Protein 9KPW (pdb70)

Solvent-accessible surface area: 74796 Å² total; per-residue (Å²): 172,118,135,60,1,97,0,9,0,0,2,15,2,1,7,20,21,9,22,0,0,3,1,0,0,2,17,0,0,78,66,30,16,101,1,20,0,2,8,0,50,82,12,12,134,15,23,31,171,42,98,46,8,88,36,13,6,40,134,5,11,16,168,116,11,44,28,91,150,52,22,20,18,22,8,42,6,64,41,20,48,6,19,87,49,1,109,88,0,7,58,79,10,95,109,70,5,38,74,20,0,58,41,30,60,3,32,0,0,0,2,2,11,26,7,42,23,0,9,100,4,3,95,143,35,78,13,17,14,2,0,0,1,6,14,0,1,0,0,1,0,0,21,11,0,18,72,81,74,79,54,88,72,82,40,99,32,82,17,83,2,26,114,23,57,68,128,0,68,0,43,11,22,32,22,39,39,20,79,21,103,23,31,65,16,3,61,45,2,43,129,10,82,0,1,0,0,4,0,0,26,67,0,0,4,106,72,0,31,112,25,2,49,161,91,39,59,23,80,10,8,4,1,0,0,0,4,42,23,9,134,62,114,118,37,74,6,62,19,23,63,124,24,78,48,69,33,104,100,0,34,74,32,0,94,155,48,173,98,59,11,0,0,1,0,7,8,15,35,52,4,2,2,32,30,157,3,1,57,18,0,0,7,0,1,73,55,5,65,45,32,9,0,1,11,0,14,13,10,63,79,99,114,154,26,64,114,110,52,19,69,117,0,6,16,162,30,7,78,134,108,121,74,20,24,35,1,20,8,34,9,2,37,29,23,0,2,54,26,81,0,5,0,0,0,0,0,17,0,10,7,26,11,0,2,15,0,2,29,34,6,6,1,0,0,0,6,1,4,32,13,12,14,0,4,0,1,21,0,0,22,92,24,54,12,2,6,4,46,5,41,11,77,31,17,12,69,18,5,28,61,8,23,172,103,103,25,30,98,109,42,0,35,128,2,0,88,100,0,14,74,40,35,118,75,0,88,86,6,40,102,83,2,62,129,15,12,129,80,0,139,98,4,28,103,148,53,12,28,2,63,96,41,6,52,72,4,10,66,78,7,26,120,84,37,77,70,92,115,150,170,175,133,129,52,0,85,0,9,0,0,1,14,2,2,7,25,23,10,21,0,0,2,3,0,0,2,15,0,2,89,67,28,8,90,0,13,0,2,8,0,48,68,11,14,131,16,24,27,177,43,117,30,14,70,51,14,8,41,133,4,14,20,154,103,10,46,23,92,152,51,21,19,16,18,9,44,6,70,38,22,49,9,18,104,47,0,107,83,0,8,61,85,10,90,108,74,6,36,73,22,0,58,42,28,63,3,26,0,0,0,3,2,11,24,7,44,26,0,11,117,4,3,94,148,36,82,12,16,13,2,1,0,1,6,16,0,0,0,0,1,0,0,24,12,1,15,71,83,75,72,35,99,102,79,43,92,32,83,17,82,2,26,114,21,62,64,126,0,67,0,48,10,23,32,26,37,37,19,66,22,99,26,32,69,16,3,62,44,2,43,128,9,85,0,1,0,0,3,0,0,27,70,0,0,4,116,68,0,34,120,32,0,61,152,98,39,60,24,77,9,12,5,2,0,0,0,3,37,22,6,128,65,95,128,36,72,8,88,18,23,62,136,26,80,50,70,34,101,100,0,23,76,28,0,93,153,52,192,88,59,27,0,0,0,0,5,7,16,35,60,4,3,2,19,38,94,2,1,55,18,0,0,14,1,2,77,56,4,66,49,28,10,0,1,11,0,16,12,9,67,86,99,114,137,30,63,107,112,53,35,70,117,0,4,20,154,21,8,58,127,94,120,73,9,26,35,0,26,9,38,8,3,38,28,16,0,3,53,27,79,0,5,0,0,0,0,0,16,0,10,7,23,10,0,2,14,0,4,21,35,6,7,1,0,0,0,6,1,5,21,11,11,13,0,4,0,1,22,0,0,22,98,22,51,11,3,6,4,50,4,45,12,76,34,18,11,60,10,4,27,68,10,18,171,97,92,24,29,98,111,42,0,32,121,1,0,89,99,0,17,73,40,35,132,77,0,101,90,6,34,74,78,4,99,106,27,4,108,65,0,117,116,4,26,102,152,57,9,25,2,65,92,42,6,52,69,3,8,80,82,6,37,122,79,19,74,64,84,103,148,166,187,141,134,44,1,81,0,4,0,0,2,14,2,2,7,27,24,8,21,0,0,2,2,0,0,4,17,0,5,90,68,28,17,81,0,11,0,2,9,0,59,66,11,12,137,16,22,27,182,49,131,42,12,67,65,62,52,44,158,5,14,24,174,124,14,49,22,90,153,48,23,19,17,20,9,38,6,65,49,18,49,8,18,108,50,0,110,86,0,7,60,76,11,92,108,82,7,35,70,28,0,85,129,99,67,4,33,0,0,0,2,1,11,45,8,40,23,0,8,107,11,2,90,178,47,76,29,17,14,2,1,0,2,6,15,0,0,0,0,0,0,0,23,10,1,18,70,81,77,74,38,89,101,101,38,95,35,78,20,81,2,28,114,24,58,68,128,1,66,0,44,9,24,29,27,41,40,16,76,10,114,37,31,65,24,3,64,44,2,41,132,9,64,0,0,0,1,1,0,0,26,73,0,0,4,118,74,0,29,110,24,2,47,165,90,41,55,21,76,14,7,6,1,0,0,0,0,40,20,7,128,74,105,124,36,69,8,68,19,23,63,138,24,83,52,72,38,103,102,0,25,75,35,0,94,154,49,198,101,61,26,1,0,0,0,6,6,17,34,62,3,4,2,20,18,104,2,1,56,15,0,0,16,0,1,42,57,6,47,47,27,5,0,1,10,0,14,13,9,67,77,99,103,151,29,63,123,113,47,16,78,121,0,3,26,176,34,4,81,131,92,128,58,23,25,35,0,17,7,34,9,3,36,27,13,0,2,54,26,84,0,5,0,0,0,0,0,16,0,10,8,22,11,0,0,12,0,4,22,35,4,7,0,0,0,0,7,3,5,19,14,10,13,1,3,0,1,23,0,0,24,96,23,58,13,3,5,0,47,11,45,12,83,45,16,16,66,12,4,16,53,12,26,166,115,100,23,32,104,109,64,0,34,139,3,0,88,88,0,16,77,43,36,124,73,1,105,87,6,38,108,88,4,95,144,21,12,141,78,0,133,86,3,29,91,134,60,11,27,2,63,95,41,6,52,72,4,10,66,42,5,32,64,20,42,66,2,105,110,54,104,168,123,133,39,1,84,0,2,0,0,2,14,1,2,8,32,24,8,20,0,1,1,1,0,0,3,17,0,0,80,80,26,13,85,0,15,0,2,8,0,55,69,13,10,148,22,13,28,173,52,106,40,13,74,64,63,51,46,157,6,14,19,175,125,15,47,24,89,151,49,22,18,15,20,8,41,5,69,53,18,52,7,19,114,48,1,109,87,0,8,61,78,10,92,102,85,6,27,70,30,0,60,133,90,68,4,33,0,0,0,3,2,10,25,6,38,31,0,15,94,1,2,90,108,34,83,12,17,14,2,1,0,2,6,16,0,0,0,0,0,0,0,21,12,1,21,87,82,79,76,36,81,110,112,34,96,30,85,21,81,2,26,120,18,64,68,124,2,67,0,42,6,34,26,22,45,45,21,73,20,101,23,42,64,16,3,59,54,3,42,129,10,60,0,0,0,0,1,0,0,29,72,0,0,5,76,70,0,25,135,23,1,71,183,90,40,56,23,74,9,9,5,2,0,0,0,3,38,21,6,133,58,95,126,36,74,9,93,20,20,63,149,17,72,57,74,37,94,102,0,22,76,23,1,91,153,46,183,98,63,9,1,0,1,0,7,7,15,34,64,3,3,2,27,11,115,3,1,52,18,0,0,14,0,2,62,55,9,54,51,29,10,0,1,10,0,15,15,13,70,75,108,99,149,25,65,114,108,52,41,71,103,0,4,21,164,44,7,71,165,112,112,74,16,30,32,0,26,8,36,9,3,34,27,15,0,3,55,27,81,0,5,1,0,0,0,0,17,0,10,9,22,12,0,2,13,0,4,21,38,4,6,1,0,0,0,7,1,4,20,13,11,12,0,3,0,1,33,0,0,23,91,25,55,11,2,5,5,48,13,45,10,85,46,18,12,58,14,3,28,69,11,22,166,120,100,25,31,101,109,67,0,33,152,2,0,105,87,1,15,83,47,28,116,72,0,94,95,6,39,104,96,4,81,138,18,11,143,75,0,130,106,4,31,100,140,53,11,28,3,49,92,42,5,39,69,3,8,74,41,4,34,68,17,36,62,7,93,108,76,123

Radius of gyration: 43.26 Å; Cα contacts (8 Å, |Δi|>4): 3559; chains: 4; bounding box: 89×93×116 Å

InterPro domains:
  IPR002213 UDP-glucuronosyl/UDP-glucosyltransferase [PF00201] (248-393)
  IPR002213 UDP-glucuronosyl/UDP-glucosyltransferase [cd03784] (9-437)
  IPR035595 UDP-glycosyltransferase family, conserved site [PS00375] (330-373)

Organism: Trifolium subterraneum (NCBI:txid3900)

Structure (mmCIF, N/CA/C/O backbone):
data_9KPW
#
_entry.id   9KPW
#
_cell.length_a   50.746
_cell.length_b   89.258
_cell.length_c   113.182
_cell.angle_alpha   93.744
_cell.angle_beta   97.612
_cell.angle_gamma   104.312
#
_symmetry.space_group_name_H-M   'P 1'
#
loop_
_entity.id
_entity.type
_entity.pdbx_description
1 polymer Glycosyltransferase
2 non-polymer "URIDINE-5'-DIPHOSPHATE"
3 water water
#
loop_
_atom_site.group_PDB
_atom_site.id
_atom_site.type_symbol
_atom_site.label_atom_id
_atom_site.label_alt_id
_atom_site.label_comp_id
_atom_site.label_asym_id
_atom_site.label_entity_id
_atom_site.label_seq_id
_atom_site.pdbx_PDB_ins_code
_atom_site.Cartn_x
_atom_site.Cartn_y
_atom_site.Cartn_z
_atom_site.occupancy
_atom_site.B_iso_or_equiv
_atom_site.auth_seq_id
_atom_site.auth_comp_id
_atom_site.auth_asym_id
_atom_site.auth_atom_id
_atom_site.pdbx_PDB_model_num
ATOM 1 N N . MET A 1 1 ? 2.59072 -59.72203 -13.53996 1.000 108.31629 1 MET A N 1
ATOM 2 C CA . MET A 1 1 ? 3.75481 -60.42443 -13.01337 1.000 111.84600 1 MET A CA 1
ATOM 3 C C . MET A 1 1 ? 4.79079 -60.64439 -14.10947 1.000 115.47570 1 MET A C 1
ATOM 4 O O . MET A 1 1 ? 5.92291 -61.04408 -13.83433 1.000 118.15853 1 MET A O 1
ATOM 9 N N . ASP A 1 2 ? 4.38850 -60.38145 -15.35562 1.000 116.75420 2 ASP A N 1
ATOM 10 C CA . ASP A 1 2 ? 5.29014 -60.57512 -16.48733 1.000 119.60613 2 ASP A CA 1
ATOM 11 C C . ASP A 1 2 ? 6.51493 -59.67611 -16.37321 1.000 111.57515 2 ASP A C 1
ATOM 12 O O . ASP A 1 2 ? 7.65089 -60.12518 -16.56582 1.000 112.57983 2 ASP A O 1
ATOM 17 N N . LYS A 1 3 ? 6.30208 -58.39853 -16.06145 1.000 94.83418 3 LYS A N 1
ATOM 18 C CA . LYS A 1 3 ? 7.38896 -57.44936 -15.92029 1.000 72.39397 3 LYS A CA 1
ATOM 19 C C . LYS A 1 3 ? 7.36332 -56.81379 -14.53582 1.000 60.08882 3 LYS A C 1
ATOM 20 O O . LYS A 1 3 ? 6.28400 -56.58360 -13.97851 1.000 58.38597 3 LYS A O 1
ATOM 26 N N . PRO A 1 4 ? 8.52662 -56.52886 -13.95589 1.000 50.57443 4 PRO A N 1
ATOM 27 C CA . PRO A 1 4 ? 8.56072 -55.94073 -12.61374 1.000 44.44752 4 PRO A CA 1
ATOM 28 C C . PRO A 1 4 ? 7.99152 -54.53059 -12.59599 1.000 44.22657 4 PRO A C 1
ATOM 29 O O . PRO A 1 4 ? 7.82930 -53.87385 -13.62693 1.000 47.84828 4 PRO A O 1
ATOM 33 N N . LEU A 1 5 ? 7.68761 -54.07174 -11.38656 1.000 39.92324 5 LEU A N 1
ATOM 34 C CA . LEU A 1 5 ? 7.19690 -52.72240 -11.16114 1.000 34.81275 5 LEU A CA 1
ATOM 35 C C . LEU A 1 5 ? 8.36098 -51.76249 -10.94776 1.000 37.49520 5 LEU A C 1
ATOM 36 O O . LEU A 1 5 ? 9.43607 -52.14793 -10.47990 1.000 25.47390 5 LEU A O 1
ATOM 41 N N . LYS A 1 6 ? 8.13285 -50.50144 -11.29823 1.000 39.97988 6 LYS A N 1
ATOM 42 C CA . LYS A 1 6 ? 9.10351 -49.42768 -11.10501 1.000 37.97383 6 LYS A CA 1
ATOM 43 C C . LYS A 1 6 ? 8.54451 -48.51620 -10.01655 1.000 32.36057 6 LYS A C 1
ATOM 44 O O . LYS A 1 6 ? 7.61814 -47.73897 -10.26295 1.000 28.93021 6 LYS A O 1
ATOM 50 N N . LEU A 1 7 ? 9.09791 -48.62190 -8.81124 1.000 29.18677 7 LEU A N 1
ATOM 51 C CA . LEU A 1 7 ? 8.60435 -47.89229 -7.65045 1.000 25.90385 7 LEU A CA 1
ATOM 52 C C . LEU A 1 7 ? 9.63977 -46.87126 -7.20238 1.000 27.20148 7 LEU A C 1
ATOM 53 O O . LEU A 1 7 ? 10.82770 -47.19230 -7.09107 1.000 33.50020 7 LEU A O 1
ATOM 58 N N . TYR A 1 8 ? 9.18867 -45.64618 -6.95012 1.000 24.56952 8 TYR A N 1
ATOM 59 C CA . TYR A 1 8 ? 10.03420 -44.59576 -6.40333 1.000 27.54866 8 TYR A CA 1
ATOM 60 C C . TYR A 1 8 ? 9.66195 -44.35612 -4.94757 1.000 24.94572 8 TYR A C 1
ATOM 61 O O . TYR A 1 8 ? 8.48429 -44.41228 -4.58010 1.000 28.50895 8 TYR A O 1
ATOM 70 N N . PHE A 1 9 ? 10.67241 -44.09024 -4.12405 1.000 19.28287 9 PHE A N 1
ATOM 71 C CA . PHE A 1 9 ? 10.48551 -43.81232 -2.70611 1.000 16.49480 9 PHE A CA 1
ATOM 72 C C . PHE A 1 9 ? 11.15038 -42.48414 -2.38558 1.000 18.38424 9 PHE A C 1
ATOM 73 O O . PHE A 1 9 ? 12.34544 -42.30804 -2.64602 1.000 17.28061 9 PHE A O 1
ATOM 81 N N . ILE A 1 10 ? 10.37723 -41.55313 -1.83430 1.000 20.25740 10 ILE A N 1
ATOM 82 C CA . ILE A 1 10 ? 10.88782 -40.23267 -1.47600 1.000 15.96816 10 ILE A CA 1
ATOM 83 C C . ILE A 1 10 ? 10.80457 -40.07442 0.03650 1.000 20.40131 10 ILE A C 1
ATOM 84 O O . ILE A 1 10 ? 9.76438 -39.65099 0.56270 1.000 18.25020 10 ILE A O 1
ATOM 89 N N . PRO A 1 11 ? 11.86135 -40.40041 0.76848 1.000 18.05162 11 PRO A N 1
ATOM 90 C CA . PRO A 1 11 ? 11.83467 -40.25990 2.22496 1.000 19.30450 11 PRO A CA 1
ATOM 91 C C . PRO A 1 11 ? 12.03612 -38.80999 2.64278 1.000 19.87359 11 PRO A C 1
ATOM 92 O O . PRO A 1 11 ? 12.44629 -37.95324 1.85921 1.000 15.87694 11 PRO A O 1
ATOM 96 N N . TYR A 1 12 ? 11.73644 -38.54730 3.90994 1.000 21.55169 12 TYR A N 1
ATOM 97 C CA . TYR A 1 12 ? 12.06201 -37.26463 4.51009 1.000 22.81334 12 TYR A CA 1
ATOM 98 C C . TYR A 1 12 ? 13.42069 -37.36333 5.19026 1.000 23.02364 12 TYR A C 1
ATOM 99 O O . TYR A 1 12 ? 13.76267 -38.39770 5.77071 1.000 21.40788 12 TYR A O 1
ATOM 108 N N . LEU A 1 13 ? 14.19777 -36.28219 5.10910 1.000 25.15568 13 LEU A N 1
ATOM 109 C CA . LEU A 1 13 ? 15.55314 -36.27810 5.65035 1.000 22.17644 13 LEU A CA 1
ATOM 110 C C . LEU A 1 13 ? 15.53878 -36.31368 7.17402 1.000 22.40749 13 LEU A C 1
ATOM 111 O O . LEU A 1 13 ? 16.02143 -35.38616 7.83114 1.000 25.90374 13 LEU A O 1
ATOM 116 N N . ALA A 1 14 ? 14.98672 -37.38485 7.73837 1.000 20.06653 14 ALA A N 1
ATOM 117 C CA . ALA A 1 14 ? 14.94144 -37.58860 9.17734 1.000 16.94108 14 ALA A CA 1
ATOM 118 C C . ALA A 1 14 ? 15.05510 -39.08148 9.43894 1.000 17.48037 14 ALA A C 1
ATOM 119 O O . ALA A 1 14 ? 14.43533 -39.88441 8.73734 1.000 16.24527 14 ALA A O 1
ATOM 121 N N . ALA A 1 15 ? 15.85204 -39.44357 10.44893 1.000 23.07027 15 ALA A N 1
ATOM 122 C CA . ALA A 1 15 ? 16.18332 -40.84938 10.66966 1.000 22.10397 15 ALA A CA 1
ATOM 123 C C . ALA A 1 15 ? 14.93868 -41.68383 10.94333 1.000 22.04002 15 ALA A C 1
ATOM 124 O O . ALA A 1 15 ? 14.84910 -42.83825 10.50857 1.000 18.31534 15 ALA A O 1
ATOM 126 N N . GLY A 1 16 ? 13.96553 -41.11699 11.65926 1.000 19.93426 16 GLY A N 1
ATOM 127 C CA . GLY A 1 16 ? 12.74434 -41.84263 11.95868 1.000 17.83731 16 GLY A CA 1
ATOM 128 C C . GLY A 1 16 ? 11.86597 -42.10546 10.75426 1.000 17.77446 16 GLY A C 1
ATOM 129 O O . GLY A 1 16 ? 11.01584 -42.99969 10.80529 1.000 22.70938 16 GLY A O 1
ATOM 130 N N . HIS A 1 17 ? 12.04434 -41.34570 9.67769 1.000 17.94689 17 HIS A N 1
ATOM 131 C CA . HIS A 1 17 ? 11.29607 -41.53852 8.44096 1.000 22.10183 17 HIS A CA 1
ATOM 132 C C . HIS A 1 17 ? 12.13972 -42.12653 7.32420 1.000 25.36465 17 HIS A C 1
ATOM 133 O O . HIS A 1 17 ? 11.63839 -42.92526 6.52966 1.000 28.59534 17 HIS A O 1
ATOM 140 N N . MET A 1 18 ? 13.41680 -41.74712 7.25788 1.000 25.76992 18 MET A N 1
ATOM 141 C CA . MET A 1 18 ? 14.30657 -42.24086 6.21285 1.000 21.89476 18 MET A CA 1
ATOM 142 C C . MET A 1 18 ? 14.60425 -43.72547 6.39192 1.000 27.63780 18 MET A C 1
ATOM 143 O O . MET A 1 18 ? 14.53546 -44.50277 5.43245 1.000 30.80451 18 MET A O 1
ATOM 148 N N . ILE A 1 19 ? 14.93797 -44.13672 7.61804 1.000 23.29888 19 ILE A N 1
ATOM 149 C CA . ILE A 1 19 ? 15.37251 -45.51670 7.84516 1.000 21.55510 19 ILE A CA 1
ATOM 150 C C . ILE A 1 19 ? 14.27293 -46.53470 7.56041 1.000 27.36401 19 ILE A C 1
ATOM 151 O O . ILE A 1 19 ? 14.53874 -47.50783 6.83531 1.000 32.30125 19 ILE A O 1
ATOM 156 N N . PRO A 1 20 ? 13.04673 -46.39586 8.08390 1.000 24.88203 20 PRO A N 1
ATOM 157 C CA . PRO A 1 20 ? 12.04957 -47.44828 7.82047 1.000 25.02449 20 PRO A CA 1
ATOM 158 C C . PRO A 1 20 ? 11.61944 -47.52286 6.36791 1.000 27.23668 20 PRO A C 1
ATOM 159 O O . PRO A 1 20 ? 11.37689 -48.62428 5.85840 1.000 36.01727 20 PRO A O 1
ATOM 163 N N . LEU A 1 21 ? 11.52078 -46.38265 5.68114 1.000 23.16469 21 LEU A N 1
ATOM 164 C CA . LEU A 1 21 ? 11.03573 -46.39601 4.30493 1.000 22.93111 21 LEU A CA 1
ATOM 165 C C . LEU A 1 21 ? 12.00459 -47.12264 3.37880 1.000 30.09092 21 LEU A C 1
ATOM 166 O O . LEU A 1 21 ? 11.57686 -47.86017 2.48280 1.000 44.12361 21 LEU A O 1
ATOM 171 N N . CYS A 1 22 ? 13.31166 -46.93529 3.58152 1.000 23.64876 22 CYS A N 1
ATOM 172 C CA . CYS A 1 22 ? 14.29228 -47.61114 2.73642 1.000 23.87136 22 CYS A CA 1
ATOM 173 C C . CYS A 1 22 ? 14.25354 -49.11967 2.94081 1.000 25.69865 22 CYS A C 1
ATOM 174 O O . CYS A 1 22 ? 14.45926 -49.88573 1.99238 1.000 28.85125 22 CYS A O 1
ATOM 177 N N . ASP A 1 23 ? 13.99983 -49.56703 4.17210 1.000 25.88078 23 ASP A N 1
ATOM 178 C CA . ASP A 1 23 ? 13.86381 -50.99876 4.41230 1.000 26.32326 23 ASP A CA 1
ATOM 179 C C . ASP A 1 23 ? 12.56206 -51.53799 3.83548 1.000 26.68557 23 ASP A C 1
ATOM 180 O O . ASP A 1 23 ? 12.49018 -52.71499 3.46505 1.000 32.23023 23 ASP A O 1
ATOM 185 N N . ILE A 1 24 ? 11.52735 -50.70024 3.75406 1.000 23.47449 24 ILE A N 1
ATOM 186 C CA . ILE A 1 24 ? 10.30434 -51.10270 3.06815 1.000 28.57167 24 ILE A CA 1
ATOM 187 C C . ILE A 1 24 ? 10.55415 -51.21960 1.57069 1.000 30.80923 24 ILE A C 1
ATOM 188 O O . ILE A 1 24 ? 10.06945 -52.15118 0.91667 1.000 32.61099 24 ILE A O 1
ATOM 193 N N . ALA A 1 25 ? 11.32578 -50.28632 1.00654 1.000 30.35658 25 ALA A N 1
ATOM 194 C CA . ALA A 1 25 ? 11.72476 -50.40033 -0.39194 1.000 25.10537 25 ALA A CA 1
ATOM 195 C C . ALA A 1 25 ? 12.55455 -51.65361 -0.63450 1.000 24.88665 25 ALA A C 1
ATOM 196 O O . ALA A 1 25 ? 12.46334 -52.26170 -1.70733 1.000 25.41440 25 ALA A O 1
ATOM 198 N N . ALA A 1 26 ? 13.36524 -52.05602 0.34765 1.000 25.29251 26 ALA A N 1
ATOM 199 C CA . ALA A 1 26 ? 14.14170 -53.28335 0.21029 1.000 28.58998 26 ALA A CA 1
ATOM 200 C C . ALA A 1 26 ? 13.24668 -54.51608 0.19125 1.000 28.22603 26 ALA A C 1
ATOM 201 O O . ALA A 1 26 ? 13.59782 -55.52410 -0.43249 1.000 27.94096 26 ALA A O 1
ATOM 203 N N . LEU A 1 27 ? 12.09439 -54.45848 0.86443 1.000 25.90621 27 LEU A N 1
ATOM 204 C CA . LEU A 1 27 ? 11.14566 -55.56561 0.79833 1.000 26.81609 27 LEU A CA 1
ATOM 205 C C . LEU A 1 27 ? 10.57361 -55.71668 -0.60643 1.000 23.81422 27 LEU A C 1
ATOM 206 O O . LEU A 1 27 ? 10.44034 -56.83827 -1.11054 1.000 25.28074 27 LEU A O 1
ATOM 211 N N . PHE A 1 28 ? 10.22627 -54.59965 -1.25207 1.000 26.88640 28 PHE A N 1
ATOM 212 C CA . PHE A 1 28 ? 9.78292 -54.65677 -2.64208 1.000 30.91159 28 PHE A CA 1
ATOM 213 C C . PHE A 1 28 ? 10.88459 -55.19269 -3.54803 1.000 29.85212 28 PHE A C 1
ATOM 214 O O . PHE A 1 28 ? 10.61280 -55.93612 -4.49837 1.000 28.44123 28 PHE A O 1
ATOM 222 N N . ALA A 1 29 ? 12.13714 -54.82374 -3.26741 1.000 31.00962 29 ALA A N 1
ATOM 223 C CA . ALA A 1 29 ? 13.24286 -55.22314 -4.13165 1.000 32.56860 29 ALA A CA 1
ATOM 224 C C . ALA A 1 29 ? 13.47460 -56.72889 -4.08404 1.000 35.18294 29 ALA A C 1
ATOM 225 O O . ALA A 1 29 ? 13.68578 -57.35992 -5.12618 1.000 37.34690 29 ALA A O 1
ATOM 227 N N . SER A 1 30 ? 13.43189 -57.32605 -2.88805 1.000 37.80363 30 SER A N 1
ATOM 228 C CA . SER A 1 30 ? 13.61458 -58.76998 -2.77509 1.000 39.39607 30 SER A CA 1
ATOM 229 C C . SER A 1 30 ? 12.49590 -59.54812 -3.45780 1.000 41.99152 30 SER A C 1
ATOM 230 O O . SER A 1 30 ? 12.66348 -60.74318 -3.72091 1.000 41.09271 30 SER A O 1
ATOM 233 N N . ARG A 1 31 ? 11.36073 -58.90363 -3.74391 1.000 41.38520 31 ARG A N 1
ATOM 234 C CA . ARG A 1 31 ? 10.32703 -59.54014 -4.55204 1.000 30.33770 31 ARG A CA 1
ATOM 235 C C . ARG A 1 31 ? 10.68945 -59.54080 -6.03130 1.000 37.63104 31 ARG A C 1
ATOM 236 O O . ARG A 1 31 ? 10.24527 -60.42362 -6.77363 1.000 39.59895 31 ARG A O 1
ATOM 244 N N . GLY A 1 32 ? 11.47701 -58.56440 -6.47674 1.000 36.33244 32 GLY A N 1
ATOM 245 C CA . GLY A 1 32 ? 11.95329 -58.54391 -7.84511 1.000 35.52382 32 GLY A CA 1
ATOM 246 C C . GLY A 1 32 ? 11.62485 -57.27590 -8.60562 1.000 36.87141 32 GLY A C 1
ATOM 247 O O . GLY A 1 32 ? 11.72022 -57.24778 -9.83582 1.000 42.57994 32 GLY A O 1
ATOM 248 N N . HIS A 1 33 ? 11.25118 -56.21773 -7.89278 1.000 33.74530 33 HIS A N 1
ATOM 249 C CA . HIS A 1 33 ? 10.81298 -54.97450 -8.50738 1.000 36.44604 33 HIS A CA 1
ATOM 250 C C . HIS A 1 33 ? 11.88150 -53.89840 -8.35696 1.000 38.38442 33 HIS A C 1
ATOM 251 O O . HIS A 1 33 ? 12.59603 -53.84372 -7.35226 1.000 41.16950 33 HIS A O 1
ATOM 258 N N . PHE A 1 34 ? 11.98324 -53.04196 -9.37231 1.000 39.18821 34 PHE A N 1
ATOM 259 C CA . PHE A 1 34 ? 13.02008 -52.01228 -9.42867 1.000 39.05175 34 PHE A CA 1
ATOM 260 C C . PHE A 1 34 ? 12.59658 -50.83013 -8.56684 1.000 37.44550 34 PHE A C 1
ATOM 261 O O . PHE A 1 34 ? 11.77052 -50.01046 -8.97521 1.000 40.13338 34 PHE A O 1
ATOM 269 N N . VAL A 1 35 ? 13.16964 -50.73299 -7.37141 1.000 32.00316 35 VAL A N 1
ATOM 270 C CA . VAL A 1 35 ? 12.89489 -49.62843 -6.46151 1.000 29.67707 35 VAL A CA 1
ATOM 271 C C . VAL A 1 35 ? 13.99006 -48.58440 -6.61662 1.000 30.42689 35 VAL A C 1
ATOM 272 O O . VAL A 1 35 ? 15.12199 -48.88929 -7.01275 1.000 34.84348 35 VAL A O 1
ATOM 276 N N . THR A 1 36 ? 13.65101 -47.33537 -6.30485 1.000 25.82955 36 THR A N 1
ATOM 277 C CA . THR A 1 36 ? 14.58111 -46.22485 -6.48133 1.000 24.01092 36 THR A CA 1
ATOM 278 C C . THR A 1 36 ? 14.35186 -45.20162 -5.38111 1.000 21.19758 36 THR A C 1
ATOM 279 O O . THR A 1 36 ? 13.27666 -44.59842 -5.31145 1.000 22.15656 36 THR A O 1
ATOM 283 N N . ILE A 1 37 ? 15.35952 -45.00313 -4.53485 1.000 20.58154 37 ILE A N 1
ATOM 284 C CA . ILE A 1 37 ? 15.29888 -44.01682 -3.46173 1.000 22.50376 37 ILE A CA 1
ATOM 285 C C . ILE A 1 37 ? 15.74254 -42.66893 -4.01255 1.000 25.34654 37 ILE A C 1
ATOM 286 O O . ILE A 1 37 ? 16.76031 -42.57685 -4.70955 1.000 33.07533 37 ILE A O 1
ATOM 291 N N . ILE A 1 38 ? 14.98768 -41.62204 -3.69803 1.000 25.03527 38 ILE A N 1
ATOM 292 C CA . ILE A 1 38 ? 15.30906 -40.26301 -4.11839 1.000 24.48839 38 ILE A CA 1
ATOM 293 C C . ILE A 1 38 ? 15.62597 -39.47161 -2.85584 1.000 25.08332 38 ILE A C 1
ATOM 294 O O . ILE A 1 38 ? 14.72004 -39.02955 -2.14010 1.000 23.68737 38 ILE A O 1
ATOM 299 N N . THR A 1 39 ? 16.91126 -39.28924 -2.57858 1.000 24.65183 39 THR A N 1
ATOM 300 C CA . THR A 1 39 ? 17.35196 -38.60106 -1.37091 1.000 24.72435 39 THR A CA 1
ATOM 301 C C . THR A 1 39 ? 18.66801 -37.89223 -1.67968 1.000 25.32077 39 THR A C 1
ATOM 302 O O . THR A 1 39 ? 19.00547 -37.66451 -2.84572 1.000 21.51719 39 THR A O 1
ATOM 306 N N . THR A 1 40 ? 19.41143 -37.53951 -0.63425 1.000 24.14690 40 THR A N 1
ATOM 307 C CA . THR A 1 40 ? 20.69279 -36.86233 -0.74399 1.000 25.69680 40 THR A CA 1
ATOM 308 C C . THR A 1 40 ? 21.83361 -37.87037 -0.68053 1.000 26.79729 40 THR A C 1
ATOM 309 O O . THR A 1 40 ? 21.64464 -39.00778 -0.23874 1.000 26.20494 40 THR A O 1
ATOM 313 N N . PRO A 1 41 ? 23.03633 -37.49481 -1.13827 1.000 25.74761 41 PRO A N 1
ATOM 314 C CA . PRO A 1 41 ? 24.13711 -38.47686 -1.16948 1.000 27.43619 41 PRO A CA 1
ATOM 315 C C . PRO A 1 41 ? 24.46728 -39.09109 0.18198 1.000 25.08227 41 PRO A C 1
ATOM 316 O O . PRO A 1 41 ? 24.73718 -40.29653 0.25073 1.000 22.00376 41 PRO A O 1
ATOM 320 N N . LEU A 1 42 ? 24.45242 -38.30670 1.26275 1.000 24.53898 42 LEU A N 1
ATOM 321 C CA . LEU A 1 42 ? 24.84035 -38.85507 2.56014 1.000 27.29646 42 LEU A CA 1
ATOM 322 C C . LEU A 1 42 ? 23.80776 -39.85046 3.07549 1.000 25.72868 42 LEU A C 1
ATOM 323 O O . LEU A 1 42 ? 24.16698 -40.86275 3.68817 1.000 25.11837 42 LEU A O 1
ATOM 328 N N . ASN A 1 43 ? 22.52042 -39.58142 2.84273 1.000 22.24509 43 ASN A N 1
ATOM 329 C CA . ASN A 1 43 ? 21.48941 -40.53805 3.22463 1.000 20.17663 43 ASN A CA 1
ATOM 330 C C . ASN A 1 43 ? 21.50140 -41.77931 2.34282 1.000 25.02442 43 ASN A C 1
ATOM 331 O O . ASN A 1 43 ? 20.91491 -42.79839 2.72179 1.000 33.30258 43 ASN A O 1
ATOM 336 N N . ALA A 1 44 ? 22.15468 -41.72092 1.18267 1.000 24.83303 44 ALA A N 1
ATOM 337 C CA . ALA A 1 44 ? 22.20998 -42.86387 0.28233 1.000 29.13681 44 ALA A CA 1
ATOM 338 C C . ALA A 1 44 ? 23.44802 -43.72689 0.48151 1.000 27.67081 44 ALA A C 1
ATOM 339 O O . ALA A 1 44 ? 23.42678 -44.90654 0.11276 1.000 26.45693 44 ALA A O 1
ATOM 341 N N . LYS A 1 45 ? 24.51816 -43.17447 1.05820 1.000 28.43574 45 LYS A N 1
ATOM 342 C CA . LYS A 1 45 ? 25.77199 -43.91692 1.15580 1.000 32.59967 45 LYS A CA 1
ATOM 343 C C . LYS A 1 45 ? 25.64484 -45.10903 2.09740 1.000 34.76957 45 LYS A C 1
ATOM 344 O O . LYS A 1 45 ? 26.20828 -46.17790 1.83320 1.000 31.82151 45 LYS A O 1
ATOM 350 N N . ILE A 1 46 ? 24.90920 -44.94618 3.20040 1.000 37.08423 46 ILE A N 1
ATOM 351 C CA . ILE A 1 46 ? 24.73681 -46.03526 4.15390 1.000 32.21371 46 ILE A CA 1
ATOM 352 C C . ILE A 1 46 ? 23.81049 -47.11723 3.61410 1.000 30.22411 46 ILE A C 1
ATOM 353 O O . ILE A 1 46 ? 23.78521 -48.23120 4.15039 1.000 32.63271 46 ILE A O 1
ATOM 358 N N . LEU A 1 47 ? 23.05711 -46.82524 2.56295 1.000 31.89405 47 LEU A N 1
ATOM 359 C CA . LEU A 1 47 ? 22.04374 -47.75379 2.07500 1.000 37.74608 47 LEU A CA 1
ATOM 360 C C . LEU A 1 47 ? 22.68601 -48.98710 1.45474 1.000 46.03537 47 LEU A C 1
ATOM 361 O O . LEU A 1 47 ? 23.48119 -48.85496 0.51441 1.000 49.89235 47 LEU A O 1
ATOM 366 N N . PRO A 1 48 ? 22.38301 -50.19091 1.94125 1.000 49.17143 48 PRO A N 1
ATOM 367 C CA . PRO A 1 48 ? 22.93498 -51.39992 1.31536 1.000 52.35175 48 PRO A CA 1
ATOM 368 C C . PRO A 1 48 ? 22.32394 -51.61770 -0.06099 1.000 57.71570 48 PRO A C 1
ATOM 369 O O . PRO A 1 48 ? 21.10394 -51.55786 -0.23090 1.000 61.12283 48 PRO A O 1
ATOM 373 N N . LYS A 1 49 ? 23.18155 -51.86581 -1.04668 1.000 59.14593 49 LYS A N 1
ATOM 374 C CA . LYS A 1 49 ? 22.72130 -52.14581 -2.40216 1.000 63.98558 49 LYS A CA 1
ATOM 375 C C . LYS A 1 49 ? 22.22491 -53.58418 -2.46810 1.000 71.17710 49 LYS A C 1
ATOM 376 O O . LYS A 1 49 ? 23.01441 -54.52727 -2.34981 1.000 71.61692 49 LYS A O 1
ATOM 382 N N . TYR A 1 50 ? 20.92046 -53.75530 -2.65524 1.000 74.45496 50 TYR A N 1
ATOM 383 C CA . TYR A 1 50 ? 20.33058 -55.06449 -2.86740 1.000 75.71807 50 TYR A CA 1
ATOM 384 C C . TYR A 1 50 ? 20.13492 -55.29770 -4.36021 1.000 83.04008 50 TYR A C 1
ATOM 385 O O . TYR A 1 50 ? 20.47028 -54.45920 -5.20106 1.000 78.50882 50 TYR A O 1
ATOM 394 N N . ASN A 1 51 ? 19.58418 -56.46159 -4.68895 1.000 93.80609 51 ASN A N 1
ATOM 395 C CA . ASN A 1 51 ? 19.08029 -56.68354 -6.03387 1.000 98.17249 51 ASN A CA 1
ATOM 396 C C . ASN A 1 51 ? 17.95619 -55.69745 -6.32269 1.000 92.60830 51 ASN A C 1
ATOM 397 O O . ASN A 1 51 ? 17.08932 -55.45765 -5.47757 1.000 92.67247 51 ASN A O 1
ATOM 402 N N . ASN A 1 52 ? 17.98949 -55.10820 -7.51939 1.000 82.84015 52 ASN A N 1
ATOM 403 C CA . ASN A 1 52 ? 16.99149 -54.14633 -7.99058 1.000 62.61422 52 ASN A CA 1
ATOM 404 C C . ASN A 1 52 ? 16.93816 -52.88197 -7.13599 1.000 52.42103 52 ASN A C 1
ATOM 405 O O . ASN A 1 52 ? 15.96535 -52.12483 -7.21132 1.000 50.91173 52 ASN A O 1
ATOM 410 N N . PHE A 1 53 ? 17.95822 -52.62851 -6.31971 1.000 46.76788 53 PHE A N 1
ATOM 411 C CA . PHE A 1 53 ? 17.96123 -51.50622 -5.38792 1.000 38.08361 53 PHE A CA 1
ATOM 412 C C . PHE A 1 53 ? 18.92333 -50.44057 -5.89396 1.000 35.36962 53 PHE A C 1
ATOM 413 O O . PHE A 1 53 ? 20.13061 -50.68502 -5.99163 1.000 38.32049 53 PHE A O 1
ATOM 421 N N . ASN A 1 54 ? 18.38914 -49.26233 -6.20668 1.000 34.19781 54 ASN A N 1
ATOM 422 C CA . ASN A 1 54 ? 19.18715 -48.16123 -6.72205 1.000 38.26020 54 ASN A CA 1
ATOM 423 C C . ASN A 1 54 ? 18.70591 -46.86232 -6.08989 1.000 34.79850 54 ASN A C 1
ATOM 424 O O . ASN A 1 54 ? 17.63528 -46.80177 -5.47890 1.000 34.24051 54 ASN A O 1
ATOM 429 N N . VAL A 1 55 ? 19.51621 -45.81401 -6.23343 1.000 34.52179 55 VAL A N 1
ATOM 430 C CA . VAL A 1 55 ? 19.20068 -44.50178 -5.68457 1.000 31.95968 55 VAL A CA 1
ATOM 431 C C . VAL A 1 55 ? 19.40565 -43.44558 -6.76056 1.000 35.75209 55 VAL A C 1
ATOM 432 O O . VAL A 1 55 ? 20.19389 -43.62308 -7.69532 1.000 28.24066 55 VAL A O 1
ATOM 436 N N . HIS A 1 56 ? 18.67994 -42.33740 -6.62304 1.000 21.45240 56 HIS A N 1
ATOM 437 C CA . HIS A 1 56 ? 18.86359 -41.15831 -7.46333 1.000 22.10549 56 HIS A CA 1
ATOM 438 C C . HIS A 1 56 ? 18.99475 -39.95691 -6.53960 1.000 24.44817 56 HIS A C 1
ATOM 439 O O . HIS A 1 56 ? 18.03305 -39.58699 -5.85834 1.000 30.58485 56 HIS A O 1
ATOM 446 N N . THR A 1 57 ? 20.17443 -39.34737 -6.51638 1.000 23.19724 57 THR A N 1
ATOM 447 C CA . THR A 1 57 ? 20.49438 -38.32768 -5.53197 1.000 26.22130 57 THR A CA 1
ATOM 448 C C . THR A 1 57 ? 20.70723 -36.96691 -6.18388 1.000 31.08251 57 THR A C 1
ATOM 449 O O . THR A 1 57 ? 21.20362 -36.86149 -7.30920 1.000 24.18769 57 THR A O 1
ATOM 453 N N . PHE A 1 58 ? 20.30727 -35.92620 -5.45805 1.000 34.04300 58 PHE A N 1
ATOM 454 C CA . PHE A 1 58 ? 20.64187 -34.54573 -5.77117 1.000 32.15127 58 PHE A CA 1
ATOM 455 C C . PHE A 1 58 ? 21.44570 -33.97914 -4.61099 1.000 34.54773 58 PHE A C 1
ATOM 456 O O . PHE A 1 58 ? 21.18623 -34.30896 -3.44937 1.000 33.61184 58 PHE A O 1
ATOM 464 N N . GLN A 1 59 ? 22.42174 -33.13177 -4.92620 1.000 37.56455 59 GLN A N 1
ATOM 465 C CA . GLN A 1 59 ? 23.31360 -32.61342 -3.89737 1.000 39.10742 59 GLN A CA 1
ATOM 466 C C . GLN A 1 59 ? 22.54297 -31.78735 -2.87384 1.000 39.71387 59 GLN A C 1
ATOM 467 O O . GLN A 1 59 ? 21.67549 -30.98189 -3.22318 1.000 42.82713 59 GLN A O 1
ATOM 473 N N . PHE A 1 60 ? 22.86229 -32.00331 -1.60226 1.000 35.64644 60 PHE A N 1
ATOM 474 C CA . PHE A 1 60 ? 22.20294 -31.27963 -0.52418 1.000 30.33275 60 PHE A CA 1
ATOM 475 C C . PHE A 1 60 ? 22.55047 -29.79479 -0.60981 1.000 30.38928 60 PHE A C 1
ATOM 476 O O . PHE A 1 60 ? 23.73628 -29.44543 -0.69965 1.000 37.52973 60 PHE A O 1
ATOM 484 N N . PRO A 1 61 ? 21.56253 -28.89711 -0.59022 1.000 25.52396 61 PRO A N 1
ATOM 485 C CA . PRO A 1 61 ? 21.83978 -27.44561 -0.67399 1.000 27.75069 61 PRO A CA 1
ATOM 486 C C . PRO A 1 61 ? 22.35953 -26.88244 0.64740 1.000 33.82249 61 PRO A C 1
ATOM 487 O O . PRO A 1 61 ? 21.64154 -26.29071 1.45420 1.000 31.30564 61 PRO A O 1
ATOM 491 N N . SER A 1 62 ? 23.66349 -27.06306 0.87011 1.000 36.15610 62 SER A N 1
ATOM 492 C CA . SER A 1 62 ? 24.25544 -26.73958 2.16544 1.000 32.19924 62 SER A CA 1
ATOM 493 C C . SER A 1 62 ? 24.26490 -25.23621 2.41847 1.000 33.62876 62 SER A C 1
ATOM 494 O O . SER A 1 62 ? 23.71514 -24.76025 3.41820 1.000 35.33810 62 SER A O 1
ATOM 497 N N . GLN A 1 63 ? 24.89510 -24.46752 1.53002 1.000 36.69160 63 GLN A N 1
ATOM 498 C CA . GLN A 1 63 ? 24.99327 -23.03209 1.75781 1.000 39.13384 63 GLN A CA 1
ATOM 499 C C . GLN A 1 63 ? 23.74001 -22.27705 1.33656 1.000 42.36353 63 GLN A C 1
ATOM 500 O O . GLN A 1 63 ? 23.62828 -21.08272 1.63483 1.000 48.98211 63 GLN A O 1
ATOM 506 N N . GLU A 1 64 ? 22.79920 -22.93300 0.65503 1.000 41.43465 64 GLU A N 1
ATOM 507 C CA . GLU A 1 64 ? 21.51867 -22.28915 0.38481 1.000 45.64918 64 GLU A CA 1
ATOM 508 C C . GLU A 1 64 ? 20.69349 -22.16158 1.65947 1.000 47.51170 64 GLU A C 1
ATOM 509 O O . GLU A 1 64 ? 19.98110 -21.16874 1.84871 1.000 50.49421 64 GLU A O 1
ATOM 515 N N . VAL A 1 65 ? 20.78054 -23.15131 2.54801 1.000 43.00819 65 VAL A N 1
ATOM 516 C CA . VAL A 1 65 ? 20.09116 -23.08117 3.83065 1.000 42.48387 65 VAL A CA 1
ATOM 517 C C . VAL A 1 65 ? 21.02362 -22.69779 4.97692 1.000 31.32200 65 VAL A C 1
ATOM 518 O O . VAL A 1 65 ? 20.53713 -22.28032 6.03899 1.000 31.75580 65 VAL A O 1
ATOM 522 N N . GLY A 1 66 ? 22.33683 -22.82286 4.79853 1.000 31.79486 66 GLY A N 1
ATOM 523 C CA . GLY A 1 66 ? 23.28260 -22.39376 5.81070 1.000 34.54325 66 GLY A CA 1
ATOM 524 C C . GLY A 1 66 ? 23.58924 -23.43208 6.87099 1.000 33.12193 66 GLY A C 1
ATOM 525 O O . GLY A 1 66 ? 23.44046 -23.16741 8.06777 1.000 34.25162 66 GLY A O 1
ATOM 526 N N . LEU A 1 67 ? 24.02201 -24.61044 6.44689 1.000 32.15424 67 LEU A N 1
ATOM 527 C CA . LEU A 1 67 ? 24.42161 -25.69493 7.32795 1.000 34.64624 67 LEU A CA 1
ATOM 528 C C . LEU A 1 67 ? 25.78475 -26.21556 6.90408 1.000 39.87303 67 LEU A C 1
ATOM 529 O O . LEU A 1 67 ? 26.18324 -26.06135 5.74440 1.000 30.06153 67 LEU A O 1
ATOM 534 N N . PRO A 1 68 ? 26.53347 -26.82532 7.82496 1.000 39.70473 68 PRO A N 1
ATOM 535 C CA . PRO A 1 68 ? 27.78512 -27.48547 7.43652 1.000 39.13152 68 PRO A CA 1
ATOM 536 C C . PRO A 1 68 ? 27.53708 -28.55931 6.38634 1.000 42.29484 68 PRO A C 1
ATOM 537 O O . PRO A 1 68 ? 26.43834 -29.10448 6.26096 1.000 43.78798 68 PRO A O 1
ATOM 541 N N . GLU A 1 69 ? 28.58834 -28.86143 5.61937 1.000 50.02877 69 GLU A N 1
ATOM 542 C CA . GLU A 1 69 ? 28.42314 -29.72232 4.45054 1.000 53.22838 69 GLU A CA 1
ATOM 543 C C . GLU A 1 69 ? 28.10034 -31.16016 4.83325 1.000 50.71179 69 GLU A C 1
ATOM 544 O O . GLU A 1 69 ? 27.48277 -31.88420 4.04120 1.000 53.68707 69 GLU A O 1
ATOM 550 N N . GLY A 1 70 ? 28.49900 -31.59052 6.02618 1.000 44.35918 70 GLY A N 1
ATOM 551 C CA . GLY A 1 70 ? 28.24669 -32.94114 6.47977 1.000 42.36667 70 GLY A CA 1
ATOM 552 C C . GLY A 1 70 ? 26.88056 -33.18288 7.08119 1.000 38.37576 70 GLY A C 1
ATOM 553 O O . GLY A 1 70 ? 26.60154 -34.30410 7.51953 1.000 23.52737 70 GLY A O 1
ATOM 554 N N . VAL A 1 71 ? 26.01341 -32.17495 7.10418 1.000 35.68470 71 VAL A N 1
ATOM 555 C CA . VAL A 1 71 ? 24.71537 -32.24985 7.76837 1.000 29.19374 71 VAL A CA 1
ATOM 556 C C . VAL A 1 71 ? 23.64219 -32.37073 6.69505 1.000 27.99891 71 VAL A C 1
ATOM 557 O O . VAL A 1 71 ? 23.34027 -31.39728 5.99387 1.000 32.61718 71 VAL A O 1
ATOM 561 N N . GLU A 1 72 ? 23.05437 -33.56569 6.56672 1.000 25.76881 72 GLU A N 1
ATOM 562 C CA . GLU A 1 72 ? 22.02930 -33.81218 5.55785 1.000 25.02619 72 GLU A CA 1
ATOM 563 C C . GLU A 1 72 ? 20.85206 -34.59030 6.13437 1.000 29.18583 72 GLU A C 1
ATOM 564 O O . GLU A 1 72 ? 20.14356 -35.28680 5.39919 1.000 31.28259 72 GLU A O 1
ATOM 570 N N . ASN A 1 73 ? 20.62506 -34.47781 7.44060 1.000 31.87619 73 ASN A N 1
ATOM 571 C CA . ASN A 1 73 ? 19.55851 -35.21196 8.10649 1.000 28.11675 73 ASN A CA 1
ATOM 572 C C . ASN A 1 73 ? 19.21221 -34.48503 9.39629 1.000 28.64544 73 ASN A C 1
ATOM 573 O O . ASN A 1 73 ? 20.02737 -33.73538 9.94299 1.000 31.73708 73 ASN A O 1
ATOM 578 N N . LEU A 1 74 ? 17.98763 -34.71828 9.87865 1.000 23.51675 74 LEU A N 1
ATOM 579 C CA . LEU A 1 74 ? 17.56773 -34.13534 11.14848 1.000 24.30042 74 LEU A CA 1
ATOM 580 C C . LEU A 1 74 ? 18.37370 -34.67368 12.32718 1.000 27.42804 74 LEU A C 1
ATOM 581 O O . LEU A 1 74 ? 18.50820 -33.98007 13.34088 1.000 30.30934 74 LEU A O 1
ATOM 586 N N . SER A 1 75 ? 18.92882 -35.88238 12.21027 1.000 27.11574 75 SER A N 1
ATOM 587 C CA . SER A 1 75 ? 19.70168 -36.45272 13.30870 1.000 25.06582 75 SER A CA 1
ATOM 588 C C . SER A 1 75 ? 21.00557 -35.69957 13.54051 1.000 27.37222 75 SER A C 1
ATOM 589 O O . SER A 1 75 ? 21.51357 -35.68171 14.66683 1.000 24.80085 75 SER A O 1
ATOM 592 N N . ALA A 1 76 ? 21.56854 -35.08857 12.49791 1.000 30.80055 76 ALA A N 1
ATOM 593 C CA . ALA A 1 76 ? 22.78460 -34.30019 12.65097 1.000 21.91446 76 ALA A CA 1
ATOM 594 C C . ALA A 1 76 ? 22.51753 -32.90555 13.19919 1.000 27.85000 76 ALA A C 1
ATOM 595 O O . ALA A 1 76 ? 23.47115 -32.19046 13.52534 1.000 25.95308 76 ALA A O 1
ATOM 597 N N . VAL A 1 77 ? 21.25769 -32.51178 13.30604 1.000 29.96738 77 VAL A N 1
ATOM 598 C CA . VAL A 1 77 ? 20.86095 -31.19921 13.79962 1.000 30.94637 77 VAL A CA 1
ATOM 599 C C . VAL A 1 77 ? 20.65564 -31.27381 15.30859 1.000 31.22238 77 VAL A C 1
ATOM 600 O O . VAL A 1 77 ? 20.18432 -32.28755 15.83797 1.000 23.77708 77 VAL A O 1
ATOM 604 N N . THR A 1 78 ? 21.03711 -30.20322 16.01284 1.000 33.52939 78 THR A N 1
ATOM 605 C CA . THR A 1 78 ? 20.86811 -30.11009 17.45997 1.000 36.19397 78 THR A CA 1
ATOM 606 C C . THR A 1 78 ? 20.03565 -28.89661 17.86114 1.000 37.66234 78 THR A C 1
ATOM 607 O O . THR A 1 78 ? 20.05674 -28.49356 19.02850 1.000 39.73762 78 THR A O 1
ATOM 611 N N . ASP A 1 79 ? 19.29767 -28.30963 16.92242 1.000 40.64190 79 ASP A N 1
ATOM 612 C CA . ASP A 1 79 ? 18.66543 -27.01930 17.14934 1.000 44.49420 79 ASP A CA 1
ATOM 613 C C . ASP A 1 79 ? 17.38887 -26.92319 16.32678 1.000 42.33963 79 ASP A C 1
ATOM 614 O O . ASP A 1 79 ? 17.34664 -27.37864 15.18194 1.000 40.54070 79 ASP A O 1
ATOM 619 N N . LEU A 1 80 ? 16.35137 -26.32078 16.91420 1.000 37.99623 80 LEU A N 1
ATOM 620 C CA . LEU A 1 80 ? 15.12318 -26.08995 16.16090 1.000 33.99785 80 LEU A CA 1
ATOM 621 C C . LEU A 1 80 ? 15.38373 -25.23405 14.92859 1.000 35.11316 80 LEU A C 1
ATOM 622 O O . LEU A 1 80 ? 14.73697 -25.42248 13.89174 1.000 36.31665 80 LEU A O 1
ATOM 627 N N . ASP A 1 81 ? 16.32829 -24.29570 15.01968 1.000 33.67423 81 ASP A N 1
ATOM 628 C CA . ASP A 1 81 ? 16.72329 -23.53031 13.84351 1.000 35.73562 81 ASP A CA 1
ATOM 629 C C . ASP A 1 81 ? 17.33080 -24.43754 12.78172 1.000 34.11205 81 ASP A C 1
ATOM 630 O O . ASP A 1 81 ? 17.09980 -24.24593 11.58224 1.000 30.35669 81 ASP A O 1
ATOM 635 N N . GLY A 1 82 ? 18.10978 -25.43511 13.20449 1.000 36.50986 82 GLY A N 1
ATOM 636 C CA . GLY A 1 82 ? 18.64334 -26.39528 12.25666 1.000 33.48394 82 GLY A CA 1
ATOM 637 C C . GLY A 1 82 ? 17.58084 -27.30206 11.67207 1.000 33.87041 82 GLY A C 1
ATOM 638 O O . GLY A 1 82 ? 17.70895 -27.75736 10.53186 1.000 37.55522 82 GLY A O 1
ATOM 639 N N . ALA A 1 83 ? 16.52035 -27.57691 12.43532 1.000 31.09209 83 ALA A N 1
ATOM 640 C CA . ALA A 1 83 ? 15.44995 -28.42816 11.92749 1.000 30.85914 83 ALA A CA 1
ATOM 641 C C . ALA A 1 83 ? 14.74055 -27.77552 10.74776 1.000 36.05445 83 ALA A C 1
ATOM 642 O O . ALA A 1 83 ? 14.39960 -28.44897 9.76815 1.000 33.09798 83 ALA A O 1
ATOM 644 N N . TYR A 1 84 ? 14.51595 -26.46138 10.81836 1.000 40.34521 84 TYR A N 1
ATOM 645 C CA . TYR A 1 84 ? 13.86786 -25.77015 9.71026 1.000 41.45195 84 TYR A CA 1
ATOM 646 C C . TYR A 1 84 ? 14.78200 -25.67063 8.49629 1.000 40.61686 84 TYR A C 1
ATOM 647 O O . TYR A 1 84 ? 14.29689 -25.66074 7.35878 1.000 41.54130 84 TYR A O 1
ATOM 656 N N . LYS A 1 85 ? 16.09875 -25.59742 8.71039 1.000 39.08084 85 LYS A N 1
ATOM 657 C CA . LYS A 1 85 ? 17.02253 -25.59292 7.58058 1.000 36.60634 85 LYS A CA 1
ATOM 658 C C . LYS A 1 85 ? 16.95685 -26.90181 6.80440 1.000 35.66107 85 LYS A C 1
ATOM 659 O O . LYS A 1 85 ? 17.12167 -26.90538 5.57924 1.000 37.29152 85 LYS A O 1
ATOM 665 N N . ILE A 1 86 ? 16.71725 -28.01921 7.49459 1.000 33.21407 86 ILE A N 1
ATOM 666 C CA . ILE A 1 86 ? 16.46968 -29.27960 6.80122 1.000 30.78644 86 ILE A CA 1
ATOM 667 C C . ILE A 1 86 ? 15.17774 -29.19392 5.99868 1.000 32.42663 86 ILE A C 1
ATOM 668 O O . ILE A 1 86 ? 15.08654 -29.71670 4.88083 1.000 29.94021 86 ILE A O 1
ATOM 673 N N . TYR A 1 87 ? 14.16153 -28.52645 6.55188 1.000 37.10753 87 TYR A N 1
ATOM 674 C CA . TYR A 1 87 ? 12.88461 -28.40526 5.85524 1.000 36.06847 87 TYR A CA 1
ATOM 675 C C . TYR A 1 87 ? 13.02329 -27.56520 4.59306 1.000 35.98089 87 TYR A C 1
ATOM 676 O O . TYR A 1 87 ? 12.48880 -27.92603 3.53767 1.000 39.81280 87 TYR A O 1
ATOM 685 N N . GLN A 1 88 ? 13.73572 -26.44047 4.68239 1.000 29.55726 88 GLN A N 1
ATOM 686 C CA . GLN A 1 88 ? 13.97259 -25.62132 3.49981 1.000 29.70537 88 GLN A CA 1
ATOM 687 C C . GLN A 1 88 ? 14.82345 -26.35590 2.47281 1.000 30.91838 88 GLN A C 1
ATOM 688 O O . GLN A 1 88 ? 14.66155 -26.13788 1.26659 1.000 37.00494 88 GLN A O 1
ATOM 694 N N . ALA A 1 89 ? 15.73147 -27.22375 2.92514 1.000 30.30623 89 ALA A N 1
ATOM 695 C CA . ALA A 1 89 ? 16.47140 -28.06181 1.98814 1.000 32.34117 89 ALA A CA 1
ATOM 696 C C . ALA A 1 89 ? 15.53324 -29.00186 1.24389 1.000 30.22021 89 ALA A C 1
ATOM 697 O O . ALA A 1 89 ? 15.69125 -29.22312 0.03807 1.000 32.55254 89 ALA A O 1
ATOM 699 N N . MET A 1 90 ? 14.54496 -29.56076 1.94639 1.000 29.30735 90 MET A N 1
ATOM 700 C CA . MET A 1 90 ? 13.52895 -30.36445 1.27567 1.000 33.52840 90 MET A CA 1
ATOM 701 C C . MET A 1 90 ? 12.73589 -29.52734 0.28065 1.000 34.29175 90 MET A C 1
ATOM 702 O O . MET A 1 90 ? 12.38545 -30.00615 -0.80473 1.000 32.83696 90 MET A O 1
ATOM 707 N N . ALA A 1 91 ? 12.44587 -28.27144 0.63109 1.000 32.30980 91 ALA A N 1
ATOM 708 C CA . ALA A 1 91 ? 11.71835 -27.40108 -0.28605 1.000 31.46767 91 ALA A CA 1
ATOM 709 C C . ALA A 1 91 ? 12.52365 -27.11618 -1.54640 1.000 27.80323 91 ALA A C 1
ATOM 710 O O . ALA A 1 91 ? 11.95000 -26.98853 -2.63374 1.000 27.84987 91 ALA A O 1
ATOM 712 N N . LEU A 1 92 ? 13.84861 -27.01661 -1.42469 1.000 28.28063 92 LEU A N 1
ATOM 713 C CA . LEU A 1 92 ? 14.68109 -26.74077 -2.59015 1.000 30.29323 92 LEU A CA 1
ATOM 714 C C . LEU A 1 92 ? 14.84759 -27.97558 -3.46649 1.000 30.64212 92 LEU A C 1
ATOM 715 O O . LEU A 1 92 ? 14.91295 -27.86157 -4.69515 1.000 35.12996 92 LEU A O 1
ATOM 720 N N . LEU A 1 93 ? 14.91980 -29.16083 -2.85833 1.000 22.97297 93 LEU A N 1
ATOM 721 C CA . LEU A 1 93 ? 15.03591 -30.38373 -3.64193 1.000 28.46613 93 LEU A CA 1
ATOM 722 C C . LEU A 1 93 ? 13.73860 -30.73021 -4.35790 1.000 33.17616 93 LEU A C 1
ATOM 723 O O . LEU A 1 93 ? 13.77053 -31.47604 -5.34264 1.000 35.59637 93 LEU A O 1
ATOM 728 N N . ARG A 1 94 ? 12.60687 -30.19691 -3.88690 1.000 35.29049 94 ARG A N 1
ATOM 729 C CA . ARG A 1 94 ? 11.31184 -30.49324 -4.49319 1.000 33.64927 94 ARG A CA 1
ATOM 730 C C . ARG A 1 94 ? 11.30363 -30.18164 -5.98474 1.000 36.34632 94 ARG A C 1
ATOM 731 O O . ARG A 1 94 ? 10.68279 -30.90248 -6.77487 1.000 35.72142 94 ARG A O 1
ATOM 739 N N . GLU A 1 95 ? 11.99745 -29.11578 -6.38901 1.000 40.33288 95 GLU A N 1
ATOM 740 C CA . GLU A 1 95 ? 12.03584 -28.74109 -7.79920 1.000 41.24022 95 GLU A CA 1
ATOM 741 C C . GLU A 1 95 ? 12.63758 -29.85338 -8.65073 1.000 39.00960 95 GLU A C 1
ATOM 742 O O . GLU A 1 95 ? 12.11547 -30.18478 -9.72180 1.000 37.28840 95 GLU A O 1
ATOM 748 N N . HIS A 1 96 ? 13.73857 -30.44657 -8.18610 1.000 34.37230 96 HIS A N 1
ATOM 749 C CA . HIS A 1 96 ? 14.41198 -31.47554 -8.96901 1.000 29.02030 96 HIS A CA 1
ATOM 750 C C . HIS A 1 96 ? 13.76288 -32.84071 -8.79586 1.000 26.39662 96 HIS A C 1
ATOM 751 O O . HIS A 1 96 ? 13.80260 -33.66138 -9.71944 1.000 26.15395 96 HIS A O 1
ATOM 758 N N . ILE A 1 97 ? 13.16711 -33.10259 -7.63117 1.000 22.25431 97 ILE A N 1
ATOM 759 C CA . ILE A 1 97 ? 12.43780 -34.35213 -7.44113 1.000 20.88431 97 ILE A CA 1
ATOM 760 C C . ILE A 1 97 ? 11.23919 -34.41081 -8.37858 1.000 21.25186 97 ILE A C 1
ATOM 761 O O . ILE A 1 97 ? 10.93274 -35.46061 -8.95584 1.000 23.11847 97 ILE A O 1
ATOM 766 N N . GLU A 1 98 ? 10.55161 -33.28159 -8.55858 1.000 21.95405 98 GLU A N 1
ATOM 767 C CA . GLU A 1 98 ? 9.40212 -33.25732 -9.45638 1.000 27.12491 98 GLU A CA 1
ATOM 768 C C . GLU A 1 98 ? 9.83251 -33.37800 -10.91388 1.000 33.87339 98 GLU A C 1
ATOM 769 O O . GLU A 1 98 ? 9.17896 -34.07062 -11.70189 1.000 40.05091 98 GLU A O 1
ATOM 775 N N . ASN A 1 99 ? 10.92752 -32.71509 -11.29436 1.000 34.29621 99 ASN A N 1
ATOM 776 C CA . ASN A 1 99 ? 11.39782 -32.81631 -12.67291 1.000 35.64506 99 ASN A CA 1
ATOM 777 C C . ASN A 1 99 ? 11.84558 -34.23501 -13.00096 1.000 39.45153 99 ASN A C 1
ATOM 778 O O . ASN A 1 99 ? 11.55671 -34.74927 -14.08730 1.000 43.15291 99 ASN A O 1
ATOM 783 N N . PHE A 1 100 ? 12.54681 -34.88711 -12.07211 1.000 38.30390 100 PHE A N 1
ATOM 784 C CA . PHE A 1 100 ? 13.01797 -36.24388 -12.32753 1.000 31.20812 100 PHE A CA 1
ATOM 785 C C . PHE A 1 100 ? 11.85526 -37.22213 -12.44194 1.000 28.93564 100 PHE A C 1
ATOM 786 O O . PHE A 1 100 ? 11.86618 -38.10822 -13.30406 1.000 24.77671 100 PHE A O 1
ATOM 794 N N . VAL A 1 101 ? 10.84176 -37.07494 -11.58580 1.000 28.32066 101 VAL A N 1
ATOM 795 C CA . VAL A 1 101 ? 9.69041 -37.97078 -11.63704 1.000 27.95472 101 VAL A CA 1
ATOM 796 C C . VAL A 1 101 ? 8.87973 -37.73185 -12.90628 1.000 30.07664 101 VAL A C 1
ATOM 797 O O . VAL A 1 101 ? 8.34118 -38.67286 -13.50077 1.000 33.03468 101 VAL A O 1
ATOM 801 N N . GLU A 1 102 ? 8.78812 -36.47721 -13.35127 1.000 32.17522 102 GLU A N 1
ATOM 802 C CA . GLU A 1 102 ? 8.05117 -36.18929 -14.57812 1.000 36.11820 102 GLU A CA 1
ATOM 803 C C . GLU A 1 102 ? 8.75495 -36.77112 -15.79956 1.000 39.73144 102 GLU A C 1
ATOM 804 O O . GLU A 1 102 ? 8.10294 -37.33271 -16.68773 1.000 39.70032 102 GLU A O 1
ATOM 810 N N . GLN A 1 103 ? 10.08490 -36.65677 -15.85914 1.000 41.68263 103 GLN A N 1
ATOM 811 C CA . GLN A 1 103 ? 10.81724 -37.16614 -17.01539 1.000 42.92963 103 GLN A CA 1
ATOM 812 C C . GLN A 1 103 ? 10.78601 -38.68845 -17.07084 1.000 27.90043 103 GLN A C 1
ATOM 813 O O . GLN A 1 103 ? 10.71396 -39.27383 -18.15737 1.000 29.15198 103 GLN A O 1
ATOM 819 N N . HIS A 1 104 ? 10.84303 -39.34666 -15.91603 1.000 26.44408 104 HIS A N 1
ATOM 820 C CA . HIS A 1 104 ? 10.88019 -40.80598 -15.83294 1.000 26.61742 104 HIS A CA 1
ATOM 821 C C . HIS A 1 104 ? 9.80603 -41.25836 -14.85407 1.000 26.44487 104 HIS A C 1
ATOM 822 O O . HIS A 1 104 ? 10.10540 -41.62235 -13.70897 1.000 26.52411 104 HIS A O 1
ATOM 829 N N . PRO A 1 105 ? 8.54343 -41.25367 -15.27331 1.000 25.05649 105 PRO A N 1
ATOM 830 C CA . PRO A 1 105 ? 7.44759 -41.57049 -14.35063 1.000 23.95841 105 PRO A CA 1
ATOM 831 C C . PRO A 1 105 ? 7.46867 -43.03372 -13.95112 1.000 26.53463 105 PRO A C 1
ATOM 832 O O . PRO A 1 105 ? 7.64942 -43.91857 -14.80111 1.000 24.72041 105 PRO A O 1
ATOM 836 N N . PRO A 1 106 ? 7.29029 -43.32842 -12.66822 1.000 28.63790 106 PRO A N 1
ATOM 837 C CA . PRO A 1 106 ? 7.28661 -44.71553 -12.20618 1.000 29.21106 106 PRO A CA 1
ATOM 838 C C . PRO A 1 106 ? 5.87732 -45.29802 -12.18698 1.000 29.52023 106 PRO A C 1
ATOM 839 O O . PRO A 1 106 ? 4.87987 -44.59907 -12.37095 1.000 22.52839 106 PRO A O 1
ATOM 843 N N . ASP A 1 107 ? 5.81866 -46.60926 -11.94661 1.000 32.87409 107 ASP A N 1
ATOM 844 C CA . ASP A 1 107 ? 4.53672 -47.28023 -11.77735 1.000 33.63314 107 ASP A CA 1
ATOM 845 C C . ASP A 1 107 ? 3.83368 -46.86183 -10.49287 1.000 33.88858 107 ASP A C 1
ATOM 846 O O . ASP A 1 107 ? 2.60504 -46.96916 -10.41031 1.000 37.21092 107 ASP A O 1
ATOM 851 N N . CYS A 1 108 ? 4.57946 -46.39106 -9.49508 1.000 29.57061 108 CYS A N 1
ATOM 852 C CA . CYS A 1 108 ? 3.99478 -46.01565 -8.21672 1.000 28.96175 108 CYS A CA 1
ATOM 853 C C . CYS A 1 108 ? 4.99029 -45.16697 -7.43908 1.000 33.02282 108 CYS A C 1
ATOM 854 O O . CYS A 1 108 ? 6.18586 -45.47200 -7.40786 1.000 34.71325 108 CYS A O 1
ATOM 857 N N . ILE A 1 109 ? 4.48599 -44.10412 -6.81713 1.000 33.12527 109 ILE A N 1
ATOM 858 C CA . ILE A 1 109 ? 5.27472 -43.22675 -5.96002 1.000 29.49285 109 ILE A CA 1
ATOM 859 C C . ILE A 1 109 ? 4.89791 -43.50799 -4.51370 1.000 27.78577 109 ILE A C 1
ATOM 860 O O . ILE A 1 109 ? 3.70964 -43.55349 -4.17274 1.000 28.45561 109 ILE A O 1
ATOM 865 N N . VAL A 1 110 ? 5.90448 -43.68680 -3.66524 1.000 26.01771 110 VAL A N 1
ATOM 866 C CA . VAL A 1 110 ? 5.71617 -43.83273 -2.22723 1.000 21.32093 110 VAL A CA 1
ATOM 867 C C . VAL A 1 110 ? 6.50306 -42.71113 -1.56609 1.000 17.15953 110 VAL A C 1
ATOM 868 O O . VAL A 1 110 ? 7.73748 -42.68494 -1.64270 1.000 20.68734 110 VAL A O 1
ATOM 872 N N . ALA A 1 111 ? 5.79956 -41.78056 -0.92599 1.000 16.27225 111 ALA A N 1
ATOM 873 C CA . ALA A 1 111 ? 6.42923 -40.60022 -0.35603 1.000 16.10289 111 ALA A CA 1
ATOM 874 C C . ALA A 1 111 ? 5.97265 -40.39361 1.07959 1.000 24.42229 111 ALA A C 1
ATOM 875 O O . ALA A 1 111 ? 4.90303 -40.84984 1.49204 1.000 28.22943 111 ALA A O 1
ATOM 877 N N . ASP A 1 112 ? 6.80512 -39.68482 1.83476 1.000 24.25971 112 ASP A N 1
ATOM 878 C CA . ASP A 1 112 ? 6.48479 -39.37236 3.21636 1.000 21.44299 112 ASP A CA 1
ATOM 879 C C . ASP A 1 112 ? 5.39121 -38.31229 3.27788 1.000 22.81275 112 ASP A C 1
ATOM 880 O O . ASP A 1 112 ? 5.27960 -37.45140 2.40110 1.000 28.78291 112 ASP A O 1
ATOM 885 N N . PHE A 1 113 ? 4.57215 -38.38074 4.32968 1.000 17.35990 113 PHE A N 1
ATOM 886 C CA . PHE A 1 113 ? 3.46528 -37.43922 4.44414 1.000 18.27419 113 PHE A CA 1
ATOM 887 C C . PHE A 1 113 ? 3.93153 -36.02441 4.76117 1.000 22.89878 113 PHE A C 1
ATOM 888 O O . PHE A 1 113 ? 3.13277 -35.08772 4.65056 1.000 21.45500 113 PHE A O 1
ATOM 896 N N . LEU A 1 114 ? 5.19740 -35.84689 5.14568 1.000 23.86609 114 LEU A N 1
ATOM 897 C CA . LEU A 1 114 ? 5.75804 -34.51221 5.30289 1.000 26.38863 114 LEU A CA 1
ATOM 898 C C . LEU A 1 114 ? 5.97689 -33.82017 3.96593 1.000 35.31345 114 LEU A C 1
ATOM 899 O O . LEU A 1 114 ? 6.19231 -32.60331 3.94038 1.000 39.35074 114 LEU A O 1
ATOM 904 N N . LEU A 1 115 ? 5.92836 -34.56373 2.86601 1.000 35.80907 115 LEU A N 1
ATOM 905 C CA . LEU A 1 115 ? 5.98629 -34.00414 1.52458 1.000 32.33550 115 LEU A CA 1
ATOM 906 C C . LEU A 1 115 ? 4.61053 -34.12678 0.88349 1.000 28.72636 115 LEU A C 1
ATOM 907 O O . LEU A 1 115 ? 4.35503 -35.08471 0.14280 1.000 28.27209 115 LEU A O 1
ATOM 912 N N . PRO A 1 116 ? 3.69544 -33.18855 1.14523 1.000 27.97766 116 PRO A N 1
ATOM 913 C CA . PRO A 1 116 ? 2.34015 -33.30881 0.59404 1.000 28.07052 116 PRO A CA 1
ATOM 914 C C . PRO A 1 116 ? 2.21953 -32.86836 -0.85406 1.000 29.12632 116 PRO A C 1
ATOM 915 O O . PRO A 1 116 ? 1.18812 -33.14843 -1.48132 1.000 31.61394 116 PRO A O 1
ATOM 919 N N . TRP A 1 117 ? 3.23151 -32.19678 -1.40613 1.000 25.32458 117 TRP A N 1
ATOM 920 C CA . TRP A 1 117 ? 3.18834 -31.80496 -2.80855 1.000 28.40513 117 TRP A CA 1
ATOM 921 C C . TRP A 1 117 ? 3.26249 -32.99559 -3.75242 1.000 32.19983 117 TRP A C 1
ATOM 922 O O . TRP A 1 117 ? 2.96570 -32.84125 -4.94141 1.000 38.82421 117 TRP A O 1
ATOM 933 N N . VAL A 1 118 ? 3.64000 -34.17469 -3.25411 1.000 27.00807 118 VAL A N 1
ATOM 934 C CA . VAL A 1 118 ? 3.66669 -35.36937 -4.08567 1.000 29.65033 118 VAL A CA 1
ATOM 935 C C . VAL A 1 118 ? 2.26952 -35.73295 -4.57238 1.000 35.68226 118 VAL A C 1
ATOM 936 O O . VAL A 1 118 ? 2.12467 -36.46602 -5.55730 1.000 37.84587 118 VAL A O 1
ATOM 940 N N . ASP A 1 119 ? 1.23023 -35.21826 -3.91035 1.000 33.84801 119 ASP A N 1
ATOM 941 C CA . ASP A 1 119 ? -0.13932 -35.47508 -4.34275 1.000 34.60067 119 ASP A CA 1
ATOM 942 C C . ASP A 1 119 ? -0.37745 -34.95302 -5.75614 1.000 39.32478 119 ASP A C 1
ATOM 943 O O . ASP A 1 119 ? -0.83145 -35.69543 -6.63467 1.000 42.94097 119 ASP A O 1
ATOM 948 N N . GLU A 1 120 ? -0.06840 -33.67443 -5.99748 1.000 43.39950 120 GLU A N 1
ATOM 949 C CA . GLU A 1 120 ? -0.24825 -33.11355 -7.33486 1.000 47.27779 120 GLU A CA 1
ATOM 950 C C . GLU A 1 120 ? 0.65952 -33.79787 -8.34753 1.000 45.90856 120 GLU A C 1
ATOM 951 O O . GLU A 1 120 ? 0.24960 -34.05648 -9.48555 1.000 48.07311 120 GLU A O 1
ATOM 957 N N . LEU A 1 121 ? 1.89992 -34.09057 -7.95222 1.000 41.76833 121 LEU A N 1
ATOM 958 C CA . LEU A 1 121 ? 2.84045 -34.74192 -8.85750 1.000 35.52084 121 LEU A CA 1
ATOM 959 C C . LEU A 1 121 ? 2.30919 -36.09384 -9.31971 1.000 38.98671 121 LEU A C 1
ATOM 960 O O . LEU A 1 121 ? 2.32760 -36.40597 -10.51617 1.000 43.14855 121 LEU A O 1
ATOM 965 N N . ALA A 1 122 ? 1.81589 -36.90742 -8.38288 1.000 37.55816 122 ALA A N 1
ATOM 966 C CA . ALA A 1 122 ? 1.23737 -38.19188 -8.76101 1.000 32.31575 122 ALA A CA 1
ATOM 967 C C . ALA A 1 122 ? -0.07591 -38.01644 -9.51141 1.000 35.42356 122 ALA A C 1
ATOM 968 O O . ALA A 1 122 ? -0.42525 -38.85524 -10.35018 1.000 37.96682 122 ALA A O 1
ATOM 970 N N . ASN A 1 123 ? -0.81107 -36.93779 -9.23151 1.000 33.08619 123 ASN A N 1
ATOM 971 C CA . ASN A 1 123 ? -2.08997 -36.72098 -9.90021 1.000 34.94486 123 ASN A CA 1
ATOM 972 C C . ASN A 1 123 ? -1.89207 -36.31841 -11.35606 1.000 34.21355 123 ASN A C 1
ATOM 973 O O . ASN A 1 123 ? -2.52554 -36.88289 -12.25578 1.000 32.64713 123 ASN A O 1
ATOM 978 N N . LYS A 1 124 ? -1.02023 -35.33775 -11.60993 1.000 33.48133 124 LYS A N 1
ATOM 979 C CA . LYS A 1 124 ? -0.80015 -34.89053 -12.98057 1.000 36.22824 124 LYS A CA 1
ATOM 980 C C . LYS A 1 124 ? -0.16094 -35.97027 -13.84265 1.000 36.33918 124 LYS A C 1
ATOM 981 O O . LYS A 1 124 ? -0.32010 -35.94225 -15.06683 1.000 42.96194 124 LYS A O 1
ATOM 987 N N . LEU A 1 125 ? 0.55220 -36.91657 -13.23808 1.000 35.12353 125 LEU A N 1
ATOM 988 C CA . LEU A 1 125 ? 1.08424 -38.05881 -13.96556 1.000 40.97080 125 LEU A CA 1
ATOM 989 C C . LEU A 1 125 ? 0.15760 -39.26649 -13.92160 1.000 44.54542 125 LEU A C 1
ATOM 990 O O . LEU A 1 125 ? 0.43540 -40.26442 -14.59594 1.000 47.92384 125 LEU A O 1
ATOM 995 N N . SER A 1 126 ? -0.92427 -39.19196 -13.14676 1.000 46.11725 126 SER A N 1
ATOM 996 C CA . SER A 1 126 ? -1.95268 -40.23060 -13.06098 1.000 45.01280 126 SER A CA 1
ATOM 997 C C . SER A 1 126 ? -1.34472 -41.59548 -12.73594 1.000 43.48847 126 SER A C 1
ATOM 998 O O . SER A 1 126 ? -1.53599 -42.58383 -13.44680 1.000 46.59361 126 SER A O 1
ATOM 1001 N N . ILE A 1 127 ? -0.60716 -41.63322 -11.63155 1.000 38.02551 127 ILE A N 1
ATOM 1002 C CA . ILE A 1 127 ? -0.00533 -42.87103 -11.14461 1.000 38.75995 127 ILE A CA 1
ATOM 1003 C C . ILE A 1 127 ? -0.38982 -43.05881 -9.68174 1.000 38.48783 127 ILE A C 1
ATOM 1004 O O . ILE A 1 127 ? -0.60164 -42.06805 -8.96633 1.000 38.95493 127 ILE A O 1
ATOM 1009 N N . PRO A 1 128 ? -0.49971 -44.29646 -9.19850 1.000 34.56793 128 PRO A N 1
ATOM 1010 C CA . PRO A 1 128 ? -0.90670 -44.50686 -7.80455 1.000 33.05583 128 PRO A CA 1
ATOM 1011 C C . PRO A 1 128 ? 0.15248 -44.01667 -6.83086 1.000 30.57052 128 PRO A C 1
ATOM 1012 O O . PRO A 1 128 ? 1.34952 -44.25212 -7.01118 1.000 30.42223 128 PRO A O 1
ATOM 1016 N N . ARG A 1 129 ? -0.30341 -43.32721 -5.79044 1.000 29.72976 129 ARG A N 1
ATOM 1017 C CA . ARG A 1 129 ? 0.57015 -42.78704 -4.75960 1.000 29.06498 129 ARG A CA 1
ATOM 1018 C C . ARG A 1 129 ? 0.28136 -43.47250 -3.43219 1.000 30.17239 129 ARG A C 1
ATOM 1019 O O . ARG A 1 129 ? -0.88293 -43.64207 -3.05371 1.000 32.98056 129 ARG A O 1
ATOM 1027 N N . LEU A 1 130 ? 1.34000 -43.86926 -2.73580 1.000 27.33503 130 LEU A N 1
ATOM 1028 C CA . LEU A 1 130 ? 1.24220 -44.42432 -1.39673 1.000 26.01340 130 LEU A CA 1
ATOM 1029 C C . LEU A 1 130 ? 1.78832 -43.42034 -0.39144 1.000 29.20346 130 LEU A C 1
ATOM 1030 O O . LEU A 1 130 ? 2.67228 -42.61935 -0.70750 1.000 34.98547 130 LEU A O 1
ATOM 1035 N N . ALA A 1 131 ? 1.24892 -43.46348 0.82160 1.000 27.11709 131 ALA A N 1
ATOM 1036 C CA . ALA A 1 131 ? 1.64651 -42.55511 1.88437 1.000 23.61888 131 ALA A CA 1
ATOM 1037 C C . ALA A 1 131 ? 2.39981 -43.31368 2.96801 1.000 22.18478 131 ALA A C 1
ATOM 1038 O O . ALA A 1 131 ? 2.15565 -44.50049 3.20324 1.000 25.83477 131 ALA A O 1
ATOM 1040 N N . PHE A 1 132 ? 3.32792 -42.61610 3.61971 1.000 22.64442 132 PHE A N 1
ATOM 1041 C CA . PHE A 1 132 ? 4.10863 -43.19580 4.70476 1.000 22.97965 132 PHE A CA 1
ATOM 1042 C C . PHE A 1 132 ? 4.41360 -42.11137 5.72454 1.000 23.93664 132 PHE A C 1
ATOM 1043 O O . PHE A 1 132 ? 4.83827 -41.01277 5.35730 1.000 25.00188 132 PHE A O 1
ATOM 1051 N N . ASN A 1 133 ? 4.19397 -42.42109 6.99941 1.000 22.19865 133 ASN A N 1
ATOM 1052 C CA . ASN A 1 133 ? 4.49707 -41.48906 8.07290 1.000 25.03205 133 ASN A CA 1
ATOM 1053 C C . ASN A 1 133 ? 5.31898 -42.10339 9.19323 1.000 21.69456 133 ASN A C 1
ATOM 1054 O O . ASN A 1 133 ? 5.74282 -41.36942 10.09267 1.000 20.26869 133 ASN A O 1
ATOM 1059 N N . GLY A 1 134 ? 5.56242 -43.41169 9.16689 1.000 25.55407 134 GLY A N 1
ATOM 1060 C CA . GLY A 1 134 ? 6.29742 -44.08202 10.21395 1.000 26.95122 134 GLY A CA 1
ATOM 1061 C C . GLY A 1 134 ? 5.50707 -44.37899 11.46793 1.000 30.17308 134 GLY A C 1
ATOM 1062 O O . GLY A 1 134 ? 6.08725 -44.88486 12.43570 1.000 34.14063 134 GLY A O 1
ATOM 1063 N N . PHE A 1 135 ? 4.21063 -44.08656 11.48954 1.000 26.45996 135 PHE A N 1
ATOM 1064 C CA . PHE A 1 135 ? 3.39932 -44.31557 12.67397 1.000 26.45000 135 PHE A CA 1
ATOM 1065 C C . PHE A 1 135 ? 2.84655 -45.73813 12.68511 1.000 28.17192 135 PHE A C 1
ATOM 1066 O O . PHE A 1 135 ? 2.94295 -46.48581 11.70903 1.000 21.29518 135 PHE A O 1
ATOM 1074 N N . SER A 1 136 ? 2.26572 -46.10654 13.82241 1.000 24.46614 136 SER A N 1
ATOM 1075 C CA . SER A 1 136 ? 1.44837 -47.30440 13.91663 1.000 24.21109 136 SER A CA 1
ATOM 1076 C C . SER A 1 136 ? 0.06108 -47.02852 13.35386 1.000 24.78452 136 SER A C 1
ATOM 1077 O O . SER A 1 136 ? -0.41975 -45.89249 13.36854 1.000 24.89939 136 SER A O 1
ATOM 1080 N N . LEU A 1 137 ? -0.58758 -48.08013 12.84930 1.000 19.76342 137 LEU A N 1
ATOM 1081 C CA . LEU A 1 137 ? -1.97845 -47.91590 12.44425 1.000 20.03122 137 LEU A CA 1
ATOM 1082 C C . LEU A 1 137 ? -2.86253 -47.61294 13.64679 1.000 30.98785 137 LEU A C 1
ATOM 1083 O O . LEU A 1 137 ? -3.83643 -46.86077 13.52409 1.000 27.77958 137 LEU A O 1
ATOM 1088 N N . PHE A 1 138 ? -2.52937 -48.17323 14.81361 1.000 19.79147 138 PHE A N 1
ATOM 1089 C CA . PHE A 1 138 ? -3.21022 -47.79336 16.04747 1.000 19.70873 138 PHE A CA 1
ATOM 1090 C C . PHE A 1 138 ? -3.11169 -46.29156 16.28215 1.000 23.07261 138 PHE A C 1
ATOM 1091 O O . PHE A 1 138 ? -4.11350 -45.62876 16.57624 1.000 19.54797 138 PHE A O 1
ATOM 1099 N N . THR A 1 139 ? -1.90432 -45.73624 16.15228 1.000 19.23482 139 THR A N 1
ATOM 1100 C CA . THR A 1 139 ? -1.72042 -44.30668 16.37985 1.000 33.13379 139 THR A CA 1
ATOM 1101 C C . THR A 1 139 ? -2.42864 -43.47878 15.31466 1.000 30.11082 139 THR A C 1
ATOM 1102 O O . THR A 1 139 ? -3.01873 -42.43721 15.62354 1.000 19.29744 139 THR A O 1
ATOM 1106 N N . ILE A 1 140 ? -2.38221 -43.92440 14.05646 1.000 28.44928 140 ILE A N 1
ATOM 1107 C CA . ILE A 1 140 ? -3.09157 -43.21710 12.99301 1.000 24.42558 140 ILE A CA 1
ATOM 1108 C C . ILE A 1 140 ? -4.59202 -43.22582 13.25850 1.000 21.33415 140 ILE A C 1
ATOM 1109 O O . ILE A 1 140 ? -5.27683 -42.21306 13.06918 1.000 20.98080 140 ILE A O 1
ATOM 1114 N N . CYS A 1 141 ? -5.12447 -44.36221 13.71609 1.000 22.61753 141 CYS A N 1
ATOM 1115 C CA . CYS A 1 141 ? -6.54701 -44.43280 14.03727 1.000 24.65193 141 CYS A CA 1
ATOM 1116 C C . CYS A 1 141 ? -6.89571 -43.52725 15.21320 1.000 23.65923 141 CYS A C 1
ATOM 1117 O O . CYS A 1 141 ? -7.98516 -42.94337 15.25202 1.000 25.18043 141 CYS A O 1
ATOM 1120 N N . ALA A 1 142 ? -5.98515 -43.39530 16.18061 1.000 22.11990 142 ALA A N 1
ATOM 1121 C CA . ALA A 1 142 ? -6.25835 -42.54616 17.33625 1.000 23.55450 142 ALA A CA 1
ATOM 1122 C C . ALA A 1 142 ? -6.20538 -41.07147 16.96344 1.000 24.58259 142 ALA A C 1
ATOM 1123 O O . ALA A 1 142 ? -7.06089 -40.28607 17.38874 1.000 22.81079 142 ALA A O 1
ATOM 1125 N N . MET A 1 143 ? -5.20536 -40.67705 16.17268 1.000 21.88636 143 MET A N 1
ATOM 1126 C CA . MET A 1 143 ? -5.08394 -39.28071 15.77188 1.000 21.93112 143 MET A CA 1
ATOM 1127 C C . MET A 1 143 ? -6.22003 -38.86029 14.84936 1.000 24.66912 143 MET A C 1
ATOM 1128 O O . MET A 1 143 ? -6.65359 -37.70323 14.89099 1.000 28.18695 143 MET A O 1
ATOM 1133 N N . GLU A 1 144 ? -6.71544 -39.77724 14.01558 1.000 23.67871 144 GLU A N 1
ATOM 1134 C CA . GLU A 1 144 ? -7.88421 -39.47395 13.19985 1.000 30.14624 144 GLU A CA 1
ATOM 1135 C C . GLU A 1 144 ? -9.16531 -39.44245 14.02167 1.000 26.13760 144 GLU A C 1
ATOM 1136 O O . GLU A 1 144 ? -10.15650 -38.85307 13.57826 1.000 24.40523 144 GLU A O 1
ATOM 1142 N N . SER A 1 145 ? -9.16780 -40.06038 15.20465 1.000 28.63867 145 SER A N 1
ATOM 1143 C CA . SER A 1 145 ? -10.31788 -39.95203 16.09407 1.000 30.27995 145 SER A CA 1
ATOM 1144 C C . SER A 1 145 ? -10.36569 -38.58677 16.76914 1.000 29.09589 145 SER A C 1
ATOM 1145 O O . SER A 1 145 ? -11.43958 -37.98580 16.88090 1.000 31.41349 145 SER A O 1
ATOM 1148 N N . LEU A 1 146 ? -9.21505 -38.07917 17.22061 1.000 26.06085 146 LEU A N 1
ATOM 1149 C CA . LEU A 1 146 ? -9.17705 -36.72883 17.77254 1.000 24.05090 146 LEU A CA 1
ATOM 1150 C C . LEU A 1 146 ? -9.47655 -35.67885 16.71291 1.000 33.10582 146 LEU A C 1
ATOM 1151 O O . LEU A 1 146 ? -10.05845 -34.63484 17.02524 1.000 42.66519 146 LEU A O 1
ATOM 1156 N N . ARG A 1 147 ? -9.08338 -35.92614 15.46290 1.000 31.47153 147 ARG A N 1
ATOM 1157 C CA . ARG A 1 147 ? -9.36495 -34.96246 14.40800 1.000 31.42417 147 ARG A CA 1
ATOM 1158 C C . ARG A 1 147 ? -10.85249 -34.88328 14.09414 1.000 31.03593 147 ARG A C 1
ATOM 1159 O O . ARG A 1 147 ? -11.31354 -33.85357 13.59129 1.000 32.96186 147 ARG A O 1
ATOM 1167 N N . SER A 1 148 ? -11.60980 -35.94280 14.38464 1.000 29.66787 148 SER A N 1
ATOM 1168 C CA . SER A 1 148 ? -13.05658 -35.92379 14.21426 1.000 31.91399 148 SER A CA 1
ATOM 1169 C C . SER A 1 148 ? -13.78866 -35.53392 15.48873 1.000 35.27537 148 SER A C 1
ATOM 1170 O O . SER A 1 148 ? -14.87882 -34.95586 15.41344 1.000 39.44890 148 SER A O 1
ATOM 1173 N N . HIS A 1 149 ? -13.21490 -35.82912 16.65765 1.000 31.50550 149 HIS A N 1
ATOM 1174 C CA . HIS A 1 149 ? -13.77187 -35.43263 17.94961 1.000 30.85626 149 HIS A CA 1
ATOM 1175 C C . HIS A 1 149 ? -12.69919 -34.63863 18.68779 1.000 38.17765 149 HIS A C 1
ATOM 1176 O O . HIS A 1 149 ? -12.02233 -35.16990 19.58237 1.000 42.69306 149 HIS A O 1
ATOM 1183 N N . PRO A 1 150 ? -12.51319 -33.36733 18.33847 1.000 35.62917 150 PRO A N 1
ATOM 1184 C CA . PRO A 1 150 ? -11.42315 -32.58664 18.93269 1.000 32.50873 150 PRO A CA 1
ATOM 1185 C C . PRO A 1 150 ? -11.63625 -32.33341 20.41688 1.000 36.13337 150 PRO A C 1
ATOM 1186 O O . PRO A 1 150 ? -12.74817 -32.40625 20.94538 1.000 34.04483 150 PRO A O 1
ATOM 1190 N N . LEU A 1 151 ? -10.52890 -32.03571 21.09035 1.000 36.20968 151 LEU A N 1
ATOM 1191 C CA . LEU A 1 151 ? -10.56813 -31.61981 22.47956 1.000 31.77345 151 LEU A CA 1
ATOM 1192 C C . LEU A 1 151 ? -11.00737 -30.15956 22.57398 1.000 32.56902 151 LEU A C 1
ATOM 1193 O O . LEU A 1 151 ? -10.76493 -29.37193 21.65566 1.000 28.72805 151 LEU A O 1
ATOM 1198 N N . PRO A 1 152 ? -11.66625 -29.77399 23.66531 1.000 35.78863 152 PRO A N 1
ATOM 1199 C CA . PRO A 1 152 ? -11.94620 -28.34871 23.87882 1.000 42.13896 152 PRO A CA 1
ATOM 1200 C C . PRO A 1 152 ? -10.65891 -27.59022 24.15456 1.000 57.12712 152 PRO A C 1
ATOM 1201 O O . PRO A 1 152 ? -9.76246 -28.08728 24.83988 1.000 51.36387 152 PRO A O 1
ATOM 1205 N N . GLU A 1 153 ? -10.57263 -26.36974 23.62356 1.000 74.10864 153 GLU A N 1
ATOM 1206 C CA . GLU A 1 153 ? -9.34066 -25.58348 23.73087 1.000 81.38738 153 GLU A CA 1
ATOM 1207 C C . GLU A 1 153 ? -9.09610 -25.04756 25.13764 1.000 80.03363 153 GLU A C 1
ATOM 1208 O O . GLU A 1 153 ? -8.65062 -23.91247 25.30908 1.000 82.35805 153 GLU A O 1
ATOM 1214 N N . ASP A 1 154 ? -9.39995 -25.84789 26.16920 1.000 72.71109 154 ASP A N 1
ATOM 1215 C CA . ASP A 1 154 ? -8.95574 -25.57582 27.53200 1.000 63.14273 154 ASP A CA 1
ATOM 1216 C C . ASP A 1 154 ? -8.47525 -26.85478 28.20280 1.000 58.08540 154 ASP A C 1
ATOM 1217 O O . ASP A 1 154 ? -8.23413 -26.85128 29.41666 1.000 56.50521 154 ASP A O 1
ATOM 1222 N N . ALA A 1 155 ? -8.33456 -27.93782 27.44537 1.000 51.71193 155 ALA A N 1
ATOM 1223 C CA . ALA A 1 155 ? -8.05790 -29.24814 28.00660 1.000 44.25586 155 ALA A CA 1
ATOM 1224 C C . ALA A 1 155 ? -6.64124 -29.32027 28.55979 1.000 39.16720 155 ALA A C 1
ATOM 1225 O O . ALA A 1 155 ? -5.72141 -28.65453 28.07561 1.000 40.05894 155 ALA A O 1
ATOM 1227 N N . SER A 1 156 ? -6.47725 -30.14999 29.58593 1.000 37.37944 156 SER A N 1
ATOM 1228 C CA . SER A 1 156 ? -5.19157 -30.34837 30.23398 1.000 39.96322 156 SER A CA 1
ATOM 1229 C C . SER A 1 156 ? -5.20841 -31.69466 30.94028 1.000 42.99280 156 SER A C 1
ATOM 1230 O O . SER A 1 156 ? -6.24939 -32.14003 31.43084 1.000 43.45654 156 SER A O 1
ATOM 1233 N N . GLY A 1 157 ? -4.04402 -32.33487 30.98439 1.000 45.54319 157 GLY A N 1
ATOM 1234 C CA . GLY A 1 157 ? -3.90302 -33.61065 31.64212 1.000 46.17838 157 GLY A CA 1
ATOM 1235 C C . GLY A 1 157 ? -4.29678 -34.77226 30.75320 1.000 44.63914 157 GLY A C 1
ATOM 1236 O O . GLY A 1 157 ? -4.19375 -34.71007 29.52453 1.000 43.75076 157 GLY A O 1
ATOM 1237 N N . PRO A 1 158 ? -4.74827 -35.86358 31.36439 1.000 39.74074 158 PRO A N 1
ATOM 1238 C CA . PRO A 1 158 ? -5.14341 -37.03869 30.58246 1.000 36.26740 158 PRO A CA 1
ATOM 1239 C C . PRO A 1 158 ? -6.42283 -36.80326 29.79277 1.000 33.55852 158 PRO A C 1
ATOM 1240 O O . PRO A 1 158 ? -7.24377 -35.94106 30.11406 1.000 33.92304 158 PRO A O 1
ATOM 1244 N N . PHE A 1 159 ? -6.57920 -37.60096 28.73690 1.000 30.16672 159 PHE A N 1
ATOM 1245 C CA . PHE A 1 159 ? -7.79604 -37.60441 27.93833 1.000 26.72241 159 PHE A CA 1
ATOM 1246 C C . PHE A 1 159 ? -8.01426 -39.00540 27.38546 1.000 23.79887 159 PHE A C 1
ATOM 1247 O O . PHE A 1 159 ? -7.08975 -39.81937 27.31755 1.000 21.92895 159 PHE A O 1
ATOM 1255 N N . VAL A 1 160 ? -9.25558 -39.27635 26.99175 1.000 28.50564 160 VAL A N 1
ATOM 1256 C CA . VAL A 1 160 ? -9.65224 -40.56156 26.42675 1.000 20.41028 160 VAL A CA 1
ATOM 1257 C C . VAL A 1 160 ? -9.73058 -40.42957 24.91428 1.000 20.28305 160 VAL A C 1
ATOM 1258 O O . VAL A 1 160 ? -10.26907 -39.44406 24.39339 1.000 26.49298 160 VAL A O 1
ATOM 1262 N N . ILE A 1 161 ? -9.18467 -41.41357 24.20522 1.000 20.13678 161 ILE A N 1
ATOM 1263 C CA . ILE A 1 161 ? -9.33811 -41.48335 22.75468 1.000 28.09714 161 ILE A CA 1
ATOM 1264 C C . ILE A 1 161 ? -10.82436 -41.66009 22.46093 1.000 29.46500 161 ILE A C 1
ATOM 1265 O O . ILE A 1 161 ? -11.42063 -42.67277 22.85547 1.000 30.11003 161 ILE A O 1
ATOM 1270 N N . PRO A 1 162 ? -11.46115 -40.70699 21.78469 1.000 30.20351 162 PRO A N 1
ATOM 1271 C CA . PRO A 1 162 ? -12.92535 -40.72768 21.67229 1.000 30.65856 162 PRO A CA 1
ATOM 1272 C C . PRO A 1 162 ? -13.42810 -41.77193 20.68625 1.000 31.46946 162 PRO A C 1
ATOM 1273 O O . PRO A 1 162 ? -12.88155 -41.93921 19.59243 1.000 28.48610 162 PRO A O 1
ATOM 1277 N N . ASN A 1 163 ? -14.49379 -42.46621 21.09314 1.000 36.37822 163 ASN A N 1
ATOM 1278 C CA . ASN A 1 163 ? -15.20717 -43.44007 20.26407 1.000 35.42673 163 ASN A CA 1
ATOM 1279 C C . ASN A 1 163 ? -14.23868 -44.41263 19.59277 1.000 35.85333 163 ASN A C 1
ATOM 1280 O O . ASN A 1 163 ? -14.13864 -44.50233 18.36742 1.000 31.49984 163 ASN A O 1
ATOM 1285 N N . PHE A 1 164 ? -13.52331 -45.15175 20.43397 1.000 39.29890 164 PHE A N 1
ATOM 1286 C CA . PHE A 1 164 ? -12.43612 -46.00494 19.99718 1.000 36.06780 164 PHE A CA 1
ATOM 1287 C C . PHE A 1 164 ? -12.76396 -47.46769 20.27116 1.000 33.82474 164 PHE A C 1
ATOM 1288 O O . PHE A 1 164 ? -13.55017 -47.76982 21.17380 1.000 30.06564 164 PHE A O 1
ATOM 1296 N N . PRO A 1 165 ? -12.18840 -48.39759 19.50163 1.000 35.44628 165 PRO A N 1
ATOM 1297 C CA . PRO A 1 165 ? -12.44800 -49.82302 19.76629 1.000 33.90085 165 PRO A CA 1
ATOM 1298 C C . PRO A 1 165 ? -12.09327 -50.25673 21.17791 1.000 30.30996 165 PRO A C 1
ATOM 1299 O O . PRO A 1 165 ? -12.67075 -51.22915 21.67884 1.000 37.25203 165 PRO A O 1
ATOM 1303 N N . GLN A 1 166 ? -11.16271 -49.56913 21.83588 1.000 26.15717 166 GLN A N 1
ATOM 1304 C CA . GLN A 1 166 ? -10.80405 -49.85623 23.21601 1.000 27.46388 166 GLN A CA 1
ATOM 1305 C C . GLN A 1 166 ? -10.75354 -48.55845 24.00952 1.000 36.36386 166 GLN A C 1
ATOM 1306 O O . GLN A 1 166 ? -10.50015 -47.48337 23.45882 1.000 39.91735 166 GLN A O 1
ATOM 1312 N N . ASP A 1 167 ? -10.99982 -48.67024 25.31269 1.000 40.16006 167 ASP A N 1
ATOM 1313 C CA . ASP A 1 167 ? -10.99378 -47.52118 26.21289 1.000 38.40411 167 ASP A CA 1
ATOM 1314 C C . ASP A 1 167 ? -9.56913 -47.29417 26.70445 1.000 35.10415 167 ASP A C 1
ATOM 1315 O O . ASP A 1 167 ? -9.06900 -48.04231 27.55060 1.000 35.29781 167 ASP A O 1
ATOM 1320 N N . ILE A 1 168 ? -8.91884 -46.26092 26.17535 1.000 25.20299 168 ILE A N 1
ATOM 1321 C CA . ILE A 1 168 ? -7.51675 -45.97766 26.44956 1.000 24.72576 168 ILE A CA 1
ATOM 1322 C C . ILE A 1 168 ? -7.38297 -44.51059 26.83120 1.000 24.44400 168 ILE A C 1
ATOM 1323 O O . ILE A 1 168 ? -8.01174 -43.64153 26.21770 1.000 24.23904 168 ILE A O 1
ATOM 1328 N N . VAL A 1 169 ? -6.56748 -44.23537 27.84680 1.000 29.37832 169 VAL A N 1
ATOM 1329 C CA . VAL A 1 169 ? -6.36288 -42.88371 28.35735 1.000 32.00624 169 VAL A CA 1
ATOM 1330 C C . VAL A 1 169 ? -4.91780 -42.47917 28.09481 1.000 32.89422 169 VAL A C 1
ATOM 1331 O O . VAL A 1 169 ? -3.98736 -43.09137 28.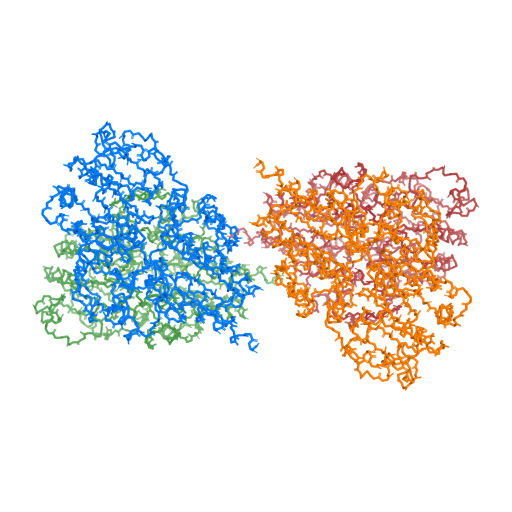63287 1.000 32.10691 169 VAL A O 1
ATOM 1335 N N . ILE A 1 170 ? -4.72958 -41.45121 27.26606 1.000 36.41576 170 ILE A N 1
ATOM 1336 C CA . ILE A 1 170 ? -3.41968 -40.83210 27.09656 1.000 36.67512 170 ILE A CA 1
ATOM 1337 C C . ILE A 1 170 ? -3.15369 -39.93469 28.29750 1.000 38.49818 170 ILE A C 1
ATOM 1338 O O . ILE A 1 170 ? -4.08066 -39.37518 28.89035 1.000 38.00027 170 ILE A O 1
ATOM 1343 N N . ASN A 1 171 ? -1.88285 -39.79738 28.67367 1.000 40.34321 171 ASN A N 1
ATOM 1344 C CA . ASN A 1 171 ? -1.52715 -39.11909 29.91434 1.000 42.49801 171 ASN A CA 1
ATOM 1345 C C . ASN A 1 171 ? -1.29308 -37.62106 29.74749 1.000 42.09853 171 ASN A C 1
ATOM 1346 O O . ASN A 1 171 ? -0.92591 -36.95871 30.72409 1.000 42.25178 171 ASN A O 1
ATOM 1351 N N . SER A 1 172 ? -1.49658 -37.07023 28.55206 1.000 38.56629 172 SER A N 1
ATOM 1352 C CA . SER A 1 172 ? -1.34479 -35.63586 28.34310 1.000 38.21048 172 SER A CA 1
ATOM 1353 C C . SER A 1 172 ? -2.00834 -35.24835 27.02981 1.000 37.72282 172 SER A C 1
ATOM 1354 O O . SER A 1 172 ? -2.01091 -36.02417 26.07030 1.000 37.48983 172 SER A O 1
ATOM 1357 N N . THR A 1 173 ? -2.57040 -34.02991 26.99785 1.000 37.23005 173 THR A N 1
ATOM 1358 C CA . THR A 1 173 ? -3.18869 -33.53484 25.77735 1.000 37.29017 173 THR A CA 1
ATOM 1359 C C . THR A 1 173 ? -2.12039 -33.02288 24.81285 1.000 39.59063 173 THR A C 1
ATOM 1360 O O . THR A 1 173 ? -1.07547 -32.52429 25.23984 1.000 47.13653 173 THR A O 1
ATOM 1364 N N . PRO A 1 174 ? -2.35675 -33.13941 23.50463 1.000 33.76436 174 PRO A N 1
ATOM 1365 C CA . PRO A 1 174 ? -1.37703 -32.63889 22.54530 1.000 34.81735 174 PRO A CA 1
ATOM 1366 C C . PRO A 1 174 ? -1.32731 -31.12388 22.57085 1.000 39.45292 174 PRO A C 1
ATOM 1367 O O . PRO A 1 174 ? -2.32130 -30.46103 22.91603 1.000 42.21490 174 PRO A O 1
ATOM 1371 N N . PRO A 1 175 ? -0.18858 -30.52676 22.22779 1.000 37.30769 175 PRO A N 1
ATOM 1372 C CA . PRO A 1 175 ? -0.13737 -29.06979 22.08550 1.000 32.92190 175 PRO A CA 1
ATOM 1373 C C . PRO A 1 175 ? -0.93619 -28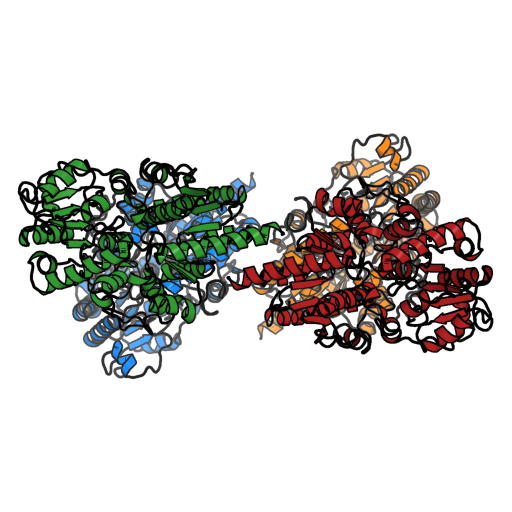.62600 20.87158 1.000 32.30249 175 PRO A C 1
ATOM 1374 O O . PRO A 1 175 ? -1.18831 -29.39745 19.94414 1.000 32.85244 175 PRO A O 1
ATOM 1378 N N . ALA A 1 176 ? -1.34790 -27.35743 20.89135 1.000 32.30251 176 ALA A N 1
ATOM 1379 C CA . ALA A 1 176 ? -2.11212 -26.82553 19.76844 1.000 31.89127 176 ALA A CA 1
ATOM 1380 C C . ALA A 1 176 ? -1.30560 -26.88803 18.47861 1.000 36.17643 176 ALA A C 1
ATOM 1381 O O . ALA A 1 176 ? -1.86081 -27.12619 17.39921 1.000 41.68824 176 ALA A O 1
ATOM 1383 N N . GLU A 1 177 ? 0.01094 -26.68514 18.57505 1.000 35.63598 177 GLU A N 1
ATOM 1384 C CA . GLU A 1 177 ? 0.85525 -26.68344 17.38649 1.000 36.27988 177 GLU A CA 1
ATOM 1385 C C . GLU A 1 177 ? 0.89054 -28.05078 16.72046 1.000 39.40585 177 GLU A C 1
ATOM 1386 O O . GLU A 1 177 ? 1.01348 -28.14093 15.49344 1.000 41.47872 177 GLU A O 1
ATOM 1392 N N . SER A 1 178 ? 0.78603 -29.12276 17.50696 1.000 43.34713 178 SER A N 1
ATOM 1393 C CA . SER A 1 178 ? 0.80511 -30.46135 16.92982 1.000 44.88125 178 SER A CA 1
ATOM 1394 C C . SER A 1 178 ? -0.44170 -30.71676 16.09240 1.000 44.23029 178 SER A C 1
ATOM 1395 O O . SER A 1 178 ? -0.35977 -31.31716 15.01498 1.000 44.69270 178 SER A O 1
ATOM 1398 N N . LYS A 1 179 ? -1.60365 -30.26007 16.56430 1.000 41.36125 179 LYS A N 1
ATOM 1399 C CA . LYS A 1 179 ? -2.83125 -30.45176 15.79951 1.000 42.12034 179 LYS A CA 1
ATOM 1400 C C . LYS A 1 179 ? -2.80296 -29.65826 14.49821 1.000 45.58618 179 LYS A C 1
ATOM 1401 O O . LYS A 1 179 ? -3.20920 -30.16602 13.44770 1.000 48.26758 179 LYS A O 1
ATOM 1407 N N . THR A 1 180 ? -2.31825 -28.41523 14.54263 1.000 44.11808 180 THR A N 1
ATOM 1408 C CA . THR A 1 180 ? -2.29338 -27.58807 13.34220 1.000 44.89921 180 THR A CA 1
ATOM 1409 C C . THR A 1 180 ? -1.22147 -28.02758 12.35188 1.000 40.87281 180 THR A C 1
ATOM 1410 O O . THR A 1 180 ? -1.27435 -27.62691 11.18391 1.000 38.06645 180 THR A O 1
ATOM 1414 N N . PHE A 1 181 ? -0.25510 -28.83667 12.78533 1.000 38.18016 181 PHE A N 1
ATOM 1415 C CA . PHE A 1 181 ? 0.75788 -29.36369 11.87882 1.000 41.44936 181 PHE A CA 1
ATOM 1416 C C . PHE A 1 181 ? 0.37296 -30.72810 11.31846 1.000 36.47076 181 PHE A C 1
ATOM 1417 O O . PHE A 1 181 ? 0.60706 -30.99909 10.13649 1.000 36.65298 181 PHE A O 1
ATOM 1425 N N . MET A 1 182 ? -0.22822 -31.58891 12.14209 1.000 34.43620 182 MET A N 1
ATOM 1426 C CA . MET A 1 182 ? -0.57562 -32.93378 11.69611 1.000 37.66476 182 MET A CA 1
ATOM 1427 C C . MET A 1 182 ? -1.82765 -32.94402 10.82689 1.000 40.58377 182 MET A C 1
ATOM 1428 O O . MET A 1 182 ? -1.92040 -33.73983 9.88588 1.000 39.88912 182 MET A O 1
ATOM 1433 N N . ASP A 1 183 ? -2.79932 -32.07889 11.12789 1.000 44.15519 183 ASP A N 1
ATOM 1434 C CA . ASP A 1 183 ? -4.08293 -32.13160 10.42757 1.000 43.13443 183 ASP A CA 1
ATOM 1435 C C . ASP A 1 183 ? -3.96078 -31.92194 8.92306 1.000 36.71337 183 ASP A C 1
ATOM 1436 O O . ASP A 1 183 ? -4.57957 -32.69227 8.16830 1.000 37.10520 183 ASP A O 1
ATOM 1441 N N . PRO A 1 184 ? -3.22000 -30.92798 8.41372 1.000 31.98299 184 PRO A N 1
ATOM 1442 C CA . PRO A 1 184 ? -3.11268 -30.80913 6.94875 1.000 30.49434 184 PRO A CA 1
ATOM 1443 C C . PRO A 1 184 ? -2.44878 -32.00969 6.29858 1.000 30.52080 184 PRO A C 1
ATOM 1444 O O . PRO A 1 184 ? -2.89862 -32.46592 5.23957 1.000 32.95989 184 PRO A O 1
ATOM 1448 N N . LEU A 1 185 ? -1.39339 -32.54457 6.91594 1.000 22.30576 185 LEU A N 1
ATOM 1449 C CA . LEU A 1 185 ? -0.67094 -33.66306 6.31926 1.000 27.95914 185 LEU A CA 1
ATOM 1450 C C . LEU A 1 185 ? -1.53247 -34.91866 6.26580 1.000 26.64050 185 LEU A C 1
ATOM 1451 O O . LEU A 1 185 ? -1.55188 -35.62012 5.24743 1.000 26.90551 185 LEU A O 1
ATOM 1456 N N . PHE A 1 186 ? -2.24836 -35.22106 7.35318 1.000 29.14132 186 PHE A N 1
ATOM 1457 C CA . PHE A 1 186 ? -3.11142 -36.39786 7.36480 1.000 26.00440 186 PHE A CA 1
ATOM 1458 C C . PHE A 1 186 ? -4.21017 -36.29618 6.31587 1.000 28.83237 186 PHE A C 1
ATOM 1459 O O . PHE A 1 186 ? -4.59924 -37.30968 5.72348 1.000 32.28937 186 PHE A O 1
ATOM 1467 N N . THR A 1 187 ? -4.71419 -35.08614 6.06530 1.000 22.84074 187 THR A N 1
ATOM 1468 C CA . THR A 1 187 ? -5.76690 -34.91840 5.06923 1.000 22.86116 187 THR A CA 1
ATOM 1469 C C . THR A 1 187 ? -5.25431 -35.22372 3.66701 1.000 33.63627 187 THR A C 1
ATOM 1470 O O . THR A 1 187 ? -5.94021 -35.88709 2.87970 1.000 31.34349 187 THR A O 1
ATOM 1474 N N . ILE A 1 188 ? -4.05238 -34.74317 3.33501 1.000 34.07596 188 ILE A N 1
ATOM 1475 C CA . ILE A 1 188 ? -3.46337 -35.05084 2.03545 1.000 31.57001 188 ILE A CA 1
ATOM 1476 C C . ILE A 1 188 ? -3.05803 -36.51835 1.96800 1.000 30.72630 188 ILE A C 1
ATOM 1477 O O . ILE A 1 188 ? -3.16214 -37.15166 0.90904 1.000 32.64107 188 ILE A O 1
ATOM 1482 N N . ALA A 1 189 ? -2.60161 -37.08872 3.08596 1.000 26.17262 189 ALA A N 1
ATOM 1483 C CA . ALA A 1 189 ? -2.24767 -38.50434 3.09599 1.000 26.75296 189 ALA A CA 1
ATOM 1484 C C . ALA A 1 189 ? -3.46306 -39.38615 2.84548 1.000 30.01530 189 ALA A C 1
ATOM 1485 O O . ALA A 1 189 ? -3.33663 -40.45652 2.24059 1.000 27.09434 189 ALA A O 1
ATOM 1487 N N . LEU A 1 190 ? -4.64515 -38.95596 3.29547 1.000 31.10109 190 LEU A N 1
ATOM 1488 C CA . LEU A 1 190 ? -5.86833 -39.71205 3.05458 1.000 25.95513 190 LEU A CA 1
ATOM 1489 C C . LEU A 1 190 ? -6.35207 -39.60980 1.61421 1.000 23.70138 190 LEU A C 1
ATOM 1490 O O . LEU A 1 190 ? -7.21866 -40.39512 1.21446 1.000 23.96593 190 LEU A O 1
ATOM 1495 N N . LYS A 1 191 ? -5.82370 -38.66704 0.83271 1.000 24.03741 191 LYS A N 1
ATOM 1496 C CA . LYS A 1 191 ? -6.12472 -38.59748 -0.59102 1.000 24.73729 191 LYS A CA 1
ATOM 1497 C C . LYS A 1 191 ? -5.32481 -39.60181 -1.40985 1.000 30.37857 191 LYS A C 1
ATOM 1498 O O . LYS A 1 191 ? -5.58636 -39.74661 -2.60853 1.000 39.48796 191 LYS A O 1
ATOM 1504 N N . SER A 1 192 ? -4.37036 -40.29704 -0.79693 1.000 29.02234 192 SER A N 1
ATOM 1505 C CA . SER A 1 192 ? -3.54610 -41.26701 -1.49837 1.000 31.69619 192 SER A CA 1
ATOM 1506 C C . SER A 1 192 ? -4.32728 -42.55367 -1.76197 1.000 30.22928 192 SER A C 1
ATOM 1507 O O . SER A 1 192 ? -5.45336 -42.74195 -1.29407 1.000 32.64694 192 SER A O 1
ATOM 1510 N N . ASN A 1 193 ? -3.70478 -43.45525 -2.52277 1.000 28.59154 193 ASN A N 1
ATOM 1511 C CA . ASN A 1 193 ? -4.30690 -44.75082 -2.80960 1.000 30.48360 193 ASN A CA 1
ATOM 1512 C C . ASN A 1 193 ? -4.20599 -45.72364 -1.64342 1.000 26.88578 193 ASN A C 1
ATOM 1513 O O . ASN A 1 193 ? -4.84952 -46.77740 -1.67960 1.000 29.05699 193 ASN A O 1
ATOM 1518 N N . GLY A 1 194 ? -3.42079 -45.40462 -0.62097 1.000 27.61411 194 GLY A N 1
ATOM 1519 C CA . GLY A 1 194 ? -3.25807 -46.30179 0.50277 1.000 30.59787 194 GLY A CA 1
ATOM 1520 C C . GLY A 1 194 ? -2.10570 -45.90569 1.39703 1.000 32.74169 194 GLY A C 1
ATOM 1521 O O . GLY A 1 194 ? -1.18674 -45.19935 0.97152 1.000 37.43716 194 GLY A O 1
ATOM 1522 N N . PHE A 1 195 ? -2.14573 -46.36158 2.64293 1.000 31.83454 195 PHE A N 1
ATOM 1523 C CA . PHE A 1 195 ? -1.13804 -46.03776 3.64148 1.000 26.77666 195 PHE A CA 1
ATOM 1524 C C . PHE A 1 195 ? -0.26083 -47.25840 3.87865 1.000 26.19183 195 PHE A C 1
ATOM 1525 O O . PHE A 1 195 ? -0.77359 -48.35795 4.10901 1.000 31.57354 195 PHE A O 1
ATOM 1533 N N . ILE A 1 196 ? 1.05212 -47.07041 3.81504 1.000 24.23399 196 ILE A N 1
ATOM 1534 C CA . ILE A 1 196 ? 1.99674 -48.11964 4.18048 1.000 25.76466 196 ILE A CA 1
ATOM 1535 C C . ILE A 1 196 ? 2.29557 -47.99528 5.66653 1.000 22.88173 196 ILE A C 1
ATOM 1536 O O . ILE A 1 196 ? 2.61006 -46.90342 6.15503 1.000 20.87941 196 ILE A O 1
ATOM 1541 N N . ILE A 1 197 ? 2.18893 -49.10846 6.38878 1.000 21.09546 197 ILE A N 1
ATOM 1542 C CA . ILE A 1 197 ? 2.40792 -49.14235 7.83063 1.000 20.64489 197 ILE A CA 1
ATOM 1543 C C . ILE A 1 197 ? 3.60443 -50.03915 8.11328 1.000 20.55725 197 ILE A C 1
ATOM 1544 O O . ILE A 1 197 ? 3.59982 -51.22220 7.74982 1.000 22.98332 197 ILE A O 1
ATOM 1549 N N . ASN A 1 198 ? 4.62550 -49.47861 8.76562 1.000 20.18547 198 ASN A N 1
ATOM 1550 C CA . ASN A 1 198 ? 5.79107 -50.24918 9.20311 1.000 21.58715 198 ASN A CA 1
ATOM 1551 C C . ASN A 1 198 ? 5.43932 -50.97976 10.50064 1.000 23.38874 198 ASN A C 1
ATOM 1552 O O . ASN A 1 198 ? 5.95254 -50.69581 11.58539 1.000 23.50807 198 ASN A O 1
ATOM 1557 N N . SER A 1 199 ? 4.53135 -51.94163 10.36781 1.000 23.63831 199 SER A N 1
ATOM 1558 C CA . SER A 1 199 ? 4.04882 -52.72166 11.49930 1.000 27.44811 199 SER A CA 1
ATOM 1559 C C . SER A 1 199 ? 3.34391 -53.95740 10.95390 1.000 27.47763 199 SER A C 1
ATOM 1560 O O . SER A 1 199 ? 3.22376 -54.14223 9.73958 1.000 31.45917 199 SER A O 1
ATOM 1563 N N . PHE A 1 200 ? 2.88060 -54.80944 11.86560 1.000 20.85259 200 PHE A N 1
ATOM 1564 C CA . PHE A 1 200 ? 2.14027 -56.00917 11.50853 1.000 21.40187 200 PHE A CA 1
ATOM 1565 C C . PHE A 1 200 ? 0.84882 -56.06014 12.31292 1.000 35.55194 200 PHE A C 1
ATOM 1566 O O . PHE A 1 200 ? 0.76595 -55.51786 13.41916 1.000 40.39212 200 PHE A O 1
ATOM 1574 N N . VAL A 1 201 ? -0.16492 -56.71349 11.73513 1.000 30.29482 201 VAL A N 1
ATOM 1575 C CA . VAL A 1 201 ? -1.51894 -56.64755 12.28331 1.000 28.68571 201 VAL A CA 1
ATOM 1576 C C . VAL A 1 201 ? -1.59238 -57.28051 13.66796 1.000 27.43716 201 VAL A C 1
ATOM 1577 O O . VAL A 1 201 ? -2.41365 -56.87386 14.49952 1.000 24.04093 201 VAL A O 1
ATOM 1581 N N . GLU A 1 202 ? -0.73671 -58.26637 13.95109 1.000 30.55617 202 GLU A N 1
ATOM 1582 C CA . GLU A 1 202 ? -0.74587 -58.88538 15.27211 1.000 29.78043 202 GLU A CA 1
ATOM 1583 C C . GLU A 1 202 ? -0.31954 -57.91715 16.36827 1.000 31.86548 202 GLU A C 1
ATOM 1584 O O . GLU A 1 202 ? -0.68773 -58.11804 17.53082 1.000 34.39971 202 GLU A O 1
ATOM 1590 N N . PHE A 1 203 ? 0.43778 -56.87327 16.02897 1.000 28.30021 203 PHE A N 1
ATOM 1591 C CA . PHE A 1 203 ? 0.86322 -55.89935 17.02646 1.000 27.70536 203 PHE A CA 1
ATOM 1592 C C . PHE A 1 203 ? -0.08691 -54.70724 17.10556 1.000 28.89704 203 PHE A C 1
ATOM 1593 O O . PHE A 1 203 ? -0.47905 -54.29877 18.20255 1.000 34.90419 203 PHE A O 1
ATOM 1601 N N . ASP A 1 204 ? -0.46410 -54.13679 15.95888 1.000 24.96931 204 ASP A N 1
ATOM 1602 C CA . ASP A 1 204 ? -1.42001 -53.03288 15.96546 1.000 25.77123 204 ASP A CA 1
ATOM 1603 C C . ASP A 1 204 ? -2.79407 -53.50085 16.42944 1.000 27.18265 204 ASP A C 1
ATOM 1604 O O . ASP A 1 204 ? -3.36788 -52.94173 17.37146 1.000 31.98500 204 ASP A O 1
ATOM 1609 N N . GLY A 1 205 ? -3.33651 -54.52624 15.78150 1.000 21.33232 205 GLY A N 1
ATOM 1610 C CA . GLY A 1 205 ? -4.64031 -55.05030 16.18882 1.000 29.46006 205 GLY A CA 1
ATOM 1611 C C . GLY A 1 205 ? -5.61742 -55.04510 15.02985 1.000 30.71314 205 GLY A C 1
ATOM 1612 O O . GLY A 1 205 ? -5.78326 -54.05218 14.32066 1.000 28.46299 205 GLY A O 1
ATOM 1613 N N . GLU A 1 206 ? -6.28264 -56.18785 14.83820 1.000 33.37532 206 GLU A N 1
ATOM 1614 C CA . GLU A 1 206 ? -7.25600 -56.30202 13.75658 1.000 35.59168 206 GLU A CA 1
ATOM 1615 C C . GLU A 1 206 ? -8.39491 -55.30825 13.93501 1.000 40.04791 206 GLU A C 1
ATOM 1616 O O . GLU A 1 206 ? -8.89714 -54.74644 12.95476 1.000 41.80725 206 GLU A O 1
ATOM 1622 N N . GLU A 1 207 ? -8.80477 -55.06323 15.18217 1.000 41.13081 207 GLU A N 1
ATOM 1623 C CA . GLU A 1 207 ? -9.87051 -54.10402 15.44356 1.000 39.76302 207 GLU A CA 1
ATOM 1624 C C . GLU A 1 207 ? -9.51672 -52.69533 14.98749 1.000 38.24066 207 GLU A C 1
ATOM 1625 O O . GLU A 1 207 ? -10.41127 -51.84620 14.90962 1.000 41.91785 207 GLU A O 1
ATOM 1631 N N . TYR A 1 208 ? -8.24730 -52.42578 14.68073 1.000 33.61890 208 TYR A N 1
ATOM 1632 C CA . TYR A 1 208 ? -7.84786 -51.12418 14.16653 1.000 30.10379 208 TYR A CA 1
ATOM 1633 C C . TYR A 1 208 ? -7.58748 -51.12993 12.66780 1.000 33.06680 208 TYR A C 1
ATOM 1634 O O . TYR A 1 208 ? -7.61155 -50.06081 12.04784 1.000 34.12900 208 TYR A O 1
ATOM 1643 N N . VAL A 1 209 ? -7.34048 -52.30007 12.07530 1.000 34.47025 209 VAL A N 1
ATOM 1644 C CA . VAL A 1 209 ? -7.44594 -52.42476 10.62616 1.000 33.69042 209 VAL A CA 1
ATOM 1645 C C . VAL A 1 209 ? -8.88821 -52.20768 10.19074 1.000 30.75900 209 VAL A C 1
ATOM 1646 O O . VAL A 1 209 ? -9.15910 -51.51880 9.20171 1.000 27.18879 209 VAL A O 1
ATOM 1650 N N . LYS A 1 210 ? -9.83751 -52.78515 10.92912 1.000 28.97593 210 LYS A N 1
ATOM 1651 C CA . LYS A 1 210 ? -11.24437 -52.61952 10.58845 1.000 31.50950 210 LYS A CA 1
ATOM 1652 C C . LYS A 1 210 ? -11.76342 -51.24291 10.98513 1.000 33.21134 210 LYS A C 1
ATOM 1653 O O . LYS A 1 210 ? -12.73672 -50.76272 10.39283 1.000 36.97650 210 LYS A O 1
ATOM 1659 N N . TYR A 1 211 ? -11.14062 -50.59468 11.97551 1.000 29.97799 211 TYR A N 1
ATOM 1660 C CA . TYR A 1 211 ? -11.49507 -49.21202 12.27874 1.000 27.32016 211 TYR A CA 1
ATOM 1661 C C . TYR A 1 211 ? -11.04314 -48.28405 11.15948 1.000 27.07170 211 TYR A C 1
ATOM 1662 O O . TYR A 1 211 ? -11.82701 -47.47216 10.65513 1.000 26.70035 211 TYR A O 1
ATOM 1671 N N . TYR A 1 212 ? -9.77631 -48.39422 10.75685 1.000 30.24611 212 TYR A N 1
ATOM 1672 C CA . TYR A 1 212 ? -9.25182 -47.52301 9.71190 1.000 31.41253 212 TYR A CA 1
ATOM 1673 C C . TYR A 1 212 ? -9.99194 -47.72827 8.39693 1.000 32.55674 212 TYR A C 1
ATOM 1674 O O . TYR A 1 212 ? -10.24037 -46.76821 7.65762 1.000 30.90059 212 TYR A O 1
ATOM 1683 N N . GLU A 1 213 ? -10.37123 -48.97061 8.09801 1.000 33.66348 213 GLU A N 1
ATOM 1684 C CA . GLU A 1 213 ? -11.00100 -49.26851 6.81701 1.000 34.37195 213 GLU A CA 1
ATOM 1685 C C . GLU A 1 213 ? -12.46355 -48.83683 6.79012 1.000 37.38111 213 GLU A C 1
ATOM 1686 O O . GLU A 1 213 ? -12.91491 -48.23135 5.81197 1.000 42.25323 213 GLU A O 1
ATOM 1692 N N . LYS A 1 214 ? -13.21411 -49.11837 7.85396 1.000 33.76954 214 LYS A N 1
ATOM 1693 C CA . LYS A 1 214 ? -14.65391 -48.89052 7.83416 1.000 32.43557 214 LYS A CA 1
ATOM 1694 C C . LYS A 1 214 ? -15.06619 -47.53967 8.40282 1.000 33.03340 214 LYS A C 1
ATOM 1695 O O . LYS A 1 214 ? -16.04491 -46.95538 7.92375 1.000 37.14548 214 LYS A O 1
ATOM 1701 N N . THR A 1 215 ? -14.35951 -47.02832 9.41146 1.000 31.05862 215 THR A N 1
ATOM 1702 C CA . THR A 1 215 ? -14.70890 -45.73377 9.98923 1.000 33.07614 215 THR A CA 1
ATOM 1703 C C . THR A 1 215 ? -14.07108 -44.57847 9.22370 1.000 29.05929 215 THR A C 1
ATOM 1704 O O . THR A 1 215 ? -14.73916 -43.58574 8.91888 1.000 31.18796 215 THR A O 1
ATOM 1708 N N . ILE A 1 216 ? -12.78342 -44.69422 8.90382 1.000 26.83052 216 ILE A N 1
ATOM 1709 C CA . ILE A 1 216 ? -12.08114 -43.61823 8.21537 1.000 27.88005 216 ILE A CA 1
ATOM 1710 C C . ILE A 1 216 ? -12.17719 -43.73711 6.69731 1.000 30.74101 216 ILE A C 1
ATOM 1711 O O . ILE A 1 216 ? -12.04382 -42.72413 5.99476 1.000 35.49694 216 ILE A O 1
ATOM 1716 N N . GLY A 1 217 ? -12.43328 -44.93285 6.17278 1.000 27.69442 217 GLY A N 1
ATOM 1717 C CA . GLY A 1 217 ? -12.62482 -45.10737 4.74638 1.000 26.34608 217 GLY A CA 1
ATOM 1718 C C . GLY A 1 217 ? -11.34879 -44.97074 3.94409 1.000 28.87064 217 GLY A C 1
ATOM 1719 O O . GLY A 1 217 ? -11.28240 -44.18149 2.99706 1.000 34.51528 217 GLY A O 1
ATOM 1720 N N . HIS A 1 218 ? -10.32881 -45.74098 4.31552 1.000 29.57241 218 HIS A N 1
ATOM 1721 C CA . HIS A 1 218 ? -9.04053 -45.70360 3.64135 1.000 28.28057 218 HIS A CA 1
ATOM 1722 C C . HIS A 1 218 ? -8.35883 -47.04996 3.83683 1.000 29.81898 218 HIS A C 1
ATOM 1723 O O . HIS A 1 218 ? -8.74531 -47.84104 4.70092 1.000 36.46816 218 HIS A O 1
ATOM 1730 N N . LYS A 1 219 ? -7.34043 -47.30729 3.02155 1.000 23.85173 219 LYS A N 1
ATOM 1731 C CA . LYS A 1 219 ? -6.63166 -48.57932 3.03044 1.000 23.78782 219 LYS A CA 1
ATOM 1732 C C . LYS A 1 219 ? -5.25562 -48.39553 3.65411 1.000 27.88043 219 LYS A C 1
ATOM 1733 O O . LYS A 1 219 ? -4.53466 -47.45245 3.31210 1.000 26.79688 219 LYS A O 1
ATOM 1739 N N . ALA A 1 220 ? -4.90158 -49.29135 4.57220 1.000 33.49122 220 ALA A N 1
ATOM 1740 C CA . ALA A 1 220 ? -3.58358 -49.32071 5.18803 1.000 32.93776 220 ALA A CA 1
ATOM 1741 C C . ALA A 1 220 ? -2.93148 -50.66489 4.89758 1.000 36.83089 220 ALA A C 1
ATOM 1742 O O . ALA A 1 220 ? -3.60316 -51.70062 4.88945 1.000 43.14073 220 ALA A O 1
ATOM 1744 N N . TRP A 1 221 ? -1.62296 -50.64957 4.65812 1.000 32.36638 221 TRP A N 1
ATOM 1745 C CA . TRP A 1 221 ? -0.87942 -51.84762 4.27836 1.000 31.67906 221 TRP A CA 1
ATOM 1746 C C . TRP A 1 221 ? 0.16925 -52.14530 5.34441 1.000 35.59722 221 TRP A C 1
ATOM 1747 O O . TRP A 1 221 ? 1.15462 -51.41258 5.47195 1.000 41.72536 221 TRP A O 1
ATOM 1758 N N . HIS A 1 222 ? -0.03606 -53.22577 6.10034 1.000 29.41988 222 HIS A N 1
ATOM 1759 C CA . HIS A 1 222 ? 0.89900 -53.64978 7.14333 1.000 30.16830 222 HIS A CA 1
ATOM 1760 C C . HIS A 1 222 ? 2.02532 -54.45699 6.50547 1.000 35.62988 222 HIS A C 1
ATOM 1761 O O . HIS A 1 222 ? 1.90193 -55.65865 6.27098 1.000 37.18220 222 HIS A O 1
ATOM 1768 N N . LEU A 1 223 ? 3.14071 -53.78848 6.22392 1.000 30.83219 223 LEU A N 1
ATOM 1769 C CA . LEU A 1 223 ? 4.30880 -54.42125 5.62533 1.000 29.51690 223 LEU A CA 1
ATOM 1770 C C . LEU A 1 223 ? 5.44408 -54.65470 6.61963 1.000 26.98051 223 LEU A C 1
ATOM 1771 O O . LEU A 1 223 ? 6.49686 -55.15928 6.22722 1.000 24.72103 223 LEU A O 1
ATOM 1776 N N . GLY A 1 224 ? 5.27042 -54.27389 7.88286 1.000 30.13676 224 GLY A N 1
ATOM 1777 C CA . GLY A 1 224 ? 6.33267 -54.34753 8.86011 1.000 32.40865 224 GLY A CA 1
ATOM 1778 C C . GLY A 1 224 ? 6.41396 -55.65465 9.62396 1.000 31.66714 224 GLY A C 1
ATOM 1779 O O . GLY A 1 224 ? 5.57043 -56.54107 9.47750 1.000 29.37239 224 GLY A O 1
ATOM 1780 N N . PRO A 1 225 ? 7.44500 -55.79762 10.47110 1.000 33.30649 225 PRO A N 1
ATOM 1781 C CA . PRO A 1 225 ? 8.52026 -54.81854 10.64718 1.000 30.41973 225 PRO A CA 1
ATOM 1782 C C . PRO A 1 225 ? 9.54910 -54.83956 9.51399 1.000 30.41546 225 PRO A C 1
ATOM 1783 O O . PRO A 1 225 ? 10.01635 -55.91579 9.14730 1.000 29.09012 225 PRO A O 1
ATOM 1787 N N . ALA A 1 226 ? 9.90192 -53.66697 8.98468 1.000 30.13055 226 ALA A N 1
ATOM 1788 C CA . ALA A 1 226 ? 10.82349 -53.58181 7.85568 1.000 30.53913 226 ALA A CA 1
ATOM 1789 C C . ALA A 1 226 ? 12.26251 -53.89132 8.25722 1.000 29.22602 226 ALA A C 1
ATOM 1790 O O . ALA A 1 226 ? 13.04909 -54.36723 7.42811 1.000 27.40391 226 ALA A O 1
ATOM 1792 N N . SER A 1 227 ? 12.63127 -53.62836 9.51079 1.000 31.81058 227 SER A N 1
ATOM 1793 C CA . SER A 1 227 ? 13.99612 -53.90370 9.93766 1.000 33.50456 227 SER A CA 1
ATOM 1794 C C . SER A 1 227 ? 14.36169 -55.36382 9.74506 1.000 31.49496 227 SER A C 1
ATOM 1795 O O . SER A 1 227 ? 15.53240 -55.68833 9.54118 1.000 31.54506 227 SER A O 1
ATOM 1798 N N . LEU A 1 228 ? 13.37715 -56.25691 9.80064 1.000 27.56104 228 LEU A N 1
ATOM 1799 C CA . LEU A 1 228 ? 13.64225 -57.66783 9.56520 1.000 30.76579 228 LEU A CA 1
ATOM 1800 C C . LEU A 1 228 ? 14.28946 -57.93175 8.21218 1.000 29.06867 228 LEU A C 1
ATOM 1801 O O . LEU A 1 228 ? 14.81070 -59.03243 7.99211 1.000 23.48408 228 LEU A O 1
ATOM 1806 N N . VAL A 1 229 ? 14.27571 -56.95378 7.30115 1.000 33.74868 229 VAL A N 1
ATOM 1807 C CA . VAL A 1 229 ? 14.94604 -57.10936 6.01596 1.000 34.27160 229 VAL A CA 1
ATOM 1808 C C . VAL A 1 229 ? 16.45322 -57.22372 6.19451 1.000 36.33106 229 VAL A C 1
ATOM 1809 O O . VAL A 1 229 ? 17.14770 -57.72770 5.30585 1.000 42.49821 229 VAL A O 1
ATOM 1813 N N . ARG A 1 230 ? 16.97598 -56.76943 7.33089 1.000 35.08134 230 ARG A N 1
ATOM 1814 C CA . ARG A 1 230 ? 18.40100 -56.80643 7.62499 1.000 39.73287 230 ARG A CA 1
ATOM 1815 C C . ARG A 1 230 ? 18.69815 -58.03459 8.47426 1.000 44.01945 230 ARG A C 1
ATOM 1816 O O . ARG A 1 230 ? 18.21908 -58.14373 9.60879 1.000 44.77661 230 ARG A O 1
ATOM 1824 N N . GLU A 1 231 ? 19.47574 -58.95728 7.91504 1.000 46.27346 231 GLU A N 1
ATOM 1825 C CA . GLU A 1 231 ? 19.73539 -60.25757 8.51788 1.000 45.06375 231 GLU A CA 1
ATOM 1826 C C . GLU A 1 231 ? 21.16089 -60.42154 9.01740 1.000 40.41980 231 GLU A C 1
ATOM 1827 O O . GLU A 1 231 ? 21.36836 -60.99504 10.08860 1.000 40.17449 231 GLU A O 1
ATOM 1833 N N . THR A 1 232 ? 22.15055 -59.93257 8.27376 1.000 36.80796 232 THR A N 1
ATOM 1834 C CA . THR A 1 232 ? 23.53545 -60.06797 8.69493 1.000 35.63777 232 THR A CA 1
ATOM 1835 C C . THR A 1 232 ? 23.84865 -59.09786 9.83320 1.000 36.82431 232 THR A C 1
ATOM 1836 O O . THR A 1 232 ? 23.05452 -58.22039 10.18505 1.000 43.53939 232 THR A O 1
ATOM 1840 N N . ILE A 1 233 ? 25.03275 -59.27233 10.42028 1.000 33.29381 233 ILE A N 1
ATOM 1841 C CA . ILE A 1 233 ? 25.51978 -58.29667 11.39012 1.000 32.16155 233 ILE A CA 1
ATOM 1842 C C . ILE A 1 233 ? 25.70322 -56.94364 10.71813 1.000 26.35067 233 ILE A C 1
ATOM 1843 O O . ILE A 1 233 ? 25.23813 -55.91179 11.21636 1.000 21.94227 233 ILE A O 1
ATOM 1848 N N . GLN A 1 234 ? 26.37519 -56.93531 9.56368 1.000 26.23962 234 GLN A N 1
ATOM 1849 C CA . GLN A 1 234 ? 26.66384 -55.68522 8.86916 1.000 29.47481 234 GLN A CA 1
ATOM 1850 C C . GLN A 1 234 ? 25.39033 -54.98560 8.40904 1.000 26.80073 234 GLN A C 1
ATOM 1851 O O . GLN A 1 234 ? 25.34533 -53.75156 8.36069 1.000 25.91486 234 GLN A O 1
ATOM 1857 N N . GLU A 1 235 ? 24.34794 -55.74656 8.06994 1.000 23.83698 235 GLU A N 1
ATOM 1858 C CA . GLU A 1 235 ? 23.08703 -55.12248 7.68238 1.000 30.38617 235 GLU A CA 1
ATOM 1859 C C . GLU A 1 235 ? 22.38109 -54.51033 8.88710 1.000 30.34943 235 GLU A C 1
ATOM 1860 O O . GLU A 1 235 ? 21.79380 -53.42675 8.78550 1.000 27.56981 235 GLU A O 1
ATOM 1866 N N . LYS A 1 236 ? 22.43799 -55.18205 10.03910 1.000 30.30482 236 LYS A N 1
ATOM 1867 C CA . LYS A 1 236 ? 21.82591 -54.64595 11.24966 1.000 29.41074 236 LYS A CA 1
ATOM 1868 C C . LYS A 1 236 ? 22.65985 -53.53421 11.87683 1.000 34.48818 236 LYS A C 1
ATOM 1869 O O . LYS A 1 236 ? 22.10191 -52.65077 12.53926 1.000 40.27344 236 LYS A O 1
ATOM 1875 N N . ALA A 1 237 ? 23.98284 -53.55674 11.68620 1.000 34.22284 237 ALA A N 1
ATOM 1876 C CA . ALA A 1 237 ? 24.86570 -52.55381 12.27329 1.000 31.39595 237 ALA A CA 1
ATOM 1877 C C . ALA A 1 237 ? 24.96984 -51.28140 11.44429 1.000 28.41707 237 ALA A C 1
ATOM 1878 O O . ALA A 1 237 ? 25.23580 -50.21064 12.00079 1.000 26.51239 237 ALA A O 1
ATOM 1880 N N . GLU A 1 238 ? 24.78220 -51.36443 10.12944 1.000 31.19637 238 GLU A N 1
ATOM 1881 C CA . GLU A 1 238 ? 24.90449 -50.19839 9.25551 1.000 34.21780 238 GLU A CA 1
ATOM 1882 C C . GLU A 1 238 ? 23.49914 -49.74973 8.87259 1.000 32.68430 238 GLU A C 1
ATOM 1883 O O . GLU A 1 238 ? 22.93542 -50.18299 7.86670 1.000 33.15309 238 GLU A O 1
ATOM 1889 N N . ARG A 1 239 ? 22.93841 -48.86249 9.68978 1.000 29.54142 239 ARG A N 1
ATOM 1890 C CA . ARG A 1 239 ? 21.59245 -48.34575 9.49511 1.000 25.40422 239 ARG A CA 1
ATOM 1891 C C . ARG A 1 239 ? 21.59936 -46.85651 9.79914 1.000 23.97833 239 ARG A C 1
ATOM 1892 O O . ARG A 1 239 ? 22.03031 -46.44586 10.88042 1.000 27.98564 239 ARG A O 1
ATOM 1900 N N . GLY A 1 240 ? 21.13294 -46.05242 8.84734 1.000 22.40384 240 GLY A N 1
ATOM 1901 C CA . GLY A 1 240 ? 21.15519 -44.61232 9.01088 1.000 25.41827 240 GLY A CA 1
ATOM 1902 C C . GLY A 1 240 ? 22.54279 -44.03175 8.83573 1.000 35.99105 240 GLY A C 1
ATOM 1903 O O . GLY A 1 240 ? 22.79237 -43.27655 7.89165 1.000 41.55157 240 GLY A O 1
ATOM 1904 N N . GLU A 1 241 ? 23.45329 -44.36540 9.75017 1.000 40.22858 241 GLU A N 1
ATOM 1905 C CA . GLU A 1 241 ? 24.84907 -43.96301 9.65056 1.000 40.56011 241 GLU A CA 1
ATOM 1906 C C . GLU A 1 241 ? 25.73032 -45.09820 10.14933 1.000 41.32133 241 GLU A C 1
ATOM 1907 O O . GLU A 1 241 ? 25.24902 -46.11105 10.66471 1.000 41.40246 241 GLU A O 1
ATOM 1913 N N . LYS A 1 242 ? 27.03839 -44.91653 9.99011 1.000 38.63045 242 LYS A N 1
ATOM 1914 C CA . LYS A 1 242 ? 27.99511 -45.78627 10.65650 1.000 37.97054 242 LYS A CA 1
ATOM 1915 C C . LYS A 1 242 ? 27.90987 -45.57504 12.16273 1.000 38.71794 242 LYS A C 1
ATOM 1916 O O . LYS A 1 242 ? 27.73248 -44.44984 12.63812 1.000 37.31464 242 LYS A O 1
ATOM 1922 N N . SER A 1 243 ? 28.02495 -46.66342 12.91633 1.000 39.75314 243 SER A N 1
ATOM 1923 C CA . SER A 1 243 ? 28.01769 -46.55552 14.36739 1.000 38.56017 243 SER A CA 1
ATOM 1924 C C . SER A 1 243 ? 29.28142 -45.85379 14.85034 1.000 39.04550 243 SER A C 1
ATOM 1925 O O . SER A 1 243 ? 30.36750 -46.03841 14.29318 1.000 35.62943 243 SER A O 1
ATOM 1928 N N . THR A 1 244 ? 29.12997 -45.03342 15.89294 1.000 40.72649 244 THR A N 1
ATOM 1929 C CA . THR A 1 244 ? 30.25509 -44.24275 16.38194 1.000 40.00789 244 THR A CA 1
ATOM 1930 C C . THR A 1 244 ? 31.32906 -45.12872 16.99998 1.000 43.86372 244 THR A C 1
ATOM 1931 O O . THR A 1 244 ? 32.52580 -44.85047 16.86104 1.000 47.01106 244 THR A O 1
ATOM 1935 N N . LEU A 1 245 ? 30.92439 -46.19581 17.68140 1.000 41.13921 245 LEU A N 1
ATOM 1936 C CA . LEU A 1 245 ? 31.84533 -47.13138 18.30554 1.000 30.82737 245 LEU A CA 1
ATOM 1937 C C . LEU A 1 245 ? 31.88343 -48.43098 17.51578 1.000 27.35943 245 LEU A C 1
ATOM 1938 O O . LEU A 1 245 ? 30.92293 -48.78658 16.82801 1.000 27.88852 245 LEU A O 1
ATOM 1943 N N . SER A 1 246 ? 33.00837 -49.13376 17.62200 1.000 27.94273 246 SER A N 1
ATOM 1944 C CA . SER A 1 246 ? 33.15530 -50.42563 16.96695 1.000 32.98886 246 SER A CA 1
ATOM 1945 C C . SER A 1 246 ? 32.03982 -51.36592 17.39942 1.000 35.71495 246 SER A C 1
ATOM 1946 O O . SER A 1 246 ? 31.79461 -51.54896 18.59604 1.000 39.88605 246 SER A O 1
ATOM 1949 N N . VAL A 1 247 ? 31.34874 -51.94848 16.41503 1.000 33.33212 247 VAL A N 1
ATOM 1950 C CA . VAL A 1 247 ? 30.29136 -52.90963 16.71874 1.000 34.42398 247 VAL A CA 1
ATOM 1951 C C . VAL A 1 247 ? 30.83968 -54.05624 17.55418 1.000 35.40277 247 VAL A C 1
ATOM 1952 O O . VAL A 1 247 ? 30.15208 -54.57525 18.44316 1.000 36.84273 247 VAL A O 1
ATOM 1956 N N . GLN A 1 248 ? 32.08720 -54.45723 17.30186 1.000 34.57542 248 GLN A N 1
ATOM 1957 C CA . GLN A 1 248 ? 32.69208 -55.52313 18.09084 1.000 35.09081 248 GLN A CA 1
ATOM 1958 C C . GLN A 1 248 ? 32.97030 -55.07511 19.52013 1.000 33.64160 248 GLN A C 1
ATOM 1959 O O . GLN A 1 248 ? 32.99434 -55.90738 20.43423 1.000 37.33426 248 GLN A O 1
ATOM 1965 N N . LYS A 1 249 ? 33.18255 -53.77406 19.73453 1.000 22.72417 249 LYS A N 1
ATOM 1966 C CA . LYS A 1 249 ? 33.37993 -53.27531 21.09127 1.000 24.47139 249 LYS A CA 1
ATOM 1967 C C . LYS A 1 249 ? 32.11201 -53.41151 21.92497 1.000 26.34693 249 LYS A C 1
ATOM 1968 O O . LYS A 1 249 ? 32.19050 -53.65370 23.13498 1.000 29.83933 249 LYS A O 1
ATOM 1974 N N . PHE A 1 250 ? 30.94045 -53.27289 21.29913 1.000 19.11987 250 PHE A N 1
ATOM 1975 C CA . PHE A 1 250 ? 29.68748 -53.48831 22.01586 1.000 21.24158 250 PHE A CA 1
ATOM 1976 C C . PHE A 1 250 ? 29.46542 -54.96748 22.30313 1.000 21.93424 250 PHE A C 1
ATOM 1977 O O . PHE A 1 250 ? 29.08971 -55.34431 23.41928 1.000 23.75667 250 PHE A O 1
ATOM 1985 N N . VAL A 1 251 ? 29.68454 -55.82060 21.30005 1.000 23.97184 251 VAL A N 1
ATOM 1986 C CA . VAL A 1 251 ? 29.36747 -57.23853 21.44254 1.000 26.30469 251 VAL A CA 1
ATOM 1987 C C . VAL A 1 251 ? 30.27471 -57.89448 22.47599 1.000 29.99575 251 VAL A C 1
ATOM 1988 O O . VAL A 1 251 ? 29.81252 -58.67461 23.31711 1.000 30.82874 251 VAL A O 1
ATOM 1992 N N . ASP A 1 252 ? 31.57571 -57.59071 22.43323 1.000 27.58977 252 ASP A N 1
ATOM 1993 C CA . ASP A 1 252 ? 32.50435 -58.16800 23.40155 1.000 28.94398 252 ASP A CA 1
ATOM 1994 C C . ASP A 1 252 ? 32.13093 -57.77881 24.82659 1.000 33.95961 252 ASP A C 1
ATOM 1995 O O . ASP A 1 252 ? 32.18096 -58.61128 25.74036 1.000 31.67442 252 ASP A O 1
ATOM 2000 N N . TRP A 1 253 ? 31.75563 -56.51470 25.03343 1.000 35.79644 253 TRP A N 1
ATOM 2001 C CA . TRP A 1 253 ? 31.37348 -56.05137 26.36340 1.000 31.74050 253 TRP A CA 1
ATOM 2002 C C . TRP A 1 253 ? 30.08731 -56.72231 26.82702 1.000 33.34097 253 TRP A C 1
ATOM 2003 O O . TRP A 1 253 ? 29.99041 -57.18340 27.97042 1.000 35.31726 253 TRP A O 1
ATOM 2014 N N . LEU A 1 254 ? 29.08892 -56.79232 25.94440 1.000 32.56986 254 LEU A N 1
ATOM 2015 C CA . LEU A 1 254 ? 27.82147 -57.41741 26.30154 1.000 32.14722 254 LEU A CA 1
ATOM 2016 C C . LEU A 1 254 ? 27.96058 -58.92557 26.47772 1.000 37.02791 254 LEU A C 1
ATOM 2017 O O . LEU A 1 254 ? 27.22893 -59.52175 27.27602 1.000 38.95784 254 LEU A O 1
ATOM 2022 N N . ASN A 1 255 ? 28.89026 -59.55856 25.75479 1.000 38.51708 255 ASN A N 1
ATOM 2023 C CA . ASN A 1 255 ? 29.04528 -61.00717 25.84669 1.000 33.58608 255 ASN A CA 1
ATOM 2024 C C . ASN A 1 255 ? 29.52552 -61.46278 27.21792 1.000 34.25652 255 ASN A C 1
ATOM 2025 O O . ASN A 1 255 ? 29.35793 -62.63913 27.55639 1.000 32.37609 255 ASN A O 1
ATOM 2030 N N . LYS A 1 256 ? 30.12139 -60.57042 28.00706 1.000 38.71377 256 LYS A N 1
ATOM 2031 C CA . LYS A 1 256 ? 30.58677 -60.91039 29.34493 1.000 40.12393 256 LYS A CA 1
ATOM 2032 C C . LYS A 1 256 ? 29.50208 -60.77930 30.40585 1.000 40.23211 256 LYS A C 1
ATOM 2033 O O . LYS A 1 256 ? 29.68051 -61.28653 31.51862 1.000 38.41188 256 LYS A O 1
ATOM 2039 N N . LYS A 1 257 ? 28.39524 -60.11668 30.09299 1.000 41.25139 257 LYS A N 1
ATOM 2040 C CA . LYS A 1 257 ? 27.34637 -59.84175 31.06086 1.000 36.11441 257 LYS A CA 1
ATOM 2041 C C . LYS A 1 257 ? 26.30559 -60.95868 31.07030 1.000 28.83630 257 LYS A C 1
ATOM 2042 O O . LYS A 1 257 ? 26.20590 -61.76090 30.13862 1.000 28.42969 257 LYS A O 1
ATOM 2048 N N . ARG A 1 258 ? 25.52466 -60.99940 32.14806 1.000 25.83829 258 ARG A N 1
ATOM 2049 C CA . ARG A 1 258 ? 24.43934 -61.96093 32.25887 1.000 27.86733 258 ARG A CA 1
ATOM 2050 C C . ARG A 1 258 ? 23.32685 -61.63439 31.26728 1.000 26.71027 258 ARG A C 1
ATOM 2051 O O . ARG A 1 258 ? 23.26396 -60.54599 30.68845 1.000 24.20058 258 ARG A O 1
ATOM 2059 N N . ASP A 1 259 ? 22.42989 -62.59785 31.08411 1.000 32.08424 259 ASP A N 1
ATOM 2060 C CA . ASP A 1 259 ? 21.23168 -62.34810 30.29884 1.000 36.49078 259 ASP A CA 1
ATOM 2061 C C . ASP A 1 259 ? 20.27514 -61.45695 31.07907 1.000 37.52395 259 ASP A C 1
ATOM 2062 O O . ASP A 1 259 ? 20.07637 -61.63654 32.28445 1.000 40.04134 259 ASP A O 1
ATOM 2067 N N . ASN A 1 260 ? 19.69244 -60.48257 30.38093 1.000 35.50980 260 ASN A N 1
ATOM 2068 C CA . ASN A 1 260 ? 18.72256 -59.55810 30.96818 1.000 32.78861 260 ASN A CA 1
ATOM 2069 C C . ASN A 1 260 ? 19.32345 -58.78920 32.14316 1.000 34.70407 260 ASN A C 1
ATOM 2070 O O . ASN A 1 260 ? 18.66457 -58.55205 33.15697 1.000 45.17021 260 ASN A O 1
ATOM 2075 N N . SER A 1 261 ? 20.58646 -58.39005 32.00709 1.000 28.72846 261 SER A N 1
ATOM 2076 C CA . SER A 1 261 ? 21.26466 -57.62990 33.04475 1.000 25.62729 261 SER A CA 1
ATOM 2077 C C . SER A 1 261 ? 21.68032 -56.23534 32.60508 1.000 22.18231 261 SER A C 1
ATOM 2078 O O . SER A 1 261 ? 22.15636 -55.46087 33.44274 1.000 20.43434 261 SER A O 1
ATOM 2081 N N . VAL A 1 262 ? 21.51339 -55.89049 31.33111 1.000 21.17897 262 VAL A N 1
ATOM 2082 C CA . VAL A 1 262 ? 21.91208 -54.59401 30.80082 1.000 19.62713 262 VAL A CA 1
ATOM 2083 C C . VAL A 1 262 ? 20.66698 -53.84749 30.34613 1.000 35.35160 262 VAL A C 1
ATOM 2084 O O . VAL A 1 262 ? 19.76957 -54.43375 29.73070 1.000 19.37753 262 VAL A O 1
ATOM 2088 N N . ILE A 1 263 ? 20.61392 -52.55386 30.65612 1.000 29.43935 263 ILE A N 1
ATOM 2089 C CA . ILE A 1 263 ? 19.52468 -51.67838 30.24258 1.000 27.23599 263 ILE A CA 1
ATOM 2090 C C . ILE A 1 263 ? 20.03409 -50.75509 29.14437 1.000 27.78112 263 ILE A C 1
ATOM 2091 O O . ILE A 1 263 ? 21.13303 -50.19668 29.24470 1.000 23.34390 263 ILE A O 1
ATOM 2096 N N . TYR A 1 264 ? 19.23680 -50.60429 28.09088 1.000 29.43436 264 TYR A N 1
ATOM 2097 C CA . TYR A 1 264 ? 19.57083 -49.76389 26.94785 1.000 24.53348 264 TYR A CA 1
ATOM 2098 C C . TYR A 1 264 ? 18.69387 -48.51947 26.99248 1.000 20.91504 264 TYR A C 1
ATOM 2099 O O . TYR A 1 264 ? 17.46291 -48.62545 27.00723 1.000 19.32212 264 TYR A O 1
ATOM 2108 N N . ILE A 1 265 ? 19.32476 -47.34770 27.02738 1.000 20.62386 265 ILE A N 1
ATOM 2109 C CA . ILE A 1 265 ? 18.62317 -46.07265 27.13510 1.000 17.96399 265 ILE A CA 1
ATOM 2110 C C . ILE A 1 265 ? 18.89437 -45.26864 25.87106 1.000 30.09533 265 ILE A C 1
ATOM 2111 O O . ILE A 1 265 ? 20.05501 -44.99517 25.53951 1.000 30.89473 265 ILE A O 1
ATOM 2116 N N . SER A 1 266 ? 17.82545 -44.88465 25.17443 1.000 29.17568 266 SER A N 1
ATOM 2117 C CA . SER A 1 266 ? 17.93037 -44.09103 23.95857 1.000 24.92558 266 SER A CA 1
ATOM 2118 C C . SER A 1 266 ? 16.59782 -43.39754 23.71504 1.000 26.44359 266 SER A C 1
ATOM 2119 O O . SER A 1 266 ? 15.53903 -44.01392 23.85959 1.000 27.35994 266 SER A O 1
ATOM 2122 N N . PHE A 1 267 ? 16.65810 -42.11874 23.33888 1.000 21.79614 267 PHE A N 1
ATOM 2123 C CA . PHE A 1 267 ? 15.46575 -41.30217 23.14567 1.000 19.52250 267 PHE A CA 1
ATOM 2124 C C . PHE A 1 267 ? 15.31924 -40.83449 21.69977 1.000 23.78923 267 PHE A C 1
ATOM 2125 O O . PHE A 1 267 ? 14.78154 -39.75623 21.44125 1.000 30.20926 267 PHE A O 1
ATOM 2133 N N . GLY A 1 268 ? 15.78835 -41.63402 20.74724 1.000 19.61890 268 GLY A N 1
ATOM 2134 C CA . GLY A 1 268 ? 15.58029 -41.32826 19.34766 1.000 19.39766 268 GLY A CA 1
ATOM 2135 C C . GLY A 1 268 ? 16.57066 -40.32148 18.79199 1.000 23.26743 268 GLY A C 1
ATOM 2136 O O . GLY A 1 268 ? 17.55686 -39.93842 19.42741 1.000 28.96399 268 GLY A O 1
ATOM 2137 N N . THR A 1 269 ? 16.28358 -39.88259 17.56634 1.000 21.45960 269 THR A N 1
ATOM 2138 C CA . THR A 1 269 ? 17.17360 -39.00352 16.81871 1.000 22.95114 269 THR A CA 1
ATOM 2139 C C . THR A 1 269 ? 16.65215 -37.57556 16.72480 1.000 27.02108 269 THR A C 1
ATOM 2140 O O . THR A 1 269 ? 17.23747 -36.75886 16.00508 1.000 19.07689 269 THR A O 1
ATOM 2144 N N . MET A 1 270 ? 15.56844 -37.25497 17.43121 1.000 29.51663 270 MET A N 1
ATOM 2145 C CA . MET A 1 270 ? 14.98936 -35.92058 17.41109 1.000 36.90377 270 MET A CA 1
ATOM 2146 C C . MET A 1 270 ? 14.86217 -35.30812 18.79752 1.000 33.98863 270 MET A C 1
ATOM 2147 O O . MET A 1 270 ? 14.36844 -34.18068 18.91535 1.000 36.91033 270 MET A O 1
ATOM 2152 N N . CYS A 1 271 ? 15.29845 -36.00637 19.84339 1.000 28.43703 271 CYS A N 1
ATOM 2153 C CA . CYS A 1 271 ? 15.10446 -35.58134 21.22286 1.000 23.85626 271 CYS A CA 1
ATOM 2154 C C . CYS A 1 271 ? 16.44948 -35.29216 21.87349 1.000 22.71708 271 CYS A C 1
ATOM 2155 O O . CYS A 1 271 ? 17.35972 -36.12624 21.82703 1.000 18.75527 271 CYS A O 1
ATOM 2158 N N . HIS A 1 272 ? 16.56394 -34.11428 22.48565 1.000 19.99371 272 HIS A N 1
ATOM 2159 C CA . HIS A 1 272 ? 17.75935 -33.70366 23.21303 1.000 20.48699 272 HIS A CA 1
ATOM 2160 C C . HIS A 1 272 ? 17.32633 -33.11091 24.54492 1.000 28.09845 272 HIS A C 1
ATOM 2161 O O . HIS A 1 272 ? 16.65559 -32.07411 24.57342 1.000 26.72813 272 HIS A O 1
ATOM 2168 N N . PHE A 1 273 ? 17.71956 -33.77382 25.66521 1.000 30.24138 273 PHE A N 1
ATOM 2169 C CA . PHE A 1 273 ? 17.34081 -33.25927 26.97334 1.000 26.68437 273 PHE A CA 1
ATOM 2170 C C . PHE A 1 273 ? 18.34806 -32.22436 27.46896 1.000 22.37152 273 PHE A C 1
ATOM 2171 O O . PHE A 1 273 ? 19.53642 -32.29298 27.13628 1.000 22.57232 273 PHE A O 1
ATOM 2179 N N . PRO A 1 274 ? 17.89579 -31.25393 28.26053 1.000 22.23931 274 PRO A N 1
ATOM 2180 C CA . PRO A 1 274 ? 18.83419 -30.32248 28.89483 1.000 27.05196 274 PRO A CA 1
ATOM 2181 C C . PRO A 1 274 ? 19.71503 -31.03104 29.91436 1.000 29.95510 274 PRO A C 1
ATOM 2182 O O . PRO A 1 274 ? 19.44064 -32.15350 30.34624 1.000 20.62035 274 PRO A O 1
ATOM 2186 N N . ASP A 1 275 ? 20.79463 -30.34202 30.30019 1.000 29.44303 275 ASP A N 1
ATOM 2187 C CA . ASP A 1 275 ? 21.79962 -30.94972 31.17067 1.000 26.18345 275 ASP A CA 1
ATOM 2188 C C . ASP A 1 275 ? 21.20171 -31.38766 32.50345 1.000 26.93309 275 ASP A C 1
ATOM 2189 O O . ASP A 1 275 ? 21.61153 -32.40892 33.06798 1.000 29.97649 275 ASP A O 1
ATOM 2194 N N . LYS A 1 276 ? 20.23379 -30.62905 33.02603 1.000 25.38319 276 LYS A N 1
ATOM 2195 C CA . LYS A 1 276 ? 19.61814 -31.00305 34.29575 1.000 24.07873 276 LYS A CA 1
ATOM 2196 C C . LYS A 1 276 ? 18.81885 -32.29505 34.18237 1.000 23.51200 276 LYS A C 1
ATOM 2197 O O . LYS A 1 276 ? 18.73149 -33.05293 35.15437 1.000 22.54581 276 LYS A O 1
ATOM 2203 N N . GLN A 1 277 ? 18.22000 -32.56083 33.02023 1.000 20.41654 277 GLN A N 1
ATOM 2204 C CA . GLN A 1 277 ? 17.46857 -33.80071 32.86399 1.000 20.81314 277 GLN A CA 1
ATOM 2205 C C . GLN A 1 277 ? 18.40474 -34.99137 32.70326 1.000 20.05015 277 GLN A C 1
ATOM 2206 O O . GLN A 1 277 ? 18.14541 -36.06846 33.25324 1.000 19.76822 277 GLN A O 1
ATOM 2212 N N . LEU A 1 278 ? 19.49889 -34.81708 31.95532 1.000 20.08810 278 LEU A N 1
ATOM 2213 C CA . LEU A 1 278 ? 20.48838 -35.88302 31.83434 1.000 18.27573 278 LEU A CA 1
ATOM 2214 C C . LEU A 1 278 ? 21.06672 -36.24902 33.19574 1.000 29.65921 278 LEU A C 1
ATOM 2215 O O . LEU A 1 278 ? 21.33525 -37.42562 33.46947 1.000 26.67064 278 LEU A O 1
ATOM 2220 N N . PHE A 1 279 ? 21.25932 -35.25108 34.06453 1.000 19.42292 279 PHE A N 1
ATOM 2221 C CA . PHE A 1 279 ? 21.79594 -35.51352 35.39635 1.000 20.04399 279 PHE A CA 1
ATOM 2222 C C . PHE A 1 279 ? 20.86460 -36.41422 36.19554 1.000 21.86272 279 PHE A C 1
ATOM 2223 O O . PHE A 1 279 ? 21.32151 -37.30631 36.92018 1.000 27.08307 279 PHE A O 1
ATOM 2231 N N . GLU A 1 280 ? 19.55362 -36.19400 36.07761 1.000 20.00808 280 GLU A N 1
ATOM 2232 C CA . GLU A 1 280 ? 18.59291 -37.06951 36.73921 1.000 20.11778 280 GLU A CA 1
ATOM 2233 C C . GLU A 1 280 ? 18.64084 -38.47766 36.15972 1.000 19.41700 280 GLU A C 1
ATOM 2234 O O . GLU A 1 280 ? 18.59210 -39.46427 36.90406 1.000 19.62502 280 GLU A O 1
ATOM 2240 N N . ILE A 1 281 ? 18.73695 -38.58928 34.83337 1.000 20.63736 281 ILE A N 1
ATOM 2241 C CA . ILE A 1 281 ? 18.80010 -39.90261 34.19613 1.000 23.54273 281 ILE A CA 1
ATOM 2242 C C . ILE A 1 281 ? 20.03101 -40.66191 34.67176 1.000 27.06755 281 ILE A C 1
ATOM 2243 O O . ILE A 1 281 ? 19.95072 -41.83566 35.05354 1.000 23.09138 281 ILE A O 1
ATOM 2248 N N . ALA A 1 282 ? 21.18883 -39.99634 34.66510 1.000 29.36907 282 ALA A N 1
ATOM 2249 C CA . ALA A 1 282 ? 22.41597 -40.64106 35.11939 1.000 23.76976 282 ALA A CA 1
ATOM 2250 C C . ALA A 1 282 ? 22.33601 -41.00415 36.59668 1.000 20.42772 282 ALA A C 1
ATOM 2251 O O . ALA A 1 282 ? 22.76789 -42.09081 36.99873 1.000 22.02880 282 ALA A O 1
ATOM 2253 N N . SER A 1 283 ? 21.78409 -40.10839 37.42116 1.000 20.19674 283 SER A N 1
ATOM 2254 C CA . SER A 1 283 ? 21.62948 -40.41019 38.84172 1.000 24.21648 283 SER A CA 1
ATOM 2255 C C . SER A 1 283 ? 20.72309 -41.61568 39.05357 1.000 24.35978 283 SER A C 1
ATOM 2256 O O . SER A 1 283 ? 20.97011 -42.43988 39.94231 1.000 21.85058 283 SER A O 1
ATOM 2259 N N . ALA A 1 284 ? 19.66688 -41.73605 38.24618 1.000 22.68701 284 ALA A N 1
ATOM 2260 C CA . ALA A 1 284 ? 18.78162 -42.88888 38.36057 1.000 23.32018 284 ALA A CA 1
ATOM 2261 C C . ALA A 1 284 ? 19.44236 -44.15642 37.83917 1.000 21.16902 284 ALA A C 1
ATOM 2262 O O . ALA A 1 284 ? 19.13010 -45.25595 38.30990 1.000 22.02042 284 ALA A O 1
ATOM 2264 N N . ILE A 1 285 ? 20.35053 -44.02477 36.87191 1.000 21.03425 285 ILE A N 1
ATOM 2265 C CA . ILE A 1 285 ? 21.02329 -45.19467 36.31759 1.000 22.94243 285 ILE A CA 1
ATOM 2266 C C . ILE A 1 285 ? 21.95930 -45.81245 37.35064 1.000 26.16495 285 ILE A C 1
ATOM 2267 O O . ILE A 1 285 ? 21.94934 -47.02946 37.57121 1.000 31.26813 285 ILE A O 1
ATOM 2272 N N . GLU A 1 286 ? 22.77746 -44.98595 38.00671 1.000 24.56080 286 GLU A N 1
ATOM 2273 C CA . GLU A 1 286 ? 23.71948 -45.52617 38.98162 1.000 30.96042 286 GLU A CA 1
ATOM 2274 C C . GLU A 1 286 ? 23.01389 -46.00019 40.24675 1.000 32.05773 286 GLU A C 1
ATOM 2275 O O . GLU A 1 286 ? 23.46552 -46.95920 40.88270 1.000 26.94160 286 GLU A O 1
ATOM 2281 N N . ALA A 1 287 ? 21.91018 -45.35234 40.62702 1.000 37.43445 287 ALA A N 1
ATOM 2282 C CA . ALA A 1 287 ? 21.17484 -45.79975 41.80367 1.000 22.92449 287 ALA A CA 1
ATOM 2283 C C . ALA A 1 287 ? 20.48949 -47.13581 41.55655 1.000 22.60032 287 ALA A C 1
ATOM 2284 O O . ALA A 1 287 ? 20.27653 -47.90436 42.50089 1.000 33.97897 287 ALA A O 1
ATOM 2286 N N . SER A 1 288 ? 20.13930 -47.43146 40.30198 1.000 21.50740 288 SER A N 1
ATOM 2287 C CA . SER A 1 288 ? 19.56677 -48.73585 39.98820 1.000 21.21158 288 SER A CA 1
ATOM 2288 C C . SER A 1 288 ? 20.61458 -49.83855 40.07500 1.000 32.34277 288 SER A C 1
ATOM 2289 O O . SER A 1 288 ? 20.27923 -50.98910 40.37979 1.000 21.93465 288 SER A O 1
ATOM 2292 N N . GLY A 1 289 ? 21.87845 -49.50957 39.81382 1.000 26.75173 289 GLY A N 1
ATOM 2293 C CA . GLY A 1 289 ? 22.96156 -50.46483 39.92041 1.000 24.09229 289 GLY A CA 1
ATOM 2294 C C . GLY A 1 289 ? 23.09519 -51.43113 38.76663 1.000 27.14675 289 GLY A C 1
ATOM 2295 O O . GLY A 1 289 ? 23.83275 -52.41597 38.89008 1.000 34.08087 289 GLY A O 1
ATOM 2296 N N . TYR A 1 290 ? 22.41804 -51.18516 37.64944 1.000 27.47274 290 TYR A N 1
ATOM 2297 C CA . TYR A 1 290 ? 22.43580 -52.09208 36.51120 1.000 29.45288 290 TYR A CA 1
ATOM 2298 C C . TYR A 1 290 ? 23.37479 -51.58011 35.42902 1.000 30.31149 290 TYR A C 1
ATOM 2299 O O . TYR A 1 290 ? 23.48628 -50.37047 35.20759 1.000 29.50563 290 TYR A O 1
ATOM 2308 N N . ASP A 1 291 ? 24.05201 -52.51200 34.76154 1.000 29.37977 291 ASP A N 1
ATOM 2309 C CA . ASP A 1 291 ? 24.87901 -52.15613 33.61874 1.000 30.36362 291 ASP A CA 1
ATOM 2310 C C . ASP A 1 291 ? 24.01336 -51.58170 32.50537 1.000 28.52811 291 ASP A C 1
ATOM 2311 O O . ASP A 1 291 ? 22.84681 -51.95193 32.34353 1.000 35.58074 291 ASP A O 1
ATOM 2316 N N . PHE A 1 292 ? 24.58954 -50.66301 31.73129 1.000 22.81694 292 PHE A N 1
ATOM 2317 C CA . PHE A 1 292 ? 23.78232 -49.84061 30.84458 1.000 28.38356 292 PHE A CA 1
ATOM 2318 C C . PHE A 1 292 ? 24.52142 -49.53290 29.55102 1.000 31.14649 292 PHE A C 1
ATOM 2319 O O . PHE A 1 292 ? 25.75145 -49.57269 29.48088 1.000 18.17239 292 PHE A O 1
ATOM 2327 N N . ILE A 1 293 ? 23.73320 -49.23084 28.52149 1.000 27.48838 293 ILE A N 1
ATOM 2328 C CA . ILE A 1 293 ? 24.19738 -48.59721 27.29244 1.000 20.07733 293 ILE A CA 1
ATOM 2329 C C . ILE A 1 293 ? 23.33153 -47.35936 27.10979 1.000 21.56770 293 ILE A C 1
ATOM 2330 O O . ILE A 1 293 ? 22.12532 -47.47303 26.85315 1.000 19.74900 293 ILE A O 1
ATOM 2335 N N . TRP A 1 294 ? 23.93100 -46.18201 27.25641 1.000 22.79065 294 TRP A N 1
ATOM 2336 C CA . TRP A 1 294 ? 23.19846 -44.92185 27.26108 1.000 25.34937 294 TRP A CA 1
ATOM 2337 C C . TRP A 1 294 ? 23.60133 -44.11062 26.03752 1.000 25.12135 294 TRP A C 1
ATOM 2338 O O . TRP A 1 294 ? 24.77413 -43.75052 25.88728 1.000 22.71033 294 TRP A O 1
ATOM 2349 N N . VAL A 1 295 ? 22.63346 -43.83188 25.16894 1.000 23.87957 295 VAL A N 1
ATOM 2350 C CA . VAL A 1 295 ? 22.86657 -43.04448 23.96385 1.000 27.31239 295 VAL A CA 1
ATOM 2351 C C . VAL A 1 295 ? 22.59954 -41.58099 24.28907 1.000 30.25549 295 VAL A C 1
ATOM 2352 O O . VAL A 1 295 ? 21.46998 -41.20462 24.62094 1.000 28.57994 295 VAL A O 1
ATOM 2356 N N . VAL A 1 296 ? 23.63722 -40.75596 24.19471 1.000 31.55814 296 VAL A N 1
ATOM 2357 C CA . VAL A 1 296 ? 23.53343 -39.34256 24.54643 1.000 29.43593 296 VAL A CA 1
ATOM 2358 C C . VAL A 1 296 ? 23.87924 -38.49640 23.32675 1.000 26.86450 296 VAL A C 1
ATOM 2359 O O . VAL A 1 296 ? 25.01928 -38.02698 23.20096 1.000 29.32002 296 VAL A O 1
ATOM 2363 N N . PRO A 1 297 ? 22.93952 -38.28072 22.40240 1.000 27.14689 297 PRO A N 1
ATOM 2364 C CA . PRO A 1 297 ? 23.22690 -37.39512 21.26271 1.000 27.46662 297 PRO A CA 1
ATOM 2365 C C . PRO A 1 297 ? 23.45780 -35.94968 21.66564 1.000 27.13539 297 PRO A C 1
ATOM 2366 O O . PRO A 1 297 ? 23.97553 -35.17338 20.85325 1.000 34.76358 297 PRO A O 1
ATOM 2370 N N . GLU A 1 298 ? 23.08846 -35.56484 22.88951 1.000 20.61902 298 GLU A N 1
ATOM 2371 C CA . GLU A 1 298 ? 23.28092 -34.19332 23.34282 1.000 18.16501 298 GLU A CA 1
ATOM 2372 C C . GLU A 1 298 ? 24.75156 -33.82769 23.46999 1.000 23.50879 298 GLU A C 1
ATOM 2373 O O . GLU A 1 298 ? 25.08885 -32.63879 23.44440 1.000 21.70995 298 GLU A O 1
ATOM 2379 N N . LYS A 1 299 ? 25.63321 -34.81839 23.60673 1.000 27.26684 299 LYS A N 1
ATOM 2380 C CA . LYS A 1 299 ? 27.04276 -34.57100 23.88053 1.000 28.15162 299 LYS A CA 1
ATOM 2381 C C . LYS A 1 299 ? 27.95422 -35.10204 22.77967 1.000 29.78579 299 LYS A C 1
ATOM 2382 O O . LYS A 1 299 ? 29.15064 -35.29770 23.01712 1.000 26.82432 299 LYS A O 1
ATOM 2388 N N . LYS A 1 300 ? 27.42279 -35.34406 21.58321 1.000 31.19394 300 LYS A N 1
ATOM 2389 C CA . LYS A 1 300 ? 28.26821 -35.79391 20.48690 1.000 31.86604 300 LYS A CA 1
ATOM 2390 C C . LYS A 1 300 ? 29.24664 -34.69096 20.10683 1.000 32.87020 300 LYS A C 1
ATOM 2391 O O . LYS A 1 300 ? 28.88943 -33.51102 20.05471 1.000 31.01770 300 LYS A O 1
ATOM 2397 N N . GLY A 1 301 ? 30.49677 -35.07680 19.86357 1.000 33.93123 301 GLY A N 1
ATOM 2398 C CA . GLY A 1 301 ? 31.52167 -34.08218 19.62757 1.000 35.99464 301 GLY A CA 1
ATOM 2399 C C . GLY A 1 301 ? 32.00847 -33.38737 20.87443 1.000 42.30497 301 GLY A C 1
ATOM 2400 O O . GLY A 1 301 ? 32.72236 -32.38532 20.77431 1.000 42.65955 301 GLY A O 1
ATOM 2401 N N . LYS A 1 302 ? 31.63705 -33.88919 22.05089 1.000 46.26093 302 LYS A N 1
ATOM 2402 C CA . LYS A 1 302 ? 32.05476 -33.29463 23.31221 1.000 40.62643 302 LYS A CA 1
ATOM 2403 C C . LYS A 1 302 ? 32.79360 -34.31503 24.16659 1.000 41.96196 302 LYS A C 1
ATOM 2404 O O . LYS A 1 302 ? 32.43572 -34.54223 25.32607 1.000 44.92590 302 LYS A O 1
ATOM 2410 N N . GLU A 1 303 ? 33.82478 -34.93412 23.60770 1.000 44.45709 303 GLU A N 1
ATOM 2411 C CA . GLU A 1 303 ? 34.63381 -35.89386 24.34134 1.000 47.36998 303 GLU A CA 1
ATOM 2412 C C . GLU A 1 303 ? 35.85953 -35.20939 24.92997 1.000 47.65971 303 GLU A C 1
ATOM 2413 O O . GLU A 1 303 ? 36.30966 -34.16686 24.44725 1.000 48.49153 303 GLU A O 1
ATOM 2419 N N . ASN A 1 304 ? 36.40166 -35.82380 25.98290 1.000 47.55608 304 ASN A N 1
ATOM 2420 C CA . ASN A 1 304 ? 37.45119 -35.21025 26.79702 1.000 42.92039 304 ASN A CA 1
ATOM 2421 C C . ASN A 1 304 ? 37.01822 -33.82763 27.27845 1.000 35.15436 304 ASN A C 1
ATOM 2422 O O . ASN A 1 304 ? 37.80533 -32.87926 27.31475 1.000 29.84389 304 ASN A O 1
ATOM 2427 N N . GLU A 1 305 ? 35.73980 -33.71685 27.63438 1.000 36.57310 305 GLU A N 1
ATOM 2428 C CA . GLU A 1 305 ? 35.20983 -32.49194 28.21449 1.000 36.19975 305 GLU A CA 1
ATOM 2429 C C . GLU A 1 305 ? 35.94476 -32.15122 29.50511 1.000 35.00181 305 GLU A C 1
ATOM 2430 O O . GLU A 1 305 ? 36.47313 -33.02660 30.19612 1.000 34.79759 305 GLU A O 1
ATOM 2436 N N . SER A 1 306 ? 35.96687 -30.86301 29.83551 1.000 33.18901 306 SER A N 1
ATOM 2437 C CA . SER A 1 306 ? 36.47799 -30.45393 31.13300 1.000 31.16594 306 SER A CA 1
ATOM 2438 C C . SER A 1 306 ? 35.57992 -31.00190 32.23739 1.000 32.84674 306 SER A C 1
ATOM 2439 O O . SER A 1 306 ? 34.40091 -31.30244 32.02559 1.000 34.67070 306 SER A O 1
ATOM 2442 N N . GLU A 1 307 ? 36.15534 -31.13796 33.43404 1.000 31.11609 307 GLU A N 1
ATOM 2443 C CA . GLU A 1 307 ? 35.37718 -31.64628 34.55782 1.000 37.14818 307 GLU A CA 1
ATOM 2444 C C . GLU A 1 307 ? 34.20769 -30.72720 34.88472 1.000 36.60617 307 GLU A C 1
ATOM 2445 O O . GLU A 1 307 ? 33.15156 -31.19820 35.32034 1.000 37.79006 307 GLU A O 1
ATOM 2451 N N . ASP A 1 308 ? 34.36720 -29.42062 34.66376 1.000 34.81015 308 ASP A N 1
ATOM 2452 C CA . ASP A 1 308 ? 33.25962 -28.49564 34.87857 1.000 32.21494 308 ASP A CA 1
ATOM 2453 C C . ASP A 1 308 ? 32.13946 -28.73004 33.87163 1.000 38.60027 308 ASP A C 1
ATOM 2454 O O . ASP A 1 308 ? 30.95670 -28.59254 34.20635 1.000 38.07089 308 ASP A O 1
ATOM 2459 N N . ASP A 1 309 ? 32.48946 -29.08448 32.63291 1.000 38.85934 309 ASP A N 1
ATOM 2460 C CA . ASP A 1 309 ? 31.46407 -29.34025 31.62655 1.000 32.50733 309 ASP A CA 1
ATOM 2461 C C . ASP A 1 309 ? 30.77479 -30.67759 31.86284 1.000 30.09307 309 ASP A C 1
ATOM 2462 O O . ASP A 1 309 ? 29.56157 -30.79918 31.65840 1.000 32.20288 309 ASP A O 1
ATOM 2467 N N . LYS A 1 310 ? 31.52824 -31.69357 32.29286 1.000 30.55564 310 LYS A N 1
ATOM 2468 C CA . LYS A 1 310 ? 30.92961 -33.00723 32.50372 1.000 31.89238 310 LYS A CA 1
ATOM 2469 C C . LYS A 1 310 ? 30.06043 -33.04053 33.75164 1.000 32.51161 310 LYS A C 1
ATOM 2470 O O . LYS A 1 310 ? 29.10925 -33.82674 33.81892 1.000 35.99714 310 LYS A O 1
ATOM 2476 N N . GLU A 1 311 ? 30.35955 -32.20386 34.74150 1.000 32.80538 311 GLU A N 1
ATOM 2477 C CA . GLU A 1 311 ? 29.54260 -32.14581 35.94570 1.000 33.06245 311 GLU A CA 1
ATOM 2478 C C . GLU A 1 311 ? 28.24395 -31.37495 35.74489 1.000 31.80997 311 GLU A C 1
ATOM 2479 O O . GLU A 1 311 ? 27.45692 -31.26366 36.69100 1.000 33.13799 311 GLU A O 1
ATOM 2485 N N . LYS A 1 312 ? 27.99988 -30.84358 34.54400 1.000 25.59899 312 LYS A N 1
ATOM 2486 C CA . LYS A 1 312 ? 26.70411 -30.24019 34.25552 1.000 27.04205 312 LYS A CA 1
ATOM 2487 C C . LYS A 1 312 ? 25.61816 -31.29726 34.11376 1.000 28.73519 312 LYS A C 1
ATOM 2488 O O . LYS A 1 312 ? 24.45093 -31.03342 34.42415 1.000 21.52083 312 LYS A O 1
ATOM 2494 N N . TRP A 1 313 ? 25.98183 -32.49319 33.64860 1.000 27.95560 313 TRP A N 1
ATOM 2495 C CA . TRP A 1 313 ? 25.01674 -33.54391 33.36785 1.000 24.94228 313 TRP A CA 1
ATOM 2496 C C . TRP A 1 313 ? 25.39401 -34.90395 33.93589 1.000 28.82211 313 TRP A C 1
ATOM 2497 O O . TRP A 1 313 ? 24.58145 -35.83016 33.84399 1.000 31.68768 313 TRP A O 1
ATOM 2508 N N . LEU A 1 314 ? 26.58582 -35.06153 34.51052 1.000 30.03315 314 LEU A N 1
ATOM 2509 C CA . LEU A 1 314 ? 26.96807 -36.32895 35.10669 1.000 30.99035 314 LEU A CA 1
ATOM 2510 C C . LEU A 1 314 ? 27.32811 -36.14726 36.57492 1.000 31.43947 314 LEU A C 1
ATOM 2511 O O . LEU A 1 314 ? 28.01852 -35.18479 36.92914 1.000 30.69541 314 L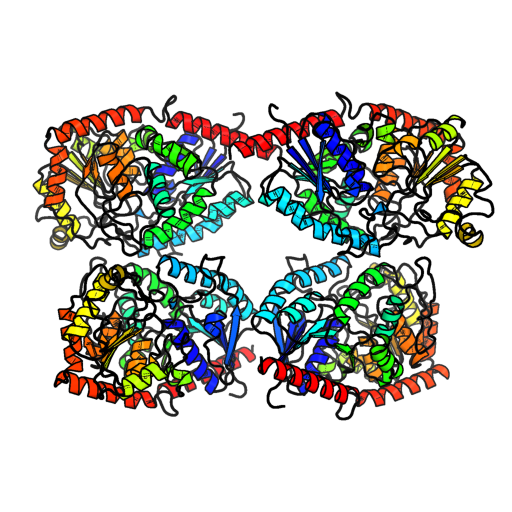EU A O 1
ATOM 2516 N N . PRO A 1 315 ? 26.87201 -37.04329 37.44890 1.000 31.25567 315 PRO A N 1
ATOM 2517 C CA . PRO A 1 315 ? 27.36640 -37.03679 38.82830 1.000 35.20810 315 PRO A CA 1
ATOM 2518 C C . PRO A 1 315 ? 28.87545 -37.22206 38.84700 1.000 38.24294 315 PRO A C 1
ATOM 2519 O O . PRO A 1 315 ? 29.44625 -37.90849 37.99713 1.000 40.08985 315 PRO A O 1
ATOM 2523 N N . LYS A 1 316 ? 29.52505 -36.58217 39.81722 1.000 44.16829 316 LYS A N 1
ATOM 2524 C CA . LYS A 1 316 ? 30.97725 -36.65751 39.90439 1.000 48.39168 316 LYS A CA 1
ATOM 2525 C C . LYS A 1 316 ? 31.42465 -38.10241 40.08440 1.000 48.43604 316 LYS A C 1
ATOM 2526 O O . LYS A 1 316 ? 30.94910 -38.80906 40.97802 1.000 49.15466 316 LYS A O 1
ATOM 2532 N N . GLY A 1 317 ? 32.33112 -38.54315 39.21566 1.000 44.98191 317 GLY A N 1
ATOM 2533 C CA . GLY A 1 317 ? 32.79981 -39.91156 39.23709 1.000 48.36291 317 GLY A CA 1
ATOM 2534 C C . GLY A 1 317 ? 31.93550 -40.89855 38.48802 1.000 46.52028 317 GLY A C 1
ATOM 2535 O O . GLY A 1 317 ? 32.15209 -42.10884 38.61902 1.000 47.35867 317 GLY A O 1
ATOM 2536 N N . PHE A 1 318 ? 30.96274 -40.42347 37.70631 1.000 43.52940 318 PHE A N 1
ATOM 2537 C CA . PHE A 1 318 ? 30.07800 -41.33501 36.98873 1.000 37.83535 318 PHE A CA 1
ATOM 2538 C C . PHE A 1 318 ? 30.84488 -42.15041 35.95570 1.000 42.49409 318 PHE A C 1
ATOM 2539 O O . PHE A 1 318 ? 30.61249 -43.35481 35.80860 1.000 41.79594 318 PHE A O 1
ATOM 2547 N N . GLU A 1 319 ? 31.76624 -41.51307 35.23107 1.000 46.69555 319 GLU A N 1
ATOM 2548 C CA . GLU A 1 319 ? 32.51087 -42.22861 34.20138 1.000 44.60364 319 GLU A CA 1
ATOM 2549 C C . GLU A 1 319 ? 33.56905 -43.14435 34.80114 1.000 46.94746 319 GLU A C 1
ATOM 2550 O O . GLU A 1 319 ? 33.87973 -44.18985 34.21828 1.000 45.00614 319 GLU A O 1
ATOM 2556 N N . GLU A 1 320 ? 34.13700 -42.76892 35.95052 1.000 54.00297 320 GLU A N 1
ATOM 2557 C CA . GLU A 1 320 ? 35.13992 -43.61257 36.59362 1.000 64.33843 320 GLU A CA 1
ATOM 2558 C C . GLU A 1 320 ? 34.54630 -44.95515 37.00452 1.000 67.67890 320 GLU A C 1
ATOM 2559 O O . GLU A 1 320 ? 35.20345 -45.99661 36.88600 1.000 63.25758 320 GLU A O 1
ATOM 2565 N N . ARG A 1 321 ? 33.30796 -44.95143 37.49194 1.000 74.42789 321 ARG A N 1
ATOM 2566 C CA . ARG A 1 321 ? 32.54264 -46.18449 37.65801 1.000 77.92153 321 ARG A CA 1
ATOM 2567 C C . ARG A 1 321 ? 32.16014 -46.68600 36.27320 1.000 80.79967 321 ARG A C 1
ATOM 2568 O O . ARG A 1 321 ? 31.23770 -46.16224 35.64494 1.000 86.38136 321 ARG A O 1
ATOM 2576 N N . ASP A 1 322 ? 32.87131 -47.69690 35.77423 1.000 78.94110 322 ASP A N 1
ATOM 2577 C CA . ASP A 1 322 ? 32.61899 -48.20320 34.42618 1.000 77.80510 322 ASP A CA 1
ATOM 2578 C C . ASP A 1 322 ? 31.65344 -49.38150 34.52483 1.000 72.93807 322 ASP A C 1
ATOM 2579 O O . ASP A 1 322 ? 32.02555 -50.55227 34.44178 1.000 73.98315 322 ASP A O 1
ATOM 2584 N N . ASN A 1 323 ? 30.37999 -49.04799 34.71538 1.000 64.72679 323 ASN A N 1
ATOM 2585 C CA . ASN A 1 323 ? 29.30399 -50.02529 34.66524 1.000 57.12431 323 ASN A CA 1
ATOM 2586 C C . ASN A 1 323 ? 28.47782 -49.89863 33.39326 1.000 47.23376 323 ASN A C 1
ATOM 2587 O O . ASN A 1 323 ? 27.40334 -50.49609 33.30233 1.000 47.99018 323 ASN A O 1
ATOM 2592 N N . GLY A 1 324 ? 28.94670 -49.13797 32.41381 1.000 36.65053 324 GLY A N 1
ATOM 2593 C CA . GLY A 1 324 ? 28.19533 -49.00154 31.18525 1.000 33.72679 324 GLY A CA 1
ATOM 2594 C C . GLY A 1 324 ? 28.98847 -48.27742 30.12207 1.000 33.96735 324 GLY A C 1
ATOM 2595 O O . GLY A 1 324 ? 30.17772 -47.99832 30.28543 1.000 38.99279 324 GLY A O 1
ATOM 2596 N N . MET A 1 325 ? 28.30310 -47.97306 29.02100 1.000 26.60699 325 MET A N 1
ATOM 2597 C CA . MET A 1 325 ? 28.90736 -47.30196 27.87612 1.000 19.57627 325 MET A CA 1
ATOM 2598 C C . MET A 1 325 ? 28.09063 -46.06679 27.53164 1.000 18.84552 325 MET A C 1
ATOM 2599 O O . MET A 1 325 ? 26.88880 -46.16943 27.26414 1.000 18.05585 325 MET A O 1
ATOM 2604 N N . ILE A 1 326 ? 28.74078 -44.90716 27.53231 1.000 19.21345 326 ILE A N 1
ATOM 2605 C CA . ILE A 1 326 ? 28.11395 -43.66210 27.10392 1.000 26.29002 326 ILE A CA 1
ATOM 2606 C C . ILE A 1 326 ? 28.40988 -43.48204 25.61993 1.000 25.11554 326 ILE A C 1
ATOM 2607 O O . ILE A 1 326 ? 29.55123 -43.22395 25.23030 1.000 27.39372 326 ILE A O 1
ATOM 2612 N N . VAL A 1 327 ? 27.38153 -43.62076 24.79203 1.000 26.51579 327 VAL A N 1
ATOM 2613 C CA . VAL A 1 327 ? 27.51885 -43.50876 23.34258 1.000 25.42861 327 VAL A CA 1
ATOM 2614 C C . VAL A 1 327 ? 27.08869 -42.09202 22.97727 1.000 29.75845 327 VAL A C 1
ATOM 2615 O O . VAL A 1 327 ? 25.90444 -41.79953 22.79847 1.000 17.46504 327 VAL A O 1
ATOM 2619 N N . LYS A 1 328 ? 28.06976 -41.19735 22.87127 1.000 28.07885 328 LYS A N 1
ATOM 2620 C CA . LYS A 1 328 ? 27.82531 -39.81451 22.46144 1.000 29.33212 328 LYS A CA 1
ATOM 2621 C C . LYS A 1 328 ? 27.87773 -39.70013 20.93651 1.000 29.09253 328 LYS A C 1
ATOM 2622 O O . LYS A 1 328 ? 28.73624 -39.04030 20.35302 1.000 30.91302 328 LYS A O 1
ATOM 2628 N N . GLY A 1 329 ? 26.92820 -40.37518 20.29304 1.000 35.83689 329 GLY A N 1
ATOM 2629 C CA . GLY A 1 329 ? 26.85150 -40.38704 18.84593 1.000 36.68827 329 GLY A CA 1
ATOM 2630 C C . GLY A 1 329 ? 25.75416 -41.28537 18.31307 1.000 37.28711 329 GLY A C 1
ATOM 2631 O O . GLY A 1 329 ? 24.57741 -41.10011 18.63819 1.000 44.70383 329 GLY A O 1
ATOM 2632 N N . TRP A 1 330 ? 26.12932 -42.26496 17.49384 1.000 33.09937 330 TRP A N 1
ATOM 2633 C CA . TRP A 1 330 ? 25.18781 -43.17762 16.85629 1.000 27.55614 330 TRP A CA 1
ATOM 2634 C C . TRP A 1 330 ? 25.51716 -44.59764 17.28998 1.000 27.24213 330 TRP A C 1
ATOM 2635 O O . TRP A 1 330 ? 26.64308 -45.06647 17.08760 1.000 25.53437 330 TRP A O 1
ATOM 2646 N N . SER A 1 331 ? 24.54124 -45.27780 17.88184 1.000 24.20375 331 SER A N 1
ATOM 2647 C CA . SER A 1 331 ? 24.78456 -46.63298 18.33798 1.000 23.72289 331 SER A CA 1
ATOM 2648 C C . SER A 1 331 ? 24.08663 -47.63725 17.42709 1.000 22.99078 331 SER A C 1
ATOM 2649 O O . SER A 1 331 ? 23.02061 -47.34913 16.87323 1.000 22.22362 331 SER A O 1
ATOM 2652 N N . PRO A 1 332 ? 24.66737 -48.82144 17.24367 1.000 20.74144 332 PRO A N 1
ATOM 2653 C CA . PRO A 1 332 ? 23.97553 -49.86994 16.48335 1.000 25.72171 332 PRO A CA 1
ATOM 2654 C C . PRO A 1 332 ? 22.78163 -50.41274 17.25172 1.000 32.82480 332 PRO A C 1
ATOM 2655 O O . PRO A 1 332 ? 22.90331 -51.39556 17.98997 1.000 41.64596 332 PRO A O 1
ATOM 2659 N N . GLN A 1 333 ? 21.61953 -49.77816 17.07988 1.000 29.10247 333 GLN A N 1
ATOM 2660 C CA . GLN A 1 333 ? 20.47072 -50.09719 17.92246 1.000 23.11989 333 GLN A CA 1
ATOM 2661 C C . GLN A 1 333 ? 19.96365 -51.51431 17.67780 1.000 17.18177 333 GLN A C 1
ATOM 2662 O O . GLN A 1 333 ? 19.59841 -52.21703 18.62657 1.000 21.93437 333 GLN A O 1
ATOM 2668 N N . MET A 1 334 ? 19.93419 -51.95740 16.41990 1.000 19.65474 334 MET A N 1
ATOM 2669 C CA . MET A 1 334 ? 19.49235 -53.32167 16.14625 1.000 21.46412 334 MET A CA 1
ATOM 2670 C C . MET A 1 334 ? 20.46067 -54.34401 16.72810 1.000 23.07978 334 MET A C 1
ATOM 2671 O O . MET A 1 334 ? 20.03972 -55.40632 17.20130 1.000 25.56860 334 MET A O 1
ATOM 2676 N N . VAL A 1 335 ? 21.75991 -54.03783 16.70981 1.000 21.68072 335 VAL A N 1
ATOM 2677 C CA . VAL A 1 335 ? 22.74936 -54.96069 17.25644 1.000 20.57452 335 VAL A CA 1
ATOM 2678 C C . VAL A 1 335 ? 22.61092 -55.05764 18.77007 1.000 29.27820 335 VAL A C 1
ATOM 2679 O O . VAL A 1 335 ? 22.65840 -56.15227 19.34498 1.000 34.29535 335 VAL A O 1
ATOM 2683 N N . ILE A 1 336 ? 22.42607 -53.91871 19.43835 1.000 28.61907 336 ILE A N 1
ATOM 2684 C CA . ILE A 1 336 ? 22.37014 -53.91287 20.89541 1.000 16.22196 336 ILE A CA 1
ATOM 2685 C C . ILE A 1 336 ? 21.05422 -54.50256 21.38910 1.000 20.52099 336 ILE A C 1
ATOM 2686 O O . ILE A 1 336 ? 21.03600 -55.30712 22.32810 1.000 19.00833 336 ILE A O 1
ATOM 2691 N N . LEU A 1 337 ? 19.93490 -54.12187 20.76364 1.000 21.55789 337 LEU A N 1
ATOM 2692 C CA . LEU A 1 337 ? 18.63468 -54.64016 21.18462 1.000 21.09323 337 LEU A CA 1
ATOM 2693 C C . LEU A 1 337 ? 18.53789 -56.14980 21.00744 1.000 21.61484 337 LEU A C 1
ATOM 2694 O O . LEU A 1 337 ? 17.82166 -56.81766 21.76171 1.000 22.40283 337 LEU A O 1
ATOM 2699 N N . GLY A 1 338 ? 19.23968 -56.70382 20.02491 1.000 20.14397 338 GLY A N 1
ATOM 2700 C CA . GLY A 1 338 ? 19.20115 -58.13116 19.79671 1.000 23.21970 338 GLY A CA 1
ATOM 2701 C C . GLY A 1 338 ? 20.12918 -58.95952 20.65195 1.000 26.53095 338 GLY A C 1
ATOM 2702 O O . GLY A 1 338 ? 20.14211 -60.18601 20.51936 1.000 32.57843 338 GLY A O 1
ATOM 2703 N N . HIS A 1 339 ? 20.91146 -58.33252 21.52952 1.000 28.00412 339 HIS A N 1
ATOM 2704 C CA . HIS A 1 339 ? 21.83628 -59.09022 22.36223 1.000 27.79107 339 HIS A CA 1
ATOM 2705 C C . HIS A 1 339 ? 21.11174 -59.63021 23.59553 1.000 34.63209 339 HIS A C 1
ATOM 2706 O O . HIS A 1 339 ? 20.27991 -58.93116 24.18191 1.000 40.78236 339 HIS A O 1
ATOM 2713 N N . PRO A 1 340 ? 21.40153 -60.86992 24.00315 1.000 34.90969 340 PRO A N 1
ATOM 2714 C CA . PRO A 1 340 ? 20.71108 -61.43959 25.17452 1.000 30.82316 340 PRO A CA 1
ATOM 2715 C C . PRO A 1 340 ? 20.98413 -60.69794 26.47161 1.000 28.95159 340 PRO A C 1
ATOM 2716 O O . PRO A 1 340 ? 20.18459 -60.80954 27.40939 1.000 29.79640 340 PRO A O 1
ATOM 2720 N N . ALA A 1 341 ? 22.08525 -59.94897 26.56062 1.000 26.03458 341 ALA A N 1
ATOM 2721 C CA . ALA A 1 341 ? 22.40403 -59.25120 27.80083 1.000 27.14396 341 ALA A CA 1
ATOM 2722 C C . ALA A 1 341 ? 21.43112 -58.11292 28.07714 1.000 27.52184 341 ALA A C 1
ATOM 2723 O O . ALA A 1 341 ? 21.22012 -57.74912 29.23983 1.000 32.32182 341 ALA A O 1
ATOM 2725 N N . VAL A 1 342 ? 20.83362 -57.54271 27.03637 1.000 26.47805 342 VAL A N 1
ATOM 2726 C CA . VAL A 1 342 ? 19.90734 -56.42861 27.20311 1.000 28.11315 342 VAL A CA 1
ATOM 2727 C C . VAL A 1 342 ? 18.58266 -56.96618 27.72866 1.000 28.24071 342 VAL A C 1
ATOM 2728 O O . VAL A 1 342 ? 17.97400 -57.85256 27.11986 1.000 36.41774 342 VAL A O 1
ATOM 2732 N N . GLY A 1 343 ? 18.13852 -56.43438 28.86523 1.000 18.47821 343 GLY A N 1
ATOM 2733 C CA . GLY A 1 343 ? 16.91700 -56.89917 29.49167 1.000 18.69516 343 GLY A CA 1
ATOM 2734 C C . GLY A 1 343 ? 15.79081 -55.88805 29.48000 1.000 17.77050 343 GLY A C 1
ATOM 2735 O O . GLY A 1 343 ? 14.62623 -56.25077 29.66671 1.000 17.92392 343 GLY A O 1
ATOM 2736 N N . ALA A 1 344 ? 16.12118 -54.61657 29.26734 1.000 16.94864 344 ALA A N 1
ATOM 2737 C CA . ALA A 1 344 ? 15.11326 -53.56936 29.21581 1.000 21.28116 344 ALA A CA 1
ATOM 2738 C C . ALA A 1 344 ? 15.57888 -52.47907 28.26396 1.000 25.47358 344 ALA A C 1
ATOM 2739 O O . ALA A 1 344 ? 16.76833 -52.35634 27.96043 1.000 27.20926 344 ALA A O 1
ATOM 2741 N N . PHE A 1 345 ? 14.61921 -51.68356 27.79693 1.000 22.80502 345 PHE A N 1
ATOM 2742 C CA . PHE A 1 345 ? 14.86915 -50.61612 26.83032 1.000 20.32004 345 PHE A CA 1
ATOM 2743 C C . PHE A 1 345 ? 14.12414 -49.37471 27.31110 1.000 18.60888 345 PHE A C 1
ATOM 2744 O O . PHE A 1 345 ? 12.90722 -49.26573 27.13394 1.000 21.25354 345 PHE A O 1
ATOM 2752 N N . LEU A 1 346 ? 14.85430 -48.44743 27.92653 1.000 24.06452 346 LEU A N 1
ATOM 2753 C CA . LEU A 1 346 ? 14.30469 -47.14382 28.28458 1.000 23.79083 346 LEU A CA 1
ATOM 2754 C C . LEU A 1 346 ? 14.21600 -46.30927 27.01268 1.000 22.80612 346 LEU A C 1
ATOM 2755 O O . LEU A 1 346 ? 15.23877 -45.86800 26.47760 1.000 17.71556 346 LEU A O 1
ATOM 2760 N N . THR A 1 347 ? 12.99713 -46.10192 26.51957 1.000 21.15993 347 THR A N 1
ATOM 2761 C CA . THR A 1 347 ? 12.78199 -45.54882 25.19176 1.000 19.76360 347 THR A CA 1
ATOM 2762 C C . THR A 1 347 ? 11.84937 -44.34851 25.25217 1.000 15.23687 347 THR A C 1
ATOM 2763 O O . THR A 1 347 ? 11.08164 -44.17286 26.20191 1.000 14.85233 347 THR A O 1
ATOM 2767 N N . HIS A 1 348 ? 11.92602 -43.52318 24.21017 1.000 12.37508 348 HIS A N 1
ATOM 2768 C CA . HIS A 1 348 ? 11.02400 -42.39397 24.03739 1.000 14.11632 348 HIS A CA 1
ATOM 2769 C C . HIS A 1 348 ? 9.75763 -42.77346 23.28501 1.000 13.34982 348 HIS A C 1
ATOM 2770 O O . HIS A 1 348 ? 8.94192 -41.89331 22.99134 1.000 13.84563 348 HIS A O 1
ATOM 2777 N N . CYS A 1 349 ? 9.59062 -44.05795 22.96538 1.000 16.40940 349 CYS A N 1
ATOM 2778 C CA . CYS A 1 349 ? 8.42387 -44.61353 22.28539 1.000 20.20023 349 CYS A CA 1
ATOM 2779 C C . CYS A 1 349 ? 8.31385 -44.18169 20.82654 1.000 24.12008 349 CYS A C 1
ATOM 2780 O O . CYS A 1 349 ? 7.21674 -44.20063 20.26205 1.000 27.80018 349 CYS A O 1
ATOM 2783 N N . GLY A 1 350 ? 9.42337 -43.79615 20.20011 1.000 21.52951 350 GLY A N 1
ATOM 2784 C CA . GLY A 1 350 ? 9.42530 -43.66312 18.75375 1.000 18.08451 350 GLY A CA 1
ATOM 2785 C C . GLY A 1 350 ? 9.10906 -44.99606 18.09774 1.000 21.03138 350 GLY A C 1
ATOM 2786 O O . GLY A 1 350 ? 9.48973 -46.06131 18.59210 1.000 25.72781 350 GLY A O 1
ATOM 2787 N N . TRP A 1 351 ? 8.40197 -44.93688 16.96793 1.000 22.96919 351 TRP A N 1
ATOM 2788 C CA . TRP A 1 351 ? 7.81370 -46.16421 16.43877 1.000 25.29073 351 TRP A CA 1
ATOM 2789 C C . TRP A 1 351 ? 8.86511 -47.13504 15.91520 1.000 24.49487 351 TRP A C 1
ATOM 2790 O O . TRP A 1 351 ? 8.68252 -48.35226 16.02677 1.000 25.71768 351 TRP A O 1
ATOM 2801 N N . ASN A 1 352 ? 9.96010 -46.63056 15.34277 1.000 22.32725 352 ASN A N 1
ATOM 2802 C CA . ASN A 1 352 ? 11.01891 -47.52243 14.87890 1.000 20.73362 352 ASN A CA 1
ATOM 2803 C C . ASN A 1 352 ? 11.61855 -48.30412 16.03882 1.000 18.64282 352 ASN A C 1
ATOM 2804 O O . ASN A 1 352 ? 11.74566 -49.53215 15.97625 1.000 14.61471 352 ASN A O 1
ATOM 2809 N N . SER A 1 353 ? 11.97986 -47.60248 17.11657 1.000 21.70562 353 SER A N 1
ATOM 2810 C CA . SER A 1 353 ? 12.51008 -48.26607 18.30273 1.000 25.44074 353 SER A CA 1
ATOM 2811 C C . SER A 1 353 ? 11.50100 -49.23418 18.90707 1.000 26.31430 353 SER A C 1
ATOM 2812 O O . SER A 1 353 ? 11.89079 -50.21910 19.54537 1.000 22.34790 353 SER A O 1
ATOM 2815 N N . THR A 1 354 ? 10.20560 -48.97160 18.72432 1.000 25.79216 354 THR A N 1
ATOM 2816 C CA . THR A 1 354 ? 9.18734 -49.84389 19.29952 1.000 23.89929 354 THR A CA 1
ATOM 2817 C C . THR A 1 354 ? 9.14174 -51.18585 18.57759 1.000 20.85727 354 THR A C 1
ATOM 2818 O O . THR A 1 354 ? 9.25467 -52.24402 19.20799 1.000 14.81288 354 THR A O 1
ATOM 2822 N N . VAL A 1 355 ? 8.98250 -51.16344 17.25095 1.000 19.34584 355 VAL A N 1
ATOM 2823 C CA . VAL A 1 355 ? 8.91764 -52.41487 16.50290 1.000 18.78000 355 VAL A CA 1
ATOM 2824 C C . VAL A 1 355 ? 10.26655 -53.12154 16.51444 1.000 25.86998 355 VAL A C 1
ATOM 2825 O O . VAL A 1 355 ? 10.32721 -54.35525 16.43913 1.000 30.07474 355 VAL A O 1
ATOM 2829 N N . GLU A 1 356 ? 11.36565 -52.36733 16.61026 1.000 25.57596 356 GLU A N 1
ATOM 2830 C CA . GLU A 1 356 ? 12.67147 -52.99790 16.77731 1.000 22.78947 356 GLU A CA 1
ATOM 2831 C C . GLU A 1 356 ? 12.74676 -53.74999 18.10088 1.000 16.48693 356 GLU A C 1
ATOM 2832 O O . GLU A 1 356 ? 13.26371 -54.87214 18.15715 1.000 17.23711 356 GLU A O 1
ATOM 2838 N N . ALA A 1 357 ? 12.21516 -53.15748 19.17357 1.000 14.17268 357 ALA A N 1
ATOM 2839 C CA . ALA A 1 357 ? 12.16679 -53.85536 20.45435 1.000 37.49788 357 ALA A CA 1
ATOM 2840 C C . ALA A 1 357 ? 11.21850 -55.04894 20.41222 1.000 15.04537 357 ALA A C 1
ATOM 2841 O O . ALA A 1 357 ? 11.48239 -56.06981 21.05751 1.000 15.71340 357 ALA A O 1
ATOM 2843 N N . VAL A 1 358 ? 10.11888 -54.94299 19.66021 1.000 14.89032 358 VAL A N 1
ATOM 2844 C CA . VAL A 1 358 ? 9.18800 -56.06355 19.53248 1.000 20.03622 358 VAL A CA 1
ATOM 2845 C C . VAL A 1 358 ? 9.86320 -57.24325 18.84454 1.000 22.45189 358 VAL A C 1
ATOM 2846 O O . VAL A 1 358 ? 9.71684 -58.39646 19.26885 1.000 19.19182 358 VAL A O 1
ATOM 2850 N N . SER A 1 359 ? 10.60940 -56.97468 17.76917 1.000 28.20627 359 SER A N 1
ATOM 2851 C CA . SER A 1 359 ? 11.32608 -58.04193 17.07776 1.000 24.77128 359 SER A CA 1
ATOM 2852 C C . SER A 1 359 ? 12.39169 -58.65780 17.97372 1.000 22.05473 359 SER A C 1
ATOM 2853 O O . SER A 1 359 ? 12.64624 -59.86687 17.91058 1.000 20.96549 359 SER A O 1
ATOM 2856 N N . ALA A 1 360 ? 13.02708 -57.84069 18.81318 1.000 19.52228 360 ALA A N 1
ATOM 2857 C CA . ALA A 1 360 ? 14.06731 -58.32743 19.70643 1.000 21.96137 360 ALA A CA 1
ATOM 2858 C C . ALA A 1 360 ? 13.51542 -58.94059 20.98579 1.000 27.56246 360 ALA A C 1
ATOM 2859 O O . ALA A 1 360 ? 14.27247 -59.58429 21.71835 1.000 30.99237 360 ALA A O 1
ATOM 2861 N N . GLY A 1 361 ? 12.22773 -58.76340 21.27028 1.000 27.92737 361 GLY A N 1
ATOM 2862 C CA . GLY A 1 361 ? 11.65688 -59.28296 22.49751 1.000 18.19390 361 GLY A CA 1
ATOM 2863 C C . GLY A 1 361 ? 12.19237 -58.63522 23.75416 1.000 20.84891 361 GLY A C 1
ATOM 2864 O O . GLY A 1 361 ? 12.34012 -59.31350 24.77911 1.000 21.83592 361 GLY A O 1
ATOM 2865 N N . VAL A 1 362 ? 12.48580 -57.34212 23.70488 1.000 16.97069 362 VAL A N 1
ATOM 2866 C CA . VAL A 1 362 ? 13.01531 -56.57899 24.83195 1.000 16.69199 362 VAL A CA 1
ATOM 2867 C C . VAL A 1 362 ? 11.89104 -55.71398 25.39188 1.000 16.16030 362 VAL A C 1
ATOM 2868 O O . VAL A 1 362 ? 11.38122 -54.83921 24.67906 1.000 15.46125 362 VAL A O 1
ATOM 2872 N N . PRO A 1 363 ? 11.47378 -55.91569 26.64275 1.000 17.29223 363 PRO A N 1
ATOM 2873 C CA . PRO A 1 363 ? 10.45357 -55.04083 27.23095 1.000 16.22631 363 PRO A CA 1
ATOM 2874 C C . PRO A 1 363 ? 10.95996 -53.61047 27.34621 1.000 31.25883 363 PRO A C 1
ATOM 2875 O O . PRO A 1 363 ? 12.16247 -53.35065 27.43023 1.000 34.57485 363 PRO A O 1
ATOM 2879 N N . MET A 1 364 ? 10.01843 -52.67212 27.35032 1.000 30.67895 364 MET A N 1
ATOM 2880 C CA . MET A 1 364 ? 10.32900 -51.25851 27.20558 1.000 27.25105 364 MET A CA 1
ATOM 2881 C C . MET A 1 364 ? 9.91515 -50.46700 28.43695 1.000 26.21900 364 MET A C 1
ATOM 2882 O O . MET A 1 364 ? 8.85882 -50.71265 29.02317 1.000 29.20589 364 MET A O 1
ATOM 2887 N N . ILE A 1 365 ? 10.75081 -49.51006 28.81975 1.000 23.32738 365 ILE A N 1
ATOM 2888 C CA . ILE A 1 365 ? 10.41584 -48.53628 29.85069 1.000 24.87078 365 ILE A CA 1
ATOM 2889 C C . ILE A 1 365 ? 10.08092 -47.23863 29.12546 1.000 29.96784 365 ILE A C 1
ATOM 2890 O O . ILE A 1 365 ? 10.96429 -46.57898 28.56814 1.000 32.78069 365 ILE A O 1
ATOM 2895 N N . THR A 1 366 ? 8.80037 -46.87648 29.12046 1.000 28.45074 366 THR A N 1
ATOM 2896 C CA . THR A 1 366 ? 8.29341 -45.85504 28.21221 1.000 19.57927 366 THR A CA 1
ATOM 2897 C C . THR A 1 366 ? 8.50716 -44.45424 28.77280 1.000 19.55624 366 THR A C 1
ATOM 2898 O O . THR A 1 366 ? 8.23361 -44.19306 29.94909 1.000 21.79631 366 THR A O 1
ATOM 2902 N N . TRP A 1 367 ? 8.98433 -43.55219 27.91466 1.000 19.74710 367 TRP A N 1
ATOM 2903 C CA . TRP A 1 367 ? 9.17673 -42.14053 28.25493 1.000 22.76761 367 TRP A CA 1
ATOM 2904 C C . TRP A 1 367 ? 8.83109 -41.30646 27.02821 1.000 23.85927 367 TRP A C 1
ATOM 2905 O O . TRP A 1 367 ? 9.71560 -40.79126 26.33692 1.000 29.12660 367 TRP A O 1
ATOM 2916 N N . PRO A 1 368 ? 7.54273 -41.15374 26.72657 1.000 13.30827 368 PRO A N 1
ATOM 2917 C CA . PRO A 1 368 ? 7.14976 -40.38060 25.54314 1.000 18.11028 368 PRO A CA 1
ATOM 2918 C C . PRO A 1 368 ? 7.46006 -38.89981 25.70656 1.000 19.82364 368 PRO A C 1
ATOM 2919 O O . PRO A 1 368 ? 7.62554 -38.38386 26.81420 1.000 19.48488 368 PRO A O 1
ATOM 2923 N N . VAL A 1 369 ? 7.53909 -38.21008 24.56763 1.000 21.11227 369 VAL A N 1
ATOM 2924 C CA . VAL A 1 369 ? 7.90660 -36.79750 24.55882 1.000 18.87335 369 VAL A CA 1
ATOM 2925 C C . VAL A 1 369 ? 6.94529 -35.99718 23.68738 1.000 14.54099 369 VAL A C 1
ATOM 2926 O O . VAL A 1 369 ? 6.29349 -35.06379 24.16781 1.000 16.62378 369 VAL A O 1
ATOM 2930 N N . LEU A 1 370 ? 6.85124 -36.34513 22.40464 1.000 20.97425 370 LEU A N 1
ATOM 2931 C CA . LEU A 1 370 ? 6.00407 -35.60813 21.47457 1.000 25.08873 370 LEU A CA 1
ATOM 2932 C C . LEU A 1 370 ? 5.51473 -36.54599 20.37714 1.000 29.37310 370 LEU A C 1
ATOM 2933 O O . LEU A 1 370 ? 5.77002 -37.75260 20.40115 1.000 37.02943 370 LEU A O 1
ATOM 2938 N N . GLY A 1 371 ? 4.80479 -35.97075 19.40745 1.000 27.48084 371 GLY A N 1
ATOM 2939 C CA . GLY A 1 371 ? 4.39807 -36.71007 18.22335 1.000 27.78041 371 GLY A CA 1
ATOM 2940 C C . GLY A 1 371 ? 3.51959 -37.89996 18.54871 1.000 31.05240 371 GLY A C 1
ATOM 2941 O O . GLY A 1 371 ? 2.61213 -37.83158 19.38453 1.000 38.53763 371 GLY A O 1
ATOM 2942 N N . ASP A 1 372 ? 3.79589 -39.01668 17.87911 1.000 22.23388 372 ASP A N 1
ATOM 2943 C CA . ASP A 1 372 ? 3.01654 -40.23492 18.04991 1.000 19.59533 372 ASP A CA 1
ATOM 2944 C C . ASP A 1 372 ? 3.40542 -41.02419 19.29150 1.000 24.02692 372 ASP A C 1
ATOM 2945 O O . ASP A 1 372 ? 2.84587 -42.10084 19.51711 1.000 23.19812 372 ASP A O 1
ATOM 2950 N N . GLN A 1 373 ? 4.33370 -40.51348 20.10255 1.000 24.89732 373 GLN A N 1
ATOM 2951 C CA . GLN A 1 373 ? 4.93086 -41.32847 21.15502 1.000 12.98469 373 GLN A CA 1
ATOM 2952 C C . GLN A 1 373 ? 3.97596 -41.52973 22.32629 1.000 16.13238 373 GLN A C 1
ATOM 2953 O O . GLN A 1 373 ? 3.94041 -42.61311 22.92132 1.000 14.78399 373 GLN A O 1
ATOM 2959 N N . PHE A 1 374 ? 3.19630 -40.50351 22.67713 1.000 19.66629 374 PHE A N 1
ATOM 2960 C CA . PHE A 1 374 ? 2.24677 -40.65397 23.77533 1.000 18.67457 374 PHE A CA 1
ATOM 2961 C C . PHE A 1 374 ? 1.15380 -41.66131 23.43959 1.000 23.89116 374 PHE A C 1
ATOM 2962 O O . PHE A 1 374 ? 0.64281 -42.34090 24.33773 1.000 25.88932 374 PHE A O 1
ATOM 2970 N N . TYR A 1 375 ? 0.78613 -41.77857 22.16179 1.000 21.38787 375 TYR A N 1
ATOM 2971 C CA . TYR A 1 375 ? -0.10003 -42.86425 21.75786 1.000 21.09740 375 TYR A CA 1
ATOM 2972 C C . TYR A 1 375 ? 0.63149 -44.20022 21.78300 1.000 21.85209 375 TYR A C 1
ATOM 2973 O O . TYR A 1 375 ? 0.07063 -45.21247 22.21888 1.000 14.43356 375 TYR A O 1
ATOM 2982 N N . ASN A 1 376 ? 1.88780 -44.21952 21.32266 1.000 13.55863 376 ASN A N 1
ATOM 2983 C CA . ASN A 1 376 ? 2.66089 -45.45753 21.31338 1.000 13.29704 376 ASN A CA 1
ATOM 2984 C C . ASN A 1 376 ? 2.88944 -45.99109 22.72236 1.000 24.24568 376 ASN A C 1
ATOM 2985 O O . ASN A 1 376 ? 3.01446 -47.20656 22.91021 1.000 22.90789 376 ASN A O 1
ATOM 2990 N N . GLU A 1 377 ? 2.95149 -45.10322 23.71935 1.000 26.10610 377 GLU A N 1
ATOM 2991 C CA . GLU A 1 377 ? 3.20147 -45.53333 25.09289 1.000 23.80849 377 GLU A CA 1
ATOM 2992 C C . GLU A 1 377 ? 2.12502 -46.49816 25.57612 1.000 23.88971 377 GLU A C 1
ATOM 2993 O O . GLU A 1 377 ? 2.42903 -47.54717 26.15618 1.000 21.51681 377 GLU A O 1
ATOM 2999 N N . LYS A 1 378 ? 0.85564 -46.15757 25.34706 1.000 24.72611 378 LYS A N 1
ATOM 3000 C CA . LYS A 1 378 ? -0.24172 -47.00124 25.80309 1.000 27.27659 378 LYS A CA 1
ATOM 3001 C C . LYS A 1 378 ? -0.41823 -48.25491 24.95506 1.000 26.20460 378 LYS A C 1
ATOM 3002 O O . LYS A 1 378 ? -0.98612 -49.23905 25.44161 1.000 25.51315 378 LYS A O 1
ATOM 3008 N N . LEU A 1 379 ? 0.04646 -48.24554 23.70353 1.000 23.35475 379 LEU A N 1
ATOM 3009 C CA . LEU A 1 379 ? 0.05699 -49.47724 22.92151 1.000 21.93849 379 LEU A CA 1
ATOM 3010 C C . LEU A 1 379 ? 1.07001 -50.47006 23.47577 1.000 20.41324 379 LEU A C 1
ATOM 3011 O O . LEU A 1 379 ? 0.84585 -51.68529 23.42028 1.000 21.13273 379 LEU A O 1
ATOM 3016 N N . ILE A 1 380 ? 2.17707 -49.96853 24.02387 1.000 18.93436 380 ILE A N 1
ATOM 3017 C CA . ILE A 1 380 ? 3.19323 -50.82750 24.61867 1.000 16.41786 380 ILE A CA 1
ATOM 3018 C C . ILE A 1 380 ? 2.73246 -51.35457 25.97167 1.000 22.24572 380 ILE A C 1
ATOM 3019 O O . ILE A 1 380 ? 2.89144 -52.54018 26.27837 1.000 31.93950 380 ILE A O 1
ATOM 3024 N N . THR A 1 381 ? 2.14217 -50.49466 26.79637 1.000 19.22287 381 THR A N 1
ATOM 3025 C CA . THR A 1 381 ? 1.92894 -50.83494 28.19661 1.000 18.20947 381 THR A CA 1
ATOM 3026 C C . THR A 1 381 ? 0.53196 -51.37218 28.48343 1.000 22.06023 381 THR A C 1
ATOM 3027 O O . THR A 1 381 ? 0.39239 -52.34334 29.23431 1.000 33.62020 381 THR A O 1
ATOM 3031 N N . GLN A 1 382 ? -0.51117 -50.76366 27.92052 1.000 19.88497 382 GLN A N 1
ATOM 3032 C CA . GLN A 1 382 ? -1.87179 -51.20057 28.22265 1.000 23.46546 382 GLN A CA 1
ATOM 3033 C C . GLN A 1 382 ? -2.37019 -52.24656 27.22890 1.000 26.08406 382 GLN A C 1
ATOM 3034 O O . GLN A 1 382 ? -2.77537 -53.34485 27.62307 1.000 24.77479 382 GLN A O 1
ATOM 3040 N N . VAL A 1 383 ? -2.34688 -51.91440 25.93809 1.000 27.30427 383 VAL A N 1
ATOM 3041 C CA . VAL A 1 383 ? -2.95476 -52.78202 24.93487 1.000 27.74311 383 VAL A CA 1
ATOM 3042 C C . VAL A 1 383 ? -2.20354 -54.10596 24.84052 1.000 25.60296 383 VAL A C 1
ATOM 3043 O O . VAL A 1 383 ? -2.80848 -55.18317 24.87643 1.000 28.57204 383 VAL A O 1
ATOM 3047 N N . ARG A 1 384 ? -0.87567 -54.04903 24.72798 1.000 23.05775 384 ARG A N 1
ATOM 3048 C CA . ARG A 1 384 ? -0.07477 -55.25298 24.54973 1.000 22.61337 384 ARG A CA 1
ATOM 3049 C C . ARG A 1 384 ? 0.66485 -55.68658 25.80694 1.000 22.78473 384 ARG A C 1
ATOM 3050 O O . ARG A 1 384 ? 1.08823 -56.84570 25.88248 1.000 21.52489 384 ARG A O 1
ATOM 3058 N N . GLY A 1 385 ? 0.83277 -54.79552 26.78030 1.000 23.45083 385 GLY A N 1
ATOM 3059 C CA . GLY A 1 385 ? 1.43120 -55.14943 28.05180 1.000 18.87907 385 GLY A CA 1
ATOM 3060 C C . GLY A 1 385 ? 2.85968 -55.63700 27.94388 1.000 20.76063 385 GLY A C 1
ATOM 3061 O O . GLY A 1 385 ? 3.21882 -56.65861 28.53675 1.000 19.33853 385 GLY A O 1
ATOM 3062 N N . ILE A 1 386 ? 3.68657 -54.91804 27.18778 1.000 23.19472 386 ILE A N 1
ATOM 3063 C CA . ILE A 1 386 ? 5.08322 -55.29912 27.01482 1.000 25.93169 386 ILE A CA 1
ATOM 3064 C C . ILE A 1 386 ? 5.98967 -54.18193 27.51269 1.000 25.40227 386 ILE A C 1
ATOM 3065 O O . ILE A 1 386 ? 7.03979 -53.91025 26.91931 1.000 16.94613 386 ILE A O 1
ATOM 3070 N N . GLY A 1 387 ? 5.60054 -53.53157 28.60220 1.000 31.00260 387 GLY A N 1
ATOM 3071 C CA . GLY A 1 387 ? 6.45319 -52.50956 29.17854 1.000 28.39263 387 GLY A CA 1
ATOM 3072 C C . GLY A 1 387 ? 5.80238 -51.84638 30.37114 1.000 30.22155 387 GLY A C 1
ATOM 3073 O O . GLY A 1 387 ? 4.64060 -52.10310 30.70417 1.000 34.65930 387 GLY A O 1
ATOM 3074 N N . VAL A 1 388 ? 6.58637 -50.98813 31.01621 1.000 22.17740 388 VAL A N 1
ATOM 3075 C CA . VAL A 1 388 ? 6.12458 -50.17619 32.13010 1.000 24.73263 388 VAL A CA 1
ATOM 3076 C C . VAL A 1 388 ? 6.18837 -48.70973 31.71080 1.000 30.05715 388 VAL A C 1
ATOM 3077 O O . VAL A 1 388 ? 6.68604 -48.36728 30.63832 1.000 38.77942 388 VAL A O 1
ATOM 3081 N N . GLU A 1 389 ? 5.68333 -47.83522 32.57699 1.000 23.46319 389 GLU A N 1
ATOM 3082 C CA . GLU A 1 389 ? 5.65268 -46.40279 32.31170 1.000 17.88497 389 GLU A CA 1
ATOM 3083 C C . GLU A 1 389 ? 6.45497 -45.66314 33.36948 1.000 20.50940 389 GLU A C 1
ATOM 3084 O O . GLU A 1 389 ? 6.32229 -45.94374 34.56585 1.000 25.32596 389 GLU A O 1
ATOM 3090 N N . VAL A 1 390 ? 7.28704 -44.71954 32.92585 1.000 18.09434 390 VAL A N 1
ATOM 3091 C CA . VAL A 1 390 ? 7.95086 -43.82863 33.87096 1.000 18.74039 390 VAL A CA 1
ATOM 3092 C C . VAL A 1 390 ? 6.92139 -42.95788 34.57675 1.000 21.23801 390 VAL A C 1
ATOM 3093 O O . VAL A 1 390 ? 6.98259 -42.75889 35.79562 1.000 22.64443 390 VAL A O 1
ATOM 3097 N N . GLY A 1 391 ? 5.94907 -42.45366 33.83235 1.000 23.73712 391 GLY A N 1
ATOM 3098 C CA . GLY A 1 391 ? 4.93887 -41.56960 34.35864 1.000 16.91296 391 GLY A CA 1
ATOM 3099 C C . GLY A 1 391 ? 4.99436 -40.13889 33.85171 1.000 16.81169 391 GLY A C 1
ATOM 3100 O O . GLY A 1 391 ? 4.35425 -39.26793 34.45502 1.000 17.55125 391 GLY A O 1
ATOM 3101 N N . VAL A 1 392 ? 5.73122 -39.87202 32.76805 1.000 18.89806 392 VAL A N 1
ATOM 3102 C CA . VAL A 1 392 ? 5.85843 -38.50797 32.26382 1.000 19.06918 392 VAL A CA 1
ATOM 3103 C C . VAL A 1 392 ? 4.52662 -38.03171 31.69145 1.000 23.50513 392 VAL A C 1
ATOM 3104 O O . VAL A 1 392 ? 3.67170 -38.82058 31.26917 1.000 24.61524 392 VAL A O 1
ATOM 3108 N N . ASP A 1 393 ? 4.35329 -36.70133 31.67289 1.000 25.64346 393 ASP A N 1
ATOM 3109 C CA . ASP A 1 393 ? 3.10902 -36.11755 31.18305 1.000 24.19903 393 ASP A CA 1
ATOM 3110 C C . ASP A 1 393 ? 3.31993 -34.74230 30.55608 1.000 27.69481 393 ASP A C 1
ATOM 3111 O O . ASP A 1 393 ? 2.39228 -33.92539 30.53969 1.000 34.45848 393 ASP A O 1
ATOM 3116 N N . GLU A 1 394 ? 4.51791 -34.46421 30.04420 1.000 24.79203 394 GLU A N 1
ATOM 3117 C CA . GLU A 1 394 ? 4.78986 -33.22595 29.32121 1.000 22.03613 394 GLU A CA 1
ATOM 3118 C C . GLU A 1 394 ? 4.87665 -33.54617 27.83414 1.000 25.29934 394 GLU A C 1
ATOM 3119 O O . GLU A 1 394 ? 5.86722 -34.12234 27.37301 1.000 28.03544 394 GLU A O 1
ATOM 3125 N N . TRP A 1 395 ? 3.84075 -33.17237 27.09045 1.000 23.96077 395 TRP A N 1
ATOM 3126 C CA . TRP A 1 395 ? 3.81622 -33.32030 25.63733 1.000 25.04423 395 TRP A CA 1
ATOM 3127 C C . TRP A 1 395 ? 4.36528 -32.02974 25.04541 1.000 29.68638 395 TRP A C 1
ATOM 3128 O O . TRP A 1 395 ? 3.65722 -31.02505 24.94934 1.000 33.21134 395 TRP A O 1
ATOM 3139 N N . VAL A 1 396 ? 5.63785 -32.04924 24.66040 1.000 28.67362 396 VAL A N 1
ATOM 3140 C CA . VAL A 1 396 ? 6.30722 -30.82186 24.23459 1.000 33.17603 396 VAL A CA 1
ATOM 3141 C C . VAL A 1 396 ? 6.03334 -30.57373 22.75697 1.000 40.61260 396 VAL A C 1
ATOM 3142 O O . VAL A 1 396 ? 5.56606 -31.45307 22.03256 1.000 43.68263 396 VAL A O 1
ATOM 3146 N N . VAL A 1 397 ? 6.32132 -29.34720 22.31674 1.000 45.69145 397 VAL A N 1
ATOM 3147 C CA . VAL A 1 397 ? 6.23818 -29.01051 20.90081 1.000 50.33106 397 VAL A CA 1
ATOM 3148 C C . VAL A 1 397 ? 7.56266 -29.27178 20.19607 1.000 50.75643 397 VAL A C 1
ATOM 3149 O O . VAL A 1 397 ? 7.58841 -29.78394 19.07349 1.000 55.81146 397 VAL A O 1
ATOM 3153 N N . THR A 1 398 ? 8.67265 -28.92733 20.84239 1.000 46.04683 398 THR A N 1
ATOM 3154 C CA . THR A 1 398 ? 10.00724 -29.18093 20.32118 1.000 44.64345 398 THR A CA 1
ATOM 3155 C C . THR A 1 398 ? 10.76415 -30.06705 21.29880 1.000 44.41192 398 THR A C 1
ATOM 3156 O O . THR A 1 398 ? 10.77278 -29.80312 22.50605 1.000 51.48321 398 THR A O 1
ATOM 3160 N N . SER A 1 399 ? 11.38772 -31.12001 20.77899 1.000 34.22298 399 SER A N 1
ATOM 3161 C CA . SER A 1 399 ? 12.22430 -31.99585 21.58459 1.000 30.02762 399 SER A CA 1
ATOM 3162 C C . SER A 1 399 ? 13.68294 -31.55436 21.60291 1.000 29.21702 399 SER A C 1
ATOM 3163 O O . SER A 1 399 ? 14.53547 -32.29277 22.10704 1.000 27.14099 399 SER A O 1
ATOM 3166 N N . PHE A 1 400 ? 13.98748 -30.37179 21.06309 1.000 24.93797 400 PHE A N 1
ATOM 3167 C CA . PHE A 1 400 ? 15.33691 -29.80901 21.12333 1.000 23.30496 400 PHE A CA 1
ATOM 3168 C C . PHE A 1 400 ? 15.44718 -28.96742 22.39053 1.000 27.72428 400 PHE A C 1
ATOM 3169 O O . PHE A 1 400 ? 15.40257 -27.73567 22.36707 1.000 35.93012 400 PHE A O 1
ATOM 3177 N N . ARG A 1 401 ? 15.59191 -29.66249 23.52071 1.000 29.38125 401 ARG A N 1
ATOM 3178 C CA . ARG A 1 401 ? 15.69107 -29.02960 24.83851 1.000 34.40454 401 ARG A CA 1
ATOM 3179 C C . ARG A 1 401 ? 14.47981 -28.14575 25.13004 1.000 39.10545 401 ARG A C 1
ATOM 3180 O O . ARG A 1 401 ? 14.59426 -27.09169 25.75590 1.000 44.48270 401 ARG A O 1
ATOM 3188 N N . GLY A 1 402 ? 13.30553 -28.57812 24.67459 1.000 35.56380 402 GLY A N 1
ATOM 3189 C CA . GLY A 1 402 ? 12.08331 -27.85425 24.95618 1.000 36.16916 402 GLY A CA 1
ATOM 3190 C C . GLY A 1 402 ? 11.36973 -28.26599 26.22088 1.000 40.10936 402 GLY A C 1
ATOM 3191 O O . GLY A 1 402 ? 10.35909 -27.65266 26.57648 1.000 42.55094 402 GLY A O 1
ATOM 3192 N N . MET A 1 403 ? 11.87256 -29.28995 26.90874 1.000 36.88006 403 MET A N 1
ATOM 3193 C CA . MET A 1 403 ? 11.23528 -29.77070 28.12663 1.000 33.35165 403 MET A CA 1
ATOM 3194 C C . MET A 1 403 ? 11.31527 -28.71295 29.21890 1.000 37.16660 403 MET A C 1
ATOM 3195 O O . MET A 1 403 ? 12.40106 -28.23088 29.55615 1.000 43.04809 403 MET A O 1
ATOM 3200 N N . LYS A 1 404 ? 10.15605 -28.35107 29.76828 1.000 34.79678 404 LYS A N 1
ATOM 3201 C CA . LYS A 1 404 ? 10.06561 -27.38316 30.85128 1.000 29.14013 404 LYS A CA 1
ATOM 3202 C C . LYS A 1 404 ? 9.88345 -28.03561 32.21499 1.000 25.53332 404 LYS A C 1
ATOM 3203 O O . LYS A 1 404 ? 9.98115 -27.34320 33.23366 1.000 24.35449 404 LYS A O 1
ATOM 3209 N N . GLN A 1 405 ? 9.61884 -29.33916 32.25832 1.000 25.05455 405 GLN A N 1
ATOM 3210 C CA . GLN A 1 405 ? 9.37199 -30.06036 33.49748 1.000 24.01584 405 GLN A CA 1
ATOM 3211 C C . GLN A 1 405 ? 10.45044 -31.11485 33.69305 1.000 22.55026 405 GLN A C 1
ATOM 3212 O O . GLN A 1 405 ? 10.82315 -31.81787 32.74859 1.000 22.55925 405 GLN A O 1
ATOM 3218 N N . LEU A 1 406 ? 10.94304 -31.22595 34.92355 1.000 23.23732 406 LEU A N 1
ATOM 3219 C CA . LEU A 1 406 ? 12.04436 -32.12541 35.24172 1.000 20.54929 406 LEU A CA 1
ATOM 3220 C C . LEU A 1 406 ? 11.49347 -33.46157 35.72641 1.000 22.89285 406 LEU A C 1
ATOM 3221 O O . LEU A 1 406 ? 10.73541 -33.51011 36.70184 1.000 27.76141 406 LEU A O 1
ATOM 3226 N N . VAL A 1 407 ? 11.87313 -34.53899 35.04611 1.000 21.63543 407 VAL A N 1
ATOM 3227 C CA . VAL A 1 407 ? 11.52349 -35.88755 35.48094 1.000 25.64114 407 VAL A CA 1
ATOM 3228 C C . VAL A 1 407 ? 12.53998 -36.33380 36.52505 1.000 17.32593 407 VAL A C 1
ATOM 3229 O O . VAL A 1 407 ? 13.72874 -36.48156 36.22473 1.000 17.44905 407 VAL A O 1
ATOM 3233 N N . GLY A 1 408 ? 12.07193 -36.55208 37.75258 1.000 28.22829 408 GLY A N 1
ATOM 3234 C CA . GLY A 1 408 ? 12.97370 -36.82853 38.85073 1.000 18.31881 408 GLY A CA 1
ATOM 3235 C C . GLY A 1 408 ? 13.67203 -38.16955 38.72957 1.000 21.32194 408 GLY A C 1
ATOM 3236 O O . GLY A 1 408 ? 13.22647 -39.08689 38.03865 1.000 21.30301 408 GLY A O 1
ATOM 3237 N N . ARG A 1 409 ? 14.79713 -38.27786 39.44252 1.000 20.18986 409 ARG A N 1
ATOM 3238 C CA . ARG A 1 409 ? 15.60516 -39.49224 39.38315 1.000 22.36179 409 ARG A CA 1
ATOM 3239 C C . ARG A 1 409 ? 14.89484 -40.67013 40.04177 1.000 28.28848 409 ARG A C 1
ATOM 3240 O O . ARG A 1 409 ? 14.97184 -41.80010 39.54552 1.000 30.26898 409 ARG A O 1
ATOM 3248 N N . ASP A 1 410 ? 14.19920 -40.42982 41.15889 1.000 33.63294 410 ASP A N 1
ATOM 3249 C CA . ASP A 1 410 ? 13.47104 -41.50856 41.82162 1.000 36.59086 410 ASP A CA 1
ATOM 3250 C C . ASP A 1 410 ? 12.38507 -42.06870 40.91422 1.000 36.15535 410 ASP A C 1
ATOM 3251 O O . ASP A 1 410 ? 12.11434 -43.27574 40.92255 1.000 35.86830 410 ASP A O 1
ATOM 3256 N N . CYS A 1 411 ? 11.75738 -41.20165 40.11958 1.000 32.35691 411 CYS A N 1
ATOM 3257 C CA . CYS A 1 411 ? 10.73530 -41.65079 39.18386 1.000 30.71471 411 CYS A CA 1
ATOM 3258 C C . CYS A 1 411 ? 11.32341 -42.58048 38.12879 1.000 30.43007 411 CYS A C 1
ATOM 3259 O O . CYS A 1 411 ? 10.69122 -43.56989 37.73880 1.000 29.13883 411 CYS A O 1
ATOM 3262 N N . ILE A 1 412 ? 12.53817 -42.28394 37.66160 1.000 25.37736 412 ILE A N 1
ATOM 3263 C CA . ILE A 1 412 ? 13.15761 -43.10448 36.62605 1.000 16.18635 412 ILE A CA 1
ATOM 3264 C C . ILE A 1 412 ? 13.64666 -44.42367 37.21058 1.000 19.27090 412 ILE A C 1
ATOM 3265 O O . ILE A 1 412 ? 13.41627 -45.49514 36.63835 1.000 16.37976 412 ILE A O 1
ATOM 3270 N N . GLU A 1 413 ? 14.33900 -44.36523 38.35360 1.000 21.50866 413 GLU A N 1
ATOM 3271 C CA . GLU A 1 413 ? 14.84882 -45.58651 38.97126 1.000 17.66512 413 GLU A CA 1
ATOM 3272 C C . GLU A 1 413 ? 13.71475 -46.53209 39.33734 1.000 25.12838 413 GLU A C 1
ATOM 3273 O O . GLU A 1 413 ? 13.83725 -47.75126 39.17433 1.000 29.13828 413 GLU A O 1
ATOM 3279 N N . LYS A 1 414 ? 12.60246 -45.98711 39.83591 1.000 31.82708 414 LYS A N 1
ATOM 3280 C CA . LYS A 1 414 ? 11.44660 -46.82025 40.15133 1.000 32.80710 414 LYS A CA 1
ATOM 3281 C C . LYS A 1 414 ? 10.96394 -47.57380 38.91780 1.000 33.15019 414 LYS A C 1
ATOM 3282 O O . LYS A 1 414 ? 10.59220 -48.75042 39.00407 1.000 31.89528 414 LYS A O 1
ATOM 3288 N N . ALA A 1 415 ? 10.98993 -46.91830 37.75419 1.000 28.41847 415 ALA A N 1
ATOM 3289 C CA . ALA A 1 415 ? 10.56900 -47.57285 36.51972 1.000 24.89634 415 ALA A CA 1
ATOM 3290 C C . ALA A 1 415 ? 11.62433 -48.55517 36.02330 1.000 29.37324 415 ALA A C 1
ATOM 3291 O O . ALA A 1 415 ? 11.28681 -49.61551 35.48150 1.000 29.99476 415 ALA A O 1
ATOM 3293 N N . ILE A 1 416 ? 12.90688 -48.21693 36.19265 1.000 28.99753 416 ILE A N 1
ATOM 3294 C CA . ILE A 1 416 ? 13.97873 -49.11716 35.77597 1.000 16.80684 416 ILE A CA 1
ATOM 3295 C C . ILE A 1 416 ? 13.91050 -50.42274 36.55645 1.000 26.68138 416 ILE A C 1
ATOM 3296 O O . ILE A 1 416 ? 14.01728 -51.51448 35.98264 1.000 17.89966 416 ILE A O 1
ATOM 3301 N N . ARG A 1 417 ? 13.71552 -50.33444 37.87358 1.000 22.77906 417 ARG A N 1
ATOM 3302 C CA . ARG A 1 417 ? 13.71870 -51.53246 38.70320 1.000 24.74031 417 ARG A CA 1
ATOM 3303 C C . ARG A 1 417 ? 12.47012 -52.38228 38.50776 1.000 26.01219 417 ARG A C 1
ATOM 3304 O O . ARG A 1 417 ? 12.50602 -53.58365 38.79420 1.000 20.81726 417 ARG A O 1
ATOM 3312 N N . ARG A 1 418 ? 11.37369 -51.79532 38.01976 1.000 29.26426 418 ARG A N 1
ATOM 3313 C CA . ARG A 1 418 ? 10.15376 -52.57152 37.81975 1.000 28.19116 418 ARG A CA 1
ATOM 3314 C C . ARG A 1 418 ? 10.32781 -53.64504 36.75292 1.000 26.77020 418 ARG A C 1
ATOM 3315 O O . ARG A 1 418 ? 9.61473 -54.65367 36.77513 1.000 30.26517 418 ARG A O 1
ATOM 3323 N N . LEU A 1 419 ? 11.25831 -53.45488 35.81867 1.000 23.47714 419 LEU A N 1
ATOM 3324 C CA . LEU A 1 419 ? 11.57433 -54.47679 34.82718 1.000 22.88234 419 LEU A CA 1
ATOM 3325 C C . LEU A 1 419 ? 12.86399 -55.22792 35.13055 1.000 27.12925 419 LEU A C 1
ATOM 3326 O O . LEU A 1 419 ? 12.93777 -56.43694 34.89175 1.000 36.01427 419 LEU A O 1
ATOM 3331 N N . MET A 1 420 ? 13.88243 -54.54508 35.65949 1.000 24.39628 420 MET A N 1
ATOM 3332 C CA . MET A 1 420 ? 15.19907 -55.16079 35.79758 1.000 29.56586 420 MET A CA 1
ATOM 3333 C C . MET A 1 420 ? 15.32116 -56.02500 37.04745 1.000 34.33937 420 MET A C 1
ATOM 3334 O O . MET A 1 420 ? 16.10464 -56.98103 37.05324 1.000 38.10031 420 MET A O 1
ATOM 3339 N N . ASP A 1 421 ? 14.57388 -55.71398 38.10946 1.000 33.38745 421 ASP A N 1
ATOM 3340 C CA . ASP A 1 421 ? 14.68319 -56.49012 39.34056 1.000 30.09292 421 ASP A CA 1
ATOM 3341 C C . ASP A 1 421 ? 14.02570 -57.86043 39.24041 1.000 30.12004 421 ASP A C 1
ATOM 3342 O O . ASP A 1 421 ? 14.13508 -58.64922 40.18584 1.000 31.09458 421 ASP A O 1
ATOM 3347 N N . GLY A 1 422 ? 13.35328 -58.16065 38.13452 1.000 33.53949 422 GLY A N 1
ATOM 3348 C CA . GLY A 1 422 ? 12.79604 -59.48619 37.92863 1.000 34.22982 422 GLY A CA 1
ATOM 3349 C C . GLY A 1 422 ? 11.60557 -59.81930 38.80037 1.000 37.09611 422 GLY A C 1
ATOM 3350 O O . GLY A 1 422 ? 11.48873 -60.95731 39.27237 1.000 45.30770 422 GLY A O 1
ATOM 3351 N N . GLY A 1 423 ? 10.71877 -58.85719 39.02864 1.000 36.94962 423 GLY A N 1
ATOM 3352 C CA . GLY A 1 423 ? 9.52381 -59.11842 39.80126 1.000 37.49300 423 GLY A CA 1
ATOM 3353 C C . GLY A 1 423 ? 8.52968 -59.96904 39.03539 1.000 36.62608 423 GLY A C 1
ATOM 3354 O O . GLY A 1 423 ? 8.70224 -60.28213 37.85716 1.000 41.79506 423 GLY A O 1
ATOM 3355 N N . ASP A 1 424 ? 7.45972 -60.35636 39.73414 1.000 40.58965 424 ASP A N 1
ATOM 3356 C CA . ASP A 1 424 ? 6.41519 -61.15198 39.09542 1.000 43.23920 424 ASP A CA 1
ATOM 3357 C C . ASP A 1 424 ? 5.80000 -60.40534 37.92073 1.000 39.30568 424 ASP A C 1
ATOM 3358 O O . ASP A 1 424 ? 5.57286 -60.98748 36.85403 1.000 41.42645 424 ASP A O 1
ATOM 3363 N N . GLU A 1 425 ? 5.52467 -59.11266 38.10058 1.000 32.38647 425 GLU A N 1
ATOM 3364 C CA . GLU A 1 425 ? 5.01573 -58.29995 37.00269 1.000 29.65706 425 GLU A CA 1
ATOM 3365 C C . GLU A 1 425 ? 6.01184 -58.25250 35.85052 1.000 34.34275 425 GLU A C 1
ATOM 3366 O O . GLU A 1 425 ? 5.62802 -58.37528 34.68149 1.000 39.27745 425 GLU A O 1
ATOM 3372 N N . ALA A 1 426 ? 7.30062 -58.09520 36.16294 1.000 30.28224 426 ALA A N 1
ATOM 3373 C CA . ALA A 1 426 ? 8.31774 -58.04349 35.11838 1.000 22.36127 426 ALA A CA 1
ATOM 3374 C C . ALA A 1 426 ? 8.47213 -59.38321 34.41078 1.000 39.05488 426 ALA A C 1
ATOM 3375 O O . ALA A 1 426 ? 8.74348 -59.41809 33.20476 1.000 41.38870 426 ALA A O 1
ATOM 3377 N N . ILE A 1 427 ? 8.30337 -60.48863 35.13780 1.000 34.19618 427 ILE A N 1
ATOM 3378 C CA . ILE A 1 427 ? 8.48457 -61.80988 34.54431 1.000 38.80324 427 ILE A CA 1
ATOM 3379 C C . ILE A 1 427 ? 7.42894 -62.06711 33.47495 1.000 46.71342 427 ILE A C 1
ATOM 3380 O O . ILE A 1 427 ? 7.74137 -62.53310 32.37273 1.000 56.24401 427 ILE A O 1
ATOM 3385 N N . GLN A 1 428 ? 6.16450 -61.76474 33.77681 1.000 40.00681 428 GLN A N 1
ATOM 3386 C CA . GLN A 1 428 ? 5.10745 -61.98283 32.79700 1.000 35.83276 428 GLN A CA 1
ATOM 3387 C C . GLN A 1 428 ? 5.07228 -60.90364 31.72218 1.000 34.11566 428 GLN A C 1
ATOM 3388 O O . GLN A 1 428 ? 4.53398 -61.14851 30.63717 1.000 33.95918 428 GLN A O 1
ATOM 3394 N N . ILE A 1 429 ? 5.63059 -59.72214 31.99158 1.000 33.56356 429 ILE A N 1
ATOM 3395 C CA . ILE A 1 429 ? 5.80036 -58.73061 30.93412 1.000 21.21333 429 ILE A CA 1
ATOM 3396 C C . ILE A 1 429 ? 6.79112 -59.23902 29.89404 1.000 26.94025 429 ILE A C 1
ATOM 3397 O O . ILE A 1 429 ? 6.54669 -59.15766 28.68431 1.000 28.27711 429 ILE A O 1
ATOM 3402 N N . ARG A 1 430 ? 7.91879 -59.78823 30.35151 1.000 28.40356 430 ARG A N 1
ATOM 3403 C CA . ARG A 1 430 ? 8.89143 -60.35567 29.42508 1.000 30.16937 430 ARG A CA 1
ATOM 3404 C C . ARG A 1 430 ? 8.33285 -61.57653 28.70709 1.000 36.27573 430 ARG A C 1
ATOM 3405 O O . ARG A 1 430 ? 8.71847 -61.85270 27.56516 1.000 41.00896 430 ARG A O 1
ATOM 3413 N N . GLU A 1 431 ? 7.42994 -62.31712 29.35482 1.000 38.77037 431 GLU A N 1
ATOM 3414 C CA . GLU A 1 431 ? 6.79302 -63.44812 28.68871 1.000 39.57141 431 GLU A CA 1
ATOM 3415 C C . GLU A 1 431 ? 5.87041 -62.98027 27.57029 1.000 40.02577 431 GLU A C 1
ATOM 3416 O O . GLU A 1 431 ? 5.79550 -63.61833 26.51391 1.000 42.25952 431 GLU A O 1
ATOM 3422 N N . ARG A 1 432 ? 5.16019 -61.86883 27.77974 1.000 37.45783 432 ARG A N 1
ATOM 3423 C CA . ARG A 1 432 ? 4.36272 -61.29371 26.70326 1.000 36.57279 432 ARG A CA 1
ATOM 3424 C C . ARG A 1 432 ? 5.23240 -60.65752 25.62911 1.000 33.87800 432 ARG A C 1
ATOM 3425 O O . ARG A 1 432 ? 4.79633 -60.54792 24.47731 1.000 31.62525 432 ARG A O 1
ATOM 3433 N N . SER A 1 433 ? 6.45238 -60.24436 25.97931 1.000 34.83654 433 SER A N 1
ATOM 3434 C CA . SER A 1 433 ? 7.36763 -59.68777 24.99059 1.000 33.97996 433 SER A CA 1
ATOM 3435 C C . SER A 1 433 ? 7.94980 -60.77622 24.09432 1.000 35.81898 433 SER A C 1
ATOM 3436 O O . SER A 1 433 ? 8.09025 -60.57470 22.88313 1.000 40.43256 433 SER A O 1
ATOM 3439 N N . GLN A 1 434 ? 8.29201 -61.93422 24.66783 1.000 34.31508 434 GLN A N 1
ATOM 3440 C CA . GLN A 1 434 ? 8.78628 -63.04236 23.85578 1.000 34.93946 434 GLN A CA 1
ATOM 3441 C C . GLN A 1 434 ? 7.68906 -63.62605 22.97624 1.000 38.90952 434 GLN A C 1
ATOM 3442 O O . GLN A 1 434 ? 7.97481 -64.11351 21.87712 1.000 45.31102 434 GLN A O 1
ATOM 3448 N N . LYS A 1 435 ? 6.43666 -63.59325 23.44164 1.000 33.86255 435 LYS A N 1
ATOM 3449 C CA . LYS A 1 435 ? 5.32768 -64.06858 22.61988 1.000 33.41229 435 LYS A CA 1
ATOM 3450 C C . LYS A 1 435 ? 5.22822 -63.27889 21.32189 1.000 34.85380 435 LYS A C 1
ATOM 3451 O O . LYS A 1 435 ? 5.01457 -63.85538 20.24860 1.000 34.04916 435 LYS A O 1
ATOM 3457 N N . LEU A 1 436 ? 5.38205 -61.95574 21.39939 1.000 34.06738 436 LEU A N 1
ATOM 3458 C CA . LEU A 1 436 ? 5.35577 -61.14097 20.19097 1.000 32.25983 436 LEU A CA 1
ATOM 3459 C C . LEU A 1 436 ? 6.61873 -61.32510 19.36280 1.000 33.71772 436 LEU A C 1
ATOM 3460 O O . LEU A 1 436 ? 6.56199 -61.27138 18.12873 1.000 35.43291 436 LEU A O 1
ATOM 3465 N N . ALA A 1 437 ? 7.76126 -61.53960 20.01852 1.000 27.77861 437 ALA A N 1
ATOM 3466 C CA . ALA A 1 437 ? 9.00848 -61.72731 19.28681 1.000 24.99361 437 ALA A CA 1
ATOM 3467 C C . ALA A 1 437 ? 8.95756 -62.98085 18.42350 1.000 25.74964 437 ALA A C 1
ATOM 3468 O O . ALA A 1 437 ? 9.46437 -62.98697 17.29577 1.000 27.85741 437 ALA A O 1
ATOM 3470 N N . LYS A 1 438 ? 8.34774 -64.05348 18.93366 1.000 25.14334 438 LYS A N 1
ATOM 3471 C CA . LYS A 1 438 ? 8.21843 -65.26919 18.13734 1.000 26.63213 438 LYS A CA 1
ATOM 3472 C C . LYS A 1 438 ? 7.26365 -65.06142 16.96769 1.000 29.46582 438 LYS A C 1
ATOM 3473 O O . LYS A 1 438 ? 7.49676 -65.58009 15.86967 1.000 29.95731 438 LYS A O 1
ATOM 3479 N N . ILE A 1 439 ? 6.18468 -64.30496 17.18363 1.000 32.85793 439 ILE A N 1
ATOM 3480 C CA . ILE A 1 439 ? 5.26544 -63.98386 16.09536 1.000 30.87523 439 ILE A CA 1
ATOM 3481 C C . ILE A 1 439 ? 5.94959 -63.09320 15.06603 1.000 33.39754 439 ILE A C 1
ATOM 3482 O O . ILE A 1 439 ? 5.77936 -63.27285 13.85358 1.000 33.94277 439 ILE A O 1
ATOM 3487 N N . THR A 1 440 ? 6.74669 -62.13085 15.53267 1.000 35.11849 440 THR A N 1
ATOM 3488 C CA . THR A 1 440 ? 7.38938 -61.18009 14.63235 1.000 40.52258 440 THR A CA 1
ATOM 3489 C C . THR A 1 440 ? 8.39812 -61.85552 13.70822 1.000 46.35994 440 THR A C 1
ATOM 3490 O O . THR A 1 440 ? 8.65715 -61.35703 12.60721 1.000 48.09985 440 THR A O 1
ATOM 3494 N N . LYS A 1 441 ? 8.95986 -62.99456 14.11945 1.000 51.29542 441 LYS A N 1
ATOM 3495 C CA . LYS A 1 441 ? 10.03528 -63.61226 13.34897 1.000 51.17323 441 LYS A CA 1
ATOM 3496 C C . LYS A 1 441 ? 9.58676 -64.08500 11.97168 1.000 55.45087 441 LYS A C 1
ATOM 3497 O O . LYS A 1 441 ? 10.43681 -64.31961 11.10600 1.000 59.54763 441 LYS A O 1
ATOM 3503 N N . HIS A 1 442 ? 8.28015 -64.22641 11.73941 1.000 58.12794 442 HIS A N 1
ATOM 3504 C CA . HIS A 1 442 ? 7.79601 -64.80555 10.49329 1.000 60.46775 442 HIS A CA 1
ATOM 3505 C C . HIS A 1 442 ? 6.73324 -63.95736 9.80218 1.000 59.01565 442 HIS A C 1
ATOM 3506 O O . HIS A 1 442 ? 6.15354 -64.41197 8.80940 1.000 60.90786 442 HIS A O 1
ATOM 3513 N N . VAL A 1 443 ? 6.46219 -62.74215 10.28598 1.000 52.50603 443 VAL A N 1
ATOM 3514 C CA . VAL A 1 443 ? 5.39281 -61.94186 9.69333 1.000 49.25279 443 VAL A CA 1
ATOM 3515 C C . VAL A 1 443 ? 5.76542 -61.49998 8.28323 1.000 46.13073 443 VAL A C 1
ATOM 3516 O O . VAL A 1 443 ? 4.90561 -61.42323 7.39721 1.000 45.70341 443 VAL A O 1
ATOM 3520 N N . VAL A 1 444 ? 7.04607 -61.19121 8.04925 1.000 38.00289 444 VAL A N 1
ATOM 3521 C CA . VAL A 1 444 ? 7.50726 -60.88028 6.70092 1.000 34.39623 444 VAL A CA 1
ATOM 3522 C C . VAL A 1 444 ? 8.06340 -62.10425 5.99223 1.000 33.06573 444 VAL A C 1
ATOM 3523 O O . VAL A 1 444 ? 8.43577 -62.01188 4.81484 1.000 34.07248 444 VAL A O 1
ATOM 3527 N N . GLN A 1 445 ? 8.14022 -63.24486 6.67310 1.000 36.74290 445 GLN A N 1
ATOM 3528 C CA . GLN A 1 445 ? 8.50290 -64.49877 6.03557 1.000 40.38529 445 GLN A CA 1
ATOM 3529 C C . GLN A 1 445 ? 7.31252 -65.04212 5.25102 1.000 40.51665 445 GLN A C 1
ATOM 3530 O O . GLN A 1 445 ? 6.16252 -64.65715 5.47733 1.000 39.66709 445 GLN A O 1
ATOM 3536 N N . GLU A 1 446 ? 7.60152 -65.95021 4.32049 1.000 42.49934 446 GLU A N 1
ATOM 3537 C CA . GLU A 1 446 ? 6.55988 -66.51240 3.46830 1.000 44.76300 446 GLU A CA 1
ATOM 3538 C C . GLU A 1 446 ? 5.45876 -67.14292 4.31201 1.000 43.59359 446 GLU A C 1
ATOM 3539 O O . GLU A 1 446 ? 5.71988 -68.02703 5.13320 1.000 51.81227 446 GLU A O 1
ATOM 3545 N N . GLY A 1 447 ? 4.22725 -66.68173 4.11134 1.000 36.09629 447 GLY A N 1
ATOM 3546 C CA . GLY A 1 447 ? 3.09756 -67.12965 4.89267 1.000 34.85782 447 GLY A CA 1
ATOM 3547 C C . GLY A 1 447 ? 2.68378 -66.18767 6.00101 1.000 31.42220 447 GLY A C 1
ATOM 3548 O O . GLY A 1 447 ? 1.59246 -66.35890 6.56042 1.000 30.42936 447 GLY A O 1
ATOM 3549 N N . GLY A 1 448 ? 3.51731 -65.19777 6.33099 1.000 29.55735 448 GLY A N 1
ATOM 3550 C CA . GLY A 1 448 ? 3.18178 -64.24880 7.36961 1.000 30.31558 448 GLY A CA 1
ATOM 3551 C C . GLY A 1 448 ? 2.17980 -63.20058 6.91684 1.000 28.52983 448 GLY A C 1
ATOM 3552 O O . GLY A 1 448 ? 1.92676 -63.00643 5.72853 1.000 31.66390 448 GLY A O 1
ATOM 3553 N N . SER A 1 449 ? 1.60297 -62.51153 7.90422 1.000 21.97384 449 SER A N 1
ATOM 3554 C CA . SER A 1 449 ? 0.58141 -61.51019 7.61339 1.000 21.38763 449 SER A CA 1
ATOM 3555 C C . SER A 1 449 ? 1.15237 -60.36698 6.78297 1.000 28.06910 449 SER A C 1
ATOM 3556 O O . SER A 1 449 ? 0.56295 -59.96114 5.77465 1.000 20.66220 449 SER A O 1
ATOM 3559 N N . SER A 1 450 ? 2.30691 -59.83522 7.19339 1.000 25.02414 450 SER A N 1
ATOM 3560 C CA . SER A 1 450 ? 2.91918 -58.73582 6.45543 1.000 25.87449 450 SER A CA 1
ATOM 3561 C C . SER A 1 450 ? 3.42592 -59.18515 5.09167 1.000 27.93185 450 SER A C 1
ATOM 3562 O O . SER A 1 450 ? 3.45235 -58.38584 4.14907 1.000 30.36187 450 SER A O 1
ATOM 3565 N N . TYR A 1 451 ? 3.83262 -60.45001 4.96809 1.000 25.68166 451 TYR A N 1
ATOM 3566 C CA . TYR A 1 451 ? 4.25898 -60.97478 3.67490 1.000 24.79768 451 TYR A CA 1
ATOM 3567 C C . TYR A 1 451 ? 3.09622 -61.00909 2.69211 1.000 26.49644 451 TYR A C 1
ATOM 3568 O O . TYR A 1 451 ? 3.20442 -60.51182 1.56499 1.000 24.97209 451 TYR A O 1
ATOM 3577 N N . GLU A 1 452 ? 1.97152 -61.59595 3.10476 1.000 27.61424 452 GLU A N 1
ATOM 3578 C CA . GLU A 1 452 ? 0.82909 -61.70883 2.20756 1.000 30.63010 452 GLU A CA 1
ATOM 3579 C C . GLU A 1 452 ? 0.21978 -60.34733 1.89915 1.000 29.24867 452 GLU A C 1
ATOM 3580 O O . GLU A 1 452 ? -0.34618 -60.15708 0.81662 1.000 31.32401 452 GLU A O 1
ATOM 3586 N N . ASN A 1 453 ? 0.32953 -59.39015 2.82508 1.000 21.32975 453 ASN A N 1
ATOM 3587 C CA . ASN A 1 453 ? -0.12127 -58.03286 2.53312 1.000 20.66540 453 ASN A CA 1
ATOM 3588 C C . ASN A 1 453 ? 0.71246 -57.40687 1.42422 1.000 29.32109 453 ASN A C 1
ATOM 3589 O O . ASN A 1 453 ? 0.17679 -56.72434 0.54250 1.000 30.84345 453 ASN A O 1
ATOM 3594 N N . LEU A 1 454 ? 2.02934 -57.62460 1.45465 1.000 31.53119 454 LEU A N 1
ATOM 3595 C CA . LEU A 1 454 ? 2.88107 -57.14099 0.37494 1.000 27.74796 454 LEU A CA 1
ATOM 3596 C C . LEU A 1 454 ? 2.54427 -57.81953 -0.94596 1.000 22.97702 454 LEU A C 1
ATOM 3597 O O . LEU A 1 454 ? 2.61857 -57.18352 -2.00236 1.000 27.61295 454 LEU A O 1
ATOM 3602 N N . THR A 1 455 ? 2.16067 -59.09815 -0.90759 1.000 22.73160 455 THR A N 1
ATOM 3603 C CA . THR A 1 455 ? 1.77672 -59.79161 -2.13375 1.000 26.82363 455 THR A CA 1
ATOM 3604 C C . THR A 1 455 ? 0.49628 -59.20666 -2.72109 1.000 29.68721 455 THR A C 1
ATOM 3605 O O . THR A 1 455 ? 0.39874 -59.01160 -3.93870 1.000 30.86877 455 THR A O 1
ATOM 3609 N N . VAL A 1 456 ? -0.49216 -58.91077 -1.87228 1.000 27.74778 456 VAL A N 1
ATOM 3610 C CA . VAL A 1 456 ? -1.74502 -58.33850 -2.35944 1.000 24.94129 456 VAL A CA 1
ATOM 3611 C C . VAL A 1 456 ? -1.52241 -56.92298 -2.87916 1.000 27.59411 456 VAL A C 1
ATOM 3612 O O . VAL A 1 456 ? -2.11283 -56.51739 -3.88817 1.000 33.25567 456 VAL A O 1
ATOM 3616 N N . LEU A 1 457 ? -0.66384 -56.15234 -2.20791 1.000 22.72659 457 LEU A N 1
ATOM 3617 C CA . LEU A 1 457 ? -0.38068 -54.79219 -2.65561 1.000 26.00479 457 LEU A CA 1
ATOM 3618 C C . LEU A 1 457 ? 0.30360 -54.78971 -4.01868 1.000 31.99051 457 LEU A C 1
ATOM 3619 O O . LEU A 1 457 ? -0.06421 -54.01142 -4.90663 1.000 37.56443 457 LEU A O 1
ATOM 3624 N N . ILE A 1 458 ? 1.30233 -55.65781 -4.20371 1.000 31.15066 458 ILE A N 1
ATOM 3625 C CA . ILE A 1 458 ? 2.02774 -55.70109 -5.47197 1.000 33.35658 458 ILE A CA 1
ATOM 3626 C C . ILE A 1 458 ? 1.09378 -56.09057 -6.61233 1.000 35.07797 458 ILE A C 1
ATOM 3627 O O . ILE A 1 458 ? 1.20116 -55.56536 -7.72784 1.000 30.82754 458 ILE A O 1
ATOM 3632 N N . ASN A 1 459 ? 0.15709 -57.00670 -6.35153 1.000 33.67401 459 ASN A N 1
ATOM 3633 C CA . ASN A 1 459 ? -0.79437 -57.40537 -7.38565 1.000 34.10488 459 ASN A CA 1
ATOM 3634 C C . ASN A 1 459 ? -1.65076 -56.22577 -7.82654 1.000 32.71436 459 ASN A C 1
ATOM 3635 O O . ASN A 1 459 ? -1.78465 -55.95296 -9.02536 1.000 32.17710 459 ASN A O 1
ATOM 3640 N N . GLU A 1 460 ? -2.24063 -55.51211 -6.86479 1.000 33.05794 460 GLU A N 1
ATOM 3641 C CA . GLU A 1 460 ? -3.07631 -54.36726 -7.20625 1.000 35.92832 460 GLU A CA 1
ATOM 3642 C C . GLU A 1 460 ? -2.27315 -53.27473 -7.89893 1.000 35.98844 460 GLU A C 1
ATOM 3643 O O . GLU A 1 460 ? -2.79273 -52.59703 -8.79306 1.000 39.74470 460 GLU A O 1
ATOM 3649 N N . LEU A 1 461 ? -1.00652 -53.09734 -7.51715 1.000 28.38951 461 LEU A N 1
ATOM 3650 C CA . LEU A 1 461 ? -0.15402 -52.15470 -8.23431 1.000 25.03744 461 LEU A CA 1
ATOM 3651 C C . LEU A 1 461 ? 0.14304 -52.64550 -9.64632 1.000 36.59538 461 LEU A C 1
ATOM 3652 O O . LEU A 1 461 ? 0.13868 -51.85454 -10.59723 1.000 38.89764 461 LEU A O 1
ATOM 3657 N N . LYS A 1 462 ? 0.40463 -53.94616 -9.80490 1.000 34.83650 462 LYS A N 1
ATOM 3658 C CA . LYS A 1 462 ? 0.58034 -54.49975 -11.14363 1.000 34.29343 462 LYS A CA 1
ATOM 3659 C C . LYS A 1 462 ? -0.69361 -54.35591 -11.96482 1.000 38.40376 462 LYS A C 1
ATOM 3660 O O . LYS A 1 462 ? -0.63693 -54.13700 -13.18032 1.000 39.83884 462 LYS A O 1
ATOM 3666 N N . GLN A 1 463 ? -1.85383 -54.47553 -11.31547 1.000 40.48546 463 GLN A N 1
ATOM 3667 C CA . GLN A 1 463 ? -3.12296 -54.31551 -12.01805 1.000 38.73150 463 GLN A CA 1
ATOM 3668 C C . GLN A 1 463 ? -3.26851 -52.90692 -12.57757 1.000 33.45235 463 GLN A C 1
ATOM 3669 O O . GLN A 1 463 ? -3.63160 -52.72280 -13.74515 1.000 33.91647 463 GLN A O 1
ATOM 3675 N N . LEU A 1 464 ? -2.99512 -51.89621 -11.75061 1.000 28.34431 464 LEU A N 1
ATOM 3676 C CA . LEU A 1 464 ? -3.16046 -50.51536 -12.18888 1.000 32.02478 464 LEU A CA 1
ATOM 3677 C C . LEU A 1 464 ? -2.16863 -50.14761 -13.28399 1.000 37.01687 464 LEU A C 1
ATOM 3678 O O . LEU A 1 464 ? -2.48180 -49.32098 -14.14838 1.000 43.15858 464 LEU A O 1
ATOM 3683 N N . ARG A 1 465 ? -0.97504 -50.74327 -13.26855 1.000 35.01152 465 ARG A N 1
ATOM 3684 C CA . ARG A 1 465 ? -0.03571 -50.51705 -14.36091 1.000 38.49375 465 ARG A CA 1
ATOM 3685 C C . ARG A 1 465 ? -0.54029 -51.14693 -15.65316 1.000 41.55375 465 ARG A C 1
ATOM 3686 O O . ARG A 1 465 ? -0.35576 -50.58387 -16.73827 1.000 44.87030 465 ARG A O 1
ATOM 3694 N N . ASP A 1 466 ? -1.18587 -52.31312 -15.55554 1.000 41.91350 466 ASP A N 1
ATOM 3695 C CA . ASP A 1 466 ? -1.75692 -52.94584 -16.73997 1.000 43.01303 466 ASP A CA 1
ATOM 3696 C C . ASP A 1 466 ? -2.87006 -52.10208 -17.34428 1.000 44.46542 466 ASP A C 1
ATOM 3697 O O . ASP A 1 466 ? -3.03603 -52.07923 -18.56996 1.000 51.93588 466 ASP A O 1
ATOM 3702 N N . CYS A 1 467 ? -3.64135 -51.40442 -16.50677 1.000 44.59806 467 CYS A N 1
ATOM 3703 C CA . CYS A 1 467 ? -4.69069 -50.53329 -17.02464 1.000 49.15339 467 CYS A CA 1
ATOM 3704 C C . CYS A 1 467 ? -4.11477 -49.29295 -17.69379 1.000 47.53057 467 CYS A C 1
ATOM 3705 O O . CYS A 1 467 ? -4.68241 -48.80025 -18.67471 1.000 48.59593 467 CYS A O 1
ATOM 3708 N N . LYS A 1 468 ? -2.99534 -48.77526 -17.18571 1.000 47.34898 468 LYS A N 1
ATOM 3709 C CA . LYS A 1 468 ? -2.39481 -47.60062 -17.80552 1.000 52.05547 468 LYS A CA 1
ATOM 3710 C C . LYS A 1 468 ? -1.79761 -47.93449 -19.16553 1.000 57.71389 468 LYS A C 1
ATOM 3711 O O . LYS A 1 468 ? -1.73521 -47.06575 -20.04226 1.000 62.75001 468 LYS A O 1
ATOM 3717 N N . VAL A 1 469 ? -1.35829 -49.18140 -19.35978 1.000 59.90812 469 VAL A N 1
ATOM 3718 C CA . VAL A 1 469 ? -0.83604 -49.59557 -20.65888 1.000 65.21548 469 VAL A CA 1
ATOM 3719 C C . VAL A 1 469 ? -1.94640 -49.61880 -21.70221 1.000 70.35062 469 VAL A C 1
ATOM 3720 O O . VAL A 1 469 ? -1.70728 -49.32015 -22.87991 1.000 72.82598 469 VAL A O 1
ATOM 3724 N N . LEU A 1 470 ? -3.17150 -49.96510 -21.29702 1.000 74.72503 470 LEU A N 1
ATOM 3725 C CA . LEU A 1 470 ? -4.30967 -49.89960 -22.21082 1.000 78.67352 470 LEU A CA 1
ATOM 3726 C C . LEU A 1 470 ? -4.44654 -48.50922 -22.81473 1.000 84.79035 470 LEU A C 1
ATOM 3727 O O . LEU A 1 470 ? -4.60785 -48.35517 -24.03064 1.000 88.45421 470 LEU A O 1
ATOM 3732 N N . ASN A 1 471 ? -4.38241 -47.48457 -21.97168 1.000 87.29286 471 ASN A N 1
ATOM 3733 C CA . ASN A 1 471 ? -4.56792 -46.10521 -22.40013 1.000 91.31308 471 ASN A CA 1
ATOM 3734 C C . ASN A 1 471 ? -3.27694 -45.52049 -22.96494 1.000 93.47197 471 ASN A C 1
ATOM 3735 O O . ASN A 1 471 ? -2.33436 -46.24562 -23.28531 1.000 94.58987 471 ASN A O 1
ATOM 3741 N N . MET B 1 1 ? 34.01940 -59.77000 -16.61205 1.000 98.64097 1 MET B N 1
ATOM 3742 C CA . MET B 1 1 ? 33.13272 -60.85801 -17.01522 1.000 105.16868 1 MET B CA 1
ATOM 3743 C C . MET B 1 1 ? 31.89217 -60.91075 -16.12537 1.000 111.54800 1 MET B C 1
ATOM 3744 O O . MET B 1 1 ? 30.76482 -61.04182 -16.60886 1.000 111.86984 1 MET B O 1
ATOM 3749 N N . ASP B 1 2 ? 32.11377 -60.79608 -14.81582 1.000 116.69311 2 ASP B N 1
ATOM 3750 C CA . ASP B 1 2 ? 31.05275 -61.05332 -13.84926 1.000 120.77676 2 ASP B CA 1
ATOM 3751 C C . ASP B 1 2 ? 30.04709 -59.91223 -13.75275 1.000 113.50147 2 ASP B C 1
ATOM 3752 O O . ASP B 1 2 ? 28.85911 -60.16538 -13.52449 1.000 115.17325 2 ASP B O 1
ATOM 3757 N N . LYS B 1 3 ? 30.48422 -58.66493 -13.90645 1.000 96.23985 3 LYS B N 1
ATOM 3758 C CA . LYS B 1 3 ? 29.57667 -57.53840 -13.78410 1.000 71.78370 3 LYS B CA 1
ATOM 3759 C C . LYS B 1 3 ? 29.46618 -56.79389 -15.10776 1.000 55.34419 3 LYS B C 1
ATOM 3760 O O . LYS B 1 3 ? 30.49249 -56.51105 -15.74374 1.000 49.81451 3 LYS B O 1
ATOM 3766 N N . PRO B 1 4 ? 28.25531 -56.46804 -15.55790 1.000 45.76992 4 PRO B N 1
ATOM 3767 C CA . PRO B 1 4 ? 28.11385 -55.67308 -16.78056 1.000 41.91244 4 PRO B CA 1
ATOM 3768 C C . PRO B 1 4 ? 28.62215 -54.25587 -16.57895 1.000 42.59650 4 PRO B C 1
ATOM 3769 O O . PRO B 1 4 ? 28.62678 -53.72051 -15.46745 1.000 46.73159 4 PRO B O 1
ATOM 3773 N N . LEU B 1 5 ? 29.06178 -53.65196 -17.67691 1.000 35.57877 5 LEU B N 1
ATOM 3774 C CA . LEU B 1 5 ? 29.49830 -52.26655 -17.65263 1.000 31.95379 5 LEU B CA 1
ATOM 3775 C C . LEU B 1 5 ? 28.29668 -51.32890 -17.64642 1.000 29.46566 5 LEU B C 1
ATOM 3776 O O . LEU B 1 5 ? 27.21923 -51.65812 -18.15107 1.000 26.47458 5 LEU B O 1
ATOM 3781 N N . LYS B 1 6 ? 28.49197 -50.15003 -17.06379 1.000 32.84115 6 LYS B N 1
ATOM 3782 C CA . LYS B 1 6 ? 27.47409 -49.10211 -17.02340 1.000 38.86644 6 LYS B CA 1
ATOM 3783 C C . LYS B 1 6 ? 28.02283 -47.90523 -17.79273 1.000 40.25086 6 LYS B C 1
ATOM 3784 O O . LYS B 1 6 ? 28.84969 -47.14972 -17.27244 1.000 41.14151 6 LYS B O 1
ATOM 3790 N N . LEU B 1 7 ? 27.56641 -47.73619 -19.03085 1.000 37.39667 7 LEU B N 1
ATOM 3791 C CA . LEU B 1 7 ? 28.08433 -46.71529 -19.92967 1.000 30.41016 7 LEU B CA 1
ATOM 3792 C C . LEU B 1 7 ? 27.03799 -45.63589 -20.16815 1.000 24.97103 7 LEU B C 1
ATOM 3793 O O . LEU B 1 7 ? 25.84209 -45.92678 -20.27457 1.000 22.51435 7 LEU B O 1
ATOM 3798 N N . TYR B 1 8 ? 27.49651 -44.39066 -20.25219 1.000 19.86239 8 TYR B N 1
ATOM 3799 C CA . TYR B 1 8 ? 26.64639 -43.25515 -20.57457 1.000 19.25802 8 TYR B CA 1
ATOM 3800 C C . TYR B 1 8 ? 27.02424 -42.70918 -21.94441 1.000 19.81633 8 TYR B C 1
ATOM 3801 O O . TYR B 1 8 ? 28.20661 -42.65181 -22.29699 1.000 26.01113 8 TYR B O 1
ATOM 3810 N N . PHE B 1 9 ? 26.01508 -42.30902 -22.71162 1.000 18.13447 9 PHE B N 1
ATOM 3811 C CA . PHE B 1 9 ? 26.20419 -41.73272 -24.03476 1.000 17.17409 9 PHE B CA 1
ATOM 3812 C C . PHE B 1 9 ? 25.53381 -40.36827 -24.07722 1.000 23.20115 9 PHE B C 1
ATOM 3813 O O . PHE B 1 9 ? 24.34362 -40.25043 -23.76775 1.000 28.75271 9 PHE B O 1
ATOM 3821 N N . ILE B 1 10 ? 26.29863 -39.34266 -24.44231 1.000 23.14125 10 ILE B N 1
ATOM 3822 C CA . ILE B 1 10 ? 25.77110 -37.98310 -24.54171 1.000 16.49502 10 ILE B CA 1
ATOM 3823 C C . ILE B 1 10 ? 25.84806 -37.52496 -25.99269 1.000 33.77429 10 ILE B C 1
ATOM 3824 O O . ILE B 1 10 ? 26.84759 -36.91537 -26.40318 1.000 15.96541 10 ILE B O 1
ATOM 3829 N N . PRO B 1 11 ? 24.82554 -37.79097 -26.79604 1.000 22.57691 11 PRO B N 1
ATOM 3830 C CA . PRO B 1 11 ? 24.84253 -37.35670 -28.19327 1.000 19.85296 11 PRO B CA 1
ATOM 3831 C C . PRO B 1 11 ? 24.58103 -35.86395 -28.31853 1.000 21.77911 11 PRO B C 1
ATOM 3832 O O . PRO B 1 11 ? 24.10004 -35.20371 -27.39597 1.000 16.12229 11 PRO B O 1
ATOM 3836 N N . TYR B 1 12 ? 24.91673 -35.33663 -29.49019 1.000 20.21901 12 TYR B N 1
ATOM 3837 C CA . TYR B 1 12 ? 24.56048 -33.96981 -29.82721 1.000 22.64520 12 TYR B CA 1
ATOM 3838 C C . TYR B 1 12 ? 23.15968 -33.93986 -30.42744 1.000 27.75847 12 TYR B C 1
ATOM 3839 O O . TYR B 1 12 ? 22.67707 -34.93057 -30.98422 1.000 26.55631 12 TYR B O 1
ATOM 3848 N N . LEU B 1 13 ? 22.50304 -32.78835 -30.30145 1.000 28.01938 13 LEU B N 1
ATOM 3849 C CA . LEU B 1 13 ? 21.12566 -32.65375 -30.75751 1.000 22.67680 13 LEU B CA 1
ATOM 3850 C C . LEU B 1 13 ? 21.07272 -32.41160 -32.26070 1.000 30.31521 13 LEU B C 1
ATOM 3851 O O . LEU B 1 13 ? 20.39846 -31.48893 -32.72913 1.000 36.89910 13 LEU B O 1
ATOM 3856 N N . ALA B 1 14 ? 21.78705 -33.23840 -33.01966 1.000 30.22471 14 ALA B N 1
ATOM 3857 C CA . ALA B 1 14 ? 21.76916 -33.21079 -34.47340 1.000 23.94388 14 ALA B CA 1
ATOM 3858 C C . ALA B 1 14 ? 21.56990 -34.62993 -34.97927 1.000 17.09371 14 ALA B C 1
ATOM 3859 O O . ALA B 1 14 ? 22.13896 -35.57538 -34.42752 1.000 16.50473 14 ALA B O 1
ATOM 3861 N N . ALA B 1 15 ? 20.75700 -34.77283 -36.02956 1.000 20.69784 15 ALA B N 1
ATOM 3862 C CA . ALA B 1 15 ? 20.38937 -36.10272 -36.50833 1.000 22.74794 15 ALA B CA 1
ATOM 3863 C C . ALA B 1 15 ? 21.60864 -36.88714 -36.97525 1.000 21.59456 15 ALA B C 1
ATOM 3864 O O . ALA B 1 15 ? 21.68126 -38.10717 -36.78511 1.000 18.23580 15 ALA B O 1
ATOM 3866 N N . GLY B 1 16 ? 22.57700 -36.20654 -37.59086 1.000 21.99083 16 GLY B N 1
ATOM 3867 C CA . GLY B 1 16 ? 23.77908 -36.88250 -38.04031 1.000 17.36520 16 GLY B CA 1
ATOM 3868 C C . GLY B 1 16 ? 24.64458 -37.40851 -36.91714 1.000 22.26456 16 GLY B C 1
ATOM 3869 O O . GLY B 1 16 ? 25.41369 -38.35099 -37.13004 1.000 29.00982 16 GLY B O 1
ATOM 3870 N N . HIS B 1 17 ? 24.53985 -36.82170 -35.72798 1.000 23.66980 17 HIS B N 1
ATOM 3871 C CA . HIS B 1 17 ? 25.29936 -37.26425 -34.56588 1.000 26.43194 17 HIS B CA 1
ATOM 3872 C C . HIS B 1 17 ? 24.46796 -38.09724 -33.60322 1.000 23.09750 17 HIS B C 1
ATOM 3873 O O . HIS B 1 17 ? 24.98497 -39.04205 -32.99953 1.000 23.36057 17 HIS B O 1
ATOM 3880 N N . MET B 1 18 ? 23.18533 -37.76406 -33.45603 1.000 22.61990 18 MET B N 1
ATOM 3881 C CA . MET B 1 18 ? 22.32039 -38.47601 -32.52199 1.000 23.28955 18 MET B CA 1
ATOM 3882 C C . MET B 1 18 ? 22.02091 -39.88895 -33.00941 1.000 24.12859 18 MET B C 1
ATOM 3883 O O . MET B 1 18 ? 22.10172 -40.85312 -32.23918 1.000 28.62724 18 MET B O 1
ATOM 3888 N N . ILE B 1 19 ? 21.67039 -40.02764 -34.28942 1.000 18.55005 19 ILE B N 1
ATOM 3889 C CA . ILE B 1 19 ? 21.23379 -41.32736 -34.80494 1.000 19.33076 19 ILE B CA 1
ATOM 3890 C C . ILE B 1 19 ? 22.31615 -42.39606 -34.69656 1.000 27.18708 19 ILE B C 1
ATOM 3891 O O . ILE B 1 19 ? 22.02148 -43.49061 -34.18616 1.000 36.35710 19 ILE B O 1
ATOM 3896 N N . PRO B 1 20 ? 23.56055 -42.17113 -35.13920 1.000 26.51510 20 PRO B N 1
ATOM 3897 C CA . PRO B 1 20 ? 24.54180 -43.26652 -35.08210 1.000 25.77486 20 PRO B CA 1
ATOM 3898 C C . PRO B 1 20 ? 24.98471 -43.62068 -33.67271 1.000 25.79266 20 PRO B C 1
ATOM 3899 O O . PRO B 1 20 ? 25.23827 -44.80074 -33.40025 1.000 31.97016 20 PRO B O 1
ATOM 3903 N N . LEU B 1 21 ? 25.08645 -42.64354 -32.76766 1.000 21.76288 21 LEU B N 1
ATOM 3904 C CA . LEU B 1 21 ? 25.59891 -42.93427 -31.43159 1.000 22.74548 21 LEU B CA 1
ATOM 3905 C C . LEU B 1 21 ? 24.61998 -43.78657 -30.63216 1.000 29.42354 21 LEU B C 1
ATOM 3906 O O . LEU B 1 21 ? 25.03713 -44.64887 -29.84945 1.000 35.63346 21 LEU B O 1
ATOM 3911 N N . CYS B 1 22 ? 23.31549 -43.56114 -30.81062 1.000 25.99268 22 CYS B N 1
ATOM 3912 C CA . CYS B 1 22 ? 22.32906 -44.38154 -30.11472 1.000 22.92172 22 CYS B CA 1
ATOM 3913 C C . CYS B 1 22 ? 22.38482 -45.82747 -30.58855 1.000 26.01639 22 CYS B C 1
ATOM 3914 O O . CYS B 1 22 ? 22.25694 -46.75749 -29.78259 1.000 33.03051 22 CYS B O 1
ATOM 3917 N N . ASP B 1 23 ? 22.57104 -46.03729 -31.89385 1.000 25.37611 23 ASP B N 1
ATOM 3918 C CA . ASP B 1 23 ? 22.72658 -47.39485 -32.40284 1.000 24.15509 23 ASP B CA 1
ATOM 3919 C C . ASP B 1 23 ? 24.02964 -48.01991 -31.92646 1.000 20.61147 23 ASP B C 1
ATOM 3920 O O . ASP B 1 23 ? 24.08919 -49.23259 -31.69647 1.000 21.93189 23 ASP B O 1
ATOM 3925 N N . ILE B 1 24 ? 25.08029 -47.21241 -31.77882 1.000 21.65222 24 ILE B N 1
ATOM 3926 C CA . ILE B 1 24 ? 26.32573 -47.71230 -31.20465 1.000 20.78065 24 ILE B CA 1
ATOM 3927 C C . ILE B 1 24 ? 26.11104 -48.12083 -29.75406 1.000 23.70430 24 ILE B C 1
ATOM 3928 O O . ILE B 1 24 ? 26.61761 -49.15564 -29.30224 1.000 26.78247 24 ILE B O 1
ATOM 3933 N N . ALA B 1 25 ? 25.34994 -47.32095 -29.00336 1.000 20.60945 25 ALA B N 1
ATOM 3934 C CA . ALA B 1 25 ? 25.01018 -47.69683 -27.63484 1.000 21.58290 25 ALA B CA 1
ATOM 3935 C C . ALA B 1 25 ? 24.21304 -48.99485 -27.60243 1.000 24.96676 25 ALA B C 1
ATOM 3936 O O . ALA B 1 25 ? 24.40041 -49.82760 -26.70666 1.000 21.50611 25 ALA B O 1
ATOM 3938 N N . ALA B 1 26 ? 23.31890 -49.18544 -28.57550 1.000 20.95854 26 ALA B N 1
ATOM 3939 C CA . ALA B 1 26 ? 22.54649 -50.42064 -28.63921 1.000 29.54665 26 ALA B CA 1
ATOM 3940 C C . ALA B 1 26 ? 23.43391 -51.62379 -28.93100 1.000 28.00179 26 ALA B C 1
ATOM 3941 O O . ALA B 1 26 ? 23.08748 -52.75117 -28.56042 1.000 30.62053 26 ALA B O 1
ATOM 3943 N N . LEU B 1 27 ? 24.57389 -51.40788 -29.59243 1.000 24.88509 27 LEU B N 1
ATOM 3944 C CA . LEU B 1 27 ? 25.51676 -52.49895 -29.81606 1.000 27.76815 27 LEU B CA 1
ATOM 3945 C C . LEU B 1 27 ? 26.12371 -52.97917 -28.50247 1.000 26.49515 27 LEU B C 1
ATOM 3946 O O . LEU B 1 27 ? 26.27654 -54.18793 -28.28930 1.000 25.57532 27 LEU B O 1
ATOM 3951 N N . PHE B 1 28 ? 26.47526 -52.04809 -27.60986 1.000 24.55643 28 PHE B N 1
ATOM 3952 C CA . PHE B 1 28 ? 26.91880 -52.43515 -26.27336 1.000 23.73991 28 PHE B CA 1
ATOM 3953 C C . PHE B 1 28 ? 25.80285 -53.13339 -25.50695 1.000 31.19852 28 PHE B C 1
ATOM 3954 O O . PHE B 1 28 ? 26.05048 -54.09712 -24.77194 1.000 30.92783 28 PHE B O 1
ATOM 3962 N N . ALA B 1 29 ? 24.56498 -52.65641 -25.66524 1.000 32.28227 29 ALA B N 1
ATOM 3963 C CA . ALA B 1 29 ? 23.44833 -53.21234 -24.90806 1.000 25.71050 29 ALA B CA 1
ATOM 3964 C C . ALA B 1 29 ? 23.19126 -54.66925 -25.27658 1.000 35.35853 29 ALA B C 1
ATOM 3965 O O . ALA B 1 29 ? 22.88009 -55.48766 -24.40330 1.000 28.90972 29 ALA B O 1
ATOM 3967 N N . SER B 1 30 ? 23.31643 -55.01552 -26.56158 1.000 32.35175 30 SER B N 1
ATOM 3968 C CA . SER B 1 30 ? 23.12048 -56.40169 -26.97372 1.000 33.51931 30 SER B CA 1
ATOM 3969 C C . SER B 1 30 ? 24.18169 -57.32743 -26.39643 1.000 34.57538 30 SER B C 1
ATOM 3970 O O . SER B 1 30 ? 23.93862 -58.53332 -26.28463 1.000 36.50204 30 SER B O 1
ATOM 3973 N N . ARG B 1 31 ? 25.35032 -56.79328 -26.03452 1.000 34.41048 31 ARG B N 1
ATOM 3974 C CA . ARG B 1 31 ? 26.36957 -57.58682 -25.36235 1.000 33.73101 31 ARG B CA 1
ATOM 3975 C C . ARG B 1 31 ? 26.03398 -57.84264 -23.89864 1.000 39.94888 31 ARG B C 1
ATOM 3976 O O . ARG B 1 31 ? 26.54343 -58.80849 -23.31980 1.000 43.78218 31 ARG B O 1
ATOM 3984 N N . GLY B 1 32 ? 25.19834 -57.00269 -23.28976 1.000 43.19338 32 GLY B N 1
ATOM 3985 C CA . GLY B 1 32 ? 24.74272 -57.23650 -21.93366 1.000 31.65107 32 GLY B CA 1
ATOM 3986 C C . GLY B 1 32 ? 25.05428 -56.12010 -20.95795 1.000 37.61980 32 GLY B C 1
ATOM 3987 O O . GLY B 1 32 ? 24.89266 -56.29277 -19.74657 1.000 39.57014 32 GLY B O 1
ATOM 3988 N N . HIS B 1 33 ? 25.48531 -54.96921 -21.46505 1.000 32.37820 33 HIS B N 1
ATOM 3989 C CA . HIS B 1 33 ? 25.91717 -53.85947 -20.62840 1.000 33.92961 33 HIS B CA 1
ATOM 3990 C C . HIS B 1 33 ? 24.84427 -52.77878 -20.55929 1.000 34.16620 33 HIS B C 1
ATOM 3991 O O . HIS B 1 33 ? 24.13347 -52.51778 -21.53312 1.000 36.51207 33 HIS B O 1
ATOM 3998 N N . PHE B 1 34 ? 24.74142 -52.14541 -19.39201 1.000 34.37806 34 PHE B N 1
ATOM 3999 C CA . PHE B 1 34 ? 23.69412 -51.16029 -19.12504 1.000 36.45801 34 PHE B CA 1
ATOM 4000 C C . PHE B 1 34 ? 24.09683 -49.82193 -19.73081 1.000 33.90040 34 PHE B C 1
ATOM 4001 O O . PHE B 1 34 ? 24.89112 -49.07600 -19.15288 1.000 29.83999 34 PHE B O 1
ATOM 4009 N N . VAL B 1 35 ? 23.53800 -49.50943 -20.89720 1.000 34.82934 35 VAL B N 1
ATOM 4010 C CA . VAL B 1 35 ? 23.78921 -48.24037 -21.56889 1.000 29.90445 35 VAL B CA 1
ATOM 4011 C C . VAL B 1 35 ? 22.68580 -47.26002 -21.19931 1.000 27.70629 35 VAL B C 1
ATOM 4012 O O . VAL B 1 35 ? 21.56888 -47.64882 -20.83982 1.000 26.88314 35 VAL B O 1
ATOM 4016 N N . THR B 1 36 ? 23.00414 -45.97009 -21.27950 1.000 26.23166 36 THR B N 1
ATOM 4017 C CA . THR B 1 36 ? 22.05576 -44.92186 -20.91852 1.000 26.01769 36 THR B CA 1
ATOM 4018 C C . THR B 1 36 ? 22.31617 -43.70386 -21.78876 1.000 25.20398 36 THR B C 1
ATOM 4019 O O . THR B 1 36 ? 23.42834 -43.16889 -21.78789 1.000 24.74447 36 THR B O 1
ATOM 4023 N N . ILE B 1 37 ? 21.29804 -43.26986 -22.52327 1.000 25.86833 37 ILE B N 1
ATOM 4024 C CA . ILE B 1 37 ? 21.38629 -42.07559 -23.35444 1.000 21.66358 37 ILE B CA 1
ATOM 4025 C C . ILE B 1 37 ? 20.93808 -40.87716 -22.53269 1.000 23.53204 37 ILE B C 1
ATOM 4026 O O . ILE B 1 37 ? 19.92470 -40.93565 -21.82731 1.000 29.63514 37 ILE B O 1
ATOM 4031 N N . ILE B 1 38 ? 21.69161 -39.78689 -22.61769 1.000 23.76652 38 ILE B N 1
ATOM 4032 C CA . ILE B 1 38 ? 21.35855 -38.54066 -21.93837 1.000 25.47345 38 ILE B CA 1
ATOM 4033 C C . ILE B 1 38 ? 21.02750 -37.52423 -23.02346 1.000 24.22028 38 ILE B C 1
ATOM 4034 O O . ILE B 1 38 ? 21.92464 -36.98012 -23.67653 1.000 26.69552 38 ILE B O 1
ATOM 4039 N N . THR B 1 39 ? 19.74060 -37.26777 -23.22383 1.000 22.40013 39 THR B N 1
ATOM 4040 C CA . THR B 1 39 ? 19.28862 -36.35735 -24.27122 1.000 23.32428 39 THR B CA 1
ATOM 4041 C C . THR B 1 39 ? 17.97607 -35.71965 -23.81912 1.000 23.37585 39 THR B C 1
ATOM 4042 O O . THR B 1 39 ? 17.61735 -35.77232 -22.63787 1.000 24.17714 39 THR B O 1
ATOM 4046 N N . THR B 1 40 ? 17.26237 -35.11075 -24.75812 1.000 26.88536 40 THR B N 1
ATOM 4047 C CA . THR B 1 40 ? 15.97879 -34.47247 -24.51276 1.000 25.03338 40 THR B CA 1
ATOM 4048 C C . THR B 1 40 ? 14.83993 -35.44253 -24.81122 1.000 28.18004 40 THR B C 1
ATOM 4049 O O . THR B 1 40 ? 15.03914 -36.45564 -25.48897 1.000 31.49544 40 THR B O 1
ATOM 4053 N N . PRO B 1 41 ? 13.62975 -35.17573 -24.29708 1.000 27.71257 41 PRO B N 1
ATOM 4054 C CA . PRO B 1 41 ? 12.53512 -36.15153 -24.47307 1.000 32.21141 41 PRO B CA 1
ATOM 4055 C C . PRO B 1 41 ? 12.22400 -36.49836 -25.92033 1.000 32.72678 41 PRO B C 1
ATOM 4056 O O . PRO B 1 41 ? 11.99033 -37.67461 -26.22647 1.000 31.07075 41 PRO B O 1
ATOM 4060 N N . LEU B 1 42 ? 12.20795 -35.51309 -26.82229 1.000 34.04015 42 LEU B N 1
ATOM 4061 C CA . LEU B 1 42 ? 11.79747 -35.78990 -28.19621 1.000 34.77787 42 LEU B CA 1
ATOM 4062 C C . LEU B 1 42 ? 12.81185 -36.67447 -28.91054 1.000 33.03321 42 LEU B C 1
ATOM 4063 O O . LEU B 1 42 ? 12.43414 -37.54219 -29.70763 1.000 33.99201 42 LEU B O 1
ATOM 4068 N N . ASN B 1 43 ? 14.10271 -36.47685 -28.63437 1.000 29.11417 43 ASN B N 1
ATOM 4069 C CA . ASN B 1 43 ? 15.12905 -37.33114 -29.21632 1.000 27.88989 43 ASN B CA 1
ATOM 4070 C C . ASN B 1 43 ? 15.10931 -38.74229 -28.64848 1.000 30.75548 43 ASN B C 1
ATOM 4071 O O . ASN B 1 43 ? 15.71905 -39.63731 -29.24297 1.000 36.14658 43 ASN B O 1
ATOM 4076 N N . ALA B 1 44 ? 14.42403 -38.96405 -27.52591 1.000 31.76510 44 ALA B N 1
ATOM 4077 C CA . ALA B 1 44 ? 14.41871 -40.26348 -26.86881 1.000 30.99079 44 ALA B CA 1
ATOM 4078 C C . ALA B 1 44 ? 13.16969 -41.08795 -27.14501 1.000 31.95680 44 ALA B C 1
ATOM 4079 O O . ALA B 1 44 ? 13.22123 -42.31380 -27.00188 1.000 36.53866 44 ALA B O 1
ATOM 4081 N N . LYS B 1 45 ? 12.05256 -40.45843 -27.52191 1.000 35.58912 45 LYS B N 1
ATOM 4082 C CA . LYS B 1 45 ? 10.83324 -41.22507 -27.76583 1.000 37.84544 45 LYS B CA 1
ATOM 4083 C C . LYS B 1 45 ? 10.99876 -42.15594 -28.96059 1.000 36.82698 45 LYS B C 1
ATOM 4084 O O . LYS B 1 45 ? 10.47325 -43.27552 -28.96109 1.000 37.30581 45 LYS B O 1
ATOM 4090 N N . ILE B 1 46 ? 11.73566 -41.71516 -29.98348 1.000 35.59797 46 ILE B N 1
ATOM 4091 C CA . ILE B 1 46 ? 11.90938 -42.52564 -31.17945 1.000 33.39000 46 ILE B CA 1
ATOM 4092 C C . ILE B 1 46 ? 12.86913 -43.67928 -30.93216 1.000 34.48743 46 ILE B C 1
ATOM 4093 O O . ILE B 1 46 ? 12.92064 -44.62068 -31.73187 1.000 37.47900 46 ILE B O 1
ATOM 4098 N N . LEU B 1 47 ? 13.62391 -43.63686 -29.84014 1.000 34.47932 47 LEU B N 1
ATOM 4099 C CA . LEU B 1 47 ? 14.63226 -44.65586 -29.59246 1.000 35.28848 47 LEU B CA 1
ATOM 4100 C C . LEU B 1 47 ? 13.96725 -45.98863 -29.27337 1.000 48.10681 47 LEU B C 1
ATOM 4101 O O . LEU B 1 47 ? 13.09132 -46.04832 -28.40187 1.000 47.51492 47 LEU B O 1
ATOM 4106 N N . PRO B 1 48 ? 14.33752 -47.06620 -29.96110 1.000 58.42417 48 PRO B N 1
ATOM 4107 C CA . PRO B 1 48 ? 13.73237 -48.36866 -29.66939 1.000 61.52953 48 PRO B CA 1
ATOM 4108 C C . PRO B 1 48 ? 14.16443 -48.88210 -28.30665 1.000 64.30851 48 PRO B C 1
ATOM 4109 O O . PRO B 1 48 ? 15.32986 -48.77159 -27.91815 1.000 67.67042 48 PRO B O 1
ATOM 4113 N N . LYS B 1 49 ? 13.20352 -49.43891 -27.57852 1.000 66.15728 49 LYS B N 1
ATOM 4114 C CA . LYS B 1 49 ? 13.48967 -50.07499 -26.30074 1.000 68.18352 49 LYS B CA 1
ATOM 4115 C C . LYS B 1 49 ? 14.23498 -51.38466 -26.53265 1.000 67.60831 49 LYS B C 1
ATOM 4116 O O . LYS B 1 49 ? 13.70165 -52.31066 -27.15290 1.000 69.87317 49 LYS B O 1
ATOM 4122 N N . TYR B 1 50 ? 15.46922 -51.45777 -26.05020 1.000 62.91374 50 TYR B N 1
ATOM 4123 C CA . TYR B 1 50 ? 16.25395 -52.68251 -26.06880 1.000 62.71211 50 TYR B CA 1
ATOM 4124 C C . TYR B 1 50 ? 16.46647 -53.16920 -24.64361 1.000 65.66512 50 TYR B C 1
ATOM 4125 O O . TYR B 1 50 ? 16.16019 -52.47623 -23.66955 1.000 67.77346 50 TYR B O 1
ATOM 4134 N N . ASN B 1 51 ? 17.00070 -54.38088 -24.53066 1.000 66.96329 51 ASN B N 1
ATOM 4135 C CA . ASN B 1 51 ? 17.43181 -54.87650 -23.23287 1.000 68.51337 51 ASN B CA 1
ATOM 4136 C C . ASN B 1 51 ? 18.66899 -54.10268 -22.79333 1.000 62.38169 51 ASN B C 1
ATOM 4137 O O . ASN B 1 51 ? 19.58544 -53.87736 -23.59058 1.000 61.49661 51 ASN B O 1
ATOM 4142 N N . ASN B 1 52 ? 18.68062 -53.67663 -21.52834 1.000 52.70447 52 ASN B N 1
ATOM 4143 C CA . ASN B 1 52 ? 19.72970 -52.84192 -20.94583 1.000 43.69960 52 ASN B CA 1
ATOM 4144 C C . ASN B 1 52 ? 19.80495 -51.45671 -21.58131 1.000 43.55978 52 ASN B C 1
ATOM 4145 O O . ASN B 1 52 ? 20.83235 -50.78010 -21.46674 1.000 45.64867 52 ASN B O 1
ATOM 4150 N N . PHE B 1 53 ? 18.74368 -51.00626 -22.24913 1.000 38.64479 53 PHE B N 1
ATOM 4151 C CA . PHE B 1 53 ? 18.73692 -49.71803 -22.93703 1.000 31.86301 53 PHE B CA 1
ATOM 4152 C C . PHE B 1 53 ? 17.86931 -48.74561 -22.14645 1.000 29.36725 53 PHE B C 1
ATOM 4153 O O . PHE B 1 53 ? 16.64497 -48.90394 -22.08462 1.000 28.30620 53 PHE B O 1
ATOM 4161 N N . ASN B 1 54 ? 18.50554 -47.73956 -21.55387 1.000 28.90517 54 ASN B N 1
ATOM 4162 C CA . ASN B 1 54 ? 17.83220 -46.73574 -20.74804 1.000 30.95713 54 ASN B CA 1
ATOM 4163 C C . ASN B 1 54 ? 18.12156 -45.34940 -21.30648 1.000 27.07958 54 ASN B C 1
ATOM 4164 O O . ASN B 1 54 ? 19.05814 -45.15169 -22.08426 1.000 26.86880 54 ASN B O 1
ATOM 4169 N N . VAL B 1 55 ? 17.30010 -44.38666 -20.90154 1.000 26.63630 55 VAL B N 1
ATOM 4170 C CA . VAL B 1 55 ? 17.50504 -42.98529 -21.24530 1.000 26.55309 55 VAL B CA 1
ATOM 4171 C C . VAL B 1 55 ? 17.29288 -42.14243 -19.99720 1.000 27.41775 55 VAL B C 1
ATOM 4172 O O . VAL B 1 55 ? 16.45060 -42.46218 -19.15193 1.000 30.21273 55 VAL B O 1
ATOM 4176 N N . HIS B 1 56 ? 18.07083 -41.07210 -19.87479 1.000 21.75853 56 HIS B N 1
ATOM 4177 C CA . HIS B 1 56 ? 17.87865 -40.07253 -18.82826 1.000 28.00043 56 HIS B CA 1
ATOM 4178 C C . HIS B 1 56 ? 17.68934 -38.72834 -19.51656 1.000 21.75467 56 HIS B C 1
ATOM 4179 O O . HIS B 1 56 ? 18.61552 -38.21938 -20.15682 1.000 20.77288 56 HIS B O 1
ATOM 4186 N N . THR B 1 57 ? 16.49882 -38.15422 -19.38561 1.000 22.51438 57 THR B N 1
ATOM 4187 C CA . THR B 1 57 ? 16.13156 -36.96810 -20.14019 1.000 22.18225 57 THR B CA 1
ATOM 4188 C C . THR B 1 57 ? 15.98341 -35.75338 -19.23324 1.000 29.26960 57 THR B C 1
ATOM 4189 O O . THR B 1 57 ? 15.56625 -35.85903 -18.07625 1.000 27.51990 57 THR B O 1
ATOM 4193 N N . PHE B 1 58 ? 16.34848 -34.59654 -19.77676 1.000 33.29027 58 PHE B N 1
ATOM 4194 C CA . PHE B 1 58 ? 16.03884 -33.30336 -19.18858 1.000 32.93519 58 PHE B CA 1
ATOM 4195 C C . PHE B 1 58 ? 15.20740 -32.51431 -20.18791 1.000 31.11711 58 PHE B C 1
ATOM 4196 O O . PHE B 1 58 ? 15.41584 -32.62075 -21.40145 1.000 29.67318 58 PHE B O 1
ATOM 4204 N N . GLN B 1 59 ? 14.26050 -31.73276 -19.67632 1.000 27.78742 59 GLN B N 1
ATOM 4205 C CA . GLN B 1 59 ? 13.36934 -30.98193 -20.54976 1.000 32.26688 59 GLN B CA 1
ATOM 4206 C C . GLN B 1 59 ? 14.15801 -29.99693 -21.40415 1.000 34.23339 59 GLN B C 1
ATOM 4207 O O . GLN B 1 59 ? 15.04551 -29.29297 -20.91413 1.000 37.68118 59 GLN B O 1
ATOM 4213 N N . PHE B 1 60 ? 13.83391 -29.96462 -22.69158 1.000 30.58061 60 PHE B N 1
ATOM 4214 C CA . PHE B 1 60 ? 14.49009 -29.04612 -23.61340 1.000 29.25893 60 PHE B CA 1
ATOM 4215 C C . PHE B 1 60 ? 14.13809 -27.60703 -23.25113 1.000 32.65645 60 PHE B C 1
ATOM 4216 O O . PHE B 1 60 ? 12.95231 -27.26987 -23.15505 1.000 37.63226 60 PHE B O 1
ATOM 4224 N N . PRO B 1 61 ? 15.12578 -26.73475 -23.05120 1.000 29.25817 61 PRO B N 1
ATOM 4225 C CA . PRO B 1 61 ? 14.82741 -25.34308 -22.68721 1.000 30.01529 61 PRO B CA 1
ATOM 4226 C C . PRO B 1 61 ? 14.27672 -24.54804 -23.85971 1.000 39.07383 61 PRO B C 1
ATOM 4227 O O . PRO B 1 61 ? 15.00535 -23.78900 -24.50636 1.000 42.88244 61 PRO B O 1
ATOM 4231 N N . SER B 1 62 ? 12.98213 -24.71125 -24.13548 1.000 41.11810 62 SER B N 1
ATOM 4232 C CA . SER B 1 62 ? 12.38434 -24.08792 -25.31236 1.000 35.67863 62 SER B CA 1
ATOM 4233 C C . SER B 1 62 ? 12.33816 -22.56948 -25.17749 1.000 32.56721 62 SER B C 1
ATOM 4234 O O . SER B 1 62 ? 12.87480 -21.84284 -26.02117 1.000 32.89965 62 SER B O 1
ATOM 4237 N N . GLN B 1 63 ? 11.69867 -22.06740 -24.11909 1.000 36.32021 63 GLN B N 1
ATOM 4238 C CA . GLN B 1 63 ? 11.54519 -20.62456 -23.97605 1.000 40.15228 63 GLN B CA 1
ATOM 4239 C C . GLN B 1 63 ? 12.84390 -19.93605 -23.57670 1.000 42.41511 63 GLN B C 1
ATOM 4240 O O . GLN B 1 63 ? 12.95822 -18.71661 -23.74170 1.000 46.33513 63 GLN B O 1
ATOM 4246 N N . GLU B 1 64 ? 13.82346 -20.68350 -23.06245 1.000 44.51740 64 GLU B N 1
ATOM 4247 C CA . GLU B 1 64 ? 15.09798 -20.07432 -22.69672 1.000 46.60817 64 GLU B CA 1
ATOM 4248 C C . GLU B 1 64 ? 15.91157 -19.68459 -23.92459 1.000 44.73968 64 GLU B C 1
ATOM 4249 O O . GLU B 1 64 ? 16.67461 -18.71295 -23.87665 1.000 42.97487 64 GLU B O 1
ATOM 4255 N N . VAL B 1 65 ? 15.76887 -20.42111 -25.02549 1.000 41.71178 65 VAL B N 1
ATOM 4256 C CA . VAL B 1 65 ? 16.49998 -20.12370 -26.25351 1.000 38.30302 65 VAL B CA 1
ATOM 4257 C C . VAL B 1 65 ? 15.62576 -19.49299 -27.32478 1.000 35.53192 65 VAL B C 1
ATOM 4258 O O . VAL B 1 65 ? 16.16862 -18.94922 -28.30089 1.000 37.62540 65 VAL B O 1
ATOM 4262 N N . GLY B 1 66 ? 14.30428 -19.53982 -27.18327 1.000 32.37612 66 GLY B N 1
ATOM 4263 C CA . GLY B 1 66 ? 13.42420 -18.95446 -28.17426 1.000 33.99508 66 GLY B CA 1
ATOM 4264 C C . GLY B 1 66 ? 13.12026 -19.88383 -29.33096 1.000 32.73896 66 GLY B C 1
ATOM 4265 O O . GLY B 1 66 ? 13.22202 -19.48994 -30.49640 1.000 34.71780 66 GLY B O 1
ATOM 4266 N N . LEU B 1 67 ? 12.74862 -21.12377 -29.02006 1.000 32.79921 67 LEU B N 1
ATOM 4267 C CA . LEU B 1 67 ? 12.37563 -22.10920 -30.01856 1.000 36.04130 67 LEU B CA 1
ATOM 4268 C C . LEU B 1 67 ? 10.97228 -22.63844 -29.74583 1.000 39.87704 67 LEU B C 1
ATOM 4269 O O . LEU B 1 67 ? 10.55956 -22.74384 -28.58617 1.000 33.66151 67 LEU B O 1
ATOM 4274 N N . PRO B 1 68 ? 10.21273 -22.96520 -30.79268 1.000 41.90196 68 PRO B N 1
ATOM 4275 C CA . PRO B 1 68 ? 8.91825 -23.62482 -30.59024 1.000 43.12578 68 PRO B CA 1
ATOM 4276 C C . PRO B 1 68 ? 9.07860 -24.93319 -29.82902 1.000 48.49326 68 PRO B C 1
ATOM 4277 O O . PRO B 1 68 ? 10.15685 -25.52909 -29.77990 1.000 50.17529 68 PRO B O 1
ATOM 4281 N N . GLU B 1 69 ? 7.97103 -25.38375 -29.23481 1.000 52.40679 69 GLU B N 1
ATOM 4282 C CA . GLU B 1 69 ? 8.03684 -26.49210 -28.28673 1.000 53.41534 69 GLU B CA 1
ATOM 4283 C C . GLU B 1 69 ? 8.50284 -27.78333 -28.95151 1.000 50.82888 69 GLU B C 1
ATOM 4284 O O . GLU B 1 69 ? 9.21531 -28.58260 -28.33308 1.000 50.14773 69 GLU B O 1
ATOM 4290 N N . GLY B 1 70 ? 8.11201 -28.01004 -30.20467 1.000 45.97054 70 GLY B N 1
ATOM 4291 C CA . GLY B 1 70 ? 8.43197 -29.25147 -30.88083 1.000 42.44109 70 GLY B CA 1
ATOM 4292 C C . GLY B 1 70 ? 9.78827 -29.31885 -31.54628 1.000 35.44777 70 GLY B C 1
ATOM 4293 O O . GLY B 1 70 ? 10.03913 -30.25072 -32.31503 1.000 31.89284 70 GLY B O 1
ATOM 4294 N N . VAL B 1 71 ? 10.67635 -28.36710 -31.26993 1.000 34.12798 71 VAL B N 1
ATOM 4295 C CA . VAL B 1 71 ? 11.98129 -28.27731 -31.91556 1.000 30.69688 71 VAL B CA 1
ATOM 4296 C C . VAL B 1 71 ? 13.03902 -28.64485 -30.88352 1.000 33.04905 71 VAL B C 1
ATOM 4297 O O . VAL B 1 71 ? 13.32467 -27.86143 -29.96925 1.000 36.10952 71 VAL B O 1
ATOM 4301 N N . GLU B 1 72 ? 13.62854 -29.83704 -31.02779 1.000 33.94716 72 GLU B N 1
ATOM 4302 C CA . GLU B 1 72 ? 14.63902 -30.31563 -30.09026 1.000 30.81848 72 GLU B CA 1
ATOM 4303 C C . GLU B 1 72 ? 15.82304 -30.94407 -30.81674 1.000 29.56959 72 GLU B C 1
ATOM 4304 O O . GLU B 1 72 ? 16.51650 -31.80218 -30.25711 1.000 30.41289 72 GLU B O 1
ATOM 4310 N N . ASN B 1 73 ? 16.07317 -30.52638 -32.05477 1.000 22.07852 73 ASN B N 1
ATOM 4311 C CA . ASN B 1 73 ? 17.13999 -31.10912 -32.85477 1.000 23.43798 73 ASN B CA 1
ATOM 4312 C C . ASN B 1 73 ? 17.46259 -30.15941 -33.99799 1.000 31.68800 73 ASN B C 1
ATOM 4313 O O . ASN B 1 73 ? 16.62968 -29.34573 -34.40550 1.000 36.98723 73 ASN B O 1
ATOM 4318 N N . LEU B 1 74 ? 18.68923 -30.27688 -34.51421 1.000 31.40432 74 LEU B N 1
ATOM 4319 C CA . LEU B 1 74 ? 19.09842 -29.47571 -35.66273 1.000 31.04790 74 LEU B CA 1
ATOM 4320 C C . LEU B 1 74 ? 18.30666 -29.82353 -36.91865 1.000 33.40821 74 LEU B C 1
ATOM 4321 O O . LEU B 1 74 ? 18.20387 -28.99022 -37.82553 1.000 35.17651 74 LEU B O 1
ATOM 4326 N N . SER B 1 75 ? 17.73837 -31.03003 -36.98693 1.000 33.48235 75 SER B N 1
ATOM 4327 C CA . SER B 1 75 ? 16.92612 -31.40265 -38.13975 1.000 29.28262 75 SER B CA 1
ATOM 4328 C C . SER B 1 75 ? 15.64646 -30.58122 -38.21588 1.000 35.21480 75 SER B C 1
ATOM 4329 O O . SER B 1 75 ? 15.15437 -30.30630 -39.31580 1.000 42.24123 75 SER B O 1
ATOM 4332 N N . ALA B 1 76 ? 15.09005 -30.19114 -37.06998 1.000 34.99324 76 ALA B N 1
ATOM 4333 C CA . ALA B 1 76 ? 13.90252 -29.34751 -37.02672 1.000 29.56395 76 ALA B CA 1
ATOM 4334 C C . ALA B 1 76 ? 14.22915 -27.86822 -37.17740 1.000 29.53668 76 ALA B C 1
ATOM 4335 O O . ALA B 1 76 ? 13.34821 -27.02515 -36.97746 1.000 30.48810 76 ALA B O 1
ATOM 4337 N N . VAL B 1 77 ? 15.46953 -27.54478 -37.52407 1.000 33.61095 77 VAL B N 1
ATOM 4338 C CA . VAL B 1 77 ? 15.92801 -26.17416 -37.71135 1.000 34.01143 77 VAL B CA 1
ATOM 4339 C C . VAL B 1 77 ? 16.07179 -25.90723 -39.20351 1.000 38.72357 77 VAL B C 1
ATOM 4340 O O . VAL B 1 77 ? 16.51913 -26.77670 -39.96313 1.000 39.12889 77 VAL B O 1
ATOM 4344 N N . THR B 1 78 ? 15.67040 -24.70885 -39.63192 1.000 41.70577 78 THR B N 1
ATOM 4345 C CA . THR B 1 78 ? 15.78080 -24.29660 -41.02663 1.000 42.39463 78 THR B CA 1
ATOM 4346 C C . THR B 1 78 ? 16.63289 -23.04554 -41.19636 1.000 44.74160 78 THR B C 1
ATOM 4347 O O . THR B 1 78 ? 16.68246 -22.48663 -42.29862 1.000 48.10123 78 THR B O 1
ATOM 4351 N N . ASP B 1 79 ? 17.30679 -22.59423 -40.14189 1.000 44.50508 79 ASP B N 1
ATOM 4352 C CA . ASP B 1 79 ? 17.96344 -21.29692 -40.15496 1.000 46.81004 79 ASP B CA 1
ATOM 4353 C C . ASP B 1 79 ? 19.17442 -21.34117 -39.23541 1.000 44.10775 79 ASP B C 1
ATOM 4354 O O . ASP B 1 79 ? 19.12610 -21.96323 -38.17157 1.000 44.74375 79 ASP B O 1
ATOM 4359 N N . LEU B 1 80 ? 20.25810 -20.67669 -39.64991 1.000 37.63843 80 LEU B N 1
ATOM 4360 C CA . LEU B 1 80 ? 21.46505 -20.65329 -38.82780 1.000 35.02579 80 LEU B CA 1
ATOM 4361 C C . LEU B 1 80 ? 21.19999 -20.04429 -37.45680 1.000 38.81686 80 LEU B C 1
ATOM 4362 O O . LEU B 1 80 ? 21.81648 -20.45514 -36.46686 1.000 44.19159 80 LEU B O 1
ATOM 4367 N N . ASP B 1 81 ? 20.29261 -19.06740 -37.37609 1.000 37.56004 81 ASP B N 1
ATOM 4368 C CA . ASP B 1 81 ? 19.90153 -18.53521 -36.07514 1.000 35.79684 81 ASP B CA 1
ATOM 4369 C C . ASP B 1 81 ? 19.28282 -19.62318 -35.20768 1.000 31.25734 81 ASP B C 1
ATOM 4370 O O . ASP B 1 81 ? 19.50834 -19.66523 -33.99269 1.000 28.07580 81 ASP B O 1
ATOM 4375 N N . GLY B 1 82 ? 18.50514 -20.51951 -35.81701 1.000 31.51110 82 GLY B N 1
ATOM 4376 C CA . GLY B 1 82 ? 17.99256 -21.65894 -35.08012 1.000 28.76074 82 GLY B CA 1
ATOM 4377 C C . GLY B 1 82 ? 19.06355 -22.67687 -34.75061 1.000 26.33881 82 GLY B C 1
ATOM 4378 O O . GLY B 1 82 ? 18.93909 -23.41689 -33.77082 1.000 23.91742 82 GLY B O 1
ATOM 4379 N N . ALA B 1 83 ? 20.12695 -22.73134 -35.55686 1.000 29.01631 83 ALA B N 1
ATOM 4380 C CA . ALA B 1 83 ? 21.21817 -23.65821 -35.27643 1.000 29.66049 83 ALA B CA 1
ATOM 4381 C C . ALA B 1 83 ? 21.95931 -23.26623 -34.00523 1.000 37.39303 83 ALA B C 1
ATOM 4382 O O . ALA B 1 83 ? 22.37904 -24.13481 -33.23137 1.000 40.46704 83 ALA B O 1
ATOM 4384 N N . TYR B 1 84 ? 22.12789 -21.96248 -33.77046 1.000 42.66136 84 TYR B N 1
ATOM 4385 C CA . TYR B 1 84 ? 22.77145 -21.51669 -32.54010 1.000 43.87597 84 TYR B CA 1
ATOM 4386 C C . TYR B 1 84 ? 21.86471 -21.70459 -31.33140 1.000 42.73216 84 TYR B C 1
ATOM 4387 O O . TYR B 1 84 ? 22.35814 -21.93138 -30.22091 1.000 45.94591 84 TYR B O 1
ATOM 4396 N N . LYS B 1 85 ? 20.54548 -21.61406 -31.52112 1.000 40.15718 85 LYS B N 1
ATOM 4397 C CA . LYS B 1 85 ? 19.62747 -21.84135 -30.40910 1.000 38.23383 85 LYS B CA 1
ATOM 4398 C C . LYS B 1 85 ? 19.72129 -23.27651 -29.90564 1.000 33.34760 85 LYS B C 1
ATOM 4399 O O . LYS B 1 85 ? 19.61758 -23.52685 -28.69905 1.000 30.58306 85 LYS B O 1
ATOM 4405 N N . ILE B 1 86 ? 19.91687 -24.23350 -30.81649 1.000 34.53628 86 ILE B N 1
ATOM 4406 C CA . ILE B 1 86 ? 20.17465 -25.61028 -30.40315 1.000 34.85923 86 ILE B CA 1
ATOM 4407 C C . ILE B 1 86 ? 21.46639 -25.68254 -29.60012 1.000 38.22549 86 ILE B C 1
ATOM 4408 O O . ILE B 1 86 ? 21.56168 -26.41654 -28.60798 1.000 36.76834 86 ILE B O 1
ATOM 4413 N N . TYR B 1 87 ? 22.47889 -24.91544 -30.01359 1.000 38.70290 87 TYR B N 1
ATOM 4414 C CA . TYR B 1 87 ? 23.74483 -24.89708 -29.28853 1.000 38.47020 87 TYR B CA 1
ATOM 4415 C C . TYR B 1 87 ? 23.57714 -24.28112 -27.90552 1.000 36.44278 87 TYR B C 1
ATOM 4416 O O . TYR B 1 87 ? 24.13817 -24.78239 -26.92385 1.000 36.42375 87 TYR B O 1
ATOM 4425 N N . GLN B 1 88 ? 22.80864 -23.19391 -27.80889 1.000 34.21983 88 GLN B N 1
ATOM 4426 C CA . GLN B 1 88 ? 22.53605 -22.59398 -26.50732 1.000 35.78125 88 GLN B CA 1
ATOM 4427 C C . GLN B 1 88 ? 21.74307 -23.54399 -25.61731 1.000 33.82430 88 GLN B C 1
ATOM 4428 O O . GLN B 1 88 ? 21.93401 -23.56371 -24.39565 1.000 37.27041 88 GLN B O 1
ATOM 4434 N N . ALA B 1 89 ? 20.84586 -24.33703 -26.20779 1.000 32.02342 89 ALA B N 1
ATOM 4435 C CA . ALA B 1 89 ? 20.11752 -25.32729 -25.42108 1.000 33.22535 89 ALA B CA 1
ATOM 4436 C C . ALA B 1 89 ? 21.05583 -26.40533 -24.89714 1.000 36.73878 89 ALA B C 1
ATOM 4437 O O . ALA B 1 89 ? 20.86851 -26.91340 -23.78574 1.000 40.22472 89 ALA B O 1
ATOM 4439 N N . MET B 1 90 ? 22.07036 -26.76832 -25.68560 1.000 35.81786 90 MET B N 1
ATOM 4440 C CA . MET B 1 90 ? 23.09410 -27.68511 -25.19649 1.000 31.51005 90 MET B CA 1
ATOM 4441 C C . MET B 1 90 ? 23.88596 -27.06413 -24.05361 1.000 27.74473 90 MET B C 1
ATOM 4442 O O . MET B 1 90 ? 24.21542 -27.74365 -23.07422 1.000 24.00380 90 MET B O 1
ATOM 4447 N N . ALA B 1 91 ? 24.19712 -25.77004 -24.15933 1.000 27.06978 91 ALA B N 1
ATOM 4448 C CA . ALA B 1 91 ? 24.98315 -25.11171 -23.12261 1.000 26.19938 91 ALA B CA 1
ATOM 4449 C C . ALA B 1 91 ? 24.24232 -25.07091 -21.79251 1.000 30.42904 91 ALA B C 1
ATOM 4450 O O . ALA B 1 91 ? 24.87146 -25.15271 -20.73168 1.000 39.75116 91 ALA B O 1
ATOM 4452 N N . LEU B 1 92 ? 22.91256 -24.95272 -21.82329 1.000 28.12412 92 LEU B N 1
ATOM 4453 C CA . LEU B 1 92 ? 22.14200 -24.90733 -20.58453 1.000 31.18446 92 LEU B CA 1
ATOM 4454 C C . LEU B 1 92 ? 21.89253 -26.29608 -20.00964 1.000 30.49176 92 LEU B C 1
ATOM 4455 O O . LEU B 1 92 ? 21.80350 -26.44737 -18.78574 1.000 31.05703 92 LEU B O 1
ATOM 4460 N N . LEU B 1 93 ? 21.77552 -27.31447 -20.86468 1.000 22.97774 93 LEU B N 1
ATOM 4461 C CA . LEU B 1 93 ? 21.62703 -28.68039 -20.37748 1.000 22.34257 93 LEU B CA 1
ATOM 4462 C C . LEU B 1 93 ? 22.92176 -29.22194 -19.78630 1.000 27.93664 93 LEU B C 1
ATOM 4463 O O . LEU B 1 93 ? 22.88007 -30.18948 -19.01925 1.000 34.71972 93 LEU B O 1
ATOM 4468 N N . ARG B 1 94 ? 24.06332 -28.61251 -20.12020 1.000 24.96828 94 ARG B N 1
ATOM 4469 C CA . ARG B 1 94 ? 25.34941 -29.07504 -19.60460 1.000 25.42262 94 ARG B CA 1
ATOM 4470 C C . ARG B 1 94 ? 25.37420 -29.07505 -18.08005 1.000 30.17394 94 ARG B C 1
ATOM 4471 O O . ARG B 1 94 ? 25.97202 -29.96323 -17.45939 1.000 25.14418 94 ARG B O 1
ATOM 4479 N N . GLU B 1 95 ? 24.72179 -28.08967 -17.46136 1.000 35.63396 95 GLU B N 1
ATOM 4480 C CA . GLU B 1 95 ? 24.69118 -28.00586 -16.00513 1.000 35.92579 95 GLU B CA 1
ATOM 4481 C C . GLU B 1 95 ? 24.05272 -29.24722 -15.39238 1.000 39.47168 95 GLU B C 1
ATOM 4482 O O . GLU B 1 95 ? 24.56713 -29.80943 -14.41825 1.000 37.89366 95 GLU B O 1
ATOM 4488 N N . HIS B 1 96 ? 22.92826 -29.69416 -15.95520 1.000 40.14023 96 HIS B N 1
ATOM 4489 C CA . HIS B 1 96 ? 22.22993 -30.84551 -15.39597 1.000 36.18619 96 HIS B CA 1
ATOM 4490 C C . HIS B 1 96 ? 22.86353 -32.16150 -15.82104 1.000 30.65464 96 HIS B C 1
ATOM 4491 O O . HIS B 1 96 ? 22.78574 -33.14758 -15.07973 1.000 32.35044 96 HIS B O 1
ATOM 4498 N N . ILE B 1 97 ? 23.48544 -32.20097 -17.00025 1.000 25.15411 97 ILE B N 1
ATOM 4499 C CA . ILE B 1 97 ? 24.20152 -33.40288 -17.41127 1.000 28.76595 97 ILE B CA 1
ATOM 4500 C C . ILE B 1 97 ? 25.38644 -33.65396 -16.48981 1.000 31.07758 97 ILE B C 1
ATOM 4501 O O . ILE B 1 97 ? 25.61535 -34.78456 -16.04455 1.000 36.55645 97 ILE B O 1
ATOM 4506 N N . GLU B 1 98 ? 26.15077 -32.60474 -16.17889 1.000 29.99203 98 GLU B N 1
ATOM 4507 C CA . GLU B 1 98 ? 27.30434 -32.76727 -15.30002 1.000 29.50633 98 GLU B CA 1
ATOM 4508 C C . GLU B 1 98 ? 26.87816 -33.16196 -13.89036 1.000 32.24943 98 GLU B C 1
ATOM 4509 O O . GLU B 1 98 ? 27.54719 -33.97331 -13.24039 1.000 36.41631 98 GLU B O 1
ATOM 4515 N N . ASN B 1 99 ? 25.76647 -32.60672 -13.40083 1.000 29.37486 99 ASN B N 1
ATOM 4516 C CA . ASN B 1 99 ? 25.28732 -32.98234 -12.07369 1.000 28.77024 99 ASN B CA 1
ATOM 4517 C C . ASN B 1 99 ? 24.85258 -34.44218 -12.03351 1.000 29.53251 99 ASN B C 1
ATOM 4518 O O . ASN B 1 99 ? 25.12784 -35.14958 -11.05845 1.000 30.96337 99 ASN B O 1
ATOM 4523 N N . PHE B 1 100 ? 24.17940 -34.91381 -13.08433 1.000 31.14319 100 PHE B N 1
ATOM 4524 C CA . PHE B 1 100 ? 23.72935 -36.30141 -13.10389 1.000 28.73855 100 PHE B CA 1
ATOM 4525 C C . PHE B 1 100 ? 24.90772 -37.26744 -13.14017 1.000 28.99380 100 PHE B C 1
ATOM 4526 O O . PHE B 1 100 ? 24.91604 -38.27095 -12.41754 1.000 33.18408 100 PHE B O 1
ATOM 4534 N N . VAL B 1 101 ? 25.91274 -36.98001 -13.97112 1.000 24.38947 101 VAL B N 1
ATOM 4535 C CA . VAL B 1 101 ? 27.06477 -37.86886 -14.08319 1.000 26.08256 101 VAL B CA 1
ATOM 4536 C C . VAL B 1 101 ? 27.87788 -37.87306 -12.79298 1.000 28.46667 101 VAL B C 1
ATOM 4537 O O . VAL B 1 101 ? 28.50340 -38.88230 -12.44921 1.000 32.76128 101 VAL B O 1
ATOM 4541 N N . GLU B 1 102 ? 27.87538 -36.76634 -12.04814 1.000 30.99551 102 GLU B N 1
ATOM 4542 C CA . GLU B 1 102 ? 28.61145 -36.73536 -10.78761 1.000 36.50693 102 GLU B CA 1
ATOM 4543 C C . GLU B 1 102 ? 27.90200 -37.54441 -9.70668 1.000 35.91777 102 GLU B C 1
ATOM 4544 O O . GLU B 1 102 ? 28.54622 -38.29499 -8.96403 1.000 36.77284 102 GLU B O 1
ATOM 4550 N N . GLN B 1 103 ? 26.57686 -37.40809 -9.60129 1.000 31.34299 103 GLN B N 1
ATOM 4551 C CA . GLN B 1 103 ? 25.84186 -38.14639 -8.57901 1.000 32.61110 103 GLN B CA 1
ATOM 4552 C C . GLN B 1 103 ? 25.85690 -39.64593 -8.84504 1.000 29.47230 103 GLN B C 1
ATOM 4553 O O . GLN B 1 103 ? 25.86340 -40.44231 -7.89923 1.000 30.80745 103 GLN B O 1
ATOM 4559 N N . HIS B 1 104 ? 25.85922 -40.04932 -10.11355 1.000 27.91582 104 HIS B N 1
ATOM 4560 C CA . HIS B 1 104 ? 25.81363 -41.45811 -10.50323 1.000 33.91441 104 HIS B CA 1
ATOM 4561 C C . HIS B 1 104 ? 26.86120 -41.69165 -11.58286 1.000 26.34888 104 HIS B C 1
ATOM 4562 O O . HIS B 1 104 ? 26.53242 -41.79524 -12.77245 1.000 30.40872 104 HIS B O 1
ATOM 4569 N N . PRO B 1 105 ? 28.13314 -41.78373 -11.20347 1.000 26.70840 105 PRO B N 1
ATOM 4570 C CA . PRO B 1 105 ? 29.20357 -41.91772 -12.19896 1.000 25.79312 105 PRO B CA 1
ATOM 4571 C C . PRO B 1 105 ? 29.13044 -43.25143 -12.91876 1.000 25.26467 105 PRO B C 1
ATOM 4572 O O . PRO B 1 105 ? 28.85969 -44.29125 -12.29978 1.000 26.29058 105 PRO B O 1
ATOM 4576 N N . PRO B 1 106 ? 29.35959 -43.26106 -14.22714 1.000 26.54838 106 PRO B N 1
ATOM 4577 C CA . PRO B 1 106 ? 29.39566 -44.51414 -14.97989 1.000 25.77970 106 PRO B CA 1
ATOM 4578 C C . PRO B 1 106 ? 30.80189 -45.10384 -15.00392 1.000 26.69796 106 PRO B C 1
ATOM 4579 O O . PRO B 1 106 ? 31.78053 -44.47072 -14.60516 1.000 24.35874 106 PRO B O 1
ATOM 4583 N N . ASP B 1 107 ? 30.88209 -46.34179 -15.49431 1.000 30.93285 107 ASP B N 1
ATOM 4584 C CA . ASP B 1 107 ? 32.18025 -46.96466 -15.71997 1.000 35.47810 107 ASP B CA 1
ATOM 4585 C C . ASP B 1 107 ? 32.92267 -46.33213 -16.88926 1.000 38.28741 107 ASP B C 1
ATOM 4586 O O . ASP B 1 107 ? 34.15628 -46.39233 -16.93184 1.000 39.20879 107 ASP B O 1
ATOM 4591 N N . CYS B 1 108 ? 32.19953 -45.73531 -17.83379 1.000 38.94075 108 CYS B N 1
ATOM 4592 C CA . CYS B 1 108 ? 32.79397 -45.05704 -18.97612 1.000 34.72068 108 CYS B CA 1
ATOM 4593 C C . CYS B 1 108 ? 31.75038 -44.13285 -19.58191 1.000 32.75096 108 CYS B C 1
ATOM 4594 O O . CYS B 1 108 ? 30.55401 -44.43365 -19.56438 1.000 37.90322 108 CYS B O 1
ATOM 4597 N N . ILE B 1 109 ? 32.21405 -43.00795 -20.11861 1.000 25.59635 109 ILE B N 1
ATOM 4598 C CA . ILE B 1 109 ? 31.34428 -42.01487 -20.73505 1.000 19.92477 109 ILE B CA 1
ATOM 4599 C C . ILE B 1 109 ? 31.75889 -41.84795 -22.19074 1.000 23.15746 109 ILE B C 1
ATOM 4600 O O . ILE B 1 109 ? 32.95222 -41.74171 -22.49854 1.000 26.79695 109 ILE B O 1
ATOM 4605 N N . VAL B 1 110 ? 30.77468 -41.85883 -23.08400 1.000 22.25592 110 VAL B N 1
ATOM 4606 C CA . VAL B 1 110 ? 30.98743 -41.67017 -24.51371 1.000 20.88133 110 VAL B CA 1
ATOM 4607 C C . VAL B 1 110 ? 30.18913 -40.44545 -24.92948 1.000 17.99244 110 VAL B C 1
ATOM 4608 O O . VAL B 1 110 ? 28.95605 -40.44253 -24.83271 1.000 20.21489 110 VAL B O 1
ATOM 4612 N N . ALA B 1 111 ? 30.88457 -39.40574 -25.38087 1.000 16.69961 111 ALA B N 1
ATOM 4613 C CA . ALA B 1 111 ? 30.24829 -38.13494 -25.68542 1.000 18.30245 111 ALA B CA 1
ATOM 4614 C C . ALA B 1 111 ? 30.72127 -37.61586 -27.03353 1.000 29.58201 111 ALA B C 1
ATOM 4615 O O . ALA B 1 111 ? 31.82104 -37.93415 -27.49399 1.000 37.85763 111 ALA B O 1
ATOM 4617 N N . ASP B 1 112 ? 29.87214 -36.80515 -27.65600 1.000 30.86101 112 ASP B N 1
ATOM 4618 C CA . ASP B 1 112 ? 30.18797 -36.21905 -28.94788 1.000 28.14530 112 ASP B CA 1
ATOM 4619 C C . ASP B 1 112 ? 31.28730 -35.17160 -28.80124 1.000 23.20718 112 ASP B C 1
ATOM 4620 O O . ASP B 1 112 ? 31.39244 -34.48984 -27.77832 1.000 21.51088 112 ASP B O 1
ATOM 4625 N N . PHE B 1 113 ? 32.11747 -35.04666 -29.84121 1.000 19.02982 113 PHE B N 1
ATOM 4626 C CA . PHE B 1 113 ? 33.22686 -34.10039 -29.78171 1.000 21.40033 113 PHE B CA 1
ATOM 4627 C C . PHE B 1 113 ? 32.76339 -32.64937 -29.78552 1.000 22.90349 113 PHE B C 1
ATOM 4628 O O . PHE B 1 113 ? 33.56606 -31.76137 -29.47795 1.000 25.45566 113 PHE B O 1
ATOM 4636 N N . LEU B 1 114 ? 31.49781 -32.38966 -30.12241 1.000 19.33676 114 LEU B N 1
ATOM 4637 C CA . LEU B 1 114 ? 30.93552 -31.05274 -29.99157 1.000 23.44145 114 LEU B CA 1
ATOM 4638 C C . LEU B 1 114 ? 30.71953 -30.65657 -28.53865 1.000 34.80089 114 LEU B C 1
ATOM 4639 O O . LEU B 1 114 ? 30.45198 -29.48123 -28.26655 1.000 41.38880 114 LEU B O 1
ATOM 4644 N N . LEU B 1 115 ? 30.82751 -31.60293 -27.60906 1.000 36.41209 115 LEU B N 1
ATOM 4645 C CA . LEU B 1 115 ? 30.72887 -31.33158 -26.18215 1.000 35.04353 115 LEU B CA 1
ATOM 4646 C C . LEU B 1 115 ? 32.08423 -31.57160 -25.52742 1.000 31.63743 115 LEU B C 1
ATOM 4647 O O . LEU B 1 115 ? 32.30105 -32.62648 -24.91792 1.000 30.88227 115 LEU B O 1
ATOM 4652 N N . PRO B 1 116 ? 33.01901 -30.62061 -25.62369 1.000 29.32396 116 PRO B N 1
ATOM 4653 C CA . PRO B 1 116 ? 34.36702 -30.84974 -25.08432 1.000 27.78629 116 PRO B CA 1
ATOM 4654 C C . PRO B 1 116 ? 34.46035 -30.73985 -23.57218 1.000 26.47195 116 PRO B C 1
ATOM 4655 O O . PRO B 1 116 ? 35.47748 -31.16117 -23.00428 1.000 25.00865 116 PRO B O 1
ATOM 4659 N N . TRP B 1 117 ? 33.44484 -30.18654 -22.90486 1.000 25.46870 117 TRP B N 1
ATOM 4660 C CA . TRP B 1 117 ? 33.45225 -30.09423 -21.44998 1.000 24.45398 117 TRP B CA 1
ATOM 4661 C C . TRP B 1 117 ? 33.34192 -31.45325 -20.77379 1.000 24.36135 117 TRP B C 1
ATOM 4662 O O . TRP B 1 117 ? 33.58327 -31.54672 -19.56561 1.000 28.18547 117 TRP B O 1
ATOM 4673 N N . VAL B 1 118 ? 32.98511 -32.50226 -21.51771 1.000 22.53639 118 VAL B N 1
ATOM 4674 C CA . VAL B 1 118 ? 32.96622 -33.84700 -20.96018 1.000 23.50084 118 VAL B CA 1
ATOM 4675 C C . VAL B 1 118 ? 34.36422 -34.29310 -20.55568 1.000 22.80505 118 VAL B C 1
ATOM 4676 O O . VAL B 1 118 ? 34.51323 -35.15772 -19.68475 1.000 25.53642 118 VAL B O 1
ATOM 4680 N N . ASP B 1 119 ? 35.40051 -33.70624 -21.15930 1.000 21.43433 119 ASP B N 1
ATOM 4681 C CA . ASP B 1 119 ? 36.77083 -34.03385 -20.78031 1.000 26.86773 119 ASP B CA 1
ATOM 4682 C C . ASP B 1 119 ? 37.01477 -33.73910 -19.30449 1.000 35.67536 119 ASP B C 1
ATOM 4683 O O . ASP B 1 119 ? 37.53136 -34.58715 -18.56775 1.000 35.87737 119 ASP B O 1
ATOM 4688 N N . GLU B 1 120 ? 36.63680 -32.53888 -18.85252 1.000 43.08544 120 GLU B N 1
ATOM 4689 C CA . GLU B 1 120 ? 36.75543 -32.20709 -17.43520 1.000 45.55541 120 GLU B CA 1
ATOM 4690 C C . GLU B 1 120 ? 35.88464 -33.11627 -16.58020 1.000 42.87184 120 GLU B C 1
ATOM 4691 O O . GLU B 1 120 ? 36.30528 -33.56350 -15.50651 1.000 46.39455 120 GLU B O 1
ATOM 4697 N N . LEU B 1 121 ? 34.66240 -33.39212 -17.03806 1.000 36.30150 121 LEU B N 1
ATOM 4698 C CA . LEU B 1 121 ? 33.75009 -34.23135 -16.27004 1.000 31.76048 121 LEU B CA 1
ATOM 4699 C C . LEU B 1 121 ? 34.31103 -35.63689 -16.08912 1.000 33.96149 121 LEU B C 1
ATOM 4700 O O . LEU B 1 121 ? 34.23584 -36.20833 -14.99464 1.000 31.14796 121 LEU B O 1
ATOM 4705 N N . ALA B 1 122 ? 34.88604 -36.20893 -17.14918 1.000 37.23211 122 ALA B N 1
ATOM 4706 C CA . ALA B 1 122 ? 35.48494 -37.53292 -17.02778 1.000 36.50530 122 ALA B CA 1
ATOM 4707 C C . ALA B 1 122 ? 36.78530 -37.48913 -16.23784 1.000 40.97467 122 ALA B C 1
ATOM 4708 O O . ALA B 1 122 ? 37.13481 -38.46851 -15.56905 1.000 44.54106 122 ALA B O 1
ATOM 4710 N N . ASN B 1 12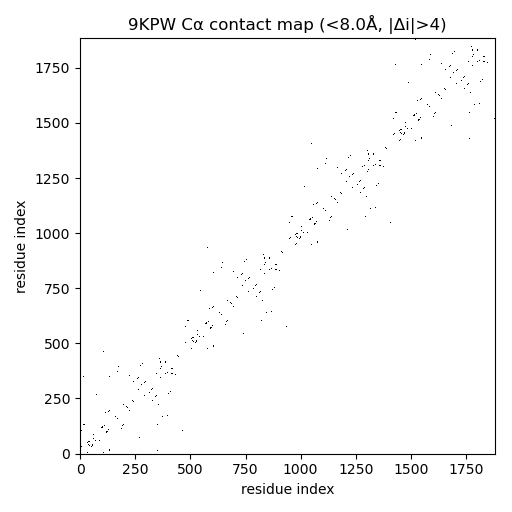3 ? 37.50739 -36.36750 -16.29438 1.000 39.55778 123 ASN B N 1
ATOM 4711 C CA . ASN B 1 123 ? 38.78487 -36.27195 -15.59510 1.000 43.02445 123 ASN B CA 1
ATOM 4712 C C . ASN B 1 123 ? 38.58621 -36.16845 -14.08844 1.000 42.27552 123 ASN B C 1
ATOM 4713 O O . ASN B 1 123 ? 39.20111 -36.91760 -13.32100 1.000 44.18690 123 ASN B O 1
ATOM 4718 N N . LYS B 1 124 ? 37.73399 -35.24098 -13.64231 1.000 38.17440 124 LYS B N 1
ATOM 4719 C CA . LYS B 1 124 ? 37.51581 -35.07788 -12.21010 1.000 36.92434 124 LYS B CA 1
ATOM 4720 C C . LYS B 1 124 ? 36.83309 -36.28822 -11.58667 1.000 35.69534 124 LYS B C 1
ATOM 4721 O O . LYS B 1 124 ? 36.92248 -36.47272 -10.36832 1.000 42.91630 124 LYS B O 1
ATOM 4727 N N . LEU B 1 125 ? 36.15851 -37.11498 -12.38518 1.000 29.17207 125 LEU B N 1
ATOM 4728 C CA . LEU B 1 125 ? 35.56350 -38.34836 -11.89066 1.000 32.14463 125 LEU B CA 1
ATOM 4729 C C . LEU B 1 125 ? 36.44953 -39.56844 -12.10851 1.000 36.63242 125 LEU B C 1
ATOM 4730 O O . LEU B 1 125 ? 36.09577 -40.65819 -11.64449 1.000 35.81355 125 LEU B O 1
ATOM 4735 N N . SER B 1 126 ? 37.57724 -39.41146 -12.80054 1.000 37.28091 126 SER B N 1
ATOM 4736 C CA . SER B 1 126 ? 38.54069 -40.48654 -13.03749 1.000 32.27797 126 SER B CA 1
ATOM 4737 C C . SER B 1 126 ? 37.87356 -41.71032 -13.66524 1.000 33.20646 126 SER B C 1
ATOM 4738 O O . SER B 1 126 ? 37.90655 -42.81986 -13.13036 1.000 40.21824 126 SER B O 1
ATOM 4741 N N . ILE B 1 127 ? 37.26638 -41.48895 -14.82595 1.000 30.39711 127 ILE B N 1
ATOM 4742 C CA . ILE B 1 127 ? 36.64354 -42.57218 -15.58106 1.000 32.25593 127 ILE B CA 1
ATOM 4743 C C . ILE B 1 127 ? 37.04420 -42.44145 -17.04490 1.000 33.85511 127 ILE B C 1
ATOM 4744 O O . ILE B 1 127 ? 37.20854 -41.31876 -17.54483 1.000 37.94572 127 ILE B O 1
ATOM 4749 N N . PRO B 1 128 ? 37.22190 -43.54943 -17.76040 1.000 31.53914 128 PRO B N 1
ATOM 4750 C CA . PRO B 1 128 ? 37.62488 -43.45960 -19.16748 1.000 35.56889 128 PRO B CA 1
ATOM 4751 C C . PRO B 1 128 ? 36.55631 -42.79205 -20.01844 1.000 34.69187 128 PRO B C 1
ATOM 4752 O O . PRO B 1 128 ? 35.35491 -42.96356 -19.79948 1.000 36.56765 128 PRO B O 1
ATOM 4756 N N . ARG B 1 129 ? 37.01353 -42.02513 -21.00778 1.000 32.94731 129 ARG B N 1
ATOM 4757 C CA . ARG B 1 129 ? 36.14108 -41.25893 -21.88712 1.000 26.12791 129 ARG B CA 1
ATOM 4758 C C . ARG B 1 129 ? 36.39479 -41.63786 -23.33951 1.000 24.77862 129 ARG B C 1
ATOM 4759 O O . ARG B 1 129 ? 37.54595 -41.78575 -23.75973 1.000 30.67601 129 ARG B O 1
ATOM 4767 N N . LEU B 1 130 ? 35.31537 -41.79463 -24.10195 1.000 25.45498 130 LEU B N 1
ATOM 4768 C CA . LEU B 1 130 ? 35.38474 -42.08501 -25.52705 1.000 28.45998 130 LEU B CA 1
ATOM 4769 C C . LEU B 1 130 ? 34.81997 -40.91556 -26.32201 1.000 33.18224 130 LEU B C 1
ATOM 4770 O O . LEU B 1 130 ? 33.84215 -40.28557 -25.90752 1.000 33.48999 130 LEU B O 1
ATOM 4775 N N . ALA B 1 131 ? 35.43556 -40.63132 -27.46554 1.000 30.21264 131 ALA B N 1
ATOM 4776 C CA . ALA B 1 131 ? 35.01924 -39.53307 -28.32449 1.000 25.74438 131 ALA B CA 1
ATOM 4777 C C . ALA B 1 131 ? 34.26444 -40.06253 -29.53634 1.000 21.88787 131 ALA B C 1
ATOM 4778 O O . ALA B 1 131 ? 34.48951 -41.18753 -29.99050 1.000 23.73972 131 ALA B O 1
ATOM 4780 N N . PHE B 1 132 ? 33.35842 -39.23569 -30.05469 1.000 19.02156 132 PHE B N 1
ATOM 4781 C CA . PHE B 1 132 ? 32.57160 -39.60302 -31.22374 1.000 21.03671 132 PHE B CA 1
ATOM 4782 C C . PHE B 1 132 ? 32.22605 -38.34718 -32.00623 1.000 22.06791 132 PHE B C 1
ATOM 4783 O O . PHE B 1 132 ? 31.74959 -37.36588 -31.43022 1.000 28.00039 132 PHE B O 1
ATOM 4791 N N . ASN B 1 133 ? 32.47740 -38.37873 -33.31383 1.000 19.74971 133 ASN B N 1
ATOM 4792 C CA . ASN B 1 133 ? 32.09164 -37.28636 -34.19205 1.000 18.85735 133 ASN B CA 1
ATOM 4793 C C . ASN B 1 133 ? 31.25538 -37.74623 -35.37544 1.000 17.11650 133 ASN B C 1
ATOM 4794 O O . ASN B 1 133 ? 30.79562 -36.90207 -36.15099 1.000 17.29789 133 ASN B O 1
ATOM 4799 N N . GLY B 1 134 ? 31.03917 -39.04984 -35.53194 1.000 17.13294 134 GLY B N 1
ATOM 4800 C CA . GLY B 1 134 ? 30.28688 -39.55436 -36.65856 1.000 17.40490 134 GLY B CA 1
ATOM 4801 C C . GLY B 1 134 ? 31.03582 -39.56282 -37.96734 1.000 27.98850 134 GLY B C 1
ATOM 4802 O O . GLY B 1 134 ? 30.43454 -39.85555 -39.00398 1.000 32.48580 134 GLY B O 1
ATOM 4803 N N . PHE B 1 135 ? 32.32854 -39.25441 -37.95502 1.000 22.67274 135 PHE B N 1
ATOM 4804 C CA . PHE B 1 135 ? 33.11488 -39.19465 -39.17474 1.000 21.72938 135 PHE B CA 1
ATOM 4805 C C . PHE B 1 135 ? 33.71009 -40.56116 -39.50075 1.000 25.61149 135 PHE B C 1
ATOM 4806 O O . PHE B 1 135 ? 33.65821 -41.50359 -38.70663 1.000 19.93824 135 PHE B O 1
ATOM 4814 N N . SER B 1 136 ? 34.27502 -40.65575 -40.70085 1.000 28.17402 136 SER B N 1
ATOM 4815 C CA . SER B 1 136 ? 35.11596 -41.78061 -41.07471 1.000 27.91824 136 SER B CA 1
ATOM 4816 C C . SER B 1 136 ? 36.51894 -41.58623 -40.51794 1.000 22.62093 136 SER B C 1
ATOM 4817 O O . SER B 1 136 ? 37.00774 -40.45963 -40.39482 1.000 24.88996 136 SER B O 1
ATOM 4820 N N . LEU B 1 137 ? 37.17207 -42.69899 -40.17687 1.000 19.19794 137 LEU B N 1
ATOM 4821 C CA . LEU B 1 137 ? 38.56122 -42.59783 -39.74642 1.000 28.72527 137 LEU B CA 1
ATOM 4822 C C . LEU B 1 137 ? 39.44985 -42.11561 -40.88352 1.000 24.01343 137 LEU B C 1
ATOM 4823 O O . LEU B 1 137 ? 40.47615 -41.47075 -40.63999 1.000 25.65317 137 LEU B O 1
ATOM 4828 N N . PHE B 1 138 ? 39.07079 -42.41358 -42.12788 1.000 21.23087 138 PHE B N 1
ATOM 4829 C CA . PHE B 1 138 ? 39.75191 -41.82088 -43.27274 1.000 24.40217 138 PHE B CA 1
ATOM 4830 C C . PHE B 1 138 ? 39.68095 -40.29903 -43.21758 1.000 24.90440 138 PHE B C 1
ATOM 4831 O O . PHE B 1 138 ? 40.69627 -39.60969 -43.37594 1.000 24.92881 138 PHE B O 1
ATOM 4839 N N . THR B 1 139 ? 38.48180 -39.75747 -42.98721 1.000 19.00634 139 THR B N 1
ATOM 4840 C CA . THR B 1 139 ? 38.32768 -38.30941 -42.90271 1.000 20.95759 139 THR B CA 1
ATOM 4841 C C . THR B 1 139 ? 39.06384 -37.74653 -41.69619 1.000 23.72109 139 THR B C 1
ATOM 4842 O O . THR B 1 139 ? 39.71025 -36.69693 -41.78992 1.000 26.71311 139 THR B O 1
ATOM 4846 N N . ILE B 1 140 ? 38.97419 -38.43058 -40.55280 1.000 23.23519 140 ILE B N 1
ATOM 4847 C CA . ILE B 1 140 ? 39.67932 -37.98118 -39.35618 1.000 25.05154 140 ILE B CA 1
ATOM 4848 C C . ILE B 1 140 ? 41.17936 -37.92868 -39.61123 1.000 26.48109 140 ILE B C 1
ATOM 4849 O O . ILE B 1 140 ? 41.85475 -36.96365 -39.23317 1.000 19.58114 140 ILE B O 1
ATOM 4854 N N . CYS B 1 141 ? 41.72169 -38.95640 -40.26868 1.000 19.49321 141 CYS B N 1
ATOM 4855 C CA . CYS B 1 141 ? 43.14581 -38.95840 -40.58145 1.000 24.70162 141 CYS B CA 1
ATOM 4856 C C . CYS B 1 141 ? 43.50504 -37.81544 -41.52258 1.000 24.51497 141 CYS B C 1
ATOM 4857 O O . CYS B 1 141 ? 44.59251 -37.23652 -41.41867 1.000 25.99843 141 CYS B O 1
ATOM 4860 N N . ALA B 1 142 ? 42.60052 -37.47036 -42.44393 1.000 20.88306 142 ALA B N 1
ATOM 4861 C CA . ALA B 1 142 ? 42.88145 -36.40899 -43.40563 1.000 22.82137 142 ALA B CA 1
ATOM 4862 C C . ALA B 1 142 ? 42.77302 -35.02648 -42.77127 1.000 25.44180 142 ALA B C 1
ATOM 4863 O O . ALA B 1 142 ? 43.58378 -34.14060 -43.06680 1.000 27.29190 142 ALA B O 1
ATOM 4865 N N . MET B 1 143 ? 41.77879 -34.82127 -41.90334 1.000 23.49495 143 MET B N 1
ATOM 4866 C CA . MET B 1 143 ? 41.62666 -33.52511 -41.25155 1.000 24.15724 143 MET B CA 1
ATOM 4867 C C . MET B 1 143 ? 42.76351 -33.25406 -40.27565 1.000 25.76874 143 MET B C 1
ATOM 4868 O O . MET B 1 143 ? 43.16814 -32.09818 -40.10630 1.000 26.40538 143 MET B O 1
ATOM 4873 N N . GLU B 1 144 ? 43.29001 -34.29772 -39.62805 1.000 26.11077 144 GLU B N 1
ATOM 4874 C CA . GLU B 1 144 ? 44.46144 -34.11477 -38.77922 1.000 28.25817 144 GLU B CA 1
ATOM 4875 C C . GLU B 1 144 ? 45.70556 -33.83690 -39.60648 1.000 32.55926 144 GLU B C 1
ATOM 4876 O O . GLU B 1 144 ? 46.61146 -33.13682 -39.14184 1.000 36.19479 144 GLU B O 1
ATOM 4882 N N . SER B 1 145 ? 45.76602 -34.36692 -40.83009 1.000 35.77922 145 SER B N 1
ATOM 4883 C CA . SER B 1 145 ? 46.89764 -34.07435 -41.70205 1.000 36.35034 145 SER B CA 1
ATOM 4884 C C . SER B 1 145 ? 46.91367 -32.60419 -42.09741 1.000 35.67080 145 SER B C 1
ATOM 4885 O O . SER B 1 145 ? 47.97751 -31.97496 -42.13718 1.000 37.94094 145 SER B O 1
ATOM 4888 N N . LEU B 1 146 ? 45.74047 -32.03674 -42.39015 1.000 33.54552 146 LEU B N 1
ATOM 4889 C CA . LEU B 1 146 ? 45.66332 -30.60034 -42.62961 1.000 31.14544 146 LEU B CA 1
ATOM 4890 C C . LEU B 1 146 ? 45.95458 -29.80497 -41.36528 1.000 32.95433 146 LEU B C 1
ATOM 4891 O O . LEU B 1 146 ? 46.39800 -28.65527 -41.44867 1.000 36.76507 146 LEU B O 1
ATOM 4896 N N . ARG B 1 147 ? 45.70958 -30.38549 -40.19104 1.000 28.49767 147 ARG B N 1
ATOM 4897 C CA . ARG B 1 147 ? 46.09364 -29.70686 -38.96078 1.000 28.91187 147 ARG B CA 1
ATOM 4898 C C . ARG B 1 147 ? 47.59831 -29.77806 -38.72977 1.000 30.29028 147 ARG B C 1
ATOM 4899 O O . ARG B 1 147 ? 48.18166 -28.83702 -38.18184 1.000 27.73465 147 ARG B O 1
ATOM 4907 N N . SER B 1 148 ? 48.24012 -30.87222 -39.14905 1.000 34.35411 148 SER B N 1
ATOM 4908 C CA . SER B 1 148 ? 49.69706 -30.95045 -39.08948 1.000 23.23487 148 SER B CA 1
ATOM 4909 C C . SER B 1 148 ? 50.33493 -30.06982 -40.15604 1.000 36.00744 148 SER B C 1
ATOM 4910 O O . SER B 1 148 ? 51.29039 -29.33557 -39.88034 1.000 40.16855 148 SER B O 1
ATOM 4913 N N . HIS B 1 149 ? 49.82293 -30.13691 -41.38780 1.000 33.10541 149 HIS B N 1
ATOM 4914 C CA . HIS B 1 149 ? 50.35428 -29.38692 -42.52410 1.000 37.25417 149 HIS B CA 1
ATOM 4915 C C . HIS B 1 149 ? 49.24369 -28.49874 -43.07454 1.000 41.60498 149 HIS B C 1
ATOM 4916 O O . HIS B 1 149 ? 48.57083 -28.86226 -44.05147 1.000 43.11070 149 HIS B O 1
ATOM 4923 N N . PRO B 1 150 ? 49.02540 -27.32905 -42.47692 1.000 40.16512 150 PRO B N 1
ATOM 4924 C CA . PRO B 1 150 ? 47.93388 -26.45753 -42.92618 1.000 38.11059 150 PRO B CA 1
ATOM 4925 C C . PRO B 1 150 ? 48.16834 -25.91436 -44.32692 1.000 33.88213 150 PRO B C 1
ATOM 4926 O O . PRO B 1 150 ? 49.28797 -25.88421 -44.84153 1.000 36.63428 150 PRO B O 1
ATOM 4930 N N . LEU B 1 151 ? 47.07280 -25.48634 -44.94753 1.000 31.88437 151 LEU B N 1
ATOM 4931 C CA . LEU B 1 151 ? 47.16351 -24.81254 -46.22996 1.000 30.43473 151 LEU B CA 1
ATOM 4932 C C . LEU B 1 151 ? 47.62917 -23.37281 -46.03298 1.000 33.99025 151 LEU B C 1
ATOM 4933 O O . LEU B 1 151 ? 47.32839 -22.75088 -45.01055 1.000 35.92929 151 LEU B O 1
ATOM 4938 N N . PRO B 1 152 ? 48.37092 -22.82143 -46.99253 1.000 36.43613 152 PRO B N 1
ATOM 4939 C CA . PRO B 1 152 ? 48.65355 -21.38171 -46.95543 1.000 43.53562 152 PRO B CA 1
ATOM 4940 C C . PRO B 1 152 ? 47.36010 -20.60896 -47.15685 1.000 62.89155 152 PRO B C 1
ATOM 4941 O O . PRO B 1 152 ? 46.57507 -20.91501 -48.05690 1.000 68.39619 152 PRO B O 1
ATOM 4945 N N . GLU B 1 153 ? 47.13488 -19.60356 -46.31267 1.000 75.04245 153 GLU B N 1
ATOM 4946 C CA . GLU B 1 153 ? 45.84155 -18.92725 -46.30950 1.000 83.86609 153 GLU B CA 1
ATOM 4947 C C . GLU B 1 153 ? 45.66227 -18.02267 -47.52651 1.000 80.65436 153 GLU B C 1
ATOM 4948 O O . GLU B 1 153 ? 44.98112 -16.99459 -47.45779 1.000 82.01023 153 GLU B O 1
ATOM 4954 N N . ASP B 1 154 ? 46.28168 -18.40377 -48.64096 1.000 76.95979 154 ASP B N 1
ATOM 4955 C CA . ASP B 1 154 ? 45.96441 -17.88598 -49.96128 1.000 69.21009 154 ASP B CA 1
ATOM 4956 C C . ASP B 1 154 ? 45.30833 -18.94929 -50.82967 1.000 55.80343 154 ASP B C 1
ATOM 4957 O O . ASP B 1 154 ? 45.00752 -18.68496 -51.99872 1.000 55.38481 154 ASP B O 1
ATOM 4962 N N . ALA B 1 155 ? 45.06237 -20.13498 -50.27573 1.000 50.56976 155 ALA B N 1
ATOM 4963 C CA . ALA B 1 155 ? 44.74808 -21.31099 -51.07278 1.000 43.06195 155 ALA B CA 1
ATOM 4964 C C . ALA B 1 155 ? 43.35309 -21.22907 -51.67932 1.000 41.71642 155 ALA B C 1
ATOM 4965 O O . ALA B 1 155 ? 42.44296 -20.59997 -51.13339 1.000 41.53282 155 ALA B O 1
ATOM 4967 N N . SER B 1 156 ? 43.19613 -21.89373 -52.82208 1.000 45.00839 156 SER B N 1
ATOM 4968 C CA . SER B 1 156 ? 41.93250 -21.94066 -53.53923 1.000 48.07995 156 SER B CA 1
ATOM 4969 C C . SER B 1 156 ? 41.89655 -23.20421 -54.38532 1.000 51.02016 156 SER B C 1
ATOM 4970 O O . SER B 1 156 ? 42.93560 -23.76554 -54.74403 1.000 51.92186 156 SER B O 1
ATOM 4973 N N . GLY B 1 157 ? 40.68174 -23.64817 -54.69695 1.000 50.69398 157 GLY B N 1
ATOM 4974 C CA . GLY B 1 157 ? 40.48151 -24.78376 -55.56441 1.000 49.80479 157 GLY B CA 1
ATOM 4975 C C . GLY B 1 157 ? 40.89578 -26.09965 -54.93804 1.000 46.88997 157 GLY B C 1
ATOM 4976 O O . GLY B 1 157 ? 40.69576 -26.34035 -53.74379 1.000 45.41058 157 GLY B O 1
ATOM 4977 N N . PRO B 1 158 ? 41.46889 -26.98693 -55.74517 1.000 41.83553 158 PRO B N 1
ATOM 4978 C CA . PRO B 1 158 ? 41.86482 -28.30356 -55.23822 1.000 36.60997 158 PRO B CA 1
ATOM 4979 C C . PRO B 1 158 ? 43.14431 -28.26640 -54.41596 1.000 38.92690 158 PRO B C 1
ATOM 4980 O O . PRO B 1 158 ? 44.00209 -27.39555 -54.58045 1.000 43.24230 158 PRO B O 1
ATOM 4984 N N . PHE B 1 159 ? 43.25855 -29.24408 -53.51734 1.000 36.23222 159 PHE B N 1
ATOM 4985 C CA . PHE B 1 159 ? 44.46424 -29.43973 -52.72460 1.000 33.73625 159 PHE B CA 1
ATOM 4986 C C . PHE B 1 159 ? 44.65731 -30.93038 -52.48749 1.000 29.37340 159 PHE B C 1
ATOM 4987 O O . PHE B 1 159 ? 43.70556 -31.71400 -52.52436 1.000 21.19966 159 PHE B O 1
ATOM 4995 N N . VAL B 1 160 ? 45.90473 -31.31252 -52.23935 1.000 22.10027 160 VAL B N 1
ATOM 4996 C CA . VAL B 1 160 ? 46.26928 -32.69573 -51.95617 1.000 21.96717 160 VAL B CA 1
ATOM 4997 C C . VAL B 1 160 ? 46.37470 -32.87702 -50.45009 1.000 30.12298 160 VAL B C 1
ATOM 4998 O O . VAL B 1 160 ? 46.93634 -32.02545 -49.74811 1.000 28.97895 160 VAL B O 1
ATOM 5002 N N . ILE B 1 161 ? 45.82480 -33.97937 -49.94829 1.000 21.28624 161 ILE B N 1
ATOM 5003 C CA . ILE B 1 161 ? 45.96743 -34.33429 -48.53897 1.000 26.42203 161 ILE B CA 1
ATOM 5004 C C . ILE B 1 161 ? 47.45377 -34.53855 -48.26667 1.000 26.89606 161 ILE B C 1
ATOM 5005 O O . ILE B 1 161 ? 48.07189 -35.44498 -48.84352 1.000 25.04584 161 ILE B O 1
ATOM 5010 N N . PRO B 1 162 ? 48.06605 -33.72563 -47.40471 1.000 30.49810 162 PRO B N 1
ATOM 5011 C CA . PRO B 1 162 ? 49.53447 -33.71166 -47.30421 1.000 35.23630 162 PRO B CA 1
ATOM 5012 C C . PRO B 1 162 ? 50.07520 -34.92145 -46.55076 1.000 22.66313 162 PRO B C 1
ATOM 5013 O O . PRO B 1 162 ? 49.58322 -35.27305 -45.47578 1.000 22.30885 162 PRO B O 1
ATOM 5017 N N . ASN B 1 163 ? 51.10149 -35.54839 -47.12724 1.000 27.61238 163 ASN B N 1
ATOM 5018 C CA . ASN B 1 163 ? 51.82626 -36.66605 -46.51780 1.000 30.57716 163 ASN B CA 1
ATOM 5019 C C . ASN B 1 163 ? 50.86686 -37.75805 -46.04108 1.000 29.17314 163 ASN B C 1
ATOM 5020 O O . ASN B 1 163 ? 50.78759 -38.09471 -44.85840 1.000 35.44228 163 ASN B O 1
ATOM 5025 N N . PHE B 1 164 ? 50.13969 -38.31767 -47.00369 1.000 28.86084 164 PHE B N 1
ATOM 5026 C CA . PHE B 1 164 ? 49.07523 -39.27372 -46.76066 1.000 32.05867 164 PHE B CA 1
ATOM 5027 C C . PHE B 1 164 ? 49.42649 -40.62389 -47.37294 1.000 30.03965 164 PHE B C 1
ATOM 5028 O O . PHE B 1 164 ? 50.13013 -40.68188 -48.38546 1.000 29.41977 164 PHE B O 1
ATOM 5036 N N . PRO B 1 165 ? 48.95712 -41.72701 -46.78251 1.000 32.85704 165 PRO B N 1
ATOM 5037 C CA . PRO B 1 165 ? 49.25716 -43.04969 -47.35939 1.000 39.38776 165 PRO B CA 1
ATOM 5038 C C . PRO B 1 165 ? 48.81263 -43.20644 -48.80770 1.000 37.55729 165 PRO B C 1
ATOM 5039 O O . PRO B 1 165 ? 49.32870 -44.08809 -49.50534 1.000 41.04491 165 PRO B O 1
ATOM 5043 N N . GLN B 1 166 ? 47.87671 -42.38692 -49.28096 1.000 35.59089 166 GLN B N 1
ATOM 5044 C CA . GLN B 1 166 ? 47.45857 -42.38752 -50.67468 1.000 31.96625 166 GLN B CA 1
ATOM 5045 C C . GLN B 1 166 ? 47.41533 -40.95624 -51.19014 1.000 38.29355 166 GLN B C 1
ATOM 5046 O O . GLN B 1 166 ? 47.13594 -40.01793 -50.44085 1.000 41.67831 166 GLN B O 1
ATOM 5052 N N . ASP B 1 167 ? 47.69211 -40.79495 -52.48103 1.000 41.83442 167 ASP B N 1
ATOM 5053 C CA . ASP B 1 167 ? 47.67093 -39.47781 -53.11013 1.000 39.33242 167 ASP B CA 1
ATOM 5054 C C . ASP B 1 167 ? 46.23697 -39.15683 -53.51172 1.000 37.62977 167 ASP B C 1
ATOM 5055 O O . ASP B 1 167 ? 45.68575 -39.77668 -54.42770 1.000 37.22097 167 ASP B O 1
ATOM 5060 N N . ILE B 1 168 ? 45.62539 -38.19916 -52.81809 1.000 32.30118 168 ILE B N 1
ATOM 5061 C CA . ILE B 1 168 ? 44.21830 -37.86804 -52.99846 1.000 28.06505 168 ILE B CA 1
ATOM 5062 C C . ILE B 1 168 ? 44.07634 -36.35692 -53.10076 1.000 26.22430 168 ILE B C 1
ATOM 5063 O O . ILE B 1 168 ? 44.68278 -35.61190 -52.32343 1.000 23.59284 168 ILE B O 1
ATOM 5068 N N . VAL B 1 169 ? 43.27564 -35.90580 -54.06279 1.000 27.55117 169 VAL B N 1
ATOM 5069 C CA . VAL B 1 169 ? 43.00901 -34.48926 -54.27784 1.000 26.34359 169 VAL B CA 1
ATOM 5070 C C . VAL B 1 169 ? 41.57168 -34.20184 -53.86592 1.000 25.51402 169 VAL B C 1
ATOM 5071 O O . VAL B 1 169 ? 40.64161 -34.87607 -54.32370 1.000 26.86651 169 VAL B O 1
ATOM 5075 N N . ILE B 1 170 ? 41.39305 -33.21360 -52.99097 1.000 26.32226 170 ILE B N 1
ATOM 5076 C CA . ILE B 1 170 ? 40.07644 -32.70098 -52.63029 1.000 26.63065 170 ILE B CA 1
ATOM 5077 C C . ILE B 1 170 ? 39.77150 -31.51594 -53.53470 1.000 34.28739 170 ILE B C 1
ATOM 5078 O O . ILE B 1 170 ? 40.66250 -30.71761 -53.84016 1.000 38.95453 170 ILE B O 1
ATOM 5083 N N . ASN B 1 171 ? 38.51238 -31.39338 -53.96339 1.000 41.67920 171 ASN B N 1
ATOM 5084 C CA . ASN B 1 171 ? 38.16136 -30.45144 -55.02322 1.000 46.81816 171 ASN B CA 1
ATOM 5085 C C . ASN B 1 171 ? 38.06290 -29.00626 -54.54826 1.000 45.62864 171 ASN B C 1
ATOM 5086 O O . ASN B 1 171 ? 38.08393 -28.09393 -55.38279 1.000 46.70209 171 ASN B O 1
ATOM 5091 N N . SER B 1 172 ? 37.94272 -28.77057 -53.24401 1.000 45.13195 172 SER B N 1
ATOM 5092 C CA . SER B 1 172 ? 37.77604 -27.41917 -52.72829 1.000 46.04059 172 SER B CA 1
ATOM 5093 C C . SER B 1 172 ? 38.52845 -27.27722 -51.41321 1.000 44.66567 172 SER B C 1
ATOM 5094 O O . SER B 1 172 ? 38.64721 -28.23496 -50.64375 1.000 45.81793 172 SER B O 1
ATOM 5097 N N . THR B 1 173 ? 39.04921 -26.05889 -51.16415 1.000 39.08511 173 THR B N 1
ATOM 5098 C CA . THR B 1 173 ? 39.70402 -25.78055 -49.89444 1.000 40.35862 173 THR B CA 1
ATOM 5099 C C . THR B 1 173 ? 38.66444 -25.44520 -48.82514 1.000 38.36224 173 THR B C 1
ATOM 5100 O O . THR B 1 173 ? 37.62170 -24.85721 -49.12474 1.000 40.74056 173 THR B O 1
ATOM 5104 N N . PRO B 1 174 ? 38.92037 -25.81516 -47.57416 1.000 34.41553 174 PRO B N 1
ATOM 5105 C CA . PRO B 1 174 ? 37.96428 -25.52211 -46.50377 1.000 36.20666 174 PRO B CA 1
ATOM 5106 C C . PRO B 1 174 ? 37.94427 -24.03826 -46.19039 1.000 43.18050 174 PRO B C 1
ATOM 5107 O O . PRO B 1 174 ? 38.98628 -23.36773 -46.25552 1.000 48.23357 174 PRO B O 1
ATOM 5111 N N . PRO B 1 175 ? 36.77903 -23.48386 -45.85810 1.000 41.04980 175 PRO B N 1
ATOM 5112 C CA . PRO B 1 175 ? 36.74192 -22.10141 -45.37340 1.000 34.25597 175 PRO B CA 1
ATOM 5113 C C . PRO B 1 175 ? 37.48683 -21.98593 -44.05485 1.000 29.48331 175 PRO B C 1
ATOM 5114 O O . PRO B 1 175 ? 37.60036 -22.95084 -43.29545 1.000 27.03626 175 PRO B O 1
ATOM 5118 N N . ALA B 1 176 ? 38.00351 -20.78390 -43.78988 1.000 29.47181 176 ALA B N 1
ATOM 5119 C CA . ALA B 1 176 ? 38.76377 -20.56615 -42.56393 1.000 33.81938 176 ALA B CA 1
ATOM 5120 C C . ALA B 1 176 ? 37.92206 -20.84215 -41.32595 1.000 37.26844 176 ALA B C 1
ATOM 5121 O O . ALA B 1 176 ? 38.45553 -21.26760 -40.29512 1.000 39.67841 176 ALA B O 1
ATOM 5123 N N . GLU B 1 177 ? 36.60786 -20.62247 -41.41293 1.000 40.76128 177 GLU B N 1
ATOM 5124 C CA . GLU B 1 177 ? 35.73557 -20.84962 -40.26596 1.000 43.00750 177 GLU B CA 1
ATOM 5125 C C . GLU B 1 177 ? 35.71357 -22.31641 -39.85323 1.000 50.81404 177 GLU B C 1
ATOM 5126 O O . GLU B 1 177 ? 35.59944 -22.62227 -38.66054 1.000 54.76061 177 GLU B O 1
ATOM 5132 N N . SER B 1 178 ? 35.82096 -23.23569 -40.81648 1.000 53.49344 178 SER B N 1
ATOM 5133 C CA . SER B 1 178 ? 35.81717 -24.65636 -40.47956 1.000 54.22891 178 SER B CA 1
ATOM 5134 C C . SER B 1 178 ? 37.05487 -25.04060 -39.67943 1.000 52.81415 178 SER B C 1
ATOM 5135 O O . SER B 1 178 ? 36.96069 -25.80086 -38.70905 1.000 52.91121 178 SER B O 1
ATOM 5138 N N . LYS B 1 179 ? 38.22392 -24.52880 -40.07017 1.000 50.49362 179 LYS B N 1
ATOM 5139 C CA . LYS B 1 179 ? 39.44567 -24.86076 -39.34553 1.000 49.29672 179 LYS B CA 1
ATOM 5140 C C . LYS B 1 179 ? 39.41719 -24.29798 -37.93002 1.000 50.99146 179 LYS B C 1
ATOM 5141 O O . LYS B 1 179 ? 39.82250 -24.97561 -36.97922 1.000 54.04413 179 LYS B O 1
ATOM 5147 N N . THR B 1 180 ? 38.93555 -23.06367 -37.76728 1.000 51.41288 180 THR B N 1
ATOM 5148 C CA . THR B 1 180 ? 38.87808 -22.46052 -36.44121 1.000 53.46437 180 THR B CA 1
ATOM 5149 C C . THR B 1 180 ? 37.88828 -23.16695 -35.52430 1.000 54.02965 180 THR B C 1
ATOM 5150 O O . THR B 1 180 ? 38.01337 -23.06032 -34.29978 1.000 59.93082 180 THR B O 1
ATOM 5154 N N . PHE B 1 181 ? 36.91628 -23.88612 -36.08410 1.000 45.65728 181 PHE B N 1
ATOM 5155 C CA . PHE B 1 181 ? 35.92580 -24.59720 -35.28588 1.000 39.95742 181 PHE B CA 1
ATOM 5156 C C . PHE B 1 181 ? 36.31450 -26.05114 -35.03807 1.000 37.32276 181 PHE B C 1
ATOM 5157 O O . PHE B 1 181 ? 36.14815 -26.55252 -33.92137 1.000 36.14400 181 PHE B O 1
ATOM 5165 N N . MET B 1 182 ? 36.84343 -26.73565 -36.05566 1.000 34.70278 182 MET B N 1
ATOM 5166 C CA . MET B 1 182 ? 37.16943 -28.15174 -35.91014 1.000 32.81191 182 MET B CA 1
ATOM 5167 C C . MET B 1 182 ? 38.41988 -28.35959 -35.06393 1.000 32.27452 182 MET B C 1
ATOM 5168 O O . MET B 1 182 ? 38.50427 -29.33308 -34.30585 1.000 27.64929 182 MET B O 1
ATOM 5173 N N . ASP B 1 183 ? 39.40497 -27.46699 -35.18945 1.000 36.92380 183 ASP B N 1
ATOM 5174 C CA . ASP B 1 183 ? 40.69054 -27.67960 -34.52418 1.000 39.67660 183 ASP B CA 1
ATOM 5175 C C . ASP B 1 183 ? 40.57746 -27.78301 -33.00781 1.000 34.69913 183 ASP B C 1
ATOM 5176 O O . ASP B 1 183 ? 41.17421 -28.71041 -32.43318 1.000 35.33608 183 ASP B O 1
ATOM 5181 N N . PRO B 1 184 ? 39.86771 -26.89452 -32.29883 1.000 28.77727 184 PRO B N 1
ATOM 5182 C CA . PRO B 1 184 ? 39.78391 -27.06332 -30.83761 1.000 26.68037 184 PRO B CA 1
ATOM 5183 C C . PRO B 1 184 ? 39.09651 -28.35208 -30.42418 1.000 27.95489 184 PRO B C 1
ATOM 5184 O O . PRO B 1 184 ? 39.49404 -28.97168 -29.42944 1.000 30.99742 184 PRO B O 1
ATOM 5188 N N . LEU B 1 185 ? 38.07910 -28.78062 -31.17478 1.000 22.27855 185 LEU B N 1
ATOM 5189 C CA . LEU B 1 185 ? 37.33815 -29.98452 -30.81244 1.000 30.58133 185 LEU B CA 1
ATOM 5190 C C . LEU B 1 185 ? 38.18439 -31.23835 -31.00000 1.000 28.99320 185 LEU B C 1
ATOM 5191 O O . LEU B 1 185 ? 38.16458 -32.13803 -30.15177 1.000 29.79701 185 LEU B O 1
ATOM 5196 N N . PHE B 1 186 ? 38.92717 -31.32019 -32.10762 1.000 26.00344 186 PHE B N 1
ATOM 5197 C CA . PHE B 1 186 ? 39.79688 -32.47111 -32.33007 1.000 24.61784 186 PHE B CA 1
ATOM 5198 C C . PHE B 1 186 ? 40.87733 -32.56365 -31.25977 1.000 29.81636 186 PHE B C 1
ATOM 5199 O O . PHE B 1 186 ? 41.26084 -33.66543 -30.84960 1.000 28.63889 186 PHE B O 1
ATOM 5207 N N . THR B 1 187 ? 41.37811 -31.41790 -30.79069 1.000 22.12516 187 THR B N 1
ATOM 5208 C CA . THR B 1 187 ? 42.43407 -31.43877 -29.78312 1.000 32.09206 187 THR B CA 1
ATOM 5209 C C . THR B 1 187 ? 41.92545 -32.00402 -28.46240 1.000 32.71160 187 THR B C 1
ATOM 5210 O O . THR B 1 187 ? 42.61934 -32.79382 -27.81101 1.000 32.65295 187 THR B O 1
ATOM 5214 N N . ILE B 1 188 ? 40.71718 -31.61070 -28.05029 1.000 32.49825 188 ILE B N 1
ATOM 5215 C CA . ILE B 1 188 ? 40.12875 -32.18017 -26.84301 1.000 30.39450 188 ILE B CA 1
ATOM 5216 C C . ILE B 1 188 ? 39.72034 -33.62882 -27.07923 1.000 27.85140 188 ILE B C 1
ATOM 5217 O O . ILE B 1 188 ? 39.80378 -34.46134 -26.16791 1.000 28.45029 188 ILE B O 1
ATOM 5222 N N . ALA B 1 189 ? 39.28215 -33.96093 -28.29678 1.000 23.27407 189 ALA B N 1
ATOM 5223 C CA . ALA B 1 189 ? 38.90857 -35.34044 -28.59013 1.000 26.17830 189 ALA B CA 1
ATOM 5224 C C . ALA B 1 189 ? 40.11363 -36.27089 -28.54339 1.000 35.58423 189 ALA B C 1
ATOM 5225 O O . ALA B 1 189 ? 39.97232 -37.44760 -28.19177 1.000 40.29731 189 ALA B O 1
ATOM 5227 N N . LEU B 1 190 ? 41.30088 -35.76736 -28.89093 1.000 38.91035 190 LEU B N 1
ATOM 5228 C CA . LEU B 1 190 ? 42.51117 -36.57448 -28.79489 1.000 32.40283 190 LEU B CA 1
ATOM 5229 C C . LEU B 1 190 ? 42.96341 -36.76580 -27.35366 1.000 28.20943 190 LEU B C 1
ATOM 5230 O O . LEU B 1 190 ? 43.74617 -37.68189 -27.08037 1.000 27.71774 190 LEU B O 1
ATOM 5235 N N . LYS B 1 191 ? 42.49200 -35.92496 -26.42941 1.000 29.11885 191 LYS B N 1
ATOM 5236 C CA . LYS B 1 191 ? 42.75564 -36.13234 -25.01073 1.000 26.71841 191 LYS B CA 1
ATOM 5237 C C . LYS B 1 191 ? 41.96641 -37.30158 -24.43714 1.000 26.32310 191 LYS B C 1
ATOM 5238 O O . LYS B 1 191 ? 42.23915 -37.71370 -23.30501 1.000 33.16070 191 LYS B O 1
ATOM 5244 N N . SER B 1 192 ? 41.00960 -37.84453 -25.18713 1.000 24.25409 192 SER B N 1
ATOM 5245 C CA . SER B 1 192 ? 40.17835 -38.94137 -24.72048 1.000 25.33157 192 SER B CA 1
ATOM 5246 C C . SER B 1 192 ? 40.95046 -40.25938 -24.74796 1.000 25.14399 192 SER B C 1
ATOM 5247 O O . SER B 1 192 ? 42.03945 -40.36799 -25.31722 1.000 24.95116 192 SER B O 1
ATOM 5250 N N . ASN B 1 193 ? 40.35954 -41.27926 -24.12029 1.000 27.81187 193 ASN B N 1
ATOM 5251 C CA . ASN B 1 193 ? 40.97810 -42.59870 -24.09061 1.000 26.44406 193 ASN B CA 1
ATOM 5252 C C . ASN B 1 193 ? 40.87730 -43.31452 -25.43044 1.000 29.88612 193 ASN B C 1
ATOM 5253 O O . ASN B 1 193 ? 41.60798 -44.28484 -25.65689 1.000 30.05588 193 ASN B O 1
ATOM 5258 N N . GLY B 1 194 ? 39.99375 -42.86501 -26.31746 1.000 35.78319 194 GLY B N 1
ATOM 5259 C CA . GLY B 1 194 ? 39.83720 -43.50540 -27.60737 1.000 36.34385 194 GLY B CA 1
ATOM 5260 C C . GLY B 1 194 ? 38.70672 -42.93493 -28.43727 1.000 36.50515 194 GLY B C 1
ATOM 5261 O O . GLY B 1 194 ? 37.82056 -42.25030 -27.91655 1.000 42.62817 194 GLY B O 1
ATOM 5262 N N . PHE B 1 195 ? 38.72743 -43.21963 -29.73446 1.000 28.03910 195 PHE B N 1
ATOM 5263 C CA . PHE B 1 195 ? 37.73322 -42.72586 -30.67532 1.000 22.32926 195 PHE B CA 1
ATOM 5264 C C . PHE B 1 195 ? 36.86091 -43.88731 -31.12946 1.000 21.24553 195 PHE B C 1
ATOM 5265 O O . PHE B 1 195 ? 37.37342 -44.96570 -31.44459 1.000 25.79896 195 PHE B O 1
ATOM 5273 N N . ILE B 1 196 ? 35.54899 -43.67624 -31.14384 1.000 20.95884 196 ILE B N 1
ATOM 5274 C CA . ILE B 1 196 ? 34.60826 -44.64058 -31.70091 1.000 21.46940 196 ILE B CA 1
ATOM 5275 C C . ILE B 1 196 ? 34.26055 -44.20082 -33.11336 1.000 24.74121 196 ILE B C 1
ATOM 5276 O O . ILE B 1 196 ? 33.83062 -43.06023 -33.32885 1.000 27.56638 196 ILE B O 1
ATOM 5281 N N . ILE B 1 197 ? 34.45155 -45.09693 -34.07626 1.000 20.54426 197 ILE B N 1
ATOM 5282 C CA . ILE B 1 197 ? 34.19114 -44.81340 -35.48242 1.000 20.16497 197 ILE B CA 1
ATOM 5283 C C . ILE B 1 197 ? 32.98547 -45.63593 -35.91517 1.000 23.02345 197 ILE B C 1
ATOM 5284 O O . ILE B 1 197 ? 32.97862 -46.86528 -35.77097 1.000 20.78782 197 ILE B O 1
ATOM 5289 N N . ASN B 1 198 ? 31.96346 -44.95912 -36.44354 1.000 26.19445 198 ASN B N 1
ATOM 5290 C CA . ASN B 1 198 ? 30.80253 -45.63610 -37.02376 1.000 29.71418 198 ASN B CA 1
ATOM 5291 C C . ASN B 1 198 ? 31.15422 -46.08466 -38.44301 1.000 26.63968 198 ASN B C 1
ATOM 5292 O O . ASN B 1 198 ? 30.64328 -45.58219 -39.44665 1.000 29.80298 198 ASN B O 1
ATOM 5297 N N . SER B 1 199 ? 32.05852 -47.05629 -38.50803 1.000 20.45710 199 SER B N 1
ATOM 5298 C CA . SER B 1 199 ? 32.54019 -47.59640 -39.77136 1.000 20.53702 199 SER B CA 1
ATOM 5299 C C . SER B 1 199 ? 33.23966 -48.91726 -39.47568 1.000 27.85503 199 SER B C 1
ATOM 5300 O O . SER B 1 199 ? 33.27829 -49.37804 -38.33025 1.000 27.82951 199 SER B O 1
ATOM 5303 N N . PHE B 1 200 ? 33.78955 -49.52941 -40.52346 1.000 24.54005 200 PHE B N 1
ATOM 5304 C CA . PHE B 1 200 ? 34.53268 -50.77317 -40.39806 1.000 23.86274 200 PHE B CA 1
ATOM 5305 C C . PHE B 1 200 ? 35.82164 -50.66834 -41.20060 1.000 27.70891 200 PHE B C 1
ATOM 5306 O O . PHE B 1 200 ? 35.92853 -49.88233 -42.14567 1.000 28.42150 200 PHE B O 1
ATOM 5314 N N . VAL B 1 201 ? 36.80630 -51.47901 -40.80499 1.000 30.42065 201 VAL B N 1
ATOM 5315 C CA . VAL B 1 201 ? 38.16373 -51.31774 -41.31900 1.000 27.36658 201 VAL B CA 1
ATOM 5316 C C . VAL B 1 201 ? 38.23966 -51.63165 -42.81098 1.000 26.80924 201 VAL B C 1
ATOM 5317 O O . VAL B 1 201 ? 39.05858 -51.04699 -43.53108 1.000 22.63713 201 VAL B O 1
ATOM 5321 N N . GLU B 1 202 ? 37.39140 -52.53643 -43.30813 1.000 26.48291 202 GLU B N 1
ATOM 5322 C CA . GLU B 1 202 ? 37.42088 -52.86643 -44.72908 1.000 25.85050 202 GLU B CA 1
ATOM 5323 C C . GLU B 1 202 ? 36.98017 -51.70103 -45.60551 1.000 27.11099 202 GLU B C 1
ATOM 5324 O O . GLU B 1 202 ? 37.36178 -51.64792 -46.77920 1.000 22.99783 202 GLU B O 1
ATOM 5330 N N . PHE B 1 203 ? 36.19184 -50.76941 -45.06879 1.000 28.58461 203 PHE B N 1
ATOM 5331 C CA . PHE B 1 203 ? 35.76639 -49.61084 -45.84350 1.000 26.71585 203 PHE B CA 1
ATOM 5332 C C . PHE B 1 203 ? 36.69285 -48.41739 -45.64765 1.000 24.91946 203 PHE B C 1
ATOM 5333 O O . PHE B 1 203 ? 37.05415 -47.75118 -46.62369 1.000 20.90069 203 PHE B O 1
ATOM 5341 N N . ASP B 1 204 ? 37.08478 -48.13129 -44.40379 1.000 25.11300 204 ASP B N 1
ATOM 5342 C CA . ASP B 1 204 ? 38.03770 -47.05313 -44.15547 1.000 23.54265 204 ASP B CA 1
ATOM 5343 C C . ASP B 1 204 ? 39.41595 -47.40969 -44.70172 1.000 26.53884 204 ASP B C 1
ATOM 5344 O O . ASP B 1 204 ? 39.99535 -46.66270 -45.49844 1.000 31.21353 204 ASP B O 1
ATOM 5349 N N . GLY B 1 205 ? 39.95559 -48.55184 -44.28676 1.000 21.56606 205 GLY B N 1
ATOM 5350 C CA . GLY B 1 205 ? 41.25552 -48.98840 -44.80079 1.000 29.88189 205 GLY B CA 1
ATOM 5351 C C . GLY B 1 205 ? 42.24895 -49.21579 -43.67850 1.000 31.92510 205 GLY B C 1
ATOM 5352 O O . GLY B 1 205 ? 42.41960 -48.39036 -42.78150 1.000 21.95654 205 GLY B O 1
ATOM 5353 N N . GLU B 1 206 ? 42.92314 -50.36856 -43.73736 1.000 32.32418 206 GLU B N 1
ATOM 5354 C CA . GLU B 1 206 ? 43.92028 -50.69726 -42.72363 1.000 33.83934 206 GLU B CA 1
ATOM 5355 C C . GLU B 1 206 ? 45.07565 -49.70796 -42.73281 1.000 37.21638 206 GLU B C 1
ATOM 5356 O O . GLU B 1 206 ? 45.65799 -49.42418 -41.67940 1.000 42.06869 206 GLU B O 1
ATOM 5362 N N . GLU B 1 207 ? 45.42398 -49.17630 -43.90703 1.000 36.18544 207 GLU B N 1
ATOM 5363 C CA . GLU B 1 207 ? 46.49252 -48.18889 -43.98495 1.000 34.17673 207 GLU B CA 1
ATOM 5364 C C . GLU B 1 207 ? 46.16291 -46.92673 -43.20021 1.000 34.50325 207 GLU B C 1
ATOM 5365 O O . GLU B 1 207 ? 47.07683 -46.17870 -42.83751 1.000 36.19377 207 GLU B O 1
ATOM 5371 N N . TYR B 1 208 ? 44.88394 -46.67663 -42.91985 1.000 33.70741 208 TYR B N 1
ATOM 5372 C CA . TYR B 1 208 ? 44.49230 -45.51780 -42.13113 1.000 31.25021 208 TYR B CA 1
ATOM 5373 C C . TYR B 1 208 ? 44.26750 -45.84418 -40.66233 1.000 30.45199 208 TYR B C 1
ATOM 5374 O O . TYR B 1 208 ? 44.23385 -44.92383 -39.83810 1.000 29.88839 208 TYR B O 1
ATOM 5383 N N . VAL B 1 209 ? 44.12058 -47.12451 -40.31672 1.000 32.86025 209 VAL B N 1
ATOM 5384 C CA . VAL B 1 209 ? 44.25074 -47.52648 -38.92080 1.000 29.32669 209 VAL B CA 1
ATOM 5385 C C . VAL B 1 209 ? 45.70900 -47.43989 -38.48847 1.000 32.58767 209 VAL B C 1
ATOM 5386 O O . VAL B 1 209 ? 46.01909 -46.97526 -37.38483 1.000 35.74142 209 VAL B O 1
ATOM 5390 N N . LYS B 1 210 ? 46.62870 -47.87014 -39.35797 1.000 34.46102 210 LYS B N 1
ATOM 5391 C CA . LYS B 1 210 ? 48.05117 -47.75744 -39.05296 1.000 35.89445 210 LYS B CA 1
ATOM 5392 C C . LYS B 1 210 ? 48.51999 -46.30769 -39.08851 1.000 37.69878 210 LYS B C 1
ATOM 5393 O O . LYS B 1 210 ? 49.49990 -45.95918 -38.41999 1.000 38.41707 210 LYS B O 1
ATOM 5399 N N . TYR B 1 211 ? 47.83916 -45.45014 -39.85155 1.000 36.21309 211 TYR B N 1
ATOM 5400 C CA . TYR B 1 211 ? 48.17707 -44.03073 -39.83694 1.000 32.07163 211 TYR B CA 1
ATOM 5401 C C . TYR B 1 211 ? 47.72196 -43.37852 -38.53765 1.000 31.35871 211 TYR B C 1
ATOM 5402 O O . TYR B 1 211 ? 48.47511 -42.62384 -37.91102 1.000 29.04318 211 TYR B O 1
ATOM 5411 N N . TYR B 1 212 ? 46.48952 -43.66608 -38.11387 1.000 30.86421 212 TYR B N 1
ATOM 5412 C CA . TYR B 1 212 ? 45.93237 -42.99301 -36.94584 1.000 29.89883 212 TYR B CA 1
ATOM 5413 C C . TYR B 1 212 ? 46.65649 -43.39913 -35.66733 1.000 29.23827 212 TYR B C 1
ATOM 5414 O O . TYR B 1 212 ? 46.84687 -42.57321 -34.76724 1.000 31.05432 212 TYR B O 1
ATOM 5423 N N . GLU B 1 213 ? 47.07467 -44.66115 -35.56861 1.000 29.14684 213 GLU B N 1
ATOM 5424 C CA . GLU B 1 213 ? 47.70145 -45.12999 -34.33765 1.000 32.67064 213 GLU B CA 1
ATOM 5425 C C . GLU B 1 213 ? 49.16885 -44.72395 -34.25128 1.000 35.67273 213 GLU B C 1
ATOM 5426 O O . GLU B 1 213 ? 49.65339 -44.37077 -33.17137 1.000 39.90732 213 GLU B O 1
ATOM 5432 N N . LYS B 1 214 ? 49.89032 -44.76162 -35.36894 1.000 34.50931 214 LYS B N 1
ATOM 5433 C CA . LYS B 1 214 ? 51.33829 -44.60644 -35.32364 1.000 34.46848 214 LYS B CA 1
ATOM 5434 C C . LYS B 1 214 ? 51.80534 -43.17738 -35.56538 1.000 34.10068 214 LYS B C 1
ATOM 5435 O O . LYS B 1 214 ? 52.80709 -42.75990 -34.97218 1.000 35.39300 214 LYS B O 1
ATOM 5441 N N . THR B 1 215 ? 51.11867 -42.41803 -36.42091 1.000 30.57601 215 THR B N 1
ATOM 5442 C CA . THR B 1 215 ? 51.53367 -41.05486 -36.72404 1.000 34.85656 215 THR B CA 1
ATOM 5443 C C . THR B 1 215 ? 50.70239 -39.99406 -36.01320 1.000 36.16159 215 THR B C 1
ATOM 5444 O O . THR B 1 215 ? 51.11217 -38.82783 -35.97975 1.000 40.08276 215 THR B O 1
ATOM 5448 N N . ILE B 1 216 ? 49.55250 -40.36113 -35.45047 1.000 35.77429 216 ILE B N 1
ATOM 5449 C CA . ILE B 1 216 ? 48.78061 -39.45208 -34.62191 1.000 37.38456 216 ILE B CA 1
ATOM 5450 C C . ILE B 1 216 ? 48.86798 -39.81344 -33.14287 1.000 35.92522 216 ILE B C 1
ATOM 5451 O O . ILE B 1 216 ? 48.71761 -38.92904 -32.29042 1.000 36.64138 216 ILE B O 1
ATOM 5456 N N . GLY B 1 217 ? 49.14759 -41.07446 -32.81603 1.000 27.27624 217 GLY B N 1
ATOM 5457 C CA . GLY B 1 217 ? 49.31708 -41.48124 -31.43777 1.000 31.89600 217 GLY B CA 1
ATOM 5458 C C . GLY B 1 217 ? 48.00803 -41.50201 -30.68489 1.000 37.83648 217 GLY B C 1
ATOM 5459 O O . GLY B 1 217 ? 47.85254 -40.81204 -29.67381 1.000 45.44656 217 GLY B O 1
ATOM 5460 N N . HIS B 1 218 ? 47.05532 -42.28936 -31.17732 1.000 37.05062 218 HIS B N 1
ATOM 5461 C CA . HIS B 1 218 ? 45.73032 -42.36192 -30.57971 1.000 30.41466 218 HIS B CA 1
ATOM 5462 C C . HIS B 1 218 ? 45.06132 -43.64175 -31.05714 1.000 33.35121 218 HIS B C 1
ATOM 5463 O O . HIS B 1 218 ? 45.48777 -44.25509 -32.04009 1.000 40.53580 218 HIS B O 1
ATOM 5470 N N . LYS B 1 219 ? 44.00865 -44.04019 -30.34794 1.000 27.54057 219 LYS B N 1
ATOM 5471 C CA . LYS B 1 219 ? 43.29464 -45.27468 -30.63909 1.000 26.93954 219 LYS B CA 1
ATOM 5472 C C . LYS B 1 219 ? 41.91404 -44.96284 -31.19989 1.000 30.35584 219 LYS B C 1
ATOM 5473 O O . LYS B 1 219 ? 41.20960 -44.08552 -30.69083 1.000 29.33556 219 LYS B O 1
ATOM 5479 N N . ALA B 1 220 ? 41.53826 -45.68261 -32.25551 1.000 33.40350 220 ALA B N 1
ATOM 5480 C CA . ALA B 1 220 ? 40.21884 -45.58193 -32.86171 1.000 28.10062 220 ALA B CA 1
ATOM 5481 C C . ALA B 1 220 ? 39.57214 -46.95969 -32.89027 1.000 30.55764 220 ALA B C 1
ATOM 5482 O O . ALA B 1 220 ? 40.24564 -47.96680 -33.12692 1.000 32.31021 220 ALA B O 1
ATOM 5484 N N . TRP B 1 221 ? 38.26358 -47.00195 -32.65302 1.000 30.23614 221 TRP B N 1
ATOM 5485 C CA . TRP B 1 221 ? 37.51913 -48.25398 -32.55524 1.000 31.69907 221 TRP B CA 1
ATOM 5486 C C . TRP B 1 221 ? 36.48812 -48.31405 -33.67640 1.000 33.35355 221 TRP B C 1
ATOM 5487 O O . TRP B 1 221 ? 35.53468 -47.52970 -33.68834 1.000 38.80870 221 TRP B O 1
ATOM 5498 N N . HIS B 1 222 ? 36.67100 -49.25009 -34.60981 1.000 27.73576 222 HIS B N 1
ATOM 5499 C CA . HIS B 1 222 ? 35.71282 -49.47804 -35.69239 1.000 30.73427 222 HIS B CA 1
ATOM 5500 C C . HIS B 1 222 ? 34.62694 -50.42000 -35.18428 1.000 30.39842 222 HIS B C 1
ATOM 5501 O O . HIS B 1 222 ? 34.78846 -51.63847 -35.17483 1.000 27.62893 222 HIS B O 1
ATOM 5508 N N . LEU B 1 223 ? 33.50797 -49.84826 -34.74474 1.000 22.25301 223 LEU B N 1
ATOM 5509 C CA . LEU B 1 223 ? 32.36044 -50.61224 -34.27558 1.000 38.96537 223 LEU B CA 1
ATOM 5510 C C . LEU B 1 223 ? 31.20872 -50.63192 -35.27812 1.000 42.24996 223 LEU B C 1
ATOM 5511 O O . LEU B 1 223 ? 30.18787 -51.27142 -35.01848 1.000 23.12465 223 LEU B O 1
ATOM 5516 N N . GLY B 1 224 ? 31.33242 -49.91949 -36.39540 1.000 46.85540 224 GLY B N 1
ATOM 5517 C CA . GLY B 1 224 ? 30.24754 -49.77408 -37.33829 1.000 51.05069 224 GLY B CA 1
ATOM 5518 C C . GLY B 1 224 ? 30.15694 -50.86073 -38.39301 1.000 54.36830 224 GLY B C 1
ATOM 5519 O O . GLY B 1 224 ? 30.99370 -51.76360 -38.46161 1.000 57.96279 224 GLY B O 1
ATOM 5520 N N . PRO B 1 225 ? 29.12445 -50.78931 -39.25215 1.000 49.61509 225 PRO B N 1
ATOM 5521 C CA . PRO B 1 225 ? 28.05965 -49.78196 -39.20161 1.000 41.58564 225 PRO B CA 1
ATOM 5522 C C . PRO B 1 225 ? 27.04682 -50.03798 -38.09573 1.000 39.21903 225 PRO B C 1
ATOM 5523 O O . PRO B 1 225 ? 26.59757 -51.17090 -37.94310 1.000 41.97421 225 PRO B O 1
ATOM 5527 N N . ALA B 1 226 ? 26.68235 -48.99733 -37.35170 1.000 36.63671 226 ALA B N 1
ATOM 5528 C CA . ALA B 1 226 ? 25.75275 -49.15353 -36.24066 1.000 37.20528 226 ALA B CA 1
ATOM 5529 C C . ALA B 1 226 ? 24.33219 -49.44185 -36.71684 1.000 34.73620 226 ALA B C 1
ATOM 5530 O O . ALA B 1 226 ? 23.56869 -50.11789 -36.01691 1.000 31.98528 226 ALA B O 1
ATOM 5532 N N . SER B 1 227 ? 23.96081 -48.95076 -37.89918 1.000 35.49006 227 SER B N 1
ATOM 5533 C CA . SER B 1 227 ? 22.60982 -49.17292 -38.39876 1.000 35.51618 227 SER B CA 1
ATOM 5534 C C . SER B 1 227 ? 22.28629 -50.64978 -38.53350 1.000 32.06311 227 SER B C 1
ATOM 5535 O O . SER B 1 227 ? 21.12299 -51.04175 -38.44884 1.000 35.87853 227 SER B O 1
ATOM 5538 N N . LEU B 1 228 ? 23.29296 -51.48270 -38.75348 1.000 25.63061 228 LEU B N 1
ATOM 5539 C CA . LEU B 1 228 ? 23.04993 -52.91218 -38.84357 1.000 31.29797 228 LEU B CA 1
ATOM 5540 C C . LEU B 1 228 ? 22.39216 -53.47671 -37.59010 1.000 32.34823 228 LEU B C 1
ATOM 5541 O O . LEU B 1 228 ? 21.86558 -54.59584 -37.62921 1.000 26.38093 228 LEU B O 1
ATOM 5546 N N . VAL B 1 229 ? 22.40412 -52.73461 -36.48047 1.000 35.12332 229 VAL B N 1
ATOM 5547 C CA . VAL B 1 229 ? 21.73498 -53.19236 -35.27077 1.000 39.15142 229 VAL B CA 1
ATOM 5548 C C . VAL B 1 229 ? 20.22576 -53.21127 -35.45855 1.000 45.82969 229 VAL B C 1
ATOM 5549 O O . VAL B 1 229 ? 19.51528 -53.89835 -34.71772 1.000 49.83247 229 VAL B O 1
ATOM 5553 N N . ARG B 1 230 ? 19.72081 -52.46235 -36.43819 1.000 46.17181 230 ARG B N 1
ATOM 5554 C CA . ARG B 1 230 ? 18.29652 -52.38651 -36.74217 1.000 46.62694 230 ARG B CA 1
ATOM 5555 C C . ARG B 1 230 ? 17.98879 -53.39222 -37.84473 1.000 49.90908 230 ARG B C 1
ATOM 5556 O O . ARG B 1 230 ? 18.39204 -53.20646 -38.99797 1.000 46.22900 230 ARG B O 1
ATOM 5564 N N . GLU B 1 231 ? 17.28739 -54.46282 -37.48336 1.000 56.44112 231 GLU B N 1
ATOM 5565 C CA . GLU B 1 231 ? 17.04624 -55.59586 -38.36573 1.000 59.09344 231 GLU B CA 1
ATOM 5566 C C . GLU B 1 231 ? 15.58949 -55.74528 -38.76942 1.000 62.86319 231 GLU B C 1
ATOM 5567 O O . GLU B 1 231 ? 15.30886 -56.09068 -39.91974 1.000 62.39180 231 GLU B O 1
ATOM 5573 N N . THR B 1 232 ? 14.65273 -55.49159 -37.85810 1.000 68.47960 232 THR B N 1
ATOM 5574 C CA . THR B 1 232 ? 13.24864 -55.47127 -38.23426 1.000 68.59356 232 THR B CA 1
ATOM 5575 C C . THR B 1 232 ? 12.97933 -54.28777 -39.15763 1.000 66.95533 232 THR B C 1
ATOM 5576 O O . THR B 1 232 ? 13.70551 -53.28986 -39.15915 1.000 69.90858 232 THR B O 1
ATOM 5580 N N . ILE B 1 233 ? 11.92164 -54.40772 -39.96153 1.000 62.29557 233 ILE B N 1
ATOM 5581 C CA . ILE B 1 233 ? 11.58348 -53.30062 -40.84794 1.000 56.41499 233 ILE B CA 1
ATOM 5582 C C . ILE B 1 233 ? 11.05920 -52.11909 -40.04212 1.000 50.01364 233 ILE B C 1
ATOM 5583 O O . ILE B 1 233 ? 11.22579 -50.96147 -40.44459 1.000 47.48161 233 ILE B O 1
ATOM 5588 N N . GLN B 1 234 ? 10.44473 -52.37981 -38.88524 1.000 47.37863 234 GLN B N 1
ATOM 5589 C CA . GLN B 1 234 ? 10.00793 -51.28494 -38.02676 1.000 47.67407 234 GLN B CA 1
ATOM 5590 C C . GLN B 1 234 ? 11.18564 -50.60574 -37.34022 1.000 40.58090 234 GLN B C 1
ATOM 5591 O O . GLN B 1 234 ? 11.09892 -49.42209 -36.99541 1.000 38.21022 234 GLN B O 1
ATOM 5597 N N . GLU B 1 235 ? 12.28678 -51.33050 -37.12905 1.000 38.07323 235 GLU B N 1
ATOM 5598 C CA . GLU B 1 235 ? 13.48246 -50.71227 -36.56663 1.000 41.06475 235 GLU B CA 1
ATOM 5599 C C . GLU B 1 235 ? 14.25697 -49.91777 -37.61006 1.000 40.05319 235 GLU B C 1
ATOM 5600 O O . GLU B 1 235 ? 14.96078 -48.96441 -37.25956 1.000 36.51100 235 GLU B O 1
ATOM 5606 N N . LYS B 1 236 ? 14.14452 -50.28964 -38.88615 1.000 41.71139 236 LYS B N 1
ATOM 5607 C CA . LYS B 1 236 ? 14.74001 -49.48498 -39.94534 1.000 36.07926 236 LYS B CA 1
ATOM 5608 C C . LYS B 1 236 ? 13.85774 -48.30021 -40.31577 1.000 31.83741 236 LYS B C 1
ATOM 5609 O O . LYS B 1 236 ? 14.36954 -47.26502 -40.75635 1.000 29.50175 236 LYS B O 1
ATOM 5615 N N . ALA B 1 237 ? 12.54103 -48.42871 -40.13230 1.000 30.95455 237 ALA B N 1
ATOM 5616 C CA . ALA B 1 237 ? 11.61364 -47.37477 -40.52670 1.000 30.07072 237 ALA B CA 1
ATOM 5617 C C . ALA B 1 237 ? 11.52943 -46.25426 -39.49864 1.000 31.92056 237 ALA B C 1
ATOM 5618 O O . ALA B 1 237 ? 11.27122 -45.10322 -39.86661 1.000 34.90742 237 ALA B O 1
ATOM 5620 N N . GLU B 1 238 ? 11.73160 -46.56027 -38.22190 1.000 30.95233 238 GLU B N 1
ATOM 5621 C CA . GLU B 1 238 ? 11.63056 -45.57687 -37.14611 1.000 30.85288 238 GLU B CA 1
ATOM 5622 C C . GLU B 1 238 ? 13.04396 -45.26750 -36.65955 1.000 27.48201 238 GLU B C 1
ATOM 5623 O O . GLU B 1 238 ? 13.57769 -45.94042 -35.77621 1.000 25.08000 238 GLU B O 1
ATOM 5629 N N . ARG B 1 239 ? 13.64441 -44.23350 -37.24359 1.000 29.82133 239 ARG B N 1
ATOM 5630 C CA . ARG B 1 239 ? 15.02112 -43.85618 -36.94750 1.000 26.17556 239 ARG B CA 1
ATOM 5631 C C . ARG B 1 239 ? 15.10081 -42.33866 -36.92528 1.000 22.90062 239 ARG B C 1
ATOM 5632 O O . ARG B 1 239 ? 14.86343 -41.68988 -37.94853 1.000 22.88502 239 ARG B O 1
ATOM 5640 N N . GLY B 1 240 ? 15.41906 -41.77543 -35.76275 1.000 22.96257 240 GLY B N 1
ATOM 5641 C CA . GLY B 1 240 ? 15.45840 -40.33435 -35.61267 1.000 24.41866 240 GLY B CA 1
ATOM 5642 C C . GLY B 1 240 ? 14.08081 -39.72471 -35.45767 1.000 31.52646 240 GLY B C 1
ATOM 5643 O O . GLY B 1 240 ? 13.78674 -39.08624 -34.44304 1.000 39.53032 240 GLY B O 1
ATOM 5644 N N . GLU B 1 241 ? 13.22706 -39.90897 -36.46300 1.000 34.52015 241 GLU B N 1
ATOM 5645 C CA . GLU B 1 241 ? 11.85683 -39.42182 -36.42479 1.000 35.63419 241 GLU B CA 1
ATOM 5646 C C . GLU B 1 241 ? 10.93706 -40.48215 -37.00777 1.000 39.21820 241 GLU B C 1
ATOM 5647 O O . GLU B 1 241 ? 11.38314 -41.46037 -37.61330 1.000 45.63868 241 GLU B O 1
ATOM 5653 N N . LYS B 1 242 ? 9.63704 -40.27520 -36.82037 1.000 37.44849 242 LYS B N 1
ATOM 5654 C CA . LYS B 1 242 ? 8.64956 -41.04633 -37.55691 1.000 39.47881 242 LYS B CA 1
ATOM 5655 C C . LYS B 1 242 ? 8.63241 -40.59335 -39.01247 1.000 45.45872 242 LYS B C 1
ATOM 5656 O O . LYS B 1 242 ? 8.84372 -39.41730 -39.32121 1.000 48.69151 242 LYS B O 1
ATOM 5662 N N . SER B 1 243 ? 8.39087 -41.54071 -39.91357 1.000 45.30783 243 SER B N 1
ATOM 5663 C CA . SER B 1 243 ? 8.33576 -41.21359 -41.33137 1.000 40.72979 243 SER B CA 1
ATOM 5664 C C . SER B 1 243 ? 7.14578 -40.30627 -41.62484 1.000 40.14087 243 SER B C 1
ATOM 5665 O O . SER B 1 243 ? 6.03969 -40.52247 -41.12137 1.000 40.69840 243 SER B O 1
ATOM 5668 N N . THR B 1 244 ? 7.38507 -39.27311 -42.43939 1.000 37.57854 244 THR B N 1
ATOM 5669 C CA . THR B 1 244 ? 6.31451 -38.34791 -42.80088 1.000 35.97101 244 THR B CA 1
ATOM 5670 C C . THR B 1 244 ? 5.22708 -39.04354 -43.60714 1.000 39.66666 244 THR B C 1
ATOM 5671 O O . THR B 1 244 ? 4.04217 -38.71650 -43.46846 1.000 41.46451 244 THR B O 1
ATOM 5675 N N . LEU B 1 245 ? 5.60774 -39.99823 -44.44869 1.000 40.57101 245 LEU B N 1
ATOM 5676 C CA . LEU B 1 245 ? 4.67661 -40.78946 -45.23460 1.000 36.49057 245 LEU B CA 1
ATOM 5677 C C . LEU B 1 245 ? 4.70035 -42.23297 -44.75353 1.000 30.95273 245 LEU B C 1
ATOM 5678 O O . LEU B 1 245 ? 5.68891 -42.69490 -44.17656 1.000 26.22493 245 LEU B O 1
ATOM 5683 N N . SER B 1 246 ? 3.59593 -42.93716 -44.98931 1.000 33.60296 246 SER B N 1
ATOM 5684 C CA . SER B 1 246 ? 3.50610 -44.33872 -44.60392 1.000 38.94542 246 SER B CA 1
ATOM 5685 C C . SER B 1 246 ? 4.63080 -45.13610 -45.24847 1.000 39.63143 246 SER B C 1
ATOM 5686 O O . SER B 1 246 ? 4.88774 -45.01051 -46.44930 1.000 42.89244 246 SER B O 1
ATOM 5689 N N . VAL B 1 247 ? 5.31406 -45.94731 -44.43830 1.000 37.50741 247 VAL B N 1
ATOM 5690 C CA . VAL B 1 247 ? 6.38585 -46.78622 -44.96610 1.000 38.19946 247 VAL B CA 1
ATOM 5691 C C . VAL B 1 247 ? 5.84524 -47.71654 -46.04145 1.000 40.24011 247 VAL B C 1
ATOM 5692 O O . VAL B 1 247 ? 6.50541 -47.96899 -47.05634 1.000 39.74665 247 VAL B O 1
ATOM 5696 N N . GLN B 1 248 ? 4.62645 -48.22488 -45.84623 1.000 41.99027 248 GLN B N 1
ATOM 5697 C CA . GLN B 1 248 ? 4.02824 -49.10913 -46.83819 1.000 38.58378 248 GLN B CA 1
ATOM 5698 C C . GLN B 1 248 ? 3.73709 -48.37584 -48.14031 1.000 39.56445 248 GLN B C 1
ATOM 5699 O O . GLN B 1 248 ? 3.69899 -49.00070 -49.20643 1.000 38.46680 248 GLN B O 1
ATOM 5705 N N . LYS B 1 249 ? 3.53174 -47.05839 -48.07694 1.000 38.83603 249 LYS B N 1
ATOM 5706 C CA . LYS B 1 249 ? 3.33238 -46.28517 -49.29741 1.000 28.72780 249 LYS B CA 1
ATOM 5707 C C . LYS B 1 249 ? 4.60064 -46.26458 -50.14222 1.000 27.91457 249 LYS B C 1
ATOM 5708 O O . LYS B 1 249 ? 4.53337 -46.34435 -51.37410 1.000 32.16035 249 LYS B O 1
ATOM 5714 N N . PHE B 1 250 ? 5.76667 -46.17184 -49.49717 1.000 27.18530 250 PHE B N 1
ATOM 5715 C CA . PHE B 1 250 ? 7.02853 -46.28588 -50.22273 1.000 26.53039 250 PHE B CA 1
ATOM 5716 C C . PHE B 1 250 ? 7.22411 -47.69677 -50.76333 1.000 34.17657 250 PHE B C 1
ATOM 5717 O O . PHE B 1 250 ? 7.58868 -47.88050 -51.93046 1.000 32.32232 250 PHE B O 1
ATOM 5725 N N . VAL B 1 251 ? 6.98746 -48.70791 -49.92313 1.000 27.87899 251 VAL B N 1
ATOM 5726 C CA . VAL B 1 251 ? 7.25375 -50.08884 -50.31934 1.000 36.42674 251 VAL B CA 1
ATOM 5727 C C . VAL B 1 251 ? 6.35139 -50.50056 -51.47617 1.000 41.64582 251 VAL B C 1
ATOM 5728 O O . VAL B 1 251 ? 6.80354 -51.13259 -52.43843 1.000 43.41017 251 VAL B O 1
ATOM 5732 N N . ASP B 1 252 ? 5.06506 -50.14432 -51.40690 1.000 42.32719 252 ASP B N 1
ATOM 5733 C CA . ASP B 1 252 ? 4.14074 -50.49327 -52.48298 1.000 38.18002 252 ASP B CA 1
ATOM 5734 C C . ASP B 1 252 ? 4.53606 -49.82616 -53.79413 1.000 38.34527 252 ASP B C 1
ATOM 5735 O O . ASP B 1 252 ? 4.50436 -50.45916 -54.85603 1.000 40.13724 252 ASP B O 1
ATOM 5740 N N . TRP B 1 253 ? 4.90961 -48.54586 -53.73934 1.000 37.09393 253 TRP B N 1
ATOM 5741 C CA . TRP B 1 253 ? 5.27918 -47.82419 -54.95297 1.000 34.63157 253 TRP B CA 1
ATOM 5742 C C . TRP B 1 253 ? 6.56378 -48.37839 -55.55592 1.000 41.70841 253 TRP B C 1
ATOM 5743 O O . TRP B 1 253 ? 6.66104 -48.54890 -56.77688 1.000 48.73397 253 TRP B O 1
ATOM 5754 N N . LEU B 1 254 ? 7.55635 -48.67375 -54.71410 1.000 39.80010 254 LEU B N 1
ATOM 5755 C CA . LEU B 1 254 ? 8.81890 -49.20989 -55.21058 1.000 32.23802 254 LEU B CA 1
ATOM 5756 C C . LEU B 1 254 ? 8.65230 -50.62873 -55.74499 1.000 35.31303 254 LEU B C 1
ATOM 5757 O O . LEU B 1 254 ? 9.26784 -50.99158 -56.75423 1.000 32.39128 254 LEU B O 1
ATOM 5762 N N . ASN B 1 255 ? 7.81885 -51.44306 -55.08889 1.000 38.18981 255 ASN B N 1
ATOM 5763 C CA . ASN B 1 255 ? 7.66362 -52.83877 -55.48978 1.000 37.90794 255 ASN B CA 1
ATOM 5764 C C . ASN B 1 255 ? 7.13923 -52.98952 -56.91045 1.000 39.17393 255 ASN B C 1
ATOM 5765 O O . ASN B 1 255 ? 7.36100 -54.03461 -57.53138 1.000 40.58097 255 ASN B O 1
ATOM 5770 N N . LYS B 1 256 ? 6.44421 -51.98243 -57.43552 1.000 44.43499 256 LYS B N 1
ATOM 5771 C CA . LYS B 1 256 ? 5.96151 -52.03313 -58.80849 1.000 48.09045 256 LYS B CA 1
ATOM 5772 C C . LYS B 1 256 ? 7.05131 -51.73632 -59.82858 1.000 46.62494 256 LYS B C 1
ATOM 5773 O O . LYS B 1 256 ? 6.84674 -51.98863 -61.02106 1.000 46.64091 256 LYS B O 1
ATOM 5779 N N . LYS B 1 257 ? 8.19362 -51.21942 -59.39154 1.000 43.14975 257 LYS B N 1
ATOM 5780 C CA . LYS B 1 257 ? 9.22968 -50.70979 -60.27517 1.000 35.92001 257 LYS B CA 1
ATOM 5781 C C . LYS B 1 257 ? 10.29570 -51.76499 -60.54506 1.000 34.36809 257 LYS B C 1
ATOM 5782 O O . LYS B 1 257 ? 10.45038 -52.73725 -59.80217 1.000 35.12823 257 LYS B O 1
ATOM 5788 N N . ARG B 1 258 ? 11.03303 -51.55353 -61.63233 1.000 36.29574 258 ARG B N 1
ATOM 5789 C CA . ARG B 1 258 ? 12.13087 -52.43253 -61.99964 1.000 39.84681 258 ARG B CA 1
ATOM 5790 C C . ARG B 1 258 ? 13.27561 -52.30851 -60.99647 1.000 41.48950 258 ARG B C 1
ATOM 5791 O O . ARG B 1 258 ? 13.35263 -51.35857 -60.21199 1.000 44.43520 258 ARG B O 1
ATOM 5799 N N . ASP B 1 259 ? 14.17240 -53.29064 -61.02414 1.000 36.44836 259 ASP B N 1
ATOM 5800 C CA . ASP B 1 259 ? 15.34785 -53.23468 -60.16741 1.000 37.85546 259 ASP B CA 1
ATOM 5801 C C . ASP B 1 259 ? 16.31797 -52.17638 -60.67621 1.000 38.11163 259 ASP B C 1
ATOM 5802 O O . ASP B 1 259 ? 16.52114 -52.02599 -61.88469 1.000 40.98981 259 ASP B O 1
ATOM 5807 N N . ASN B 1 260 ? 16.90732 -51.43199 -59.73909 1.000 34.81027 260 ASN B N 1
ATOM 5808 C CA . ASN B 1 260 ? 17.84568 -50.35355 -60.05006 1.000 33.74803 260 ASN B CA 1
ATOM 5809 C C . ASN B 1 260 ? 17.22654 -49.31375 -60.97886 1.000 32.92023 260 ASN B C 1
ATOM 5810 O O . ASN B 1 260 ? 17.91362 -48.71863 -61.81147 1.000 38.72070 260 ASN B O 1
ATOM 5815 N N . SER B 1 261 ? 15.92446 -49.08202 -60.83616 1.000 31.32905 261 SER B N 1
ATOM 5816 C CA . SER B 1 261 ? 15.19680 -48.16832 -61.70295 1.000 30.41292 261 SER B CA 1
ATOM 5817 C C . SER B 1 261 ? 14.91130 -46.81950 -61.05750 1.000 31.65679 261 SER B C 1
ATOM 5818 O O . SER B 1 261 ? 14.52001 -45.88563 -61.76515 1.000 24.96305 261 SER B O 1
ATOM 5821 N N . VAL B 1 262 ? 15.09650 -46.69007 -59.74615 1.000 32.23123 262 VAL B N 1
ATOM 5822 C CA . VAL B 1 262 ? 14.72662 -45.48695 -59.01119 1.000 23.93368 262 VAL B CA 1
ATOM 5823 C C . VAL B 1 262 ? 15.98712 -44.79910 -58.50810 1.000 23.10723 262 VAL B C 1
ATOM 5824 O O . VAL B 1 262 ? 16.92410 -45.45777 -58.04161 1.000 25.53459 262 VAL B O 1
ATOM 5828 N N . ILE B 1 263 ? 16.00889 -43.47198 -58.60954 1.000 22.55549 263 ILE B N 1
ATOM 5829 C CA . ILE B 1 263 ? 17.08573 -42.65128 -58.06818 1.000 26.40711 263 ILE B CA 1
ATOM 5830 C C . ILE B 1 263 ? 16.58798 -41.99890 -56.78540 1.000 29.86498 263 ILE B C 1
ATOM 5831 O O . ILE B 1 263 ? 15.48313 -41.44399 -56.74788 1.000 30.86479 263 ILE B O 1
ATOM 5836 N N . TYR B 1 264 ? 17.38687 -42.08427 -55.72734 1.000 28.37825 264 TYR B N 1
ATOM 5837 C CA . TYR B 1 264 ? 17.04110 -41.51868 -54.43078 1.000 20.80799 264 TYR B CA 1
ATOM 5838 C C . TYR B 1 264 ? 17.90322 -40.28923 -54.18074 1.000 20.20724 264 TYR B C 1
ATOM 5839 O O . TYR B 1 264 ? 19.13433 -40.36373 -54.25731 1.000 26.40680 264 TYR B O 1
ATOM 5848 N N . ILE B 1 265 ? 17.25688 -39.16118 -53.89484 1.000 20.07913 265 ILE B N 1
ATOM 5849 C CA . ILE B 1 265 ? 17.93616 -37.88325 -53.71089 1.000 19.65325 265 ILE B CA 1
ATOM 5850 C C . ILE B 1 265 ? 17.65104 -37.38595 -52.30024 1.000 29.57077 265 ILE B C 1
ATOM 5851 O O . ILE B 1 265 ? 16.48544 -37.23534 -51.91242 1.000 30.78149 265 ILE B O 1
ATOM 5856 N N . SER B 1 266 ? 18.71447 -37.12727 -51.54022 1.000 27.54583 266 SER B N 1
ATOM 5857 C CA . SER B 1 266 ? 18.60911 -36.58628 -50.19281 1.000 19.10562 266 SER B CA 1
ATOM 5858 C C . SER B 1 266 ? 19.95727 -36.00226 -49.80165 1.000 21.88008 266 SER B C 1
ATOM 5859 O O . SER B 1 266 ? 21.00048 -36.59926 -50.08108 1.000 30.71188 266 SER B O 1
ATOM 5862 N N . PHE B 1 267 ? 19.92900 -34.84255 -49.14725 1.000 21.85459 267 PHE B N 1
ATOM 5863 C CA . PHE B 1 267 ? 21.14518 -34.12464 -48.78618 1.000 25.38785 267 PHE B CA 1
ATOM 5864 C C . PHE B 1 267 ? 21.28853 -33.97402 -47.27417 1.000 30.90102 267 PHE B C 1
ATOM 5865 O O . PHE B 1 267 ? 21.88591 -33.00966 -46.79202 1.000 35.54365 267 PHE B O 1
ATOM 5873 N N . GLY B 1 268 ? 20.74665 -34.91832 -46.51479 1.000 27.46052 268 GLY B N 1
ATOM 5874 C CA . GLY B 1 268 ? 20.94351 -34.92301 -45.08284 1.000 26.75079 268 GLY B CA 1
ATOM 5875 C C . GLY B 1 268 ? 20.00914 -33.98671 -44.34009 1.000 22.42627 268 GLY B C 1
ATOM 5876 O O . GLY B 1 268 ? 19.07083 -33.40534 -44.89195 1.000 23.03971 268 GLY B O 1
ATOM 5877 N N . THR B 1 269 ? 20.29383 -33.84009 -43.04697 1.000 21.10940 269 THR B N 1
ATOM 5878 C CA . THR B 1 269 ? 19.44377 -33.09695 -42.12769 1.000 26.17477 269 THR B CA 1
ATOM 5879 C C . THR B 1 269 ? 20.00153 -31.72238 -41.78422 1.000 29.35420 269 THR B C 1
ATOM 5880 O O . THR B 1 269 ? 19.47732 -31.05934 -40.88322 1.000 28.32795 269 THR B O 1
ATOM 5884 N N . MET B 1 270 ? 21.05014 -31.28093 -42.47814 1.000 33.77690 270 MET B N 1
ATOM 5885 C CA . MET B 1 270 ? 21.65669 -29.98517 -42.22174 1.000 35.42865 270 MET B CA 1
ATOM 5886 C C . MET B 1 270 ? 21.80661 -29.13292 -43.47391 1.000 34.72636 270 MET B C 1
ATOM 5887 O O . MET B 1 270 ? 22.30362 -28.00618 -43.37535 1.000 37.65295 270 MET B O 1
ATOM 5892 N N . CYS B 1 271 ? 21.39045 -29.62626 -44.63716 1.000 27.60040 271 CYS B N 1
ATOM 5893 C CA . CYS B 1 271 ? 21.53692 -28.91602 -45.90116 1.000 23.24635 271 CYS B CA 1
ATOM 5894 C C . CYS B 1 271 ? 20.17639 -28.42102 -46.37404 1.000 21.10840 271 CYS B C 1
ATOM 5895 O O . CYS B 1 271 ? 19.20212 -29.18133 -46.38633 1.000 19.88018 271 CYS B O 1
ATOM 5898 N N . HIS B 1 272 ? 20.11568 -27.14706 -46.75536 1.000 19.91551 272 HIS B N 1
ATOM 5899 C CA . HIS B 1 272 ? 18.90661 -26.52806 -47.28934 1.000 20.31132 272 HIS B CA 1
ATOM 5900 C C . HIS B 1 272 ? 19.30251 -25.72023 -48.51664 1.000 24.50502 272 HIS B C 1
ATOM 5901 O O . HIS B 1 272 ? 19.99497 -24.70561 -48.39526 1.000 25.39557 272 HIS B O 1
ATOM 5908 N N . PHE B 1 273 ? 18.86761 -26.17415 -49.70609 1.000 23.78122 273 PHE B N 1
ATOM 5909 C CA . PHE B 1 273 ? 19.24332 -25.46052 -50.91662 1.000 20.41924 273 PHE B CA 1
ATOM 5910 C C . PHE B 1 273 ? 18.27123 -24.32137 -51.20243 1.000 21.02616 273 PHE B C 1
ATOM 5911 O O . PHE B 1 273 ? 17.08558 -24.40775 -50.86647 1.000 21.26311 273 PHE B O 1
ATOM 5919 N N . PRO B 1 274 ? 18.75328 -23.24419 -51.81752 1.000 21.36415 274 PRO B N 1
ATOM 5920 C CA . PRO B 1 274 ? 17.84784 -22.18112 -52.26757 1.000 35.01940 274 PRO B CA 1
ATOM 5921 C C . PRO B 1 274 ? 16.92064 -22.68110 -53.36789 1.000 39.20507 274 PRO B C 1
ATOM 5922 O O . PRO B 1 274 ? 17.11628 -23.74396 -53.96091 1.000 21.53372 274 PRO B O 1
ATOM 5926 N N . ASP B 1 275 ? 15.88575 -21.87979 -53.63571 1.000 32.17162 275 ASP B N 1
ATOM 5927 C CA . ASP B 1 275 ? 14.84859 -22.29366 -54.57750 1.000 28.74822 275 ASP B CA 1
ATOM 5928 C C . ASP B 1 275 ? 15.40903 -22.50770 -55.97842 1.000 34.48312 275 ASP B C 1
ATOM 5929 O O . ASP B 1 275 ? 15.06207 -23.48811 -56.64740 1.000 43.54945 275 ASP B O 1
ATOM 5934 N N . LYS B 1 276 ? 16.27330 -21.60275 -56.44524 1.000 30.19834 276 LYS B N 1
ATOM 5935 C CA . LYS B 1 276 ? 16.80353 -21.73861 -57.79701 1.000 30.14071 276 LYS B CA 1
ATOM 5936 C C . LYS B 1 276 ? 17.77503 -22.90539 -57.92484 1.000 28.55998 276 LYS B C 1
ATOM 5937 O O . LYS B 1 276 ? 18.02869 -23.36150 -59.04471 1.000 30.55582 276 LYS B O 1
ATOM 5943 N N . GLN B 1 277 ? 18.31865 -23.40206 -56.81192 1.000 24.14786 277 GLN B N 1
ATOM 5944 C CA . GLN B 1 277 ? 19.11216 -24.62464 -56.86887 1.000 22.66095 277 GLN B CA 1
ATOM 5945 C C . GLN B 1 277 ? 18.21764 -25.85719 -56.92721 1.000 23.20641 277 GLN B C 1
ATOM 5946 O O . GLN B 1 277 ? 18.51733 -26.81159 -57.65402 1.000 22.08711 277 GLN B O 1
ATOM 5952 N N . LEU B 1 278 ? 17.11559 -25.85162 -56.17104 1.000 23.50074 278 LEU B N 1
ATOM 5953 C CA . LEU B 1 278 ? 16.14873 -26.94015 -56.26470 1.000 22.30709 278 LEU B CA 1
ATOM 5954 C C . LEU B 1 278 ? 15.54716 -27.02986 -57.66017 1.000 21.65709 278 LEU B C 1
ATOM 5955 O O . LEU B 1 278 ? 15.20079 -28.12531 -58.11697 1.000 22.16118 278 LEU B O 1
ATOM 5960 N N . PHE B 1 279 ? 15.41758 -25.89359 -58.35124 1.000 18.25994 279 PHE B N 1
ATOM 5961 C CA . PHE B 1 279 ? 14.89230 -25.91129 -59.71253 1.000 17.15219 279 PHE B CA 1
ATOM 5962 C C . PHE B 1 279 ? 15.84224 -26.63452 -60.65820 1.000 17.34681 279 PHE B C 1
ATOM 5963 O O . PHE B 1 279 ? 15.40136 -27.40040 -61.52316 1.000 17.81401 279 PHE B O 1
ATOM 5971 N N . GLU B 1 280 ? 17.14954 -26.40205 -60.51072 1.000 18.01458 280 GLU B N 1
ATOM 5972 C CA . GLU B 1 280 ? 18.12462 -27.12085 -61.32433 1.000 18.37363 280 GLU B CA 1
ATOM 5973 C C . GLU B 1 280 ? 18.09461 -28.61413 -61.02374 1.000 24.43750 280 GLU B C 1
ATOM 5974 O O . GLU B 1 280 ? 18.21012 -29.44151 -61.93643 1.000 24.63117 280 GLU B O 1
ATOM 5980 N N . ILE B 1 281 ? 17.94312 -28.97769 -59.74624 1.000 16.27709 281 ILE B N 1
ATOM 5981 C CA . ILE B 1 281 ? 17.87108 -30.38852 -59.37684 1.000 15.97724 281 ILE B CA 1
ATOM 5982 C C . ILE B 1 281 ? 16.63693 -31.03545 -59.98939 1.000 36.36930 281 ILE B C 1
ATOM 5983 O O . ILE B 1 281 ? 16.70869 -32.13497 -60.55183 1.000 38.24505 281 ILE B O 1
ATOM 5988 N N . ALA B 1 282 ? 15.48808 -30.36170 -59.90177 1.000 31.63907 282 ALA B N 1
ATOM 5989 C CA . ALA B 1 282 ? 14.26182 -30.92369 -60.45929 1.000 25.76378 282 ALA B CA 1
ATOM 5990 C C . ALA B 1 282 ? 14.33615 -31.02208 -61.97855 1.000 27.16064 282 ALA B C 1
ATOM 5991 O O . ALA B 1 282 ? 13.91456 -32.02884 -62.56026 1.000 27.82903 282 ALA B O 1
ATOM 5993 N N . SER B 1 283 ? 14.87030 -29.98969 -62.63836 1.000 24.14108 283 SER B N 1
ATOM 5994 C CA . SER B 1 283 ? 14.99544 -30.02727 -64.09296 1.000 22.21359 283 SER B CA 1
ATOM 5995 C C . SER B 1 283 ? 15.89614 -31.17254 -64.53920 1.000 21.75373 283 SER B C 1
ATOM 5996 O O . SER B 1 283 ? 15.62408 -31.82978 -65.55114 1.000 20.22766 283 SER B O 1
ATOM 5999 N N . ALA B 1 284 ? 16.97436 -31.42797 -63.79455 1.000 24.24283 284 ALA B N 1
ATOM 6000 C CA . ALA B 1 284 ? 17.85121 -32.54645 -64.12444 1.000 23.66273 284 ALA B CA 1
ATOM 6001 C C . ALA B 1 284 ? 17.18017 -33.87962 -63.82432 1.000 23.75903 284 ALA B C 1
ATOM 6002 O O . ALA B 1 284 ? 17.37723 -34.85886 -64.55363 1.000 28.02907 284 ALA B O 1
ATOM 6004 N N . ILE B 1 285 ? 16.38974 -33.93733 -62.75065 1.000 19.82910 285 ILE B N 1
ATOM 6005 C CA . ILE B 1 285 ? 15.64843 -35.15450 -62.43618 1.000 24.70153 285 ILE B CA 1
ATOM 6006 C C . ILE B 1 285 ? 14.65717 -35.47546 -63.54733 1.000 32.56836 285 ILE B C 1
ATOM 6007 O O . ILE B 1 285 ? 14.51835 -36.63300 -63.96191 1.000 40.76492 285 ILE B O 1
ATOM 6012 N N . GLU B 1 286 ? 13.96140 -34.45704 -64.05758 1.000 31.78293 286 GLU B N 1
ATOM 6013 C CA . GLU B 1 286 ? 12.99247 -34.69589 -65.12184 1.000 33.28683 286 GLU B CA 1
ATOM 6014 C C . GLU B 1 286 ? 13.68567 -35.03495 -66.43611 1.000 30.92755 286 GLU B C 1
ATOM 6015 O O . GLU B 1 286 ? 13.25147 -35.94024 -67.15778 1.000 26.72374 286 GLU B O 1
ATOM 6021 N N . ALA B 1 287 ? 14.76507 -34.32131 -66.76411 1.000 30.16818 287 ALA B N 1
ATOM 6022 C CA . ALA B 1 287 ? 15.47922 -34.58456 -68.00687 1.000 26.52916 287 ALA B CA 1
ATOM 6023 C C . ALA B 1 287 ? 16.15239 -35.95111 -68.01307 1.000 27.92071 287 ALA B C 1
ATOM 6024 O O . ALA B 1 287 ? 16.37949 -36.50853 -69.09243 1.000 28.53428 287 ALA B O 1
ATOM 6026 N N . SER B 1 288 ? 16.47365 -36.50438 -66.83954 1.000 24.96193 288 SER B N 1
ATOM 6027 C CA . SER B 1 288 ? 17.07028 -37.83579 -66.79514 1.000 28.09588 288 SER B CA 1
ATOM 6028 C C . SER B 1 288 ? 16.06944 -38.91058 -67.19581 1.000 31.76947 288 SER B C 1
ATOM 6029 O O . SER B 1 288 ? 16.46287 -39.95656 -67.72470 1.000 22.42543 288 SER B O 1
ATOM 6032 N N . GLY B 1 289 ? 14.78210 -38.67420 -66.95016 1.000 33.44747 289 GLY B N 1
ATOM 6033 C CA . GLY B 1 289 ? 13.74312 -39.62588 -67.28374 1.000 29.11013 289 GLY B CA 1
ATOM 6034 C C . GLY B 1 289 ? 13.57957 -40.77157 -66.31208 1.000 31.75779 289 GLY B C 1
ATOM 6035 O O . GLY B 1 289 ? 12.82002 -41.70266 -66.60292 1.000 34.10413 289 GLY B O 1
ATOM 6036 N N . TYR B 1 290 ? 14.25495 -40.73447 -65.16666 1.000 32.52552 290 TYR B N 1
ATOM 6037 C CA . TYR B 1 290 ? 14.23579 -41.83378 -64.21315 1.000 32.86572 290 TYR B CA 1
ATOM 6038 C C . TYR B 1 290 ? 13.27978 -41.54082 -63.06533 1.000 32.63412 290 TYR B C 1
ATOM 6039 O O . TYR B 1 290 ? 13.14370 -40.39384 -62.62903 1.000 35.25073 290 TYR B O 1
ATOM 6048 N N . ASP B 1 291 ? 12.61024 -42.58685 -62.58970 1.000 33.25565 291 ASP B N 1
ATOM 6049 C CA . ASP B 1 291 ? 11.76568 -42.46162 -61.41304 1.000 35.10883 291 ASP B CA 1
ATOM 6050 C C . ASP B 1 291 ? 12.61746 -42.15416 -60.18937 1.000 30.79415 291 ASP B C 1
ATOM 6051 O O . ASP B 1 291 ? 13.76878 -42.58313 -60.08422 1.000 33.70292 291 ASP B O 1
ATOM 6056 N N . PHE B 1 292 ? 12.04161 -41.40316 -59.25439 1.000 23.82423 292 PHE B N 1
ATOM 6057 C CA . PHE B 1 292 ? 12.83310 -40.81849 -58.18524 1.000 24.24652 292 PHE B CA 1
ATOM 6058 C C . PHE B 1 292 ? 12.06827 -40.81893 -56.87045 1.000 28.43822 292 PHE B C 1
ATOM 6059 O O . PHE B 1 292 ? 10.84145 -40.92489 -56.83163 1.000 28.47680 292 PHE B O 1
ATOM 6067 N N . ILE B 1 293 ? 12.83156 -40.71852 -55.78577 1.000 27.69055 293 ILE B N 1
ATOM 6068 C CA . ILE B 1 293 ? 12.33364 -40.29919 -54.48295 1.000 19.81123 293 ILE B CA 1
ATOM 6069 C C . ILE B 1 293 ? 13.23510 -39.16180 -54.02860 1.000 22.59747 293 ILE B C 1
ATOM 6070 O O . ILE B 1 293 ? 14.44239 -39.35820 -53.84102 1.000 23.36403 293 ILE B O 1
ATOM 6075 N N . TRP B 1 294 ? 12.66092 -37.97225 -53.88421 1.000 21.35624 294 TRP B N 1
ATOM 6076 C CA . TRP B 1 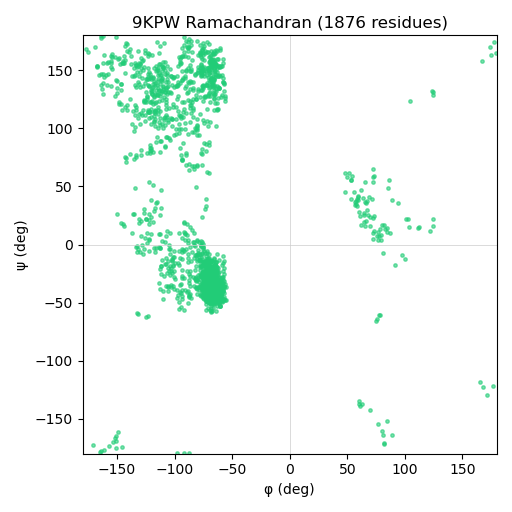294 ? 13.41871 -36.74874 -53.64810 1.000 17.97591 294 TRP B CA 1
ATOM 6077 C C . TRP B 1 294 ? 13.01511 -36.18743 -52.29109 1.000 22.92352 294 TRP B C 1
ATOM 6078 O O . TRP B 1 294 ? 11.86409 -35.77846 -52.10100 1.000 20.32193 294 TRP B O 1
ATOM 6089 N N . VAL B 1 295 ? 13.95777 -36.17485 -51.35217 1.000 24.13481 295 VAL B N 1
ATOM 6090 C CA . VAL B 1 295 ? 13.71979 -35.65873 -50.00924 1.000 22.07735 295 VAL B CA 1
ATOM 6091 C C . VAL B 1 295 ? 13.98540 -34.15980 -50.02104 1.000 27.41806 295 VAL B C 1
ATOM 6092 O O . VAL B 1 295 ? 15.11153 -33.72164 -50.27940 1.000 29.58749 295 VAL B O 1
ATOM 6096 N N . VAL B 1 296 ? 12.95053 -33.37337 -49.74445 1.000 25.38668 296 VAL B N 1
ATOM 6097 C CA . VAL B 1 296 ? 13.05064 -31.91774 -49.80015 1.000 25.42847 296 VAL B CA 1
ATOM 6098 C C . VAL B 1 296 ? 12.68681 -31.34569 -48.43512 1.000 23.15051 296 VAL B C 1
ATOM 6099 O O . VAL B 1 296 ? 11.52199 -30.99020 -48.20481 1.000 24.38865 296 VAL B O 1
ATOM 6103 N N . PRO B 1 297 ? 13.63319 -31.25105 -47.49672 1.000 23.99583 297 PRO B N 1
ATOM 6104 C CA . PRO B 1 297 ? 13.31580 -30.61543 -46.20817 1.000 26.16290 297 PRO B CA 1
ATOM 6105 C C . PRO B 1 297 ? 13.08691 -29.11821 -46.31926 1.000 26.51481 297 PRO B C 1
ATOM 6106 O O . PRO B 1 297 ? 12.54549 -28.52056 -45.38036 1.000 27.45702 297 PRO B O 1
ATOM 6110 N N . GLU B 1 298 ? 13.47467 -28.49615 -47.43632 1.000 22.36837 298 GLU B N 1
ATOM 6111 C CA . GLU B 1 298 ? 13.28353 -27.06110 -47.61111 1.000 20.27683 298 GLU B CA 1
ATOM 6112 C C . GLU B 1 298 ? 11.81372 -26.67796 -47.72321 1.000 24.11801 298 GLU B C 1
ATOM 6113 O O . GLU B 1 298 ? 11.47660 -25.50558 -47.52679 1.000 23.29554 298 GLU B O 1
ATOM 6119 N N . LYS B 1 299 ? 10.93480 -27.63555 -48.03098 1.000 24.84148 299 LYS B N 1
ATOM 6120 C CA . LYS B 1 299 ? 9.51990 -27.36279 -48.25586 1.000 23.35409 299 LYS B CA 1
ATOM 6121 C C . LYS B 1 299 ? 8.61925 -28.16042 -47.31963 1.000 26.45480 299 LYS B C 1
ATOM 6122 O O . LYS B 1 299 ? 7.43718 -28.35335 -47.62176 1.000 28.08462 299 LYS B O 1
ATOM 6128 N N . LYS B 1 300 ? 9.14989 -28.63601 -46.19562 1.000 29.37483 300 LYS B N 1
ATOM 6129 C CA . LYS B 1 300 ? 8.31809 -29.33451 -45.22674 1.000 30.81756 300 LYS B CA 1
ATOM 6130 C C . LYS B 1 300 ? 7.31265 -28.36693 -44.61670 1.000 36.28956 300 LYS B C 1
ATOM 6131 O O . LYS B 1 300 ? 7.61836 -27.19470 -44.37866 1.000 34.03767 300 LYS B O 1
ATOM 6137 N N . GLY B 1 301 ? 6.09962 -28.86076 -44.37924 1.000 40.40488 301 GLY B N 1
ATOM 6138 C CA . GLY B 1 301 ? 5.02966 -27.99581 -43.92916 1.000 38.43142 301 GLY B CA 1
ATOM 6139 C C . GLY B 1 301 ? 4.59329 -26.97097 -44.94785 1.000 44.21311 301 GLY B C 1
ATOM 6140 O O . GLY B 1 301 ? 3.99878 -25.95550 -44.57665 1.000 48.14117 301 GLY B O 1
ATOM 6141 N N . LYS B 1 302 ? 4.88457 -27.20080 -46.22676 1.000 45.09562 302 LYS B N 1
ATOM 6142 C CA . LYS B 1 302 ? 4.51569 -26.28259 -47.30068 1.000 40.71256 302 LYS B CA 1
ATOM 6143 C C . LYS B 1 302 ? 3.91758 -27.06496 -48.46584 1.000 42.17501 302 LYS B C 1
ATOM 6144 O O . LYS B 1 302 ? 4.29494 -26.89636 -49.62586 1.000 46.80932 302 LYS B O 1
ATOM 6150 N N . GLU B 1 303 ? 2.97499 -27.94672 -48.15608 1.000 43.01871 303 GLU B N 1
ATOM 6151 C CA . GLU B 1 303 ? 2.20157 -28.63960 -49.17363 1.000 45.45422 303 GLU B CA 1
ATOM 6152 C C . GLU B 1 303 ? 0.92128 -27.85860 -49.44469 1.000 41.93821 303 GLU B C 1
ATOM 6153 O O . GLU B 1 303 ? 0.50383 -27.01312 -48.64765 1.000 41.26213 303 GLU B O 1
ATOM 6159 N N . ASN B 1 304 ? 0.30328 -28.14925 -50.59131 1.000 35.97904 304 ASN B N 1
ATOM 6160 C CA . ASN B 1 304 ? -0.78566 -27.33663 -51.13113 1.000 32.66737 304 ASN B CA 1
ATOM 6161 C C . ASN B 1 304 ? -0.34377 -25.89128 -51.33412 1.000 29.35323 304 ASN B C 1
ATOM 6162 O O . ASN B 1 304 ? -1.12181 -24.95544 -51.13612 1.000 27.65625 304 ASN B O 1
ATOM 6167 N N . GLU B 1 305 ? 0.91873 -25.71041 -51.71399 1.000 29.16943 305 GLU B N 1
ATOM 6168 C CA . GLU B 1 305 ? 1.43319 -24.39075 -52.04855 1.000 27.28095 305 GLU B CA 1
ATOM 6169 C C . GLU B 1 305 ? 0.66305 -23.79184 -53.21862 1.000 30.33710 305 GLU B C 1
ATOM 6170 O O . GLU B 1 305 ? 0.13053 -24.50487 -54.07397 1.000 31.10663 305 GLU B O 1
ATOM 6176 N N . SER B 1 306 ? 0.61963 -22.46339 -53.26076 1.000 31.16724 306 SER B N 1
ATOM 6177 C CA . SER B 1 306 ? 0.15391 -21.79293 -54.46392 1.000 32.83696 306 SER B CA 1
ATOM 6178 C C . SER B 1 306 ? 1.09840 -22.10907 -55.61563 1.000 37.01853 306 SER B C 1
ATOM 6179 O O . SER B 1 306 ? 2.28626 -22.37872 -55.41607 1.000 41.30483 306 SER B O 1
ATOM 6182 N N . GLU B 1 307 ? 0.56254 -22.08090 -56.83639 1.000 35.85059 307 GLU B N 1
ATOM 6183 C CA . GLU B 1 307 ? 1.40431 -22.35575 -57.99395 1.000 35.99242 307 GLU B CA 1
ATOM 6184 C C . GLU B 1 307 ? 2.50658 -21.31801 -58.16312 1.000 31.84138 307 GLU B C 1
ATOM 6185 O O . GLU B 1 307 ? 3.53481 -21.62065 -58.77578 1.000 32.58817 307 GLU B O 1
ATOM 6191 N N . ASP B 1 308 ? 2.32872 -20.11038 -57.62181 1.000 30.15150 308 ASP B N 1
ATOM 6192 C CA . ASP B 1 308 ? 3.40643 -19.12694 -57.65970 1.000 32.17301 308 ASP B CA 1
ATOM 6193 C C . ASP B 1 308 ? 4.56397 -19.54262 -56.75919 1.000 37.26968 308 ASP B C 1
ATOM 6194 O O . ASP B 1 308 ? 5.73418 -19.38884 -57.13160 1.000 36.27146 308 ASP B O 1
ATOM 6199 N N . ASP B 1 309 ? 4.25932 -20.06956 -55.56980 1.000 37.73254 309 ASP B N 1
ATOM 6200 C CA . ASP B 1 309 ? 5.30828 -20.57629 -54.69208 1.000 34.41640 309 ASP B CA 1
ATOM 6201 C C . ASP B 1 309 ? 5.86040 -21.91201 -55.17423 1.000 33.84806 309 ASP B C 1
ATOM 6202 O O . ASP B 1 309 ? 7.04557 -22.19599 -54.97045 1.000 33.41108 309 ASP B O 1
ATOM 6207 N N . LYS B 1 310 ? 5.02503 -22.73815 -55.80943 1.000 33.44945 310 LYS B N 1
ATOM 6208 C CA . LYS B 1 310 ? 5.50358 -24.00671 -56.35182 1.000 29.71115 310 LYS B CA 1
ATOM 6209 C C . LYS B 1 310 ? 6.47514 -23.78782 -57.50376 1.000 31.50822 310 LYS B C 1
ATOM 6210 O O . LYS B 1 310 ? 7.48350 -24.49499 -57.61557 1.000 31.12292 310 LYS B O 1
ATOM 6216 N N . GLU B 1 311 ? 6.18771 -22.81974 -58.37262 1.000 32.03312 311 GLU B N 1
ATOM 6217 C CA . GLU B 1 311 ? 7.02711 -22.55829 -59.53490 1.000 33.93909 311 GLU B CA 1
ATOM 6218 C C . GLU B 1 311 ? 8.31291 -21.81957 -59.18935 1.000 31.93247 311 GLU B C 1
ATOM 6219 O O . GLU B 1 311 ? 9.08930 -21.50628 -60.09815 1.000 28.34076 311 GLU B O 1
ATOM 6225 N N . LYS B 1 312 ? 8.55524 -21.52965 -57.90876 1.000 29.31002 312 LYS B N 1
ATOM 6226 C CA . LYS B 1 312 ? 9.84701 -20.98237 -57.51228 1.000 27.01616 312 LYS B CA 1
ATOM 6227 C C . LYS B 1 312 ? 10.94799 -22.03064 -57.60816 1.000 27.65292 312 LYS B C 1
ATOM 6228 O O . LYS B 1 312 ? 12.09535 -21.69782 -57.92583 1.000 27.09536 312 LYS B O 1
ATOM 6234 N N . TRP B 1 313 ? 10.61935 -23.29554 -57.34145 1.000 27.20106 313 TRP B N 1
ATOM 6235 C CA . TRP B 1 313 ? 11.60304 -24.36692 -57.32479 1.000 25.75737 313 TRP B CA 1
ATOM 6236 C C . TRP B 1 313 ? 11.23923 -25.55698 -58.19862 1.000 32.31250 313 TRP B C 1
ATOM 6237 O O . TRP B 1 313 ? 12.07845 -26.44745 -58.36902 1.000 36.51552 313 TRP B O 1
ATOM 6248 N N . LEU B 1 314 ? 10.03001 -25.60897 -58.75112 1.000 33.68914 314 LEU B N 1
ATOM 6249 C CA . LEU B 1 314 ? 9.63314 -26.72461 -59.58568 1.000 30.55199 314 LEU B CA 1
ATOM 6250 C C . LEU B 1 314 ? 9.30004 -26.24721 -60.99221 1.000 32.03226 314 LEU B C 1
ATOM 6251 O O . LEU B 1 314 ? 8.62143 -25.22684 -61.15525 1.000 35.53591 314 LEU B O 1
ATOM 6256 N N . PRO B 1 315 ? 9.77604 -26.94502 -62.02143 1.000 28.58675 315 PRO B N 1
ATOM 6257 C CA . PRO B 1 315 ? 9.30459 -26.65839 -63.37887 1.000 34.19965 315 PRO B CA 1
ATOM 6258 C C . PRO B 1 315 ? 7.79664 -26.83149 -63.45366 1.000 40.43165 315 PRO B C 1
ATOM 6259 O O . PRO B 1 315 ? 7.22458 -27.70941 -62.80478 1.000 43.82042 315 PRO B O 1
ATOM 6263 N N . LYS B 1 316 ? 7.15062 -25.96789 -64.23331 1.000 41.53621 316 LYS B N 1
ATOM 6264 C CA . LYS B 1 316 ? 5.69973 -26.01870 -64.34427 1.000 45.92563 316 LYS B CA 1
ATOM 6265 C C . LYS B 1 316 ? 5.25887 -27.38599 -64.85209 1.000 47.29846 316 LYS B C 1
ATOM 6266 O O . LYS B 1 316 ? 5.77116 -27.88516 -65.85825 1.000 49.46299 316 LYS B O 1
ATOM 6272 N N . GLY B 1 317 ? 4.31780 -27.99896 -64.13866 1.000 43.18810 317 GLY B N 1
ATOM 6273 C CA . GLY B 1 317 ? 3.85905 -29.32816 -64.48044 1.000 47.92637 317 GLY B CA 1
ATOM 6274 C C . GLY B 1 317 ? 4.70143 -30.45769 -63.93488 1.000 49.68747 317 GLY B C 1
ATOM 6275 O O . GLY B 1 317 ? 4.53863 -31.59938 -64.38019 1.000 50.09055 317 GLY B O 1
ATOM 6276 N N . PHE B 1 318 ? 5.59235 -30.17967 -62.98020 1.000 55.63554 318 PHE B N 1
ATOM 6277 C CA . PHE B 1 318 ? 6.47182 -31.21870 -62.45244 1.000 57.47994 318 PHE B CA 1
ATOM 6278 C C . PHE B 1 318 ? 5.68882 -32.24815 -61.64602 1.000 64.33201 318 PHE B C 1
ATOM 6279 O O . PHE B 1 318 ? 5.82932 -33.45755 -61.86169 1.000 60.82508 318 PHE B O 1
ATOM 6287 N N . GLU B 1 319 ? 4.85670 -31.78568 -60.70902 1.000 73.47228 319 GLU B N 1
ATOM 6288 C CA . GLU B 1 319 ? 4.10659 -32.71017 -59.86448 1.000 76.08089 319 GLU B CA 1
ATOM 6289 C C . GLU B 1 319 ? 3.01988 -33.43916 -60.64481 1.000 76.53026 319 GLU B C 1
ATOM 6290 O O . GLU B 1 319 ? 2.66041 -34.56811 -60.29101 1.000 77.03094 319 GLU B O 1
ATOM 6296 N N . GLU B 1 320 ? 2.48094 -32.81356 -61.69518 1.000 76.73991 320 GLU B N 1
ATOM 6297 C CA . GLU B 1 320 ? 1.48774 -33.48641 -62.52749 1.000 77.76078 320 GLU B CA 1
ATOM 6298 C C . GLU B 1 320 ? 2.07095 -34.73848 -63.16938 1.000 77.46354 320 GLU B C 1
ATOM 6299 O O . GLU B 1 320 ? 1.40865 -35.78110 -63.22993 1.000 75.17868 320 GLU B O 1
ATOM 6305 N N . ARG B 1 321 ? 3.30818 -34.65651 -63.65292 1.000 79.42129 321 ARG B N 1
ATOM 6306 C CA . ARG B 1 321 ? 4.04026 -35.84741 -64.06966 1.000 79.17295 321 ARG B CA 1
ATOM 6307 C C . ARG B 1 321 ? 4.37240 -36.67129 -62.83426 1.000 78.49191 321 ARG B C 1
ATOM 6308 O O . ARG B 1 321 ? 5.25744 -36.30271 -62.05666 1.000 80.37492 321 ARG B O 1
ATOM 6316 N N . ASP B 1 322 ? 3.66626 -37.78315 -62.63358 1.000 75.19870 322 ASP B N 1
ATOM 6317 C CA . ASP B 1 322 ? 3.89799 -38.60775 -61.44854 1.000 74.39687 322 ASP B CA 1
ATOM 6318 C C . ASP B 1 322 ? 4.86398 -39.72264 -61.82648 1.000 71.07552 322 ASP B C 1
ATOM 6319 O O . ASP B 1 322 ? 4.47665 -40.84283 -62.16276 1.000 72.22129 322 ASP B O 1
ATOM 6324 N N . ASN B 1 323 ? 6.15399 -39.38665 -61.78996 1.000 63.88099 323 ASN B N 1
ATOM 6325 C CA . ASN B 1 323 ? 7.22321 -40.35893 -61.94337 1.000 58.54021 323 ASN B CA 1
ATOM 6326 C C . ASN B 1 323 ? 8.03163 -40.53321 -60.66813 1.000 52.23707 323 ASN B C 1
ATOM 6327 O O . ASN B 1 323 ? 8.93588 -41.37351 -60.63354 1.000 52.56147 323 ASN B O 1
ATOM 6332 N N . GLY B 1 324 ? 7.73182 -39.77249 -59.62259 1.000 46.35838 324 GLY B N 1
ATOM 6333 C CA . GLY B 1 324 ? 8.47967 -39.88374 -58.39373 1.000 39.60211 324 GLY B CA 1
ATOM 6334 C C . GLY B 1 324 ? 7.68956 -39.38408 -57.20644 1.000 35.98884 324 GLY B C 1
ATOM 6335 O O . GLY B 1 324 ? 6.50780 -39.05025 -57.31534 1.000 38.48378 324 GLY B O 1
ATOM 6336 N N . MET B 1 325 ? 8.36912 -39.33307 -56.06226 1.000 32.19325 325 MET B N 1
ATOM 6337 C CA . MET B 1 325 ? 7.76376 -38.92553 -54.80044 1.000 27.24820 325 MET B CA 1
ATOM 6338 C C . MET B 1 325 ? 8.58349 -37.79915 -54.19162 1.000 21.16469 325 MET B C 1
ATOM 6339 O O . MET B 1 325 ? 9.79089 -37.95132 -53.97901 1.000 20.92430 325 MET B O 1
ATOM 6344 N N . ILE B 1 326 ? 7.92955 -36.67612 -53.91383 1.000 21.21881 326 ILE B N 1
ATOM 6345 C CA . ILE B 1 326 ? 8.54872 -35.54177 -53.23877 1.000 22.87732 326 ILE B CA 1
ATOM 6346 C C . ILE B 1 326 ? 8.20586 -35.65272 -51.75944 1.000 26.64375 326 ILE B C 1
ATOM 6347 O O . ILE B 1 326 ? 7.04603 -35.49010 -51.36529 1.000 32.50182 326 ILE B O 1
ATOM 6352 N N . VAL B 1 327 ? 9.21021 -35.93684 -50.93880 1.000 25.73884 327 VAL B N 1
ATOM 6353 C CA . VAL B 1 327 ? 9.03075 -36.11762 -49.50448 1.000 23.03222 327 VAL B CA 1
ATOM 6354 C C . VAL B 1 327 ? 9.43435 -34.80736 -48.83714 1.000 25.53734 327 VAL B C 1
ATOM 6355 O O . VAL B 1 327 ? 10.62139 -34.53550 -48.63489 1.000 22.41321 327 VAL B O 1
ATOM 6359 N N . LYS B 1 328 ? 8.44034 -33.98510 -48.50070 1.000 33.28695 328 LYS B N 1
ATOM 6360 C CA . LYS B 1 328 ? 8.67354 -32.71789 -47.80540 1.000 31.42164 328 LYS B CA 1
ATOM 6361 C C . LYS B 1 328 ? 8.62062 -32.95347 -46.29514 1.000 32.11124 328 LYS B C 1
ATOM 6362 O O . LYS B 1 328 ? 7.71517 -32.51435 -45.58409 1.000 37.66309 328 LYS B O 1
ATOM 6368 N N . GLY B 1 329 ? 9.62817 -33.67322 -45.81262 1.000 30.85718 329 GLY B N 1
ATOM 6369 C CA . GLY B 1 329 ? 9.72239 -33.99590 -44.40454 1.000 30.98815 329 GLY B CA 1
ATOM 6370 C C . GLY B 1 329 ? 10.82273 -34.99400 -44.11444 1.000 35.23363 329 GLY B C 1
ATOM 6371 O O . GLY B 1 329 ? 11.96542 -34.81263 -44.54598 1.000 38.07880 329 GLY B O 1
ATOM 6372 N N . TRP B 1 330 ? 10.48645 -36.05541 -43.38849 1.000 34.58421 330 TRP B N 1
ATOM 6373 C CA . TRP B 1 330 ? 11.42870 -37.10330 -43.02153 1.000 31.10067 330 TRP B CA 1
ATOM 6374 C C . TRP B 1 330 ? 11.07231 -38.37959 -43.76952 1.000 30.13844 330 TRP B C 1
ATOM 6375 O O . TRP B 1 330 ? 9.90418 -38.78367 -43.79251 1.000 32.20904 330 TRP B O 1
ATOM 6386 N N . SER B 1 331 ? 12.07550 -39.01089 -44.37783 1.000 25.20665 331 SER B N 1
ATOM 6387 C CA . SER B 1 331 ? 11.81682 -40.21980 -45.13985 1.000 28.57348 331 SER B CA 1
ATOM 6388 C C . SER B 1 331 ? 12.50110 -41.41893 -44.49103 1.000 29.40038 331 SER B C 1
ATOM 6389 O O . SER B 1 331 ? 13.52632 -41.26833 -43.81957 1.000 32.64668 331 SER B O 1
ATOM 6392 N N . PRO B 1 332 ? 11.94975 -42.62526 -44.66199 1.000 29.37517 332 PRO B N 1
ATOM 6393 C CA . PRO B 1 332 ? 12.62846 -43.82831 -44.15896 1.000 34.42372 332 PRO B CA 1
ATOM 6394 C C . PRO B 1 332 ? 13.82766 -44.19672 -45.01932 1.000 36.55229 332 PRO B C 1
ATOM 6395 O O . PRO B 1 332 ? 13.71296 -45.00068 -45.94999 1.000 38.29752 332 PRO B O 1
ATOM 6399 N N . GLN B 1 333 ? 14.98824 -43.61457 -44.70762 1.000 34.72049 333 GLN B N 1
ATOM 6400 C CA . GLN B 1 333 ? 16.14696 -43.74755 -45.58601 1.000 34.41705 333 GLN B CA 1
ATOM 6401 C C . GLN B 1 333 ? 16.63029 -45.19118 -45.67235 1.000 17.44890 333 GLN B C 1
ATOM 6402 O O . GLN B 1 333 ? 16.99337 -45.66324 -46.75549 1.000 17.16318 333 GLN B O 1
ATOM 6408 N N . MET B 1 334 ? 16.64166 -45.91148 -44.55026 1.000 18.10277 334 MET B N 1
ATOM 6409 C CA . MET B 1 334 ? 17.11181 -47.29288 -44.58746 1.000 21.90178 334 MET B CA 1
ATOM 6410 C C . MET B 1 334 ? 16.14215 -48.18855 -45.34896 1.000 27.43946 334 MET B C 1
ATOM 6411 O O . MET B 1 334 ? 16.56843 -49.07785 -46.09585 1.000 33.06880 334 MET B O 1
ATOM 6416 N N . VAL B 1 335 ? 14.83555 -47.96913 -45.17673 1.000 25.54926 335 VAL B N 1
ATOM 6417 C CA . VAL B 1 335 ? 13.84833 -48.76518 -45.90170 1.000 26.76028 335 VAL B CA 1
ATOM 6418 C C . VAL B 1 335 ? 13.99954 -48.55973 -47.40316 1.000 31.91368 335 VAL B C 1
ATOM 6419 O O . VAL B 1 335 ? 13.98021 -49.51996 -48.18467 1.000 35.40036 335 VAL B O 1
ATOM 6423 N N . ILE B 1 336 ? 14.16850 -47.30710 -47.82769 1.000 28.84760 336 ILE B N 1
ATOM 6424 C CA . ILE B 1 336 ? 14.25231 -47.00387 -49.25326 1.000 26.26182 336 ILE B CA 1
ATOM 6425 C C . ILE B 1 336 ? 15.56127 -47.52322 -49.83798 1.000 24.58213 336 ILE B C 1
ATOM 6426 O O . ILE B 1 336 ? 15.57437 -48.15865 -50.89893 1.000 27.72788 336 ILE B O 1
ATOM 6431 N N . LEU B 1 337 ? 16.68014 -47.26705 -49.15187 1.000 21.78397 337 LEU B N 1
ATOM 6432 C CA . LEU B 1 337 ? 17.97899 -47.71249 -49.65089 1.000 19.48044 337 LEU B CA 1
ATOM 6433 C C . LEU B 1 337 ? 18.05482 -49.22967 -49.77022 1.000 24.34714 337 LEU B C 1
ATOM 6434 O O . LEU B 1 337 ? 18.70991 -49.74725 -50.68229 1.000 25.85388 337 LEU B O 1
ATOM 6439 N N . GLY B 1 338 ? 17.39716 -49.95714 -48.86749 1.000 25.16106 338 GLY B N 1
ATOM 6440 C CA . GLY B 1 338 ? 17.42566 -51.40636 -48.90864 1.000 25.17097 338 GLY B CA 1
ATOM 6441 C C . GLY B 1 338 ? 16.54974 -52.04363 -49.96371 1.000 32.52859 338 GLY B C 1
ATOM 6442 O O . GLY B 1 338 ? 16.63042 -53.25954 -50.16145 1.000 40.67003 338 GLY B O 1
ATOM 6443 N N . HIS B 1 339 ? 15.71709 -51.26040 -50.64415 1.000 32.85195 339 HIS B N 1
ATOM 6444 C CA . HIS B 1 339 ? 14.83223 -51.80987 -51.65806 1.000 30.76798 339 HIS B CA 1
ATOM 6445 C C . HIS B 1 339 ? 15.61235 -52.11455 -52.93696 1.000 33.97984 339 HIS B C 1
ATOM 6446 O O . HIS B 1 339 ? 16.57265 -51.41514 -53.26704 1.000 35.83565 339 HIS B O 1
ATOM 6453 N N . PRO B 1 340 ? 15.23436 -53.17053 -53.66454 1.000 34.44782 340 PRO B N 1
ATOM 6454 C CA . PRO B 1 340 ? 15.93175 -53.47392 -54.92642 1.000 29.60376 340 PRO B CA 1
ATOM 6455 C C . PRO B 1 340 ? 15.70143 -52.44258 -56.01992 1.000 32.67917 340 PRO B C 1
ATOM 6456 O O . PRO B 1 340 ? 16.49445 -52.38586 -56.96892 1.000 28.65714 340 PRO B O 1
ATOM 6460 N N . ALA B 1 341 ? 14.65190 -51.62443 -55.91961 1.000 34.59901 341 ALA B N 1
ATOM 6461 C CA . ALA B 1 341 ? 14.32452 -50.69886 -56.99797 1.000 29.74985 341 ALA B CA 1
ATOM 6462 C C . ALA B 1 341 ? 15.26486 -49.50159 -57.04492 1.000 24.86411 341 ALA B C 1
ATOM 6463 O O . ALA B 1 341 ? 15.48182 -48.93800 -58.12309 1.000 29.37135 341 ALA B O 1
ATOM 6465 N N . VAL B 1 342 ? 15.82480 -49.09095 -55.90701 1.000 20.80334 342 VAL B N 1
ATOM 6466 C CA . VAL B 1 342 ? 16.73668 -47.95393 -55.90898 1.000 25.42331 342 VAL B CA 1
ATOM 6467 C C . VAL B 1 342 ? 18.06212 -48.37905 -56.52582 1.000 25.24590 342 VAL B C 1
ATOM 6468 O O . VAL B 1 342 ? 18.65289 -49.39631 -56.13889 1.000 28.37316 342 VAL B O 1
ATOM 6472 N N . GLY B 1 343 ? 18.52267 -47.61373 -57.51092 1.000 19.59335 343 GLY B N 1
ATOM 6473 C CA . GLY B 1 343 ? 19.72122 -47.97127 -58.24064 1.000 20.03326 343 GLY B CA 1
ATOM 6474 C C . GLY B 1 343 ? 20.88367 -47.03628 -57.99618 1.000 20.44980 343 GLY B C 1
ATOM 6475 O O . GLY B 1 343 ? 22.03517 -47.38726 -58.26882 1.000 20.29405 343 GLY B O 1
ATOM 6476 N N . ALA B 1 344 ? 20.59646 -45.84219 -57.48553 1.000 17.21259 344 ALA B N 1
ATOM 6477 C CA . ALA B 1 344 ? 21.64185 -44.87236 -57.19624 1.000 27.18829 344 ALA B CA 1
ATOM 6478 C C . ALA B 1 344 ? 21.14564 -43.92368 -56.11684 1.000 28.98407 344 ALA B C 1
ATOM 6479 O O . ALA B 1 344 ? 19.94304 -43.81127 -55.86434 1.000 30.58821 344 ALA B O 1
ATOM 6481 N N . PHE B 1 345 ? 22.09584 -43.23660 -55.48659 1.000 29.16642 345 PHE B N 1
ATOM 6482 C CA . PHE B 1 345 ? 21.81731 -42.38143 -54.33375 1.000 27.42831 345 PHE B CA 1
ATOM 6483 C C . PHE B 1 345 ? 22.57878 -41.07602 -54.54006 1.000 23.03343 345 PHE B C 1
ATOM 6484 O O . PHE B 1 345 ? 23.77722 -40.99882 -54.25464 1.000 22.37028 345 PHE B O 1
ATOM 6492 N N . LEU B 1 346 ? 21.88255 -40.05942 -55.04351 1.000 25.65087 346 LEU B N 1
ATOM 6493 C CA . LEU B 1 346 ? 22.43247 -38.70896 -55.08081 1.000 23.44879 346 LEU B CA 1
ATOM 6494 C C . LEU B 1 346 ? 22.45918 -38.16764 -53.65865 1.000 23.35855 346 LEU B C 1
ATOM 6495 O O . LEU B 1 346 ? 21.41231 -37.83640 -53.09097 1.000 25.37249 346 LEU B O 1
ATOM 6500 N N . THR B 1 347 ? 23.65075 -38.09633 -53.07328 1.000 14.61761 347 THR B N 1
ATOM 6501 C CA . THR B 1 347 ? 23.80062 -37.78949 -51.66213 1.000 14.48081 347 THR B CA 1
ATOM 6502 C C . THR B 1 347 ? 24.79104 -36.65088 -51.47295 1.000 18.60712 347 THR B C 1
ATOM 6503 O O . THR B 1 347 ? 25.63393 -36.37681 -52.33240 1.000 22.71443 347 THR B O 1
ATOM 6507 N N . HIS B 1 348 ? 24.67639 -35.99043 -50.32342 1.000 17.86829 348 HIS B N 1
ATOM 6508 C CA . HIS B 1 348 ? 25.61055 -34.95189 -49.92403 1.000 16.56422 348 HIS B CA 1
ATOM 6509 C C . HIS B 1 348 ? 26.86030 -35.50923 -49.25063 1.000 18.15949 348 HIS B C 1
ATOM 6510 O O . HIS B 1 348 ? 27.69688 -34.72294 -48.80063 1.000 19.42816 348 HIS B O 1
ATOM 6517 N N . CYS B 1 349 ? 26.98781 -36.84011 -49.14875 1.000 22.08751 349 CYS B N 1
ATOM 6518 C CA . CYS B 1 349 ? 28.16877 -37.52539 -48.61594 1.000 21.88476 349 CYS B CA 1
ATOM 6519 C C . CYS B 1 349 ? 28.29759 -37.37793 -47.10452 1.000 25.33180 349 CYS B C 1
ATOM 6520 O O . CYS B 1 349 ? 29.39903 -37.48861 -46.55001 1.000 31.27967 349 CYS B O 1
ATOM 6523 N N . GLY B 1 350 ? 27.18086 -37.09755 -46.43467 1.000 22.38093 350 GLY B N 1
ATOM 6524 C CA . GLY B 1 350 ? 27.14115 -37.27132 -44.99264 1.000 24.58235 350 GLY B CA 1
ATOM 6525 C C . GLY B 1 350 ? 27.48696 -38.70098 -44.62895 1.000 29.02985 350 GLY B C 1
ATOM 6526 O O . GLY B 1 350 ? 27.11470 -39.63221 -45.33787 1.000 32.60973 350 GLY B O 1
ATOM 6527 N N . TRP B 1 351 ? 28.28221 -38.86372 -43.55553 1.000 28.83698 351 TRP B N 1
ATOM 6528 C CA . TRP B 1 351 ? 28.86724 -40.17297 -43.26597 1.000 26.76339 351 TRP B CA 1
ATOM 6529 C C . TRP B 1 351 ? 27.80230 -41.22290 -42.95550 1.000 22.07243 351 TRP B C 1
ATOM 6530 O O . TRP B 1 351 ? 27.95106 -42.39129 -43.33463 1.000 22.79206 351 TRP B O 1
ATOM 6541 N N . ASN B 1 352 ? 26.72546 -40.84097 -42.26777 1.000 19.09798 352 ASN B N 1
ATOM 6542 C CA . ASN B 1 352 ? 25.65131 -41.80040 -42.02087 1.000 14.66170 352 ASN B CA 1
ATOM 6543 C C . ASN B 1 352 ? 25.04337 -42.28366 -43.33019 1.000 14.57495 352 ASN B C 1
ATOM 6544 O O . ASN B 1 352 ? 24.86499 -43.48897 -43.53593 1.000 14.91579 352 ASN B O 1
ATOM 6549 N N . SER B 1 353 ? 24.73888 -41.35285 -44.24028 1.000 15.51452 353 SER B N 1
ATOM 6550 C CA . SER B 1 353 ? 24.18567 -41.73308 -45.53726 1.000 16.71449 353 SER B CA 1
ATOM 6551 C C . SER B 1 353 ? 25.16144 -42.58278 -46.34085 1.000 18.86593 353 SER B C 1
ATOM 6552 O O . SER B 1 353 ? 24.74007 -43.37314 -47.19354 1.000 23.08494 353 SER B O 1
ATOM 6555 N N . THR B 1 354 ? 26.46283 -42.43279 -46.09254 1.000 19.80029 354 THR B N 1
ATOM 6556 C CA . THR B 1 354 ? 27.45157 -43.21655 -46.82560 1.000 24.46210 354 THR B CA 1
ATOM 6557 C C . THR B 1 354 ? 27.44470 -44.67127 -46.36788 1.000 26.99222 354 THR B C 1
ATOM 6558 O O . THR B 1 354 ? 27.25876 -45.58767 -47.17736 1.000 18.91765 354 THR B O 1
ATOM 6562 N N . VAL B 1 355 ? 27.63959 -44.90223 -45.06396 1.000 29.40964 355 VAL B N 1
ATOM 6563 C CA . VAL B 1 355 ? 27.70252 -46.26877 -44.54892 1.000 24.08375 355 VAL B CA 1
ATOM 6564 C C . VAL B 1 355 ? 26.37542 -46.98724 -44.74195 1.000 23.19488 355 VAL B C 1
ATOM 6565 O O . VAL B 1 355 ? 26.34474 -48.21153 -44.91721 1.000 26.27017 355 VAL B O 1
ATOM 6569 N N . GLU B 1 356 ? 25.26141 -46.25222 -44.71383 1.000 24.44242 356 GLU B N 1
ATOM 6570 C CA . GLU B 1 356 ? 23.97140 -46.87675 -44.98842 1.000 23.88417 356 GLU B CA 1
ATOM 6571 C C . GLU B 1 356 ? 23.88379 -47.33625 -46.43924 1.000 23.33735 356 GLU B C 1
ATOM 6572 O O . GLU B 1 356 ? 23.40490 -48.44202 -46.71862 1.000 26.00784 356 GLU B O 1
ATOM 6578 N N . ALA B 1 357 ? 24.35103 -46.50664 -47.37603 1.000 17.43867 357 ALA B N 1
ATOM 6579 C CA . ALA B 1 357 ? 24.38514 -46.92053 -48.77457 1.000 19.73681 357 ALA B CA 1
ATOM 6580 C C . ALA B 1 357 ? 25.36232 -48.06879 -48.99660 1.000 17.15511 357 ALA B C 1
ATOM 6581 O O . ALA B 1 357 ? 25.12401 -48.92426 -49.85718 1.000 17.79265 357 ALA B O 1
ATOM 6583 N N . VAL B 1 358 ? 26.45803 -48.10926 -48.23274 1.000 17.19702 358 VAL B N 1
ATOM 6584 C CA . VAL B 1 358 ? 27.40956 -49.21098 -48.35309 1.000 21.64714 358 VAL B CA 1
ATOM 6585 C C . VAL B 1 358 ? 26.76402 -50.52495 -47.93172 1.000 23.18795 358 VAL B C 1
ATOM 6586 O O . VAL B 1 358 ? 26.95735 -51.56171 -48.57887 1.000 20.85053 358 VAL B O 1
ATOM 6590 N N . SER B 1 359 ? 25.98970 -50.50653 -46.84328 1.000 25.73376 359 SER B N 1
ATOM 6591 C CA . SER B 1 359 ? 25.29076 -51.71597 -46.41887 1.000 25.85965 359 SER B CA 1
ATOM 6592 C C . SER B 1 359 ? 24.24861 -52.13613 -47.44605 1.000 23.30720 359 SER B C 1
ATOM 6593 O O . SER B 1 359 ? 24.06719 -53.33149 -47.70590 1.000 22.47192 359 SER B O 1
ATOM 6596 N N . ALA B 1 360 ? 23.55601 -51.16639 -48.04378 1.000 25.25980 360 ALA B N 1
ATOM 6597 C CA . ALA B 1 360 ? 22.51756 -51.46081 -49.02208 1.000 25.83515 360 ALA B CA 1
ATOM 6598 C C . ALA B 1 360 ? 23.07000 -51.80757 -50.39912 1.000 23.51985 360 ALA B C 1
ATOM 6599 O O . ALA B 1 360 ? 22.30487 -52.26413 -51.25543 1.000 22.37790 360 ALA B O 1
ATOM 6601 N N . GLY B 1 361 ? 24.36464 -51.60865 -50.63367 1.000 19.95180 361 GLY B N 1
ATOM 6602 C CA . GLY B 1 361 ? 24.92776 -51.85826 -51.94666 1.000 20.44067 361 GLY B CA 1
ATOM 6603 C C . GLY B 1 361 ? 24.44646 -50.91122 -53.02387 1.000 31.21824 361 GLY B C 1
ATOM 6604 O O . GLY B 1 361 ? 24.38092 -51.29903 -54.19486 1.000 29.82701 361 GLY B O 1
ATOM 6605 N N . VAL B 1 362 ? 24.11044 -49.67899 -52.66270 1.000 18.75847 362 VAL B N 1
ATOM 6606 C CA . VAL B 1 362 ? 23.60409 -48.68319 -53.60355 1.000 18.19132 362 VAL B CA 1
ATOM 6607 C C . VAL B 1 362 ? 24.74755 -47.73776 -53.95626 1.000 30.17107 362 VAL B C 1
ATOM 6608 O O . VAL B 1 362 ? 25.26826 -47.05715 -53.05866 1.000 17.10630 362 VAL B O 1
ATOM 6612 N N . PRO B 1 363 ? 25.16207 -47.65734 -55.21949 1.000 17.99508 363 PRO B N 1
ATOM 6613 C CA . PRO B 1 363 ? 26.18439 -46.67703 -55.59860 1.000 31.25715 363 PRO B CA 1
ATOM 6614 C C . PRO B 1 363 ? 25.66293 -45.25814 -55.43824 1.000 26.44680 363 PRO B C 1
ATOM 6615 O O . PRO B 1 363 ? 24.45693 -45.00369 -55.42575 1.000 28.51824 363 PRO B O 1
ATOM 6619 N N . MET B 1 364 ? 26.59818 -44.32217 -55.32060 1.000 21.51775 364 MET B N 1
ATOM 6620 C CA . MET B 1 364 ? 26.27622 -42.96548 -54.91178 1.000 21.95298 364 MET B CA 1
ATOM 6621 C C . MET B 1 364 ? 26.69789 -41.95013 -55.96410 1.000 24.18576 364 MET B C 1
ATOM 6622 O O . MET B 1 364 ? 27.69269 -42.13197 -56.66852 1.000 27.49179 364 MET B O 1
ATOM 6627 N N . ILE B 1 365 ? 25.92066 -40.87768 -56.06314 1.000 21.38510 365 ILE B N 1
ATOM 6628 C CA . ILE B 1 365 ? 26.25501 -39.71870 -56.88082 1.000 23.44295 365 ILE B CA 1
ATOM 6629 C C . ILE B 1 365 ? 26.59319 -38.59223 -55.91430 1.000 25.54396 365 ILE B C 1
ATOM 6630 O O . ILE B 1 365 ? 25.70613 -38.04991 -55.24359 1.000 28.53358 365 ILE B O 1
ATOM 6635 N N . THR B 1 366 ? 27.87450 -38.24116 -55.83669 1.000 22.64817 366 THR B N 1
ATOM 6636 C CA . THR B 1 366 ? 28.37406 -37.41931 -54.74219 1.000 21.01229 366 THR B CA 1
ATOM 6637 C C . THR B 1 366 ? 28.15328 -35.93375 -55.00452 1.000 20.04163 366 THR B C 1
ATOM 6638 O O . THR B 1 366 ? 28.46374 -35.42741 -56.08689 1.000 14.88729 366 THR B O 1
ATOM 6642 N N . TRP B 1 367 ? 27.63057 -35.23854 -53.99522 1.000 18.02031 367 TRP B N 1
ATOM 6643 C CA . TRP B 1 367 ? 27.43241 -33.78827 -54.03194 1.000 21.01854 367 TRP B CA 1
ATOM 6644 C C . TRP B 1 367 ? 27.75439 -33.23807 -52.64814 1.000 24.09030 367 TRP B C 1
ATOM 6645 O O . TRP B 1 367 ? 26.85741 -32.87426 -51.87938 1.000 26.36440 367 TRP B O 1
ATOM 6656 N N . PRO B 1 368 ? 29.03724 -33.16745 -52.29476 1.000 27.60945 368 PRO B N 1
ATOM 6657 C CA . PRO B 1 368 ? 29.40849 -32.68678 -50.95927 1.000 26.35497 368 PRO B CA 1
ATOM 6658 C C . PRO B 1 368 ? 29.14360 -31.19609 -50.80634 1.000 25.23283 368 PRO B C 1
ATOM 6659 O O . PRO B 1 368 ? 29.00297 -30.45424 -51.78163 1.000 24.87600 368 PRO B O 1
ATOM 6663 N N . VAL B 1 369 ? 29.07174 -30.76138 -49.54592 1.000 23.46059 369 VAL B N 1
ATOM 6664 C CA . VAL B 1 369 ? 28.73210 -29.37700 -49.22817 1.000 20.43341 369 VAL B CA 1
ATOM 6665 C C . VAL B 1 369 ? 29.71239 -28.79474 -48.21465 1.000 20.04762 369 VAL B C 1
ATOM 6666 O O . VAL B 1 369 ? 30.38515 -27.79724 -48.49798 1.000 24.91445 369 VAL B O 1
ATOM 6670 N N . LEU B 1 370 ? 29.79827 -29.39542 -47.02663 1.000 16.09784 370 LEU B N 1
ATOM 6671 C CA . LEU B 1 370 ? 30.66277 -28.87178 -45.97439 1.000 17.57292 370 LEU B CA 1
ATOM 6672 C C . LEU B 1 370 ? 31.13244 -30.00991 -45.07580 1.000 21.20927 370 LEU B C 1
ATOM 6673 O O . LEU B 1 370 ? 30.76582 -31.17251 -45.26320 1.000 25.47335 370 LEU B O 1
ATOM 6678 N N . GLY B 1 371 ? 31.95242 -29.65588 -44.08735 1.000 23.15231 371 GLY B N 1
ATOM 6679 C CA . GLY B 1 371 ? 32.37528 -30.61220 -43.07744 1.000 23.08067 371 GLY B CA 1
ATOM 6680 C C . GLY B 1 371 ? 33.18288 -31.75370 -43.65941 1.000 25.53310 371 GLY B C 1
ATOM 6681 O O . GLY B 1 371 ? 34.05518 -31.56662 -44.51587 1.000 27.11218 371 GLY B O 1
ATOM 6682 N N . ASP B 1 372 ? 32.88317 -32.96288 -43.18944 1.000 22.02326 372 ASP B N 1
ATOM 6683 C CA . ASP B 1 372 ? 33.59133 -34.16565 -43.60537 1.000 21.43292 372 ASP B CA 1
ATOM 6684 C C . ASP B 1 372 ? 33.17106 -34.66442 -44.98115 1.000 21.68699 372 ASP B C 1
ATOM 6685 O O . ASP B 1 372 ? 33.67661 -35.70114 -45.42416 1.000 23.92514 372 ASP B O 1
ATOM 6690 N N . GLN B 1 373 ? 32.27895 -33.95210 -45.67075 1.000 15.84132 373 GLN B N 1
ATOM 6691 C CA . GLN B 1 373 ? 31.65636 -34.49746 -46.87212 1.000 15.41386 373 GLN B CA 1
ATOM 6692 C C . GLN B 1 373 ? 32.59331 -34.46538 -48.07533 1.000 16.72361 373 GLN B C 1
ATOM 6693 O O . GLN B 1 373 ? 32.60163 -35.40617 -48.87729 1.000 15.78420 373 GLN B O 1
ATOM 6699 N N . PHE B 1 374 ? 33.38820 -33.40148 -48.22285 1.000 22.91672 374 PHE B N 1
ATOM 6700 C CA . PHE B 1 374 ? 34.32056 -33.33854 -49.34530 1.000 24.13176 374 PHE B CA 1
ATOM 6701 C C . PHE B 1 374 ? 35.41761 -34.39042 -49.22753 1.000 27.26878 374 PHE B C 1
ATOM 6702 O O . PHE B 1 374 ? 35.90132 -34.89535 -50.24796 1.000 31.76315 374 PHE B O 1
ATOM 6710 N N . TYR B 1 375 ? 35.82305 -34.73565 -48.00329 1.000 24.12429 375 TYR B N 1
ATOM 6711 C CA . TYR B 1 375 ? 36.71147 -35.87995 -47.82971 1.000 28.20873 375 TYR B CA 1
ATOM 6712 C C . TYR B 1 375 ? 35.98071 -37.18441 -48.12102 1.000 17.59477 375 TYR B C 1
ATOM 6713 O O . TYR B 1 375 ? 36.52153 -38.06956 -48.79458 1.000 18.03069 375 TYR B O 1
ATOM 6722 N N . ASN B 1 376 ? 34.74893 -37.31803 -47.61771 1.000 16.78498 376 ASN B N 1
ATOM 6723 C CA . ASN B 1 376 ? 33.97679 -38.53798 -47.83123 1.000 16.38590 376 ASN B CA 1
ATOM 6724 C C . ASN B 1 376 ? 33.74731 -38.80895 -49.31081 1.000 16.41845 376 ASN B C 1
ATOM 6725 O O . ASN B 1 376 ? 33.69526 -39.97223 -49.72740 1.000 16.58346 376 ASN B O 1
ATOM 6730 N N . GLU B 1 377 ? 33.60275 -37.75234 -50.11370 1.000 22.00691 377 GLU B N 1
ATOM 6731 C CA . GLU B 1 377 ? 33.36706 -37.92312 -51.54372 1.000 22.83907 377 GLU B CA 1
ATOM 6732 C C . GLU B 1 377 ? 34.47927 -38.73709 -52.19356 1.000 22.97087 377 GLU B C 1
ATOM 6733 O O . GLU B 1 377 ? 34.21495 -39.66792 -52.96323 1.000 20.27031 377 GLU B O 1
ATOM 6739 N N . LYS B 1 378 ? 35.73651 -38.40404 -51.88708 1.000 23.53705 378 LYS B N 1
ATOM 6740 C CA . LYS B 1 378 ? 36.85543 -39.09352 -52.52105 1.000 22.39184 378 LYS B CA 1
ATOM 6741 C C . LYS B 1 378 ? 37.02254 -40.51465 -51.99541 1.000 19.24159 378 LYS B C 1
ATOM 6742 O O . LYS B 1 378 ? 37.51207 -41.38505 -52.72396 1.000 19.98474 378 LYS B O 1
ATOM 6748 N N . LEU B 1 379 ? 36.62327 -40.77535 -50.74747 1.000 18.71883 379 LEU B N 1
ATOM 6749 C CA . LEU B 1 379 ? 36.59365 -42.15318 -50.26592 1.000 18.90656 379 LEU B CA 1
ATOM 6750 C C . LEU B 1 379 ? 35.56701 -42.98304 -51.02632 1.000 27.80889 379 LEU B C 1
ATOM 6751 O O . LEU B 1 379 ? 35.77287 -44.18388 -51.24111 1.000 34.78573 379 LEU B O 1
ATOM 6756 N N . ILE B 1 380 ? 34.46784 -42.35799 -51.44924 1.000 21.53637 380 ILE B N 1
ATOM 6757 C CA . ILE B 1 380 ? 33.43912 -43.06980 -52.19891 1.000 17.92859 380 ILE B CA 1
ATOM 6758 C C . ILE B 1 380 ? 33.90498 -43.33666 -53.62485 1.000 24.16225 380 ILE B C 1
ATOM 6759 O O . ILE B 1 380 ? 33.73249 -44.43851 -54.15637 1.000 27.83546 380 ILE B O 1
ATOM 6764 N N . THR B 1 381 ? 34.51089 -42.33760 -54.26350 1.000 25.43694 381 THR B N 1
ATOM 6765 C CA . THR B 1 381 ? 34.72300 -42.39496 -55.70434 1.000 23.06375 381 THR B CA 1
ATOM 6766 C C . THR B 1 381 ? 36.11311 -42.89581 -56.08478 1.000 20.74160 381 THR B C 1
ATOM 6767 O O . THR B 1 381 ? 36.23781 -43.77844 -56.93736 1.000 26.57000 381 THR B O 1
ATOM 6771 N N . GLN B 1 382 ? 37.16598 -42.34257 -55.48513 1.000 20.88376 382 GLN B N 1
ATOM 6772 C CA . GLN B 1 382 ? 38.51399 -42.74567 -55.87199 1.000 24.76240 382 GLN B CA 1
ATOM 6773 C C . GLN B 1 382 ? 39.01059 -43.94934 -55.07722 1.000 30.07258 382 GLN B C 1
ATOM 6774 O O . GLN B 1 382 ? 39.49336 -44.92475 -55.66086 1.000 33.99306 382 GLN B O 1
ATOM 6780 N N . VAL B 1 383 ? 38.89668 -43.89440 -53.74937 1.000 31.24926 383 VAL B N 1
ATOM 6781 C CA . VAL B 1 383 ? 39.50759 -44.91652 -52.90411 1.000 30.64204 383 VAL B CA 1
ATOM 6782 C C . VAL B 1 383 ? 38.81215 -46.26040 -53.09159 1.000 28.48533 383 VAL B C 1
ATOM 6783 O O . VAL B 1 383 ? 39.46412 -47.28903 -53.30478 1.000 34.08912 383 VAL B O 1
ATOM 6787 N N . ARG B 1 384 ? 37.48040 -46.27615 -53.01372 1.000 21.86077 384 ARG B N 1
ATOM 6788 C CA . ARG B 1 384 ? 36.72713 -47.51735 -53.11854 1.000 28.96212 384 ARG B CA 1
ATOM 6789 C C . ARG B 1 384 ? 36.00100 -47.68997 -54.44430 1.000 30.27667 384 ARG B C 1
ATOM 6790 O O . ARG B 1 384 ? 35.65502 -48.82288 -54.79281 1.000 34.47243 384 ARG B O 1
ATOM 6798 N N . GLY B 1 385 ? 35.76315 -46.61100 -55.18530 1.000 21.62030 385 GLY B N 1
ATOM 6799 C CA . GLY B 1 385 ? 35.15557 -46.71521 -56.49723 1.000 21.80207 385 GLY B CA 1
ATOM 6800 C C . GLY B 1 385 ? 33.73131 -47.22840 -56.48074 1.000 30.80322 385 GLY B C 1
ATOM 6801 O O . GLY B 1 385 ? 33.40946 -48.20160 -57.16908 1.000 34.18598 385 GLY B O 1
ATOM 6802 N N . ILE B 1 386 ? 32.86756 -46.58215 -55.69818 1.000 29.16924 386 ILE B N 1
ATOM 6803 C CA . ILE B 1 386 ? 31.46684 -46.97815 -55.60518 1.000 23.99189 386 ILE B CA 1
ATOM 6804 C C . ILE B 1 386 ? 30.56678 -45.78234 -55.88705 1.000 24.29081 386 ILE B C 1
ATOM 6805 O O . ILE B 1 386 ? 29.45384 -45.69516 -55.35604 1.000 22.83887 386 ILE B O 1
ATOM 6810 N N . GLY B 1 387 ? 31.02949 -44.85791 -56.72036 1.000 22.50076 387 GLY B N 1
ATOM 6811 C CA . GLY B 1 387 ? 30.21629 -43.69850 -57.03897 1.000 20.73092 387 GLY B CA 1
ATOM 6812 C C . GLY B 1 387 ? 30.87037 -42.82357 -58.08627 1.000 28.41118 387 GLY B C 1
ATOM 6813 O O . GLY B 1 387 ? 32.05884 -42.95727 -58.39464 1.000 37.36574 387 GLY B O 1
ATOM 6814 N N . VAL B 1 388 ? 30.05974 -41.92535 -58.63818 1.000 26.21005 388 VAL B N 1
ATOM 6815 C CA . VAL B 1 388 ? 30.52195 -40.90520 -59.56593 1.000 27.96257 388 VAL B CA 1
ATOM 6816 C C . VAL B 1 388 ? 30.34917 -39.54415 -58.89859 1.000 30.73257 388 VAL B C 1
ATOM 6817 O O . VAL B 1 388 ? 29.65113 -39.40304 -57.89335 1.000 33.40545 388 VAL B O 1
ATOM 6821 N N . GLU B 1 389 ? 30.99610 -38.53245 -59.47049 1.000 25.58706 389 GLU B N 1
ATOM 6822 C CA . GLU B 1 389 ? 30.98440 -37.18847 -58.91186 1.000 21.83385 389 GLU B CA 1
ATOM 6823 C C . GLU B 1 389 ? 30.18289 -36.24530 -59.79681 1.000 23.94377 389 GLU B C 1
ATOM 6824 O O . GLU B 1 389 ? 30.31082 -36.27228 -61.02479 1.000 29.65404 389 GLU B O 1
ATOM 6830 N N . VAL B 1 390 ? 29.35551 -35.41080 -59.16287 1.000 19.46470 390 VAL B N 1
ATOM 6831 C CA . VAL B 1 390 ? 28.70927 -34.32334 -59.88769 1.000 20.54792 390 VAL B CA 1
ATOM 6832 C C . VAL B 1 390 ? 29.75307 -33.33203 -60.38235 1.000 23.54225 390 VAL B C 1
ATOM 6833 O O . VAL B 1 390 ? 29.70763 -32.88316 -61.53352 1.000 26.19226 390 VAL B O 1
ATOM 6837 N N . GLY B 1 391 ? 30.71855 -32.99242 -59.53195 1.000 23.96516 391 GLY B N 1
ATOM 6838 C CA . GLY B 1 391 ? 31.75015 -32.03462 -59.86741 1.000 19.86345 391 GLY B CA 1
ATOM 6839 C C . GLY B 1 391 ? 31.69260 -30.72606 -59.10872 1.000 18.38170 391 GLY B C 1
ATOM 6840 O O . GLY B 1 391 ? 32.36566 -29.77074 -59.51193 1.000 18.62146 391 GLY B O 1
ATOM 6841 N N . VAL B 1 392 ? 30.91548 -30.65090 -58.02407 1.000 21.19272 392 VAL B N 1
ATOM 6842 C CA . VAL B 1 392 ? 30.78708 -29.40532 -57.27475 1.000 23.67980 392 VAL B CA 1
ATOM 6843 C C . VAL B 1 392 ? 32.10826 -29.06068 -56.59264 1.000 26.16725 392 VAL B C 1
ATOM 6844 O O . VAL B 1 392 ? 32.94441 -29.92580 -56.30567 1.000 26.32791 392 VAL B O 1
ATOM 6848 N N . ASP B 1 393 ? 32.29394 -27.76127 -56.32369 1.000 26.66151 393 ASP B N 1
ATOM 6849 C CA . ASP B 1 393 ? 33.53160 -27.29022 -55.71254 1.000 20.50134 393 ASP B CA 1
ATOM 6850 C C . ASP B 1 393 ? 33.31172 -26.12928 -54.74561 1.000 19.90800 393 ASP B C 1
ATOM 6851 O O . ASP B 1 393 ? 34.27242 -25.42261 -54.41709 1.000 23.02146 393 ASP B O 1
ATOM 6856 N N . GLU B 1 394 ? 32.08212 -25.90222 -54.28642 1.000 20.82337 394 GLU B N 1
ATOM 6857 C CA . GLU B 1 394 ? 31.80477 -24.87374 -53.28997 1.000 21.49307 394 GLU B CA 1
ATOM 6858 C C . GLU B 1 394 ? 31.71830 -25.53897 -51.92124 1.000 26.50879 394 GLU B C 1
ATOM 6859 O O . GLU B 1 394 ? 30.75416 -26.25408 -51.62802 1.000 33.50417 394 GLU B O 1
ATOM 6865 N N . TRP B 1 395 ? 32.73427 -25.30888 -51.09516 1.000 25.79425 395 TRP B N 1
ATOM 6866 C CA . TRP B 1 395 ? 32.77040 -25.77480 -49.71217 1.000 26.02861 395 TRP B CA 1
ATOM 6867 C C . TRP B 1 395 ? 32.29220 -24.60982 -48.85440 1.000 31.24781 395 TRP B C 1
ATOM 6868 O O . TRP B 1 395 ? 33.05305 -23.68233 -48.56875 1.000 32.95863 395 TRP B O 1
ATOM 6879 N N . VAL B 1 396 ? 31.02143 -24.64978 -48.45954 1.000 30.31619 396 VAL B N 1
ATOM 6880 C CA . VAL B 1 396 ? 30.41375 -23.54573 -47.72596 1.000 29.81187 396 VAL B CA 1
ATOM 6881 C C . VAL B 1 396 ? 30.63268 -23.74272 -46.23460 1.000 32.99670 396 VAL B C 1
ATOM 6882 O O . VAL B 1 396 ? 31.07033 -24.81193 -45.79391 1.000 34.85191 396 VAL B O 1
ATOM 6886 N N . VAL B 1 397 ? 30.33386 -22.71044 -45.44919 1.000 36.95072 397 VAL B N 1
ATOM 6887 C CA . VAL B 1 397 ? 30.36657 -22.83205 -43.99819 1.000 43.02812 397 VAL B CA 1
ATOM 6888 C C . VAL B 1 397 ? 28.94240 -23.00247 -43.48350 1.000 43.33276 397 VAL B C 1
ATOM 6889 O O . VAL B 1 397 ? 28.71933 -23.63456 -42.44587 1.000 48.83011 397 VAL B O 1
ATOM 6893 N N . THR B 1 398 ? 27.96971 -22.46335 -44.21672 1.000 41.71369 398 THR B N 1
ATOM 6894 C CA . THR B 1 398 ? 26.56007 -22.53162 -43.85079 1.000 43.29459 398 THR B CA 1
ATOM 6895 C C . THR B 1 398 ? 25.81691 -23.31838 -44.91935 1.000 43.16576 398 THR B C 1
ATOM 6896 O O . THR B 1 398 ? 25.75413 -22.89146 -46.07761 1.000 50.80973 398 THR B O 1
ATOM 6900 N N . SER B 1 399 ? 25.26188 -24.46311 -44.53489 1.000 35.38401 399 SER B N 1
ATOM 6901 C CA . SER B 1 399 ? 24.40804 -25.23809 -45.42122 1.000 31.45710 399 SER B CA 1
ATOM 6902 C C . SER B 1 399 ? 22.93931 -24.85347 -45.29458 1.000 27.77870 399 SER B C 1
ATOM 6903 O O . SER B 1 399 ? 22.07782 -25.55523 -45.83396 1.000 22.97430 399 SER B O 1
ATOM 6906 N N . PHE B 1 400 ? 22.63760 -23.76412 -44.58648 1.000 30.97812 400 PHE B N 1
ATOM 6907 C CA . PHE B 1 400 ? 21.27865 -23.22422 -44.51748 1.000 32.12177 400 PHE B CA 1
ATOM 6908 C C . PHE B 1 400 ? 21.11305 -22.14750 -45.59060 1.000 35.11119 400 PHE B C 1
ATOM 6909 O O . PHE B 1 400 ? 21.07213 -20.94552 -45.32060 1.000 39.07554 400 PHE B O 1
ATOM 6917 N N . ARG B 1 401 ? 21.02260 -22.61673 -46.83729 1.000 35.48693 401 ARG B N 1
ATOM 6918 C CA . ARG B 1 401 ? 20.91112 -21.75307 -48.01524 1.000 35.63618 401 ARG B CA 1
ATOM 6919 C C . ARG B 1 401 ? 22.09614 -20.79912 -48.13617 1.000 41.72343 401 ARG B C 1
ATOM 6920 O O . ARG B 1 401 ? 21.95294 -19.66954 -48.61061 1.000 48.50894 401 ARG B O 1
ATOM 6928 N N . GLY B 1 402 ? 23.27484 -21.24840 -47.71466 1.000 40.09205 402 GLY B N 1
ATOM 6929 C CA . GLY B 1 402 ? 24.48701 -20.47064 -47.83383 1.000 42.72857 402 GLY B CA 1
ATOM 6930 C C . GLY B 1 402 ? 25.24063 -20.65270 -49.12852 1.000 48.83777 402 GLY B C 1
ATOM 6931 O O . GLY B 1 402 ? 26.30108 -20.04591 -49.30894 1.000 53.91152 402 GLY B O 1
ATOM 6932 N N . MET B 1 403 ? 24.72783 -21.47436 -50.04132 1.000 45.14419 403 MET B N 1
ATOM 6933 C CA . MET B 1 403 ? 25.39796 -21.69314 -51.31506 1.000 38.07502 403 MET B CA 1
ATOM 6934 C C . MET B 1 403 ? 25.28236 -20.45063 -52.18771 1.000 38.48140 403 MET B C 1
ATOM 6935 O O . MET B 1 403 ? 24.18512 -19.92279 -52.39335 1.000 39.75565 403 MET B O 1
ATOM 6940 N N . LYS B 1 404 ? 26.41871 -19.97981 -52.69619 1.000 36.50005 404 LYS B N 1
ATOM 6941 C CA . LYS B 1 404 ? 26.45161 -18.84760 -53.61015 1.000 33.80772 404 LYS B CA 1
ATOM 6942 C C . LYS B 1 404 ? 26.69019 -19.25903 -55.05613 1.000 29.68358 404 LYS B C 1
ATOM 6943 O O . LYS B 1 404 ? 26.67302 -18.39719 -55.93927 1.000 29.45036 404 LYS B O 1
ATOM 6949 N N . GLN B 1 405 ? 26.91070 -20.54393 -55.32213 1.000 30.99845 405 GLN B N 1
ATOM 6950 C CA . GLN B 1 405 ? 27.19375 -21.03012 -56.66536 1.000 31.47391 405 GLN B CA 1
ATOM 6951 C C . GLN B 1 405 ? 26.09549 -21.98855 -57.09919 1.000 35.99384 405 GLN B C 1
ATOM 6952 O O . GLN B 1 405 ? 25.75336 -22.92234 -56.36601 1.000 39.15396 405 GLN B O 1
ATOM 6958 N N . LEU B 1 406 ? 25.55157 -21.75617 -58.28965 1.000 34.69026 406 LEU B N 1
ATOM 6959 C CA . LEU B 1 406 ? 24.45722 -22.55822 -58.81947 1.000 29.63295 406 LEU B CA 1
ATOM 6960 C C . LEU B 1 406 ? 25.02119 -23.77179 -59.54937 1.000 27.46945 406 LEU B C 1
ATOM 6961 O O . LEU B 1 406 ? 25.77389 -23.62454 -60.51783 1.000 31.04701 406 LEU B O 1
ATOM 6966 N N . VAL B 1 407 ? 24.66140 -24.96522 -59.08549 1.000 25.19422 407 VAL B N 1
ATOM 6967 C CA . VAL B 1 407 ? 25.04430 -26.19927 -59.76428 1.000 25.05146 407 VAL B CA 1
ATOM 6968 C C . VAL B 1 407 ? 24.00379 -26.46506 -60.84928 1.000 27.08802 407 VAL B C 1
ATOM 6969 O O . VAL B 1 407 ? 22.83731 -26.73655 -60.55302 1.000 23.94635 407 VAL B O 1
ATOM 6973 N N . GLY B 1 408 ? 24.42897 -26.38762 -62.11031 1.000 30.28117 408 GLY B N 1
ATOM 6974 C CA . GLY B 1 408 ? 23.49397 -26.42143 -63.21560 1.000 16.59822 408 GLY B CA 1
ATOM 6975 C C . GLY B 1 408 ? 22.83809 -27.77548 -63.40554 1.000 21.67157 408 GLY B C 1
ATOM 6976 O O . GLY B 1 408 ? 23.30263 -28.80875 -62.92208 1.000 15.71598 408 GLY B O 1
ATOM 6977 N N . ARG B 1 409 ? 21.72637 -27.75468 -64.14730 1.000 19.72654 409 ARG B N 1
ATOM 6978 C CA . ARG B 1 409 ? 20.95152 -28.97136 -64.37484 1.000 22.05009 409 ARG B CA 1
ATOM 6979 C C . ARG B 1 409 ? 21.70465 -29.95713 -65.26195 1.000 28.70231 409 ARG B C 1
ATOM 6980 O O . ARG B 1 409 ? 21.62864 -31.17288 -65.04818 1.000 26.06816 409 ARG B O 1
ATOM 6988 N N . ASP B 1 410 ? 22.43437 -29.45405 -66.26419 1.000 32.22710 410 ASP B N 1
ATOM 6989 C CA . ASP B 1 410 ? 23.20043 -30.33479 -67.14070 1.000 32.71538 410 ASP B CA 1
ATOM 6990 C C . ASP B 1 410 ? 24.28210 -31.08070 -66.37299 1.000 26.91214 410 ASP B C 1
ATOM 6991 O O . ASP B 1 410 ? 24.61496 -32.22170 -66.71414 1.000 24.48978 410 ASP B O 1
ATOM 6996 N N . CYS B 1 411 ? 24.83603 -30.45634 -65.33429 1.000 29.22843 411 CYS B N 1
ATOM 6997 C CA . CYS B 1 411 ? 25.84900 -31.12222 -64.52631 1.000 30.47588 411 CYS B CA 1
ATOM 6998 C C . CYS B 1 411 ? 25.24087 -32.25030 -63.70071 1.000 25.80540 411 CYS B C 1
ATOM 6999 O O . CYS B 1 411 ? 25.87834 -33.28996 -63.49396 1.000 25.34700 411 CYS B O 1
ATOM 7002 N N . ILE B 1 412 ? 24.00499 -32.06912 -63.23178 1.000 15.48544 412 ILE B N 1
ATOM 7003 C CA . ILE B 1 412 ? 23.37384 -33.07860 -62.38914 1.000 17.78706 412 ILE B CA 1
ATOM 7004 C C . ILE B 1 412 ? 22.86960 -34.24690 -63.22656 1.000 19.07750 412 ILE B C 1
ATOM 7005 O O . ILE B 1 412 ? 23.03788 -35.41141 -62.84737 1.000 22.57021 412 ILE B O 1
ATOM 7010 N N . GLU B 1 413 ? 22.24120 -33.96041 -64.37116 1.000 21.43726 413 GLU B N 1
ATOM 7011 C CA . GLU B 1 413 ? 21.76293 -35.03276 -65.23912 1.000 19.16550 413 GLU B CA 1
ATOM 7012 C C . GLU B 1 413 ? 22.91920 -35.88086 -65.75034 1.000 23.74557 413 GLU B C 1
ATOM 7013 O O . GLU B 1 413 ? 22.81886 -37.11190 -65.80885 1.000 26.70900 413 GLU B O 1
ATOM 7019 N N . LYS B 1 414 ? 24.02756 -35.23632 -66.12347 1.000 23.71280 414 LYS B N 1
ATOM 7020 C CA . LYS B 1 414 ? 25.20929 -35.96956 -66.56274 1.000 23.56457 414 LYS B CA 1
ATOM 7021 C C . LYS B 1 414 ? 25.67982 -36.95514 -65.50123 1.000 31.08025 414 LYS B C 1
ATOM 7022 O O . LYS B 1 414 ? 26.17160 -38.04001 -65.83368 1.000 33.29101 414 LYS B O 1
ATOM 7028 N N . ALA B 1 415 ? 25.52079 -36.60477 -64.22275 1.000 32.10148 415 ALA B N 1
ATOM 7029 C CA . ALA B 1 415 ? 25.92203 -37.49650 -63.14075 1.000 27.76028 415 ALA B CA 1
ATOM 7030 C C . ALA B 1 415 ? 24.86807 -38.56462 -62.86967 1.000 28.37395 415 ALA B C 1
ATOM 7031 O O . ALA B 1 415 ? 25.21118 -39.70654 -62.54166 1.000 29.46773 415 ALA B O 1
ATOM 7033 N N . ILE B 1 416 ? 23.58474 -38.21204 -62.99125 1.000 18.69108 416 ILE B N 1
ATOM 7034 C CA . ILE B 1 416 ? 22.5227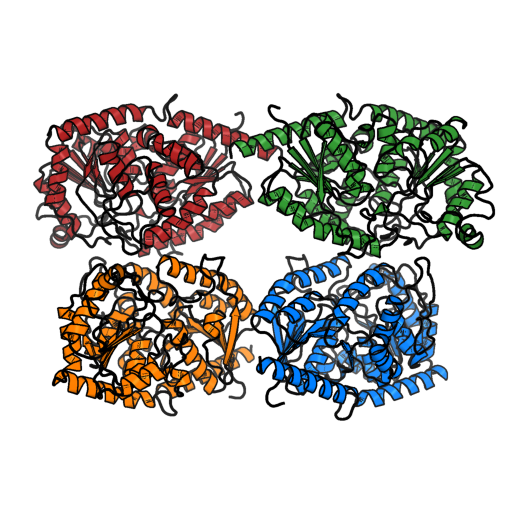9 -39.19786 -62.80789 1.000 20.22674 416 ILE B CA 1
ATOM 7035 C C . ILE B 1 416 ? 22.62729 -40.29241 -63.86084 1.000 20.37884 416 ILE B C 1
ATOM 7036 O O . ILE B 1 416 ? 22.50951 -41.48531 -63.55393 1.000 21.10702 416 ILE B O 1
ATOM 7041 N N . ARG B 1 417 ? 22.86790 -39.90682 -65.11591 1.000 17.10229 417 ARG B N 1
ATOM 7042 C CA . ARG B 1 417 ? 22.88462 -40.88632 -66.19556 1.000 24.86001 417 ARG B CA 1
ATOM 7043 C C . ARG B 1 417 ? 24.11549 -41.78115 -66.13845 1.000 22.08676 417 ARG B C 1
ATOM 7044 O O . ARG B 1 417 ? 24.06822 -42.92012 -66.61349 1.000 25.50114 417 ARG B O 1
ATOM 7052 N N . ARG B 1 418 ? 25.21944 -41.29898 -65.56339 1.000 21.96871 418 ARG B N 1
ATOM 7053 C CA . ARG B 1 418 ? 26.43261 -42.10791 -65.52810 1.000 23.91187 418 ARG B CA 1
ATOM 7054 C C . ARG B 1 418 ? 26.28467 -43.35129 -64.66022 1.000 28.52383 418 ARG B C 1
ATOM 7055 O O . ARG B 1 418 ? 27.03645 -44.31278 -64.84967 1.000 36.98227 418 ARG B O 1
ATOM 7063 N N . LEU B 1 419 ? 25.34074 -43.36076 -63.72076 1.000 26.31168 419 LEU B N 1
ATOM 7064 C CA . LEU B 1 419 ? 25.03151 -44.56143 -62.95269 1.000 27.29518 419 LEU B CA 1
ATOM 7065 C C . LEU B 1 419 ? 23.75983 -45.25589 -63.41810 1.000 27.10452 419 LEU B C 1
ATOM 7066 O O . LEU B 1 419 ? 23.68435 -46.48669 -63.37551 1.000 31.14730 419 LEU B O 1
ATOM 7071 N N . MET B 1 420 ? 22.75736 -44.49919 -63.86325 1.000 24.39691 420 MET B N 1
ATOM 7072 C CA . MET B 1 420 ? 21.44702 -45.07418 -64.14479 1.000 29.07953 420 MET B CA 1
ATOM 7073 C C . MET B 1 420 ? 21.31428 -45.61220 -65.56255 1.000 31.52426 420 MET B C 1
ATOM 7074 O O . MET B 1 420 ? 20.49195 -46.50461 -65.80039 1.000 32.70608 420 MET B O 1
ATOM 7079 N N . ASP B 1 421 ? 22.09268 -45.09741 -66.51144 1.000 30.83955 421 ASP B N 1
ATOM 7080 C CA . ASP B 1 421 ? 22.00224 -45.57429 -67.88543 1.000 30.59686 421 ASP B CA 1
ATOM 7081 C C . ASP B 1 421 ? 22.64502 -46.94058 -68.08483 1.000 28.44267 421 ASP B C 1
ATOM 7082 O O . ASP B 1 421 ? 22.59689 -47.46998 -69.19956 1.000 32.07809 421 ASP B O 1
ATOM 7087 N N . GLY B 1 422 ? 23.23690 -47.52052 -67.04329 1.000 23.66741 422 GLY B N 1
ATOM 7088 C CA . GLY B 1 422 ? 23.82370 -48.84283 -67.14596 1.000 29.45121 422 GLY B CA 1
ATOM 7089 C C . GLY B 1 422 ? 25.01702 -48.94830 -68.06939 1.000 36.57835 422 GLY B C 1
ATOM 7090 O O . GLY B 1 422 ? 25.17382 -49.96648 -68.75164 1.000 40.82786 422 GLY B O 1
ATOM 7091 N N . GLY B 1 423 ? 25.86657 -47.92647 -68.11400 1.000 38.42049 423 GLY B N 1
ATOM 7092 C CA . GLY B 1 423 ? 27.07550 -48.00277 -68.90715 1.000 34.22023 423 GLY B CA 1
ATOM 7093 C C . GLY B 1 423 ? 28.08140 -48.97589 -68.31842 1.000 32.46839 423 GLY B C 1
ATOM 7094 O O . GLY B 1 423 ? 27.92079 -49.50321 -67.21668 1.000 33.70515 423 GLY B O 1
ATOM 7095 N N . ASP B 1 424 ? 29.15286 -49.21585 -69.07934 1.000 35.41040 424 ASP B N 1
ATOM 7096 C CA . ASP B 1 424 ? 30.17377 -50.15958 -68.63013 1.000 40.73396 424 ASP B CA 1
ATOM 7097 C C . ASP B 1 424 ? 30.87023 -49.68803 -67.35970 1.000 37.31073 424 ASP B C 1
ATOM 7098 O O . ASP B 1 424 ? 31.22084 -50.50986 -66.50441 1.000 39.41385 424 ASP B O 1
ATOM 7103 N N . GLU B 1 425 ? 31.06966 -48.37985 -67.21273 1.000 35.95517 425 GLU B N 1
ATOM 7104 C CA . GLU B 1 425 ? 31.64538 -47.86056 -65.97763 1.000 33.98111 425 GLU B CA 1
ATOM 7105 C C . GLU B 1 425 ? 30.70868 -48.08938 -64.79795 1.000 35.70617 425 GLU B C 1
ATOM 7106 O O . GLU B 1 425 ? 31.15446 -48.45276 -63.70322 1.000 35.39375 425 GLU B O 1
ATOM 7112 N N . ALA B 1 426 ? 29.40484 -47.89439 -65.00686 1.000 36.62068 426 ALA B N 1
ATOM 7113 C CA . ALA B 1 426 ? 28.44365 -48.05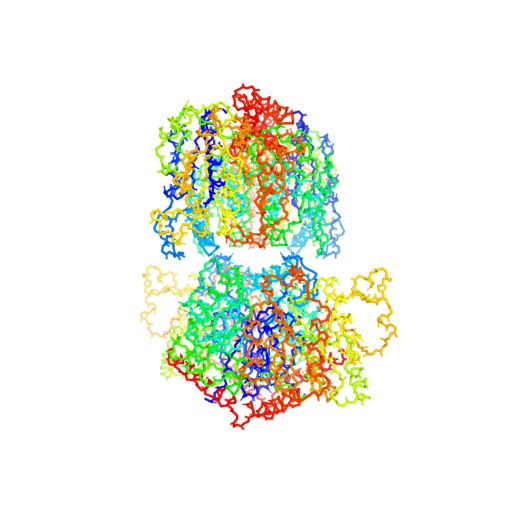151 -63.92047 1.000 22.78546 426 ALA B CA 1
ATOM 7114 C C . ALA B 1 426 ? 28.30283 -49.51019 -63.50412 1.000 37.78337 426 ALA B C 1
ATOM 7115 O O . ALA B 1 426 ? 28.11689 -49.80692 -62.31776 1.000 40.10086 426 ALA B O 1
ATOM 7117 N N . ILE B 1 427 ? 28.38724 -50.43341 -64.46415 1.000 33.42598 427 ILE B N 1
ATOM 7118 C CA . ILE B 1 427 ? 28.17293 -51.84538 -64.16124 1.000 34.32443 427 ILE B CA 1
ATOM 7119 C C . ILE B 1 427 ? 29.27910 -52.37884 -63.25774 1.000 36.26134 427 ILE B C 1
ATOM 7120 O O . ILE B 1 427 ? 29.02885 -53.20084 -62.36726 1.000 38.83327 427 ILE B O 1
ATOM 7125 N N . GLN B 1 428 ? 30.51388 -51.91728 -63.45601 1.000 33.29640 428 GLN B N 1
ATOM 7126 C CA . GLN B 1 428 ? 31.58941 -52.32535 -62.56269 1.000 36.65754 428 GLN B CA 1
ATOM 7127 C C . GLN B 1 428 ? 31.62110 -51.50445 -61.27941 1.000 36.74747 428 GLN B C 1
ATOM 7128 O O . GLN B 1 428 ? 32.17681 -51.96826 -60.27755 1.000 36.33955 428 GLN B O 1
ATOM 7134 N N . ILE B 1 429 ? 31.03643 -50.30451 -61.28291 1.000 37.19741 429 ILE B N 1
ATOM 7135 C CA . ILE B 1 429 ? 30.88121 -49.55453 -60.03992 1.000 31.54448 429 ILE B CA 1
ATOM 7136 C C . ILE B 1 429 ? 29.90109 -50.26503 -59.11561 1.000 29.25847 429 ILE B C 1
ATOM 7137 O O . ILE B 1 429 ? 30.16618 -50.44283 -57.92075 1.000 34.55715 429 ILE B O 1
ATOM 7142 N N . ARG B 1 430 ? 28.75394 -50.68626 -59.65553 1.000 24.32965 430 ARG B N 1
ATOM 7143 C CA . ARG B 1 430 ? 27.78524 -51.41288 -58.84230 1.000 31.11672 430 ARG B CA 1
ATOM 7144 C C . ARG B 1 430 ? 28.33536 -52.75860 -58.39251 1.000 34.66857 430 ARG B C 1
ATOM 7145 O O . ARG B 1 430 ? 28.00565 -53.22628 -57.29667 1.000 34.52759 430 ARG B O 1
ATOM 7153 N N . GLU B 1 431 ? 29.17171 -53.39128 -59.21922 1.000 40.36844 431 GLU B N 1
ATOM 7154 C CA . GLU B 1 431 ? 29.81234 -54.63704 -58.81188 1.000 43.53183 431 GLU B CA 1
ATOM 7155 C C . GLU B 1 431 ? 30.73254 -54.41413 -57.61814 1.000 39.27162 431 GLU B C 1
ATOM 7156 O O . GLU B 1 431 ? 30.80644 -55.25582 -56.71519 1.000 38.16231 431 GLU B O 1
ATOM 7162 N N . ARG B 1 432 ? 31.43468 -53.27876 -57.58926 1.000 33.06493 432 ARG B N 1
ATOM 7163 C CA . ARG B 1 432 ? 32.27509 -52.96727 -56.43882 1.000 32.05742 432 ARG B CA 1
ATOM 7164 C C . ARG B 1 432 ? 31.44237 -52.64294 -55.20460 1.000 30.69775 432 ARG B C 1
ATOM 7165 O O . ARG B 1 432 ? 31.88683 -52.89344 -54.07805 1.000 31.04658 432 ARG B O 1
ATOM 7173 N N . SER B 1 433 ? 30.23943 -52.09284 -55.38929 1.000 25.02372 433 SER B N 1
ATOM 7174 C CA . SER B 1 433 ? 29.39186 -51.78889 -54.24128 1.000 30.48481 433 SER B CA 1
ATOM 7175 C C . SER B 1 433 ? 28.74450 -53.04869 -53.68094 1.000 32.95371 433 SER B C 1
ATOM 7176 O O . SER B 1 433 ? 28.60328 -53.18487 -52.46056 1.000 35.72495 433 SER B O 1
ATOM 7179 N N . GLN B 1 434 ? 28.35207 -53.98094 -54.55390 1.000 35.44887 434 GLN B N 1
ATOM 7180 C CA . GLN B 1 434 ? 27.75526 -55.22640 -54.08277 1.000 39.33422 434 GLN B CA 1
ATOM 7181 C C . GLN B 1 434 ? 28.76206 -56.08370 -53.32773 1.000 38.28412 434 GLN B C 1
ATOM 7182 O O . GLN B 1 434 ? 28.37855 -56.83533 -52.42438 1.000 39.84259 434 GLN B O 1
ATOM 7188 N N . LYS B 1 435 ? 30.04589 -55.99057 -53.68024 1.000 37.93814 435 LYS B N 1
ATOM 7189 C CA . LYS B 1 435 ? 31.05796 -56.75645 -52.96161 1.000 38.72542 435 LYS B CA 1
ATOM 7190 C C . LYS B 1 435 ? 31.32786 -56.15753 -51.58700 1.000 38.11688 435 LYS B C 1
ATOM 7191 O O . LYS B 1 435 ? 31.57957 -56.89114 -50.62385 1.000 35.31008 435 LYS B O 1
ATOM 7197 N N . LEU B 1 436 ? 31.27949 -54.82767 -51.47341 1.000 36.89169 436 LEU B N 1
ATOM 7198 C CA . LEU B 1 436 ? 31.34406 -54.19917 -50.15985 1.000 31.45692 436 LEU B CA 1
ATOM 7199 C C . LEU B 1 436 ? 30.06491 -54.41522 -49.36589 1.000 30.38395 436 LEU B C 1
ATOM 7200 O O . LEU B 1 436 ? 30.09743 -54.36885 -48.13119 1.000 29.68640 436 LEU B O 1
ATOM 7205 N N . ALA B 1 437 ? 28.94282 -54.65329 -50.04769 1.000 29.55060 437 ALA B N 1
ATOM 7206 C CA . ALA B 1 437 ? 27.69230 -54.90896 -49.34415 1.000 28.52381 437 ALA B CA 1
ATOM 7207 C C . ALA B 1 437 ? 27.72822 -56.24979 -48.62168 1.000 34.94576 437 ALA B C 1
ATOM 7208 O O . ALA B 1 437 ? 27.28033 -56.35157 -47.47445 1.000 38.21504 437 ALA B O 1
ATOM 7210 N N . LYS B 1 438 ? 28.26249 -57.28987 -49.26913 1.000 36.74850 438 LYS B N 1
ATOM 7211 C CA . LYS B 1 438 ? 28.30621 -58.59937 -48.62573 1.000 40.28168 438 LYS B CA 1
ATOM 7212 C C . LYS B 1 438 ? 29.34965 -58.64518 -47.51504 1.000 40.05346 438 LYS B C 1
ATOM 7213 O O . LYS B 1 438 ? 29.18128 -59.38787 -46.54115 1.000 41.74971 438 LYS B O 1
ATOM 7219 N N . ILE B 1 439 ? 30.42642 -57.86426 -47.63696 1.000 39.20488 439 ILE B N 1
ATOM 7220 C CA . ILE B 1 439 ? 31.38071 -57.74573 -46.53873 1.000 37.37699 439 ILE B CA 1
ATOM 7221 C C . ILE B 1 439 ? 30.72521 -57.06610 -45.34440 1.000 40.31974 439 ILE B C 1
ATOM 7222 O O . ILE B 1 439 ? 30.95040 -57.44769 -44.18919 1.000 40.74138 439 ILE B O 1
ATOM 7227 N N . THR B 1 440 ? 29.88116 -56.06802 -45.60635 1.000 39.40128 440 THR B N 1
ATOM 7228 C CA . THR B 1 440 ? 29.30722 -55.27392 -44.52768 1.000 43.01392 440 THR B CA 1
ATOM 7229 C C . THR B 1 440 ? 28.31446 -56.07309 -43.68967 1.000 46.01130 440 THR B C 1
ATOM 7230 O O . THR B 1 440 ? 28.20075 -55.84032 -42.48158 1.000 48.52396 440 THR B O 1
ATOM 7234 N N . LYS B 1 441 ? 27.60234 -57.02436 -44.29675 1.000 44.91591 441 LYS B N 1
ATOM 7235 C CA . LYS B 1 441 ? 26.55096 -57.73846 -43.57879 1.000 42.76077 441 LYS B CA 1
ATOM 7236 C C . LYS B 1 441 ? 27.08014 -58.59606 -42.43622 1.000 48.35344 441 LYS B C 1
ATOM 7237 O O . LYS B 1 441 ? 26.28191 -59.06052 -41.61474 1.000 52.26708 441 LYS B O 1
ATOM 7243 N N . HIS B 1 442 ? 28.39196 -58.80883 -42.35015 1.000 52.08928 442 HIS B N 1
ATOM 7244 C CA . HIS B 1 442 ? 28.96090 -59.68162 -41.33540 1.000 54.15776 442 HIS B CA 1
ATOM 7245 C C . HIS B 1 442 ? 29.90874 -58.97270 -40.37790 1.000 52.68441 442 HIS B C 1
ATOM 7246 O O . HIS B 1 442 ? 30.39985 -59.61127 -39.44004 1.000 56.15559 442 HIS B O 1
ATOM 7253 N N . VAL B 1 443 ? 30.17996 -57.67958 -40.57383 1.000 47.03566 443 VAL B N 1
ATOM 7254 C CA . VAL B 1 443 ? 31.21518 -57.03182 -39.77394 1.000 41.98213 443 VAL B CA 1
ATOM 7255 C C . VAL B 1 443 ? 30.76362 -56.84566 -38.33027 1.000 39.52356 443 VAL B C 1
ATOM 7256 O O . VAL B 1 443 ? 31.59112 -56.85526 -37.41216 1.000 42.59827 443 VAL B O 1
ATOM 7260 N N . VAL B 1 444 ? 29.45988 -56.66604 -38.09519 1.000 34.31368 444 VAL B N 1
ATOM 7261 C CA . VAL B 1 444 ? 28.95632 -56.58573 -36.72589 1.000 33.64998 444 VAL B CA 1
ATOM 7262 C C . VAL B 1 444 ? 28.44156 -57.92402 -36.22101 1.000 40.69757 444 VAL B C 1
ATOM 7263 O O . VAL B 1 444 ? 28.17880 -58.05890 -35.01488 1.000 47.28275 444 VAL B O 1
ATOM 7267 N N . GLN B 1 445 ? 28.27960 -58.91175 -37.09991 1.000 42.11015 445 GLN B N 1
ATOM 7268 C CA . GLN B 1 445 ? 27.96825 -60.26220 -36.66566 1.000 43.61435 445 GLN B CA 1
ATOM 7269 C C . GLN B 1 445 ? 29.20653 -60.91093 -36.05517 1.000 40.13390 445 GLN B C 1
ATOM 7270 O O . GLN B 1 445 ? 30.33473 -60.44252 -36.22908 1.000 38.75650 445 GLN B O 1
ATOM 7276 N N . GLU B 1 446 ? 28.98076 -62.00757 -35.33562 1.000 40.74847 446 GLU B N 1
ATOM 7277 C CA . GLU B 1 446 ? 30.06803 -62.70813 -34.66311 1.000 44.11839 446 GLU B CA 1
ATOM 7278 C C . GLU B 1 446 ? 31.15045 -63.10998 -35.65790 1.000 44.87155 446 GLU B C 1
ATOM 7279 O O . GLU B 1 446 ? 30.87209 -63.75512 -36.67382 1.000 48.29522 446 GLU B O 1
ATOM 7285 N N . GLY B 1 447 ? 32.39034 -62.71871 -35.36278 1.000 43.61262 447 GLY B N 1
ATOM 7286 C CA . GLY B 1 447 ? 33.51254 -62.97578 -36.23717 1.000 32.04981 447 GLY B CA 1
ATOM 7287 C C . GLY B 1 447 ? 33.88612 -61.82193 -37.14300 1.000 35.84597 447 GLY B C 1
ATOM 7288 O O . GLY B 1 447 ? 34.92630 -61.89153 -37.80929 1.000 35.62345 447 GLY B O 1
ATOM 7289 N N . GLY B 1 448 ? 33.06893 -60.76730 -37.19047 1.000 32.44398 448 GLY B N 1
ATOM 7290 C CA . GLY B 1 448 ? 33.38828 -59.62380 -38.01343 1.000 28.02979 448 GLY B CA 1
ATOM 7291 C C . GLY B 1 448 ? 34.43707 -58.72841 -37.38439 1.000 30.06786 448 GLY B C 1
ATOM 7292 O O . GLY B 1 448 ? 34.71173 -58.78848 -36.18615 1.000 30.50560 448 GLY B O 1
ATOM 7293 N N . SER B 1 449 ? 35.03135 -57.87861 -38.22538 1.000 28.53146 449 SER B N 1
ATOM 7294 C CA . SER B 1 449 ? 36.09139 -56.99417 -37.75347 1.000 26.26429 449 SER B CA 1
ATOM 7295 C C . SER B 1 449 ? 35.57357 -56.02426 -36.69866 1.000 34.79010 449 SER B C 1
ATOM 7296 O O . SER B 1 449 ? 36.26818 -55.73365 -35.71770 1.000 25.29466 449 SER B O 1
ATOM 7299 N N . SER B 1 450 ? 34.35428 -55.51193 -36.88219 1.000 29.83227 450 SER B N 1
ATOM 7300 C CA . SER B 1 450 ? 33.79310 -54.57500 -35.91670 1.000 23.45377 450 SER B CA 1
ATOM 7301 C C . SER B 1 450 ? 33.23070 -55.28460 -34.69276 1.000 25.49096 450 SER B C 1
ATOM 7302 O O . SER B 1 450 ? 33.15869 -54.68600 -33.61368 1.000 24.61292 450 SER B O 1
ATOM 7305 N N . TYR B 1 451 ? 32.82511 -56.54600 -34.83843 1.000 25.02709 451 TYR B N 1
ATOM 7306 C CA . TYR B 1 451 ? 32.42614 -57.33437 -33.67818 1.000 31.77505 451 TYR B CA 1
ATOM 7307 C C . TYR B 1 451 ? 33.62449 -57.60995 -32.77894 1.000 31.92223 451 TYR B C 1
ATOM 7308 O O . TYR B 1 451 ? 33.54549 -57.45842 -31.55411 1.000 28.03806 451 TYR B O 1
ATOM 7317 N N . GLU B 1 452 ? 34.74882 -58.01246 -33.37763 1.000 39.40290 452 GLU B N 1
ATOM 7318 C CA . GLU B 1 452 ? 35.96154 -58.25790 -32.60451 1.000 40.95635 452 GLU B CA 1
ATOM 7319 C C . GLU B 1 452 ? 36.46983 -56.97843 -31.95272 1.000 39.33327 452 GLU B C 1
ATOM 7320 O O . GLU B 1 452 ? 36.97733 -57.00737 -30.82524 1.000 40.45482 452 GLU B O 1
ATOM 7326 N N . ASN B 1 453 ? 36.34256 -55.84379 -32.64595 1.000 28.32547 453 ASN B N 1
ATOM 7327 C CA . ASN B 1 453 ? 36.77200 -54.57653 -32.06326 1.000 31.26832 453 ASN B CA 1
ATOM 7328 C C . ASN B 1 453 ? 35.91447 -54.20196 -30.86198 1.000 33.03009 453 ASN B C 1
ATOM 7329 O O . ASN B 1 453 ? 36.43351 -53.71307 -29.85158 1.000 35.42144 453 ASN B O 1
ATOM 7334 N N . LEU B 1 454 ? 34.60017 -54.42216 -30.95141 1.000 30.79736 454 LEU B N 1
ATOM 7335 C CA . LEU B 1 454 ? 33.73675 -54.17609 -29.80193 1.000 28.78209 454 LEU B CA 1
ATOM 7336 C C . LEU B 1 454 ? 34.07469 -55.10692 -28.64676 1.000 25.48104 454 LEU B C 1
ATOM 7337 O O . LEU B 1 454 ? 33.97033 -54.71266 -27.48096 1.000 25.55192 454 LEU B O 1
ATOM 7342 N N . THR B 1 455 ? 34.49176 -56.33773 -28.94898 1.000 26.46074 455 THR B N 1
ATOM 7343 C CA . THR B 1 455 ? 34.86433 -57.27460 -27.89482 1.000 27.64952 455 THR B CA 1
ATOM 7344 C C . THR B 1 455 ? 36.13771 -56.82941 -27.18357 1.000 41.26469 455 THR B C 1
ATOM 7345 O O . THR B 1 455 ? 36.22135 -56.89185 -25.95091 1.000 28.30502 455 THR B O 1
ATOM 7349 N N . VAL B 1 456 ? 37.13542 -56.36858 -27.94158 1.000 27.54476 456 VAL B N 1
ATOM 7350 C CA . VAL B 1 456 ? 38.38289 -55.91598 -27.33330 1.000 27.83982 456 VAL B CA 1
ATOM 7351 C C . VAL B 1 456 ? 38.16049 -54.63281 -26.54143 1.000 33.47926 456 VAL B C 1
ATOM 7352 O O . VAL B 1 456 ? 38.74620 -54.44121 -25.46866 1.000 38.13718 456 VAL B O 1
ATOM 7356 N N . LEU B 1 457 ? 37.31338 -53.73460 -27.05190 1.000 30.85294 457 LEU B N 1
ATOM 7357 C CA . LEU B 1 457 ? 37.05003 -52.48485 -26.34384 1.000 34.00450 457 LEU B CA 1
ATOM 7358 C C . LEU B 1 457 ? 36.36002 -52.74063 -25.01044 1.000 36.63615 457 LEU B C 1
ATOM 7359 O O . LEU B 1 457 ? 36.72147 -52.14091 -23.99104 1.000 33.92326 457 LEU B O 1
ATOM 7364 N N . ILE B 1 458 ? 35.36373 -53.62941 -24.99949 1.000 40.84611 458 ILE B N 1
ATOM 7365 C CA . ILE B 1 458 ? 34.66650 -53.95612 -23.75934 1.000 26.67030 458 ILE B CA 1
ATOM 7366 C C . ILE B 1 458 ? 35.63445 -54.55350 -22.74452 1.000 32.82986 458 ILE B C 1
ATOM 7367 O O . ILE B 1 458 ? 35.57432 -54.23919 -21.54932 1.000 33.42514 458 ILE B O 1
ATOM 7372 N N . ASN B 1 459 ? 36.55219 -55.41089 -23.20326 1.000 32.93980 459 ASN B N 1
ATOM 7373 C CA . ASN B 1 459 ? 37.51986 -56.01281 -22.28927 1.000 33.58033 459 ASN B CA 1
ATOM 7374 C C . ASN B 1 459 ? 38.42975 -54.95903 -21.67162 1.000 32.10377 459 ASN B C 1
ATOM 7375 O O . ASN B 1 459 ? 38.69635 -54.99071 -20.46434 1.000 32.70303 459 ASN B O 1
ATOM 7380 N N . GLU B 1 460 ? 38.91498 -54.01500 -22.48087 1.000 32.92789 460 GLU B N 1
ATOM 7381 C CA . GLU B 1 460 ? 39.76315 -52.95957 -21.93835 1.000 38.76587 460 GLU B CA 1
ATOM 7382 C C . GLU B 1 460 ? 38.99700 -52.06580 -20.97112 1.000 41.41016 460 GLU B C 1
ATOM 7383 O O . GLU B 1 460 ? 39.56745 -51.59893 -19.97906 1.000 47.14013 460 GLU B O 1
ATOM 7389 N N . LEU B 1 461 ? 37.71039 -51.82385 -21.23168 1.000 37.26951 461 LEU B N 1
ATOM 7390 C CA . LEU B 1 461 ? 36.91720 -51.01163 -20.31422 1.000 33.30499 461 LEU B CA 1
ATOM 7391 C C . LEU B 1 461 ? 36.58566 -51.78061 -19.04140 1.000 32.96645 461 LEU B C 1
ATOM 7392 O O . LEU B 1 461 ? 36.54610 -51.19845 -17.95096 1.000 33.44368 461 LEU B O 1
ATOM 7397 N N . LYS B 1 462 ? 36.33213 -53.08656 -19.15988 1.000 35.37323 462 LYS B N 1
ATOM 7398 C CA . LYS B 1 462 ? 36.14560 -53.90880 -17.96892 1.000 36.16580 462 LYS B CA 1
ATOM 7399 C C . LYS B 1 462 ? 37.41627 -53.94952 -17.13331 1.000 35.58462 462 LYS B C 1
ATOM 7400 O O . LYS B 1 462 ? 37.36131 -53.89570 -15.89905 1.000 35.19024 462 LYS B O 1
ATOM 7406 N N . GLN B 1 463 ? 38.57280 -54.04199 -17.79273 1.000 35.98917 463 GLN B N 1
ATOM 7407 C CA . GLN B 1 463 ? 39.83957 -54.05659 -17.07109 1.000 38.27857 463 GLN B CA 1
ATOM 7408 C C . GLN B 1 463 ? 40.08287 -52.73127 -16.36174 1.000 39.71010 463 GLN B C 1
ATOM 7409 O O . GLN B 1 463 ? 40.62881 -52.70241 -15.25215 1.000 45.66493 463 GLN B O 1
ATOM 7415 N N . LEU B 1 464 ? 39.68030 -51.62136 -16.98394 1.000 30.48756 464 LEU B N 1
ATOM 7416 C CA . LEU B 1 464 ? 39.85917 -50.31993 -16.34931 1.000 30.45880 464 LEU B CA 1
ATOM 7417 C C . LEU B 1 464 ? 38.93327 -50.15610 -15.15080 1.000 42.24803 464 LEU B C 1
ATOM 7418 O O . LEU B 1 464 ? 39.31740 -49.55216 -14.14234 1.000 47.05098 464 LEU B O 1
ATOM 7423 N N . ARG B 1 465 ? 37.71121 -50.68614 -15.23816 1.000 35.18038 465 ARG B N 1
ATOM 7424 C CA . ARG B 1 465 ? 36.79982 -50.60756 -14.10187 1.000 37.28779 465 ARG B CA 1
ATOM 7425 C C . ARG B 1 465 ? 37.31322 -51.43196 -12.92880 1.000 41.60854 465 ARG B C 1
ATOM 7426 O O . ARG B 1 465 ? 37.22794 -50.99684 -11.77489 1.000 48.47179 465 ARG B O 1
ATOM 7434 N N . ASP B 1 466 ? 37.85852 -52.62095 -13.20355 1.000 39.71661 466 ASP B N 1
ATOM 7435 C CA . ASP B 1 466 ? 38.44843 -53.43101 -12.14343 1.000 36.61129 466 ASP B CA 1
ATOM 7436 C C . ASP B 1 466 ? 39.65179 -52.75090 -11.50732 1.000 34.71835 466 ASP B C 1
ATOM 7437 O O . ASP B 1 466 ? 40.00862 -53.08182 -10.37163 1.000 38.23118 466 ASP B O 1
ATOM 7442 N N . CYS B 1 467 ? 40.28534 -51.81217 -12.21338 1.000 39.19930 467 CYS B N 1
ATOM 7443 C CA . CYS B 1 467 ? 41.40747 -51.07984 -11.63657 1.000 45.56549 467 CYS B CA 1
ATOM 7444 C C . CYS B 1 467 ? 40.94456 -50.14271 -10.52896 1.000 50.00746 467 CYS B C 1
ATOM 7445 O O . CYS B 1 467 ? 41.50190 -50.14859 -9.42538 1.000 54.33368 467 CYS B O 1
ATOM 7448 N N . LYS B 1 468 ? 39.92814 -49.32408 -10.80237 1.000 48.61637 468 LYS B N 1
ATOM 7449 C CA . LYS B 1 468 ? 39.48415 -48.35262 -9.81164 1.000 49.81719 468 LYS B CA 1
ATOM 7450 C C . LYS B 1 468 ? 38.66161 -48.97704 -8.69197 1.000 48.88410 468 LYS B C 1
ATOM 7451 O O . LYS B 1 468 ? 38.42258 -48.31021 -7.67978 1.000 47.58650 468 LYS B O 1
ATOM 7457 N N . VAL B 1 469 ? 38.22070 -50.22757 -8.84434 1.000 50.73626 469 VAL B N 1
ATOM 7458 C CA . VAL B 1 469 ? 37.61978 -50.93479 -7.71779 1.000 52.69159 469 VAL B CA 1
ATOM 7459 C C . VAL B 1 469 ? 38.66860 -51.19567 -6.64389 1.000 55.78521 469 VAL B C 1
ATOM 7460 O O . VAL B 1 469 ? 38.37272 -51.15969 -5.44309 1.000 56.58594 469 VAL B O 1
ATOM 7464 N N . LEU B 1 470 ? 39.91355 -51.44918 -7.05883 1.000 62.15611 470 LEU B N 1
ATOM 7465 C CA . LEU B 1 470 ? 41.00064 -51.61722 -6.09897 1.000 67.30061 470 LEU B CA 1
ATOM 7466 C C . LEU B 1 470 ? 41.22980 -50.34031 -5.30020 1.000 73.19227 470 LEU B C 1
ATOM 7467 O O . LEU B 1 470 ? 41.55316 -50.39251 -4.10753 1.000 77.53253 470 LEU B O 1
ATOM 7472 N N . ASN B 1 471 ? 41.06856 -49.18665 -5.94157 1.000 73.88864 471 ASN B N 1
ATOM 7473 C CA . ASN B 1 471 ? 41.30522 -47.89900 -5.30068 1.000 73.37166 471 ASN B CA 1
ATOM 7474 C C . ASN B 1 471 ? 40.06902 -47.42016 -4.54743 1.000 72.00999 471 ASN B C 1
ATOM 7475 O O . ASN B 1 471 ? 39.15993 -48.19617 -4.25142 1.000 72.49906 471 ASN B O 1
ATOM 7481 N N . MET C 1 1 ? 8.59855 18.24443 -5.37639 1.000 98.95153 1 MET C N 1
ATOM 7482 C CA . MET C 1 1 ? 7.48483 19.03319 -4.86317 1.000 103.05037 1 MET C CA 1
ATOM 7483 C C . MET C 1 1 ? 6.45285 19.28604 -5.95805 1.000 107.20473 1 MET C C 1
ATOM 7484 O O . MET C 1 1 ? 5.29110 19.58372 -5.67603 1.000 105.80787 1 MET C O 1
ATOM 7489 N N . ASP C 1 2 ? 6.89022 19.15470 -7.21296 1.000 112.04481 2 ASP C N 1
ATOM 7490 C CA . ASP C 1 2 ? 6.01689 19.46428 -8.34090 1.000 114.44126 2 ASP C CA 1
ATOM 7491 C C . ASP C 1 2 ? 4.84485 18.49381 -8.42647 1.000 108.32152 2 ASP C C 1
ATOM 7492 O O . ASP C 1 2 ? 3.70562 18.91046 -8.66636 1.000 110.97348 2 ASP C O 1
ATOM 7497 N N . LYS C 1 3 ? 5.09744 17.20075 -8.23421 1.000 95.15760 3 LYS C N 1
ATOM 7498 C CA . LYS C 1 3 ? 4.03186 16.21734 -8.31755 1.000 80.75228 3 LYS C CA 1
ATOM 7499 C C . LYS C 1 3 ? 3.98060 15.37758 -7.04950 1.000 68.22735 3 LYS C C 1
ATOM 7500 O O . LYS C 1 3 ? 5.02623 14.99147 -6.51185 1.000 64.70499 3 LYS C O 1
ATOM 7506 N N . PRO C 1 4 ? 2.78163 15.08652 -6.54876 1.000 59.41319 4 PRO C N 1
ATOM 7507 C CA . PRO C 1 4 ? 2.66509 14.26677 -5.33966 1.000 50.63992 4 PRO C CA 1
ATOM 7508 C C . PRO C 1 4 ? 3.16844 12.85255 -5.57105 1.000 44.98926 4 PRO C C 1
ATOM 7509 O O . PRO C 1 4 ? 3.14584 12.33075 -6.68838 1.000 42.92175 4 PRO C O 1
ATOM 7513 N N . LEU C 1 5 ? 3.63153 12.23506 -4.48964 1.000 43.12615 5 LEU C N 1
ATOM 7514 C CA . LEU C 1 5 ? 4.08508 10.85674 -4.53989 1.000 33.87075 5 LEU C CA 1
ATOM 7515 C C . LEU C 1 5 ? 2.89585 9.90253 -4.59685 1.000 49.97286 5 LEU C C 1
ATOM 7516 O O . LEU C 1 5 ? 1.76542 10.24640 -4.23951 1.000 33.14667 5 LEU C O 1
ATOM 7521 N N . LYS C 1 6 ? 3.16871 8.68568 -5.05805 1.000 44.55503 6 LYS C N 1
ATOM 7522 C CA . LYS C 1 6 ? 2.18958 7.60485 -5.08700 1.000 40.41812 6 LYS C CA 1
ATOM 7523 C C . LYS C 1 6 ? 2.76363 6.45238 -4.27445 1.000 40.12099 6 LYS C C 1
ATOM 7524 O O . LYS C 1 6 ? 3.72807 5.80766 -4.70046 1.000 42.29486 6 LYS C O 1
ATOM 7530 N N . LEU C 1 7 ? 2.18289 6.20187 -3.10343 1.000 37.85953 7 LEU C N 1
ATOM 7531 C CA . LEU C 1 7 ? 2.71705 5.23862 -2.14972 1.000 37.44899 7 LEU C CA 1
ATOM 7532 C C . LEU C 1 7 ? 1.69405 4.14129 -1.90106 1.000 29.73404 7 LEU C C 1
ATOM 7533 O O . LEU C 1 7 ? 0.51763 4.42757 -1.65460 1.000 28.89811 7 LEU C O 1
ATOM 7538 N N . TYR C 1 8 ? 2.14256 2.89131 -1.96204 1.000 26.40648 8 TYR C N 1
ATOM 7539 C CA . TYR C 1 8 ? 1.30000 1.74402 -1.66073 1.000 28.54507 8 TYR C CA 1
ATOM 7540 C C . TYR C 1 8 ? 1.67264 1.17901 -0.29780 1.000 25.76655 8 TYR C C 1
ATOM 7541 O O . TYR C 1 8 ? 2.85625 1.04302 0.02891 1.000 25.76490 8 TYR C O 1
ATOM 7550 N N . PHE C 1 9 ? 0.65559 0.84933 0.49190 1.000 24.73334 9 PHE C N 1
ATOM 7551 C CA . PHE C 1 9 ? 0.83627 0.28524 1.82211 1.000 26.60502 9 PHE C CA 1
ATOM 7552 C C . PHE C 1 9 ? 0.19818 -1.09423 1.85119 1.000 27.86355 9 PHE C C 1
ATOM 7553 O O . PHE C 1 9 ? -1.00099 -1.23082 1.58712 1.000 33.34368 9 PHE C O 1
ATOM 7561 N N . ILE C 1 10 ? 0.99946 -2.10999 2.15846 1.000 28.90206 10 ILE C N 1
ATOM 7562 C CA . ILE C 1 10 ? 0.51609 -3.48683 2.22660 1.000 24.64093 10 ILE C CA 1
ATOM 7563 C C . ILE C 1 10 ? 0.55448 -3.95415 3.67625 1.000 22.94349 10 ILE C C 1
ATOM 7564 O O . ILE C 1 10 ? 1.56642 -4.51683 4.11929 1.000 25.81293 10 ILE C O 1
ATOM 7569 N N . PRO C 1 11 ? -0.50804 -3.74560 4.44457 1.000 21.82326 11 PRO C N 1
ATOM 7570 C CA . PRO C 1 11 ? -0.51531 -4.18800 5.83988 1.000 26.22097 11 PRO C CA 1
ATOM 7571 C C . PRO C 1 11 ? -0.80629 -5.67621 5.95896 1.000 24.81007 11 PRO C C 1
ATOM 7572 O O . PRO C 1 11 ? -1.29614 -6.32300 5.03163 1.000 23.93095 11 PRO C O 1
ATOM 7576 N N . TYR C 1 12 ? -0.49353 -6.21381 7.13508 1.000 26.53719 12 TYR C N 1
ATOM 7577 C CA . TYR C 1 12 ? -0.82258 -7.59466 7.45378 1.000 24.30211 12 TYR C CA 1
ATOM 7578 C C . TYR C 1 12 ? -2.18842 -7.65476 8.12264 1.000 24.44306 12 TYR C C 1
ATOM 7579 O O . TYR C 1 12 ? -2.56370 -6.75332 8.87789 1.000 25.15091 12 TYR C O 1
ATOM 7588 N N . LEU C 1 13 ? -2.92989 -8.72665 7.84265 1.000 25.91209 13 LEU C N 1
ATOM 7589 C CA . LEU C 1 13 ? -4.27810 -8.87839 8.37713 1.000 22.45931 13 LEU C CA 1
ATOM 7590 C C . LEU C 1 13 ? -4.24222 -9.17039 9.87163 1.000 27.09600 13 LEU C C 1
ATOM 7591 O O . LEU C 1 13 ? -4.68785 -10.23158 10.32043 1.000 29.31498 13 LEU C O 1
ATOM 7596 N N . ALA C 1 14 ? -3.70822 -8.22871 10.64450 1.000 28.91840 14 ALA C N 1
ATOM 7597 C CA . ALA C 1 14 ? -3.66015 -8.32675 12.09405 1.000 24.90299 14 ALA C CA 1
ATOM 7598 C C . ALA C 1 14 ? -3.79980 -6.92193 12.65589 1.000 25.79920 14 ALA C C 1
ATOM 7599 O O . ALA C 1 14 ? -3.20033 -5.97989 12.13199 1.000 28.66774 14 ALA C O 1
ATOM 7601 N N . ALA C 1 15 ? -4.59577 -6.78965 13.71951 1.000 29.61625 15 ALA C N 1
ATOM 7602 C CA . ALA C 1 15 ? -4.93365 -5.46480 14.23217 1.000 29.05251 15 ALA C CA 1
ATOM 7603 C C . ALA C 1 15 ? -3.69072 -4.69075 14.65452 1.000 26.27777 15 ALA C C 1
ATOM 7604 O O . ALA C 1 15 ? -3.60757 -3.47495 14.44345 1.000 26.34666 15 ALA C O 1
ATOM 7606 N N . GLY C 1 16 ? -2.70971 -5.37752 15.24401 1.000 21.08873 16 GLY C N 1
ATOM 7607 C CA . GLY C 1 16 ? -1.49977 -4.71040 15.69212 1.000 22.09422 16 GLY C CA 1
ATOM 7608 C C . GLY C 1 16 ? -0.63398 -4.16929 14.57368 1.000 26.35464 16 GLY C C 1
ATOM 7609 O O . GLY C 1 16 ? 0.16883 -3.26129 14.81168 1.000 33.59374 16 GLY C O 1
ATOM 7610 N N . HIS C 1 17 ? -0.77163 -4.70839 13.36373 1.000 24.68708 17 HIS C N 1
ATOM 7611 C CA . HIS C 1 17 ? -0.01747 -4.25218 12.20192 1.000 23.32925 17 HIS C CA 1
ATOM 7612 C C . HIS C 1 17 ? -0.86358 -3.43619 11.23763 1.000 24.19385 17 HIS C C 1
ATOM 7613 O O . HIS C 1 17 ? -0.36381 -2.48614 10.62773 1.000 25.94733 17 HIS C O 1
ATOM 7620 N N . MET C 1 18 ? -2.13840 -3.79703 11.09015 1.000 28.31769 18 MET C N 1
ATOM 7621 C CA . MET C 1 18 ? -3.03338 -3.07250 10.19541 1.000 28.71736 18 MET C CA 1
ATOM 7622 C C . MET C 1 18 ? -3.28386 -1.65415 10.69345 1.000 28.63014 18 MET C C 1
ATOM 7623 O O . MET C 1 18 ? -3.17966 -0.68855 9.92769 1.000 23.83135 18 MET C O 1
ATOM 7628 N N . ILE C 1 19 ? -3.60778 -1.51300 11.98191 1.000 28.06132 19 ILE C N 1
ATOM 7629 C CA . ILE C 1 19 ? -4.04411 -0.21598 12.50268 1.000 30.26353 19 ILE C CA 1
ATOM 7630 C C . ILE C 1 19 ? -2.95734 0.85143 12.40777 1.000 32.50809 19 ILE C C 1
ATOM 7631 O O . ILE C 1 19 ? -3.22619 1.92314 11.84118 1.000 34.26049 19 ILE C O 1
ATOM 7636 N N . PRO C 1 20 ? -1.73659 0.64227 12.91764 1.000 32.83549 20 PRO C N 1
ATOM 7637 C CA . PRO C 1 20 ? -0.75642 1.73908 12.87238 1.000 31.74617 20 PRO C CA 1
ATOM 7638 C C . PRO C 1 20 ? -0.27617 2.06907 11.46977 1.000 29.57925 20 PRO C C 1
ATOM 7639 O O . PRO C 1 20 ? 0.08316 3.22506 11.21205 1.000 29.75975 20 PRO C O 1
ATOM 7643 N N . LEU C 1 21 ? -0.26587 1.09765 10.55264 1.000 27.25786 21 LEU C N 1
ATOM 7644 C CA . LEU C 1 21 ? 0.22446 1.36908 9.20540 1.000 24.85351 21 LEU C CA 1
ATOM 7645 C C . LEU C 1 21 ? -0.75448 2.22447 8.40897 1.000 23.27089 21 LEU C C 1
ATOM 7646 O O . LEU C 1 21 ? -0.32995 3.05731 7.59997 1.000 24.57567 21 LEU C O 1
ATOM 7651 N N . CYS C 1 22 ? -2.05906 2.04611 8.62621 1.000 23.07183 22 CYS C N 1
ATOM 7652 C CA . CYS C 1 22 ? -3.03780 2.85975 7.91107 1.000 25.47363 22 CYS C CA 1
ATOM 7653 C C . CYS C 1 22 ? -3.01274 4.30291 8.39460 1.000 29.51336 22 CYS C C 1
ATOM 7654 O O . CYS C 1 22 ? -3.20469 5.23091 7.60147 1.000 23.97286 22 CYS C O 1
ATOM 7657 N N . ASP C 1 23 ? -2.78226 4.51317 9.69316 1.000 28.88221 23 ASP C N 1
ATOM 7658 C CA . ASP C 1 23 ? -2.65814 5.87453 10.20160 1.000 30.11279 23 ASP C CA 1
ATOM 7659 C C . ASP C 1 23 ? -1.34666 6.51567 9.76733 1.000 29.09857 23 ASP C C 1
ATOM 7660 O O . ASP C 1 23 ? -1.27899 7.74035 9.61015 1.000 30.75521 23 ASP C O 1
ATOM 7665 N N . ILE C 1 24 ? -0.29831 5.71297 9.57395 1.000 28.76084 24 ILE C N 1
ATOM 7666 C CA . ILE C 1 24 ? 0.93828 6.24094 9.00703 1.000 33.49680 24 ILE C CA 1
ATOM 7667 C C . ILE C 1 24 ? 0.73127 6.60498 7.54240 1.000 37.60697 24 ILE C C 1
ATOM 7668 O O . ILE C 1 24 ? 1.23217 7.63094 7.06425 1.000 40.70028 24 ILE C O 1
ATOM 7673 N N . ALA C 1 25 ? -0.02641 5.78327 6.81181 1.000 36.82011 25 ALA C N 1
ATOM 7674 C CA . ALA C 1 25 ? -0.42040 6.15208 5.45696 1.000 34.16016 25 ALA C CA 1
ATOM 7675 C C . ALA C 1 25 ? -1.26910 7.41723 5.44996 1.000 31.99157 25 ALA C C 1
ATOM 7676 O O . ALA C 1 25 ? -1.17710 8.22267 4.51686 1.000 35.45065 25 ALA C O 1
ATOM 7678 N N . ALA C 1 26 ? -2.09462 7.61319 6.48049 1.000 26.35900 26 ALA C N 1
ATOM 7679 C CA . ALA C 1 26 ? -2.86610 8.84403 6.59108 1.000 28.22842 26 ALA C CA 1
ATOM 7680 C C . ALA C 1 26 ? -1.98326 10.04790 6.88092 1.000 45.86611 26 ALA C C 1
ATOM 7681 O O . ALA C 1 26 ? -2.39582 11.18094 6.61368 1.000 46.38785 26 ALA C O 1
ATOM 7683 N N . LEU C 1 27 ? -0.78357 9.82934 7.42375 1.000 42.75238 27 LEU C N 1
ATOM 7684 C CA . LEU C 1 27 ? 0.13841 10.93775 7.64309 1.000 37.90101 27 LEU C CA 1
ATOM 7685 C C . LEU C 1 27 ? 0.73926 11.42067 6.32930 1.000 36.27470 27 LEU C C 1
ATOM 7686 O O . LEU C 1 27 ? 0.90125 12.62947 6.12216 1.000 35.86584 27 LEU C O 1
ATOM 7691 N N . PHE C 1 28 ? 1.08095 10.49106 5.43171 1.000 35.65895 28 PHE C N 1
ATOM 7692 C CA . PHE C 1 28 ? 1.55321 10.88298 4.10712 1.000 36.03416 28 PHE C CA 1
ATOM 7693 C C . PHE C 1 28 ? 0.46460 11.61624 3.33443 1.000 36.93399 28 PHE C C 1
ATOM 7694 O O . PHE C 1 28 ? 0.74333 12.58870 2.62221 1.000 33.95168 28 PHE C O 1
ATOM 7702 N N . ALA C 1 29 ? -0.78503 11.16184 3.46370 1.000 36.23244 29 ALA C N 1
ATOM 7703 C CA . ALA C 1 29 ? -1.89077 11.81596 2.77419 1.000 34.12281 29 ALA C CA 1
ATOM 7704 C C . ALA C 1 29 ? -2.11695 13.23030 3.29113 1.000 37.82783 29 ALA C C 1
ATOM 7705 O O . ALA C 1 29 ? -2.51621 14.11323 2.52327 1.000 40.51362 29 ALA C O 1
ATOM 7707 N N . SER C 1 30 ? -1.86508 13.46399 4.58200 1.000 39.76630 30 SER C N 1
ATOM 7708 C CA . SER C 1 30 ? -2.01720 14.80443 5.13817 1.000 40.83003 30 SER C CA 1
ATOM 7709 C C . SER C 1 30 ? -1.07709 15.79962 4.47291 1.000 40.94480 30 SER C C 1
ATOM 7710 O O . SER C 1 30 ? -1.40473 16.98681 4.37050 1.000 41.95484 30 SER C O 1
ATOM 7713 N N . ARG C 1 31 ? 0.09239 15.34157 4.02125 1.000 41.10044 31 ARG C N 1
ATOM 7714 C CA . ARG C 1 31 ? 1.01451 16.21178 3.30406 1.000 43.92407 31 ARG C CA 1
ATOM 7715 C C . ARG C 1 31 ? 0.59870 16.43379 1.85464 1.000 48.95316 31 ARG C C 1
ATOM 7716 O O . ARG C 1 31 ? 0.97683 17.45295 1.26679 1.000 53.86414 31 ARG C O 1
ATOM 7724 N N . GLY C 1 32 ? -0.15729 15.50678 1.26502 1.000 50.57692 32 GLY C N 1
ATOM 7725 C CA . GLY C 1 32 ? -0.71068 15.71355 -0.06090 1.000 52.40648 32 GLY C CA 1
ATOM 7726 C C . GLY C 1 32 ? -0.37234 14.65417 -1.09229 1.000 51.43570 32 GLY C C 1
ATOM 7727 O O . GLY C 1 32 ? -0.45068 14.91590 -2.29639 1.000 53.15034 32 GLY C O 1
ATOM 7728 N N . HIS C 1 33 ? -0.01583 13.45350 -0.64630 1.000 45.64043 33 HIS C N 1
ATOM 7729 C CA . HIS C 1 33 ? 0.43406 12.39300 -1.53512 1.000 44.97015 33 HIS C CA 1
ATOM 7730 C C . HIS C 1 33 ? -0.62350 11.30150 -1.64794 1.000 44.20557 33 HIS C C 1
ATOM 7731 O O . HIS C 1 33 ? -1.34815 11.01415 -0.69177 1.000 43.49739 33 HIS C O 1
ATOM 7738 N N . PHE C 1 34 ? -0.70029 10.69051 -2.83031 1.000 46.30233 34 PHE C N 1
ATOM 7739 C CA . PHE C 1 34 ? -1.72912 9.69478 -3.13444 1.000 45.59057 34 PHE C CA 1
ATOM 7740 C C . PHE C 1 34 ? -1.31867 8.35155 -2.54212 1.000 42.10249 34 PHE C C 1
ATOM 7741 O O . PHE C 1 34 ? -0.59746 7.56557 -3.15886 1.000 42.93262 34 PHE C O 1
ATOM 7749 N N . VAL C 1 35 ? -1.79414 8.07946 -1.33268 1.000 38.28984 35 VAL C N 1
ATOM 7750 C CA . VAL C 1 35 ? -1.53866 6.80908 -0.66514 1.000 35.54189 35 VAL C CA 1
ATOM 7751 C C . VAL C 1 35 ? -2.65128 5.83438 -1.02337 1.000 32.85471 35 VAL C C 1
ATOM 7752 O O . VAL C 1 35 ? -3.79241 6.22819 -1.28764 1.000 32.37020 35 VAL C O 1
ATOM 7756 N N . THR C 1 36 ? -2.31620 4.54498 -1.04288 1.000 31.86542 36 THR C N 1
ATOM 7757 C CA . THR C 1 36 ? -3.26219 3.50190 -1.42589 1.000 33.66332 36 THR C CA 1
ATOM 7758 C C . THR C 1 36 ? -3.02146 2.27232 -0.56603 1.000 33.47860 36 THR C C 1
ATOM 7759 O O . THR C 1 36 ? -1.93834 1.68222 -0.61654 1.000 36.52705 36 THR C O 1
ATOM 7763 N N . ILE C 1 37 ? -4.02849 1.88445 0.21044 1.000 35.16392 37 ILE C N 1
ATOM 7764 C CA . ILE C 1 37 ? -3.95461 0.69659 1.05282 1.000 35.23828 37 ILE C CA 1
ATOM 7765 C C . ILE C 1 37 ? -4.38434 -0.51063 0.23532 1.000 32.76836 37 ILE C C 1
ATOM 7766 O O . ILE C 1 37 ? -5.32613 -0.43565 -0.56271 1.000 36.98153 37 ILE C O 1
ATOM 7771 N N . ILE C 1 38 ? -3.69587 -1.63018 0.43127 1.000 27.06643 38 ILE C N 1
ATOM 7772 C CA . ILE C 1 38 ? -4.03755 -2.89048 -0.21677 1.000 28.96001 38 ILE C CA 1
ATOM 7773 C C . ILE C 1 38 ? -4.38347 -3.88321 0.88405 1.000 29.25233 38 ILE C C 1
ATOM 7774 O O . ILE C 1 38 ? -3.49278 -4.37832 1.58748 1.000 29.91948 38 ILE C O 1
ATOM 7779 N N . THR C 1 39 ? -5.67241 -4.16823 1.04167 1.000 20.00625 39 THR C N 1
ATOM 7780 C CA . THR C 1 39 ? -6.14420 -5.06568 2.08832 1.000 32.91588 39 THR C CA 1
ATOM 7781 C C . THR C 1 39 ? -7.43116 -5.72832 1.60721 1.000 31.18109 39 THR C C 1
ATOM 7782 O O . THR C 1 39 ? -7.76875 -5.67875 0.42182 1.000 36.45865 39 THR C O 1
ATOM 7786 N N . THR C 1 40 ? -8.14546 -6.36110 2.52822 1.000 27.29770 40 THR C N 1
ATOM 7787 C CA . THR C 1 40 ? -9.41908 -6.99487 2.22892 1.000 26.42892 40 THR C CA 1
ATOM 7788 C C . THR C 1 40 ? -10.56614 -6.03092 2.51263 1.000 27.86563 40 THR C C 1
ATOM 7789 O O . THR C 1 40 ? -10.38627 -5.03220 3.21685 1.000 26.22899 40 THR C O 1
ATOM 7793 N N . PRO C 1 41 ? -11.76176 -6.28841 1.95992 1.000 29.36223 41 PRO C N 1
ATOM 7794 C CA . PRO C 1 41 ? -12.85943 -5.31575 2.12172 1.000 33.82523 41 PRO C CA 1
ATOM 7795 C C . PRO C 1 41 ? -13.20921 -4.99996 3.56590 1.000 31.17467 41 PRO C C 1
ATOM 7796 O O . PRO C 1 41 ? -13.54567 -3.84993 3.87405 1.000 34.70137 41 PRO C O 1
ATOM 7800 N N . LEU C 1 42 ? -13.14637 -5.98392 4.46434 1.000 27.38034 42 LEU C N 1
ATOM 7801 C CA . LEU C 1 42 ? -13.55544 -5.73097 5.84195 1.000 33.16816 42 LEU C CA 1
ATOM 7802 C C . LEU C 1 42 ? -12.55182 -4.83826 6.56029 1.000 31.33483 42 LEU C C 1
ATOM 7803 O O . LEU C 1 42 ? -12.94036 -3.94649 7.32391 1.000 32.16539 42 LEU C O 1
ATOM 7808 N N . ASN C 1 43 ? -11.25724 -5.05639 6.32467 1.000 25.14761 43 ASN C N 1
ATOM 7809 C CA . ASN C 1 43 ? -10.23729 -4.20937 6.92663 1.000 22.73386 43 ASN C CA 1
ATOM 7810 C C . ASN C 1 43 ? -10.19741 -2.81459 6.31909 1.000 30.46592 43 ASN C C 1
ATOM 7811 O O . ASN C 1 43 ? -9.47553 -1.95491 6.83531 1.000 41.53335 43 ASN C O 1
ATOM 7816 N N . ALA C 1 44 ? -10.95164 -2.56705 5.24811 1.000 30.85415 44 ALA C N 1
ATOM 7817 C CA . ALA C 1 44 ? -10.94766 -1.26959 4.58923 1.000 32.10456 44 ALA C CA 1
ATOM 7818 C C . ALA C 1 44 ? -12.19064 -0.43695 4.87185 1.000 39.17007 44 ALA C C 1
ATOM 7819 O O . ALA C 1 44 ? -12.13078 0.79034 4.74171 1.000 43.92472 44 ALA C O 1
ATOM 7821 N N . LYS C 1 45 ? -13.30874 -1.06276 5.25261 1.000 39.48682 45 LYS C N 1
ATOM 7822 C CA . LYS C 1 45 ? -14.53641 -0.29982 5.46415 1.000 44.25866 45 LYS C CA 1
ATOM 7823 C C . LYS C 1 45 ? -14.41114 0.63467 6.66229 1.000 41.67559 45 LYS C C 1
ATOM 7824 O O . LYS C 1 45 ? -14.94890 1.74847 6.64514 1.000 42.94240 45 LYS C O 1
ATOM 7830 N N . ILE C 1 46 ? -13.70247 0.20294 7.70947 1.000 37.16728 46 ILE C N 1
ATOM 7831 C CA . ILE C 1 46 ? -13.54526 1.03275 8.89675 1.000 38.10637 46 ILE C CA 1
ATOM 7832 C C . ILE C 1 46 ? -12.54616 2.15415 8.65452 1.000 41.21828 46 ILE C C 1
ATOM 7833 O O . ILE C 1 46 ? -12.51310 3.12833 9.41684 1.000 45.68419 46 ILE C O 1
ATOM 7838 N N . LEU C 1 47 ? -11.73743 2.04416 7.60751 1.000 40.01602 47 LEU C N 1
ATOM 7839 C CA . LEU C 1 47 ? -10.71749 3.03571 7.32320 1.000 35.82721 47 LEU C CA 1
ATOM 7840 C C . LEU C 1 47 ? -11.37079 4.36791 6.97939 1.000 40.70528 47 LEU C C 1
ATOM 7841 O O . LEU C 1 47 ? -12.17954 4.42848 6.04070 1.000 43.49634 47 LEU C O 1
ATOM 7846 N N . PRO C 1 48 ? -11.07527 5.43916 7.71196 1.000 46.73770 48 PRO C N 1
ATOM 7847 C CA . PRO C 1 48 ? -11.73789 6.71973 7.44523 1.000 54.79838 48 PRO C CA 1
ATOM 7848 C C . PRO C 1 48 ? -11.29562 7.30582 6.11588 1.000 60.70030 48 PRO C C 1
ATOM 7849 O O . PRO C 1 48 ? -10.12497 7.22406 5.73596 1.000 59.81899 48 PRO C O 1
ATOM 7853 N N . LYS C 1 49 ? -12.25196 7.89634 5.40674 1.000 70.23246 49 LYS C N 1
ATOM 7854 C CA . LYS C 1 49 ? -11.93967 8.59451 4.16950 1.000 76.49143 49 LYS C CA 1
ATOM 7855 C C . LYS C 1 49 ? -11.17743 9.87748 4.47430 1.000 79.71178 49 LYS C C 1
ATOM 7856 O O . LYS C 1 49 ? -11.60621 10.68770 5.30196 1.000 84.16457 49 LYS C O 1
ATOM 7862 N N . TYR C 1 50 ? -10.03308 10.04815 3.82068 1.000 78.42944 50 TYR C N 1
ATOM 7863 C CA . TYR C 1 50 ? -9.29041 11.29650 3.85095 1.000 77.69537 50 TYR C CA 1
ATOM 7864 C C . TYR C 1 50 ? -9.05022 11.75321 2.42118 1.000 76.41098 50 TYR C C 1
ATOM 7865 O O . TYR C 1 50 ? -9.21147 10.98735 1.46700 1.000 73.56177 50 TYR C O 1
ATOM 7874 N N . ASN C 1 51 ? -8.66829 13.01767 2.27902 1.000 79.85919 51 ASN C N 1
ATOM 7875 C CA . ASN C 1 51 ? -8.18542 13.49198 0.99216 1.000 81.76753 51 ASN C CA 1
ATOM 7876 C C . ASN C 1 51 ? -6.86553 12.80032 0.67554 1.000 78.72453 51 ASN C C 1
ATOM 7877 O O . ASN C 1 51 ? -5.96903 12.74060 1.52366 1.000 76.50230 51 ASN C O 1
ATOM 7882 N N . ASN C 1 52 ? -6.76418 12.25516 -0.53778 1.000 75.94825 52 ASN C N 1
ATOM 7883 C CA . ASN C 1 52 ? -5.65512 11.46198 -1.07977 1.000 70.53470 52 ASN C CA 1
ATOM 7884 C C . ASN C 1 52 ? -5.65080 10.03068 -0.54582 1.000 61.00269 52 ASN C C 1
ATOM 7885 O O . ASN C 1 52 ? -4.72269 9.27618 -0.86758 1.000 59.14999 52 ASN C O 1
ATOM 7890 N N . PHE C 1 53 ? -6.63948 9.62701 0.24843 1.000 56.74984 53 PHE C N 1
ATOM 7891 C CA . PHE C 1 53 ? -6.66212 8.31059 0.87593 1.000 42.92237 53 PHE C CA 1
ATOM 7892 C C . PHE C 1 53 ? -7.55511 7.37643 0.06618 1.000 35.78999 53 PHE C C 1
ATOM 7893 O O . PHE C 1 53 ? -8.76005 7.62062 -0.06108 1.000 34.66153 53 PHE C O 1
ATOM 7901 N N . ASN C 1 54 ? -6.96812 6.30728 -0.47032 1.000 30.39999 54 ASN C N 1
ATOM 7902 C CA . ASN C 1 54 ? -7.69436 5.32955 -1.26921 1.000 33.96493 54 ASN C CA 1
ATOM 7903 C C . ASN C 1 54 ? -7.35363 3.92473 -0.79065 1.000 34.42369 54 ASN C C 1
ATOM 7904 O O . ASN C 1 54 ? -6.40311 3.71373 -0.03360 1.000 35.14585 54 ASN C O 1
ATOM 7909 N N . VAL C 1 55 ? -8.14628 2.95550 -1.24308 1.000 36.39816 55 VAL C N 1
ATOM 7910 C CA . VAL C 1 55 ? -7.92191 1.54679 -0.93861 1.000 29.11197 55 VAL C CA 1
ATOM 7911 C C . VAL C 1 55 ? -8.13300 0.73480 -2.20764 1.000 30.67491 55 VAL C C 1
ATOM 7912 O O . VAL C 1 55 ? -8.97698 1.07513 -3.04347 1.000 39.11419 55 VAL C O 1
ATOM 7916 N N . HIS C 1 56 ? -7.35220 -0.33166 -2.35781 1.000 26.01313 56 HIS C N 1
ATOM 7917 C CA . HIS C 1 56 ? -7.57704 -1.34016 -3.38574 1.000 28.33203 56 HIS C CA 1
ATOM 7918 C C . HIS C 1 56 ? -7.72767 -2.67927 -2.68318 1.000 32.68163 56 HIS C C 1
ATOM 7919 O O . HIS C 1 56 ? -6.78178 -3.16119 -2.05013 1.000 35.50177 56 HIS C O 1
ATOM 7926 N N . THR C 1 57 ? -8.91248 -3.27110 -2.78315 1.000 32.77212 57 THR C N 1
ATOM 7927 C CA . THR C 1 57 ? -9.26262 -4.43837 -1.99079 1.000 26.19579 57 THR C CA 1
ATOM 7928 C C . THR C 1 57 ? -9.53154 -5.63824 -2.88504 1.000 26.57328 57 THR C C 1
ATOM 7929 O O . THR C 1 57 ? -10.16268 -5.51438 -3.93904 1.000 30.70938 57 THR C O 1
ATOM 7933 N N . PHE C 1 58 ? -9.03867 -6.79561 -2.45628 1.000 28.68749 58 PHE C N 1
ATOM 7934 C CA . PHE C 1 58 ? -9.39096 -8.08005 -3.04081 1.000 34.33593 58 PHE C CA 1
ATOM 7935 C C . PHE C 1 58 ? -10.22755 -8.85853 -2.03641 1.000 33.20715 58 PHE C C 1
ATOM 7936 O O . PHE C 1 58 ? -9.98630 -8.78231 -0.82733 1.000 32.66138 58 PHE C O 1
ATOM 7944 N N . GLN C 1 59 ? -11.20976 -9.60295 -2.53827 1.000 29.18233 59 GLN C N 1
ATOM 7945 C CA . GLN C 1 59 ? -12.09020 -10.35721 -1.65680 1.000 29.96669 59 GLN C CA 1
ATOM 7946 C C . GLN C 1 59 ? -11.29576 -11.38267 -0.85766 1.000 30.85720 59 GLN C C 1
ATOM 7947 O O . GLN C 1 59 ? -10.43454 -12.08344 -1.39548 1.000 34.07050 59 GLN C O 1
ATOM 7953 N N . PHE C 1 60 ? -11.58356 -11.45399 0.43685 1.000 31.57425 60 PHE C N 1
ATOM 7954 C CA . PHE C 1 60 ? -10.90874 -12.40838 1.30844 1.000 33.71407 60 PHE C CA 1
ATOM 7955 C C . PHE C 1 60 ? -11.27068 -13.83156 0.89546 1.000 39.68937 60 PHE C C 1
ATOM 7956 O O . PHE C 1 60 ? -12.45785 -14.14390 0.74297 1.000 45.70587 60 PHE C O 1
ATOM 7964 N N . PRO C 1 61 ? -10.28977 -14.71850 0.70404 1.000 34.63938 61 PRO C N 1
ATOM 7965 C CA . PRO C 1 61 ? -10.58519 -16.11255 0.30715 1.000 33.46433 61 PRO C CA 1
ATOM 7966 C C . PRO C 1 61 ? -11.10081 -16.94555 1.47898 1.000 35.34604 61 PRO C C 1
ATOM 7967 O O . PRO C 1 61 ? -10.40166 -17.75700 2.08504 1.000 37.78734 61 PRO C O 1
ATOM 7971 N N . SER C 1 62 ? -12.37839 -16.73942 1.80712 1.000 36.88738 62 SER C N 1
ATOM 7972 C CA . SER C 1 62 ? -12.96323 -17.39154 2.97530 1.000 38.22850 62 SER C CA 1
ATOM 7973 C C . SER C 1 62 ? -13.07402 -18.89853 2.77566 1.000 39.27115 62 SER C C 1
ATOM 7974 O O . SER C 1 62 ? -12.66357 -19.68193 3.64047 1.000 37.77217 62 SER C O 1
ATOM 7977 N N . GLN C 1 63 ? -13.62510 -19.32565 1.64047 1.000 39.05405 63 GLN C N 1
ATOM 7978 C CA . GLN C 1 63 ? -13.83864 -20.74788 1.41148 1.000 40.39742 63 GLN C CA 1
ATOM 7979 C C . GLN C 1 63 ? -12.55369 -21.48982 1.06820 1.000 42.41691 63 GLN C C 1
ATOM 7980 O O . GLN C 1 63 ? -12.51254 -22.71803 1.19772 1.000 48.77734 63 GLN C O 1
ATOM 7986 N N . GLU C 1 64 ? -11.50499 -20.77934 0.64468 1.000 41.35221 64 GLU C N 1
ATOM 7987 C CA . GLU C 1 64 ? -10.25574 -21.45208 0.30164 1.000 42.64292 64 GLU C CA 1
ATOM 7988 C C . GLU C 1 64 ? -9.51919 -21.93015 1.54708 1.000 44.69015 64 GLU C C 1
ATOM 7989 O O . GLU C 1 64 ? -8.89275 -22.99643 1.53148 1.000 48.32851 64 GLU C O 1
ATOM 7995 N N . VAL C 1 65 ? -9.57906 -21.15907 2.63607 1.000 39.22830 65 VAL C N 1
ATOM 7996 C CA . VAL C 1 65 ? -8.86871 -21.51756 3.86114 1.000 38.00210 65 VAL C CA 1
ATOM 7997 C C . VAL C 1 65 ? -9.77924 -22.11144 4.92763 1.000 38.57186 65 VAL C C 1
ATOM 7998 O O . VAL C 1 65 ? -9.27187 -22.68522 5.90518 1.000 42.98269 65 VAL C O 1
ATOM 8002 N N . GLY C 1 66 ? -11.09588 -21.99714 4.77988 1.000 38.06730 66 GLY C N 1
ATOM 8003 C CA . GLY C 1 66 ? -12.00603 -22.60221 5.73338 1.000 39.21175 66 GLY C CA 1
ATOM 8004 C C . GLY C 1 66 ? -12.36228 -21.71359 6.90756 1.000 34.69954 66 GLY C C 1
ATOM 8005 O O . GLY C 1 66 ? -12.48968 -22.18972 8.03913 1.000 33.55872 66 GLY C O 1
ATOM 8006 N N . LEU C 1 67 ? -12.52865 -20.41999 6.65124 1.000 35.91413 67 LEU C N 1
ATOM 8007 C CA . LEU C 1 67 ? -12.93149 -19.46508 7.66893 1.000 36.44681 67 LEU C CA 1
ATOM 8008 C C . LEU C 1 67 ? -14.35681 -18.98185 7.42004 1.000 38.46763 67 LEU C C 1
ATOM 8009 O O . LEU C 1 67 ? -14.82916 -18.98471 6.27898 1.000 34.32373 67 LEU C O 1
ATOM 8014 N N . PRO C 1 68 ? -15.07145 -18.57006 8.46608 1.000 42.98907 68 PRO C N 1
ATOM 8015 C CA . PRO C 1 68 ? -16.37901 -17.93465 8.26401 1.000 47.19224 68 PRO C CA 1
ATOM 8016 C C . PRO C 1 68 ? -16.24870 -16.66541 7.43485 1.000 48.97907 68 PRO C C 1
ATOM 8017 O O . PRO C 1 68 ? -15.15566 -16.15244 7.18652 1.000 45.75467 68 PRO C O 1
ATOM 8021 N N . GLU C 1 69 ? -17.40046 -16.14655 7.00584 1.000 58.56143 69 GLU C N 1
ATOM 8022 C CA . GLU C 1 69 ? -17.39304 -15.05358 6.03824 1.000 63.64225 69 GLU C CA 1
ATOM 8023 C C . GLU C 1 69 ? -16.80541 -13.77743 6.63185 1.000 60.91937 69 GLU C C 1
ATOM 8024 O O . GLU C 1 69 ? -15.99855 -13.10021 5.98320 1.000 61.73554 69 GLU C O 1
ATOM 8030 N N . GLY C 1 70 ? -17.18668 -13.43719 7.86026 1.000 55.56682 70 GLY C N 1
ATOM 8031 C CA . GLY C 1 70 ? -16.81787 -12.15649 8.43178 1.000 50.35900 70 GLY C CA 1
ATOM 8032 C C . GLY C 1 70 ? -15.50681 -12.13534 9.19034 1.000 43.64374 70 GLY C C 1
ATOM 8033 O O . GLY C 1 70 ? -15.26070 -11.21418 9.97446 1.000 44.82717 70 GLY C O 1
ATOM 8034 N N . VAL C 1 71 ? -14.65477 -13.13020 8.96745 1.000 42.04826 71 VAL C N 1
ATOM 8035 C CA . VAL C 1 71 ? -13.36595 -13.23510 9.64335 1.000 40.66520 71 VAL C CA 1
ATOM 8036 C C . VAL C 1 71 ? -12.28965 -12.91568 8.61338 1.000 42.19039 71 VAL C C 1
ATOM 8037 O O . VAL C 1 71 ? -11.95144 -13.75353 7.76938 1.000 45.57528 71 VAL C O 1
ATOM 8041 N N . GLU C 1 72 ? -11.74469 -11.69647 8.67812 1.000 37.59357 72 GLU C N 1
ATOM 8042 C CA . GLU C 1 72 ? -10.70888 -11.25565 7.75013 1.000 32.09918 72 GLU C CA 1
ATOM 8043 C C . GLU C 1 72 ? -9.52889 -10.62289 8.47953 1.000 31.24810 72 GLU C C 1
ATOM 8044 O O . GLU C 1 72 ? -8.73799 -9.90011 7.86402 1.000 29.92224 72 GLU C O 1
ATOM 8050 N N . ASN C 1 73 ? -9.39653 -10.87992 9.77770 1.000 31.24147 73 ASN C N 1
ATOM 8051 C CA . ASN C 1 73 ? -8.30006 -10.34464 10.56765 1.000 27.82934 73 ASN C CA 1
ATOM 8052 C C . ASN C 1 73 ? -7.95943 -11.35778 11.64836 1.000 29.63312 73 ASN C C 1
ATOM 8053 O O . ASN C 1 73 ? -8.79290 -12.18063 12.03719 1.000 29.90390 73 ASN C O 1
ATOM 8058 N N . LEU C 1 74 ? -6.71527 -11.29689 12.12744 1.000 27.74449 74 LEU C N 1
ATOM 8059 C CA . LEU C 1 74 ? -6.31813 -12.15250 13.23860 1.000 26.66895 74 LEU C CA 1
ATOM 8060 C C . LEU C 1 74 ? -7.09429 -11.82666 14.50859 1.000 26.66978 74 LEU C C 1
ATOM 8061 O O . LEU C 1 74 ? -7.24265 -12.69722 15.37299 1.000 32.26078 74 LEU C O 1
ATOM 8066 N N . SER C 1 75 ? -7.61009 -10.60015 14.62901 1.000 21.24826 75 SER C N 1
ATOM 8067 C CA . SER C 1 75 ? -8.40313 -10.23635 15.79952 1.000 26.04624 75 SER C CA 1
ATOM 8068 C C . SER C 1 75 ? -9.64802 -11.10622 15.92097 1.000 32.11294 75 SER C C 1
ATOM 8069 O O . SER C 1 75 ? -10.02737 -11.50839 17.02685 1.000 41.44843 75 SER C O 1
ATOM 8072 N N . ALA C 1 76 ? -10.30034 -11.40307 14.79771 1.000 32.23343 76 ALA C N 1
ATOM 8073 C CA . ALA C 1 76 ? -11.51283 -12.21229 14.80183 1.000 32.14318 76 ALA C CA 1
ATOM 8074 C C . ALA C 1 76 ? -11.23737 -13.69867 14.98310 1.000 36.55745 76 ALA C C 1
ATOM 8075 O O . ALA C 1 76 ? -12.18861 -14.48674 15.03119 1.000 37.34035 76 ALA C O 1
ATOM 8077 N N . VAL C 1 77 ? -9.97329 -14.09503 15.08442 1.000 39.12732 77 VAL C N 1
ATOM 8078 C CA . VAL C 1 77 ? -9.57782 -15.49001 15.23492 1.000 37.71970 77 VAL C CA 1
ATOM 8079 C C . VAL C 1 77 ? -9.37812 -15.79630 16.71407 1.000 34.96193 77 VAL C C 1
ATOM 8080 O O . VAL C 1 77 ? -8.83122 -14.97720 17.46406 1.000 34.90076 77 VAL C O 1
ATOM 8084 N N . THR C 1 78 ? -9.83246 -16.97803 17.14029 1.000 36.86162 78 THR C N 1
ATOM 8085 C CA . THR C 1 78 ? -9.75611 -17.39862 18.53588 1.000 41.96898 78 THR C CA 1
ATOM 8086 C C . THR C 1 78 ? -8.94261 -18.67698 18.70778 1.000 41.04226 78 THR C C 1
ATOM 8087 O O . THR C 1 78 ? -9.12062 -19.38988 19.70028 1.000 38.84506 78 THR C O 1
ATOM 8091 N N . ASP C 1 79 ? -8.04979 -18.98144 17.76926 1.000 41.69609 79 ASP C N 1
ATOM 8092 C CA . ASP C 1 79 ? -7.41090 -20.28915 17.74195 1.000 44.90758 79 ASP C CA 1
ATOM 8093 C C . ASP C 1 79 ? -6.12067 -20.20152 16.94027 1.000 43.34030 79 ASP C C 1
ATOM 8094 O O . ASP C 1 79 ? -6.03255 -19.45313 15.96441 1.000 41.96144 79 ASP C O 1
ATOM 8099 N N . LEU C 1 80 ? -5.12091 -20.98285 17.36077 1.000 45.87181 80 LEU C N 1
ATOM 8100 C CA . LEU C 1 80 ? -3.89231 -21.08147 16.57820 1.000 42.50476 80 LEU C CA 1
ATOM 8101 C C . LEU C 1 80 ? -4.16780 -21.63770 15.18743 1.000 40.87447 80 LEU C C 1
ATOM 8102 O O . LEU C 1 80 ? -3.52539 -21.22940 14.21231 1.000 41.69462 80 LEU C O 1
ATOM 8107 N N . ASP C 1 81 ? -5.12886 -22.55556 15.07475 1.000 42.50062 81 ASP C N 1
ATOM 8108 C CA . ASP C 1 81 ? -5.50789 -23.07441 13.76534 1.000 42.76881 81 ASP C CA 1
ATOM 8109 C C . ASP C 1 81 ? -6.10264 -21.97700 12.89417 1.000 37.94785 81 ASP C C 1
ATOM 8110 O O . ASP C 1 81 ? -5.86146 -21.93649 11.68252 1.000 35.37436 81 ASP C O 1
ATOM 8115 N N . GLY C 1 82 ? -6.87879 -21.07272 13.49555 1.000 39.80648 82 GLY C N 1
ATOM 8116 C CA . GLY C 1 82 ? -7.41253 -19.95225 12.74332 1.000 33.99535 82 GLY C CA 1
ATOM 8117 C C . GLY C 1 82 ? -6.35896 -18.92689 12.38076 1.000 28.67251 82 GLY C C 1
ATOM 8118 O O . GLY C 1 82 ? -6.49927 -18.21553 11.38165 1.000 24.98001 82 GLY C O 1
ATOM 8119 N N . ALA C 1 83 ? -5.29389 -18.83239 13.18069 1.000 31.19459 83 ALA C N 1
ATOM 8120 C CA . ALA C 1 83 ? -4.22416 -17.88936 12.87341 1.000 31.04944 83 ALA C CA 1
ATOM 8121 C C . ALA C 1 83 ? -3.49315 -18.28418 11.59702 1.000 40.25853 83 ALA C C 1
ATOM 8122 O O . ALA C 1 83 ? -3.13236 -17.42034 10.78941 1.000 43.59514 83 ALA C O 1
ATOM 8124 N N . TYR C 1 84 ? -3.27307 -19.58456 11.39113 1.000 48.37345 84 TYR C N 1
ATOM 8125 C CA . TYR C 1 84 ? -2.62399 -20.03356 10.16625 1.000 54.11456 84 TYR C CA 1
ATOM 8126 C C . TYR C 1 84 ? -3.54006 -19.93114 8.95567 1.000 52.50572 84 TYR C C 1
ATOM 8127 O O . TYR C 1 84 ? -3.04417 -19.84019 7.82780 1.000 52.97751 84 TYR C O 1
ATOM 8136 N N . LYS C 1 85 ? -4.85947 -19.94610 9.15827 1.000 48.30150 85 LYS C N 1
ATOM 8137 C CA . LYS C 1 85 ? -5.76917 -19.69264 8.04642 1.000 41.29699 85 LYS C CA 1
ATOM 8138 C C . LYS C 1 85 ? -5.63312 -18.25906 7.54883 1.000 38.35757 85 LYS C C 1
ATOM 8139 O O . LYS C 1 85 ? -5.72734 -18.00321 6.34270 1.000 39.23143 85 LYS C O 1
ATOM 8145 N N . ILE C 1 86 ? -5.41088 -17.31189 8.46454 1.000 38.08452 86 ILE C N 1
ATOM 8146 C CA . ILE C 1 86 ? -5.13710 -15.93358 8.06414 1.000 38.83395 86 ILE C CA 1
ATOM 8147 C C . ILE C 1 86 ? -3.83684 -15.86324 7.27446 1.000 37.20489 86 ILE C C 1
ATOM 8148 O O . ILE C 1 86 ? -3.73143 -15.13177 6.28194 1.000 33.18266 86 ILE C O 1
ATOM 8153 N N . TYR C 1 87 ? -2.82862 -16.62799 7.69982 1.000 40.13524 87 TYR C N 1
ATOM 8154 C CA . TYR C 1 87 ? -1.55498 -16.64324 6.98881 1.000 45.15843 87 TYR C CA 1
ATOM 8155 C C . TYR C 1 87 ? -1.71600 -17.21201 5.58464 1.000 45.55755 87 TYR C C 1
ATOM 8156 O O . TYR C 1 87 ? -1.15915 -16.67397 4.62019 1.000 46.67161 87 TYR C O 1
ATOM 8165 N N . GLN C 1 88 ? -2.47869 -18.29906 5.44955 1.000 47.34001 88 GLN C N 1
ATOM 8166 C CA . GLN C 1 88 ? -2.69309 -18.89229 4.13404 1.000 48.72985 88 GLN C CA 1
ATOM 8167 C C . GLN C 1 88 ? -3.49495 -17.96172 3.23349 1.000 46.92746 88 GLN C C 1
ATOM 8168 O O . GLN C 1 88 ? -3.26620 -17.91520 2.01867 1.000 49.28064 88 GLN C O 1
ATOM 8174 N N . ALA C 1 89 ? -4.43995 -17.21437 3.80967 1.000 41.66016 89 ALA C N 1
ATOM 8175 C CA . ALA C 1 89 ? -5.17558 -16.22791 3.02650 1.000 36.53623 89 ALA C CA 1
ATOM 8176 C C . ALA C 1 89 ? -4.24821 -15.13050 2.52190 1.000 34.66791 89 ALA C C 1
ATOM 8177 O O . ALA C 1 89 ? -4.39041 -14.66060 1.38702 1.000 36.62742 89 ALA C O 1
ATOM 8179 N N . MET C 1 90 ? -3.28799 -14.71158 3.35112 1.000 30.33037 90 MET C N 1
ATOM 8180 C CA . MET C 1 90 ? -2.28105 -13.75920 2.89440 1.000 25.93086 90 MET C CA 1
ATOM 8181 C C . MET C 1 90 ? -1.44627 -14.34417 1.76351 1.000 26.15772 90 MET C C 1
ATOM 8182 O O . MET C 1 90 ? -1.07316 -13.63207 0.82375 1.000 26.08203 90 MET C O 1
ATOM 8187 N N . ALA C 1 91 ? -1.14536 -15.64278 1.83509 1.000 28.53214 91 ALA C N 1
ATOM 8188 C CA . ALA C 1 91 ? -0.39004 -16.28426 0.76467 1.000 30.14529 91 ALA C CA 1
ATOM 8189 C C . ALA C 1 91 ? -1.17721 -16.29053 -0.54054 1.000 34.72845 91 ALA C C 1
ATOM 8190 O O . ALA C 1 91 ? -0.59733 -16.14520 -1.62307 1.000 37.95072 91 ALA C O 1
ATOM 8192 N N . LEU C 1 92 ? -2.49905 -16.45256 -0.46048 1.000 33.33000 92 LEU C N 1
ATOM 8193 C CA . LEU C 1 92 ? -3.31778 -16.44929 -1.66887 1.000 31.14826 92 LEU C CA 1
ATOM 8194 C C . LEU C 1 92 ? -3.40318 -15.05165 -2.26994 1.000 31.42041 92 LEU C C 1
ATOM 8195 O O . LEU C 1 92 ? -3.23460 -14.87439 -3.48278 1.000 35.96588 92 LEU C O 1
ATOM 8200 N N . LEU C 1 93 ? -3.65650 -14.04302 -1.43237 1.000 26.58612 93 LEU C N 1
ATOM 8201 C CA . LEU C 1 93 ? -3.74176 -12.66458 -1.90007 1.000 26.43753 93 LEU C CA 1
ATOM 8202 C C . LEU C 1 93 ? -2.42259 -12.14679 -2.46118 1.000 29.35404 93 LEU C C 1
ATOM 8203 O O . LEU C 1 93 ? -2.42416 -11.11731 -3.14529 1.000 34.94736 93 LEU C O 1
ATOM 8208 N N . ARG C 1 94 ? -1.30686 -12.83058 -2.19159 1.000 25.74333 94 ARG C N 1
ATOM 8209 C CA . ARG C 1 94 ? -0.01701 -12.40046 -2.72418 1.000 28.95743 94 ARG C CA 1
ATOM 8210 C C . ARG C 1 94 ? -0.02190 -12.38010 -4.24846 1.000 31.08829 94 ARG C C 1
ATOM 8211 O O . ARG C 1 94 ? 0.60250 -11.50932 -4.86614 1.000 27.47527 94 ARG C O 1
ATOM 8219 N N . GLU C 1 95 ? -0.72339 -13.33054 -4.87307 1.000 32.41579 95 GLU C N 1
ATOM 8220 C CA . GLU C 1 95 ? -0.75191 -13.39226 -6.33145 1.000 32.83024 95 GLU C CA 1
ATOM 8221 C C . GLU C 1 95 ? -1.39192 -12.14531 -6.93004 1.000 29.51284 95 GLU C C 1
ATOM 8222 O O . GLU C 1 95 ? -0.93113 -11.63236 -7.95687 1.000 27.73363 95 GLU C O 1
ATOM 8228 N N . HIS C 1 96 ? -2.45251 -11.64083 -6.30256 1.000 31.03619 96 HIS C N 1
ATOM 8229 C CA . HIS C 1 96 ? -3.16525 -10.48791 -6.83712 1.000 33.07552 96 HIS C CA 1
ATOM 8230 C C . HIS C 1 96 ? -2.56324 -9.16532 -6.39098 1.000 37.60901 96 HIS C C 1
ATOM 8231 O O . HIS C 1 96 ? -2.70243 -8.16160 -7.09960 1.000 37.34684 96 HIS C O 1
ATOM 8238 N N . ILE C 1 97 ? -1.90065 -9.13808 -5.23367 1.000 38.78858 97 ILE C N 1
ATOM 8239 C CA . ILE C 1 97 ? -1.16530 -7.94373 -4.83368 1.000 22.71316 97 ILE C CA 1
ATOM 8240 C C . ILE C 1 97 ? 0.00439 -7.70624 -5.77964 1.000 27.34013 97 ILE C C 1
ATOM 8241 O O . ILE C 1 97 ? 0.19321 -6.59793 -6.29407 1.000 23.76078 97 ILE C O 1
ATOM 8246 N N . GLU C 1 98 ? 0.79751 -8.74980 -6.03377 1.000 30.60377 98 GLU C N 1
ATOM 8247 C CA . GLU C 1 98 ? 1.94311 -8.61682 -6.92837 1.000 35.42600 98 GLU C CA 1
ATOM 8248 C C . GLU C 1 98 ? 1.50480 -8.18642 -8.32252 1.000 42.69129 98 GLU C C 1
ATOM 8249 O O . GLU C 1 98 ? 2.08056 -7.26269 -8.90862 1.000 44.95067 98 GLU C O 1
ATOM 8255 N N . ASN C 1 99 ? 0.47871 -8.84485 -8.86842 1.000 41.89823 99 ASN C N 1
ATOM 8256 C CA . ASN C 1 99 ? -0.00308 -8.48714 -10.19868 1.000 38.63161 99 ASN C CA 1
ATOM 8257 C C . ASN C 1 99 ? -0.48997 -7.04476 -10.24206 1.000 39.32825 99 ASN C C 1
ATOM 8258 O O . ASN C 1 99 ? -0.19285 -6.31162 -11.19168 1.000 39.50988 99 ASN C O 1
ATOM 8263 N N . PHE C 1 100 ? -1.23150 -6.61533 -9.21824 1.000 38.93681 100 PHE C N 1
ATOM 8264 C CA . PHE C 1 100 ? -1.73887 -5.24692 -9.20209 1.000 38.67241 100 PHE C CA 1
ATOM 8265 C C . PHE C 1 100 ? -0.60236 -4.23587 -9.11844 1.000 38.04651 100 PHE C C 1
ATOM 8266 O O . PHE C 1 100 ? -0.62239 -3.21011 -9.80974 1.000 36.24356 100 PHE C O 1
ATOM 8274 N N . VAL C 1 101 ? 0.40067 -4.50974 -8.28073 1.000 36.50456 101 VAL C N 1
ATOM 8275 C CA . VAL C 1 101 ? 1.53063 -3.59478 -8.15289 1.000 33.37947 101 VAL C CA 1
ATOM 8276 C C . VAL C 1 101 ? 2.30904 -3.51926 -9.46012 1.000 38.62753 101 VAL C C 1
ATOM 8277 O O . VAL C 1 101 ? 2.74407 -2.43999 -9.87598 1.000 45.13610 101 VAL C O 1
ATOM 8281 N N . GLU C 1 102 ? 2.48329 -4.65543 -10.13838 1.000 42.84019 102 GLU C N 1
ATOM 8282 C CA . GLU C 1 102 ? 3.23273 -4.65358 -11.39146 1.000 46.21751 102 GLU C CA 1
ATOM 8283 C C . GLU C 1 102 ? 2.50836 -3.86358 -12.47584 1.000 47.00494 102 GLU C C 1
ATOM 8284 O O . GLU C 1 102 ? 3.14877 -3.17379 -13.27769 1.000 50.08000 102 GLU C O 1
ATOM 8290 N N . GLN C 1 103 ? 1.17545 -3.94826 -12.51797 1.000 45.98870 103 GLN C N 1
ATOM 8291 C CA . GLN C 1 103 ? 0.42592 -3.23229 -13.54704 1.000 44.31371 103 GLN C CA 1
ATOM 8292 C C . GLN C 1 103 ? 0.49145 -1.72571 -13.33643 1.000 44.05950 103 GLN C C 1
ATOM 8293 O O . GLN C 1 103 ? 0.55273 -0.95986 -14.30550 1.000 46.01037 103 GLN C O 1
ATOM 8299 N N . HIS C 1 104 ? 0.47436 -1.28200 -12.08141 1.000 39.66756 104 HIS C N 1
ATOM 8300 C CA . HIS C 1 104 ? 0.49628 0.13873 -11.73400 1.000 36.58000 104 HIS C CA 1
ATOM 8301 C C . HIS C 1 104 ? 1.52459 0.35096 -10.63029 1.000 36.31125 104 HIS C C 1
ATOM 8302 O O . HIS C 1 104 ? 1.16797 0.54319 -9.45879 1.000 36.59989 104 HIS C O 1
ATOM 8309 N N . PRO C 1 105 ? 2.81109 0.32784 -10.96862 1.000 35.21017 105 PRO C N 1
ATOM 8310 C CA . PRO C 1 105 ? 3.85637 0.44753 -9.94488 1.000 31.18024 105 PRO C CA 1
ATOM 8311 C C . PRO C 1 105 ? 3.85131 1.82596 -9.31260 1.000 28.48267 105 PRO C C 1
ATOM 8312 O O . PRO C 1 105 ? 3.69262 2.83976 -10.00823 1.000 28.72966 105 PRO C O 1
ATOM 8316 N N . PRO C 1 106 ? 4.01882 1.90264 -7.99003 1.000 27.95681 106 PRO C N 1
ATOM 8317 C CA . PRO C 1 106 ? 3.99914 3.20252 -7.31153 1.000 30.96236 106 PRO C CA 1
ATOM 8318 C C . PRO C 1 106 ? 5.38134 3.82135 -7.18476 1.000 36.41473 106 PRO C C 1
ATOM 8319 O O . PRO C 1 106 ? 6.38245 3.22674 -7.59719 1.000 36.57038 106 PRO C O 1
ATOM 8323 N N . ASP C 1 107 ? 5.44360 5.01949 -6.59973 1.000 37.26943 107 ASP C N 1
ATOM 8324 C CA . ASP C 1 107 ? 6.72865 5.64152 -6.30922 1.000 36.21404 107 ASP C CA 1
ATOM 8325 C C . ASP C 1 107 ? 7.42340 4.99521 -5.11809 1.000 38.57096 107 ASP C C 1
ATOM 8326 O O . ASP C 1 107 ? 8.62882 5.19770 -4.93623 1.000 37.27213 107 ASP C O 1
ATOM 8331 N N . CYS C 1 108 ? 6.69497 4.23018 -4.30780 1.000 38.45427 108 CYS C N 1
ATOM 8332 C CA . CYS C 1 108 ? 7.26118 3.55702 -3.14691 1.000 36.21675 108 CYS C CA 1
ATOM 8333 C C . CYS C 1 108 ? 6.25919 2.53297 -2.63804 1.000 36.51760 108 CYS C C 1
ATOM 8334 O O . CYS C 1 108 ? 5.04952 2.67481 -2.84244 1.000 37.22845 108 CYS C O 1
ATOM 8337 N N . ILE C 1 109 ? 6.78046 1.50214 -1.97810 1.000 36.54109 109 ILE C N 1
ATOM 8338 C CA . ILE C 1 109 ? 5.97857 0.46019 -1.34935 1.000 34.46207 109 ILE C CA 1
ATOM 8339 C C . ILE C 1 109 ? 6.36370 0.38995 0.11992 1.000 36.78635 109 ILE C C 1
ATOM 8340 O O . ILE C 1 109 ? 7.54855 0.26269 0.44955 1.000 43.36202 109 ILE C O 1
ATOM 8345 N N . VAL C 1 110 ? 5.36899 0.47107 0.99688 1.000 34.50728 110 VAL C N 1
ATOM 8346 C CA . VAL C 1 110 ? 5.56063 0.29751 2.43190 1.000 33.89370 110 VAL C CA 1
ATOM 8347 C C . VAL C 1 110 ? 4.76580 -0.93406 2.83852 1.000 28.83854 110 VAL C C 1
ATOM 8348 O O . VAL C 1 110 ? 3.52968 -0.89987 2.86666 1.000 31.19268 110 VAL C O 1
ATOM 8352 N N . ALA C 1 111 ? 5.46527 -2.02222 3.14850 1.000 22.74360 111 ALA C N 1
ATOM 8353 C CA . ALA C 1 111 ? 4.82281 -3.29211 3.44746 1.000 23.24964 111 ALA C CA 1
ATOM 8354 C C . ALA C 1 111 ? 5.29667 -3.82131 4.79217 1.000 25.60238 111 ALA C C 1
ATOM 8355 O O . ALA C 1 111 ? 6.40777 -3.52681 5.24130 1.000 26.02061 111 ALA C O 1
ATOM 8357 N N . ASP C 1 112 ? 4.43673 -4.61325 5.42589 1.000 27.07002 112 ASP C N 1
ATOM 8358 C CA . ASP C 1 112 ? 4.77217 -5.22708 6.70039 1.000 24.84632 112 ASP C CA 1
ATOM 8359 C C . ASP C 1 112 ? 5.84575 -6.29396 6.51220 1.000 24.91257 112 ASP C C 1
ATOM 8360 O O . ASP C 1 112 ? 5.92279 -6.95322 5.47189 1.000 27.94367 112 ASP C O 1
ATOM 8365 N N . PHE C 1 113 ? 6.68446 -6.46227 7.53832 1.000 25.90230 113 PHE C N 1
ATOM 8366 C CA . PHE C 1 113 ? 7.80309 -7.39239 7.42871 1.000 28.17716 113 PHE C CA 1
ATOM 8367 C C . PHE C 1 113 ? 7.36399 -8.85146 7.44771 1.000 28.61824 113 PHE C C 1
ATOM 8368 O O . PHE C 1 113 ? 8.17072 -9.72564 7.11462 1.000 31.90971 113 PHE C O 1
ATOM 8376 N N . LEU C 1 114 ? 6.11520 -9.13460 7.82490 1.000 30.36567 114 LEU C N 1
ATOM 8377 C CA . LEU C 1 114 ? 5.57996 -10.48499 7.71503 1.000 32.74500 114 LEU C CA 1
ATOM 8378 C C . LEU C 1 114 ? 5.35489 -10.90126 6.26837 1.000 37.29961 114 LEU C C 1
ATOM 8379 O O . LEU C 1 114 ? 5.11228 -12.08564 6.01020 1.000 37.59131 114 LEU C O 1
ATOM 8384 N N . LEU C 1 115 ? 5.42545 -9.95701 5.32794 1.000 37.97742 115 LEU C N 1
ATOM 8385 C CA . LEU C 1 115 ? 5.34640 -10.22203 3.89484 1.000 37.44442 115 LEU C CA 1
ATOM 8386 C C . LEU C 1 115 ? 6.72859 -10.01086 3.29208 1.000 38.19754 115 LEU C C 1
ATOM 8387 O O . LEU C 1 115 ? 7.03118 -8.92013 2.78628 1.000 41.38566 115 LEU C O 1
ATOM 8392 N N . PRO C 1 116 ? 7.60677 -11.01908 3.31766 1.000 35.46842 116 PRO C N 1
ATOM 8393 C CA . PRO C 1 116 ? 8.96714 -10.81866 2.79794 1.000 31.48005 116 PRO C CA 1
ATOM 8394 C C . PRO C 1 116 ? 9.04925 -10.82323 1.28430 1.000 30.86502 116 PRO C C 1
ATOM 8395 O O . PRO C 1 116 ? 10.04019 -10.32254 0.73465 1.000 31.91182 116 PRO C O 1
ATOM 8399 N N . TRP C 1 117 ? 8.04488 -11.36705 0.59610 1.000 27.98941 117 TRP C N 1
ATOM 8400 C CA . TRP C 1 117 ? 8.06723 -11.43916 -0.85821 1.000 27.46465 117 TRP C CA 1
ATOM 8401 C C . TRP C 1 117 ? 7.98375 -10.07303 -1.52137 1.000 27.23377 117 TRP C C 1
ATOM 8402 O O . TRP C 1 117 ? 8.25463 -9.97169 -2.72262 1.000 35.17073 117 TRP C O 1
ATOM 8413 N N . VAL C 1 118 ? 7.61646 -9.02749 -0.77687 1.000 25.23295 118 VAL C N 1
ATOM 8414 C CA . VAL C 1 118 ? 7.58572 -7.68303 -1.33641 1.000 31.01220 118 VAL C CA 1
ATOM 8415 C C . VAL C 1 118 ? 8.98256 -7.22233 -1.73192 1.000 33.87223 118 VAL C C 1
ATOM 8416 O O . VAL C 1 118 ? 9.12614 -6.29990 -2.54214 1.000 24.44395 118 VAL C O 1
ATOM 8420 N N . ASP C 1 119 ? 10.02350 -7.85492 -1.18196 1.000 32.20629 119 ASP C N 1
ATOM 8421 C CA . ASP C 1 119 ? 11.39220 -7.51360 -1.55675 1.000 31.86205 119 ASP C CA 1
ATOM 8422 C C . ASP C 1 119 ? 11.63468 -7.77466 -3.03851 1.000 37.14161 119 ASP C C 1
ATOM 8423 O O . ASP C 1 119 ? 12.13163 -6.90265 -3.76007 1.000 39.80576 119 ASP C O 1
ATOM 8428 N N . GLU C 1 120 ? 11.28322 -8.97396 -3.51276 1.000 40.21285 120 GLU C N 1
ATOM 8429 C CA . GLU C 1 120 ? 11.41469 -9.27073 -4.93637 1.000 41.01980 120 GLU C CA 1
ATOM 8430 C C . GLU C 1 120 ? 10.52120 -8.36500 -5.77237 1.000 37.29026 120 GLU C C 1
ATOM 8431 O O . GLU C 1 120 ? 10.91365 -7.92460 -6.85943 1.000 38.38828 120 GLU C O 1
ATOM 8437 N N . LEU C 1 121 ? 9.31488 -8.07728 -5.28015 1.000 30.74755 121 LEU C N 1
ATOM 8438 C CA . LEU C 1 121 ? 8.37890 -7.24909 -6.03335 1.000 32.46949 121 LEU C CA 1
ATOM 8439 C C . LEU C 1 121 ? 8.93668 -5.84739 -6.24934 1.000 32.72239 121 LEU C C 1
ATOM 8440 O O . LEU C 1 121 ? 8.91391 -5.32195 -7.36843 1.000 32.26209 121 LEU C O 1
ATOM 8445 N N . ALA C 1 122 ? 9.45567 -5.22898 -5.18648 1.000 34.21359 122 ALA C N 1
ATOM 8446 C CA . ALA C 1 122 ? 10.02109 -3.89142 -5.31958 1.000 32.88785 122 ALA C CA 1
ATOM 8447 C C . ALA C 1 122 ? 11.35700 -3.91366 -6.05025 1.000 35.09537 122 ALA C C 1
ATOM 8448 O O . ALA C 1 122 ? 11.72323 -2.92429 -6.69478 1.000 33.18735 122 ALA C O 1
ATOM 8450 N N . ASN C 1 123 ? 12.09332 -5.02445 -5.96680 1.000 39.20063 123 ASN C N 1
ATOM 8451 C CA . ASN C 1 123 ? 13.39823 -5.10518 -6.61717 1.000 41.38165 123 ASN C CA 1
ATOM 8452 C C . ASN C 1 123 ? 13.26072 -5.09542 -8.13408 1.000 42.50316 123 ASN C C 1
ATOM 8453 O O . ASN C 1 123 ? 13.83581 -4.23982 -8.81665 1.000 43.44877 123 ASN C O 1
ATOM 8458 N N . LYS C 1 124 ? 12.50017 -6.04454 -8.68408 1.000 43.03124 124 LYS C N 1
ATOM 8459 C CA . LYS C 1 124 ? 12.37612 -6.12475 -10.13367 1.000 44.50600 124 LYS C CA 1
ATOM 8460 C C . LYS C 1 124 ? 11.61595 -4.93983 -10.71441 1.000 44.56103 124 LYS C C 1
ATOM 8461 O O . LYS C 1 124 ? 11.74932 -4.66088 -11.91062 1.000 50.27995 124 LYS C O 1
ATOM 8467 N N . LEU C 1 125 ? 10.83010 -4.23748 -9.90116 1.000 37.24020 125 LEU C N 1
ATOM 8468 C CA . LEU C 1 125 ? 10.19277 -3.00062 -10.32862 1.000 36.15352 125 LEU C CA 1
ATOM 8469 C C . LEU C 1 125 ? 11.06404 -1.77427 -10.08954 1.000 39.90672 125 LEU C C 1
ATOM 8470 O O . LEU C 1 125 ? 10.70011 -0.68083 -10.53765 1.000 38.58543 125 LEU C O 1
ATOM 8475 N N . SER C 1 126 ? 12.19269 -1.93501 -9.39835 1.000 39.33544 126 SER C N 1
ATOM 8476 C CA . SER C 1 126 ? 13.17285 -0.87199 -9.17096 1.000 39.53157 126 SER C CA 1
ATOM 8477 C C . SER C 1 126 ? 12.52336 0.37335 -8.56707 1.000 37.24699 126 SER C C 1
ATOM 8478 O O . SER C 1 126 ? 12.62717 1.48454 -9.08937 1.000 38.46034 126 SER C O 1
ATOM 8481 N N . ILE C 1 127 ? 11.84734 0.16563 -7.44211 1.000 36.68052 127 ILE C N 1
ATOM 8482 C CA . ILE C 1 127 ? 11.23429 1.25945 -6.69355 1.000 35.55846 127 ILE C CA 1
ATOM 8483 C C . ILE C 1 127 ? 11.64510 1.12791 -5.23219 1.000 35.28431 127 ILE C C 1
ATOM 8484 O O . ILE C 1 127 ? 11.86421 0.00664 -4.74975 1.000 39.23186 127 ILE C O 1
ATOM 8489 N N . PRO C 1 128 ? 11.77256 2.23105 -4.49718 1.000 33.93273 128 PRO C N 1
ATOM 8490 C CA . PRO C 1 128 ? 12.20819 2.13293 -3.09912 1.000 35.69944 128 PRO C CA 1
ATOM 8491 C C . PRO C 1 128 ? 11.17740 1.41727 -2.24001 1.000 37.90444 128 PRO C C 1
ATOM 8492 O O . PRO C 1 128 ? 9.96792 1.58324 -2.41574 1.000 42.24166 128 PRO C O 1
ATOM 8496 N N . ARG C 1 129 ? 11.67152 0.61629 -1.30027 1.000 35.03155 129 ARG C N 1
ATOM 8497 C CA . ARG C 1 129 ? 10.82814 -0.18624 -0.42707 1.000 31.38468 129 ARG C CA 1
ATOM 8498 C C . ARG C 1 129 ? 11.10610 0.16372 1.02749 1.000 29.94377 129 ARG C C 1
ATOM 8499 O O . ARG C 1 129 ? 12.26412 0.30337 1.43375 1.000 32.22940 129 ARG C O 1
ATOM 8507 N N . LEU C 1 130 ? 10.03948 0.30781 1.80621 1.000 25.33708 130 LEU C N 1
ATOM 8508 C CA . LEU C 1 130 ? 10.13703 0.55517 3.23526 1.000 24.88439 130 LEU C CA 1
ATOM 8509 C C . LEU C 1 130 ? 9.56931 -0.63123 4.00214 1.000 25.94420 130 LEU C C 1
ATOM 8510 O O . LEU C 1 130 ? 8.67410 -1.33136 3.52119 1.000 28.19399 130 LEU C O 1
ATOM 8515 N N . ALA C 1 131 ? 10.10523 -0.85702 5.19726 1.000 24.54587 131 ALA C N 1
ATOM 8516 C CA . ALA C 1 131 ? 9.69014 -1.96231 6.04551 1.000 28.15816 131 ALA C CA 1
ATOM 8517 C C . ALA C 1 131 ? 8.93787 -1.43785 7.26051 1.000 34.85829 131 ALA C C 1
ATOM 8518 O O . ALA C 1 131 ? 9.16212 -0.31210 7.71403 1.000 41.18911 131 ALA C O 1
ATOM 8520 N N . PHE C 1 132 ? 8.03960 -2.26890 7.78339 1.000 36.09643 132 PHE C N 1
ATOM 8521 C CA . PHE C 1 132 ? 7.24614 -1.90875 8.95014 1.000 32.64807 132 PHE C CA 1
ATOM 8522 C C . PHE C 1 132 ? 6.91896 -3.17206 9.72974 1.000 34.13251 132 PHE C C 1
ATOM 8523 O O . PHE C 1 132 ? 6.54145 -4.18673 9.13751 1.000 36.37493 132 PHE C O 1
ATOM 8531 N N . ASN C 1 133 ? 7.07572 -3.11187 11.05201 1.000 32.04752 133 ASN C N 1
ATOM 8532 C CA . ASN C 1 133 ? 6.68862 -4.21676 11.91508 1.000 29.96950 133 ASN C CA 1
ATOM 8533 C C . ASN C 1 133 ? 5.87348 -3.77492 13.12047 1.000 28.00623 133 ASN C C 1
ATOM 8534 O O . ASN C 1 133 ? 5.45727 -4.62973 13.90984 1.000 30.94099 133 ASN C O 1
ATOM 8539 N N . GLY C 1 134 ? 5.62835 -2.47599 13.28099 1.000 26.42141 134 GLY C N 1
ATOM 8540 C CA . GLY C 1 134 ? 4.92321 -1.97166 14.43902 1.000 27.37061 134 GLY C CA 1
ATOM 8541 C C . GLY C 1 134 ? 5.69060 -2.04877 15.73678 1.000 28.89009 134 GLY C C 1
ATOM 8542 O O . GLY C 1 134 ? 5.08389 -1.92221 16.80355 1.000 33.89765 134 GLY C O 1
ATOM 8543 N N . PHE C 1 135 ? 7.00315 -2.25545 15.68585 1.000 27.67338 135 PHE C N 1
ATOM 8544 C CA . PHE C 1 135 ? 7.81121 -2.36621 16.88989 1.000 24.19899 135 PHE C CA 1
ATOM 8545 C C . PHE C 1 135 ? 8.40909 -1.01507 17.27335 1.000 27.87088 135 PHE C C 1
ATOM 8546 O O . PHE C 1 135 ? 8.36339 -0.03997 16.51856 1.000 27.85272 135 PHE C O 1
ATOM 8554 N N . SER C 1 136 ? 8.97229 -0.97243 18.47766 1.000 30.18408 136 SER C N 1
ATOM 8555 C CA . SER C 1 136 ? 9.81456 0.13475 18.89938 1.000 26.80343 136 SER C CA 1
ATOM 8556 C C . SER C 1 136 ? 11.19396 -0.00077 18.27132 1.000 23.72546 136 SER C C 1
ATOM 8557 O O . SER C 1 136 ? 11.70352 -1.10844 18.08574 1.000 25.82594 136 SER C O 1
ATOM 8560 N N . LEU C 1 137 ? 11.79866 1.14095 17.93117 1.000 21.74649 137 LEU C N 1
ATOM 8561 C CA . LEU C 1 137 ? 13.19183 1.10639 17.50223 1.000 23.80940 137 LEU C CA 1
ATOM 8562 C C . LEU C 1 137 ? 14.08753 0.59009 18.61926 1.000 22.79333 137 LEU C C 1
ATOM 8563 O O . LEU C 1 137 ? 15.08556 -0.08948 18.35408 1.000 26.53707 137 LEU C O 1
ATOM 8568 N N . PHE C 1 138 ? 13.73583 0.89096 19.87202 1.000 24.33643 138 PHE C N 1
ATOM 8569 C CA . PHE C 1 138 ? 14.41570 0.28012 21.00867 1.000 27.36393 138 PHE C CA 1
ATOM 8570 C C . PHE C 1 138 ? 14.32500 -1.24024 20.95253 1.000 28.03622 138 PHE C C 1
ATOM 8571 O O . PHE C 1 138 ? 15.32019 -1.93856 21.17908 1.000 30.90176 138 PHE C O 1
ATOM 8579 N N . THR C 1 139 ? 13.13760 -1.77203 20.65257 1.000 23.87858 139 THR C N 1
ATOM 8580 C CA . THR C 1 139 ? 12.96953 -3.22101 20.61344 1.000 23.56762 139 THR C CA 1
ATOM 8581 C C . THR C 1 139 ? 13.67895 -3.83064 19.40997 1.000 28.24056 139 THR C C 1
ATOM 8582 O O . THR C 1 139 ? 14.29160 -4.89894 19.52180 1.000 29.60059 139 THR C O 1
ATOM 8586 N N . ILE C 1 140 ? 13.60749 -3.16956 18.25146 1.000 29.39666 140 ILE C N 1
ATOM 8587 C CA . ILE C 1 140 ? 14.32102 -3.65781 17.07370 1.000 26.93161 140 ILE C CA 1
ATOM 8588 C C . ILE C 1 140 ? 15.81882 -3.71576 17.34612 1.000 24.56099 140 ILE C C 1
ATOM 8589 O O . ILE C 1 140 ? 16.49883 -4.67694 16.96403 1.000 21.59498 140 ILE C O 1
ATOM 8594 N N . CYS C 1 141 ? 16.35372 -2.69586 18.02295 1.000 24.74122 141 CYS C N 1
ATOM 8595 C CA . CYS C 1 141 ? 17.77345 -2.69452 18.36184 1.000 27.63569 141 CYS C CA 1
ATOM 8596 C C . CYS C 1 141 ? 18.12805 -3.86500 19.26960 1.000 29.82751 141 CYS C C 1
ATOM 8597 O O . CYS C 1 141 ? 19.18784 -4.48301 19.11342 1.000 34.98008 141 CYS C O 1
ATOM 8600 N N . ALA C 1 142 ? 17.25389 -4.18451 20.22561 1.000 26.77088 142 ALA C N 1
ATOM 8601 C CA . ALA C 1 142 ? 17.54389 -5.27269 21.15238 1.000 31.13564 142 ALA C CA 1
ATOM 8602 C C . ALA C 1 142 ? 17.43729 -6.62917 20.46757 1.000 33.87132 142 ALA C C 1
ATOM 8603 O O . ALA C 1 142 ? 18.27313 -7.51151 20.69598 1.000 38.31217 142 ALA C O 1
ATOM 8605 N N . MET C 1 143 ? 16.41763 -6.81661 19.62544 1.000 31.72108 143 MET C N 1
ATOM 8606 C CA . MET C 1 143 ? 16.26202 -8.09351 18.93587 1.000 34.24856 143 MET C CA 1
ATOM 8607 C C . MET C 1 143 ? 17.40846 -8.33728 17.96181 1.000 40.17065 143 MET C C 1
ATOM 8608 O O . MET C 1 143 ? 17.85447 -9.47826 17.79178 1.000 39.65161 143 MET C O 1
ATOM 8613 N N . GLU C 1 144 ? 17.90181 -7.27746 17.31665 1.000 43.06834 144 GLU C N 1
ATOM 8614 C CA . GLU C 1 144 ? 19.05432 -7.42406 16.43472 1.000 43.23556 144 GLU C CA 1
ATOM 8615 C C . GLU C 1 144 ? 20.33494 -7.66440 17.22250 1.000 40.73369 144 GLU C C 1
ATOM 8616 O O . GLU C 1 144 ? 21.27948 -8.26616 16.69831 1.000 40.70671 144 GLU C O 1
ATOM 8622 N N . SER C 1 145 ? 20.38974 -7.20424 18.47463 1.000 38.35833 145 SER C N 1
ATOM 8623 C CA . SER C 1 145 ? 21.56321 -7.47260 19.29841 1.000 37.57699 145 SER C CA 1
ATOM 8624 C C . SER C 1 145 ? 21.62970 -8.94247 19.69351 1.000 34.87868 145 SER C C 1
ATOM 8625 O O . SER C 1 145 ? 22.71798 -9.52965 19.73975 1.000 32.59308 145 SER C O 1
ATOM 8628 N N . LEU C 1 146 ? 20.47703 -9.55551 19.98037 1.000 30.77534 146 LEU C N 1
ATOM 8629 C CA . LEU C 1 146 ? 20.45741 -10.99278 20.23048 1.000 31.64516 146 LEU C CA 1
ATOM 8630 C C . LEU C 1 146 ? 20.74572 -11.78173 18.96181 1.000 36.13327 146 LEU C C 1
ATOM 8631 O O . LEU C 1 146 ? 21.35975 -12.85124 19.02445 1.000 40.31808 146 LEU C O 1
ATOM 8636 N N . ARG C 1 147 ? 20.31364 -11.27827 17.80520 1.000 37.24267 147 ARG C N 1
ATOM 8637 C CA . ARG C 1 147 ? 20.65807 -11.94487 16.55646 1.000 38.78477 147 ARG C CA 1
ATOM 8638 C C . ARG C 1 147 ? 22.15948 -11.89779 16.31031 1.000 35.79073 147 ARG C C 1
ATOM 8639 O O . ARG C 1 147 ? 22.71366 -12.80620 15.68232 1.000 36.71615 147 ARG C O 1
ATOM 8647 N N . SER C 1 148 ? 22.83393 -10.85777 16.81007 1.000 32.97345 148 SER C N 1
ATOM 8648 C CA . SER C 1 148 ? 24.28910 -10.79154 16.72311 1.000 35.00692 148 SER C CA 1
ATOM 8649 C C . SER C 1 148 ? 24.95708 -11.62050 17.81444 1.000 37.31860 148 SER C C 1
ATOM 8650 O O . SER C 1 148 ? 25.94503 -12.31483 17.55086 1.000 44.06870 148 SER C O 1
ATOM 8653 N N . HIS C 1 149 ? 24.44001 -11.55796 19.04459 1.000 34.02953 149 HIS C N 1
ATOM 8654 C CA . HIS C 1 149 ? 24.98346 -12.29611 20.18381 1.000 36.20081 149 HIS C CA 1
ATOM 8655 C C . HIS C 1 149 ? 23.89397 -13.21937 20.71869 1.000 39.63464 149 HIS C C 1
ATOM 8656 O O . HIS C 1 149 ? 23.19535 -12.87833 21.68568 1.000 42.90394 149 HIS C O 1
ATOM 8663 N N . PRO C 1 150 ? 23.72163 -14.39516 20.11927 1.000 35.65346 150 PRO C N 1
ATOM 8664 C CA . PRO C 1 150 ? 22.62918 -15.28309 20.53175 1.000 36.11768 150 PRO C CA 1
ATOM 8665 C C . PRO C 1 150 ? 22.85405 -15.86499 21.91866 1.000 38.20459 150 PRO C C 1
ATOM 8666 O O . PRO C 1 150 ? 23.97573 -15.94323 22.42428 1.000 37.67374 150 PRO C O 1
ATOM 8670 N N . LEU C 1 151 ? 21.74638 -16.27976 22.53381 1.000 40.85038 151 LEU C N 1
ATOM 8671 C CA . LEU C 1 151 ? 21.78481 -16.93962 23.82692 1.000 38.97910 151 LEU C CA 1
ATOM 8672 C C . LEU C 1 151 ? 22.22083 -18.39331 23.66441 1.000 42.34936 151 LEU C C 1
ATOM 8673 O O . LEU C 1 151 ? 21.90259 -19.03321 22.65892 1.000 38.93152 151 LEU C O 1
ATOM 8678 N N . PRO C 1 152 ? 22.95572 -18.93440 24.63448 1.000 51.46072 152 PRO C N 1
ATOM 8679 C CA . PRO C 1 152 ? 23.25125 -20.37242 24.61262 1.000 60.22098 152 PRO C CA 1
ATOM 8680 C C . PRO C 1 152 ? 21.96653 -21.17219 24.76120 1.000 80.52126 152 PRO C C 1
ATOM 8681 O O . PRO C 1 152 ? 21.14609 -20.90050 25.64081 1.000 82.68226 152 PRO C O 1
ATOM 8685 N N . GLU C 1 153 ? 21.79615 -22.17071 23.89195 1.000 95.92435 153 GLU C N 1
ATOM 8686 C CA . GLU C 1 153 ? 20.51320 -22.85636 23.76030 1.000 101.56078 153 GLU C CA 1
ATOM 8687 C C . GLU C 1 153 ? 20.19451 -23.76873 24.94120 1.000 99.00669 153 GLU C C 1
ATOM 8688 O O . GLU C 1 153 ? 19.55212 -24.80978 24.77239 1.000 100.46073 153 GLU C O 1
ATOM 8694 N N . ASP C 1 154 ? 20.63948 -23.39072 26.13736 1.000 90.09925 154 ASP C N 1
ATOM 8695 C CA . ASP C 1 154 ? 20.13613 -23.96318 27.37840 1.000 78.83634 154 ASP C CA 1
ATOM 8696 C C . ASP C 1 154 ? 19.60236 -22.88081 28.30549 1.000 67.00422 154 ASP C C 1
ATOM 8697 O O . ASP C 1 154 ? 19.29422 -23.16493 29.46953 1.000 69.71901 154 ASP C O 1
ATOM 8702 N N . ALA C 1 155 ? 19.47365 -21.65341 27.80904 1.000 59.69453 155 ALA C N 1
ATOM 8703 C CA . ALA C 1 155 ? 19.21000 -20.50376 28.65833 1.000 52.78990 155 ALA C CA 1
ATOM 8704 C C . ALA C 1 155 ? 17.81088 -20.55830 29.25860 1.000 52.71129 155 ALA C C 1
ATOM 8705 O O . ALA C 1 155 ? 16.87571 -21.11900 28.68023 1.000 55.62661 155 ALA C O 1
ATOM 8707 N N . SER C 1 156 ? 17.68289 -19.96277 30.44044 1.000 49.89698 156 SER C N 1
ATOM 8708 C CA . SER C 1 156 ? 16.40880 -19.84947 31.13179 1.000 52.54686 156 SER C CA 1
ATOM 8709 C C . SER C 1 156 ? 16.48801 -18.65753 32.07231 1.000 51.37268 156 SER C C 1
ATOM 8710 O O . SER C 1 156 ? 17.57533 -18.21879 32.45721 1.000 53.90093 156 SER C O 1
ATOM 8713 N N . GLY C 1 157 ? 15.32042 -18.13700 32.43456 1.000 52.46083 157 GLY C N 1
ATOM 8714 C CA . GLY C 1 157 ? 15.24229 -17.00678 33.32668 1.000 51.53954 157 GLY C CA 1
ATOM 8715 C C . GLY C 1 157 ? 15.57620 -15.70081 32.63584 1.000 50.69799 157 GLY C C 1
ATOM 8716 O O . GLY C 1 157 ? 15.41400 -15.55344 31.42129 1.000 52.13308 157 GLY C O 1
ATOM 8717 N N . PRO C 1 158 ? 16.03784 -14.71902 33.40402 1.000 47.60352 158 PRO C N 1
ATOM 8718 C CA . PRO C 1 158 ? 16.37680 -13.41666 32.81985 1.000 44.38154 158 PRO C CA 1
ATOM 8719 C C . PRO C 1 158 ? 17.63045 -13.48651 31.95793 1.000 45.66816 158 PRO C C 1
ATOM 8720 O O . PRO C 1 158 ? 18.40207 -14.44742 31.99024 1.000 48.94520 158 PRO C O 1
ATOM 8724 N N . PHE C 1 159 ? 17.82107 -12.42989 31.16780 1.000 40.46842 159 PHE C N 1
ATOM 8725 C CA . PHE C 1 159 ? 19.02879 -12.26344 30.37166 1.000 37.17844 159 PHE C CA 1
ATOM 8726 C C . PHE C 1 159 ? 19.24889 -10.77930 30.11336 1.000 35.40170 159 PHE C C 1
ATOM 8727 O O . PHE C 1 159 ? 18.33132 -9.96349 30.23323 1.000 37.91990 159 PHE C O 1
ATOM 8735 N N . VAL C 1 160 ? 20.48319 -10.44051 29.75298 1.000 31.76910 160 VAL C N 1
ATOM 8736 C CA . VAL C 1 160 ? 20.89196 -9.06418 29.49143 1.000 30.78903 160 VAL C CA 1
ATOM 8737 C C . VAL C 1 160 ? 20.96885 -8.84840 27.98796 1.000 27.87835 160 VAL C C 1
ATOM 8738 O O . VAL C 1 160 ? 21.46451 -9.70997 27.24969 1.000 32.22925 160 VAL C O 1
ATOM 8742 N N . ILE C 1 161 ? 20.46714 -7.70600 27.52800 1.000 22.40620 161 ILE C N 1
ATOM 8743 C CA . ILE C 1 161 ? 20.61473 -7.32477 26.12646 1.000 24.84370 161 ILE C CA 1
ATOM 8744 C C . ILE C 1 161 ? 22.10198 -7.09767 25.88675 1.000 30.59993 161 ILE C C 1
ATOM 8745 O O . ILE C 1 161 ? 22.69237 -6.18562 26.48427 1.000 37.68021 161 ILE C O 1
ATOM 8750 N N . PRO C 1 162 ? 22.74662 -7.89805 25.04225 1.000 30.58185 162 PRO C N 1
ATOM 8751 C CA . PRO C 1 162 ? 24.21154 -7.86800 24.97860 1.000 30.50087 162 PRO C CA 1
ATOM 8752 C C . PRO C 1 162 ? 24.73649 -6.64734 24.23802 1.000 32.91119 162 PRO C C 1
ATOM 8753 O O . PRO C 1 162 ? 24.22333 -6.26721 23.18261 1.000 32.05458 162 PRO C O 1
ATOM 8757 N N . ASN C 1 163 ? 25.77268 -6.03814 24.81407 1.000 36.63692 163 ASN C N 1
ATOM 8758 C CA . ASN C 1 163 ? 26.49979 -4.91974 24.21194 1.000 39.32114 163 ASN C CA 1
ATOM 8759 C C . ASN C 1 163 ? 25.54186 -3.83100 23.72727 1.000 37.87964 163 ASN C C 1
ATOM 8760 O O . ASN C 1 163 ? 25.51273 -3.45396 22.55433 1.000 40.07055 163 ASN C O 1
ATOM 8765 N N . PHE C 1 164 ? 24.75608 -3.32742 24.66800 1.000 35.72342 164 PHE C N 1
ATOM 8766 C CA . PHE C 1 164 ? 23.69533 -2.36913 24.43003 1.000 35.10295 164 PHE C CA 1
ATOM 8767 C C . PHE C 1 164 ? 24.06485 -1.00632 25.00862 1.000 33.35562 164 PHE C C 1
ATOM 8768 O O . PHE C 1 164 ? 24.84974 -0.92342 25.95856 1.000 30.82372 164 PHE C O 1
ATOM 8776 N N . PRO C 1 165 ? 23.52922 0.08337 24.45074 1.000 33.57140 165 PRO C N 1
ATOM 8777 C CA . PRO C 1 165 ? 23.80550 1.41107 25.02554 1.000 34.22096 165 PRO C CA 1
ATOM 8778 C C . PRO C 1 165 ? 23.37968 1.55291 26.47741 1.000 38.46587 165 PRO C C 1
ATOM 8779 O O . PRO C 1 165 ? 23.83589 2.48535 27.14967 1.000 44.82063 165 PRO C O 1
ATOM 8783 N N . GLN C 1 166 ? 22.51948 0.66990 26.98115 1.000 36.10541 166 GLN C N 1
ATOM 8784 C CA . GLN C 1 166 ? 22.13033 0.67259 28.38313 1.000 32.77291 166 GLN C CA 1
ATOM 8785 C C . GLN C 1 166 ? 22.09739 -0.76213 28.88962 1.000 30.76033 166 GLN C C 1
ATOM 8786 O O . GLN C 1 166 ? 21.93492 -1.71086 28.11893 1.000 30.16930 166 GLN C O 1
ATOM 8792 N N . ASP C 1 167 ? 22.25728 -0.91237 30.20197 1.000 37.61365 167 ASP C N 1
ATOM 8793 C CA . ASP C 1 167 ? 22.25455 -2.22430 30.84167 1.000 38.98960 167 ASP C CA 1
ATOM 8794 C C . ASP C 1 167 ? 20.82870 -2.55569 31.27055 1.000 41.26741 167 ASP C C 1
ATOM 8795 O O . ASP C 1 167 ? 20.32487 -2.01120 32.25873 1.000 43.77310 167 ASP C O 1
ATOM 8800 N N . ILE C 1 168 ? 20.18028 -3.44905 30.52622 1.000 37.18680 168 ILE C N 1
ATOM 8801 C CA . ILE C 1 168 ? 18.77795 -3.78762 30.72949 1.000 37.40177 168 ILE C CA 1
ATOM 8802 C C . ILE C 1 168 ? 18.64283 -5.30123 30.79352 1.000 39.05314 168 ILE C C 1
ATOM 8803 O O . ILE C 1 168 ? 19.22832 -6.02179 29.97741 1.000 38.77154 168 ILE C O 1
ATOM 8808 N N . VAL C 1 169 ? 17.86638 -5.78097 31.76064 1.000 39.83108 169 VAL C N 1
ATOM 8809 C CA . VAL C 1 169 ? 17.68617 -7.20687 32.00310 1.000 35.56999 169 VAL C CA 1
ATOM 8810 C C . VAL C 1 169 ? 16.24785 -7.56887 31.65693 1.000 41.38711 169 VAL C C 1
ATOM 8811 O O . VAL C 1 169 ? 15.31410 -7.18972 32.37437 1.000 44.82385 169 VAL C O 1
ATOM 8815 N N . ILE C 1 170 ? 16.06409 -8.30030 30.55465 1.000 41.55986 170 ILE C N 1
ATOM 8816 C CA . ILE C 1 170 ? 14.76867 -8.90319 30.26591 1.000 42.05346 170 ILE C CA 1
ATOM 8817 C C . ILE C 1 170 ? 14.52580 -10.03230 31.26121 1.000 47.55785 170 ILE C C 1
ATOM 8818 O O . ILE C 1 170 ? 15.46599 -10.68182 31.73289 1.000 46.06536 170 ILE C O 1
ATOM 8823 N N . ASN C 1 171 ? 13.25701 -10.26791 31.59760 1.000 54.93639 171 ASN C N 1
ATOM 8824 C CA . ASN C 1 171 ? 12.90775 -11.17957 32.68058 1.000 59.06543 171 ASN C CA 1
ATOM 8825 C C . ASN C 1 171 ? 12.56649 -12.58829 32.20149 1.000 58.54684 171 ASN C C 1
ATOM 8826 O O . ASN C 1 171 ? 12.08228 -13.39862 32.99857 1.000 60.62700 171 ASN C O 1
ATOM 8831 N N . SER C 1 172 ? 12.80910 -12.90171 30.93095 1.000 54.22291 172 SER C N 1
ATOM 8832 C CA . SER C 1 172 ? 12.54579 -14.23835 30.41123 1.000 48.46328 172 SER C CA 1
ATOM 8833 C C . SER C 1 172 ? 13.24043 -14.39028 29.06698 1.000 44.31893 172 SER C C 1
ATOM 8834 O O . SER C 1 172 ? 13.34713 -13.42834 28.30113 1.000 43.17106 172 SER C O 1
ATOM 8837 N N . THR C 1 173 ? 13.70996 -15.61224 28.78841 1.000 41.73543 173 THR C N 1
ATOM 8838 C CA . THR C 1 173 ? 14.33942 -15.87374 27.50412 1.000 43.07838 173 THR C CA 1
ATOM 8839 C C . THR C 1 173 ? 13.27946 -16.14279 26.43725 1.000 43.68695 173 THR C C 1
ATOM 8840 O O . THR C 1 173 ? 12.22900 -16.72284 26.72670 1.000 42.92524 173 THR C O 1
ATOM 8844 N N . PRO C 1 174 ? 13.53057 -15.72396 25.19457 1.000 41.54325 174 PRO C N 1
ATOM 8845 C CA . PRO C 1 174 ? 12.57291 -16.00310 24.12859 1.000 39.27860 174 PRO C CA 1
ATOM 8846 C C . PRO C 1 174 ? 12.57671 -17.47847 23.77890 1.000 42.19729 174 PRO C C 1
ATOM 8847 O O . PRO C 1 174 ? 13.59774 -18.16901 23.94588 1.000 41.12164 174 PRO C O 1
ATOM 8851 N N . PRO C 1 175 ? 11.45669 -18.01252 23.29702 1.000 41.27439 175 PRO C N 1
ATOM 8852 C CA . PRO C 1 175 ? 11.45789 -19.39268 22.80638 1.000 35.42026 175 PRO C CA 1
ATOM 8853 C C . PRO C 1 175 ? 12.28771 -19.51453 21.54032 1.000 34.79729 175 PRO C C 1
ATOM 8854 O O . PRO C 1 175 ? 12.48854 -18.54580 20.80354 1.000 29.73821 175 PRO C O 1
ATOM 8858 N N . ALA C 1 176 ? 12.78359 -20.72991 21.29794 1.000 43.47846 176 ALA C N 1
ATOM 8859 C CA . ALA C 1 176 ? 13.52607 -20.98601 20.06897 1.000 45.62000 176 ALA C CA 1
ATOM 8860 C C . ALA C 1 176 ? 12.64769 -20.78917 18.84147 1.000 52.36866 176 ALA C C 1
ATOM 8861 O O . ALA C 1 176 ? 13.15070 -20.45244 17.76274 1.000 49.20089 176 ALA C O 1
ATOM 8863 N N . GLU C 1 177 ? 11.33580 -20.99272 18.98916 1.000 54.81640 177 GLU C N 1
ATOM 8864 C CA . GLU C 1 177 ? 10.41327 -20.77438 17.88081 1.000 47.05640 177 GLU C CA 1
ATOM 8865 C C . GLU C 1 177 ? 10.39422 -19.31093 17.46265 1.000 49.72607 177 GLU C C 1
ATOM 8866 O O . GLU C 1 177 ? 10.31068 -18.99829 16.26887 1.000 53.57441 177 GLU C O 1
ATOM 8872 N N . SER C 1 178 ? 10.46597 -18.39884 18.43458 1.000 48.93958 178 SER C N 1
ATOM 8873 C CA . SER C 1 178 ? 10.45163 -16.97597 18.11606 1.000 47.02985 178 SER C CA 1
ATOM 8874 C C . SER C 1 178 ? 11.69856 -16.57285 17.34042 1.000 54.95471 178 SER C C 1
ATOM 8875 O O . SER C 1 178 ? 11.61094 -15.82198 16.36251 1.000 62.06516 178 SER C O 1
ATOM 8878 N N . LYS C 1 179 ? 12.86701 -17.06700 17.75620 1.000 54.70939 179 LYS C N 1
ATOM 8879 C CA . LYS C 1 179 ? 14.10172 -16.72420 17.05886 1.000 52.63313 179 LYS C CA 1
ATOM 8880 C C . LYS C 1 179 ? 14.10121 -17.26703 15.63610 1.000 51.08395 179 LYS C C 1
ATOM 8881 O O . LYS C 1 179 ? 14.62409 -16.62486 14.71915 1.000 50.45850 179 LYS C O 1
ATOM 8887 N N . THR C 1 180 ? 13.51143 -18.44592 15.42972 1.000 52.17861 180 THR C N 1
ATOM 8888 C CA . THR C 1 180 ? 13.56235 -19.08127 14.11941 1.000 55.23532 180 THR C CA 1
ATOM 8889 C C . THR C 1 180 ? 12.66385 -18.39254 13.09772 1.000 54.02435 180 THR C C 1
ATOM 8890 O O . THR C 1 180 ? 12.92175 -18.49990 11.89343 1.000 53.32800 180 THR C O 1
ATOM 8894 N N . PHE C 1 181 ? 11.62864 -17.68060 13.54221 1.000 51.50263 181 PHE C N 1
ATOM 8895 C CA . PHE C 1 181 ? 10.73128 -16.98839 12.62556 1.000 51.02639 181 PHE C CA 1
ATOM 8896 C C . PHE C 1 181 ? 10.95844 -15.48444 12.57040 1.000 48.96982 181 PHE C C 1
ATOM 8897 O O . PHE C 1 181 ? 10.65299 -14.86678 11.54657 1.000 50.13000 181 PHE C O 1
ATOM 8905 N N . MET C 1 182 ? 11.49164 -14.87737 13.63290 1.000 49.30026 182 MET C N 1
ATOM 8906 C CA . MET C 1 182 ? 11.80945 -13.45353 13.58105 1.000 47.40871 182 MET C CA 1
ATOM 8907 C C . MET C 1 182 ? 13.07579 -13.19066 12.77387 1.000 45.98034 182 MET C C 1
ATOM 8908 O O . MET C 1 182 ? 13.15506 -12.19286 12.04869 1.000 45.56098 182 MET C O 1
ATOM 8913 N N . ASP C 1 183 ? 14.07039 -14.07354 12.88776 1.000 47.52310 183 ASP C N 1
ATOM 8914 C CA . ASP C 1 183 ? 15.35082 -13.85114 12.21607 1.000 47.41138 183 ASP C CA 1
ATOM 8915 C C . ASP C 1 183 ? 15.22908 -13.71565 10.70305 1.000 44.96972 183 ASP C C 1
ATOM 8916 O O . ASP C 1 183 ? 15.83053 -12.78140 10.14484 1.000 43.81455 183 ASP C O 1
ATOM 8921 N N . PRO C 1 184 ? 14.50760 -14.58443 9.97902 1.000 45.00532 184 PRO C N 1
ATOM 8922 C CA . PRO C 1 184 ? 14.43051 -14.39516 8.51909 1.000 38.29883 184 PRO C CA 1
ATOM 8923 C C . PRO C 1 184 ? 13.75073 -13.09858 8.11981 1.000 35.31160 184 PRO C C 1
ATOM 8924 O O . PRO C 1 184 ? 14.19490 -12.43410 7.17511 1.000 31.87861 184 PRO C O 1
ATOM 8928 N N . LEU C 1 185 ? 12.68399 -12.71530 8.82428 1.000 34.82961 185 LEU C N 1
ATOM 8929 C CA . LEU C 1 185 ? 11.95364 -11.50483 8.46474 1.000 36.91801 185 LEU C CA 1
ATOM 8930 C C . LEU C 1 185 ? 12.79322 -10.25724 8.70660 1.000 33.28104 185 LEU C C 1
ATOM 8931 O O . LEU C 1 185 ? 12.72444 -9.29721 7.93033 1.000 32.66236 185 LEU C O 1
ATOM 8936 N N . PHE C 1 186 ? 13.58942 -10.24989 9.77854 1.000 29.65102 186 PHE C N 1
ATOM 8937 C CA . PHE C 1 186 ? 14.43582 -9.09395 10.05542 1.000 29.08776 186 PHE C CA 1
ATOM 8938 C C . PHE C 1 186 ? 15.53447 -8.94879 9.01012 1.000 29.24464 186 PHE C C 1
ATOM 8939 O O . PHE C 1 186 ? 15.88207 -7.82787 8.62103 1.000 35.09079 186 PHE C O 1
ATOM 8947 N N . THR C 1 187 ? 16.08922 -10.06793 8.53849 1.000 22.69198 187 THR C N 1
ATOM 8948 C CA . THR C 1 187 ? 17.15222 -9.99462 7.54059 1.000 28.50296 187 THR C CA 1
ATOM 8949 C C . THR C 1 187 ? 16.62334 -9.48039 6.20664 1.000 31.15008 187 THR C C 1
ATOM 8950 O O . THR C 1 187 ? 17.31780 -8.73773 5.50251 1.000 25.87490 187 THR C O 1
ATOM 8954 N N . ILE C 1 188 ? 15.39787 -9.86847 5.84231 1.000 36.42949 188 ILE C N 1
ATOM 8955 C CA . ILE C 1 188 ? 14.77023 -9.33548 4.63638 1.000 31.72113 188 ILE C CA 1
ATOM 8956 C C . ILE C 1 188 ? 14.39754 -7.87128 4.83328 1.000 29.37833 188 ILE C C 1
ATOM 8957 O O . ILE C 1 188 ? 14.54602 -7.04928 3.92050 1.000 27.48350 188 ILE C O 1
ATOM 8962 N N . ALA C 1 189 ? 13.91134 -7.52014 6.02751 1.000 29.76265 189 ALA C N 1
ATOM 8963 C CA . ALA C 1 189 ? 13.52586 -6.13851 6.29410 1.000 28.54957 189 ALA C CA 1
ATOM 8964 C C . ALA C 1 189 ? 14.72791 -5.20394 6.27903 1.000 36.97468 189 ALA C C 1
ATOM 8965 O O . ALA C 1 189 ? 14.57803 -4.01080 5.99105 1.000 43.40615 189 ALA C O 1
ATOM 8967 N N . LEU C 1 190 ? 15.92070 -5.71945 6.58268 1.000 37.01599 190 LEU C N 1
ATOM 8968 C CA . LEU C 1 190 ? 17.12944 -4.90711 6.54070 1.000 35.64786 190 LEU C CA 1
ATOM 8969 C C . LEU C 1 190 ? 17.64378 -4.68326 5.12534 1.000 36.33341 190 LEU C C 1
ATOM 8970 O O . LEU C 1 190 ? 18.48730 -3.80291 4.92418 1.000 38.48478 190 LEU C O 1
ATOM 8975 N N . LYS C 1 191 ? 17.16245 -5.45120 4.14676 1.000 36.15351 191 LYS C N 1
ATOM 8976 C CA . LYS C 1 191 ? 17.46766 -5.18409 2.74749 1.000 35.94054 191 LYS C CA 1
ATOM 8977 C C . LYS C 1 191 ? 16.66904 -4.01363 2.18718 1.000 34.77137 191 LYS C C 1
ATOM 8978 O O . LYS C 1 191 ? 16.93725 -3.58483 1.05988 1.000 36.96629 191 LYS C O 1
ATOM 8984 N N . SER C 1 192 ? 15.71139 -3.48448 2.94508 1.000 30.24191 192 SER C N 1
ATOM 8985 C CA . SER C 1 192 ? 14.87551 -2.38687 2.48763 1.000 34.94324 192 SER C CA 1
ATOM 8986 C C . SER C 1 192 ? 15.62474 -1.05687 2.57687 1.000 30.45871 192 SER C C 1
ATOM 8987 O O . SER C 1 192 ? 16.72260 -0.96012 3.13160 1.000 29.06387 192 SER C O 1
ATOM 8990 N N . ASN C 1 193 ? 15.00464 -0.01414 2.02032 1.000 28.58189 193 ASN C N 1
ATOM 8991 C CA . ASN C 1 193 ? 15.59644 1.31723 2.04038 1.000 30.25757 193 ASN C CA 1
ATOM 8992 C C . ASN C 1 193 ? 15.45470 2.00592 3.38945 1.000 34.68888 193 ASN C C 1
ATOM 8993 O O . ASN C 1 193 ? 16.18028 2.96937 3.65688 1.000 37.19988 193 ASN C O 1
ATOM 8998 N N . GLY C 1 194 ? 14.54237 1.54871 4.23494 1.000 38.51969 194 GLY C N 1
ATOM 8999 C CA . GLY C 1 194 ? 14.35890 2.17432 5.53043 1.000 40.76183 194 GLY C CA 1
ATOM 9000 C C . GLY C 1 194 ? 13.31588 1.42805 6.32929 1.000 41.03075 194 GLY C C 1
ATOM 9001 O O . GLY C 1 194 ? 12.59026 0.57300 5.81064 1.000 44.61000 194 GLY C O 1
ATOM 9002 N N . PHE C 1 195 ? 13.24879 1.77320 7.61106 1.000 37.42966 195 PHE C N 1
ATOM 9003 C CA . PHE C 1 195 ? 12.33737 1.13980 8.55369 1.000 37.50772 195 PHE C CA 1
ATOM 9004 C C . PHE C 1 195 ? 11.45716 2.21499 9.17220 1.000 38.78552 195 PHE C C 1
ATOM 9005 O O . PHE C 1 195 ? 11.95345 3.08827 9.89095 1.000 45.81559 195 PHE C O 1
ATOM 9013 N N . ILE C 1 196 ? 10.16121 2.15859 8.88816 1.000 32.34166 196 ILE C N 1
ATOM 9014 C CA . ILE C 1 196 ? 9.21725 3.09357 9.48798 1.000 32.19714 196 ILE C CA 1
ATOM 9015 C C . ILE C 1 196 ? 8.86242 2.60334 10.88352 1.000 31.00274 196 ILE C C 1
ATOM 9016 O O . ILE C 1 196 ? 8.48264 1.44083 11.06831 1.000 37.60496 196 ILE C O 1
ATOM 9021 N N . ILE C 1 197 ? 8.99103 3.48593 11.87069 1.000 24.82599 197 ILE C N 1
ATOM 9022 C CA . ILE C 1 197 ? 8.70446 3.16702 13.26396 1.000 28.37921 197 ILE C CA 1
ATOM 9023 C C . ILE C 1 197 ? 7.51009 3.99679 13.71336 1.000 30.49547 197 ILE C C 1
ATOM 9024 O O . ILE C 1 197 ? 7.49269 5.22095 13.53226 1.000 30.19046 197 ILE C O 1
ATOM 9029 N N . ASN C 1 198 ? 6.51102 3.33079 14.29738 1.000 28.65723 198 ASN C N 1
ATOM 9030 C CA . ASN C 1 198 ? 5.36647 4.01711 14.89871 1.000 24.97271 198 ASN C CA 1
ATOM 9031 C C . ASN C 1 198 ? 5.75017 4.46409 16.31005 1.000 25.90782 198 ASN C C 1
ATOM 9032 O O . ASN C 1 198 ? 5.24821 3.97435 17.32433 1.000 26.86719 198 ASN C O 1
ATOM 9037 N N . SER C 1 199 ? 6.67646 5.41537 16.35774 1.000 26.37615 199 SER C N 1
ATOM 9038 C CA . SER C 1 199 ? 7.17194 5.95388 17.61664 1.000 26.68381 199 SER C CA 1
ATOM 9039 C C . SER C 1 199 ? 7.88881 7.26465 17.32002 1.000 23.39654 199 SER C C 1
ATOM 9040 O O . SER C 1 199 ? 7.97784 7.70009 16.16906 1.000 21.75428 199 SER C O 1
ATOM 9043 N N . PHE C 1 200 ? 8.39875 7.89569 18.37397 1.000 25.36714 200 PHE C N 1
ATOM 9044 C CA . PHE C 1 200 ? 9.15170 9.13355 18.25071 1.000 26.78294 200 PHE C CA 1
ATOM 9045 C C . PHE C 1 200 ? 10.45387 9.01086 19.02857 1.000 23.57078 200 PHE C C 1
ATOM 9046 O O . PHE C 1 200 ? 10.56823 8.22183 19.96986 1.000 23.63387 200 PHE C O 1
ATOM 9054 N N . VAL C 1 201 ? 11.44000 9.81147 18.61547 1.000 27.55032 201 VAL C N 1
ATOM 9055 C CA . VAL C 1 201 ? 12.80018 9.65367 19.12295 1.000 35.90716 201 VAL C CA 1
ATOM 9056 C C . VAL C 1 201 ? 12.88481 9.98664 20.61053 1.000 39.29635 201 VAL C C 1
ATOM 9057 O O . VAL C 1 201 ? 13.74605 9.45487 21.32262 1.000 40.53150 201 VAL C O 1
ATOM 9061 N N . GLU C 1 202 ? 11.99670 10.84882 21.11269 1.000 41.83687 202 GLU C N 1
ATOM 9062 C CA . GLU C 1 202 ? 12.03979 11.19570 22.53000 1.000 37.97708 202 GLU C CA 1
ATOM 9063 C C . GLU C 1 202 ? 11.67119 10.01230 23.41727 1.000 36.23180 202 GLU C C 1
ATOM 9064 O O . GLU C 1 202 ? 12.18470 9.89873 24.53601 1.000 39.14897 202 GLU C O 1
ATOM 9070 N N . PHE C 1 203 ? 10.79290 9.12593 22.94618 1.000 32.36007 203 PHE C N 1
ATOM 9071 C CA . PHE C 1 203 ? 10.40641 7.95427 23.72474 1.000 33.65025 203 PHE C CA 1
ATOM 9072 C C . PHE C 1 203 ? 11.34658 6.77633 23.49402 1.000 36.26730 203 PHE C C 1
ATOM 9073 O O . PHE C 1 203 ? 11.76081 6.11846 24.45680 1.000 30.29844 203 PHE C O 1
ATOM 9081 N N . ASP C 1 204 ? 11.69118 6.49313 22.23508 1.000 38.41883 204 ASP C N 1
ATOM 9082 C CA . ASP C 1 204 ? 12.64515 5.42683 21.94915 1.000 37.72592 204 ASP C CA 1
ATOM 9083 C C . ASP C 1 204 ? 14.01892 5.74588 22.52832 1.000 36.79597 204 ASP C C 1
ATOM 9084 O O . ASP C 1 204 ? 14.57037 4.96387 23.31174 1.000 38.72589 204 ASP C O 1
ATOM 9089 N N . GLY C 1 205 ? 14.59540 6.88445 22.13727 1.000 38.07119 205 GLY C N 1
ATOM 9090 C CA . GLY C 1 205 ? 15.91632 7.26769 22.59230 1.000 38.75654 205 GLY C CA 1
ATOM 9091 C C . GLY C 1 205 ? 16.89196 7.54120 21.46440 1.000 43.07035 205 GLY C C 1
ATOM 9092 O O . GLY C 1 205 ? 17.04753 6.71874 20.55635 1.000 46.83908 205 GLY C O 1
ATOM 9093 N N . GLU C 1 206 ? 17.56509 8.69809 21.50675 1.000 46.17423 206 GLU C N 1
ATOM 9094 C CA . GLU C 1 206 ? 18.52953 9.01881 20.45838 1.000 45.65009 206 GLU C CA 1
ATOM 9095 C C . GLU C 1 206 ? 19.70412 8.05390 20.46873 1.000 43.72289 206 GLU C C 1
ATOM 9096 O O . GLU C 1 206 ? 20.32677 7.83183 19.42649 1.000 43.97236 206 GLU C O 1
ATOM 9102 N N . GLU C 1 207 ? 20.02673 7.48003 21.63249 1.000 39.46671 207 GLU C N 1
ATOM 9103 C CA . GLU C 1 207 ? 21.08626 6.47933 21.68985 1.000 38.02382 207 GLU C CA 1
ATOM 9104 C C . GLU C 1 207 ? 20.76003 5.27164 20.82123 1.000 33.09914 207 GLU C C 1
ATOM 9105 O O . GLU C 1 207 ? 21.66606 4.65542 20.24816 1.000 35.44950 207 GLU C O 1
ATOM 9111 N N . TYR C 1 208 ? 19.47909 4.92673 20.69986 1.000 26.88618 208 TYR C N 1
ATOM 9112 C CA . TYR C 1 208 ? 19.06924 3.80447 19.86839 1.000 26.41062 208 TYR C CA 1
ATOM 9113 C C . TYR C 1 208 ? 18.82007 4.20273 18.42225 1.000 27.94534 208 TYR C C 1
ATOM 9114 O O . TYR C 1 208 ? 18.74564 3.32361 17.55613 1.000 26.51638 208 TYR C O 1
ATOM 9123 N N . VAL C 1 209 ? 18.69455 5.50144 18.14228 1.000 30.83369 209 VAL C N 1
ATOM 9124 C CA . VAL C 1 209 ? 18.76490 5.96714 16.76209 1.000 27.33919 209 VAL C CA 1
ATOM 9125 C C . VAL C 1 209 ? 20.18391 5.81527 16.23167 1.000 27.59310 209 VAL C C 1
ATOM 9126 O O . VAL C 1 209 ? 20.39591 5.34139 15.10910 1.000 30.88535 209 VAL C O 1
ATOM 9130 N N . LYS C 1 210 ? 21.17946 6.19153 17.03838 1.000 28.19208 210 LYS C N 1
ATOM 9131 C CA . LYS C 1 210 ? 22.56652 6.05790 16.60833 1.000 29.95556 210 LYS C CA 1
ATOM 9132 C C . LYS C 1 210 ? 23.03278 4.60813 16.64539 1.000 33.46382 210 LYS C C 1
ATOM 9133 O O . LYS C 1 210 ? 23.90189 4.22027 15.85645 1.000 35.91127 210 LYS C O 1
ATOM 9139 N N . TYR C 1 211 ? 22.47465 3.79404 17.54326 1.000 34.36400 211 TYR C N 1
ATOM 9140 C CA . TYR C 1 211 ? 22.79926 2.37143 17.54062 1.000 33.07887 211 TYR C CA 1
ATOM 9141 C C . TYR C 1 211 ? 22.30755 1.70921 16.25999 1.000 34.65258 211 TYR C C 1
ATOM 9142 O O . TYR C 1 211 ? 23.04399 0.95785 15.61043 1.000 35.43371 211 TYR C O 1
ATOM 9151 N N . TYR C 1 212 ? 21.06160 1.98974 15.87304 1.000 28.42203 212 TYR C N 1
ATOM 9152 C CA . TYR C 1 212 ? 20.50761 1.36785 14.67659 1.000 30.62055 212 TYR C CA 1
ATOM 9153 C C . TYR C 1 212 ? 21.17309 1.88834 13.40971 1.000 39.92293 212 TYR C C 1
ATOM 9154 O O . TYR C 1 212 ? 21.20279 1.18511 12.39312 1.000 43.42418 212 TYR C O 1
ATOM 9163 N N . GLU C 1 213 ? 21.71912 3.10224 13.45084 1.000 40.62873 213 GLU C N 1
ATOM 9164 C CA . GLU C 1 213 ? 22.33009 3.70036 12.27074 1.000 39.30761 213 GLU C CA 1
ATOM 9165 C C . GLU C 1 213 ? 23.79867 3.32900 12.10594 1.000 38.87154 213 GLU C C 1
ATOM 9166 O O . GLU C 1 213 ? 24.26868 3.19903 10.96874 1.000 35.97825 213 GLU C O 1
ATOM 9172 N N . LYS C 1 214 ? 24.53041 3.14235 13.20439 1.000 42.52035 214 LYS C N 1
ATOM 9173 C CA . LYS C 1 214 ? 25.96156 2.85334 13.15480 1.000 43.62778 214 LYS C CA 1
ATOM 9174 C C . LYS C 1 214 ? 26.30969 1.40441 13.45599 1.000 39.21699 214 LYS C C 1
ATOM 9175 O O . LYS C 1 214 ? 27.19198 0.84309 12.80501 1.000 39.37705 214 LYS C O 1
ATOM 9181 N N . THR C 1 215 ? 25.64609 0.77688 14.43032 1.000 34.46380 215 THR C N 1
ATOM 9182 C CA . THR C 1 215 ? 25.96451 -0.60892 14.76131 1.000 40.54156 215 THR C CA 1
ATOM 9183 C C . THR C 1 215 ? 25.31673 -1.58384 13.78344 1.000 45.64536 215 THR C C 1
ATOM 9184 O O . THR C 1 215 ? 25.91587 -2.60850 13.43497 1.000 50.32394 215 THR C O 1
ATOM 9188 N N . ILE C 1 216 ? 24.10568 -1.27903 13.32147 1.000 45.95062 216 ILE C N 1
ATOM 9189 C CA . ILE C 1 216 ? 23.36698 -2.17472 12.43800 1.000 46.91483 216 ILE C CA 1
ATOM 9190 C C . ILE C 1 216 ? 23.50253 -1.70673 10.99373 1.000 50.95151 216 ILE C C 1
ATOM 9191 O O . ILE C 1 216 ? 23.48607 -2.51882 10.06125 1.000 53.72432 216 ILE C O 1
ATOM 9196 N N . GLY C 1 217 ? 23.65645 -0.40021 10.79776 1.000 47.27567 217 GLY C N 1
ATOM 9197 C CA . GLY C 1 217 ? 23.84884 0.13703 9.46492 1.000 45.49504 217 GLY C CA 1
ATOM 9198 C C . GLY C 1 217 ? 22.58800 0.12864 8.62700 1.000 43.61838 217 GLY C C 1
ATOM 9199 O O . GLY C 1 217 ? 22.54998 -0.47520 7.55100 1.000 50.36994 217 GLY C O 1
ATOM 9200 N N . HIS C 1 218 ? 21.54931 0.80152 9.11399 1.000 36.89556 218 HIS C N 1
ATOM 9201 C CA . HIS C 1 218 ? 20.27102 0.87037 8.42171 1.000 31.83469 218 HIS C CA 1
ATOM 9202 C C . HIS C 1 218 ? 19.53090 2.09700 8.93202 1.000 34.50750 218 HIS C C 1
ATOM 9203 O O . HIS C 1 218 ? 19.78476 2.57700 10.03939 1.000 44.03889 218 HIS C O 1
ATOM 9210 N N . LYS C 1 219 ? 18.61873 2.60431 8.10973 1.000 27.18924 219 LYS C N 1
ATOM 9211 C CA . LYS C 1 219 ? 17.90641 3.83696 8.40946 1.000 27.59581 219 LYS C CA 1
ATOM 9212 C C . LYS C 1 219 ? 16.53450 3.52948 8.99411 1.000 29.48978 219 LYS C C 1
ATOM 9213 O O . LYS C 1 219 ? 15.82271 2.64564 8.50924 1.000 29.59322 219 LYS C O 1
ATOM 9219 N N . ALA C 1 220 ? 16.17539 4.26032 10.04600 1.000 33.05191 220 ALA C N 1
ATOM 9220 C CA . ALA C 1 220 ? 14.86219 4.17558 10.66262 1.000 32.80157 220 ALA C CA 1
ATOM 9221 C C . ALA C 1 220 ? 14.21190 5.55156 10.64236 1.000 33.89864 220 ALA C C 1
ATOM 9222 O O . ALA C 1 220 ? 14.89295 6.57882 10.70761 1.000 39.63596 220 ALA C O 1
ATOM 9224 N N . TRP C 1 221 ? 12.88464 5.56995 10.54515 1.000 24.52615 221 TRP C N 1
ATOM 9225 C CA . TRP C 1 221 ? 12.13026 6.81487 10.42139 1.000 27.82602 221 TRP C CA 1
ATOM 9226 C C . TRP C 1 221 ? 11.07406 6.87342 11.51855 1.000 34.10814 221 TRP C C 1
ATOM 9227 O O . TRP C 1 221 ? 10.05541 6.17967 11.44067 1.000 40.19734 221 TRP C O 1
ATOM 9238 N N . HIS C 1 222 ? 11.30881 7.70841 12.53049 1.000 33.90905 222 HIS C N 1
ATOM 9239 C CA . HIS C 1 222 ? 10.36560 7.89701 13.63117 1.000 35.53462 222 HIS C CA 1
ATOM 9240 C C . HIS C 1 222 ? 9.23959 8.82161 13.17328 1.000 35.32236 222 HIS C C 1
ATOM 9241 O O . HIS C 1 222 ? 9.34123 10.04478 13.25003 1.000 35.25738 222 HIS C O 1
ATOM 9248 N N . LEU C 1 223 ? 8.14562 8.23355 12.69555 1.000 32.13844 223 LEU C N 1
ATOM 9249 C CA . LEU C 1 223 ? 6.97557 8.98183 12.25445 1.000 31.74162 223 LEU C CA 1
ATOM 9250 C C . LEU C 1 223 ? 5.84352 9.00433 13.28275 1.000 33.83246 223 LEU C C 1
ATOM 9251 O O . LEU C 1 223 ? 4.82512 9.65967 13.04816 1.000 38.42041 223 LEU C O 1
ATOM 9256 N N . GLY C 1 224 ? 5.97603 8.27584 14.38987 1.000 31.50599 224 GLY C N 1
ATOM 9257 C CA . GLY C 1 224 ? 4.90599 8.12266 15.34908 1.000 30.19321 224 GLY C CA 1
ATOM 9258 C C . GLY C 1 224 ? 4.81228 9.21108 16.40061 1.000 30.04651 224 GLY C C 1
ATOM 9259 O O . GLY C 1 224 ? 5.66337 10.09644 16.49377 1.000 32.57256 224 GLY C O 1
ATOM 9260 N N . PRO C 1 225 ? 3.76539 9.15282 17.23611 1.000 28.41707 225 PRO C N 1
ATOM 9261 C CA . PRO C 1 225 ? 2.71374 8.13480 17.17021 1.000 27.71977 225 PRO C CA 1
ATOM 9262 C C . PRO C 1 225 ? 1.67460 8.42059 16.08941 1.000 31.98232 225 PRO C C 1
ATOM 9263 O O . PRO C 1 225 ? 1.17542 9.53890 16.01769 1.000 40.07089 225 PRO C O 1
ATOM 9267 N N . ALA C 1 226 ? 1.33939 7.41950 15.27757 1.000 32.48004 226 ALA C N 1
ATOM 9268 C CA . ALA C 1 226 ? 0.39239 7.62027 14.18492 1.000 37.16897 226 ALA C CA 1
ATOM 9269 C C . ALA C 1 226 ? -1.02271 7.86709 14.69208 1.000 30.37851 226 ALA C C 1
ATOM 9270 O O . ALA C 1 226 ? -1.84423 8.46877 13.99351 1.000 28.21146 226 ALA C O 1
ATOM 9272 N N . SER C 1 227 ? -1.32591 7.40790 15.89653 1.000 32.22435 227 SER C N 1
ATOM 9273 C CA . SER C 1 227 ? -2.66357 7.58562 16.43498 1.000 34.53917 227 SER C CA 1
ATOM 9274 C C . SER C 1 227 ? -3.05030 9.05709 16.50272 1.000 33.50139 227 SER C C 1
ATOM 9275 O O . SER C 1 227 ? -4.23242 9.39994 16.41276 1.000 35.20951 227 SER C O 1
ATOM 9278 N N . LEU C 1 228 ? -2.07478 9.93614 16.69408 1.000 27.93165 228 LEU C N 1
ATOM 9279 C CA . LEU C 1 228 ? -2.35967 11.35523 16.77280 1.000 32.44798 228 LEU C CA 1
ATOM 9280 C C . LEU C 1 228 ? -2.93661 11.91578 15.48113 1.000 38.28357 228 LEU C C 1
ATOM 9281 O O . LEU C 1 228 ? -3.35887 13.07606 15.46812 1.000 40.58054 228 LEU C O 1
ATOM 9286 N N . VAL C 1 229 ? -2.96614 11.13680 14.39639 1.000 39.07482 229 VAL C N 1
ATOM 9287 C CA . VAL C 1 229 ? -3.61222 11.59269 13.17059 1.000 39.86961 229 VAL C CA 1
ATOM 9288 C C . VAL C 1 229 ? -5.12511 11.61616 13.33105 1.000 36.88220 229 VAL C C 1
ATOM 9289 O O . VAL C 1 229 ? -5.81602 12.30825 12.57607 1.000 37.59266 229 VAL C O 1
ATOM 9293 N N . ARG C 1 230 ? -5.65570 10.87170 14.29924 1.000 35.71002 230 ARG C N 1
ATOM 9294 C CA . ARG C 1 230 ? -7.08727 10.82579 14.57005 1.000 42.33459 230 ARG C CA 1
ATOM 9295 C C . ARG C 1 230 ? -7.40263 11.83866 15.66279 1.000 46.76021 230 ARG C C 1
ATOM 9296 O O . ARG C 1 230 ? -7.01225 11.65925 16.82140 1.000 47.19856 230 ARG C O 1
ATOM 9304 N N . GLU C 1 231 ? -8.10448 12.90576 15.28759 1.000 50.60618 231 GLU C N 1
ATOM 9305 C CA . GLU C 1 231 ? -8.34716 14.04675 16.15848 1.000 56.93643 231 GLU C CA 1
ATOM 9306 C C . GLU C 1 231 ? -9.79636 14.14904 16.60775 1.000 55.29265 231 GLU C C 1
ATOM 9307 O O . GLU C 1 231 ? -10.05962 14.35220 17.79747 1.000 52.12665 231 GLU C O 1
ATOM 9313 N N . THR C 1 232 ? -10.74814 14.01457 15.68670 1.000 55.69517 232 THR C N 1
ATOM 9314 C CA . THR C 1 232 ? -12.15087 13.97215 16.07309 1.000 57.10983 232 THR C CA 1
ATOM 9315 C C . THR C 1 232 ? -12.42884 12.71327 16.88625 1.000 60.16370 232 THR C C 1
ATOM 9316 O O . THR C 1 232 ? -11.76737 11.68424 16.72397 1.000 62.43803 232 THR C O 1
ATOM 9320 N N . ILE C 1 233 ? -13.42422 12.79964 17.77242 1.000 58.69616 233 ILE C N 1
ATOM 9321 C CA . ILE C 1 233 ? -13.72926 11.65879 18.62659 1.000 53.67070 233 ILE C CA 1
ATOM 9322 C C . ILE C 1 233 ? -14.36732 10.52492 17.83468 1.000 45.24315 233 ILE C C 1
ATOM 9323 O O . ILE C 1 233 ? -14.32322 9.36923 18.27101 1.000 45.29865 233 ILE C O 1
ATOM 9328 N N . GLN C 1 234 ? -14.95338 10.81570 16.67092 1.000 41.94473 234 GLN C N 1
ATOM 9329 C CA . GLN C 1 234 ? -15.37401 9.73016 15.79336 1.000 46.98014 234 GLN C CA 1
ATOM 9330 C C . GLN C 1 234 ? -14.17444 9.06646 15.12971 1.000 43.47963 234 GLN C C 1
ATOM 9331 O O . GLN C 1 234 ? -14.20682 7.86169 14.85491 1.000 42.42110 234 GLN C O 1
ATOM 9337 N N . GLU C 1 235 ? -13.11005 9.83049 14.86824 1.000 42.58288 235 GLU C N 1
ATOM 9338 C CA . GLU C 1 235 ? -11.88408 9.23095 14.35316 1.000 45.99905 235 GLU C CA 1
ATOM 9339 C C . GLU C 1 235 ? -11.18300 8.39448 15.41590 1.000 44.17569 235 GLU C C 1
ATOM 9340 O O . GLU C 1 235 ? -10.52300 7.40391 15.08557 1.000 44.91022 235 GLU C O 1
ATOM 9346 N N . LYS C 1 236 ? -11.31796 8.76782 16.68984 1.000 43.10988 236 LYS C N 1
ATOM 9347 C CA . LYS C 1 236 ? -10.74293 7.97930 17.77208 1.000 43.30258 236 LYS C CA 1
ATOM 9348 C C . LYS C 1 236 ? -11.60869 6.78558 18.15396 1.000 39.23523 236 LYS C C 1
ATOM 9349 O O . LYS C 1 236 ? -11.10675 5.85173 18.78913 1.000 41.70970 236 LYS C O 1
ATOM 9355 N N . ALA C 1 237 ? -12.88933 6.79245 17.78286 1.000 36.63026 237 ALA C N 1
ATOM 9356 C CA . ALA C 1 237 ? -13.80506 5.72648 18.16946 1.000 38.54128 237 ALA C CA 1
ATOM 9357 C C . ALA C 1 237 ? -13.90877 4.61998 17.13057 1.000 43.18474 237 ALA C C 1
ATOM 9358 O O . ALA C 1 237 ? -14.21208 3.47546 17.48826 1.000 47.84676 237 ALA C O 1
ATOM 9360 N N . GLU C 1 238 ? -13.67346 4.92834 15.85913 1.000 41.87920 238 GLU C N 1
ATOM 9361 C CA . GLU C 1 238 ? -13.73915 3.94742 14.77772 1.000 41.12783 238 GLU C CA 1
ATOM 9362 C C . GLU C 1 238 ? -12.31053 3.65229 14.32775 1.000 37.44510 238 GLU C C 1
ATOM 9363 O O . GLU C 1 238 ? -11.75474 4.34039 13.46955 1.000 35.60474 238 GLU C O 1
ATOM 9369 N N . ARG C 1 239 ? -11.72133 2.61568 14.91885 1.000 37.57573 239 ARG C N 1
ATOM 9370 C CA . ARG C 1 239 ? -10.34845 2.22093 14.62936 1.000 36.19642 239 ARG C CA 1
ATOM 9371 C C . ARG C 1 239 ? -10.28726 0.70231 14.61948 1.000 33.41140 239 ARG C C 1
ATOM 9372 O O . ARG C 1 239 ? -10.60874 0.06277 15.62558 1.000 34.47895 239 ARG C O 1
ATOM 9380 N N . GLY C 1 240 ? -9.88804 0.12813 13.48677 1.000 32.65650 240 GLY C N 1
ATOM 9381 C CA . GLY C 1 240 ? -9.85278 -1.31429 13.34342 1.000 21.78193 240 GLY C CA 1
ATOM 9382 C C . GLY C 1 240 ? -11.22340 -1.91488 13.10852 1.000 33.29849 240 GLY C C 1
ATOM 9383 O O . GLY C 1 240 ? -11.46361 -2.55501 12.08051 1.000 33.91879 240 GLY C O 1
ATOM 9384 N N . GLU C 1 241 ? -12.12828 -1.72727 14.06784 1.000 35.56199 241 GLU C N 1
ATOM 9385 C CA . GLU C 1 241 ? -13.50819 -2.17583 13.95269 1.000 38.93307 241 GLU C CA 1
ATOM 9386 C C . GLU C 1 241 ? -14.41544 -1.14976 14.61351 1.000 37.66056 241 GLU C C 1
ATOM 9387 O O . GLU C 1 241 ? -13.95702 -0.22556 15.29175 1.000 37.02735 241 GLU C O 1
ATOM 9393 N N . LYS C 1 242 ? -15.71885 -1.32818 14.41823 1.000 36.17277 242 LYS C N 1
ATOM 9394 C CA . LYS C 1 242 ? -16.69037 -0.59670 15.21435 1.000 38.41806 242 LYS C CA 1
ATOM 9395 C C . LYS C 1 242 ? -16.64356 -1.08952 16.65465 1.000 37.81786 242 LYS C C 1
ATOM 9396 O O . LYS C 1 242 ? -16.39716 -2.26882 16.92093 1.000 36.85825 242 LYS C O 1
ATOM 9402 N N . SER C 1 243 ? -16.87031 -0.17281 17.58997 1.000 36.53826 243 SER C N 1
ATOM 9403 C CA . SER C 1 243 ? -16.95931 -0.55874 18.99001 1.000 33.85862 243 SER C CA 1
ATOM 9404 C C . SER C 1 243 ? -18.17738 -1.44749 19.21250 1.000 35.92967 243 SER C C 1
ATOM 9405 O O . SER C 1 243 ? -19.23619 -1.23999 18.61302 1.000 37.46254 243 SER C O 1
ATOM 9408 N N . THR C 1 244 ? -18.01757 -2.45729 20.07185 1.000 39.64412 244 THR C N 1
ATOM 9409 C CA . THR C 1 244 ? -19.13365 -3.34985 20.36746 1.000 42.51154 244 THR C CA 1
ATOM 9410 C C . THR C 1 244 ? -20.21463 -2.64011 21.17164 1.000 42.70198 244 THR C C 1
ATOM 9411 O O . THR C 1 244 ? -21.40454 -2.92884 21.00119 1.000 43.89217 244 THR C O 1
ATOM 9415 N N . LEU C 1 245 ? -19.82468 -1.71236 22.03854 1.000 41.49833 245 LEU C N 1
ATOM 9416 C CA . LEU C 1 245 ? -20.75137 -0.90132 22.81005 1.000 43.23437 245 LEU C CA 1
ATOM 9417 C C . LEU C 1 245 ? -20.71385 0.53839 22.31717 1.000 42.73136 245 LEU C C 1
ATOM 9418 O O . LEU C 1 245 ? -19.73415 0.98693 21.71594 1.000 45.61946 245 LEU C O 1
ATOM 9423 N N . SER C 1 246 ? -21.80261 1.25905 22.57565 1.000 44.12607 246 SER C N 1
ATOM 9424 C CA . SER C 1 246 ? -21.88722 2.65326 22.16420 1.000 47.57835 246 SER C CA 1
ATOM 9425 C C . SER C 1 246 ? -20.79976 3.47074 22.84668 1.000 51.44577 246 SER C C 1
ATOM 9426 O O . SER C 1 246 ? -20.56705 3.33396 24.05121 1.000 52.69991 246 SER C O 1
ATOM 9429 N N . VAL C 1 247 ? -20.12740 4.32022 22.06531 1.000 52.80401 247 VAL C N 1
ATOM 9430 C CA . VAL C 1 247 ? -19.06035 5.15226 22.61316 1.000 49.11702 247 VAL C CA 1
ATOM 9431 C C . VAL C 1 247 ? -19.60317 6.09084 23.67949 1.000 53.21746 247 VAL C C 1
ATOM 9432 O O . VAL C 1 247 ? -18.89874 6.42923 24.63856 1.000 57.24112 247 VAL C O 1
ATOM 9436 N N . GLN C 1 248 ? -20.86148 6.51551 23.54373 1.000 52.65663 248 GLN C N 1
ATOM 9437 C CA . GLN C 1 248 ? -21.45101 7.39097 24.54852 1.000 50.55340 248 GLN C CA 1
ATOM 9438 C C . GLN C 1 248 ? -21.74547 6.64285 25.84286 1.000 50.53283 248 GLN C C 1
ATOM 9439 O O . GLN C 1 248 ? -21.79459 7.25913 26.91367 1.000 52.28271 248 GLN C O 1
ATOM 9445 N N . LYS C 1 249 ? -21.94302 5.32338 25.77060 1.000 45.24554 249 LYS C N 1
ATOM 9446 C CA . LYS C 1 249 ? -22.13418 4.54644 26.99085 1.000 42.21699 249 LYS C CA 1
ATOM 9447 C C . LYS C 1 249 ? -20.87787 4.55290 27.85118 1.000 40.16742 249 LYS C C 1
ATOM 9448 O O . LYS C 1 249 ? -20.96899 4.56037 29.08431 1.000 40.26375 249 LYS C O 1
ATOM 9454 N N . PHE C 1 250 ? -19.69979 4.56620 27.22335 1.000 35.84131 250 PHE C N 1
ATOM 9455 C CA . PHE C 1 250 ? -18.45860 4.66102 27.98441 1.000 34.70291 250 PHE C CA 1
ATOM 9456 C C . PHE C 1 250 ? -18.27153 6.06166 28.55432 1.000 36.03952 250 PHE C C 1
ATOM 9457 O O . PHE C 1 250 ? -17.97000 6.22376 29.74248 1.000 34.63347 250 PHE C O 1
ATOM 9465 N N . VAL C 1 251 ? -18.44789 7.08800 27.71864 1.000 26.89488 251 VAL C N 1
ATOM 9466 C CA . VAL C 1 251 ? -18.17008 8.45596 28.14907 1.000 32.81236 251 VAL C CA 1
ATOM 9467 C C . VAL C 1 251 ? -19.10060 8.86271 29.28514 1.000 34.96582 251 VAL C C 1
ATOM 9468 O O . VAL C 1 251 ? -18.66692 9.46964 30.27120 1.000 38.18720 251 VAL C O 1
ATOM 9472 N N . ASP C 1 252 ? -20.38939 8.52852 29.17306 1.000 35.01825 252 ASP C N 1
ATOM 9473 C CA . ASP C 1 252 ? -21.32827 8.83668 30.24858 1.000 34.67117 252 ASP C CA 1
ATOM 9474 C C . ASP C 1 252 ? -20.92807 8.14779 31.54679 1.000 37.93634 252 ASP C C 1
ATOM 9475 O O . ASP C 1 252 ? -20.97860 8.75493 32.62321 1.000 41.48141 252 ASP C O 1
ATOM 9480 N N . TRP C 1 253 ? -20.52668 6.87806 31.46342 1.000 37.64026 253 TRP C N 1
ATOM 9481 C CA . TRP C 1 253 ? -20.11582 6.14410 32.65567 1.000 38.93740 253 TRP C CA 1
ATOM 9482 C C . TRP C 1 253 ? -18.82961 6.71619 33.23854 1.000 38.89448 253 TRP C C 1
ATOM 9483 O O . TRP C 1 253 ? -18.70501 6.86565 34.45995 1.000 38.23271 253 TRP C O 1
ATOM 9494 N N . LEU C 1 254 ? -17.86775 7.05393 32.37726 1.000 39.53551 254 LEU C N 1
ATOM 9495 C CA . LEU C 1 254 ? -16.59637 7.58935 32.84929 1.000 36.27942 254 LEU C CA 1
ATOM 9496 C C . LEU C 1 254 ? -16.72269 9.03579 33.31697 1.000 41.22702 254 LEU C C 1
ATOM 9497 O O . LEU C 1 254 ? -15.95512 9.46997 34.18339 1.000 45.48929 254 LEU C O 1
ATOM 9502 N N . ASN C 1 255 ? -17.67530 9.79570 32.76587 1.000 38.43008 255 ASN C N 1
ATOM 9503 C CA . ASN C 1 255 ? -17.81854 11.19395 33.16489 1.000 38.12929 255 ASN C CA 1
ATOM 9504 C C . ASN C 1 255 ? -18.26652 11.33200 34.61435 1.000 44.42027 255 ASN C C 1
ATOM 9505 O O . ASN C 1 255 ? -17.96614 12.34413 35.25755 1.000 47.91424 255 ASN C O 1
ATOM 9510 N N . LYS C 1 256 ? -18.98468 10.34005 35.14382 1.000 46.43889 256 LYS C N 1
ATOM 9511 C CA . LYS C 1 256 ? -19.42117 10.39077 36.53391 1.000 44.99853 256 LYS C CA 1
ATOM 9512 C C . LYS C 1 256 ? -18.29374 10.09870 37.51364 1.000 41.21239 256 LYS C C 1
ATOM 9513 O O . LYS C 1 256 ? -18.39816 10.47036 38.68749 1.000 38.62179 256 LYS C O 1
ATOM 9519 N N . LYS C 1 257 ? -17.22760 9.45127 37.05879 1.000 39.76462 257 LYS C N 1
ATOM 9520 C CA . LYS C 1 257 ? -16.16500 8.96572 37.92344 1.000 36.88091 257 LYS C CA 1
ATOM 9521 C C . LYS C 1 257 ? -15.13551 10.05648 38.20230 1.000 35.68396 257 LYS C C 1
ATOM 9522 O O . LYS C 1 257 ? -15.00383 11.03199 37.45965 1.000 37.44992 257 LYS C O 1
ATOM 9528 N N . ARG C 1 258 ? -14.39947 9.87305 39.29524 1.000 36.86323 258 ARG C N 1
ATOM 9529 C CA . ARG C 1 258 ? -13.32630 10.78658 39.64755 1.000 39.45092 258 ARG C CA 1
ATOM 9530 C C . ARG C 1 258 ? -12.14944 10.61240 38.68951 1.000 39.70662 258 ARG C C 1
ATOM 9531 O O . ARG C 1 258 ? -12.05557 9.63268 37.94520 1.000 45.65073 258 ARG C O 1
ATOM 9539 N N . ASP C 1 259 ? -11.24068 11.58283 38.71210 1.000 34.85454 259 ASP C N 1
ATOM 9540 C CA . ASP C 1 259 ? -10.05093 11.49807 37.87737 1.000 36.98229 259 ASP C CA 1
ATOM 9541 C C . ASP C 1 259 ? -9.09865 10.43789 38.41583 1.000 32.09700 259 ASP C C 1
ATOM 9542 O O . ASP C 1 259 ? -8.88074 10.33306 39.62634 1.000 31.93028 259 ASP C O 1
ATOM 9547 N N . ASN C 1 260 ? -8.53770 9.64360 37.50164 1.000 31.09011 260 ASN C N 1
ATOM 9548 C CA . ASN C 1 260 ? -7.60344 8.57059 37.84796 1.000 34.79636 260 ASN C CA 1
ATOM 9549 C C . ASN C 1 260 ? -8.24897 7.55868 38.79216 1.000 35.16676 260 ASN C C 1
ATOM 9550 O O . ASN C 1 260 ? -7.61197 7.04288 39.71261 1.000 38.53569 260 ASN C O 1
ATOM 9555 N N . SER C 1 261 ? -9.52768 7.26948 38.55674 1.000 33.51861 261 SER C N 1
ATOM 9556 C CA . SER C 1 261 ? -10.29604 6.37075 39.40377 1.000 33.50714 261 SER C CA 1
ATOM 9557 C C . SER C 1 261 ? -10.58572 5.02264 38.76075 1.000 34.18712 261 SER C C 1
ATOM 9558 O O . SER C 1 261 ? -11.03680 4.10909 39.46048 1.000 34.24691 261 SER C O 1
ATOM 9561 N N . VAL C 1 262 ? -10.34041 4.87056 37.46124 1.000 38.67801 262 VAL C N 1
ATOM 9562 C CA . VAL C 1 262 ? -10.69318 3.66584 36.72073 1.000 37.02569 262 VAL C CA 1
ATOM 9563 C C . VAL C 1 262 ? -9.42572 3.04363 36.15368 1.000 33.61160 262 VAL C C 1
ATOM 9564 O O . VAL C 1 262 ? -8.54420 3.75390 35.65790 1.000 31.71853 262 VAL C O 1
ATOM 9568 N N . ILE C 1 263 ? -9.33541 1.71631 36.22860 1.000 31.54257 263 ILE C N 1
ATOM 9569 C CA . ILE C 1 263 ? -8.22814 0.96884 35.64386 1.000 29.86186 263 ILE C CA 1
ATOM 9570 C C . ILE C 1 263 ? -8.70193 0.32292 34.35000 1.000 32.47343 263 ILE C C 1
ATOM 9571 O O . ILE C 1 263 ? -9.75373 -0.32800 34.31535 1.000 30.15219 263 ILE C O 1
ATOM 9576 N N . TYR C 1 264 ? -7.93143 0.50887 33.28459 1.000 33.04761 264 TYR C N 1
ATOM 9577 C CA . TYR C 1 264 ? -8.21892 -0.09087 31.99043 1.000 28.89239 264 TYR C CA 1
ATOM 9578 C C . TYR C 1 264 ? -7.39453 -1.36333 31.84306 1.000 28.66858 264 TYR C C 1
ATOM 9579 O O . TYR C 1 264 ? -6.17737 -1.34633 32.05515 1.000 29.01070 264 TYR C O 1
ATOM 9588 N N . ILE C 1 265 ? -8.05947 -2.46586 31.50563 1.000 26.25796 265 ILE C N 1
ATOM 9589 C CA . ILE C 1 265 ? -7.41051 -3.76301 31.34043 1.000 27.79837 265 ILE C CA 1
ATOM 9590 C C . ILE C 1 265 ? -7.67374 -4.24421 29.92134 1.000 28.53810 265 ILE C C 1
ATOM 9591 O O . ILE C 1 265 ? -8.83370 -4.38572 29.51538 1.000 33.36183 265 ILE C O 1
ATOM 9596 N N . SER C 1 266 ? -6.60119 -4.50000 29.17255 1.000 29.93339 266 SER C N 1
ATOM 9597 C CA . SER C 1 266 ? -6.71836 -4.96353 27.79523 1.000 29.74560 266 SER C CA 1
ATOM 9598 C C . SER C 1 266 ? -5.39246 -5.57703 27.36888 1.000 29.81177 266 SER C C 1
ATOM 9599 O O . SER C 1 266 ? -4.33821 -4.95650 27.53804 1.000 25.11023 266 SER C O 1
ATOM 9602 N N . PHE C 1 267 ? -5.44808 -6.78871 26.81337 1.000 31.96587 267 PHE C N 1
ATOM 9603 C CA . PHE C 1 267 ? -4.25348 -7.54093 26.44702 1.000 32.55190 267 PHE C CA 1
ATOM 9604 C C . PHE C 1 267 ? -4.10439 -7.69361 24.93452 1.000 34.82158 267 PHE C C 1
ATOM 9605 O O . PHE C 1 267 ? -3.57430 -8.69864 24.45460 1.000 41.49520 267 PHE C O 1
ATOM 9613 N N . GLY C 1 268 ? -4.57047 -6.70883 24.17307 1.000 27.17653 268 GLY C N 1
ATOM 9614 C CA . GLY C 1 268 ? -4.37299 -6.71213 22.73997 1.000 24.71227 268 GLY C CA 1
ATOM 9615 C C . GLY C 1 268 ? -5.36466 -7.58398 21.99074 1.000 25.45065 268 GLY C C 1
ATOM 9616 O O . GLY C 1 268 ? -6.40827 -8.00022 22.50473 1.000 27.43980 268 GLY C O 1
ATOM 9617 N N . THR C 1 269 ? -5.01123 -7.86524 20.73603 1.000 27.90104 269 THR C N 1
ATOM 9618 C CA . THR C 1 269 ? -5.87451 -8.59061 19.81326 1.000 29.45175 269 THR C CA 1
ATOM 9619 C C . THR C 1 269 ? -5.31899 -9.95629 19.42841 1.000 27.92069 269 THR C C 1
ATOM 9620 O O . THR C 1 269 ? -5.86363 -10.60319 18.52781 1.000 25.60870 269 THR C O 1
ATOM 9624 N N . MET C 1 270 ? -4.25088 -10.41243 20.08537 1.000 33.88135 270 MET C N 1
ATOM 9625 C CA . MET C 1 270 ? -3.65151 -11.70696 19.78244 1.000 37.32163 270 MET C CA 1
ATOM 9626 C C . MET C 1 270 ? -3.46779 -12.55357 21.03562 1.000 38.40631 270 MET C C 1
ATOM 9627 O O . MET C 1 270 ? -2.66740 -13.49307 21.02768 1.000 39.63290 270 MET C O 1
ATOM 9632 N N . CYS C 1 271 ? -4.19704 -12.24949 22.10647 1.000 36.80280 271 CYS C N 1
ATOM 9633 C CA . CYS C 1 271 ? -3.97350 -12.86752 23.40704 1.000 30.78951 271 CYS C CA 1
ATOM 9634 C C . CYS C 1 271 ? -5.30359 -13.31234 23.99512 1.000 29.99320 271 CYS C C 1
ATOM 9635 O O . CYS C 1 271 ? -6.18712 -12.48350 24.23737 1.000 32.44583 271 CYS C O 1
ATOM 9638 N N . HIS C 1 272 ? -5.44081 -14.61624 24.22341 1.000 30.08346 272 HIS C N 1
ATOM 9639 C CA . HIS C 1 272 ? -6.59899 -15.19576 24.89228 1.000 32.25081 272 HIS C CA 1
ATOM 9640 C C . HIS C 1 272 ? -6.11148 -15.96454 26.11013 1.000 33.39281 272 HIS C C 1
ATOM 9641 O O . HIS C 1 272 ? -5.40022 -16.96430 25.96922 1.000 32.99294 272 HIS C O 1
ATOM 9648 N N . PHE C 1 273 ? -6.48670 -15.49678 27.30075 1.000 35.24133 273 PHE C N 1
ATOM 9649 C CA . PHE C 1 273 ? -6.07679 -16.24541 28.47819 1.000 33.92613 273 PHE C CA 1
ATOM 9650 C C . PHE C 1 273 ? -7.07048 -17.36391 28.77649 1.000 36.72237 273 PHE C C 1
ATOM 9651 O O . PHE C 1 273 ? -8.25652 -17.25420 28.44785 1.000 45.25433 273 PHE C O 1
ATOM 9659 N N . PRO C 1 274 ? -6.61382 -18.45466 29.38707 1.000 36.51152 274 PRO C N 1
ATOM 9660 C CA . PRO C 1 274 ? -7.54678 -19.49049 29.84452 1.000 43.88426 274 PRO C CA 1
ATOM 9661 C C . PRO C 1 274 ? -8.45449 -18.95908 30.94629 1.000 46.87180 274 PRO C C 1
ATOM 9662 O O . PRO C 1 274 ? -8.21236 -17.91051 31.54815 1.000 42.77592 274 PRO C O 1
ATOM 9666 N N . ASP C 1 275 ? -9.52794 -19.71299 31.20317 1.000 39.68177 275 ASP C N 1
ATOM 9667 C CA . ASP C 1 275 ? -10.52238 -19.27813 32.18039 1.000 37.83052 275 ASP C CA 1
ATOM 9668 C C . ASP C 1 275 ? -9.93238 -19.15344 33.57989 1.000 37.17121 275 ASP C C 1
ATOM 9669 O O . ASP C 1 275 ? -10.35993 -18.29221 34.35700 1.000 38.40480 275 ASP C O 1
ATOM 9674 N N . LYS C 1 276 ? -8.95556 -19.99636 33.92183 1.000 40.76167 276 LYS C N 1
ATOM 9675 C CA . LYS C 1 276 ? -8.34414 -19.90875 35.24382 1.000 40.41778 276 LYS C CA 1
ATOM 9676 C C . LYS C 1 276 ? -7.54609 -18.62247 35.40296 1.000 37.53218 276 LYS C C 1
ATOM 9677 O O . LYS C 1 276 ? -7.51394 -18.04504 36.49557 1.000 41.71412 276 LYS C O 1
ATOM 9683 N N . GLN C 1 277 ? -6.90062 -18.15824 34.33182 1.000 30.02137 277 GLN C N 1
ATOM 9684 C CA . GLN C 1 277 ? -6.18103 -16.89263 34.40503 1.000 27.10575 277 GLN C CA 1
ATOM 9685 C C . GLN C 1 277 ? -7.14750 -15.71838 34.48642 1.000 26.36418 277 GLN C C 1
ATOM 9686 O O . GLN C 1 277 ? -6.91265 -14.76615 35.23935 1.000 28.52855 277 GLN C O 1
ATOM 9692 N N . LEU C 1 278 ? -8.24156 -15.76904 33.72040 1.000 24.52570 278 LEU C N 1
ATOM 9693 C CA . LEU C 1 278 ? -9.25457 -14.72246 33.80954 1.000 25.61714 278 LEU C CA 1
ATOM 9694 C C . LEU C 1 278 ? -9.85345 -14.64811 35.20733 1.000 27.59218 278 LEU C C 1
ATOM 9695 O O . LEU C 1 278 ? -10.17772 -13.55552 35.68765 1.000 24.52976 278 LEU C O 1
ATOM 9700 N N . PHE C 1 279 ? -9.99802 -15.79552 35.87589 1.000 32.48446 279 PHE C N 1
ATOM 9701 C CA . PHE C 1 279 ? -10.47956 -15.79721 37.25311 1.000 26.21701 279 PHE C CA 1
ATOM 9702 C C . PHE C 1 279 ? -9.50741 -15.07136 38.17252 1.000 24.93719 279 PHE C C 1
ATOM 9703 O O . PHE C 1 279 ? -9.92568 -14.32302 39.06325 1.000 27.87456 279 PHE C O 1
ATOM 9711 N N . GLU C 1 280 ? -8.20387 -15.28430 37.97506 1.000 25.18075 280 GLU C N 1
ATOM 9712 C CA . GLU C 1 280 ? -7.21075 -14.56944 38.77012 1.000 30.49710 280 GLU C CA 1
ATOM 9713 C C . GLU C 1 280 ? -7.26513 -13.07080 38.50012 1.000 32.19461 280 GLU C C 1
ATOM 9714 O O . GLU C 1 280 ? -7.18926 -12.26097 39.43202 1.000 30.28992 280 GLU C O 1
ATOM 9720 N N . ILE C 1 281 ? -7.39426 -12.68313 37.22858 1.000 29.67048 281 ILE C N 1
ATOM 9721 C CA . ILE C 1 281 ? -7.48341 -11.26638 36.88637 1.000 28.29874 281 ILE C CA 1
ATOM 9722 C C . ILE C 1 281 ? -8.74246 -10.65577 37.48398 1.000 30.79148 281 ILE C C 1
ATOM 9723 O O . ILE C 1 281 ? -8.71112 -9.55532 38.04788 1.000 23.98111 281 ILE C O 1
ATOM 9728 N N . ALA C 1 282 ? -9.86761 -11.36553 37.37849 1.000 33.34859 282 ALA C N 1
ATOM 9729 C CA . ALA C 1 282 ? -11.12872 -10.85697 37.90763 1.000 35.53922 282 ALA C CA 1
ATOM 9730 C C . ALA C 1 282 ? -11.07723 -10.71848 39.42393 1.000 36.54779 282 ALA C C 1
ATOM 9731 O O . ALA C 1 282 ? -11.49466 -9.69496 39.97894 1.000 37.07865 282 ALA C O 1
ATOM 9733 N N . SER C 1 283 ? -10.57462 -11.74537 40.11277 1.000 29.89783 283 SER C N 1
ATOM 9734 C CA . SER C 1 283 ? -10.48689 -11.68257 41.56744 1.000 33.50112 283 SER C CA 1
ATOM 9735 C C . SER C 1 283 ? -9.54553 -10.57134 42.01254 1.000 37.46217 283 SER C C 1
ATOM 9736 O O . SER C 1 283 ? -9.80530 -9.88937 43.01097 1.000 40.49999 283 SER C O 1
ATOM 9739 N N . ALA C 1 284 ? -8.44853 -10.36954 41.27909 1.000 34.55616 284 ALA C N 1
ATOM 9740 C CA . ALA C 1 284 ? -7.53013 -9.28435 41.60711 1.000 34.63197 284 ALA C CA 1
ATOM 9741 C C . ALA C 1 284 ? -8.18104 -7.92553 41.38459 1.000 40.63908 284 ALA C C 1
ATOM 9742 O O . ALA C 1 284 ? -7.96066 -6.98888 42.16269 1.000 40.65543 284 ALA C O 1
ATOM 9744 N N . ILE C 1 285 ? -8.98249 -7.80104 40.32440 1.000 42.50782 285 ILE C N 1
ATOM 9745 C CA . ILE C 1 285 ? -9.69741 -6.55409 40.06502 1.000 41.66367 285 ILE C CA 1
ATOM 9746 C C . ILE C 1 285 ? -10.62868 -6.22621 41.22493 1.000 42.22147 285 ILE C C 1
ATOM 9747 O O . ILE C 1 285 ? -10.64744 -5.09782 41.73068 1.000 43.07731 285 ILE C O 1
ATOM 9752 N N . GLU C 1 286 ? -11.41333 -7.21229 41.66704 1.000 45.95365 286 GLU C N 1
ATOM 9753 C CA . GLU C 1 286 ? -12.36070 -6.97030 42.75045 1.000 48.66638 286 GLU C CA 1
ATOM 9754 C C . GLU C 1 286 ? -11.63922 -6.72005 44.06859 1.000 48.20915 286 GLU C C 1
ATOM 9755 O O . GLU C 1 286 ? -12.08248 -5.89736 44.87856 1.000 49.75841 286 GLU C O 1
ATOM 9761 N N . ALA C 1 287 ? -10.52171 -7.41514 44.29731 1.000 51.89182 287 ALA C N 1
ATOM 9762 C CA . ALA C 1 287 ? -9.77094 -7.22477 45.53369 1.000 54.52356 287 ALA C CA 1
ATOM 9763 C C . ALA C 1 287 ? -9.19641 -5.81821 45.63275 1.000 55.82587 287 ALA C C 1
ATOM 9764 O O . ALA C 1 287 ? -9.10810 -5.25994 46.73257 1.000 55.60040 287 ALA C O 1
ATOM 9766 N N . SER C 1 288 ? -8.80108 -5.22946 44.50116 1.000 55.33127 288 SER C N 1
ATOM 9767 C CA . SER C 1 288 ? -8.28375 -3.86581 44.52670 1.000 51.88813 288 SER C CA 1
ATOM 9768 C C . SER C 1 288 ? -9.37277 -2.86169 44.87936 1.000 51.41444 288 SER C C 1
ATOM 9769 O O . SER C 1 288 ? -9.08122 -1.81609 45.47076 1.000 48.23863 288 SER C O 1
ATOM 9772 N N . GLY C 1 289 ? -10.62360 -3.16047 44.53289 1.000 51.03868 289 GLY C N 1
ATOM 9773 C CA . GLY C 1 289 ? -11.72593 -2.26079 44.79820 1.000 48.61708 289 GLY C CA 1
ATOM 9774 C C . GLY C 1 289 ? -11.84354 -1.09031 43.85033 1.000 40.60949 289 GLY C C 1
ATOM 9775 O O . GLY C 1 289 ? -12.67846 -0.20855 44.08217 1.000 38.44716 289 GLY C O 1
ATOM 9776 N N . TYR C 1 290 ? -11.04219 -1.05159 42.79048 1.000 38.93499 290 TYR C N 1
ATOM 9777 C CA . TYR C 1 290 ? -11.05263 0.06443 41.85857 1.000 44.14483 290 TYR C CA 1
ATOM 9778 C C . TYR C 1 290 ? -11.98139 -0.22123 40.68913 1.000 45.20912 290 TYR C C 1
ATOM 9779 O O . TYR C 1 290 ? -12.06463 -1.35379 40.20547 1.000 44.68677 290 TYR C O 1
ATOM 9788 N N . ASP C 1 291 ? -12.68735 0.81538 40.24634 1.000 47.59044 291 ASP C N 1
ATOM 9789 C CA . ASP C 1 291 ? -13.53766 0.68431 39.07450 1.000 48.01403 291 ASP C CA 1
ATOM 9790 C C . ASP C 1 291 ? -12.69054 0.40168 37.84129 1.000 43.47722 291 ASP C C 1
ATOM 9791 O O . ASP C 1 291 ? -11.53879 0.83389 37.73865 1.000 43.59233 291 ASP C O 1
ATOM 9796 N N . PHE C 1 292 ? -13.27112 -0.33500 36.89595 1.000 36.26901 292 PHE C N 1
ATOM 9797 C CA . PHE C 1 292 ? -12.48743 -0.93203 35.82709 1.000 36.26611 292 PHE C CA 1
ATOM 9798 C C . PHE C 1 292 ? -13.27341 -0.94916 34.52576 1.000 39.07625 292 PHE C C 1
ATOM 9799 O O . PHE C 1 292 ? -14.50332 -0.87424 34.51098 1.000 42.21701 292 PHE C O 1
ATOM 9807 N N . ILE C 1 293 ? -12.52960 -1.04037 33.42637 1.000 37.80971 293 ILE C N 1
ATOM 9808 C CA . ILE C 1 293 ? -13.05604 -1.41297 32.11910 1.000 32.71229 293 ILE C CA 1
ATOM 9809 C C . ILE C 1 293 ? -12.16325 -2.53965 31.61851 1.000 35.66303 293 ILE C C 1
ATOM 9810 O O . ILE C 1 293 ? -10.97931 -2.32000 31.33188 1.000 38.94964 293 ILE C O 1
ATOM 9815 N N . TRP C 1 294 ? -12.71878 -3.74399 31.53244 1.000 34.82339 294 TRP C N 1
ATOM 9816 C CA . TRP C 1 294 ? -11.95049 -4.96226 31.30200 1.000 28.69805 294 TRP C CA 1
ATOM 9817 C C . TRP C 1 294 ? -12.33910 -5.53795 29.94581 1.000 30.43607 294 TRP C C 1
ATOM 9818 O O . TRP C 1 294 ? -13.47204 -5.99680 29.76243 1.000 23.93837 294 TRP C O 1
ATOM 9829 N N . VAL C 1 295 ? -11.40101 -5.51174 29.00236 1.000 28.99954 295 VAL C N 1
ATOM 9830 C CA . VAL C 1 295 ? -11.62478 -6.06596 27.67176 1.000 24.96472 295 VAL C CA 1
ATOM 9831 C C . VAL C 1 295 ? -11.35957 -7.56468 27.71043 1.000 27.67248 295 VAL C C 1
ATOM 9832 O O . VAL C 1 295 ? -10.27938 -8.00590 28.12051 1.000 27.66625 295 VAL C O 1
ATOM 9836 N N . VAL C 1 296 ? -12.34239 -8.35080 27.28046 1.000 29.98132 296 VAL C N 1
ATOM 9837 C CA . VAL C 1 296 ? -12.26157 -9.80747 27.36454 1.000 30.34746 296 VAL C CA 1
ATOM 9838 C C . VAL C 1 296 ? -12.59639 -10.43262 26.01304 1.000 34.22856 296 VAL C C 1
ATOM 9839 O O . VAL C 1 296 ? -13.73035 -10.88697 25.79894 1.000 26.69762 296 VAL C O 1
ATOM 9843 N N . PRO C 1 297 ? -11.64644 -10.48917 25.07589 1.000 39.77924 297 PRO C N 1
ATOM 9844 C CA . PRO C 1 297 ? -11.93055 -11.14257 23.78668 1.000 33.68417 297 PRO C CA 1
ATOM 9845 C C . PRO C 1 297 ? -12.19688 -12.63118 23.91504 1.000 29.76362 297 PRO C C 1
ATOM 9846 O O . PRO C 1 297 ? -12.76661 -13.22647 22.99216 1.000 26.74372 297 PRO C O 1
ATOM 9850 N N . GLU C 1 298 ? -11.80938 -13.24861 25.03376 1.000 28.42214 298 GLU C N 1
ATOM 9851 C CA . GLU C 1 298 ? -12.03912 -14.67365 25.23564 1.000 27.07441 298 GLU C CA 1
ATOM 9852 C C . GLU C 1 298 ? -13.51952 -15.02602 25.30344 1.000 29.17395 298 GLU C C 1
ATOM 9853 O O . GLU C 1 298 ? -13.87212 -16.19654 25.12694 1.000 32.39996 298 GLU C O 1
ATOM 9859 N N . LYS C 1 299 ? -14.39301 -14.04802 25.55956 1.000 26.91693 299 LYS C N 1
ATOM 9860 C CA . LYS C 1 299 ? -15.80667 -14.32331 25.78816 1.000 27.46041 299 LYS C CA 1
ATOM 9861 C C . LYS C 1 299 ? -16.71469 -13.53005 24.85317 1.000 37.75067 299 LYS C C 1
ATOM 9862 O O . LYS C 1 299 ? -17.89283 -13.33383 25.16842 1.000 41.85844 299 LYS C O 1
ATOM 9868 N N . LYS C 1 300 ? -16.19946 -13.06538 23.71659 1.000 39.13071 300 LYS C N 1
ATOM 9869 C CA . LYS C 1 300 ? -17.04363 -12.36836 22.75655 1.000 40.62042 300 LYS C CA 1
ATOM 9870 C C . LYS C 1 300 ? -18.03378 -13.34614 22.13637 1.000 38.61037 300 LYS C C 1
ATOM 9871 O O . LYS C 1 300 ? -17.71267 -14.51330 21.89797 1.000 39.89182 300 LYS C O 1
ATOM 9877 N N . GLY C 1 301 ? -19.25411 -12.87175 21.89834 1.000 37.80535 301 GLY C N 1
ATOM 9878 C CA . GLY C 1 301 ? -20.30814 -13.76453 21.46449 1.000 39.07860 301 GLY C CA 1
ATOM 9879 C C . GLY C 1 301 ? -20.82701 -14.69949 22.53287 1.000 45.09940 301 GLY C C 1
ATOM 9880 O O . GLY C 1 301 ? -21.65981 -15.55940 22.23059 1.000 49.48473 301 GLY C O 1
ATOM 9881 N N . LYS C 1 302 ? -20.35730 -14.56407 23.77463 1.000 43.18116 302 LYS C N 1
ATOM 9882 C CA . LYS C 1 302 ? -20.82987 -15.39576 24.87530 1.000 36.74304 302 LYS C CA 1
ATOM 9883 C C . LYS C 1 302 ? -21.61694 -14.56595 25.87996 1.000 39.28535 302 LYS C C 1
ATOM 9884 O O . LYS C 1 302 ? -21.39649 -14.66621 27.09150 1.000 44.01116 302 LYS C O 1
ATOM 9890 N N . GLU C 1 303 ? -22.52929 -13.73935 25.38212 1.000 42.50971 303 GLU C N 1
ATOM 9891 C CA . GLU C 1 303 ? -23.43172 -12.99875 26.24554 1.000 42.51495 303 GLU C CA 1
ATOM 9892 C C . GLU C 1 303 ? -24.50242 -13.93355 26.79114 1.000 42.86632 303 GLU C C 1
ATOM 9893 O O . GLU C 1 303 ? -24.89153 -14.90920 26.14171 1.000 42.32692 303 GLU C O 1
ATOM 9899 N N . ASN C 1 304 ? -24.97064 -13.62844 28.00227 1.000 46.53327 304 ASN C N 1
ATOM 9900 C CA . ASN C 1 304 ? -26.00832 -14.41599 28.67088 1.000 50.21964 304 ASN C CA 1
ATOM 9901 C C . ASN C 1 304 ? -25.57569 -15.86906 28.86092 1.000 52.01561 304 ASN C C 1
ATOM 9902 O O . ASN C 1 304 ? -26.36014 -16.79865 28.66047 1.000 56.23886 304 ASN C O 1
ATOM 9907 N N . GLU C 1 305 ? -24.31501 -16.06781 29.24373 1.000 51.71538 305 GLU C N 1
ATOM 9908 C CA . GLU C 1 305 ? -23.84446 -17.40254 29.58987 1.000 54.11390 305 GLU C CA 1
ATOM 9909 C C . GLU C 1 305 ? -24.62053 -17.94470 30.78388 1.000 53.15129 305 GLU C C 1
ATOM 9910 O O . GLU C 1 305 ? -25.12212 -17.19056 31.62245 1.000 55.45635 305 GLU C O 1
ATOM 9916 N N . SER C 1 306 ? -24.71179 -19.26996 30.86055 1.000 45.48584 306 SER C N 1
ATOM 9917 C CA . SER C 1 306 ? -25.26196 -19.89861 32.05184 1.000 38.14121 306 SER C CA 1
ATOM 9918 C C . SER C 1 306 ? -24.36360 -19.60923 33.24786 1.000 38.31894 306 SER C C 1
ATOM 9919 O O . SER C 1 306 ? -23.16834 -19.33891 33.10243 1.000 45.03937 306 SER C O 1
ATOM 9922 N N . GLU C 1 307 ? -24.95330 -19.65981 34.44464 1.000 36.84297 307 GLU C N 1
ATOM 9923 C CA . GLU C 1 307 ? -24.18169 -19.38161 35.65119 1.000 37.94522 307 GLU C CA 1
ATOM 9924 C C . GLU C 1 307 ? -23.02946 -20.36310 35.81593 1.000 41.31878 307 GLU C C 1
ATOM 9925 O O . GLU C 1 307 ? -21.97954 -20.00117 36.35882 1.000 43.58891 307 GLU C O 1
ATOM 9931 N N . ASP C 1 308 ? -23.19853 -21.60088 35.34386 1.000 42.99923 308 ASP C N 1
ATOM 9932 C CA . ASP C 1 308 ? -22.09773 -22.55743 35.37070 1.000 38.02365 308 ASP C CA 1
ATOM 9933 C C . ASP C 1 308 ? -20.96765 -22.13965 34.43817 1.000 38.97887 308 ASP C C 1
ATOM 9934 O O . ASP C 1 308 ? -19.79626 -22.41262 34.72534 1.000 40.06808 308 ASP C O 1
ATOM 9939 N N . ASP C 1 309 ? -21.29235 -21.47913 33.32456 1.000 37.69086 309 ASP C N 1
ATOM 9940 C CA . ASP C 1 309 ? -20.25429 -21.02097 32.40763 1.000 35.75909 309 ASP C CA 1
ATOM 9941 C C . ASP C 1 309 ? -19.62117 -19.71768 32.88034 1.000 35.27853 309 ASP C C 1
ATOM 9942 O O . ASP C 1 309 ? -18.40928 -19.52499 32.72877 1.000 33.54676 309 ASP C O 1
ATOM 9947 N N . LYS C 1 310 ? -20.42303 -18.81243 33.44876 1.000 36.84284 310 LYS C N 1
ATOM 9948 C CA . LYS C 1 310 ? -19.88357 -17.54564 33.93479 1.000 39.43204 310 LYS C CA 1
ATOM 9949 C C . LYS C 1 310 ? -18.90413 -17.77076 35.07899 1.000 41.50904 310 LYS C C 1
ATOM 9950 O O . LYS C 1 310 ? -17.89592 -17.06278 35.19455 1.000 40.76683 310 LYS C O 1
ATOM 9956 N N . GLU C 1 311 ? -19.17946 -18.75928 35.92877 1.000 41.05469 311 GLU C N 1
ATOM 9957 C CA . GLU C 1 311 ? -18.33221 -19.05672 37.07487 1.000 42.68609 311 GLU C CA 1
ATOM 9958 C C . GLU C 1 311 ? -17.03873 -19.76961 36.69770 1.000 40.63886 311 GLU C C 1
ATOM 9959 O O . GLU C 1 311 ? -16.20358 -20.00357 37.57775 1.000 41.10519 311 GLU C O 1
ATOM 9965 N N . LYS C 1 312 ? -16.84999 -20.11821 35.42145 1.000 37.74194 312 LYS C N 1
ATOM 9966 C CA . LYS C 1 312 ? -15.57948 -20.69839 34.99886 1.000 38.51871 312 LYS C CA 1
ATOM 9967 C C . LYS C 1 312 ? -14.45363 -19.67267 35.03241 1.000 38.89285 312 LYS C C 1
ATOM 9968 O O . LYS C 1 312 ? -13.29073 -20.03653 35.24307 1.000 37.64023 312 LYS C O 1
ATOM 9974 N N . TRP C 1 313 ? -14.77445 -18.39422 34.82806 1.000 36.77612 313 TRP C N 1
ATOM 9975 C CA . TRP C 1 313 ? -13.76591 -17.35026 34.74413 1.000 33.08709 313 TRP C CA 1
ATOM 9976 C C . TRP C 1 313 ? -14.07591 -16.12787 35.59689 1.000 33.35958 313 TRP C C 1
ATOM 9977 O O . TRP C 1 313 ? -13.25198 -15.20898 35.64870 1.000 31.35858 313 TRP C O 1
ATOM 9988 N N . LEU C 1 314 ? -15.22721 -16.08498 36.26312 1.000 33.49637 314 LEU C N 1
ATOM 9989 C CA . LEU C 1 314 ? -15.58772 -14.94454 37.08614 1.000 36.55463 314 LEU C CA 1
ATOM 9990 C C . LEU C 1 314 ? -15.99339 -15.40535 38.47801 1.000 39.72696 314 LEU C C 1
ATOM 9991 O O . LEU C 1 314 ? -16.61247 -16.46602 38.62689 1.000 43.35601 314 LEU C O 1
ATOM 9996 N N . PRO C 1 315 ? -15.65376 -14.63788 39.51346 1.000 39.86018 315 PRO C N 1
ATOM 9997 C CA . PRO C 1 315 ? -16.19019 -14.92828 40.84643 1.000 35.27321 315 PRO C CA 1
ATOM 9998 C C . PRO C 1 315 ? -17.70870 -14.87311 40.82982 1.000 36.34710 315 PRO C C 1
ATOM 9999 O O . PRO C 1 315 ? -18.31724 -14.19438 40.00001 1.000 42.21013 315 PRO C O 1
ATOM 10003 N N . LYS C 1 316 ? -18.32152 -15.61013 41.75186 1.000 33.92477 316 LYS C N 1
ATOM 10004 C CA . LYS C 1 316 ? -19.77543 -15.65274 41.81265 1.000 32.03831 316 LYS C CA 1
ATOM 10005 C C . LYS C 1 316 ? -20.33166 -14.26658 42.11019 1.000 38.84356 316 LYS C C 1
ATOM 10006 O O . LYS C 1 316 ? -19.94010 -13.62106 43.08721 1.000 42.23694 316 LYS C O 1
ATOM 10012 N N . GLY C 1 317 ? -21.24137 -13.80684 41.25420 1.000 36.73002 317 GLY C N 1
ATOM 10013 C CA . GLY C 1 317 ? -21.80359 -12.48113 41.41097 1.000 41.78821 317 GLY C CA 1
ATOM 10014 C C . GLY C 1 317 ? -20.86827 -11.35367 41.04523 1.000 46.47457 317 GLY C C 1
ATOM 10015 O O . GLY C 1 317 ? -21.03115 -10.23895 41.54787 1.000 48.06695 317 GLY C O 1
ATOM 10016 N N . PHE C 1 318 ? -19.88478 -11.61352 40.17936 1.000 47.43004 318 PHE C N 1
ATOM 10017 C CA . PHE C 1 318 ? -18.93883 -10.57317 39.78854 1.000 46.86511 318 PHE C CA 1
ATOM 10018 C C . PHE C 1 318 ? -19.58856 -9.52923 38.89102 1.000 52.43955 318 PHE C C 1
ATOM 10019 O O . PHE C 1 318 ? -19.13831 -8.37856 38.85367 1.000 51.95929 318 PHE C O 1
ATOM 10027 N N . GLU C 1 319 ? -20.64010 -9.90516 38.16620 1.000 59.64037 319 GLU C N 1
ATOM 10028 C CA . GLU C 1 319 ? -21.29074 -8.98467 37.24389 1.000 66.66541 319 GLU C CA 1
ATOM 10029 C C . GLU C 1 319 ? -22.35220 -8.13058 37.92413 1.000 71.03279 319 GLU C C 1
ATOM 10030 O O . GLU C 1 319 ? -22.51615 -6.95742 37.57209 1.000 69.85389 319 GLU C O 1
ATOM 10036 N N . GLU C 1 320 ? -23.08007 -8.68979 38.89453 1.000 80.22018 320 GLU C N 1
ATOM 10037 C CA . GLU C 1 320 ? -24.06765 -7.89285 39.61248 1.000 87.85363 320 GLU C CA 1
ATOM 10038 C C . GLU C 1 320 ? -23.41060 -6.83337 40.48916 1.000 93.37738 320 GLU C C 1
ATOM 10039 O O . GLU C 1 320 ? -24.06363 -5.84063 40.83319 1.000 99.39301 320 GLU C O 1
ATOM 10045 N N . ARG C 1 321 ? -22.14457 -7.02109 40.85736 1.000 92.55258 321 ARG C N 1
ATOM 10046 C CA . ARG C 1 321 ? -21.36834 -5.95698 41.48553 1.000 93.69493 321 ARG C CA 1
ATOM 10047 C C . ARG C 1 321 ? -20.99474 -4.94795 40.40993 1.000 96.16138 321 ARG C C 1
ATOM 10048 O O . ARG C 1 321 ? -20.10590 -5.19582 39.59168 1.000 100.74511 321 ARG C O 1
ATOM 10056 N N . ASP C 1 322 ? -21.67970 -3.80228 40.40249 1.000 93.52667 322 ASP C N 1
ATOM 10057 C CA . ASP C 1 322 ? -21.51848 -2.81859 39.33407 1.000 91.16348 322 ASP C CA 1
ATOM 10058 C C . ASP C 1 322 ? -20.41461 -1.83811 39.71333 1.000 86.09889 322 ASP C C 1
ATOM 10059 O O . ASP C 1 322 ? -20.65224 -0.71153 40.15479 1.000 87.54391 322 ASP C O 1
ATOM 10064 N N . ASN C 1 323 ? -19.17704 -2.29202 39.53590 1.000 75.56903 323 ASN C N 1
ATOM 10065 C CA . ASN C 1 323 ? -18.01114 -1.43501 39.66230 1.000 65.34030 323 ASN C CA 1
ATOM 10066 C C . ASN C 1 323 ? -17.24291 -1.29230 38.35854 1.000 58.17948 323 ASN C C 1
ATOM 10067 O O . ASN C 1 323 ? -16.26547 -0.54016 38.31636 1.000 58.20129 323 ASN C O 1
ATOM 10072 N N . GLY C 1 324 ? -17.65209 -1.97749 37.29551 1.000 49.94176 324 GLY C N 1
ATOM 10073 C CA . GLY C 1 324 ? -16.90713 -1.88907 36.05689 1.000 43.19718 324 GLY C CA 1
ATOM 10074 C C . GLY C 1 324 ? -17.71944 -2.36632 34.87463 1.000 35.43138 324 GLY C C 1
ATOM 10075 O O . GLY C 1 324 ? -18.87425 -2.77849 35.00522 1.000 31.96779 324 GLY C O 1
ATOM 10076 N N . MET C 1 325 ? -17.08637 -2.30320 33.70549 1.000 29.72122 325 MET C N 1
ATOM 10077 C CA . MET C 1 325 ? -17.69567 -2.69842 32.44398 1.000 28.15756 325 MET C CA 1
ATOM 10078 C C . MET C 1 325 ? -16.88530 -3.82472 31.82273 1.000 30.23279 325 MET C C 1
ATOM 10079 O O . MET C 1 325 ? -15.66062 -3.71978 31.69959 1.000 34.40447 325 MET C O 1
ATOM 10084 N N . ILE C 1 326 ? -17.56847 -4.89306 31.43098 1.000 28.89455 326 ILE C N 1
ATOM 10085 C CA . ILE C 1 326 ? -16.94431 -6.03680 30.77865 1.000 27.92056 326 ILE C CA 1
ATOM 10086 C C . ILE C 1 326 ? -17.24295 -5.93204 29.28770 1.000 30.82580 326 ILE C C 1
ATOM 10087 O O . ILE C 1 326 ? -18.38395 -6.12667 28.85362 1.000 36.68427 326 ILE C O 1
ATOM 10092 N N . VAL C 1 327 ? -16.22343 -5.60749 28.50022 1.000 28.45004 327 VAL C N 1
ATOM 10093 C CA . VAL C 1 327 ? -16.36904 -5.40290 27.06395 1.000 28.43724 327 VAL C CA 1
ATOM 10094 C C . VAL C 1 327 ? -15.99130 -6.71616 26.38863 1.000 34.55353 327 VAL C C 1
ATOM 10095 O O . VAL C 1 327 ? -14.81205 -6.99410 26.15225 1.000 34.19347 327 VAL C O 1
ATOM 10099 N N . LYS C 1 328 ? -16.99514 -7.53706 26.07748 1.000 38.03024 328 LYS C N 1
ATOM 10100 C CA . LYS C 1 328 ? -16.75768 -8.83365 25.44177 1.000 44.13654 328 LYS C CA 1
ATOM 10101 C C . LYS C 1 328 ? -16.66151 -8.64314 23.92697 1.000 49.58939 328 LYS C C 1
ATOM 10102 O O . LYS C 1 328 ? -17.50423 -9.09135 23.14640 1.000 49.86032 328 LYS C O 1
ATOM 10108 N N . GLY C 1 329 ? -15.59834 -7.95740 23.51467 1.000 55.99648 329 GLY C N 1
ATOM 10109 C CA . GLY C 1 329 ? -15.37724 -7.70688 22.10466 1.000 56.06365 329 GLY C CA 1
ATOM 10110 C C . GLY C 1 329 ? -14.34683 -6.63435 21.81872 1.000 54.49286 329 GLY C C 1
ATOM 10111 O O . GLY C 1 329 ? -13.17586 -6.76962 22.18662 1.000 55.01742 329 GLY C O 1
ATOM 10112 N N . TRP C 1 330 ? -14.77431 -5.56294 21.15803 1.000 42.20653 330 TRP C N 1
ATOM 10113 C CA . TRP C 1 330 ? -13.89503 -4.47922 20.74258 1.000 31.87515 330 TRP C CA 1
ATOM 10114 C C . TRP C 1 330 ? -14.22671 -3.22678 21.54151 1.000 37.82092 330 TRP C C 1
ATOM 10115 O O . TRP C 1 330 ? -15.39967 -2.85725 21.66222 1.000 37.31337 330 TRP C O 1
ATOM 10126 N N . SER C 1 331 ? -13.19719 -2.57529 22.08323 1.000 23.01437 331 SER C N 1
ATOM 10127 C CA . SER C 1 331 ? -13.41660 -1.37961 22.87655 1.000 23.48876 331 SER C CA 1
ATOM 10128 C C . SER C 1 331 ? -12.73107 -0.17892 22.23552 1.000 34.22181 331 SER C C 1
ATOM 10129 O O . SER C 1 331 ? -11.64847 -0.32168 21.65662 1.000 29.96505 331 SER C O 1
ATOM 10132 N N . PRO C 1 332 ? -13.33502 1.01410 22.31451 1.000 24.46273 332 PRO C N 1
ATOM 10133 C CA . PRO C 1 332 ? -12.66758 2.21502 21.79179 1.000 28.28028 332 PRO C CA 1
ATOM 10134 C C . PRO C 1 332 ? -11.47665 2.61416 22.64938 1.000 32.84139 332 PRO C C 1
ATOM 10135 O O . PRO C 1 332 ? -11.60430 3.45327 23.54636 1.000 39.22630 332 PRO C O 1
ATOM 10139 N N . GLN C 1 333 ? -10.31031 2.02476 22.37385 1.000 30.88375 333 GLN C N 1
ATOM 10140 C CA . GLN C 1 333 ? -9.17350 2.16740 23.28012 1.000 30.42256 333 GLN C CA 1
ATOM 10141 C C . GLN C 1 333 ? -8.69369 3.61283 23.36661 1.000 31.74332 333 GLN C C 1
ATOM 10142 O O . GLN C 1 333 ? -8.38447 4.10459 24.45839 1.000 30.63559 333 GLN C O 1
ATOM 10148 N N . MET C 1 334 ? -8.62221 4.31141 22.23162 1.000 23.30065 334 MET C N 1
ATOM 10149 C CA . MET C 1 334 ? -8.17895 5.70206 22.26237 1.000 23.73837 334 MET C CA 1
ATOM 10150 C C . MET C 1 334 ? -9.16122 6.57874 23.02914 1.000 31.11937 334 MET C C 1
ATOM 10151 O O . MET C 1 334 ? -8.74968 7.44187 23.81360 1.000 28.52203 334 MET C O 1
ATOM 10156 N N . VAL C 1 335 ? -10.46305 6.37101 22.81532 1.000 29.33596 335 VAL C N 1
ATOM 10157 C CA . VAL C 1 335 ? -11.47222 7.14818 23.53012 1.000 27.39095 335 VAL C CA 1
ATOM 10158 C C . VAL C 1 335 ? -11.36175 6.91269 25.02985 1.000 32.10250 335 VAL C C 1
ATOM 10159 O O . VAL C 1 335 ? -11.42887 7.85484 25.82955 1.000 39.50511 335 VAL C O 1
ATOM 10163 N N . ILE C 1 336 ? -11.18008 5.65475 25.43455 1.000 30.05023 336 ILE C N 1
ATOM 10164 C CA . ILE C 1 336 ? -11.11635 5.33082 26.85659 1.000 32.37384 336 ILE C CA 1
ATOM 10165 C C . ILE C 1 336 ? -9.82570 5.86052 27.47208 1.000 37.89508 336 ILE C C 1
ATOM 10166 O O . ILE C 1 336 ? -9.84863 6.53690 28.50676 1.000 40.91264 336 ILE C O 1
ATOM 10171 N N . LEU C 1 337 ? -8.68139 5.56253 26.84614 1.000 34.18137 337 LEU C N 1
ATOM 10172 C CA . LEU C 1 337 ? -7.39909 6.00004 27.39506 1.000 30.81508 337 LEU C CA 1
ATOM 10173 C C . LEU C 1 337 ? -7.33922 7.51583 27.53405 1.000 34.25378 337 LEU C C 1
ATOM 10174 O O . LEU C 1 337 ? -6.74614 8.03673 28.48604 1.000 36.13796 337 LEU C O 1
ATOM 10179 N N . GLY C 1 338 ? -7.94949 8.24014 26.60053 1.000 33.28633 338 GLY C N 1
ATOM 10180 C CA . GLY C 1 338 ? -7.94023 9.68707 26.66513 1.000 36.42333 338 GLY C CA 1
ATOM 10181 C C . GLY C 1 338 ? -8.85939 10.29443 27.70010 1.000 27.22217 338 GLY C C 1
ATOM 10182 O O . GLY C 1 338 ? -8.91337 11.52319 27.80580 1.000 29.66306 338 GLY C O 1
ATOM 10183 N N . HIS C 1 339 ? -9.58064 9.47713 28.46738 1.000 27.35445 339 HIS C N 1
ATOM 10184 C CA . HIS C 1 339 ? -10.51089 10.02299 29.44858 1.000 32.09474 339 HIS C CA 1
ATOM 10185 C C . HIS C 1 339 ? -9.79573 10.28564 30.77342 1.000 36.19887 339 HIS C C 1
ATOM 10186 O O . HIS C 1 339 ? -8.96984 9.47442 31.20382 1.000 38.92641 339 HIS C O 1
ATOM 10193 N N . PRO C 1 340 ? -10.09191 11.41072 31.43448 1.000 35.65019 340 PRO C N 1
ATOM 10194 C CA . PRO C 1 340 ? -9.38959 11.73048 32.68861 1.000 30.67629 340 PRO C CA 1
ATOM 10195 C C . PRO C 1 340 ? -9.67891 10.76075 33.81939 1.000 30.82975 340 PRO C C 1
ATOM 10196 O O . PRO C 1 340 ? -8.87040 10.67028 34.75217 1.000 36.26461 340 PRO C O 1
ATOM 10200 N N . ALA C 1 341 ? -10.79922 10.03755 33.77454 1.000 31.08438 341 ALA C N 1
ATOM 10201 C CA . ALA C 1 341 ? -11.12358 9.09100 34.83447 1.000 39.31597 341 ALA C CA 1
ATOM 10202 C C . ALA C 1 341 ? -10.26591 7.83380 34.78928 1.000 36.10627 341 ALA C C 1
ATOM 10203 O O . ALA C 1 341 ? -10.35116 7.01659 35.71172 1.000 35.17571 341 ALA C O 1
ATOM 10205 N N . VAL C 1 342 ? -9.44950 7.66106 33.75481 1.000 34.35858 342 VAL C N 1
ATOM 10206 C CA . VAL C 1 342 ? -8.59239 6.48884 33.61942 1.000 32.78063 342 VAL C CA 1
ATOM 10207 C C . VAL C 1 342 ? -7.23843 6.80518 34.24258 1.000 37.04188 342 VAL C C 1
ATOM 10208 O O . VAL C 1 342 ? -6.56880 7.76380 33.84226 1.000 34.70996 342 VAL C O 1
ATOM 10212 N N . GLY C 1 343 ? -6.83428 5.99949 35.22209 1.000 38.27887 343 GLY C N 1
ATOM 10213 C CA . GLY C 1 343 ? -5.61010 6.26069 35.95287 1.000 39.98716 343 GLY C CA 1
ATOM 10214 C C . GLY C 1 343 ? -4.49765 5.26258 35.70686 1.000 43.07608 343 GLY C C 1
ATOM 10215 O O . GLY C 1 343 ? -3.31900 5.59178 35.87152 1.000 46.29787 343 GLY C O 1
ATOM 10216 N N . ALA C 1 344 ? -4.84930 4.04035 35.31571 1.000 43.02727 344 ALA C N 1
ATOM 10217 C CA . ALA C 1 344 ? -3.85632 3.00489 35.07744 1.000 46.75455 344 ALA C CA 1
ATOM 10218 C C . ALA C 1 344 ? -4.29204 2.14129 33.90335 1.000 47.45948 344 ALA C C 1
ATOM 10219 O O . ALA C 1 344 ? -5.47788 2.04877 33.57705 1.000 47.60264 344 ALA C O 1
ATOM 10221 N N . PHE C 1 345 ? -3.30776 1.50465 33.27124 1.000 45.17572 345 PHE C N 1
ATOM 10222 C CA . PHE C 1 345 ? -3.52522 0.64235 32.11114 1.000 42.70922 345 PHE C CA 1
ATOM 10223 C C . PHE C 1 345 ? -2.79958 -0.67282 32.37940 1.000 39.42662 345 PHE C C 1
ATOM 10224 O O . PHE C 1 345 ? -1.57121 -0.74155 32.28521 1.000 40.11628 345 PHE C O 1
ATOM 10232 N N . LEU C 1 346 ? -3.55763 -1.71142 32.72094 1.000 35.23928 346 LEU C N 1
ATOM 10233 C CA . LEU C 1 346 ? -3.01414 -3.06434 32.81519 1.000 32.26772 346 LEU C CA 1
ATOM 10234 C C . LEU C 1 346 ? -2.95110 -3.62730 31.40159 1.000 33.59983 346 LEU C C 1
ATOM 10235 O O . LEU C 1 346 ? -3.95526 -4.09625 30.85994 1.000 35.85232 346 LEU C O 1
ATOM 10240 N N . THR C 1 347 ? -1.76906 -3.57172 30.79366 1.000 26.96985 347 THR C N 1
ATOM 10241 C CA . THR C 1 347 ? -1.59689 -3.89676 29.38728 1.000 28.42417 347 THR C CA 1
ATOM 10242 C C . THR C 1 347 ? -0.63163 -5.06055 29.21284 1.000 33.24843 347 THR C C 1
ATOM 10243 O O . THR C 1 347 ? 0.13201 -5.41133 30.11763 1.000 40.78329 347 THR C O 1
ATOM 10247 N N . HIS C 1 348 ? -0.68030 -5.65892 28.02664 1.000 30.80845 348 HIS C N 1
ATOM 10248 C CA . HIS C 1 348 ? 0.26537 -6.69130 27.63547 1.000 29.10983 348 HIS C CA 1
ATOM 10249 C C . HIS C 1 348 ? 1.50693 -6.11284 26.97068 1.000 22.54640 348 HIS C C 1
ATOM 10250 O O . HIS C 1 348 ? 2.31367 -6.87715 26.42876 1.000 21.34439 348 HIS C O 1
ATOM 10257 N N . CYS C 1 349 ? 1.65273 -4.78394 26.98679 1.000 25.68923 349 CYS C N 1
ATOM 10258 C CA . CYS C 1 349 ? 2.77816 -4.04826 26.42089 1.000 30.13001 349 CYS C CA 1
ATOM 10259 C C . CYS C 1 349 ? 2.88071 -4.19220 24.90827 1.000 28.52788 349 CYS C C 1
ATOM 10260 O O . CYS C 1 349 ? 3.97774 -4.08702 24.34667 1.000 24.55068 349 CYS C O 1
ATOM 10263 N N . GLY C 1 350 ? 1.76774 -4.44013 24.22714 1.000 30.90765 350 GLY C N 1
ATOM 10264 C CA . GLY C 1 350 ? 1.79814 -4.37931 22.78194 1.000 33.50832 350 GLY C CA 1
ATOM 10265 C C . GLY C 1 350 ? 2.14322 -2.96628 22.37772 1.000 37.78870 350 GLY C C 1
ATOM 10266 O O . GLY C 1 350 ? 1.74264 -2.02572 23.06675 1.000 40.82345 350 GLY C O 1
ATOM 10267 N N . TRP C 1 351 ? 2.89511 -2.78504 21.29056 1.000 35.82755 351 TRP C N 1
ATOM 10268 C CA . TRP C 1 351 ? 3.52158 -1.48403 21.06922 1.000 33.75247 351 TRP C CA 1
ATOM 10269 C C . TRP C 1 351 ? 2.49339 -0.40013 20.78204 1.000 31.56445 351 TRP C C 1
ATOM 10270 O O . TRP C 1 351 ? 2.65314 0.74669 21.21657 1.000 34.13257 351 TRP C O 1
ATOM 10281 N N . ASN C 1 352 ? 1.44524 -0.73603 20.03025 1.000 27.85081 352 ASN C N 1
ATOM 10282 C CA . ASN C 1 352 ? 0.40662 0.24509 19.74773 1.000 32.34477 352 ASN C CA 1
ATOM 10283 C C . ASN C 1 352 ? -0.25770 0.71993 21.03282 1.000 31.63663 352 ASN C C 1
ATOM 10284 O O . ASN C 1 352 ? -0.47687 1.92191 21.21939 1.000 30.78099 352 ASN C O 1
ATOM 10289 N N . SER C 1 353 ? -0.56163 -0.20814 21.94288 1.000 32.53571 353 SER C N 1
ATOM 10290 C CA . SER C 1 353 ? -1.15502 0.17374 23.21931 1.000 34.66640 353 SER C CA 1
ATOM 10291 C C . SER C 1 353 ? -0.18531 0.98254 24.07219 1.000 31.62880 353 SER C C 1
ATOM 10292 O O . SER C 1 353 ? -0.61871 1.80360 24.88865 1.000 25.57816 353 SER C O 1
ATOM 10295 N N . THR C 1 354 ? 1.12116 0.77199 23.89661 1.000 30.85424 354 THR C N 1
ATOM 10296 C CA . THR C 1 354 ? 2.10745 1.51215 24.67810 1.000 29.89080 354 THR C CA 1
ATOM 10297 C C . THR C 1 354 ? 2.12766 2.98470 24.28266 1.000 31.40089 354 THR C C 1
ATOM 10298 O O . THR C 1 354 ? 1.93686 3.86913 25.12524 1.000 32.88005 354 THR C O 1
ATOM 10302 N N . VAL C 1 355 ? 2.35158 3.26957 22.99658 1.000 32.51715 355 VAL C N 1
ATOM 10303 C CA . VAL C 1 355 ? 2.42494 4.65741 22.55405 1.000 31.99551 355 VAL C CA 1
ATOM 10304 C C . VAL C 1 355 ? 1.07485 5.35770 22.63545 1.000 30.65078 355 VAL C C 1
ATOM 10305 O O . VAL C 1 355 ? 1.02879 6.58897 22.73589 1.000 35.72572 355 VAL C O 1
ATOM 10309 N N . GLU C 1 356 ? -0.03196 4.61362 22.59174 1.000 22.87836 356 GLU C N 1
ATOM 10310 C CA . GLU C 1 356 ? -1.33166 5.23891 22.81366 1.000 23.33763 356 GLU C CA 1
ATOM 10311 C C . GLU C 1 356 ? -1.48965 5.66427 24.26785 1.000 24.10578 356 GLU C C 1
ATOM 10312 O O . GLU C 1 356 ? -2.03687 6.73649 24.55221 1.000 25.00071 356 GLU C O 1
ATOM 10318 N N . ALA C 1 357 ? -1.00832 4.84011 25.20190 1.000 23.92541 357 ALA C N 1
ATOM 10319 C CA . ALA C 1 357 ? -1.03829 5.22043 26.60931 1.000 28.91477 357 ALA C CA 1
ATOM 10320 C C . ALA C 1 357 ? -0.05283 6.34168 26.90807 1.000 25.52692 357 ALA C C 1
ATOM 10321 O O . ALA C 1 357 ? -0.26566 7.11777 27.84644 1.000 29.77349 357 ALA C O 1
ATOM 10323 N N . VAL C 1 358 ? 1.02499 6.44284 26.12887 1.000 28.14636 358 VAL C N 1
ATOM 10324 C CA . VAL C 1 358 ? 1.98747 7.52272 26.32677 1.000 31.67088 358 VAL C CA 1
ATOM 10325 C C . VAL C 1 358 ? 1.35857 8.86546 25.97434 1.000 33.53788 358 VAL C C 1
ATOM 10326 O O . VAL C 1 358 ? 1.43728 9.82873 26.74645 1.000 33.81361 358 VAL C O 1
ATOM 10330 N N . SER C 1 359 ? 0.72278 8.94829 24.80193 1.000 34.09032 359 SER C N 1
ATOM 10331 C CA . SER C 1 359 ? 0.08256 10.19402 24.39306 1.000 36.54337 359 SER C CA 1
ATOM 10332 C C . SER C 1 359 ? -1.11606 10.52573 25.27216 1.000 37.06783 359 SER C C 1
ATOM 10333 O O . SER C 1 359 ? -1.41863 11.70558 25.48462 1.000 33.68305 359 SER C O 1
ATOM 10336 N N . ALA C 1 360 ? -1.80506 9.50902 25.79088 1.000 37.88419 360 ALA C N 1
ATOM 10337 C CA . ALA C 1 360 ? -2.89408 9.73317 26.73102 1.000 37.32139 360 ALA C CA 1
ATOM 10338 C C . ALA C 1 360 ? -2.40476 10.05213 28.13752 1.000 37.50965 360 ALA C C 1
ATOM 10339 O O . ALA C 1 360 ? -3.22278 10.40249 28.99423 1.000 37.62273 360 ALA C O 1
ATOM 10341 N N . GLY C 1 361 ? -1.10295 9.93853 28.39509 1.000 36.53584 361 GLY C N 1
ATOM 10342 C CA . GLY C 1 361 ? -0.56769 10.21908 29.71178 1.000 37.54856 361 GLY C CA 1
ATOM 10343 C C . GLY C 1 361 ? -0.97503 9.24016 30.78755 1.000 35.88193 361 GLY C C 1
ATOM 10344 O O . GLY C 1 361 ? -0.99033 9.60216 31.96677 1.000 36.69837 361 GLY C O 1
ATOM 10345 N N . VAL C 1 362 ? -1.29968 8.00733 30.42070 1.000 29.17406 362 VAL C N 1
ATOM 10346 C CA . VAL C 1 362 ? -1.77405 6.99726 31.36263 1.000 29.18018 362 VAL C CA 1
ATOM 10347 C C . VAL C 1 362 ? -0.61565 6.05536 31.67221 1.000 28.57866 362 VAL C C 1
ATOM 10348 O O . VAL C 1 362 ? -0.07768 5.43313 30.74401 1.000 27.39837 362 VAL C O 1
ATOM 10352 N N . PRO C 1 363 ? -0.20200 5.92076 32.93007 1.000 32.33732 363 PRO C N 1
ATOM 10353 C CA . PRO C 1 363 ? 0.81307 4.91736 33.26589 1.000 29.05684 363 PRO C CA 1
ATOM 10354 C C . PRO C 1 363 ? 0.28243 3.50883 33.04307 1.000 37.08953 363 PRO C C 1
ATOM 10355 O O . PRO C 1 363 ? -0.92296 3.27613 32.92467 1.000 34.97892 363 PRO C O 1
ATOM 10359 N N . MET C 1 364 ? 1.21067 2.55728 32.98767 1.000 41.33503 364 MET C N 1
ATOM 10360 C CA . MET C 1 364 ? 0.90907 1.20176 32.55187 1.000 37.54497 364 MET C CA 1
ATOM 10361 C C . MET C 1 364 ? 1.31935 0.17948 33.60108 1.000 38.77899 364 MET C C 1
ATOM 10362 O O . MET C 1 364 ? 2.35030 0.32956 34.26074 1.000 39.99289 364 MET C O 1
ATOM 10367 N N . ILE C 1 365 ? 0.50597 -0.86255 33.74180 1.000 36.59953 365 ILE C N 1
ATOM 10368 C CA . ILE C 1 365 ? 0.81941 -2.02054 34.57071 1.000 35.84282 365 ILE C CA 1
ATOM 10369 C C . ILE C 1 365 ? 1.16320 -3.15573 33.61470 1.000 31.64274 365 ILE C C 1
ATOM 10370 O O . ILE C 1 365 ? 0.28758 -3.68491 32.91868 1.000 31.02444 365 ILE C O 1
ATOM 10375 N N . THR C 1 366 ? 2.43892 -3.52881 33.57846 1.000 27.45851 366 THR C N 1
ATOM 10376 C CA . THR C 1 366 ? 2.99818 -4.29860 32.47404 1.000 28.42444 366 THR C CA 1
ATOM 10377 C C . THR C 1 366 ? 2.83132 -5.79750 32.70594 1.000 29.39434 366 THR C C 1
ATOM 10378 O O . THR C 1 366 ? 3.28565 -6.33161 33.72393 1.000 30.10121 366 THR C O 1
ATOM 10382 N N . TRP C 1 367 ? 2.19722 -6.47076 31.74610 1.000 26.79765 367 TRP C N 1
ATOM 10383 C CA . TRP C 1 367 ? 2.00888 -7.92221 31.75577 1.000 27.34537 367 TRP C CA 1
ATOM 10384 C C . TRP C 1 367 ? 2.32527 -8.45125 30.36016 1.000 26.79252 367 TRP C C 1
ATOM 10385 O O . TRP C 1 367 ? 1.42215 -8.83003 29.60466 1.000 28.33067 367 TRP C O 1
ATOM 10396 N N . PRO C 1 368 ? 3.60262 -8.49022 29.98498 1.000 24.66636 368 PRO C N 1
ATOM 10397 C CA . PRO C 1 368 ? 3.96146 -8.95292 28.63996 1.000 27.56691 368 PRO C CA 1
ATOM 10398 C C . PRO C 1 368 ? 3.67695 -10.43606 28.45578 1.000 29.77254 368 PRO C C 1
ATOM 10399 O O . PRO C 1 368 ? 3.61841 -11.21545 29.40971 1.000 31.36436 368 PRO C O 1
ATOM 10403 N N . VAL C 1 369 ? 3.49955 -10.82129 27.19138 1.000 28.49690 369 VAL C N 1
ATOM 10404 C CA . VAL C 1 369 ? 3.13473 -12.19335 26.85427 1.000 30.08333 369 VAL C CA 1
ATOM 10405 C C . VAL C 1 369 ? 4.14987 -12.79946 25.89141 1.000 29.12665 369 VAL C C 1
ATOM 10406 O O . VAL C 1 369 ? 4.79830 -13.80104 26.21397 1.000 30.13101 369 VAL C O 1
ATOM 10410 N N . LEU C 1 370 ? 4.29137 -12.21167 24.70493 1.000 30.16309 370 LEU C N 1
ATOM 10411 C CA . LEU C 1 370 ? 5.18727 -12.75382 23.68594 1.000 33.31555 370 LEU C CA 1
ATOM 10412 C C . LEU C 1 370 ? 5.70436 -11.61436 22.81386 1.000 37.27880 370 LEU C C 1
ATOM 10413 O O . LEU C 1 370 ? 5.52167 -10.43447 23.12700 1.000 40.34235 370 LEU C O 1
ATOM 10418 N N . GLY C 1 371 ? 6.35568 -11.98193 21.71145 1.000 36.16338 371 GLY C N 1
ATOM 10419 C CA . GLY C 1 371 ? 6.75741 -11.01767 20.70077 1.000 32.02099 371 GLY C CA 1
ATOM 10420 C C . GLY C 1 371 ? 7.68662 -9.95359 21.24388 1.000 32.21878 371 GLY C C 1
ATOM 10421 O O . GLY C 1 371 ? 8.64397 -10.23273 21.97440 1.000 35.64422 371 GLY C O 1
ATOM 10422 N N . ASP C 1 372 ? 7.40054 -8.70742 20.87642 1.000 27.48387 372 ASP C N 1
ATOM 10423 C CA . ASP C 1 372 ? 8.18247 -7.56125 21.31717 1.000 28.23075 372 ASP C CA 1
ATOM 10424 C C . ASP C 1 372 ? 7.78221 -7.06731 22.70035 1.000 27.17017 372 ASP C C 1
ATOM 10425 O O . ASP C 1 372 ? 8.39257 -6.11641 23.19951 1.000 21.99940 372 ASP C O 1
ATOM 10430 N N . GLN C 1 373 ? 6.78802 -7.69609 23.33151 1.000 22.36788 373 GLN C N 1
ATOM 10431 C CA . GLN C 1 373 ? 6.19360 -7.13192 24.53910 1.000 22.31807 373 GLN C CA 1
ATOM 10432 C C . GLN C 1 373 ? 7.13931 -7.21669 25.73004 1.000 28.21207 373 GLN C C 1
ATOM 10433 O O . GLN C 1 373 ? 7.16628 -6.30887 26.56939 1.000 32.69697 373 GLN C O 1
ATOM 10439 N N . PHE C 1 374 ? 7.91567 -8.29808 25.83143 1.000 29.04628 374 PHE C N 1
ATOM 10440 C CA . PHE C 1 374 ? 8.85534 -8.41000 26.94237 1.000 32.73135 374 PHE C CA 1
ATOM 10441 C C . PHE C 1 374 ? 9.94475 -7.34843 26.85146 1.000 35.79234 374 PHE C C 1
ATOM 10442 O O . PHE C 1 374 ? 10.38466 -6.81499 27.87671 1.000 41.88752 374 PHE C O 1
ATOM 10450 N N . TYR C 1 375 ? 10.38912 -7.02224 25.63566 1.000 32.14260 375 TYR C N 1
ATOM 10451 C CA . TYR C 1 375 ? 11.29488 -5.88987 25.47274 1.000 29.99019 375 TYR C CA 1
ATOM 10452 C C . TYR C 1 375 ? 10.57800 -4.57386 25.74619 1.000 33.72431 375 TYR C C 1
ATOM 10453 O O . TYR C 1 375 ? 11.15654 -3.65567 26.33907 1.000 36.66514 375 TYR C O 1
ATOM 10462 N N . ASN C 1 376 ? 9.31624 -4.46509 25.32012 1.000 32.41865 376 ASN C N 1
ATOM 10463 C CA . ASN C 1 376 ? 8.55410 -3.24370 25.55560 1.000 31.42422 376 ASN C CA 1
ATOM 10464 C C . ASN C 1 376 ? 8.34083 -2.98910 27.03989 1.000 30.67012 376 ASN C C 1
ATOM 10465 O O . ASN C 1 376 ? 8.22724 -1.83163 27.45845 1.000 35.35639 376 ASN C O 1
ATOM 10470 N N . GLU C 1 377 ? 8.28508 -4.05128 27.84736 1.000 31.75238 377 GLU C N 1
ATOM 10471 C CA . GLU C 1 377 ? 8.02612 -3.88773 29.27424 1.000 33.34439 377 GLU C CA 1
ATOM 10472 C C . GLU C 1 377 ? 9.11459 -3.06286 29.94871 1.000 34.13590 377 GLU C C 1
ATOM 10473 O O . GLU C 1 377 ? 8.81783 -2.16126 30.74184 1.000 35.62940 377 GLU C O 1
ATOM 10479 N N . LYS C 1 378 ? 10.38250 -3.35443 29.64795 1.000 28.13817 378 LYS C N 1
ATOM 10480 C CA . LYS C 1 378 ? 11.47080 -2.67010 30.33888 1.000 33.79235 378 LYS C CA 1
ATOM 10481 C C . LYS C 1 378 ? 11.62707 -1.22886 29.86803 1.000 34.51644 378 LYS C C 1
ATOM 10482 O O . LYS C 1 378 ? 12.10062 -0.37955 30.63214 1.000 30.86313 378 LYS C O 1
ATOM 10488 N N . LEU C 1 379 ? 11.23876 -0.93174 28.62476 1.000 35.04961 379 LEU C N 1
ATOM 10489 C CA . LEU C 1 379 ? 11.23965 0.45365 28.16531 1.000 34.45821 379 LEU C CA 1
ATOM 10490 C C . LEU C 1 379 ? 10.21894 1.29176 28.92613 1.000 31.82414 379 LEU C C 1
ATOM 10491 O O . LEU C 1 379 ? 10.43879 2.48813 29.14977 1.000 27.08356 379 LEU C O 1
ATOM 10496 N N . ILE C 1 380 ? 9.11028 0.67834 29.34218 1.000 32.02220 380 ILE C N 1
ATOM 10497 C CA . ILE C 1 380 ? 8.07335 1.39687 30.07389 1.000 28.57820 380 ILE C CA 1
ATOM 10498 C C . ILE C 1 380 ? 8.50000 1.65397 31.51302 1.000 33.57436 380 ILE C C 1
ATOM 10499 O O . ILE C 1 380 ? 8.33491 2.76330 32.03234 1.000 40.37976 380 ILE C O 1
ATOM 10504 N N . THR C 1 381 ? 9.06152 0.64613 32.17730 1.000 36.24627 381 THR C N 1
ATOM 10505 C CA . THR C 1 381 ? 9.26028 0.68395 33.62172 1.000 34.65676 381 THR C CA 1
ATOM 10506 C C . THR C 1 381 ? 10.66492 1.09763 34.04099 1.000 38.31520 381 THR C C 1
ATOM 10507 O O . THR C 1 381 ? 10.81655 1.82649 35.02575 1.000 48.71945 381 THR C O 1
ATOM 10511 N N . GLN C 1 382 ? 11.70079 0.64597 33.33637 1.000 33.57703 382 GLN C N 1
ATOM 10512 C CA . GLN C 1 382 ? 13.07222 0.97064 33.71141 1.000 34.39262 382 GLN C CA 1
ATOM 10513 C C . GLN C 1 382 ? 13.64378 2.13926 32.91849 1.000 34.15467 382 GLN C C 1
ATOM 10514 O O . GLN C 1 382 ? 14.25426 3.04053 33.49969 1.000 36.62522 382 GLN C O 1
ATOM 10520 N N . VAL C 1 383 ? 13.46365 2.14047 31.59744 1.000 35.27676 383 VAL C N 1
ATOM 10521 C CA . VAL C 1 383 ? 14.07858 3.17055 30.76446 1.000 37.02730 383 VAL C CA 1
ATOM 10522 C C . VAL C 1 383 ? 13.37840 4.51103 30.96037 1.000 37.07579 383 VAL C C 1
ATOM 10523 O O . VAL C 1 383 ? 14.02760 5.54922 31.13469 1.000 39.97317 383 VAL C O 1
ATOM 10527 N N . ARG C 1 384 ? 12.04405 4.51126 30.93648 1.000 34.38888 384 ARG C N 1
ATOM 10528 C CA . ARG C 1 384 ? 11.27481 5.74117 31.05867 1.000 36.96238 384 ARG C CA 1
ATOM 10529 C C . ARG C 1 384 ? 10.55764 5.89046 32.39279 1.000 37.16339 384 ARG C C 1
ATOM 10530 O O . ARG C 1 384 ? 10.14653 7.00538 32.72894 1.000 32.09166 384 ARG C O 1
ATOM 10538 N N . GLY C 1 385 ? 10.39620 4.81038 33.15109 1.000 36.52832 385 GLY C N 1
ATOM 10539 C CA . GLY C 1 385 ? 9.79365 4.90157 34.47373 1.000 39.11617 385 GLY C CA 1
ATOM 10540 C C . GLY C 1 385 ? 8.35000 5.35514 34.48012 1.000 41.23908 385 GLY C C 1
ATOM 10541 O O . GLY C 1 385 ? 7.94800 6.12757 35.35959 1.000 39.44644 385 GLY C O 1
ATOM 10542 N N . ILE C 1 386 ? 7.55388 4.88557 33.52189 1.000 41.51825 386 ILE C N 1
ATOM 10543 C CA . ILE C 1 386 ? 6.15596 5.28817 33.42729 1.000 36.58877 386 ILE C CA 1
ATOM 10544 C C . ILE C 1 386 ? 5.25125 4.08231 33.63932 1.000 36.50976 386 ILE C C 1
ATOM 10545 O O . ILE C 1 386 ? 4.18978 3.97494 33.01458 1.000 34.01557 386 ILE C O 1
ATOM 10550 N N . GLY C 1 387 ? 5.65186 3.17152 34.51649 1.000 38.74579 387 GLY C N 1
ATOM 10551 C CA . GLY C 1 387 ? 4.82084 2.01644 34.78931 1.000 40.42043 387 GLY C CA 1
ATOM 10552 C C . GLY C 1 387 ? 5.45456 1.09224 35.80659 1.000 44.36935 387 GLY C C 1
ATOM 10553 O O . GLY C 1 387 ? 6.65228 1.17692 36.10215 1.000 45.75271 387 GLY C O 1
ATOM 10554 N N . VAL C 1 388 ? 4.61836 0.20374 36.33629 1.000 44.05725 388 VAL C N 1
ATOM 10555 C CA . VAL C 1 388 ? 5.04509 -0.82669 37.26957 1.000 44.49853 388 VAL C CA 1
ATOM 10556 C C . VAL C 1 388 ? 4.97267 -2.17797 36.56309 1.000 44.64489 388 VAL C C 1
ATOM 10557 O O . VAL C 1 388 ? 4.48239 -2.29296 35.43954 1.000 47.25224 388 VAL C O 1
ATOM 10561 N N . GLU C 1 389 ? 5.46237 -3.21379 37.24035 1.000 40.34374 389 GLU C N 1
ATOM 10562 C CA . GLU C 1 389 ? 5.53113 -4.55250 36.67075 1.000 34.69229 389 GLU C CA 1
ATOM 10563 C C . GLU C 1 389 ? 4.75172 -5.54112 37.52457 1.000 29.27863 389 GLU C C 1
ATOM 10564 O O . GLU C 1 389 ? 4.74746 -5.44943 38.75599 1.000 30.53174 389 GLU C O 1
ATOM 10570 N N . VAL C 1 390 ? 4.09468 -6.48985 36.85672 1.000 29.55776 390 VAL C N 1
ATOM 10571 C CA . VAL C 1 390 ? 3.37968 -7.53997 37.57140 1.000 29.94265 390 VAL C CA 1
ATOM 10572 C C . VAL C 1 390 ? 4.34583 -8.61088 38.06278 1.000 29.33271 390 VAL C C 1
ATOM 10573 O O . VAL C 1 390 ? 4.13457 -9.20338 39.12722 1.000 32.68354 390 VAL C O 1
ATOM 10577 N N . GLY C 1 391 ? 5.41864 -8.86077 37.32422 1.000 29.05545 391 GLY C N 1
ATOM 10578 C CA . GLY C 1 391 ? 6.35481 -9.90587 37.66455 1.000 29.81270 391 GLY C CA 1
ATOM 10579 C C . GLY C 1 391 ? 6.20017 -11.17915 36.86834 1.000 31.51928 391 GLY C C 1
ATOM 10580 O O . GLY C 1 391 ? 6.64374 -12.23410 37.33430 1.000 31.25743 391 GLY C O 1
ATOM 10581 N N . VAL C 1 392 ? 5.58406 -11.11828 35.69387 1.000 36.89950 392 VAL C N 1
ATOM 10582 C CA . VAL C 1 392 ? 5.36784 -12.30830 34.88281 1.000 36.67440 392 VAL C CA 1
ATOM 10583 C C . VAL C 1 392 ? 6.67012 -12.69843 34.20174 1.000 36.96643 392 VAL C C 1
ATOM 10584 O O . VAL C 1 392 ? 7.52987 -11.85582 33.91775 1.000 32.27311 392 VAL C O 1
ATOM 10588 N N . ASP C 1 393 ? 6.81808 -13.99786 33.93372 1.000 41.21149 393 ASP C N 1
ATOM 10589 C CA . ASP C 1 393 ? 8.06637 -14.48210 33.35640 1.000 41.12799 393 ASP C CA 1
ATOM 10590 C C . ASP C 1 393 ? 7.88509 -15.61549 32.35066 1.000 42.70758 393 ASP C C 1
ATOM 10591 O O . ASP C 1 393 ? 8.87628 -16.28791 32.03256 1.000 43.82986 393 ASP C O 1
ATOM 10596 N N . GLU C 1 394 ? 6.68215 -15.86511 31.83901 1.000 42.40445 394 GLU C N 1
ATOM 10597 C CA . GLU C 1 394 ? 6.46643 -16.92558 30.85524 1.000 35.21687 394 GLU C CA 1
ATOM 10598 C C . GLU C 1 394 ? 6.35040 -16.28702 29.47643 1.000 33.62121 394 GLU C C 1
ATOM 10599 O O . GLU C 1 394 ? 5.30541 -15.74078 29.11645 1.000 37.79633 394 GLU C O 1
ATOM 10605 N N . TRP C 1 395 ? 7.42919 -16.36721 28.70317 1.000 29.32746 395 TRP C N 1
ATOM 10606 C CA . TRP C 1 395 ? 7.45267 -15.88468 27.32416 1.000 28.42236 395 TRP C CA 1
ATOM 10607 C C . TRP C 1 395 ? 6.98214 -17.03302 26.43831 1.000 29.79587 395 TRP C C 1
ATOM 10608 O O . TRP C 1 395 ? 7.76030 -17.90721 26.05203 1.000 32.01092 395 TRP C O 1
ATOM 10619 N N . VAL C 1 396 ? 5.68391 -17.03568 26.12695 1.000 35.40179 396 VAL C N 1
ATOM 10620 C CA . VAL C 1 396 ? 5.07181 -18.08937 25.32218 1.000 43.28544 396 VAL C CA 1
ATOM 10621 C C . VAL C 1 396 ? 5.24784 -17.76150 23.84483 1.000 48.77458 396 VAL C C 1
ATOM 10622 O O . VAL C 1 396 ? 5.72132 -16.67707 23.48771 1.000 50.64665 396 VAL C O 1
ATOM 10626 N N . VAL C 1 397 ? 4.89006 -18.70306 22.97945 1.000 56.41913 397 VAL C N 1
ATOM 10627 C CA . VAL C 1 397 ? 4.95923 -18.47010 21.54704 1.000 59.81247 397 VAL C CA 1
ATOM 10628 C C . VAL C 1 397 ? 3.54107 -18.36786 20.99895 1.000 61.01615 397 VAL C C 1
ATOM 10629 O O . VAL C 1 397 ? 3.30283 -17.70149 19.98673 1.000 63.43241 397 VAL C O 1
ATOM 10633 N N . THR C 1 398 ? 2.59353 -19.02038 21.66744 1.000 57.49201 398 THR C N 1
ATOM 10634 C CA . THR C 1 398 ? 1.18567 -18.95815 21.31275 1.000 53.23597 398 THR C CA 1
ATOM 10635 C C . THR C 1 398 ? 0.42219 -18.32133 22.46056 1.000 50.45779 398 THR C C 1
ATOM 10636 O O . THR C 1 398 ? 0.36394 -18.87973 23.56337 1.000 49.71474 398 THR C O 1
ATOM 10640 N N . SER C 1 399 ? -0.14280 -17.14653 22.20596 1.000 43.33659 399 SER C N 1
ATOM 10641 C CA . SER C 1 399 ? -1.02739 -16.49521 23.15569 1.000 37.98207 399 SER C CA 1
ATOM 10642 C C . SER C 1 399 ? -2.49080 -16.86664 22.93038 1.000 31.53016 399 SER C C 1
ATOM 10643 O O . SER C 1 399 ? -3.38348 -16.15733 23.40816 1.000 25.48172 399 SER C O 1
ATOM 10646 N N . PHE C 1 400 ? -2.75395 -17.95783 22.20910 1.000 31.90525 400 PHE C N 1
ATOM 10647 C CA . PHE C 1 400 ? -4.10728 -18.50403 22.08970 1.000 33.02034 400 PHE C CA 1
ATOM 10648 C C . PHE C 1 400 ? -4.30187 -19.58337 23.15548 1.000 36.27665 400 PHE C C 1
ATOM 10649 O O . PHE C 1 400 ? -4.33799 -20.78525 22.88314 1.000 40.04391 400 PHE C O 1
ATOM 10657 N N . ARG C 1 401 ? -4.41842 -19.11539 24.40070 1.000 35.44763 401 ARG C N 1
ATOM 10658 C CA . ARG C 1 401 ? -4.52246 -19.98646 25.57356 1.000 35.27080 401 ARG C CA 1
ATOM 10659 C C . ARG C 1 401 ? -3.32289 -20.92625 25.67338 1.000 42.35443 401 ARG C C 1
ATOM 10660 O O . ARG C 1 401 ? -3.44871 -22.08762 26.06553 1.000 50.97024 401 ARG C O 1
ATOM 10668 N N . GLY C 1 402 ? -2.14732 -20.41783 25.31626 1.000 39.43706 402 GLY C N 1
ATOM 10669 C CA . GLY C 1 402 ? -0.91678 -21.16578 25.43312 1.000 41.18089 402 GLY C CA 1
ATOM 10670 C C . GLY C 1 402 ? -0.15934 -20.95153 26.72139 1.000 48.10259 402 GLY C C 1
ATOM 10671 O O . GLY C 1 402 ? 0.95616 -21.46351 26.86545 1.000 52.76857 402 GLY C O 1
ATOM 10672 N N . MET C 1 403 ? -0.72949 -20.20758 27.66800 1.000 47.72124 403 MET C N 1
ATOM 10673 C CA . MET C 1 403 ? -0.05182 -19.95732 28.93198 1.000 44.11096 403 MET C CA 1
ATOM 10674 C C . MET C 1 403 ? -0.06400 -21.21347 29.79370 1.000 41.29516 403 MET C C 1
ATOM 10675 O O . MET C 1 403 ? -1.12179 -21.80098 30.04096 1.000 37.01302 403 MET C O 1
ATOM 10680 N N . LYS C 1 404 ? 1.11993 -21.62730 30.24470 1.000 41.72044 404 LYS C N 1
ATOM 10681 C CA . LYS C 1 404 ? 1.26330 -22.76763 31.13776 1.000 40.85447 404 LYS C CA 1
ATOM 10682 C C . LYS C 1 404 ? 1.47566 -22.35918 32.58889 1.000 42.98001 404 LYS C C 1
ATOM 10683 O O . LYS C 1 404 ? 1.41805 -23.22049 33.47313 1.000 47.40255 404 LYS C O 1
ATOM 10689 N N . GLN C 1 405 ? 1.72270 -21.07933 32.85271 1.000 42.47938 405 GLN C N 1
ATOM 10690 C CA . GLN C 1 405 ? 1.94512 -20.57189 34.19954 1.000 42.23067 405 GLN C CA 1
ATOM 10691 C C . GLN C 1 405 ? 0.78628 -19.67162 34.60118 1.000 43.14103 405 GLN C C 1
ATOM 10692 O O . GLN C 1 405 ? 0.40569 -18.76629 33.85010 1.000 41.30648 405 GLN C O 1
ATOM 10698 N N . LEU C 1 406 ? 0.23170 -19.92301 35.78265 1.000 42.71157 406 LEU C N 1
ATOM 10699 C CA . LEU C 1 406 ? -0.86828 -19.12828 36.30946 1.000 38.26922 406 LEU C CA 1
ATOM 10700 C C . LEU C 1 406 ? -0.30408 -17.91757 37.04304 1.000 38.44628 406 LEU C C 1
ATOM 10701 O O . LEU C 1 406 ? 0.50536 -18.06637 37.96507 1.000 41.23418 406 LEU C O 1
ATOM 10706 N N . VAL C 1 407 ? -0.72489 -16.72634 36.63252 1.000 34.76034 407 VAL C N 1
ATOM 10707 C CA . VAL C 1 407 ? -0.33882 -15.49149 37.30510 1.000 34.35379 407 VAL C CA 1
ATOM 10708 C C . VAL C 1 407 ? -1.30397 -15.26067 38.46045 1.000 33.42422 407 VAL C C 1
ATOM 10709 O O . VAL C 1 407 ? -2.51543 -15.13020 38.25248 1.000 31.11685 407 VAL C O 1
ATOM 10713 N N . GLY C 1 408 ? -0.76481 -15.21010 39.67685 1.000 33.77812 408 GLY C N 1
ATOM 10714 C CA . GLY C 1 408 ? -1.60704 -15.18237 40.85603 1.000 33.12145 408 GLY C CA 1
ATOM 10715 C C . GLY C 1 408 ? -2.35595 -13.87307 41.01428 1.000 37.27500 408 GLY C C 1
ATOM 10716 O O . GLY C 1 408 ? -1.92260 -12.81406 40.55989 1.000 38.41839 408 GLY C O 1
ATOM 10717 N N . ARG C 1 409 ? -3.50732 -13.96050 41.68623 1.000 37.78983 409 ARG C N 1
ATOM 10718 C CA . ARG C 1 409 ? -4.32794 -12.77915 41.92788 1.000 37.17378 409 ARG C CA 1
ATOM 10719 C C . ARG C 1 409 ? -3.62960 -11.78265 42.84553 1.000 38.32762 409 ARG C C 1
ATOM 10720 O O . ARG C 1 409 ? -3.84004 -10.57172 42.71464 1.000 35.24584 409 ARG C O 1
ATOM 10728 N N . ASP C 1 410 ? -2.79218 -12.26521 43.76796 1.000 46.26300 410 ASP C N 1
ATOM 10729 C CA . ASP C 1 410 ? -2.10847 -11.36164 44.68927 1.000 49.96490 410 ASP C CA 1
ATOM 10730 C C . ASP C 1 410 ? -1.08362 -10.49817 43.96521 1.000 49.30114 410 ASP C C 1
ATOM 10731 O O . ASP C 1 410 ? -0.97750 -9.29656 44.23608 1.000 47.73150 410 ASP C O 1
ATOM 10736 N N . CYS C 1 411 ? -0.31388 -11.09205 43.04835 1.000 49.33447 411 CYS C N 1
ATOM 10737 C CA . CYS C 1 411 ? 0.66574 -10.31447 42.29584 1.000 47.79116 411 CYS C CA 1
ATOM 10738 C C . CYS C 1 411 ? -0.00529 -9.29084 41.39246 1.000 42.97115 411 CYS C C 1
ATOM 10739 O O . CYS C 1 411 ? 0.54325 -8.20498 41.17197 1.000 42.45067 411 CYS C O 1
ATOM 10742 N N . ILE C 1 412 ? -1.18473 -9.61465 40.86040 1.000 40.04457 412 ILE C N 1
ATOM 10743 C CA . ILE C 1 412 ? -1.90009 -8.66497 40.01564 1.000 38.60465 412 ILE C CA 1
ATOM 10744 C C . ILE C 1 412 ? -2.46223 -7.52597 40.85773 1.000 39.37301 412 ILE C C 1
ATOM 10745 O O . ILE C 1 412 ? -2.33934 -6.34928 40.49838 1.000 39.55723 412 ILE C O 1
ATOM 10750 N N . GLU C 1 413 ? -3.08279 -7.85612 41.99490 1.000 39.57877 413 GLU C N 1
ATOM 10751 C CA . GLU C 1 413 ? -3.64246 -6.81541 42.85266 1.000 38.36644 413 GLU C CA 1
ATOM 10752 C C . GLU C 1 413 ? -2.54651 -5.92473 43.42124 1.000 45.60956 413 GLU C C 1
ATOM 10753 O O . GLU C 1 413 ? -2.68935 -4.69699 43.45317 1.000 49.40350 413 GLU C O 1
ATOM 10759 N N . LYS C 1 414 ? -1.44195 -6.52742 43.87248 1.000 47.77588 414 LYS C N 1
ATOM 10760 C CA . LYS C 1 414 ? -0.32366 -5.74664 44.39219 1.000 46.46212 414 LYS C CA 1
ATOM 10761 C C . LYS C 1 414 ? 0.20487 -4.76616 43.35324 1.000 47.65939 414 LYS C C 1
ATOM 10762 O O . LYS C 1 414 ? 0.65591 -3.67061 43.70663 1.000 48.66511 414 LYS C O 1
ATOM 10768 N N . ALA C 1 415 ? 0.14430 -5.13182 42.07067 1.000 42.74289 415 ALA C N 1
ATOM 10769 C CA . ALA C 1 415 ? 0.60846 -4.23654 41.01675 1.000 42.42062 415 ALA C CA 1
ATOM 10770 C C . ALA C 1 415 ? -0.41762 -3.15308 40.70375 1.000 46.06846 415 ALA C C 1
ATOM 10771 O O . ALA C 1 415 ? -0.04545 -2.00905 40.41898 1.000 49.98529 415 ALA C O 1
ATOM 10773 N N . ILE C 1 416 ? -1.70893 -3.49444 40.74680 1.000 45.61651 416 ILE C N 1
ATOM 10774 C CA . ILE C 1 416 ? -2.75174 -2.51209 40.45821 1.000 46.76686 416 ILE C CA 1
ATOM 10775 C C . ILE C 1 416 ? -2.74969 -1.40670 41.50597 1.000 48.65165 416 ILE C C 1
ATOM 10776 O O . ILE C 1 416 ? -2.85740 -0.21813 41.17804 1.000 49.14804 416 ILE C O 1
ATOM 10781 N N . ARG C 1 417 ? -2.61981 -1.77745 42.78152 1.000 45.85295 417 ARG C N 1
ATOM 10782 C CA . ARG C 1 417 ? -2.63354 -0.78513 43.84846 1.000 43.11489 417 ARG C CA 1
ATOM 10783 C C . ARG C 1 417 ? -1.43315 0.15104 43.79282 1.000 45.13644 417 ARG C C 1
ATOM 10784 O O . ARG C 1 417 ? -1.51592 1.27022 44.30629 1.000 50.26710 417 ARG C O 1
ATOM 10792 N N . ARG C 1 418 ? -0.32592 -0.26857 43.17674 1.000 43.88461 418 ARG C N 1
ATOM 10793 C CA . ARG C 1 418 ? 0.87633 0.55750 43.19160 1.000 43.80464 418 ARG C CA 1
ATOM 10794 C C . ARG C 1 418 ? 0.73870 1.80850 42.33397 1.000 43.73207 418 ARG C C 1
ATOM 10795 O O . ARG C 1 418 ? 1.49289 2.76489 42.53680 1.000 44.06231 418 ARG C O 1
ATOM 10803 N N . LEU C 1 419 ? -0.19624 1.82593 41.38281 1.000 44.17513 419 LEU C N 1
ATOM 10804 C CA . LEU C 1 419 ? -0.46619 3.01665 40.58927 1.000 44.19035 419 LEU C CA 1
ATOM 10805 C C . LEU C 1 419 ? -1.81697 3.65050 40.88443 1.000 38.76164 419 LEU C C 1
ATOM 10806 O O . LEU C 1 419 ? -2.05226 4.78700 40.46008 1.000 36.60182 419 LEU C O 1
ATOM 10811 N N . MET C 1 420 ? -2.70341 2.95759 41.59575 1.000 37.96083 420 MET C N 1
ATOM 10812 C CA . MET C 1 420 ? -4.03358 3.47573 41.88701 1.000 42.24615 420 MET C CA 1
ATOM 10813 C C . MET C 1 420 ? -4.18538 4.00604 43.30665 1.000 44.54887 420 MET C C 1
ATOM 10814 O O . MET C 1 420 ? -5.05132 4.85354 43.54513 1.000 48.42427 420 MET C O 1
ATOM 10819 N N . ASP C 1 421 ? -3.37168 3.53397 44.25543 1.000 46.09523 421 ASP C N 1
ATOM 10820 C CA . ASP C 1 421 ? -3.53802 3.92412 45.65226 1.000 52.21468 421 ASP C CA 1
ATOM 10821 C C . ASP C 1 421 ? -3.11575 5.35740 45.93210 1.000 56.91392 421 ASP C C 1
ATOM 10822 O O . ASP C 1 421 ? -3.44496 5.88020 47.00209 1.000 62.52598 421 ASP C O 1
ATOM 10827 N N . GLY C 1 422 ? -2.39871 6.00041 45.01728 1.000 59.27373 422 GLY C N 1
ATOM 10828 C CA . GLY C 1 422 ? -1.94423 7.35100 45.26677 1.000 61.37771 422 GLY C CA 1
ATOM 10829 C C . GLY C 1 422 ? -0.71310 7.45480 46.13304 1.000 62.51369 422 GLY C C 1
ATOM 10830 O O . GLY C 1 422 ? -0.43299 8.53459 46.66296 1.000 64.33237 422 GLY C O 1
ATOM 10831 N N . GLY C 1 423 ? 0.02469 6.36409 46.30699 1.000 59.79506 423 GLY C N 1
ATOM 10832 C CA . GLY C 1 423 ? 1.29783 6.42705 46.99548 1.000 57.28459 423 GLY C CA 1
ATOM 10833 C C . GLY C 1 423 ? 2.29264 7.28736 46.24184 1.000 56.04305 423 GLY C C 1
ATOM 10834 O O . GLY C 1 423 ? 2.11438 7.63925 45.07623 1.000 58.28305 423 GLY C O 1
ATOM 10835 N N . ASP C 1 424 ? 3.37751 7.63072 46.93764 1.000 58.40725 424 ASP C N 1
ATOM 10836 C CA . ASP C 1 424 ? 4.35118 8.55320 46.36401 1.000 60.18085 424 ASP C CA 1
ATOM 10837 C C . ASP C 1 424 ? 5.02633 7.97838 45.12511 1.000 57.33525 424 ASP C C 1
ATOM 10838 O O . ASP C 1 424 ? 5.44792 8.73969 44.24689 1.000 56.56806 424 ASP C O 1
ATOM 10843 N N . GLU C 1 425 ? 5.13583 6.65144 45.02695 1.000 57.11961 425 GLU C N 1
ATOM 10844 C CA . GLU C 1 425 ? 5.65360 6.05943 43.79704 1.000 57.17209 425 GLU C CA 1
ATOM 10845 C C . GLU C 1 425 ? 4.68934 6.28098 42.64033 1.000 54.34770 425 GLU C C 1
ATOM 10846 O O . GLU C 1 425 ? 5.11078 6.60306 41.52363 1.000 54.95945 425 GLU C O 1
ATOM 10852 N N . ALA C 1 426 ? 3.38959 6.11959 42.89250 1.000 49.74997 426 ALA C N 1
ATOM 10853 C CA . ALA C 1 426 ? 2.39740 6.34347 41.84922 1.000 46.88751 426 ALA C CA 1
ATOM 10854 C C . ALA C 1 426 ? 2.35443 7.80194 41.41470 1.000 48.63915 426 ALA C C 1
ATOM 10855 O O . ALA C 1 426 ? 2.07092 8.09226 40.24710 1.000 51.59604 426 ALA C O 1
ATOM 10857 N N . ILE C 1 427 ? 2.63745 8.72916 42.32979 1.000 48.44235 427 ILE C N 1
ATOM 10858 C CA . ILE C 1 427 ? 2.50358 10.14487 42.00567 1.000 43.72325 427 ILE C CA 1
ATOM 10859 C C . ILE C 1 427 ? 3.62051 10.59351 41.07245 1.000 53.62716 427 ILE C C 1
ATOM 10860 O O . ILE C 1 427 ? 3.37350 11.29619 40.08540 1.000 60.32269 427 ILE C O 1
ATOM 10865 N N . GLN C 1 428 ? 4.86304 10.19959 41.35964 1.000 49.64295 428 GLN C N 1
ATOM 10866 C CA . GLN C 1 428 ? 5.96640 10.58825 40.49046 1.000 50.40698 428 GLN C CA 1
ATOM 10867 C C . GLN C 1 428 ? 6.03702 9.74693 39.22133 1.000 48.12059 428 GLN C C 1
ATOM 10868 O O . GLN C 1 428 ? 6.66445 10.17610 38.24683 1.000 46.62707 428 GLN C O 1
ATOM 10874 N N . ILE C 1 429 ? 5.41381 8.56531 39.20628 1.000 47.53081 429 ILE C N 1
ATOM 10875 C CA . ILE C 1 429 ? 5.26638 7.82954 37.95311 1.000 47.12360 429 ILE C CA 1
ATOM 10876 C C . ILE C 1 429 ? 4.27660 8.54239 37.04121 1.000 43.58980 429 ILE C C 1
ATOM 10877 O O . ILE C 1 429 ? 4.52039 8.70508 35.83902 1.000 34.82978 429 ILE C O 1
ATOM 10882 N N . ARG C 1 430 ? 3.14949 8.98897 37.60037 1.000 41.40767 430 ARG C N 1
ATOM 10883 C CA . ARG C 1 430 ? 2.19410 9.76565 36.82030 1.000 44.30766 430 ARG C CA 1
ATOM 10884 C C . ARG C 1 430 ? 2.79080 11.09193 36.37301 1.000 46.10025 430 ARG C C 1
ATOM 10885 O O . ARG C 1 430 ? 2.42546 11.60923 35.31200 1.000 49.27952 430 ARG C O 1
ATOM 10893 N N . GLU C 1 431 ? 3.70634 11.65593 37.16371 1.000 48.54822 431 GLU C N 1
ATOM 10894 C CA . GLU C 1 431 ? 4.38445 12.88086 36.75332 1.000 51.15755 431 GLU C CA 1
ATOM 10895 C C . GLU C 1 431 ? 5.21751 12.64873 35.49884 1.000 46.94383 431 GLU C C 1
ATOM 10896 O O . GLU C 1 431 ? 5.16628 13.43990 34.54971 1.000 46.35566 431 GLU C O 1
ATOM 10902 N N . ARG C 1 432 ? 5.99691 11.56313 35.47780 1.000 45.23859 432 ARG C N 1
ATOM 10903 C CA . ARG C 1 432 ? 6.77535 11.22998 34.29036 1.000 46.27393 432 ARG C CA 1
ATOM 10904 C C . ARG C 1 432 ? 5.88789 10.83546 33.11766 1.000 45.52793 432 ARG C C 1
ATOM 10905 O O . ARG C 1 432 ? 6.31554 10.95140 31.96398 1.000 47.37243 432 ARG C O 1
ATOM 10913 N N . SER C 1 433 ? 4.66439 10.37573 33.38655 1.000 39.57779 433 SER C N 1
ATOM 10914 C CA . SER C 1 433 ? 3.72104 10.10616 32.30741 1.000 35.45082 433 SER C CA 1
ATOM 10915 C C . SER C 1 433 ? 3.19393 11.40222 31.70684 1.000 39.84760 433 SER C C 1
ATOM 10916 O O . SER C 1 433 ? 3.13513 11.54979 30.48067 1.000 44.22807 433 SER C O 1
ATOM 10919 N N . GLN C 1 434 ? 2.80569 12.35635 32.55825 1.000 43.20175 434 GLN C N 1
ATOM 10920 C CA . GLN C 1 434 ? 2.23836 13.60489 32.05767 1.000 47.91439 434 GLN C CA 1
ATOM 10921 C C . GLN C 1 434 ? 3.26503 14.40130 31.26337 1.000 49.59942 434 GLN C C 1
ATOM 10922 O O . GLN C 1 434 ? 2.92564 15.03253 30.25527 1.000 48.90093 434 GLN C O 1
ATOM 10928 N N . LYS C 1 435 ? 4.52714 14.38623 31.69935 1.000 50.60833 435 LYS C N 1
ATOM 10929 C CA . LYS C 1 435 ? 5.55823 15.10092 30.95508 1.000 50.18265 435 LYS C CA 1
ATOM 10930 C C . LYS C 1 435 ? 5.82792 14.43016 29.61420 1.000 49.20219 435 LYS C C 1
ATOM 10931 O O . LYS C 1 435 ? 6.10488 15.11022 28.61908 1.000 53.24712 435 LYS C O 1
ATOM 10937 N N . LEU C 1 436 ? 5.74706 13.09746 29.56621 1.000 42.72982 436 LEU C N 1
ATOM 10938 C CA . LEU C 1 436 ? 5.87900 12.39777 28.29224 1.000 40.80604 436 LEU C CA 1
ATOM 10939 C C . LEU C 1 436 ? 4.73376 12.75151 27.35262 1.000 42.01947 436 LEU C C 1
ATOM 10940 O O . LEU C 1 436 ? 4.94519 12.95694 26.15123 1.000 37.63955 436 LEU C O 1
ATOM 10945 N N . ALA C 1 437 ? 3.51125 12.83068 27.88479 1.000 39.60976 437 ALA C N 1
ATOM 10946 C CA . ALA C 1 437 ? 2.36534 13.19087 27.05908 1.000 32.74565 437 ALA C CA 1
ATOM 10947 C C . ALA C 1 437 ? 2.45614 14.62887 26.56748 1.000 37.47302 437 ALA C C 1
ATOM 10948 O O . ALA C 1 437 ? 1.93357 14.94887 25.49352 1.000 41.21639 437 ALA C O 1
ATOM 10950 N N . LYS C 1 438 ? 3.10890 15.50697 27.33205 1.000 40.67586 438 LYS C N 1
ATOM 10951 C CA . LYS C 1 438 ? 3.25556 16.89049 26.89379 1.000 41.86220 438 LYS C CA 1
ATOM 10952 C C . LYS C 1 438 ? 4.17300 16.98535 25.68075 1.000 38.73150 438 LYS C C 1
ATOM 10953 O O . LYS C 1 438 ? 3.93853 17.79872 24.77926 1.000 34.20920 438 LYS C O 1
ATOM 10959 N N . ILE C 1 439 ? 5.21926 16.15708 25.63668 1.000 37.60710 439 ILE C N 1
ATOM 10960 C CA . ILE C 1 439 ? 6.07469 16.11245 24.45540 1.000 42.90932 439 ILE C CA 1
ATOM 10961 C C . ILE C 1 439 ? 5.35286 15.43296 23.29847 1.000 41.86544 439 ILE C C 1
ATOM 10962 O O . ILE C 1 439 ? 5.52943 15.81399 22.13444 1.000 37.69103 439 ILE C O 1
ATOM 10967 N N . THR C 1 440 ? 4.51370 14.43800 23.59658 1.000 44.75905 440 THR C N 1
ATOM 10968 C CA . THR C 1 440 ? 3.90068 13.63192 22.54647 1.000 45.53463 440 THR C CA 1
ATOM 10969 C C . THR C 1 440 ? 2.85498 14.41207 21.75762 1.000 45.85572 440 THR C C 1
ATOM 10970 O O . THR C 1 440 ? 2.64578 14.13435 20.57191 1.000 45.79396 440 THR C O 1
ATOM 10974 N N . LYS C 1 441 ? 2.19730 15.39218 22.38138 1.000 45.66331 441 LYS C N 1
ATOM 10975 C CA . LYS C 1 441 ? 1.14190 16.12370 21.68736 1.000 46.94196 441 LYS C CA 1
ATOM 10976 C C . LYS C 1 441 ? 1.65844 16.91936 20.49408 1.000 49.40920 441 LYS C C 1
ATOM 10977 O O . LYS C 1 441 ? 0.85410 17.34457 19.65792 1.000 53.34305 441 LYS C O 1
ATOM 10983 N N . HIS C 1 442 ? 2.97270 17.12092 20.38260 1.000 50.37480 442 HIS C N 1
ATOM 10984 C CA . HIS C 1 442 ? 3.53079 17.99143 19.35740 1.000 52.58569 442 HIS C CA 1
ATOM 10985 C C . HIS C 1 442 ? 4.52587 17.31013 18.42651 1.000 53.25031 442 HIS C C 1
ATOM 10986 O O . HIS C 1 442 ? 5.10445 17.98886 17.56986 1.000 56.58866 442 HIS C O 1
ATOM 10993 N N . VAL C 1 443 ? 4.74363 15.99913 18.55452 1.000 55.26933 443 VAL C N 1
ATOM 10994 C CA . VAL C 1 443 ? 5.80604 15.36518 17.77701 1.000 55.20787 443 VAL C CA 1
ATOM 10995 C C . VAL C 1 443 ? 5.41534 15.22138 16.31029 1.000 53.76867 443 VAL C C 1
ATOM 10996 O O . VAL C 1 443 ? 6.28171 15.25521 15.42748 1.000 53.96646 443 VAL C O 1
ATOM 11000 N N . VAL C 1 444 ? 4.12644 15.05465 16.01600 1.000 49.16642 444 VAL C N 1
ATOM 11001 C CA . VAL C 1 444 ? 3.68742 14.92870 14.63084 1.000 45.55848 444 VAL C CA 1
ATOM 11002 C C . VAL C 1 444 ? 3.19339 16.24671 14.04220 1.000 50.44662 444 VAL C C 1
ATOM 11003 O O . VAL C 1 444 ? 3.09317 16.35730 12.81096 1.000 54.83464 444 VAL C O 1
ATOM 11007 N N . GLN C 1 445 ? 2.87800 17.23959 14.87078 1.000 52.17544 445 GLN C N 1
ATOM 11008 C CA . GLN C 1 445 ? 2.58951 18.56045 14.33656 1.000 54.24505 445 GLN C CA 1
ATOM 11009 C C . GLN C 1 445 ? 3.88979 19.22545 13.89371 1.000 55.28925 445 GLN C C 1
ATOM 11010 O O . GLN C 1 445 ? 4.98359 18.85392 14.32813 1.000 55.01830 445 GLN C O 1
ATOM 11016 N N . GLU C 1 446 ? 3.76066 20.21491 13.01018 1.000 58.68167 446 GLU C N 1
ATOM 11017 C CA . GLU C 1 446 ? 4.93198 20.79491 12.36348 1.000 57.83298 446 GLU C CA 1
ATOM 11018 C C . GLU C 1 446 ? 5.91049 21.35365 13.38889 1.000 55.41365 446 GLU C C 1
ATOM 11019 O O . GLU C 1 446 ? 5.51696 21.95337 14.39342 1.000 54.94591 446 GLU C O 1
ATOM 11025 N N . GLY C 1 447 ? 7.19924 21.14355 13.12578 1.000 52.71167 447 GLY C N 1
ATOM 11026 C CA . GLY C 1 447 ? 8.24369 21.44330 14.07162 1.000 51.61615 447 GLY C CA 1
ATOM 11027 C C . GLY C 1 447 ? 8.61503 20.29291 14.98020 1.000 48.18474 447 GLY C C 1
ATOM 11028 O O . GLY C 1 447 ? 9.69472 20.32023 15.58308 1.000 49.60908 447 GLY C O 1
ATOM 11029 N N . GLY C 1 448 ? 7.75320 19.27883 15.08988 1.000 43.87633 448 GLY C N 1
ATOM 11030 C CA . GLY C 1 448 ? 8.04181 18.13195 15.92135 1.000 39.18732 448 GLY C CA 1
ATOM 11031 C C . GLY C 1 448 ? 9.05405 17.18976 15.29633 1.000 34.44760 448 GLY C C 1
ATOM 11032 O O . GLY C 1 448 ? 9.35216 17.24636 14.10389 1.000 33.26026 448 GLY C O 1
ATOM 11033 N N . SER C 1 449 ? 9.59030 16.30293 16.13730 1.000 29.32077 449 SER C N 1
ATOM 11034 C CA . SER C 1 449 ? 10.61086 15.36847 15.67360 1.000 32.77956 449 SER C CA 1
ATOM 11035 C C . SER C 1 449 ? 10.04815 14.42007 14.62160 1.000 31.63036 449 SER C C 1
ATOM 11036 O O . SER C 1 449 ? 10.67421 14.18535 13.58183 1.000 27.48848 449 SER C O 1
ATOM 11039 N N . SER C 1 450 ? 8.85518 13.87366 14.87087 1.000 29.86884 450 SER C N 1
ATOM 11040 C CA . SER C 1 450 ? 8.25124 12.94760 13.91844 1.000 27.95166 450 SER C CA 1
ATOM 11041 C C . SER C 1 450 ? 7.75900 13.66181 12.66605 1.000 29.66124 450 SER C C 1
ATOM 11042 O O . SER C 1 450 ? 7.71706 13.05877 11.58745 1.000 31.20775 450 SER C O 1
ATOM 11045 N N . TYR C 1 451 ? 7.37454 14.93372 12.78611 1.000 31.05579 451 TYR C N 1
ATOM 11046 C CA . TYR C 1 451 ? 6.97042 15.69652 11.61010 1.000 28.19728 451 TYR C CA 1
ATOM 11047 C C . TYR C 1 451 ? 8.15841 15.94463 10.68884 1.000 28.50229 451 TYR C C 1
ATOM 11048 O O . TYR C 1 451 ? 8.07376 15.72236 9.47561 1.000 32.42966 451 TYR C O 1
ATOM 11057 N N . GLU C 1 452 ? 9.27861 16.40745 11.25003 1.000 28.93267 452 GLU C N 1
ATOM 11058 C CA . GLU C 1 452 ? 10.44139 16.72115 10.42654 1.000 31.14709 452 GLU C CA 1
ATOM 11059 C C . GLU C 1 452 ? 11.07279 15.46716 9.83598 1.000 30.32157 452 GLU C C 1
ATOM 11060 O O . GLU C 1 452 ? 11.67912 15.53176 8.76090 1.000 30.88463 452 GLU C O 1
ATOM 11066 N N . ASN C 1 453 ? 10.94511 14.32388 10.51488 1.000 31.17471 453 ASN C N 1
ATOM 11067 C CA . ASN C 1 453 ? 11.39933 13.06735 9.92643 1.000 31.13492 453 ASN C CA 1
ATOM 11068 C C . ASN C 1 453 ? 10.55572 12.69548 8.71447 1.000 32.18552 453 ASN C C 1
ATOM 11069 O O . ASN C 1 453 ? 11.08164 12.19519 7.71309 1.000 29.29609 453 ASN C O 1
ATOM 11074 N N . LEU C 1 454 ? 9.24344 12.92875 8.78979 1.000 32.80211 454 LEU C N 1
ATOM 11075 C CA . LEU C 1 454 ? 8.38063 12.67675 7.64135 1.000 32.95671 454 LEU C CA 1
ATOM 11076 C C . LEU C 1 454 ? 8.69740 13.63217 6.49717 1.000 31.24976 454 LEU C C 1
ATOM 11077 O O . LEU C 1 454 ? 8.62544 13.24947 5.32434 1.000 28.05130 454 LEU C O 1
ATOM 11082 N N . THR C 1 455 ? 9.05855 14.87724 6.81885 1.000 32.23419 455 THR C N 1
ATOM 11083 C CA . THR C 1 455 ? 9.45232 15.82522 5.78110 1.000 35.88031 455 THR C CA 1
ATOM 11084 C C . THR C 1 455 ? 10.73099 15.37551 5.08339 1.000 40.68300 455 THR C C 1
ATOM 11085 O O . THR C 1 455 ? 10.82680 15.42517 3.85060 1.000 44.00957 455 THR C O 1
ATOM 11089 N N . VAL C 1 456 ? 11.72231 14.92603 5.85667 1.000 36.87937 456 VAL C N 1
ATOM 11090 C CA . VAL C 1 456 ? 12.97100 14.45002 5.26909 1.000 33.82203 456 VAL C CA 1
ATOM 11091 C C . VAL C 1 456 ? 12.73062 13.19076 4.44524 1.000 35.72887 456 VAL C C 1
ATOM 11092 O O . VAL C 1 456 ? 13.29192 13.02959 3.35451 1.000 40.31251 456 VAL C O 1
ATOM 11096 N N . LEU C 1 457 ? 11.89093 12.28217 4.94910 1.000 34.38564 457 LEU C N 1
ATOM 11097 C CA . LEU C 1 457 ? 11.61544 11.04098 4.23119 1.000 33.55354 457 LEU C CA 1
ATOM 11098 C C . LEU C 1 457 ? 10.93497 11.30905 2.89458 1.000 39.25467 457 LEU C C 1
ATOM 11099 O O . LEU C 1 457 ? 11.26295 10.67545 1.88431 1.000 43.04809 457 LEU C O 1
ATOM 11104 N N . ILE C 1 458 ? 9.98044 12.24122 2.86957 1.000 41.23091 458 ILE C N 1
ATOM 11105 C CA . ILE C 1 458 ? 9.27557 12.54925 1.62828 1.000 43.77530 458 ILE C CA 1
ATOM 11106 C C . ILE C 1 458 ? 10.23226 13.15064 0.60648 1.000 46.16325 458 ILE C C 1
ATOM 11107 O O . ILE C 1 458 ? 10.16131 12.84156 -0.58970 1.000 50.00414 458 ILE C O 1
ATOM 11112 N N . ASN C 1 459 ? 11.14963 14.00874 1.06097 1.000 42.15197 459 ASN C N 1
ATOM 11113 C CA . ASN C 1 459 ? 12.10418 14.62431 0.14414 1.000 43.08792 459 ASN C CA 1
ATOM 11114 C C . ASN C 1 459 ? 13.00554 13.57979 -0.50073 1.000 46.02034 459 ASN C C 1
ATOM 11115 O O . ASN C 1 459 ? 13.24936 13.62260 -1.71273 1.000 53.32649 459 ASN C O 1
ATOM 11120 N N . GLU C 1 460 ? 13.50752 12.63048 0.29149 1.000 41.34957 460 GLU C N 1
ATOM 11121 C CA . GLU C 1 460 ? 14.32977 11.56667 -0.27345 1.000 39.92541 460 GLU C CA 1
ATOM 11122 C C . GLU C 1 460 ? 13.52586 10.71243 -1.24533 1.000 37.57273 460 GLU C C 1
ATOM 11123 O O . GLU C 1 460 ? 14.02844 10.32528 -2.30684 1.000 34.56656 460 GLU C O 1
ATOM 11129 N N . LEU C 1 461 ? 12.26845 10.41915 -0.90580 1.000 37.28814 461 LEU C N 1
ATOM 11130 C CA . LEU C 1 461 ? 11.41506 9.66584 -1.81740 1.000 35.80077 461 LEU C CA 1
ATOM 11131 C C . LEU C 1 461 ? 11.10713 10.45741 -3.08216 1.000 40.04750 461 LEU C C 1
ATOM 11132 O O . LEU C 1 461 ? 10.93680 9.86640 -4.15517 1.000 41.10505 461 LEU C O 1
ATOM 11137 N N . LYS C 1 462 ? 11.03345 11.78685 -2.98074 1.000 41.66083 462 LYS C N 1
ATOM 11138 C CA . LYS C 1 462 ? 10.72120 12.59893 -4.15280 1.000 45.54927 462 LYS C CA 1
ATOM 11139 C C . LYS C 1 462 ? 11.86214 12.57277 -5.16235 1.000 49.12183 462 LYS C C 1
ATOM 11140 O O . LYS C 1 462 ? 11.63707 12.36445 -6.36086 1.000 50.09241 462 LYS C O 1
ATOM 11146 N N . GLN C 1 463 ? 13.09803 12.77694 -4.69814 1.000 49.91689 463 GLN C N 1
ATOM 11147 C CA . GLN C 1 463 ? 14.23423 12.74734 -5.61194 1.000 51.47488 463 GLN C CA 1
ATOM 11148 C C . GLN C 1 463 ? 14.55016 11.33935 -6.10315 1.000 52.83956 463 GLN C C 1
ATOM 11149 O O . GLN C 1 463 ? 15.13284 11.19187 -7.18292 1.000 55.94693 463 GLN C O 1
ATOM 11155 N N . LEU C 1 464 ? 14.18455 10.30293 -5.34437 1.000 49.10050 464 LEU C N 1
ATOM 11156 C CA . LEU C 1 464 ? 14.27181 8.94860 -5.88153 1.000 44.06651 464 LEU C CA 1
ATOM 11157 C C . LEU C 1 464 ? 13.31167 8.77210 -7.04690 1.000 45.71144 464 LEU C C 1
ATOM 11158 O O . LEU C 1 464 ? 13.65872 8.15656 -8.06144 1.000 56.14144 464 LEU C O 1
ATOM 11163 N N . ARG C 1 465 ? 12.09369 9.30257 -6.91598 1.000 36.68156 465 ARG C N 1
ATOM 11164 C CA . ARG C 1 465 ? 11.16688 9.29891 -8.04084 1.000 37.40641 465 ARG C CA 1
ATOM 11165 C C . ARG C 1 465 ? 11.70720 10.14084 -9.18835 1.000 38.94674 465 ARG C C 1
ATOM 11166 O O . ARG C 1 465 ? 11.57237 9.76802 -10.35896 1.000 51.74891 465 ARG C O 1
ATOM 11174 N N . ASP C 1 466 ? 12.33437 11.27658 -8.87015 1.000 38.85336 466 ASP C N 1
ATOM 11175 C CA . ASP C 1 466 ? 12.94948 12.09816 -9.90709 1.000 47.52456 466 ASP C CA 1
ATOM 11176 C C . ASP C 1 466 ? 14.10108 11.37249 -10.58935 1.000 50.65629 466 ASP C C 1
ATOM 11177 O O . ASP C 1 466 ? 14.36725 11.60887 -11.77289 1.000 51.11369 466 ASP C O 1
ATOM 11182 N N . CYS C 1 467 ? 14.79044 10.48627 -9.86516 1.000 57.27321 467 CYS C N 1
ATOM 11183 C CA . CYS C 1 467 ? 15.98590 9.84875 -10.40840 1.000 65.35833 467 CYS C CA 1
ATOM 11184 C C . CYS C 1 467 ? 15.65128 8.83363 -11.49258 1.000 70.67383 467 CYS C C 1
ATOM 11185 O O . CYS C 1 467 ? 16.43320 8.65555 -12.43310 1.000 69.89718 467 CYS C O 1
ATOM 11188 N N . LYS C 1 468 ? 14.50912 8.16057 -11.38425 1.000 79.33958 468 LYS C N 1
ATOM 11189 C CA . LYS C 1 468 ? 14.12071 7.17231 -12.37945 1.000 83.81360 468 LYS C CA 1
ATOM 11190 C C . LYS C 1 468 ? 13.26768 7.75826 -13.49573 1.000 84.68994 468 LYS C C 1
ATOM 11191 O O . LYS C 1 468 ? 12.96941 7.04820 -14.46193 1.000 87.91078 468 LYS C O 1
ATOM 11197 N N . VAL C 1 469 ? 12.87895 9.03130 -13.39432 1.000 80.97326 469 VAL C N 1
ATOM 11198 C CA . VAL C 1 469 ? 12.15582 9.67126 -14.48858 1.000 80.11413 469 VAL C CA 1
ATOM 11199 C C . VAL C 1 469 ? 13.08365 9.90329 -15.67503 1.000 83.49090 469 VAL C C 1
ATOM 11200 O O . VAL C 1 469 ? 12.71074 9.65803 -16.82887 1.000 87.68294 469 VAL C O 1
ATOM 11204 N N . LEU C 1 470 ? 14.30904 10.36809 -15.41456 1.000 81.11875 470 LEU C N 1
ATOM 11205 C CA . LEU C 1 470 ? 15.28355 10.52982 -16.48734 1.000 80.55624 470 LEU C CA 1
ATOM 11206 C C . LEU C 1 470 ? 15.73317 9.19317 -17.06377 1.000 82.08703 470 LEU C C 1
ATOM 11207 O O . LEU C 1 470 ? 16.25223 9.15916 -18.18489 1.000 83.08023 470 LEU C O 1
ATOM 11212 N N . ASN C 1 471 ? 15.54665 8.10014 -16.32895 1.000 81.65620 471 ASN C N 1
ATOM 11213 C CA . ASN C 1 471 ? 15.86349 6.76648 -16.82969 1.000 81.28884 471 ASN C CA 1
ATOM 11214 C C . ASN C 1 471 ? 14.80328 6.28796 -17.81741 1.000 80.60799 471 ASN C C 1
ATOM 11215 O O . ASN C 1 471 ? 13.85159 7.00651 -18.12320 1.000 80.28149 471 ASN C O 1
ATOM 11221 N N . MET D 1 1 ? 27.80070 18.39223 -8.51240 1.000 108.55216 1 MET D N 1
ATOM 11222 C CA . MET D 1 1 ? 28.73626 19.41232 -8.96929 1.000 110.27866 1 MET D CA 1
ATOM 11223 C C . MET D 1 1 ? 30.01131 19.39720 -8.14113 1.000 109.41662 1 MET D C 1
ATOM 11224 O O . MET D 1 1 ? 31.11608 19.48320 -8.67864 1.000 109.95677 1 MET D O 1
ATOM 11229 N N . ASP D 1 2 ? 29.85124 19.28519 -6.82098 1.000 107.27047 2 ASP D N 1
ATOM 11230 C CA . ASP D 1 2 ? 30.97264 19.55190 -5.92750 1.000 106.45750 2 ASP D CA 1
ATOM 11231 C C . ASP D 1 2 ? 32.00525 18.43057 -5.94450 1.000 100.57224 2 ASP D C 1
ATOM 11232 O O . ASP D 1 2 ? 33.19818 18.69333 -5.75234 1.000 104.80428 2 ASP D O 1
ATOM 11237 N N . LYS D 1 3 ? 31.58448 17.18795 -6.16596 1.000 92.03915 3 LYS D N 1
ATOM 11238 C CA . LYS D 1 3 ? 32.52407 16.08508 -6.23435 1.000 83.42848 3 LYS D CA 1
ATOM 11239 C C . LYS D 1 3 ? 32.52633 15.48199 -7.63139 1.000 76.59104 3 LYS D C 1
ATOM 11240 O O . LYS D 1 3 ? 31.45467 15.17795 -8.17407 1.000 76.31017 3 LYS D O 1
ATOM 11246 N N . PRO D 1 4 ? 33.69281 15.30782 -8.24601 1.000 73.91308 4 PRO D N 1
ATOM 11247 C CA . PRO D 1 4 ? 33.74360 14.75167 -9.60086 1.000 68.64226 4 PRO D CA 1
ATOM 11248 C C . PRO D 1 4 ? 33.26245 13.31048 -9.63970 1.000 62.34138 4 PRO D C 1
ATOM 11249 O O . PRO D 1 4 ? 33.29945 12.57895 -8.64794 1.000 63.24597 4 PRO D O 1
ATOM 11253 N N . LEU D 1 5 ? 32.80527 12.91005 -10.82103 1.000 55.04105 5 LEU D N 1
ATOM 11254 C CA . LEU D 1 5 ? 32.37633 11.54107 -11.04622 1.000 46.08405 5 LEU D CA 1
ATOM 11255 C C . LEU D 1 5 ? 33.58298 10.62832 -11.21757 1.000 42.41558 5 LEU D C 1
ATOM 11256 O O . LEU D 1 5 ? 34.67272 11.06387 -11.59977 1.000 43.39049 5 LEU D O 1
ATOM 11261 N N . LYS D 1 6 ? 33.37735 9.34849 -10.92427 1.000 37.85669 6 LYS D N 1
ATOM 11262 C CA . LYS D 1 6 ? 34.38878 8.31477 -11.11345 1.000 35.88453 6 LYS D CA 1
ATOM 11263 C C . LYS D 1 6 ? 33.84614 7.32358 -12.13420 1.000 35.37752 6 LYS D C 1
ATOM 11264 O O . LYS D 1 6 ? 32.94764 6.53530 -11.82221 1.000 40.63285 6 LYS D O 1
ATOM 11270 N N . LEU D 1 7 ? 34.38009 7.36962 -13.35161 1.000 32.27494 7 LEU D N 1
ATOM 11271 C CA . LEU D 1 7 ? 33.86333 6.58994 -14.46834 1.000 31.53358 7 LEU D CA 1
ATOM 11272 C C . LEU D 1 7 ? 34.88065 5.53952 -14.88977 1.000 31.92594 7 LEU D C 1
ATOM 11273 O O . LEU D 1 7 ? 36.06310 5.84938 -15.06889 1.000 32.01958 7 LEU D O 1
ATOM 11278 N N . TYR D 1 8 ? 34.41754 4.30414 -15.05151 1.000 30.14374 8 TYR D N 1
ATOM 11279 C CA . TYR D 1 8 ? 35.22984 3.23131 -15.60529 1.000 26.55960 8 TYR D CA 1
ATOM 11280 C C . TYR D 1 8 ? 34.85842 3.01425 -17.06521 1.000 26.61119 8 TYR D C 1
ATOM 11281 O O . TYR D 1 8 ? 33.68736 3.12011 -17.44157 1.000 21.63274 8 TYR D O 1
ATOM 11290 N N . PHE D 1 9 ? 35.86086 2.70703 -17.88416 1.000 27.86915 9 PHE D N 1
ATOM 11291 C CA . PHE D 1 9 ? 35.65899 2.43365 -19.30144 1.000 27.80782 9 PHE D CA 1
ATOM 11292 C C . PHE D 1 9 ? 36.29353 1.09302 -19.62867 1.000 35.13391 9 PHE D C 1
ATOM 11293 O O . PHE D 1 9 ? 37.48851 0.89494 -19.38509 1.000 40.22411 9 PHE D O 1
ATOM 11301 N N . ILE D 1 10 ? 35.49682 0.17798 -20.17233 1.000 37.84296 10 ILE D N 1
ATOM 11302 C CA . ILE D 1 10 ? 35.98431 -1.14893 -20.53844 1.000 32.15141 10 ILE D CA 1
ATOM 11303 C C . ILE D 1 10 ? 35.95713 -1.28329 -22.05592 1.000 31.00286 10 ILE D C 1
ATOM 11304 O O . ILE D 1 10 ? 34.94854 -1.73121 -22.62281 1.000 30.19505 10 ILE D O 1
ATOM 11309 N N . PRO D 1 11 ? 37.02537 -0.91107 -22.74904 1.000 26.68955 11 PRO D N 1
ATOM 11310 C CA . PRO D 1 11 ? 37.05078 -1.03811 -24.20697 1.000 26.26827 11 PRO D CA 1
ATOM 11311 C C . PRO D 1 11 ? 37.31902 -2.47505 -24.63415 1.000 26.95750 11 PRO D C 1
ATOM 11312 O O . PRO D 1 11 ? 37.75072 -3.32255 -23.85105 1.000 18.46518 11 PRO D O 1
ATOM 11316 N N . TYR D 1 12 ? 37.05432 -2.73385 -25.91157 1.000 27.42708 12 TYR D N 1
ATOM 11317 C CA . TYR D 1 12 ? 37.36191 -4.02447 -26.50525 1.000 28.35939 12 TYR D CA 1
ATOM 11318 C C . TYR D 1 12 ? 38.73384 -3.97949 -27.16648 1.000 30.05548 12 TYR D C 1
ATOM 11319 O O . TYR D 1 12 ? 39.17590 -2.93529 -27.65342 1.000 27.90454 12 TYR D O 1
ATOM 11328 N N . LEU D 1 13 ? 39.40988 -5.13040 -27.17613 1.000 30.72660 13 LEU D N 1
ATOM 11329 C CA . LEU D 1 13 ? 40.76450 -5.23237 -27.72196 1.000 27.65255 13 LEU D CA 1
ATOM 11330 C C . LEU D 1 13 ? 40.69533 -5.23239 -29.25028 1.000 33.02839 13 LEU D C 1
ATOM 11331 O O . LEU D 1 13 ? 40.97952 -6.21987 -29.93156 1.000 40.64459 13 LEU D O 1
ATOM 11336 N N . ALA D 1 14 ? 40.30235 -4.07880 -29.78405 1.000 33.22567 14 ALA D N 1
ATOM 11337 C CA . ALA D 1 14 ? 40.19659 -3.85810 -31.21778 1.000 26.00494 14 ALA D CA 1
ATOM 11338 C C . ALA D 1 14 ? 40.32724 -2.36492 -31.46926 1.000 22.58070 14 ALA D C 1
ATOM 11339 O O . ALA D 1 14 ? 39.73223 -1.55868 -30.75033 1.000 22.07005 14 ALA D O 1
ATOM 11341 N N . ALA D 1 15 ? 41.10692 -2.00588 -32.49232 1.000 25.55552 15 ALA D N 1
ATOM 11342 C CA . ALA D 1 15 ? 41.44215 -0.60179 -32.71532 1.000 25.40106 15 ALA D CA 1
ATOM 11343 C C . ALA D 1 15 ? 40.19953 0.24032 -32.97858 1.000 26.97291 15 ALA D C 1
ATOM 11344 O O . ALA D 1 15 ? 40.11221 1.38848 -32.52620 1.000 21.50106 15 ALA D O 1
ATOM 11346 N N . GLY D 1 16 ? 39.22536 -0.31266 -33.70498 1.000 27.48976 16 GLY D N 1
ATOM 11347 C CA . GLY D 1 16 ? 38.01517 0.42915 -34.01504 1.000 28.22500 16 GLY D CA 1
ATOM 11348 C C . GLY D 1 16 ? 37.13432 0.70720 -32.81583 1.000 31.57986 16 GLY D C 1
ATOM 11349 O O . GLY D 1 16 ? 36.30428 1.62159 -32.86879 1.000 36.84464 16 GLY D O 1
ATOM 11350 N N . HIS D 1 17 ? 37.29230 -0.06216 -31.74129 1.000 31.21909 17 HIS D N 1
ATOM 11351 C CA . HIS D 1 17 ? 36.55667 0.13047 -30.49730 1.000 29.27287 17 HIS D CA 1
ATOM 11352 C C . HIS D 1 17 ? 37.40745 0.72718 -29.38937 1.000 29.76331 17 HIS D C 1
ATOM 11353 O O . HIS D 1 17 ? 36.91015 1.52940 -28.59663 1.000 31.97270 17 HIS D O 1
ATOM 11360 N N . MET D 1 18 ? 38.68498 0.34997 -29.32207 1.000 28.03704 18 MET D N 1
ATOM 11361 C CA . MET D 1 18 ? 39.57145 0.86631 -28.28520 1.000 25.32220 18 MET D CA 1
ATOM 11362 C C . MET D 1 18 ? 39.83966 2.35514 -28.47578 1.000 23.95771 18 MET D C 1
ATOM 11363 O O . MET D 1 18 ? 39.69828 3.14817 -27.53702 1.000 23.99631 18 MET D O 1
ATOM 11368 N N . ILE D 1 19 ? 40.22441 2.74875 -29.69299 1.000 21.78702 19 ILE D N 1
ATOM 11369 C CA . ILE D 1 19 ? 40.67741 4.12234 -29.92622 1.000 26.37345 19 ILE D CA 1
ATOM 11370 C C . ILE D 1 19 ? 39.60414 5.15863 -29.60773 1.000 26.13669 19 ILE D C 1
ATOM 11371 O O . ILE D 1 19 ? 39.88880 6.08997 -28.83676 1.000 23.21807 19 ILE D O 1
ATOM 11376 N N . PRO D 1 20 ? 38.37860 5.07342 -30.14233 1.000 27.63875 20 PRO D N 1
ATOM 11377 C CA . PRO D 1 20 ? 37.40629 6.13994 -29.85426 1.000 24.24646 20 PRO D CA 1
ATOM 11378 C C . PRO D 1 20 ? 36.93696 6.15909 -28.41092 1.000 22.60797 20 PRO D C 1
ATOM 11379 O O . PRO D 1 20 ? 36.66640 7.24280 -27.87955 1.000 26.80869 20 PRO D O 1
ATOM 11383 N N . LEU D 1 21 ? 36.83791 4.99926 -27.75584 1.000 21.50740 21 LEU D N 1
ATOM 11384 C CA . LEU D 1 21 ? 36.33630 4.97102 -26.38594 1.000 23.16163 21 LEU D CA 1
ATOM 11385 C C . LEU D 1 21 ? 37.29935 5.64069 -25.41468 1.000 25.35771 21 LEU D C 1
ATOM 11386 O O . LEU D 1 21 ? 36.86013 6.24225 -24.42778 1.000 27.88326 21 LEU D O 1
ATOM 11391 N N . CYS D 1 22 ? 38.60706 5.54530 -25.66797 1.000 24.22727 22 CYS D N 1
ATOM 11392 C CA . CYS D 1 22 ? 39.57053 6.22166 -24.80607 1.000 25.76568 22 CYS D CA 1
ATOM 11393 C C . CYS D 1 22 ? 39.52543 7.73063 -24.99703 1.000 28.20957 22 CYS D C 1
ATOM 11394 O O . CYS D 1 22 ? 39.77139 8.48253 -24.04709 1.000 25.60675 22 CYS D O 1
ATOM 11397 N N . ASP D 1 23 ? 39.21511 8.19004 -26.21041 1.000 36.33993 23 ASP D N 1
ATOM 11398 C CA . ASP D 1 23 ? 39.05004 9.61836 -26.44538 1.000 38.14041 23 ASP D CA 1
ATOM 11399 C C . ASP D 1 23 ? 37.69757 10.11869 -25.95541 1.000 37.36929 23 ASP D C 1
ATOM 11400 O O . ASP D 1 23 ? 37.57729 11.28801 -25.57342 1.000 41.15620 23 ASP D O 1
ATOM 11405 N N . ILE D 1 24 ? 36.67369 9.26093 -25.96575 1.000 35.22008 24 ILE D N 1
ATOM 11406 C CA . ILE D 1 24 ? 35.42421 9.59623 -25.28787 1.000 36.96163 24 ILE D CA 1
ATOM 11407 C C . ILE D 1 24 ? 35.67373 9.76368 -23.79516 1.000 38.18202 24 ILE D C 1
ATOM 11408 O O . ILE D 1 24 ? 35.15792 10.69273 -23.16084 1.000 38.49557 24 ILE D O 1
ATOM 11413 N N . ALA D 1 25 ? 36.48722 8.87554 -23.21676 1.000 35.73842 25 ALA D N 1
ATOM 11414 C CA . ALA D 1 25 ? 36.83506 8.98539 -21.80411 1.000 28.84077 25 ALA D CA 1
ATOM 11415 C C . ALA D 1 25 ? 37.61643 10.26313 -21.52321 1.000 32.04108 25 ALA D C 1
ATOM 11416 O O . ALA D 1 25 ? 37.38835 10.92626 -20.50350 1.000 34.18137 25 ALA D O 1
ATOM 11418 N N . ALA D 1 26 ? 38.53790 10.62969 -22.42052 1.000 27.90484 26 ALA D N 1
ATOM 11419 C CA . ALA D 1 26 ? 39.27529 11.88027 -22.27215 1.000 36.07308 26 ALA D CA 1
ATOM 11420 C C . ALA D 1 26 ? 38.36424 13.10202 -22.32044 1.000 38.86739 26 ALA D C 1
ATOM 11421 O O . ALA D 1 26 ? 38.72572 14.15152 -21.77683 1.000 39.11738 26 ALA D O 1
ATOM 11423 N N . LEU D 1 27 ? 37.19667 12.99404 -22.95959 1.000 37.05126 27 LEU D N 1
ATOM 11424 C CA . LEU D 1 27 ? 36.23910 14.09488 -22.92808 1.000 37.74490 27 LEU D CA 1
ATOM 11425 C C . LEU D 1 27 ? 35.68087 14.29111 -21.52640 1.000 37.87010 27 LEU D C 1
ATOM 11426 O O . LEU D 1 27 ? 35.49997 15.42882 -21.07830 1.000 35.07218 27 LEU D O 1
ATOM 11431 N N . PHE D 1 28 ? 35.38844 13.19196 -20.82529 1.000 37.23865 28 PHE D N 1
ATOM 11432 C CA . PHE D 1 28 ? 34.92818 13.29620 -19.44429 1.000 39.42374 28 PHE D CA 1
ATOM 11433 C C . PHE D 1 28 ? 36.02631 13.83959 -18.53956 1.000 39.35255 28 PHE D C 1
ATOM 11434 O O . PHE D 1 28 ? 35.75712 14.64406 -17.63916 1.000 38.40188 28 PHE D O 1
ATOM 11442 N N . ALA D 1 29 ? 37.27041 13.40929 -18.76336 1.000 39.15039 29 ALA D N 1
ATOM 11443 C CA . ALA D 1 29 ? 38.38154 13.90403 -17.95948 1.000 39.37707 29 ALA D CA 1
ATOM 11444 C C . ALA D 1 29 ? 38.61251 15.39325 -18.17713 1.000 42.26975 29 ALA D C 1
ATOM 11445 O O . ALA D 1 29 ? 39.09674 16.08178 -17.27179 1.000 46.71856 29 ALA D O 1
ATOM 11447 N N . SER D 1 30 ? 38.26695 15.90806 -19.36067 1.000 37.59147 30 SER D N 1
ATOM 11448 C CA . SER D 1 30 ? 38.44259 17.33225 -19.63062 1.000 44.90921 30 SER D CA 1
ATOM 11449 C C . SER D 1 30 ? 37.57430 18.18879 -18.71982 1.000 45.18165 30 SER D C 1
ATOM 11450 O O . SER D 1 30 ? 37.94033 19.32668 -18.40550 1.000 45.16390 30 SER D O 1
ATOM 11453 N N . ARG D 1 31 ? 36.42587 17.66820 -18.29475 1.000 44.95407 31 ARG D N 1
ATOM 11454 C CA . ARG D 1 31 ? 35.53747 18.37192 -17.38125 1.000 49.67486 31 ARG D CA 1
ATOM 11455 C C . ARG D 1 31 ? 35.92574 18.18579 -15.92080 1.000 53.31706 31 ARG D C 1
ATOM 11456 O O . ARG D 1 31 ? 35.31979 18.81770 -15.04878 1.000 57.79777 31 ARG D O 1
ATOM 11464 N N . GLY D 1 32 ? 36.90372 17.33361 -15.63504 1.000 48.94432 32 GLY D N 1
ATOM 11465 C CA . GLY D 1 32 ? 37.41122 17.16636 -14.29140 1.000 47.41004 32 GLY D CA 1
ATOM 11466 C C . GLY D 1 32 ? 36.94748 15.93005 -13.55371 1.000 45.94033 32 GLY D C 1
ATOM 11467 O O . GLY D 1 32 ? 37.00112 15.91922 -12.31978 1.000 49.26545 32 GLY D O 1
ATOM 11468 N N . HIS D 1 33 ? 36.50455 14.89527 -14.25969 1.000 37.92956 33 HIS D N 1
ATOM 11469 C CA . HIS D 1 33 ? 36.03440 13.66562 -13.63982 1.000 36.68733 33 HIS D CA 1
ATOM 11470 C C . HIS D 1 33 ? 37.09841 12.57919 -13.75085 1.000 40.76988 33 HIS D C 1
ATOM 11471 O O . HIS D 1 33 ? 37.82410 12.50143 -14.74765 1.000 46.34768 33 HIS D O 1
ATOM 11478 N N . PHE D 1 34 ? 37.18923 11.74271 -12.72102 1.000 40.36736 34 PHE D N 1
ATOM 11479 C CA . PHE D 1 34 ? 38.24620 10.73581 -12.63442 1.000 42.28754 34 PHE D CA 1
ATOM 11480 C C . PHE D 1 34 ? 37.85891 9.52836 -13.47917 1.000 36.99246 34 PHE D C 1
ATOM 11481 O O . PHE D 1 34 ? 37.09465 8.66608 -13.04123 1.000 35.03401 34 PHE D O 1
ATOM 11489 N N . VAL D 1 35 ? 38.40303 9.45504 -14.69320 1.000 34.95777 35 VAL D N 1
ATOM 11490 C CA . VAL D 1 35 ? 38.13319 8.33985 -15.58963 1.000 35.23153 35 VAL D CA 1
ATOM 11491 C C . VAL D 1 35 ? 39.22528 7.28976 -15.42451 1.000 34.55269 35 VAL D C 1
ATOM 11492 O O . VAL D 1 35 ? 40.34520 7.57991 -14.99610 1.000 35.11805 35 VAL D O 1
ATOM 11496 N N . THR D 1 36 ? 38.89228 6.04638 -15.76633 1.000 34.85167 36 THR D N 1
ATOM 11497 C CA . THR D 1 36 ? 39.83029 4.93650 -15.62643 1.000 33.53041 36 THR D CA 1
ATOM 11498 C C . THR D 1 36 ? 39.56075 3.91815 -16.72181 1.000 32.44978 36 THR D C 1
ATOM 11499 O O . THR D 1 36 ? 38.45478 3.37474 -16.80521 1.000 33.92495 36 THR D O 1
ATOM 11503 N N . ILE D 1 37 ? 40.56555 3.65846 -17.55054 1.000 31.07437 37 ILE D N 1
ATOM 11504 C CA . ILE D 1 37 ? 40.46032 2.66790 -18.61493 1.000 31.82254 37 ILE D CA 1
ATOM 11505 C C . ILE D 1 37 ? 40.91330 1.32047 -18.07631 1.000 33.92902 37 ILE D C 1
ATOM 11506 O O . ILE D 1 37 ? 41.92479 1.22345 -17.37057 1.000 38.11660 37 ILE D O 1
ATOM 11511 N N . ILE D 1 38 ? 40.16624 0.27452 -18.40990 1.000 32.97330 38 ILE D N 1
ATOM 11512 C CA . ILE D 1 38 ? 40.48545 -1.08860 -18.00422 1.000 30.56510 38 ILE D CA 1
ATOM 11513 C C . ILE D 1 38 ? 40.82765 -1.86613 -19.26683 1.000 33.21575 38 ILE D C 1
ATOM 11514 O O . ILE D 1 38 ? 39.93807 -2.21458 -20.05357 1.000 39.70154 38 ILE D O 1
ATOM 11519 N N . THR D 1 39 ? 42.11406 -2.13682 -19.46694 1.000 28.44757 39 THR D N 1
ATOM 11520 C CA . THR D 1 39 ? 42.58340 -2.78986 -20.68272 1.000 31.30318 39 THR D CA 1
ATOM 11521 C C . THR D 1 39 ? 43.87852 -3.53211 -20.36587 1.000 33.05821 39 THR D C 1
ATOM 11522 O O . THR D 1 39 ? 44.25642 -3.68749 -19.20151 1.000 35.87320 39 THR D O 1
ATOM 11526 N N . THR D 1 40 ? 44.55585 -4.00341 -21.41117 1.000 30.39099 40 THR D N 1
ATOM 11527 C CA . THR D 1 40 ? 45.84309 -4.67009 -21.29640 1.000 30.20227 40 THR D CA 1
ATOM 11528 C C . THR D 1 40 ? 46.97218 -3.64817 -21.36224 1.000 33.20809 40 THR D C 1
ATOM 11529 O O . THR D 1 40 ? 46.76942 -2.51619 -21.81354 1.000 33.17498 40 THR D O 1
ATOM 11533 N N . PRO D 1 41 ? 48.17908 -4.00964 -20.90133 1.000 36.06652 41 PRO D N 1
ATOM 11534 C CA . PRO D 1 41 ? 49.26663 -3.01363 -20.85663 1.000 32.25386 41 PRO D CA 1
ATOM 11535 C C . PRO D 1 41 ? 49.60877 -2.39431 -22.20137 1.000 29.65623 41 PRO D C 1
ATOM 11536 O O . PRO D 1 41 ? 49.86807 -1.18614 -22.26531 1.000 30.63544 41 PRO D O 1
ATOM 11540 N N . LEU D 1 42 ? 49.62656 -3.18205 -23.27946 1.000 31.45232 42 LEU D N 1
ATOM 11541 C CA . LEU D 1 42 ? 50.04980 -2.64189 -24.56885 1.000 35.53881 42 LEU D CA 1
ATOM 11542 C C . LEU D 1 42 ? 49.06018 -1.60754 -25.08919 1.000 32.85348 42 LEU D C 1
ATOM 11543 O O . LEU D 1 42 ? 49.46301 -0.56195 -25.61146 1.000 30.21766 42 LEU D O 1
ATOM 11548 N N . ASN D 1 43 ? 47.76172 -1.87638 -24.95249 1.000 29.19687 43 ASN D N 1
ATOM 11549 C CA . ASN D 1 43 ? 46.75664 -0.91889 -25.39218 1.000 27.57447 43 ASN D CA 1
ATOM 11550 C C . ASN D 1 43 ? 46.70875 0.32554 -24.51758 1.000 37.68446 43 ASN D C 1
ATOM 11551 O O . ASN D 1 43 ? 46.01614 1.28445 -24.87534 1.000 47.34657 43 ASN D O 1
ATOM 11556 N N . ALA D 1 44 ? 47.42674 0.33788 -23.39360 1.000 34.72886 44 ALA D N 1
ATOM 11557 C CA . ALA D 1 44 ? 47.41476 1.47301 -22.48311 1.000 34.15767 44 ALA D CA 1
ATOM 11558 C C . ALA D 1 44 ? 48.65464 2.35099 -22.58435 1.000 34.24549 44 ALA D C 1
ATOM 11559 O O . ALA D 1 44 ? 48.58609 3.52944 -22.21753 1.000 36.98820 44 ALA D O 1
ATOM 11561 N N . LYS D 1 45 ? 49.77831 1.81777 -23.07267 1.000 32.84406 45 LYS D N 1
ATOM 11562 C CA . LYS D 1 45 ? 50.99963 2.61637 -23.14091 1.000 34.90308 45 LYS D CA 1
ATOM 11563 C C . LYS D 1 45 ? 50.86214 3.78115 -24.11726 1.000 33.14275 45 LYS D C 1
ATOM 11564 O O . LYS D 1 45 ? 51.41882 4.85760 -23.87701 1.000 29.48768 45 LYS D O 1
ATOM 11570 N N . ILE D 1 46 ? 50.11510 3.59517 -25.20713 1.000 33.15579 46 ILE D N 1
ATOM 11571 C CA . ILE D 1 46 ? 49.94077 4.65867 -26.19093 1.000 34.39178 46 ILE D CA 1
ATOM 11572 C C . ILE D 1 46 ? 48.97831 5.73402 -25.70591 1.000 38.03175 46 ILE D C 1
ATOM 11573 O O . ILE D 1 46 ? 48.94495 6.82840 -26.28248 1.000 39.25258 46 ILE D O 1
ATOM 11578 N N . LEU D 1 47 ? 48.20212 5.45930 -24.66531 1.000 38.67902 47 LEU D N 1
ATOM 11579 C CA . LEU D 1 47 ? 47.21973 6.42728 -24.19473 1.000 39.06058 47 LEU D CA 1
ATOM 11580 C C . LEU D 1 47 ? 47.91154 7.62557 -23.55610 1.000 46.34132 47 LEU D C 1
ATOM 11581 O O . LEU D 1 47 ? 48.78063 7.44871 -22.69308 1.000 44.55463 47 LEU D O 1
ATOM 11586 N N . PRO D 1 48 ? 47.55491 8.84859 -23.94176 1.000 55.28563 48 PRO D N 1
ATOM 11587 C CA . PRO D 1 48 ? 48.13662 10.02978 -23.29622 1.000 64.30083 48 PRO D CA 1
ATOM 11588 C C . PRO D 1 48 ? 47.53433 10.24784 -21.91873 1.000 71.54894 48 PRO D C 1
ATOM 11589 O O . PRO D 1 48 ? 46.32192 10.13197 -21.72290 1.000 72.79553 48 PRO D O 1
ATOM 11593 N N . LYS D 1 49 ? 48.39708 10.56385 -20.95719 1.000 80.23868 49 LYS D N 1
ATOM 11594 C CA . LYS D 1 49 ? 47.95183 10.85167 -19.59864 1.000 88.28008 49 LYS D CA 1
ATOM 11595 C C . LYS D 1 49 ? 47.45069 12.28898 -19.53912 1.000 94.80637 49 LYS D C 1
ATOM 11596 O O . LYS D 1 49 ? 48.24187 13.23483 -19.61489 1.000 97.60810 49 LYS D O 1
ATOM 11602 N N . TYR D 1 50 ? 46.13765 12.45662 -19.42268 1.000 97.20096 50 TYR D N 1
ATOM 11603 C CA . TYR D 1 50 ? 45.55922 13.75729 -19.14093 1.000 100.37669 50 TYR D CA 1
ATOM 11604 C C . TYR D 1 50 ? 45.41753 13.91909 -17.63107 1.000 101.43910 50 TYR D C 1
ATOM 11605 O O . TYR D 1 50 ? 45.78425 13.03885 -16.84818 1.000 100.72125 50 TYR D O 1
ATOM 11614 N N . ASN D 1 51 ? 44.88239 15.05958 -17.21055 1.000 104.95403 51 ASN D N 1
ATOM 11615 C CA . ASN D 1 51 ? 44.48565 15.20653 -15.81985 1.000 104.96311 51 ASN D CA 1
ATOM 11616 C C . ASN D 1 51 ? 43.23649 14.37349 -15.56235 1.000 98.57328 51 ASN D C 1
ATOM 11617 O O . ASN D 1 51 ? 42.31239 14.34648 -16.38035 1.000 96.95714 51 ASN D O 1
ATOM 11622 N N . ASN D 1 52 ? 43.22689 13.67334 -14.42525 1.000 88.92668 52 ASN D N 1
ATOM 11623 C CA . ASN D 1 52 ? 42.17290 12.73990 -14.02832 1.000 75.83935 52 ASN D CA 1
ATOM 11624 C C . ASN D 1 52 ? 42.08341 11.52215 -14.94365 1.000 69.12644 52 ASN D C 1
ATOM 11625 O O . ASN D 1 52 ? 41.07579 10.80773 -14.92229 1.000 65.96808 52 ASN D O 1
ATOM 11630 N N . PHE D 1 53 ? 43.11181 11.26100 -15.75052 1.000 62.69417 53 PHE D N 1
ATOM 11631 C CA . PHE D 1 53 ? 43.10353 10.16943 -16.72071 1.000 49.38557 53 PHE D CA 1
ATOM 11632 C C . PHE D 1 53 ? 44.04006 9.07374 -16.22489 1.000 45.60524 53 PHE D C 1
ATOM 11633 O O . PHE D 1 53 ? 45.26331 9.24920 -16.22130 1.000 42.76911 53 PHE D O 1
ATOM 11641 N N . ASN D 1 54 ? 43.46739 7.94609 -15.81157 1.000 47.48469 54 ASN D N 1
ATOM 11642 C CA . ASN D 1 54 ? 44.23444 6.82104 -15.29940 1.000 51.06024 54 ASN D CA 1
ATOM 11643 C C . ASN D 1 54 ? 43.86665 5.55987 -16.06904 1.000 44.75460 54 ASN D C 1
ATOM 11644 O O . ASN D 1 54 ? 42.88523 5.52008 -16.81575 1.000 48.79456 54 ASN D O 1
ATOM 11649 N N . VAL D 1 55 ? 44.67426 4.51959 -15.88265 1.000 36.59562 55 VAL D N 1
ATOM 11650 C CA . VAL D 1 55 ? 44.39713 3.20471 -16.44222 1.000 31.80114 55 VAL D CA 1
ATOM 11651 C C . VAL D 1 55 ? 44.60112 2.16393 -15.35276 1.000 30.53914 55 VAL D C 1
ATOM 11652 O O . VAL D 1 55 ? 45.35031 2.37626 -14.39418 1.000 33.54606 55 VAL D O 1
ATOM 11656 N N . HIS D 1 56 ? 43.91089 1.03621 -15.49775 1.000 29.97454 56 HIS D N 1
ATOM 11657 C CA . HIS D 1 56 ? 44.11835 -0.13524 -14.65247 1.000 28.83979 56 HIS D CA 1
ATOM 11658 C C . HIS D 1 56 ? 44.25570 -1.33236 -15.57981 1.000 28.16932 56 HIS D C 1
ATOM 11659 O O . HIS D 1 56 ? 43.29038 -1.71479 -16.24890 1.000 35.62468 56 HIS D O 1
ATOM 11666 N N . THR D 1 57 ? 45.44686 -1.91810 -15.62797 1.000 24.93751 57 THR D N 1
ATOM 11667 C CA . THR D 1 57 ? 45.77098 -2.92990 -16.62092 1.000 26.80353 57 THR D CA 1
ATOM 11668 C C . THR D 1 57 ? 46.01691 -4.28248 -15.96731 1.000 29.81928 57 THR D C 1
ATOM 11669 O O . THR D 1 57 ? 46.61490 -4.36682 -14.89047 1.000 37.30635 57 THR D O 1
ATOM 11673 N N . PHE D 1 58 ? 45.53368 -5.33372 -16.62276 1.000 30.36624 58 PHE D N 1
ATOM 11674 C CA . PHE D 1 58 ? 45.87695 -6.70984 -16.30363 1.000 30.03658 58 PHE D CA 1
ATOM 11675 C C . PHE D 1 58 ? 46.69369 -7.28966 -17.44973 1.000 33.11526 58 PHE D C 1
ATOM 11676 O O . PHE D 1 58 ? 46.46808 -6.95936 -18.61723 1.000 35.32005 58 PHE D O 1
ATOM 11684 N N . GLN D 1 59 ? 47.64265 -8.15935 -17.11109 1.000 35.89159 59 GLN D N 1
ATOM 11685 C CA . GLN D 1 59 ? 48.52979 -8.71573 -18.12430 1.000 39.53186 59 GLN D CA 1
ATOM 11686 C C . GLN D 1 59 ? 47.74256 -9.55147 -19.12590 1.000 39.59290 59 GLN D C 1
ATOM 11687 O O . GLN D 1 59 ? 46.90372 -10.37352 -18.74611 1.000 45.69437 59 GLN D O 1
ATOM 11693 N N . PHE D 1 60 ? 48.01542 -9.33307 -20.40597 1.000 34.15731 60 PHE D N 1
ATOM 11694 C CA . PHE D 1 60 ? 47.33099 -10.07352 -21.45874 1.000 31.30896 60 PHE D CA 1
ATOM 11695 C C . PHE D 1 60 ? 47.70511 -11.55000 -21.38139 1.000 35.20977 60 PHE D C 1
ATOM 11696 O O . PHE D 1 60 ? 48.89541 -11.88033 -21.32132 1.000 37.99503 60 PHE D O 1
ATOM 11704 N N . PRO D 1 61 ? 46.73189 -12.46236 -21.37795 1.000 35.31831 61 PRO D N 1
ATOM 11705 C CA . PRO D 1 61 ? 47.03369 -13.90685 -21.26579 1.000 36.59688 61 PRO D CA 1
ATOM 11706 C C . PRO D 1 61 ? 47.53210 -14.50794 -22.57851 1.000 38.79726 61 PRO D C 1
ATOM 11707 O O . PRO D 1 61 ? 46.82128 -15.18522 -23.31801 1.000 45.02054 61 PRO D O 1
ATOM 11711 N N . SER D 1 62 ? 48.80956 -14.26161 -22.87627 1.000 39.11736 62 SER D N 1
ATOM 11712 C CA . SER D 1 62 ? 49.36804 -14.68853 -24.15607 1.000 44.46688 62 SER D CA 1
ATOM 11713 C C . SER D 1 62 ? 49.52656 -16.20307 -24.21916 1.000 51.03643 62 SER D C 1
ATOM 11714 O O . SER D 1 62 ? 49.10344 -16.84188 -25.19002 1.000 56.05359 62 SER D O 1
ATOM 11717 N N . GLN D 1 63 ? 50.13632 -16.79801 -23.19356 1.000 52.07362 63 GLN D N 1
ATOM 11718 C CA . GLN D 1 63 ? 50.38148 -18.23387 -23.22167 1.000 52.67777 63 GLN D CA 1
ATOM 11719 C C . GLN D 1 63 ? 49.10498 -19.04337 -23.03039 1.000 49.05705 63 GLN D C 1
ATOM 11720 O O . GLN D 1 63 ? 49.08480 -20.23257 -23.36451 1.000 49.87485 63 GLN D O 1
ATOM 11726 N N . GLU D 1 64 ? 48.03784 -18.42810 -22.51702 1.000 48.70321 64 GLU D N 1
ATOM 11727 C CA . GLU D 1 64 ? 46.78933 -19.15641 -22.32593 1.000 49.60619 64 GLU D CA 1
ATOM 11728 C C . GLU D 1 64 ? 45.97990 -19.26291 -23.61245 1.000 52.53978 64 GLU D C 1
ATOM 11729 O O . GLU D 1 64 ? 45.25650 -20.24753 -23.80036 1.000 57.92871 64 GLU D O 1
ATOM 11735 N N . VAL D 1 65 ? 46.08287 -18.27675 -24.50421 1.000 43.66113 65 VAL D N 1
ATOM 11736 C CA . VAL D 1 65 ? 45.34000 -18.31303 -25.75907 1.000 39.68337 65 VAL D CA 1
ATOM 11737 C C . VAL D 1 65 ? 46.19878 -18.74145 -26.94546 1.000 32.16089 65 VAL D C 1
ATOM 11738 O O . VAL D 1 65 ? 45.64411 -19.14596 -27.97850 1.000 32.88500 65 VAL D O 1
ATOM 11742 N N . GLY D 1 66 ? 47.52223 -18.66611 -26.83457 1.000 34.06093 66 GLY D N 1
ATOM 11743 C CA . GLY D 1 66 ? 48.39070 -19.12776 -27.90007 1.000 35.44623 66 GLY D CA 1
ATOM 11744 C C . GLY D 1 66 ? 48.80724 -18.04387 -28.87216 1.000 34.76932 66 GLY D C 1
ATOM 11745 O O . GLY D 1 66 ? 48.94184 -18.29553 -30.07303 1.000 39.44841 66 GLY D O 1
ATOM 11746 N N . LEU D 1 67 ? 49.01894 -16.83588 -28.36616 1.000 31.69758 67 LEU D N 1
ATOM 11747 C CA . LEU D 1 67 ? 49.44267 -15.71723 -29.18814 1.000 35.75582 67 LEU D CA 1
ATOM 11748 C C . LEU D 1 67 ? 50.85795 -15.28215 -28.81948 1.000 37.79532 67 LEU D C 1
ATOM 11749 O O . LEU D 1 67 ? 51.31332 -15.52156 -27.69656 1.000 32.72648 67 LEU D O 1
ATOM 11754 N N . PRO D 1 68 ? 51.58302 -14.65139 -29.74303 1.000 44.80023 68 PRO D N 1
ATOM 11755 C CA . PRO D 1 68 ? 52.89518 -14.08999 -29.39747 1.000 51.13282 68 PRO D CA 1
ATOM 11756 C C . PRO D 1 68 ? 52.77553 -13.04121 -28.30127 1.000 57.46025 68 PRO D C 1
ATOM 11757 O O . PRO D 1 68 ? 51.69006 -12.56370 -27.96360 1.000 57.84446 68 PRO D O 1
ATOM 11761 N N . GLU D 1 69 ? 53.93067 -12.67125 -27.74439 1.000 66.03980 69 GLU D N 1
ATOM 11762 C CA . GLU D 1 69 ? 53.93556 -11.84460 -26.54118 1.000 71.22544 69 GLU D CA 1
ATOM 11763 C C . GLU D 1 69 ? 53.41364 -10.43873 -26.81710 1.000 67.83106 69 GLU D C 1
ATOM 11764 O O . GLU D 1 69 ? 52.69383 -9.86651 -25.98993 1.000 68.42616 69 GLU D O 1
ATOM 11770 N N . GLY D 1 70 ? 53.76032 -9.86518 -27.96526 1.000 60.11701 70 GLY D N 1
ATOM 11771 C CA . GLY D 1 70 ? 53.38389 -8.49385 -28.24881 1.000 51.49098 70 GLY D CA 1
ATOM 11772 C C . GLY D 1 70 ? 52.07203 -8.33189 -28.98963 1.000 41.42204 70 GLY D C 1
ATOM 11773 O O . GLY D 1 70 ? 51.82431 -7.27973 -29.58541 1.000 42.51609 70 GLY D O 1
ATOM 11774 N N . VAL D 1 71 ? 51.22154 -9.35331 -28.95840 1.000 36.72083 71 VAL D N 1
ATOM 11775 C CA . VAL D 1 71 ? 49.95455 -9.35273 -29.68216 1.000 35.84039 71 VAL D CA 1
ATOM 11776 C C . VAL D 1 71 ? 48.84479 -9.25241 -28.64416 1.000 37.53429 71 VAL D C 1
ATOM 11777 O O . VAL D 1 71 ? 48.47800 -10.24827 -28.01046 1.000 42.75459 71 VAL D O 1
ATOM 11781 N N . GLU D 1 72 ? 48.30793 -8.04242 -28.45871 1.000 35.32331 72 GLU D N 1
ATOM 11782 C CA . GLU D 1 72 ? 47.25940 -7.80670 -27.47231 1.000 31.74847 72 GLU D CA 1
ATOM 11783 C C . GLU D 1 72 ? 46.08698 -7.03143 -28.06046 1.000 34.86420 72 GLU D C 1
ATOM 11784 O O . GLU D 1 72 ? 45.32469 -6.40877 -27.31315 1.000 44.04644 72 GLU D O 1
ATOM 11790 N N . ASN D 1 73 ? 45.91976 -7.06338 -29.37904 1.000 29.00325 73 ASN D N 1
ATOM 11791 C CA . ASN D 1 73 ? 44.84291 -6.33221 -30.02462 1.000 31.77335 73 ASN D CA 1
ATOM 11792 C C . ASN D 1 73 ? 44.51658 -7.01005 -31.34522 1.000 37.21259 73 ASN D C 1
ATOM 11793 O O . ASN D 1 73 ? 45.37189 -7.66277 -31.95117 1.000 38.65239 73 ASN D O 1
ATOM 11798 N N . LEU D 1 74 ? 43.26493 -6.84980 -31.78410 1.000 35.44301 74 LEU D N 1
ATOM 11799 C CA . LEU D 1 74 ? 42.84064 -7.44995 -33.04444 1.000 29.54926 74 LEU D CA 1
ATOM 11800 C C . LEU D 1 74 ? 43.58333 -6.84813 -34.23029 1.000 33.20959 74 LEU D C 1
ATOM 11801 O O . LEU D 1 74 ? 43.72272 -7.50412 -35.26676 1.000 39.04059 74 LEU D O 1
ATOM 11806 N N . SER D 1 75 ? 44.06969 -5.61063 -34.09895 1.000 34.01870 75 SER D N 1
ATOM 11807 C CA . SER D 1 75 ? 44.81675 -4.99371 -35.19092 1.000 33.95627 75 SER D CA 1
ATOM 11808 C C . SER D 1 75 ? 46.12623 -5.72088 -35.44980 1.000 33.48980 75 SER D C 1
ATOM 11809 O O . SER D 1 75 ? 46.65702 -5.66575 -36.56446 1.000 32.20909 75 SER D O 1
ATOM 11812 N N . ALA D 1 76 ? 46.66442 -6.39506 -34.43680 1.000 36.86283 76 ALA D N 1
ATOM 11813 C CA . ALA D 1 76 ? 47.88828 -7.16975 -34.56797 1.000 36.09024 76 ALA D CA 1
ATOM 11814 C C . ALA D 1 76 ? 47.63589 -8.59086 -35.05203 1.000 33.57229 76 ALA D C 1
ATOM 11815 O O . ALA D 1 76 ? 48.59245 -9.34969 -35.24243 1.000 29.74341 76 ALA D O 1
ATOM 11817 N N . VAL D 1 77 ? 46.38027 -8.96252 -35.25446 1.000 35.64083 77 VAL D N 1
ATOM 11818 C CA . VAL D 1 77 ? 46.00185 -10.29457 -35.70652 1.000 34.91796 77 VAL D CA 1
ATOM 11819 C C . VAL D 1 77 ? 45.78633 -10.26227 -37.21393 1.000 31.91217 77 VAL D C 1
ATOM 11820 O O . VAL D 1 77 ? 45.23521 -9.29526 -37.75757 1.000 32.60339 77 VAL D O 1
ATOM 11824 N N . THR D 1 78 ? 46.23947 -11.31567 -37.89721 1.000 28.94940 78 THR D N 1
ATOM 11825 C CA . THR D 1 78 ? 46.15176 -11.41496 -39.34958 1.000 44.78892 78 THR D CA 1
ATOM 11826 C C . THR D 1 78 ? 45.37349 -12.65362 -39.78414 1.000 52.31218 78 THR D C 1
ATOM 11827 O O . THR D 1 78 ? 45.56588 -13.15584 -40.89339 1.000 56.41920 78 THR D O 1
ATOM 11831 N N . ASP D 1 79 ? 44.47398 -13.14157 -38.93291 1.000 54.06433 79 ASP D N 1
ATOM 11832 C CA . ASP D 1 79 ? 43.88422 -14.45656 -39.13429 1.000 56.64082 79 ASP D CA 1
ATOM 11833 C C . ASP D 1 79 ? 42.59714 -14.56336 -38.32738 1.000 54.27501 79 ASP D C 1
ATOM 11834 O O . ASP D 1 79 ? 42.50906 -14.03009 -37.21980 1.000 53.91397 79 ASP D O 1
ATOM 11839 N N . LEU D 1 80 ? 41.60351 -15.25951 -38.88664 1.000 54.64752 80 LEU D N 1
ATOM 11840 C CA . LEU D 1 80 ? 40.37311 -15.49363 -38.13760 1.000 52.23971 80 LEU D CA 1
ATOM 11841 C C . LEU D 1 80 ? 40.63355 -16.33615 -36.89792 1.000 47.83433 80 LEU D C 1
ATOM 11842 O O . LEU D 1 80 ? 39.97900 -16.14326 -35.86740 1.000 48.57412 80 LEU D O 1
ATOM 11847 N N . ASP D 1 81 ? 41.58366 -17.26984 -36.97689 1.000 43.73593 81 ASP D N 1
ATOM 11848 C CA . ASP D 1 81 ? 41.95516 -18.04688 -35.80072 1.000 45.44219 81 ASP D CA 1
ATOM 11849 C C . ASP D 1 81 ? 42.51293 -17.14886 -34.70382 1.000 44.46442 81 ASP D C 1
ATOM 11850 O O . ASP D 1 81 ? 42.18421 -17.32114 -33.52563 1.000 47.68544 81 ASP D O 1
ATOM 11855 N N . GLY D 1 82 ? 43.35983 -16.18435 -35.07057 1.000 42.66066 82 GLY D N 1
ATOM 11856 C CA . GLY D 1 82 ? 43.87727 -15.25167 -34.08552 1.000 38.56192 82 GLY D CA 1
ATOM 11857 C C . GLY D 1 82 ? 42.82601 -14.30052 -33.56287 1.000 33.50947 82 GLY D C 1
ATOM 11858 O O . GLY D 1 82 ? 42.96405 -13.76319 -32.45983 1.000 34.96296 82 GLY D O 1
ATOM 11859 N N . ALA D 1 83 ? 41.76644 -14.07653 -34.34387 1.000 29.35559 83 ALA D N 1
ATOM 11860 C CA . ALA D 1 83 ? 40.68785 -13.20987 -33.89168 1.000 30.21825 83 ALA D CA 1
ATOM 11861 C C . ALA D 1 83 ? 39.95093 -13.82529 -32.70922 1.000 36.76979 83 ALA D C 1
ATOM 11862 O O . ALA D 1 83 ? 39.62105 -13.12630 -31.74320 1.000 40.32532 83 ALA D O 1
ATOM 11864 N N . TYR D 1 84 ? 39.70088 -15.13588 -32.75718 1.000 37.27791 84 TYR D N 1
ATOM 11865 C CA . TYR D 1 84 ? 39.04189 -15.80771 -31.64442 1.000 36.79996 84 TYR D CA 1
ATOM 11866 C C . TYR D 1 84 ? 39.94403 -15.92692 -30.42594 1.000 36.47208 84 TYR D C 1
ATOM 11867 O O . TYR D 1 84 ? 39.43883 -16.09889 -29.31157 1.000 36.36022 84 TYR D O 1
ATOM 11876 N N . LYS D 1 85 ? 41.26255 -15.84287 -30.60963 1.000 38.48963 85 LYS D N 1
ATOM 11877 C CA . LYS D 1 85 ? 42.15962 -15.83397 -29.46141 1.000 37.13919 85 LYS D CA 1
ATOM 11878 C C . LYS D 1 85 ? 42.07912 -14.51161 -28.71024 1.000 39.33198 85 LYS D C 1
ATOM 11879 O O . LYS D 1 85 ? 42.19575 -14.49023 -27.47965 1.000 41.21696 85 LYS D O 1
ATOM 11885 N N . ILE D 1 86 ? 41.87340 -13.40459 -29.42775 1.000 38.60136 86 ILE D N 1
ATOM 11886 C CA . ILE D 1 86 ? 41.58120 -12.13648 -28.76523 1.000 35.40635 86 ILE D CA 1
ATOM 11887 C C . ILE D 1 86 ? 40.27918 -12.24400 -27.98278 1.000 35.16893 86 ILE D C 1
ATOM 11888 O O . ILE D 1 86 ? 40.15265 -11.70610 -26.87570 1.000 37.31101 86 ILE D O 1
ATOM 11893 N N . TYR D 1 87 ? 39.29645 -12.95519 -28.54064 1.000 34.53199 87 TYR D N 1
ATOM 11894 C CA . TYR D 1 87 ? 38.02012 -13.13462 -27.85689 1.000 35.54158 87 TYR D CA 1
ATOM 11895 C C . TYR D 1 87 ? 38.18249 -13.96329 -26.58779 1.000 39.64214 87 TYR D C 1
ATOM 11896 O O . TYR D 1 87 ? 37.59803 -13.63785 -25.54727 1.000 41.63452 87 TYR D O 1
ATOM 11905 N N . GLN D 1 88 ? 38.97047 -15.03881 -26.65337 1.000 40.76045 88 GLN D N 1
ATOM 11906 C CA . GLN D 1 88 ? 39.20504 -15.85290 -25.46615 1.000 42.95643 88 GLN D CA 1
ATOM 11907 C C . GLN D 1 88 ? 40.00855 -15.09605 -24.41677 1.000 44.67597 88 GLN D C 1
ATOM 11908 O O . GLN D 1 88 ? 39.79378 -15.29200 -23.21508 1.000 47.01782 88 GLN D O 1
ATOM 11914 N N . ALA D 1 89 ? 40.93066 -14.22983 -24.84537 1.000 43.19294 89 ALA D N 1
ATOM 11915 C CA . ALA D 1 89 ? 41.68861 -13.42868 -23.88950 1.000 37.62280 89 ALA D CA 1
ATOM 11916 C C . ALA D 1 89 ? 40.78775 -12.43346 -23.17170 1.000 34.21383 89 ALA D C 1
ATOM 11917 O O . ALA D 1 89 ? 40.98020 -12.15985 -21.98172 1.000 36.52927 89 ALA D O 1
ATOM 11919 N N . MET D 1 90 ? 39.80358 -11.87567 -23.87944 1.000 30.53992 90 MET D N 1
ATOM 11920 C CA . MET D 1 90 ? 38.79677 -11.05822 -23.21272 1.000 34.16394 90 MET D CA 1
ATOM 11921 C C . MET D 1 90 ? 37.97831 -11.89249 -22.23563 1.000 36.38272 90 MET D C 1
ATOM 11922 O O . MET D 1 90 ? 37.60141 -11.41249 -21.15990 1.000 35.92839 90 MET D O 1
ATOM 11927 N N . ALA D 1 91 ? 37.69743 -13.14892 -22.59119 1.000 34.73443 91 ALA D N 1
ATOM 11928 C CA . ALA D 1 91 ? 36.95186 -14.02089 -21.69119 1.000 31.49141 91 ALA D CA 1
ATOM 11929 C C . ALA D 1 91 ? 37.74490 -14.33387 -20.43031 1.000 35.92446 91 ALA D C 1
ATOM 11930 O O . ALA D 1 91 ? 37.15757 -14.50402 -19.35575 1.000 40.85180 91 ALA D O 1
ATOM 11932 N N . LEU D 1 92 ? 39.07282 -14.41178 -20.53842 1.000 32.26018 92 LEU D N 1
ATOM 11933 C CA . LEU D 1 92 ? 39.89805 -14.64445 -19.35786 1.000 29.67353 92 LEU D CA 1
ATOM 11934 C C . LEU D 1 92 ? 39.98837 -13.39253 -18.49369 1.000 29.68579 92 LEU D C 1
ATOM 11935 O O . LEU D 1 92 ? 39.85991 -13.46804 -17.26662 1.000 37.38553 92 LEU D O 1
ATOM 11940 N N . LEU D 1 93 ? 40.19918 -12.23063 -19.11479 1.000 25.73542 93 LEU D N 1
ATOM 11941 C CA . LEU D 1 93 ? 40.26263 -10.97647 -18.37516 1.000 27.78261 93 LEU D CA 1
ATOM 11942 C C . LEU D 1 93 ? 38.93164 -10.59972 -17.74007 1.000 38.07575 93 LEU D C 1
ATOM 11943 O O . LEU D 1 93 ? 38.90510 -9.69727 -16.89721 1.000 45.50271 93 LEU D O 1
ATOM 11948 N N . ARG D 1 94 ? 37.83892 -11.26973 -18.11808 1.000 36.51144 94 ARG D N 1
ATOM 11949 C CA . ARG D 1 94 ? 36.52260 -10.92264 -17.59033 1.000 35.27774 94 ARG D CA 1
ATOM 11950 C C . ARG D 1 94 ? 36.46779 -11.06118 -16.07305 1.000 36.33856 94 ARG D C 1
ATOM 11951 O O . ARG D 1 94 ? 35.88531 -10.21277 -15.38694 1.000 37.53699 94 ARG D O 1
ATOM 11959 N N . GLU D 1 95 ? 37.06349 -12.12434 -15.52906 1.000 39.32019 95 GLU D N 1
ATOM 11960 C CA . GLU D 1 95 ? 37.00352 -12.33962 -14.08636 1.000 45.91373 95 GLU D CA 1
ATOM 11961 C C . GLU D 1 95 ? 37.71362 -11.22179 -13.33200 1.000 48.46352 95 GLU D C 1
ATOM 11962 O O . GLU D 1 95 ? 37.17319 -10.66565 -12.36870 1.000 49.75733 95 GLU D O 1
ATOM 11968 N N . HIS D 1 96 ? 38.92989 -10.87535 -13.76012 1.000 43.93567 96 HIS D N 1
ATOM 11969 C CA . HIS D 1 96 ? 39.69770 -9.85930 -13.04826 1.000 36.28487 96 HIS D CA 1
ATOM 11970 C C . HIS D 1 96 ? 39.09836 -8.47152 -13.22929 1.000 30.82242 96 HIS D C 1
ATOM 11971 O O . HIS D 1 96 ? 39.25754 -7.61148 -12.35545 1.000 25.11684 96 HIS D O 1
ATOM 11978 N N . ILE D 1 97 ? 38.41261 -8.23338 -14.34848 1.000 28.80696 97 ILE D N 1
ATOM 11979 C CA . ILE D 1 97 ? 37.66687 -6.98964 -14.50804 1.000 24.63940 97 ILE D CA 1
ATOM 11980 C C . ILE D 1 97 ? 36.49931 -6.94856 -13.53013 1.000 26.24483 97 ILE D C 1
ATOM 11981 O O . ILE D 1 97 ? 36.28728 -5.95113 -12.83106 1.000 25.19177 97 ILE D O 1
ATOM 11986 N N . GLU D 1 98 ? 35.73400 -8.04042 -13.45633 1.000 29.32829 98 GLU D N 1
ATOM 11987 C CA . GLU D 1 98 ? 34.57486 -8.08147 -12.57000 1.000 33.84084 98 GLU D CA 1
ATOM 11988 C C . GLU D 1 98 ? 34.99101 -7.94562 -11.11034 1.000 39.88953 98 GLU D C 1
ATOM 11989 O O . GLU D 1 98 ? 34.38471 -7.18289 -10.34899 1.000 40.50658 98 GLU D O 1
ATOM 11995 N N . ASN D 1 99 ? 36.02813 -8.68180 -10.70123 1.000 42.03532 99 ASN D N 1
ATOM 11996 C CA . ASN D 1 99 ? 36.49836 -8.59038 -9.32228 1.000 39.90053 99 ASN D CA 1
ATOM 11997 C C . ASN D 1 99 ? 36.97440 -7.18154 -8.99294 1.000 42.66611 99 ASN D C 1
ATOM 11998 O O . ASN D 1 99 ? 36.69333 -6.66344 -7.90707 1.000 47.00499 99 ASN D O 1
ATOM 12003 N N . PHE D 1 100 ? 37.68343 -6.53913 -9.92368 1.000 38.64639 100 PHE D N 1
ATOM 12004 C CA . PHE D 1 100 ? 38.17165 -5.18631 -9.67519 1.000 36.85625 100 PHE D CA 1
ATOM 12005 C C . PHE D 1 100 ? 37.02240 -4.19324 -9.54614 1.000 41.75372 100 PHE D C 1
ATOM 12006 O O . PHE D 1 100 ? 37.02707 -3.34365 -8.64672 1.000 45.70369 100 PHE D O 1
ATOM 12014 N N . VAL D 1 101 ? 36.03053 -4.28186 -10.43551 1.000 43.08870 101 VAL D N 1
ATOM 12015 C CA . VAL D 1 101 ? 34.90900 -3.34701 -10.39223 1.000 39.53624 101 VAL D CA 1
ATOM 12016 C C . VAL D 1 101 ? 34.10623 -3.53914 -9.11249 1.000 41.49119 101 VAL D C 1
ATOM 12017 O O . VAL D 1 101 ? 33.61063 -2.57237 -8.52115 1.000 44.84685 101 VAL D O 1
ATOM 12021 N N . GLU D 1 102 ? 33.97973 -4.78647 -8.65382 1.000 38.22285 102 GLU D N 1
ATOM 12022 C CA . GLU D 1 102 ? 33.24202 -5.04507 -7.42164 1.000 39.63029 102 GLU D CA 1
ATOM 12023 C C . GLU D 1 102 ? 33.98476 -4.50480 -6.20606 1.000 42.17346 102 GLU D C 1
ATOM 12024 O O . GLU D 1 102 ? 33.35947 -4.00198 -5.26570 1.000 46.91389 102 GLU D O 1
ATOM 12030 N N . GLN D 1 103 ? 35.31804 -4.58907 -6.20714 1.000 40.64150 103 GLN D N 1
ATOM 12031 C CA . GLN D 1 103 ? 36.08042 -4.11957 -5.05425 1.000 36.76845 103 GLN D CA 1
ATOM 12032 C C . GLN D 1 103 ? 36.09700 -2.59951 -4.96719 1.000 34.20436 103 GLN D C 1
ATOM 12033 O O . GLN D 1 103 ? 36.20721 -2.04491 -3.86803 1.000 36.87118 103 GLN D O 1
ATOM 12039 N N . HIS D 1 104 ? 35.99419 -1.91288 -6.10192 1.000 32.99660 104 HIS D N 1
ATOM 12040 C CA . HIS D 1 104 ? 35.99535 -0.45021 -6.14443 1.000 35.02462 104 HIS D CA 1
ATOM 12041 C C . HIS D 1 104 ? 34.95007 0.00070 -7.15077 1.000 37.98871 104 HIS D C 1
ATOM 12042 O O . HIS D 1 104 ? 35.27347 0.38250 -8.28228 1.000 38.38840 104 HIS D O 1
ATOM 12049 N N . PRO D 1 105 ? 33.67599 -0.02702 -6.77025 1.000 40.95534 105 PRO D N 1
ATOM 12050 C CA . PRO D 1 105 ? 32.60691 0.29537 -7.72052 1.000 38.34261 105 PRO D CA 1
ATOM 12051 C C . PRO D 1 105 ? 32.65742 1.75521 -8.12968 1.000 36.48105 105 PRO D C 1
ATOM 12052 O O . PRO D 1 105 ? 32.84694 2.64303 -7.28420 1.000 35.15318 105 PRO D O 1
ATOM 12056 N N . PRO D 1 106 ? 32.50162 2.04380 -9.42361 1.000 35.16497 106 PRO D N 1
ATOM 12057 C CA . PRO D 1 106 ? 32.49233 3.43899 -9.87403 1.000 35.40102 106 PRO D CA 1
ATOM 12058 C C . PRO D 1 106 ? 31.10374 4.05018 -9.80980 1.000 37.15710 106 PRO D C 1
ATOM 12059 O O . PRO D 1 106 ? 30.14016 3.38893 -9.41040 1.000 36.36114 106 PRO D O 1
ATOM 12063 N N . ASP D 1 107 ? 30.99091 5.31497 -10.20858 1.000 38.90623 107 ASP D N 1
ATOM 12064 C CA . ASP D 1 107 ? 29.68794 5.94635 -10.34878 1.000 40.14960 107 ASP D CA 1
ATOM 12065 C C . ASP D 1 107 ? 28.99847 5.57739 -11.65581 1.000 37.59959 107 ASP D C 1
ATOM 12066 O O . ASP D 1 107 ? 27.79203 5.80953 -11.78743 1.000 38.66966 107 ASP D O 1
ATOM 12071 N N . CYS D 1 108 ? 29.72673 5.00160 -12.60960 1.000 34.27746 108 CYS D N 1
ATOM 12072 C CA . CYS D 1 108 ? 29.17805 4.63027 -13.90650 1.000 33.92735 108 CYS D CA 1
ATOM 12073 C C . CYS D 1 108 ? 30.17295 3.72864 -14.62029 1.000 29.50985 108 CYS D C 1
ATOM 12074 O O . CYS D 1 108 ? 31.38143 3.80566 -14.37923 1.000 27.26408 108 CYS D O 1
ATOM 12077 N N . ILE D 1 109 ? 29.65043 2.87572 -15.49719 1.000 27.52120 109 ILE D N 1
ATOM 12078 C CA . ILE D 1 109 ? 30.45854 1.99326 -16.32944 1.000 30.09140 109 ILE D CA 1
ATOM 12079 C C . ILE D 1 109 ? 30.08405 2.23971 -17.78334 1.000 32.50130 109 ILE D C 1
ATOM 12080 O O . ILE D 1 109 ? 28.89668 2.25796 -18.12957 1.000 34.85135 109 ILE D O 1
ATOM 12085 N N . VAL D 1 110 ? 31.09190 2.43225 -18.62773 1.000 29.09971 110 VAL D N 1
ATOM 12086 C CA . VAL D 1 110 ? 30.90539 2.57984 -20.06652 1.000 31.19671 110 VAL D CA 1
ATOM 12087 C C . VAL D 1 110 ? 31.70259 1.45886 -20.72169 1.000 31.98166 110 VAL D C 1
ATOM 12088 O O . VAL D 1 110 ? 32.93482 1.53157 -20.81203 1.000 33.69102 110 VAL D O 1
ATOM 12092 N N . ALA D 1 111 ? 31.00950 0.41659 -21.17756 1.000 19.97766 111 ALA D N 1
ATOM 12093 C CA . ALA D 1 111 ? 31.65045 -0.76571 -21.73183 1.000 19.54355 111 ALA D CA 1
ATOM 12094 C C . ALA D 1 111 ? 31.16076 -1.03392 -23.14842 1.000 30.08825 111 ALA D C 1
ATOM 12095 O O . ALA D 1 111 ? 30.03220 -0.69081 -23.51416 1.000 27.03845 111 ALA D O 1
ATOM 12097 N N . ASP D 1 112 ? 32.02661 -1.66427 -23.93671 1.000 33.25818 112 ASP D N 1
ATOM 12098 C CA . ASP D 1 112 ? 31.69646 -2.01412 -25.30873 1.000 29.18198 112 ASP D CA 1
ATOM 12099 C C . ASP D 1 112 ? 30.58108 -3.05392 -25.34118 1.000 28.88018 112 ASP D C 1
ATOM 12100 O O . ASP D 1 112 ? 30.43948 -3.87320 -24.42992 1.000 28.51492 112 ASP D O 1
ATOM 12105 N N . PHE D 1 113 ? 29.77587 -3.01417 -26.40680 1.000 31.44572 113 PHE D N 1
ATOM 12106 C CA . PHE D 1 113 ? 28.67195 -3.96251 -26.51543 1.000 35.69099 113 PHE D CA 1
ATOM 12107 C C . PHE D 1 113 ? 29.14415 -5.37559 -26.82976 1.000 35.97878 113 PHE D C 1
ATOM 12108 O O . PHE D 1 113 ? 28.34786 -6.31429 -26.72281 1.000 41.11857 113 PHE D O 1
ATOM 12116 N N . LEU D 1 114 ? 30.41192 -5.54783 -27.20984 1.000 32.50232 114 LEU D N 1
ATOM 12117 C CA . LEU D 1 114 ? 30.99124 -6.87765 -27.33782 1.000 34.90234 114 LEU D CA 1
ATOM 12118 C C . LEU D 1 114 ? 31.23780 -7.53214 -25.98543 1.000 35.59186 114 LEU D C 1
ATOM 12119 O O . LEU D 1 114 ? 31.63454 -8.70173 -25.94250 1.000 32.62058 114 LEU D O 1
ATOM 12124 N N . LEU D 1 115 ? 31.01355 -6.80524 -24.88800 1.000 36.66276 115 LEU D N 1
ATOM 12125 C CA . LEU D 1 115 ? 31.13597 -7.31911 -23.52642 1.000 35.33055 115 LEU D CA 1
ATOM 12126 C C . LEU D 1 115 ? 29.76764 -7.20923 -22.86338 1.000 36.45351 115 LEU D C 1
ATOM 12127 O O . LEU D 1 115 ? 29.51623 -6.27630 -22.08593 1.000 36.91521 115 LEU D O 1
ATOM 12132 N N . PRO D 1 116 ? 28.85654 -8.14630 -23.14111 1.000 38.93277 116 PRO D N 1
ATOM 12133 C CA . PRO D 1 116 ? 27.50004 -8.04087 -22.58774 1.000 38.11872 116 PRO D CA 1
ATOM 12134 C C . PRO D 1 116 ? 27.38553 -8.47727 -21.13718 1.000 37.85433 116 PRO D C 1
ATOM 12135 O O . PRO D 1 116 ? 26.35665 -8.19803 -20.50625 1.000 36.79398 116 PRO D O 1
ATOM 12139 N N . TRP D 1 117 ? 28.40318 -9.14402 -20.58831 1.000 39.09704 117 TRP D N 1
ATOM 12140 C CA . TRP D 1 117 ? 28.36947 -9.54360 -19.18717 1.000 34.45945 117 TRP D CA 1
ATOM 12141 C C . TRP D 1 117 ? 28.45249 -8.35352 -18.24230 1.000 34.44643 117 TRP D C 1
ATOM 12142 O O . TRP D 1 117 ? 28.12867 -8.49483 -17.05858 1.000 41.31959 117 TRP D O 1
ATOM 12153 N N . VAL D 1 118 ? 28.87576 -7.18748 -18.73620 1.000 32.54334 118 VAL D N 1
ATOM 12154 C CA . VAL D 1 118 ? 28.92708 -5.99208 -17.90552 1.000 31.36841 118 VAL D CA 1
ATOM 12155 C C . VAL D 1 118 ? 27.53236 -5.57027 -17.46458 1.000 35.00469 118 VAL D C 1
ATOM 12156 O O . VAL D 1 118 ? 27.38919 -4.80112 -16.50762 1.000 41.57106 118 VAL D O 1
ATOM 12160 N N . ASP D 1 119 ? 26.49073 -6.06913 -18.13493 1.000 33.61002 119 ASP D N 1
ATOM 12161 C CA . ASP D 1 119 ? 25.12646 -5.75904 -17.72187 1.000 35.87968 119 ASP D CA 1
ATOM 12162 C C . ASP D 1 119 ? 24.83414 -6.32170 -16.33648 1.000 41.79268 119 ASP D C 1
ATOM 12163 O O . ASP D 1 119 ? 24.32441 -5.61279 -15.46132 1.000 48.09932 119 ASP D O 1
ATOM 12168 N N . GLU D 1 120 ? 25.15568 -7.59932 -16.11643 1.000 46.36684 120 GLU D N 1
ATOM 12169 C CA . GLU D 1 120 ? 24.95798 -8.18767 -14.79521 1.000 49.50257 120 GLU D CA 1
ATOM 12170 C C . GLU D 1 120 ? 25.86460 -7.53508 -13.75969 1.000 43.06644 120 GLU D C 1
ATOM 12171 O O . GLU D 1 120 ? 25.45594 -7.32912 -12.61061 1.000 42.43325 120 GLU D O 1
ATOM 12177 N N . LEU D 1 121 ? 27.09781 -7.20238 -14.15022 1.000 35.28118 121 LEU D N 1
ATOM 12178 C CA . LEU D 1 121 ? 28.03215 -6.57626 -13.21989 1.000 33.04698 121 LEU D CA 1
ATOM 12179 C C . LEU D 1 121 ? 27.51401 -5.22633 -12.73839 1.000 34.22507 121 LEU D C 1
ATOM 12180 O O . LEU D 1 121 ? 27.62923 -4.89598 -11.55210 1.000 35.41377 121 LEU D O 1
ATOM 12185 N N . ALA D 1 122 ? 26.93599 -4.43275 -13.64371 1.000 34.88233 122 ALA D N 1
ATOM 12186 C CA . ALA D 1 122 ? 26.36285 -3.15328 -13.24170 1.000 35.54358 122 ALA D CA 1
ATOM 12187 C C . ALA D 1 122 ? 25.07760 -3.33800 -12.44395 1.000 39.99665 122 ALA D C 1
ATOM 12188 O O . ALA D 1 122 ? 24.79846 -2.55083 -11.53196 1.000 39.94919 122 ALA D O 1
ATOM 12190 N N . ASN D 1 123 ? 24.28726 -4.36663 -12.76508 1.000 43.95157 123 ASN D N 1
ATOM 12191 C CA . ASN D 1 123 ? 23.05769 -4.61321 -12.01715 1.000 49.92353 123 ASN D CA 1
ATOM 12192 C C . ASN D 1 123 ? 23.35598 -5.03638 -10.58419 1.000 51.16794 123 ASN D C 1
ATOM 12193 O O . ASN D 1 123 ? 22.70164 -4.56879 -9.64490 1.000 53.25411 123 ASN D O 1
ATOM 12198 N N . LYS D 1 124 ? 24.33744 -5.92204 -10.39845 1.000 51.29181 124 LYS D N 1
ATOM 12199 C CA . LYS D 1 124 ? 24.69480 -6.36675 -9.05426 1.000 51.67682 124 LYS D CA 1
ATOM 12200 C C . LYS D 1 124 ? 25.14396 -5.20126 -8.18346 1.000 47.96585 124 LYS D C 1
ATOM 12201 O O . LYS D 1 124 ? 24.84566 -5.16080 -6.98405 1.000 49.79462 124 LYS D O 1
ATOM 12207 N N . LEU D 1 125 ? 25.86548 -4.24882 -8.76597 1.000 42.37452 125 LEU D N 1
ATOM 12208 C CA . LEU D 1 125 ? 26.38000 -3.10042 -8.03471 1.000 42.61371 125 LEU D CA 1
ATOM 12209 C C . LEU D 1 125 ? 25.44250 -1.89931 -8.07685 1.000 41.99113 125 LEU D C 1
ATOM 12210 O O . LEU D 1 125 ? 25.73091 -0.88563 -7.43119 1.000 38.96982 125 LEU D O 1
ATOM 12215 N N . SER D 1 126 ? 24.34138 -1.98844 -8.82724 1.000 46.51719 126 SER D N 1
ATOM 12216 C CA . SER D 1 126 ? 23.28525 -0.97175 -8.83054 1.000 44.46928 126 SER D CA 1
ATOM 12217 C C . SER D 1 126 ? 23.80958 0.39901 -9.25554 1.000 41.51711 126 SER D C 1
ATOM 12218 O O . SER D 1 126 ? 23.42924 1.42913 -8.69603 1.000 40.34331 126 SER D O 1
ATOM 12221 N N . ILE D 1 127 ? 24.67793 0.41775 -10.26139 1.000 41.51761 127 ILE D N 1
ATOM 12222 C CA . ILE D 1 127 ? 25.21260 1.67359 -10.78226 1.000 42.70687 127 ILE D CA 1
ATOM 12223 C C . ILE D 1 127 ? 24.79453 1.82510 -12.24096 1.000 40.22362 127 ILE D C 1
ATOM 12224 O O . ILE D 1 127 ? 24.57775 0.81704 -12.92991 1.000 38.21846 127 ILE D O 1
ATOM 12229 N N . PRO D 1 128 ? 24.65612 3.04928 -12.74847 1.000 37.87343 128 PRO D N 1
ATOM 12230 C CA . PRO D 1 128 ? 24.25031 3.22387 -14.14767 1.000 40.50154 128 PRO D CA 1
ATOM 12231 C C . PRO D 1 128 ? 25.29811 2.68881 -15.10971 1.000 44.32686 128 PRO D C 1
ATOM 12232 O O . PRO D 1 128 ? 26.50281 2.74582 -14.85096 1.000 48.52375 128 PRO D O 1
ATOM 12236 N N . ARG D 1 129 ? 24.82049 2.16608 -16.23832 1.000 40.94543 129 ARG D N 1
ATOM 12237 C CA . ARG D 1 129 ? 25.67754 1.56273 -17.24832 1.000 37.18687 129 ARG D CA 1
ATOM 12238 C C . ARG D 1 129 ? 25.39166 2.19043 -18.60361 1.000 36.16083 129 ARG D C 1
ATOM 12239 O O . ARG D 1 129 ? 24.23113 2.39984 -18.96870 1.000 39.56960 129 ARG D O 1
ATOM 12247 N N . LEU D 1 130 ? 26.45581 2.49658 -19.34081 1.000 35.27729 130 LEU D N 1
ATOM 12248 C CA . LEU D 1 130 ? 26.35520 3.02609 -20.69137 1.000 35.21202 130 LEU D CA 1
ATOM 12249 C C . LEU D 1 130 ? 26.94814 2.03372 -21.68162 1.000 33.29761 130 LEU D C 1
ATOM 12250 O O . LEU D 1 130 ? 27.86105 1.27063 -21.35165 1.000 31.24080 130 LEU D O 1
ATOM 12255 N N . ALA D 1 131 ? 26.42058 2.05142 -22.90092 1.000 30.07556 131 ALA D N 1
ATOM 12256 C CA . ALA D 1 131 ? 26.84859 1.14546 -23.95360 1.000 30.12011 131 ALA D CA 1
ATOM 12257 C C . ALA D 1 131 ? 27.58857 1.91417 -25.03949 1.000 26.39017 131 ALA D C 1
ATOM 12258 O O . ALA D 1 131 ? 27.37125 3.11350 -25.23576 1.000 27.53214 131 ALA D O 1
ATOM 12260 N N . PHE D 1 132 ? 28.47072 1.20837 -25.74211 1.000 26.06707 132 PHE D N 1
ATOM 12261 C CA . PHE D 1 132 ? 29.25440 1.80461 -26.81471 1.000 29.14208 132 PHE D CA 1
ATOM 12262 C C . PHE D 1 132 ? 29.59434 0.72468 -27.82880 1.000 33.90603 132 PHE D C 1
ATOM 12263 O O . PHE D 1 132 ? 30.10401 -0.33692 -27.45935 1.000 37.54413 132 PHE D O 1
ATOM 12271 N N . ASN D 1 133 ? 29.30046 0.99214 -29.09957 1.000 31.11966 133 ASN D N 1
ATOM 12272 C CA . ASN D 1 133 ? 29.70912 0.11285 -30.18210 1.000 30.53828 133 ASN D CA 1
ATOM 12273 C C . ASN D 1 133 ? 30.56946 0.80416 -31.22710 1.000 32.96545 133 ASN D C 1
ATOM 12274 O O . ASN D 1 133 ? 31.06538 0.12945 -32.13677 1.000 39.13815 133 ASN D O 1
ATOM 12279 N N . GLY D 1 134 ? 30.76984 2.11579 -31.12247 1.000 28.46784 134 GLY D N 1
ATOM 12280 C CA . GLY D 1 134 ? 31.49841 2.84183 -32.13895 1.000 25.31307 134 GLY D CA 1
ATOM 12281 C C . GLY D 1 134 ? 30.74891 3.04082 -33.43257 1.000 34.43724 134 GLY D C 1
ATOM 12282 O O . GLY D 1 134 ? 31.35731 3.44192 -34.42744 1.000 38.06664 134 GLY D O 1
ATOM 12283 N N . PHE D 1 135 ? 29.44924 2.76861 -33.45416 1.000 37.64164 135 PHE D N 1
ATOM 12284 C CA . PHE D 1 135 ? 28.64612 2.92135 -34.65541 1.000 25.43295 135 PHE D CA 1
ATOM 12285 C C . PHE D 1 135 ? 28.03131 4.31613 -34.71591 1.000 34.16119 135 PHE D C 1
ATOM 12286 O O . PHE D 1 135 ? 28.01034 5.06483 -33.73567 1.000 25.87225 135 PHE D O 1
ATOM 12294 N N . SER D 1 136 ? 27.52682 4.65981 -35.89782 1.000 34.38380 136 SER D N 1
ATOM 12295 C CA . SER D 1 136 ? 26.66751 5.82352 -36.03906 1.000 31.76033 136 SER D CA 1
ATOM 12296 C C . SER D 1 136 ? 25.28697 5.51775 -35.47227 1.000 26.47303 136 SER D C 1
ATOM 12297 O O . SER D 1 136 ? 24.81245 4.38066 -35.52459 1.000 26.33302 136 SER D O 1
ATOM 12300 N N . LEU D 1 137 ? 24.63856 6.54586 -34.91621 1.000 26.80727 137 LEU D N 1
ATOM 12301 C CA . LEU D 1 137 ? 23.24025 6.38378 -34.53062 1.000 39.46014 137 LEU D CA 1
ATOM 12302 C C . LEU D 1 137 ? 22.37184 6.11219 -35.74994 1.000 27.22383 137 LEU D C 1
ATOM 12303 O O . LEU D 1 137 ? 21.36493 5.40251 -35.65164 1.000 27.29627 137 LEU D O 1
ATOM 12308 N N . PHE D 1 138 ? 22.75335 6.66246 -36.90500 1.000 27.38398 138 PHE D N 1
ATOM 12309 C CA . PHE D 1 138 ? 22.08503 6.32709 -38.15719 1.000 30.49054 138 PHE D CA 1
ATOM 12310 C C . PHE D 1 138 ? 22.15417 4.83022 -38.42957 1.000 36.56096 138 PHE D C 1
ATOM 12311 O O . PHE D 1 138 ? 21.14944 4.20345 -38.78622 1.000 39.56255 138 PHE D O 1
ATOM 12319 N N . THR D 1 139 ? 23.34029 4.23962 -38.27033 1.000 26.89027 139 THR D N 1
ATOM 12320 C CA . THR D 1 139 ? 23.49307 2.81321 -38.53506 1.000 34.97600 139 THR D CA 1
ATOM 12321 C C . THR D 1 139 ? 22.78721 1.97568 -37.47598 1.000 36.92600 139 THR D C 1
ATOM 12322 O O . THR D 1 139 ? 22.19034 0.93990 -37.79279 1.000 43.13756 139 THR D O 1
ATOM 12326 N N . ILE D 1 140 ? 22.83841 2.40973 -36.21457 1.000 38.06312 140 ILE D N 1
ATOM 12327 C CA . ILE D 1 140 ? 22.13603 1.69250 -35.15337 1.000 36.11191 140 ILE D CA 1
ATOM 12328 C C . ILE D 1 140 ? 20.63343 1.71076 -35.40443 1.000 33.53099 140 ILE D C 1
ATOM 12329 O O . ILE D 1 140 ? 19.93740 0.71383 -35.17414 1.000 32.02439 140 ILE D O 1
ATOM 12334 N N . CYS D 1 141 ? 20.11052 2.84010 -35.88878 1.000 34.67907 141 CYS D N 1
ATOM 12335 C CA . CYS D 1 141 ? 18.69482 2.90752 -36.23684 1.000 34.30452 141 CYS D CA 1
ATOM 12336 C C . CYS D 1 141 ? 18.36369 1.95173 -37.37558 1.000 36.18869 141 CYS D C 1
ATOM 12337 O O . CYS D 1 141 ? 17.34315 1.25353 -37.33600 1.000 38.07524 141 CYS D O 1
ATOM 12340 N N . ALA D 1 142 ? 19.21934 1.90475 -38.39868 1.000 35.22404 142 ALA D N 1
ATOM 12341 C CA . ALA D 1 142 ? 18.95827 1.04409 -39.54691 1.000 33.74506 142 ALA D CA 1
ATOM 12342 C C . ALA D 1 142 ? 19.06874 -0.42783 -39.17313 1.000 32.70034 142 ALA D C 1
ATOM 12343 O O . ALA D 1 142 ? 18.28181 -1.25490 -39.64835 1.000 35.47537 142 ALA D O 1
ATOM 12345 N N . MET D 1 143 ? 20.03877 -0.77422 -38.32410 1.000 29.17738 143 MET D N 1
ATOM 12346 C CA . MET D 1 143 ? 20.18468 -2.16135 -37.89504 1.000 31.94135 143 MET D CA 1
ATOM 12347 C C . MET D 1 143 ? 19.02588 -2.59337 -37.00491 1.000 39.52135 143 MET D C 1
ATOM 12348 O O . MET D 1 143 ? 18.52732 -3.71803 -37.12923 1.000 43.40019 143 MET D O 1
ATOM 12353 N N . GLU D 1 144 ? 18.58494 -1.71667 -36.09900 1.000 44.90180 144 GLU D N 1
ATOM 12354 C CA . GLU D 1 144 ? 17.45561 -2.05260 -35.23843 1.000 45.04314 144 GLU D CA 1
ATOM 12355 C C . GLU D 1 144 ? 16.14912 -2.10874 -36.01859 1.000 46.54199 144 GLU D C 1
ATOM 12356 O O . GLU D 1 144 ? 15.22446 -2.82939 -35.62445 1.000 45.16851 144 GLU D O 1
ATOM 12362 N N . SER D 1 145 ? 16.04932 -1.35758 -37.11718 1.000 46.97916 145 SER D N 1
ATOM 12363 C CA . SER D 1 145 ? 14.88923 -1.49079 -37.99068 1.000 39.85814 145 SER D CA 1
ATOM 12364 C C . SER D 1 145 ? 14.87980 -2.85028 -38.67638 1.000 33.57666 145 SER D C 1
ATOM 12365 O O . SER D 1 145 ? 13.82057 -3.47210 -38.81894 1.000 33.82821 145 SER D O 1
ATOM 12368 N N . LEU D 1 146 ? 16.05229 -3.33192 -39.10009 1.000 30.25554 146 LEU D N 1
ATOM 12369 C CA . LEU D 1 146 ? 16.12797 -4.66277 -39.69364 1.000 34.96449 146 LEU D CA 1
ATOM 12370 C C . LEU D 1 146 ? 15.81653 -5.74267 -38.66693 1.000 42.28498 146 LEU D C 1
ATOM 12371 O O . LEU D 1 146 ? 15.21420 -6.76819 -39.00255 1.000 52.09817 146 LEU D O 1
ATOM 12376 N N . ARG D 1 147 ? 16.21949 -5.53491 -37.41117 1.000 40.52284 147 ARG D N 1
ATOM 12377 C CA . ARG D 1 147 ? 15.87473 -6.49550 -36.36949 1.000 42.64275 147 ARG D CA 1
ATOM 12378 C C . ARG D 1 147 ? 14.36750 -6.57308 -36.16435 1.000 42.08343 147 ARG D C 1
ATOM 12379 O O . ARG D 1 147 ? 13.84208 -7.63798 -35.82058 1.000 41.55508 147 ARG D O 1
ATOM 12387 N N . SER D 1 148 ? 13.65634 -5.46304 -36.38021 1.000 44.55721 148 SER D N 1
ATOM 12388 C CA . SER D 1 148 ? 12.20323 -5.46475 -36.24444 1.000 44.76447 148 SER D CA 1
ATOM 12389 C C . SER D 1 148 ? 11.51712 -5.97681 -37.50648 1.000 46.25354 148 SER D C 1
ATOM 12390 O O . SER D 1 148 ? 10.48052 -6.64439 -37.42310 1.000 47.16514 148 SER D O 1
ATOM 12393 N N . HIS D 1 149 ? 12.07216 -5.67166 -38.68226 1.000 41.67285 149 HIS D N 1
ATOM 12394 C CA . HIS D 1 149 ? 11.53221 -6.11791 -39.96534 1.000 38.42199 149 HIS D CA 1
ATOM 12395 C C . HIS D 1 149 ? 12.61425 -6.91925 -40.67990 1.000 41.89560 149 HIS D C 1
ATOM 12396 O O . HIS D 1 149 ? 13.28015 -6.40639 -41.59285 1.000 45.07734 149 HIS D O 1
ATOM 12403 N N . PRO D 1 150 ? 12.81578 -8.17760 -40.29484 1.000 40.33581 150 PRO D N 1
ATOM 12404 C CA . PRO D 1 150 ? 13.90071 -8.96860 -40.88452 1.000 31.28013 150 PRO D CA 1
ATOM 12405 C C . PRO D 1 150 ? 13.67707 -9.23052 -42.36534 1.000 34.36529 150 PRO D C 1
ATOM 12406 O O . PRO D 1 150 ? 12.55759 -9.18324 -42.87914 1.000 34.72863 150 PRO D O 1
ATOM 12410 N N . LEU D 1 151 ? 14.77962 -9.50719 -43.05199 1.000 36.03793 151 LEU D N 1
ATOM 12411 C CA . LEU D 1 151 ? 14.71808 -9.89208 -44.44991 1.000 35.93913 151 LEU D CA 1
ATOM 12412 C C . LEU D 1 151 ? 14.25216 -11.33997 -44.58151 1.000 41.07943 151 LEU D C 1
ATOM 12413 O O . LEU D 1 151 ? 14.51026 -12.16556 -43.70038 1.000 42.67362 151 LEU D O 1
ATOM 12418 N N . PRO D 1 152 ? 13.55471 -11.66866 -45.66720 1.000 44.88107 152 PRO D N 1
ATOM 12419 C CA . PRO D 1 152 ? 13.25625 -13.07710 -45.94283 1.000 53.32295 152 PRO D CA 1
ATOM 12420 C C . PRO D 1 152 ? 14.54396 -13.84969 -46.18315 1.000 73.04695 152 PRO D C 1
ATOM 12421 O O . PRO D 1 152 ? 15.51027 -13.32430 -46.74222 1.000 77.58040 152 PRO D O 1
ATOM 12425 N N . GLU D 1 153 ? 14.55214 -15.11287 -45.75369 1.000 83.33331 153 GLU D N 1
ATOM 12426 C CA . GLU D 1 153 ? 15.78432 -15.89442 -45.73922 1.000 88.25756 153 GLU D CA 1
ATOM 12427 C C . GLU D 1 153 ? 16.15347 -16.36960 -47.13924 1.000 84.50347 153 GLU D C 1
ATOM 12428 O O . GLU D 1 153 ? 16.87314 -17.36018 -47.30059 1.000 85.50365 153 GLU D O 1
ATOM 12434 N N . ASP D 1 154 ? 15.66110 -15.66517 -48.15375 1.000 77.90608 154 ASP D N 1
ATOM 12435 C CA . ASP D 1 154 ? 16.07639 -15.86431 -49.52977 1.000 69.80133 154 ASP D CA 1
ATOM 12436 C C . ASP D 1 154 ? 16.81913 -14.65997 -50.08601 1.000 60.88631 154 ASP D C 1
ATOM 12437 O O . ASP D 1 154 ? 17.27974 -14.70665 -51.23201 1.000 60.45858 154 ASP D O 1
ATOM 12442 N N . ALA D 1 155 ? 16.95516 -13.59447 -49.30019 1.000 56.06405 155 ALA D N 1
ATOM 12443 C CA . ALA D 1 155 ? 17.31791 -12.29267 -49.84108 1.000 48.30816 155 ALA D CA 1
ATOM 12444 C C . ALA D 1 155 ? 18.73610 -12.28263 -50.39645 1.000 49.87813 155 ALA D C 1
ATOM 12445 O O . ALA D 1 155 ? 19.64277 -12.92864 -49.86316 1.000 49.57409 155 ALA D O 1
ATOM 12447 N N . SER D 1 156 ? 18.91298 -11.54180 -51.48764 1.000 51.87477 156 SER D N 1
ATOM 12448 C CA . SER D 1 156 ? 20.21651 -11.29964 -52.08272 1.000 53.46056 156 SER D CA 1
ATOM 12449 C C . SER D 1 156 ? 20.14975 -9.98503 -52.84315 1.000 56.98340 156 SER D C 1
ATOM 12450 O O . SER D 1 156 ? 19.08653 -9.58629 -53.32719 1.000 59.92432 156 SER D O 1
ATOM 12453 N N . GLY D 1 157 ? 21.29231 -9.31295 -52.93988 1.000 56.83621 157 GLY D N 1
ATOM 12454 C CA . GLY D 1 157 ? 21.35910 -8.03586 -53.60583 1.000 54.71788 157 GLY D CA 1
ATOM 12455 C C . GLY D 1 157 ? 20.88493 -6.90272 -52.71952 1.000 54.64872 157 GLY D C 1
ATOM 12456 O O . GLY D 1 157 ? 20.84101 -7.01850 -51.49031 1.000 57.29844 157 GLY D O 1
ATOM 12457 N N . PRO D 1 158 ? 20.52011 -5.77970 -53.33338 1.000 52.17319 158 PRO D N 1
ATOM 12458 C CA . PRO D 1 158 ? 20.13220 -4.60251 -52.54963 1.000 50.96476 158 PRO D CA 1
ATOM 12459 C C . PRO D 1 158 ? 18.81755 -4.79748 -51.80957 1.000 53.88411 158 PRO D C 1
ATOM 12460 O O . PRO D 1 158 ? 17.94849 -5.57212 -52.21891 1.000 56.74507 158 PRO D O 1
ATOM 12464 N N . PHE D 1 159 ? 18.68515 -4.07339 -50.69830 1.000 47.39227 159 PHE D N 1
ATOM 12465 C CA . PHE D 1 159 ? 17.44888 -4.02616 -49.93274 1.000 41.72913 159 PHE D CA 1
ATOM 12466 C C . PHE D 1 159 ? 17.23930 -2.60486 -49.42779 1.000 36.37196 159 PHE D C 1
ATOM 12467 O O . PHE D 1 159 ? 18.14195 -1.76499 -49.47116 1.000 35.20782 159 PHE D O 1
ATOM 12475 N N . VAL D 1 160 ? 16.02816 -2.34101 -48.94696 1.000 33.18902 160 VAL D N 1
ATOM 12476 C CA . VAL D 1 160 ? 15.64223 -1.03834 -48.41872 1.000 32.59408 160 VAL D CA 1
ATOM 12477 C C . VAL D 1 160 ? 15.56087 -1.13177 -46.90200 1.000 35.87919 160 VAL D C 1
ATOM 12478 O O . VAL D 1 160 ? 15.01733 -2.10125 -46.35927 1.000 37.13529 160 VAL D O 1
ATOM 12482 N N . ILE D 1 161 ? 16.11386 -0.13267 -46.21937 1.000 30.47139 161 ILE D N 1
ATOM 12483 C CA . ILE D 1 161 ? 15.97497 -0.02740 -44.76941 1.000 35.73016 161 ILE D CA 1
ATOM 12484 C C . ILE D 1 161 ? 14.49335 0.16709 -44.47044 1.000 34.92954 161 ILE D C 1
ATOM 12485 O O . ILE D 1 161 ? 13.90824 1.18393 -44.87146 1.000 36.93260 161 ILE D O 1
ATOM 12490 N N . PRO D 1 162 ? 13.85035 -0.77212 -43.78128 1.000 34.09509 162 PRO D N 1
ATOM 12491 C CA . PRO D 1 162 ? 12.38499 -0.75748 -43.69748 1.000 38.32778 162 PRO D CA 1
ATOM 12492 C C . PRO D 1 162 ? 11.85402 0.28830 -42.72784 1.000 37.69777 162 PRO D C 1
ATOM 12493 O O . PRO D 1 162 ? 12.37222 0.46477 -41.62214 1.000 34.80304 162 PRO D O 1
ATOM 12497 N N . ASN D 1 163 ? 10.80161 0.98132 -43.16865 1.000 41.60692 163 ASN D N 1
ATOM 12498 C CA . ASN D 1 163 ? 10.05734 1.94372 -42.35254 1.000 43.60710 163 ASN D CA 1
ATOM 12499 C C . ASN D 1 163 ? 10.98772 2.91822 -41.63338 1.000 38.91094 163 ASN D C 1
ATOM 12500 O O . ASN D 1 163 ? 10.84108 3.19982 -40.44177 1.000 33.31224 163 ASN D O 1
ATOM 12505 N N . PHE D 1 164 ? 11.93912 3.42568 -42.36594 1.000 41.21133 164 PHE D N 1
ATOM 12506 C CA . PHE D 1 164 ? 12.97092 4.38311 -42.00885 1.000 42.64495 164 PHE D CA 1
ATOM 12507 C C . PHE D 1 164 ? 12.47974 5.80398 -42.27038 1.000 40.97338 164 PHE D C 1
ATOM 12508 O O . PHE D 1 164 ? 11.65445 6.02523 -43.16180 1.000 38.97244 164 PHE D O 1
ATOM 12516 N N . PRO D 1 165 ? 12.94747 6.78755 -41.49661 1.000 40.58751 165 PRO D N 1
ATOM 12517 C CA . PRO D 1 165 ? 12.59146 8.18430 -41.79818 1.000 40.73483 165 PRO D CA 1
ATOM 12518 C C . PRO D 1 165 ? 12.98913 8.62965 -43.19675 1.000 43.14105 165 PRO D C 1
ATOM 12519 O O . PRO D 1 165 ? 12.40070 9.58779 -43.71288 1.000 43.31990 165 PRO D O 1
ATOM 12523 N N . GLN D 1 166 ? 13.96317 7.97214 -43.82410 1.000 44.02706 166 GLN D N 1
ATOM 12524 C CA . GLN D 1 166 ? 14.34969 8.25515 -45.19805 1.000 44.25250 166 GLN D CA 1
ATOM 12525 C C . GLN D 1 166 ? 14.37300 6.95703 -45.99275 1.000 46.53955 166 GLN D C 1
ATOM 12526 O O . GLN D 1 166 ? 14.44237 5.86095 -45.43206 1.000 44.24670 166 GLN D O 1
ATOM 12532 N N . ASP D 1 167 ? 14.31606 7.09220 -47.31459 1.000 51.93920 167 ASP D N 1
ATOM 12533 C CA . ASP D 1 167 ? 14.33663 5.95136 -48.22374 1.000 50.61904 167 ASP D CA 1
ATOM 12534 C C . ASP D 1 167 ? 15.77190 5.72772 -48.68409 1.000 47.02997 167 ASP D C 1
ATOM 12535 O O . ASP D 1 167 ? 16.32475 6.53712 -49.43583 1.000 50.07283 167 ASP D O 1
ATOM 12540 N N . ILE D 1 168 ? 16.37259 4.63180 -48.22916 1.000 40.98391 168 ILE D N 1
ATOM 12541 C CA . ILE D 1 168 ? 17.77223 4.32668 -48.49346 1.000 41.68911 168 ILE D CA 1
ATOM 12542 C C . ILE D 1 168 ? 17.88112 2.86562 -48.90371 1.000 40.99554 168 ILE D C 1
ATOM 12543 O O . ILE D 1 168 ? 17.23108 1.99535 -48.31378 1.000 42.45125 168 ILE D O 1
ATOM 12548 N N . VAL D 1 169 ? 18.69508 2.59917 -49.92134 1.000 38.13778 169 VAL D N 1
ATOM 12549 C CA . VAL D 1 169 ? 18.91181 1.25226 -50.43430 1.000 31.31683 169 VAL D CA 1
ATOM 12550 C C . VAL D 1 169 ? 20.34945 0.85170 -50.13288 1.000 44.80557 169 VAL D C 1
ATOM 12551 O O . VAL D 1 169 ? 21.29308 1.45373 -50.66023 1.000 44.95182 169 VAL D O 1
ATOM 12555 N N . ILE D 1 170 ? 20.51667 -0.15709 -49.28293 1.000 43.26520 170 ILE D N 1
ATOM 12556 C CA . ILE D 1 170 ? 21.82207 -0.77103 -49.06927 1.000 42.22850 170 ILE D CA 1
ATOM 12557 C C . ILE D 1 170 ? 22.14658 -1.64275 -50.27414 1.000 52.26164 170 ILE D C 1
ATOM 12558 O O . ILE D 1 170 ? 21.25435 -2.25493 -50.87019 1.000 57.38936 170 ILE D O 1
ATOM 12563 N N . ASN D 1 171 ? 23.42481 -1.70358 -50.64626 1.000 58.32604 171 ASN D N 1
ATOM 12564 C CA . ASN D 1 171 ? 23.79563 -2.36243 -51.89240 1.000 63.36141 171 ASN D CA 1
ATOM 12565 C C . ASN D 1 171 ? 23.89854 -3.87875 -51.77405 1.000 62.60261 171 ASN D C 1
ATOM 12566 O O . ASN D 1 171 ? 24.02844 -4.55137 -52.80288 1.000 65.78708 171 ASN D O 1
ATOM 12571 N N . SER D 1 172 ? 23.84057 -4.43599 -50.56669 1.000 58.82675 172 SER D N 1
ATOM 12572 C CA . SER D 1 172 ? 23.96968 -5.87610 -50.40189 1.000 54.78901 172 SER D CA 1
ATOM 12573 C C . SER D 1 172 ? 23.22072 -6.31883 -49.15684 1.000 54.12829 172 SER D C 1
ATOM 12574 O O . SER D 1 172 ? 22.91937 -5.51863 -48.26832 1.000 51.02636 172 SER D O 1
ATOM 12577 N N . THR D 1 173 ? 22.93222 -7.61513 -49.10434 1.000 55.41111 173 THR D N 1
ATOM 12578 C CA . THR D 1 173 ? 22.25179 -8.24552 -47.98322 1.000 54.91719 173 THR D CA 1
ATOM 12579 C C . THR D 1 173 ? 23.25752 -8.63866 -46.90396 1.000 53.46169 173 THR D C 1
ATOM 12580 O O . THR D 1 173 ? 24.36285 -9.09282 -47.21839 1.000 56.15815 173 THR D O 1
ATOM 12584 N N . PRO D 1 174 ? 22.90750 -8.45581 -45.63551 1.000 47.20276 174 PRO D N 1
ATOM 12585 C CA . PRO D 1 174 ? 23.78235 -8.90650 -44.55273 1.000 43.04718 174 PRO D CA 1
ATOM 12586 C C . PRO D 1 174 ? 23.81066 -10.42160 -44.48585 1.000 43.86804 174 PRO D C 1
ATOM 12587 O O . PRO D 1 174 ? 22.78255 -11.07925 -44.70869 1.000 44.22469 174 PRO D O 1
ATOM 12591 N N . PRO D 1 175 ? 24.96660 -11.01583 -44.20051 1.000 43.87766 175 PRO D N 1
ATOM 12592 C CA . PRO D 1 175 ? 25.01158 -12.46755 -44.00562 1.000 38.06400 175 PRO D CA 1
ATOM 12593 C C . PRO D 1 175 ? 24.21596 -12.87507 -42.77771 1.000 35.78778 175 PRO D C 1
ATOM 12594 O O . PRO D 1 175 ? 24.02698 -12.09380 -41.84183 1.000 32.52194 175 PRO D O 1
ATOM 12598 N N . ALA D 1 176 ? 23.73892 -14.12211 -42.79531 1.000 42.39442 176 ALA D N 1
ATOM 12599 C CA . ALA D 1 176 ? 22.98866 -14.63731 -41.65503 1.000 45.79853 176 ALA D CA 1
ATOM 12600 C C . ALA D 1 176 ? 23.84891 -14.68892 -40.40015 1.000 51.57238 176 ALA D C 1
ATOM 12601 O O . ALA D 1 176 ? 23.33472 -14.52911 -39.28661 1.000 51.98075 176 ALA D O 1
ATOM 12603 N N . GLU D 1 177 ? 25.15672 -14.90711 -40.56081 1.000 57.38391 177 GLU D N 1
ATOM 12604 C CA . GLU D 1 177 ? 26.05632 -14.91996 -39.41264 1.000 58.69617 177 GLU D CA 1
ATOM 12605 C C . GLU D 1 177 ? 26.08713 -13.56165 -38.72365 1.000 63.80901 177 GLU D C 1
ATOM 12606 O O . GLU D 1 177 ? 26.17079 -13.48260 -37.49213 1.000 67.50169 177 GLU D O 1
ATOM 12612 N N . SER D 1 178 ? 26.01901 -12.47959 -39.50334 1.000 62.37273 178 SER D N 1
ATOM 12613 C CA . SER D 1 178 ? 26.05135 -11.14358 -38.91820 1.000 60.63008 178 SER D CA 1
ATOM 12614 C C . SER D 1 178 ? 24.80605 -10.87545 -38.08297 1.000 63.30051 178 SER D C 1
ATOM 12615 O O . SER D 1 178 ? 24.90244 -10.34182 -36.97156 1.000 65.87848 178 SER D O 1
ATOM 12618 N N . LYS D 1 179 ? 23.62855 -11.24108 -38.59818 1.000 60.11201 179 LYS D N 1
ATOM 12619 C CA . LYS D 1 179 ? 22.39955 -11.04502 -37.83566 1.000 55.57544 179 LYS D CA 1
ATOM 12620 C C . LYS D 1 179 ? 22.43329 -11.82160 -36.52573 1.000 56.28159 179 LYS D C 1
ATOM 12621 O O . LYS D 1 179 ? 22.03067 -11.30351 -35.47796 1.000 57.99863 179 LYS D O 1
ATOM 12627 N N . THR D 1 180 ? 22.91442 -13.06665 -36.56387 1.000 55.64935 180 THR D N 1
ATOM 12628 C CA . THR D 1 180 ? 22.94666 -13.89322 -35.36314 1.000 58.79817 180 THR D CA 1
ATOM 12629 C C . THR D 1 180 ? 23.95534 -13.38738 -34.33929 1.000 60.83748 180 THR D C 1
ATOM 12630 O O . THR D 1 180 ? 23.81824 -13.69133 -33.14929 1.000 59.84187 180 THR D O 1
ATOM 12634 N N . PHE D 1 181 ? 24.95644 -12.61990 -34.77146 1.000 61.84804 181 PHE D N 1
ATOM 12635 C CA . PHE D 1 181 ? 25.97606 -12.09338 -33.87199 1.000 58.36131 181 PHE D CA 1
ATOM 12636 C C . PHE D 1 181 ? 25.60572 -10.72365 -33.31282 1.000 54.50127 181 PHE D C 1
ATOM 12637 O O . PHE D 1 181 ? 25.84704 -10.45308 -32.13153 1.000 52.25534 181 PHE D O 1
ATOM 12645 N N . MET D 1 182 ? 25.01170 -9.85593 -34.13557 1.000 53.42425 182 MET D N 1
ATOM 12646 C CA . MET D 1 182 ? 24.65897 -8.51349 -33.68516 1.000 53.16976 182 MET D CA 1
ATOM 12647 C C . MET D 1 182 ? 23.40336 -8.49767 -32.81942 1.000 52.43844 182 MET D C 1
ATOM 12648 O O . MET D 1 182 ? 23.30761 -7.68079 -31.89648 1.000 48.99674 182 MET D O 1
ATOM 12653 N N . ASP D 1 183 ? 22.43781 -9.37711 -33.09996 1.000 53.10420 183 ASP D N 1
ATOM 12654 C CA . ASP D 1 183 ? 21.15046 -9.31892 -32.40668 1.000 51.66633 183 ASP D CA 1
ATOM 12655 C C . ASP D 1 183 ? 21.26409 -9.48127 -30.89527 1.000 48.66970 183 ASP D C 1
ATOM 12656 O O . ASP D 1 183 ? 20.66237 -8.67122 -30.16824 1.000 47.31050 183 ASP D O 1
ATOM 12661 N N . PRO D 1 184 ? 21.97723 -10.47814 -30.35116 1.000 45.39653 184 PRO D N 1
ATOM 12662 C CA . PRO D 1 184 ? 22.05686 -10.57028 -28.88224 1.000 39.24101 184 PRO D CA 1
ATOM 12663 C C . PRO D 1 184 ? 22.75424 -9.38046 -28.24815 1.000 34.50862 184 PRO D C 1
ATOM 12664 O O . PRO D 1 184 ? 22.36245 -8.94324 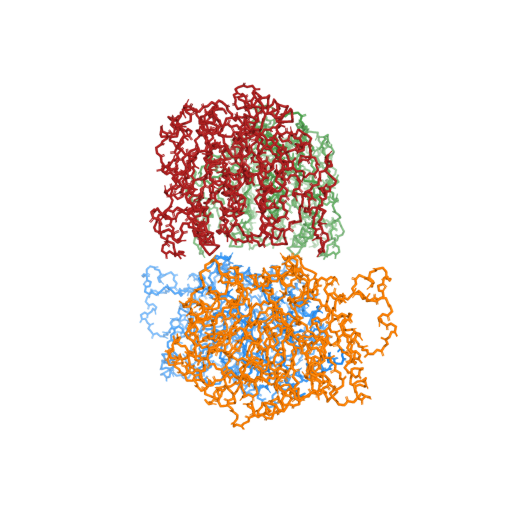-27.15862 1.000 31.29563 184 PRO D O 1
ATOM 12668 N N . LEU D 1 185 ? 23.77553 -8.83418 -28.91195 1.000 33.17684 185 LEU D N 1
ATOM 12669 C CA . LEU D 1 185 ? 24.52188 -7.71881 -28.33900 1.000 33.67063 185 LEU D CA 1
ATOM 12670 C C . LEU D 1 185 ? 23.67250 -6.45651 -28.27058 1.000 29.90658 185 LEU D C 1
ATOM 12671 O O . LEU D 1 185 ? 23.72654 -5.72024 -27.27890 1.000 31.89230 185 LEU D O 1
ATOM 12676 N N . PHE D 1 186 ? 22.88425 -6.18818 -29.31379 1.000 31.62223 186 PHE D N 1
ATOM 12677 C CA . PHE D 1 186 ? 22.05518 -4.98747 -29.31950 1.000 32.92739 186 PHE D CA 1
ATOM 12678 C C . PHE D 1 186 ? 20.99015 -5.04109 -28.23268 1.000 39.53119 186 PHE D C 1
ATOM 12679 O O . PHE D 1 186 ? 20.74354 -4.03960 -27.55075 1.000 45.12127 186 PHE D O 1
ATOM 12687 N N . THR D 1 187 ? 20.35196 -6.20002 -28.05176 1.000 39.43764 187 THR D N 1
ATOM 12688 C CA . THR D 1 187 ? 19.28775 -6.30445 -27.05824 1.000 42.22083 187 THR D CA 1
ATOM 12689 C C . THR D 1 187 ? 19.82383 -6.09619 -25.64670 1.000 41.32123 187 THR D C 1
ATOM 12690 O O . THR D 1 187 ? 19.14521 -5.50162 -24.80200 1.000 41.52139 187 THR D O 1
ATOM 12694 N N . ILE D 1 188 ? 21.03679 -6.57860 -25.37053 1.000 41.90046 188 ILE D N 1
ATOM 12695 C CA . ILE D 1 188 ? 21.64221 -6.35367 -24.06105 1.000 42.76209 188 ILE D CA 1
ATOM 12696 C C . ILE D 1 188 ? 22.14777 -4.92053 -23.94885 1.000 40.80822 188 ILE D C 1
ATOM 12697 O O . ILE D 1 188 ? 22.09535 -4.30929 -22.87519 1.000 28.39205 188 ILE D O 1
ATOM 12702 N N . ALA D 1 189 ? 22.63705 -4.35821 -25.05607 1.000 39.33202 189 ALA D N 1
ATOM 12703 C CA . ALA D 1 189 ? 23.03072 -2.95458 -25.06229 1.000 32.80874 189 ALA D CA 1
ATOM 12704 C C . ALA D 1 189 ? 21.82947 -2.03435 -24.88295 1.000 36.77613 189 ALA D C 1
ATOM 12705 O O . ALA D 1 189 ? 21.97437 -0.92434 -24.36047 1.000 38.24566 189 ALA D O 1
ATOM 12707 N N . LEU D 1 190 ? 20.64146 -2.47266 -25.30668 1.000 40.02363 190 LEU D N 1
ATOM 12708 C CA . LEU D 1 190 ? 19.42869 -1.68826 -25.10561 1.000 39.47132 190 LEU D CA 1
ATOM 12709 C C . LEU D 1 190 ? 18.93884 -1.72037 -23.66455 1.000 39.35590 190 LEU D C 1
ATOM 12710 O O . LEU D 1 190 ? 18.09672 -0.89315 -23.29840 1.000 40.73030 190 LEU D O 1
ATOM 12715 N N . LYS D 1 191 ? 19.43678 -2.64728 -22.84553 1.000 36.43259 191 LYS D N 1
ATOM 12716 C CA . LYS D 1 191 ? 19.09799 -2.68657 -21.42892 1.000 34.46836 191 LYS D CA 1
ATOM 12717 C C . LYS D 1 191 ? 19.88953 -1.68100 -20.60397 1.000 31.87009 191 LYS D C 1
ATOM 12718 O O . LYS D 1 191 ? 19.62673 -1.54537 -19.40425 1.000 36.00292 191 LYS D O 1
ATOM 12724 N N . SER D 1 192 ? 20.84180 -0.97757 -21.21044 1.000 30.23918 192 SER D N 1
ATOM 12725 C CA . SER D 1 192 ? 21.65112 -0.00962 -20.48985 1.000 33.16345 192 SER D CA 1
ATOM 12726 C C . SER D 1 192 ? 20.89002 1.30530 -20.33351 1.000 39.71724 192 SER D C 1
ATOM 12727 O O . SER D 1 192 ? 19.78409 1.48493 -20.85099 1.000 43.54797 192 SER D O 1
ATOM 12730 N N . ASN D 1 193 ? 21.49672 2.24370 -19.60509 1.000 40.96833 193 ASN D N 1
ATOM 12731 C CA . ASN D 1 193 ? 20.85896 3.53413 -19.37807 1.000 43.47902 193 ASN D CA 1
ATOM 12732 C C . ASN D 1 193 ? 20.95100 4.44155 -20.59715 1.000 45.21385 193 ASN D C 1
ATOM 12733 O O . ASN D 1 193 ? 20.09732 5.31706 -20.77642 1.000 48.74432 193 ASN D O 1
ATOM 12738 N N . GLY D 1 194 ? 21.96512 4.25578 -21.43437 1.000 37.28123 194 GLY D N 1
ATOM 12739 C CA . GLY D 1 194 ? 22.12732 5.09675 -22.60613 1.000 37.61912 194 GLY D CA 1
ATOM 12740 C C . GLY D 1 194 ? 23.17619 4.52538 -23.53101 1.000 40.08110 194 GLY D C 1
ATOM 12741 O O . GLY D 1 194 ? 23.90616 3.59301 -23.18366 1.000 50.35126 194 GLY D O 1
ATOM 12742 N N . PHE D 1 195 ? 23.24340 5.10978 -24.72354 1.000 35.97897 195 PHE D N 1
ATOM 12743 C CA . PHE D 1 195 ? 24.16767 4.68335 -25.76608 1.000 39.32588 195 PHE D CA 1
ATOM 12744 C C . PHE D 1 195 ? 25.04256 5.86662 -26.15218 1.000 40.98739 195 PHE D C 1
ATOM 12745 O O . PHE D 1 195 ? 24.54205 6.86098 -26.68752 1.000 46.54624 195 PHE D O 1
ATOM 12753 N N . ILE D 1 196 ? 26.33946 5.76384 -25.87759 1.000 38.67697 196 ILE D N 1
ATOM 12754 C CA . ILE D 1 196 ? 27.28363 6.81072 -26.25655 1.000 35.27439 196 ILE D CA 1
ATOM 12755 C C . ILE D 1 196 ? 27.65146 6.62343 -27.72220 1.000 28.18416 196 ILE D C 1
ATOM 12756 O O . ILE D 1 196 ? 28.08826 5.54152 -28.12900 1.000 30.03806 196 ILE D O 1
ATOM 12761 N N . ILE D 1 197 ? 27.47431 7.67663 -28.51683 1.000 26.86477 197 ILE D N 1
ATOM 12762 C CA . ILE D 1 197 ? 27.75641 7.65286 -29.94774 1.000 38.73959 197 ILE D CA 1
ATOM 12763 C C . ILE D 1 197 ? 28.93826 8.57183 -30.22417 1.000 38.66983 197 ILE D C 1
ATOM 12764 O O . ILE D 1 197 ? 28.93191 9.74153 -29.81955 1.000 38.99768 197 ILE D O 1
ATOM 12769 N N . ASN D 1 198 ? 29.95010 8.04505 -30.91645 1.000 36.12816 198 ASN D N 1
ATOM 12770 C CA . ASN D 1 198 ? 31.08906 8.84837 -31.35987 1.000 35.70347 198 ASN D CA 1
ATOM 12771 C C . ASN D 1 198 ? 30.73556 9.57172 -32.66187 1.000 39.26224 198 ASN D C 1
ATOM 12772 O O . ASN D 1 198 ? 31.29995 9.33167 -33.72919 1.000 41.59686 198 ASN D O 1
ATOM 12777 N N . SER D 1 199 ? 29.75997 10.46739 -32.55031 1.000 38.28748 199 SER D N 1
ATOM 12778 C CA . SER D 1 199 ? 29.26473 11.23534 -33.68401 1.000 35.25614 199 SER D CA 1
ATOM 12779 C C . SER D 1 199 ? 28.52279 12.44789 -33.13951 1.000 34.89878 199 SER D C 1
ATOM 12780 O O . SER D 1 199 ? 28.46543 12.67262 -31.92786 1.000 37.58200 199 SER D O 1
ATOM 12783 N N . PHE D 1 200 ? 27.94896 13.23069 -34.04851 1.000 32.63414 200 PHE D N 1
ATOM 12784 C CA . PHE D 1 200 ? 27.20132 14.41731 -33.66981 1.000 30.53966 200 PHE D CA 1
ATOM 12785 C C . PHE D 1 200 ? 25.90347 14.47524 -34.45949 1.000 31.19518 200 PHE D C 1
ATOM 12786 O O . PHE D 1 200 ? 25.81274 13.96458 -35.57938 1.000 34.38492 200 PHE D O 1
ATOM 12794 N N . VAL D 1 201 ? 24.89575 15.10553 -33.84935 1.000 30.24451 201 VAL D N 1
ATOM 12795 C CA . VAL D 1 201 ? 23.54281 15.08632 -34.39838 1.000 49.40935 201 VAL D CA 1
ATOM 12796 C C . VAL D 1 201 ? 23.49243 15.73934 -35.77530 1.000 45.24307 201 VAL D C 1
ATOM 12797 O O . VAL D 1 201 ? 22.65408 15.37703 -36.61056 1.000 31.02692 201 VAL D O 1
ATOM 12801 N N . GLU D 1 202 ? 24.39062 16.69003 -36.04918 1.000 42.26559 202 GLU D N 1
ATOM 12802 C CA . GLU D 1 202 ? 24.39519 17.32841 -37.36213 1.000 43.36531 202 GLU D CA 1
ATOM 12803 C C . GLU D 1 202 ? 24.76965 16.34711 -38.46668 1.000 45.80283 202 GLU D C 1
ATOM 12804 O O . GLU D 1 202 ? 24.25833 16.45446 -39.58724 1.000 49.44808 202 GLU D O 1
ATOM 12810 N N . PHE D 1 203 ? 25.64782 15.38706 -38.17671 1.000 40.50115 203 PHE D N 1
ATOM 12811 C CA . PHE D 1 203 ? 26.04462 14.41087 -39.18402 1.000 39.10042 203 PHE D CA 1
ATOM 12812 C C . PHE D 1 203 ? 25.11430 13.20484 -39.21516 1.000 42.81330 203 PHE D C 1
ATOM 12813 O O . PHE D 1 203 ? 24.73422 12.74687 -40.29789 1.000 48.14169 203 PHE D O 1
ATOM 12821 N N . ASP D 1 204 ? 24.73683 12.67978 -38.04715 1.000 39.75472 204 ASP D N 1
ATOM 12822 C CA . ASP D 1 204 ? 23.81006 11.55298 -38.01335 1.000 37.10786 204 ASP D CA 1
ATOM 12823 C C . ASP D 1 204 ? 22.42139 11.96219 -38.48899 1.000 41.74107 204 ASP D C 1
ATOM 12824 O O . ASP D 1 204 ? 21.75603 11.20500 -39.20554 1.000 41.32584 204 ASP D O 1
ATOM 12829 N N . GLY D 1 205 ? 21.96965 13.15323 -38.10635 1.000 44.68972 205 GLY D N 1
ATOM 12830 C CA . GLY D 1 205 ? 20.64141 13.60826 -38.46535 1.000 46.48948 205 GLY D CA 1
ATOM 12831 C C . GLY D 1 205 ? 19.67555 13.53481 -37.30225 1.000 47.96894 205 GLY D C 1
ATOM 12832 O O . GLY D 1 205 ? 19.48909 12.46673 -36.71080 1.000 49.34659 205 GLY D O 1
ATOM 12833 N N . GLU D 1 206 ? 19.05473 14.66689 -36.96123 1.000 51.60772 206 GLU D N 1
ATOM 12834 C CA . GLU D 1 206 ? 18.13897 14.69406 -35.82705 1.000 53.84831 206 GLU D CA 1
ATOM 12835 C C . GLU D 1 206 ? 16.91342 13.82325 -36.06311 1.000 51.31851 206 GLU D C 1
ATOM 12836 O O . GLU D 1 206 ? 16.28155 13.38558 -35.09500 1.000 50.56051 206 GLU D O 1
ATOM 12842 N N . GLU D 1 207 ? 16.57263 13.55093 -37.32599 1.000 49.84111 207 GLU D N 1
ATOM 12843 C CA . GLU D 1 207 ? 15.47307 12.63681 -37.61343 1.000 48.10807 207 GLU D CA 1
ATOM 12844 C C . GLU D 1 207 ? 15.72135 11.25749 -37.01605 1.000 43.29803 207 GLU D C 1
ATOM 12845 O O . GLU D 1 207 ? 14.76815 10.55158 -36.66680 1.000 41.91708 207 GLU D O 1
ATOM 12851 N N . TYR D 1 208 ? 16.98597 10.86192 -36.87704 1.000 40.44912 208 TYR D N 1
ATOM 12852 C CA . TYR D 1 208 ? 17.32553 9.56548 -36.30830 1.000 38.90165 208 TYR D CA 1
ATOM 12853 C C . TYR D 1 208 ? 17.58947 9.62379 -34.80985 1.000 38.30132 208 TYR D C 1
ATOM 12854 O O . TYR D 1 208 ? 17.64933 8.57120 -34.16508 1.000 34.06602 208 TYR D O 1
ATOM 12863 N N . VAL D 1 209 ? 17.74254 10.81967 -34.24041 1.000 37.40115 209 VAL D N 1
ATOM 12864 C CA . VAL D 1 209 ? 17.64622 10.95152 -32.79201 1.000 38.32827 209 VAL D CA 1
ATOM 12865 C C . VAL D 1 209 ? 16.19869 10.78168 -32.35127 1.000 38.89687 209 VAL D C 1
ATOM 12866 O O . VAL D 1 209 ? 15.91117 10.10783 -31.35452 1.000 40.85963 209 VAL D O 1
ATOM 12870 N N . LYS D 1 210 ? 15.26329 11.37600 -33.09746 1.000 42.84559 210 LYS D N 1
ATOM 12871 C CA . LYS D 1 210 ? 13.84640 11.19340 -32.80016 1.000 43.54450 210 LYS D CA 1
ATOM 12872 C C . LYS D 1 210 ? 13.41504 9.74962 -33.02575 1.000 47.58670 210 LYS D C 1
ATOM 12873 O O . LYS D 1 210 ? 12.59942 9.21496 -32.26609 1.000 49.30034 210 LYS D O 1
ATOM 12879 N N . TYR D 1 211 ? 13.95199 9.10122 -34.06123 1.000 46.50638 211 TYR D N 1
ATOM 12880 C CA . TYR D 1 211 ? 13.60401 7.70792 -34.32069 1.000 39.47502 211 TYR D CA 1
ATOM 12881 C C . TYR D 1 211 ? 14.08950 6.80507 -33.19290 1.000 34.87588 211 TYR D C 1
ATOM 12882 O O . TYR D 1 211 ? 13.34270 5.94991 -32.70272 1.000 31.00407 211 TYR D O 1
ATOM 12891 N N . TYR D 1 212 ? 15.33889 6.98893 -32.75880 1.000 32.32546 212 TYR D N 1
ATOM 12892 C CA . TYR D 1 212 ? 15.89119 6.12094 -31.72407 1.000 35.59737 212 TYR D CA 1
ATOM 12893 C C . TYR D 1 212 ? 15.20461 6.33571 -30.38078 1.000 38.60970 212 TYR D C 1
ATOM 12894 O O . TYR D 1 212 ? 15.09001 5.39402 -29.58760 1.000 37.87258 212 TYR D O 1
ATOM 12903 N N . GLU D 1 213 ? 14.73375 7.55265 -30.11225 1.000 40.31592 213 GLU D N 1
ATOM 12904 C CA . GLU D 1 213 ? 14.10124 7.85528 -28.83523 1.000 44.06610 213 GLU D CA 1
ATOM 12905 C C . GLU D 1 213 ? 12.60653 7.56091 -28.82199 1.000 50.92905 213 GLU D C 1
ATOM 12906 O O . GLU D 1 213 ? 12.06458 7.21520 -27.76536 1.000 56.82727 213 GLU D O 1
ATOM 12912 N N . LYS D 1 214 ? 11.92735 7.67366 -29.96347 1.000 48.69857 214 LYS D N 1
ATOM 12913 C CA . LYS D 1 214 ? 10.48271 7.47238 -30.02726 1.000 44.23216 214 LYS D CA 1
ATOM 12914 C C . LYS D 1 214 ? 10.07881 6.09903 -30.54760 1.000 37.72048 214 LYS D C 1
ATOM 12915 O O . LYS D 1 214 ? 9.10729 5.52123 -30.05196 1.000 36.39501 214 LYS D O 1
ATOM 12921 N N . THR D 1 215 ? 10.78658 5.56287 -31.54134 1.000 39.20946 215 THR D N 1
ATOM 12922 C CA . THR D 1 215 ? 10.43430 4.25957 -32.09356 1.000 45.30255 215 THR D CA 1
ATOM 12923 C C . THR D 1 215 ? 11.10344 3.11545 -31.34118 1.000 53.56302 215 THR D C 1
ATOM 12924 O O . THR D 1 215 ? 10.47268 2.08118 -31.09620 1.000 59.11585 215 THR D O 1
ATOM 12928 N N . ILE D 1 216 ? 12.36411 3.28803 -30.95436 1.000 56.09449 216 ILE D N 1
ATOM 12929 C CA . ILE D 1 216 ? 13.08859 2.23416 -30.25526 1.000 55.40045 216 ILE D CA 1
ATOM 12930 C C . ILE D 1 216 ? 12.96004 2.36226 -28.73823 1.000 54.93882 216 ILE D C 1
ATOM 12931 O O . ILE D 1 216 ? 12.99800 1.35262 -28.02678 1.000 55.27027 216 ILE D O 1
ATOM 12936 N N . GLY D 1 217 ? 12.78181 3.57632 -28.22547 1.000 49.21378 217 GLY D N 1
ATOM 12937 C CA . GLY D 1 217 ? 12.61103 3.76519 -26.79837 1.000 46.27917 217 GLY D CA 1
ATOM 12938 C C . GLY D 1 217 ? 13.88763 3.55365 -26.01305 1.000 40.99919 217 GLY D C 1
ATOM 12939 O O . GLY D 1 217 ? 13.98412 2.62814 -25.20100 1.000 46.18497 217 GLY D O 1
ATOM 12940 N N . HIS D 1 218 ? 14.87195 4.41633 -26.24747 1.000 37.90821 218 HIS D N 1
ATOM 12941 C CA . HIS D 1 218 ? 16.18066 4.32181 -25.61741 1.000 35.62417 218 HIS D CA 1
ATOM 12942 C C . HIS D 1 218 ? 16.91728 5.62738 -25.87293 1.000 37.73501 218 HIS D C 1
ATOM 12943 O O . HIS D 1 218 ? 16.64579 6.31942 -26.85829 1.000 39.02762 218 HIS D O 1
ATOM 12950 N N . LYS D 1 219 ? 17.84260 5.95858 -24.97925 1.000 36.15304 219 LYS D N 1
ATOM 12951 C CA . LYS D 1 219 ? 18.55265 7.22763 -25.03575 1.000 34.08798 219 LYS D CA 1
ATOM 12952 C C . LYS D 1 219 ? 19.90565 7.05572 -25.71371 1.000 35.84863 219 LYS D C 1
ATOM 12953 O O . LYS D 1 219 ? 20.62580 6.08725 -25.45486 1.000 32.84025 219 LYS D O 1
ATOM 12959 N N . ALA D 1 220 ? 20.24287 8.00237 -26.58566 1.000 41.45098 220 ALA D N 1
ATOM 12960 C CA . ALA D 1 220 ? 21.53113 8.03743 -27.26085 1.000 42.35797 220 ALA D CA 1
ATOM 12961 C C . ALA D 1 220 ? 22.20547 9.37172 -26.97563 1.000 44.32817 220 ALA D C 1
ATOM 12962 O O . ALA D 1 220 ? 21.54242 10.41144 -26.91039 1.000 46.25406 220 ALA D O 1
ATOM 12964 N N . TRP D 1 221 ? 23.52313 9.34076 -26.80052 1.000 34.75987 221 TRP D N 1
ATOM 12965 C CA . TRP D 1 221 ? 24.29561 10.52334 -26.43423 1.000 31.47298 221 TRP D CA 1
ATOM 12966 C C . TRP D 1 221 ? 25.33668 10.79052 -27.51346 1.000 32.74084 221 TRP D C 1
ATOM 12967 O O . TRP D 1 221 ? 26.31396 10.04714 -27.63235 1.000 30.82256 221 TRP D O 1
ATOM 12978 N N . HIS D 1 222 ? 25.14099 11.85888 -28.28433 1.000 32.15956 222 HIS D N 1
ATOM 12979 C CA . HIS D 1 222 ? 26.10108 12.27355 -29.30622 1.000 32.06113 222 HIS D CA 1
ATOM 12980 C C . HIS D 1 222 ? 27.20809 13.08141 -28.63316 1.000 34.90965 222 HIS D C 1
ATOM 12981 O O . HIS D 1 222 ? 27.03528 14.26284 -28.33026 1.000 32.93161 222 HIS D O 1
ATOM 12988 N N . LEU D 1 223 ? 28.34364 12.43780 -28.38241 1.000 35.17262 223 LEU D N 1
ATOM 12989 C CA . LEU D 1 223 ? 29.50111 13.09252 -27.78848 1.000 36.60949 223 LEU D CA 1
ATOM 12990 C C . LEU D 1 223 ? 30.64722 13.28568 -28.77429 1.000 32.87308 223 LEU D C 1
ATOM 12991 O O . LEU D 1 223 ? 31.71168 13.76395 -28.37595 1.000 30.12661 223 LEU D O 1
ATOM 12996 N N . GLY D 1 224 ? 30.47258 12.90305 -30.03751 1.000 35.15445 224 GLY D N 1
ATOM 12997 C CA . GLY D 1 224 ? 31.52944 12.97758 -31.01937 1.000 35.37445 224 GLY D CA 1
ATOM 12998 C C . GLY D 1 224 ? 31.62071 14.29811 -31.76145 1.000 38.49228 224 GLY D C 1
ATOM 12999 O O . GLY D 1 224 ? 30.77713 15.18482 -31.60877 1.000 41.48449 224 GLY D O 1
ATOM 13000 N N . PRO D 1 225 ? 32.66015 14.45118 -32.59728 1.000 38.97230 225 PRO D N 1
ATOM 13001 C CA . PRO D 1 225 ? 33.71202 13.44320 -32.76639 1.000 38.34626 225 PRO D CA 1
ATOM 13002 C C . PRO D 1 225 ? 34.75826 13.46374 -31.64735 1.000 40.72262 225 PRO D C 1
ATOM 13003 O O . PRO D 1 225 ? 35.24572 14.53313 -31.29425 1.000 43.69894 225 PRO D O 1
ATOM 13007 N N . ALA D 1 226 ? 35.10481 12.29413 -31.10996 1.000 40.76526 226 ALA D N 1
ATOM 13008 C CA . ALA D 1 226 ? 36.04926 12.21671 -29.99890 1.000 41.77921 226 ALA D CA 1
ATOM 13009 C C . ALA D 1 226 ? 37.47193 12.57614 -30.42004 1.000 38.97888 226 ALA D C 1
ATOM 13010 O O . ALA D 1 226 ? 38.25360 13.08462 -29.60844 1.000 33.28076 226 ALA D O 1
ATOM 13012 N N . SER D 1 227 ? 37.82763 12.32416 -31.67516 1.000 44.42616 227 SER D N 1
ATOM 13013 C CA . SER D 1 227 ? 39.18714 12.59064 -32.12518 1.000 46.83215 227 SER D CA 1
ATOM 13014 C C . SER D 1 227 ? 39.59356 14.03973 -31.91899 1.000 48.23693 227 SER D C 1
ATOM 13015 O O . SER D 1 227 ? 40.77171 14.33389 -31.70416 1.000 50.58154 227 SER D O 1
ATOM 13018 N N . LEU D 1 228 ? 38.64161 14.95958 -32.00703 1.000 44.47641 228 LEU D N 1
ATOM 13019 C CA . LEU D 1 228 ? 38.93325 16.36046 -31.76103 1.000 43.58748 228 LEU D CA 1
ATOM 13020 C C . LEU D 1 228 ? 39.51445 16.61247 -30.37390 1.000 41.36621 228 LEU D C 1
ATOM 13021 O O . LEU D 1 228 ? 39.97592 17.72606 -30.11012 1.000 39.81857 228 LEU D O 1
ATOM 13026 N N . VAL D 1 229 ? 39.50620 15.62011 -29.47967 1.000 40.63605 229 VAL D N 1
ATOM 13027 C CA . VAL D 1 229 ? 40.13975 15.77563 -28.17397 1.000 41.74848 229 VAL D CA 1
ATOM 13028 C C . VAL D 1 229 ? 41.65560 15.81780 -28.30357 1.000 47.22242 229 VAL D C 1
ATOM 13029 O O . VAL D 1 229 ? 42.34455 16.25554 -27.37523 1.000 49.17253 229 VAL D O 1
ATOM 13033 N N . ARG D 1 230 ? 42.18892 15.35753 -29.43436 1.000 49.29210 230 ARG D N 1
ATOM 13034 C CA . ARG D 1 230 ? 43.62181 15.31908 -29.69465 1.000 50.45705 230 ARG D CA 1
ATOM 13035 C C . ARG D 1 230 ? 43.99652 16.56781 -30.48470 1.000 53.29004 230 ARG D C 1
ATOM 13036 O O . ARG D 1 230 ? 43.73246 16.65462 -31.68876 1.000 51.47025 230 ARG D O 1
ATOM 13044 N N . GLU D 1 231 ? 44.60908 17.53370 -29.79862 1.000 60.55385 231 GLU D N 1
ATOM 13045 C CA . GLU D 1 231 ? 44.88210 18.85332 -30.35816 1.000 63.47291 231 GLU D CA 1
ATOM 13046 C C . GLU D 1 231 ? 46.29435 18.95666 -30.92491 1.000 63.44649 231 GLU D C 1
ATOM 13047 O O . GLU D 1 231 ? 46.47132 19.31341 -32.09332 1.000 62.77144 231 GLU D O 1
ATOM 13053 N N . THR D 1 232 ? 47.30662 18.65983 -30.11154 1.000 63.74724 232 THR D N 1
ATOM 13054 C CA . THR D 1 232 ? 48.68359 18.73738 -30.57982 1.000 61.54931 232 THR D CA 1
ATOM 13055 C C . THR D 1 232 ? 48.93352 17.70314 -31.67024 1.000 60.19187 232 THR D C 1
ATOM 13056 O O . THR D 1 232 ? 48.26533 16.66799 -31.74324 1.000 61.06735 232 THR D O 1
ATOM 13060 N N . ILE D 1 233 ? 49.91496 17.99099 -32.52837 1.000 57.16904 233 ILE D N 1
ATOM 13061 C CA . ILE D 1 233 ? 50.29067 17.02202 -33.54876 1.000 53.97076 233 ILE D CA 1
ATOM 13062 C C . ILE D 1 233 ? 50.91912 15.78571 -32.91755 1.000 51.76895 233 ILE D C 1
ATOM 13063 O O . ILE D 1 233 ? 50.90705 14.70909 -33.52353 1.000 49.42002 233 ILE D O 1
ATOM 13068 N N . GLN D 1 234 ? 51.45843 15.91000 -31.70198 1.000 50.67006 234 GLN D N 1
ATOM 13069 C CA . GLN D 1 234 ? 51.89752 14.73099 -30.96394 1.000 48.83044 234 GLN D CA 1
ATOM 13070 C C . GLN D 1 234 ? 50.70731 13.88107 -30.53999 1.000 46.56801 234 GLN D C 1
ATOM 13071 O O . GLN D 1 234 ? 50.79475 12.64780 -30.51005 1.000 45.16531 234 GLN D O 1
ATOM 13077 N N . GLU D 1 235 ? 49.58687 14.52421 -30.20389 1.000 43.51917 235 GLU D N 1
ATOM 13078 C CA . GLU D 1 235 ? 48.38790 13.78610 -29.82848 1.000 43.54503 235 GLU D CA 1
ATOM 13079 C C . GLU D 1 235 ? 47.69100 13.17548 -31.03813 1.000 39.16975 235 GLU D C 1
ATOM 13080 O O . GLU D 1 235 ? 47.09584 12.09850 -30.92620 1.000 35.77483 235 GLU D O 1
ATOM 13086 N N . LYS D 1 236 ? 47.76433 13.83198 -32.19787 1.000 41.26752 236 LYS D N 1
ATOM 13087 C CA . LYS D 1 236 ? 47.17350 13.26106 -33.40291 1.000 42.38996 236 LYS D CA 1
ATOM 13088 C C . LYS D 1 236 ? 48.00659 12.10716 -33.94625 1.000 45.42233 236 LYS D C 1
ATOM 13089 O O . LYS D 1 236 ? 47.46038 11.19293 -34.57455 1.000 48.57699 236 LYS D O 1
ATOM 13095 N N . ALA D 1 237 ? 49.31918 12.12733 -33.71540 1.000 40.28020 237 ALA D N 1
ATOM 13096 C CA . ALA D 1 237 ? 50.21001 11.10810 -34.25266 1.000 35.70693 237 ALA D CA 1
ATOM 13097 C C . ALA D 1 237 ? 50.32722 9.87731 -33.36472 1.000 40.95567 237 ALA D C 1
ATOM 13098 O O . ALA D 1 237 ? 50.68373 8.80372 -33.86381 1.000 43.12687 237 ALA D O 1
ATOM 13100 N N . GLU D 1 238 ? 50.04709 10.00307 -32.07196 1.000 44.48661 238 GLU D N 1
ATOM 13101 C CA . GLU D 1 238 ? 50.12290 8.89018 -31.12849 1.000 47.84751 238 GLU D CA 1
ATOM 13102 C C . GLU D 1 238 ? 48.69452 8.45321 -30.80888 1.000 44.89678 238 GLU D C 1
ATOM 13103 O O . GLU D 1 238 ? 48.05841 8.96916 -29.88780 1.000 43.49766 238 GLU D O 1
ATOM 13109 N N . ARG D 1 239 ? 48.19793 7.48795 -31.57810 1.000 42.51822 239 ARG D N 1
ATOM 13110 C CA . ARG D 1 239 ? 46.81807 7.03398 -31.44990 1.000 40.36998 239 ARG D CA 1
ATOM 13111 C C . ARG D 1 239 ? 46.77516 5.54641 -31.75928 1.000 38.08407 239 ARG D C 1
ATOM 13112 O O . ARG D 1 239 ? 47.16256 5.13066 -32.85569 1.000 39.15822 239 ARG D O 1
ATOM 13120 N N . GLY D 1 240 ? 46.31756 4.74958 -30.79643 1.000 35.84657 240 GLY D N 1
ATOM 13121 C CA . GLY D 1 240 ? 46.27178 3.31067 -30.96776 1.000 36.64329 240 GLY D CA 1
ATOM 13122 C C . GLY D 1 240 ? 47.63107 2.65552 -30.83721 1.000 40.80945 240 GLY D C 1
ATOM 13123 O O . GLY D 1 240 ? 47.85338 1.84427 -29.93394 1.000 41.96683 240 GLY D O 1
ATOM 13124 N N . GLU D 1 241 ? 48.54497 2.98804 -31.74749 1.000 44.69036 241 GLU D N 1
ATOM 13125 C CA . GLU D 1 241 ? 49.92018 2.51508 -31.69575 1.000 38.93085 241 GLU D CA 1
ATOM 13126 C C . GLU D 1 241 ? 50.84181 3.64144 -32.13172 1.000 41.03745 241 GLU D C 1
ATOM 13127 O O . GLU D 1 241 ? 50.39860 4.69422 -32.59809 1.000 39.07310 241 GLU D O 1
ATOM 13133 N N . LYS D 1 242 ? 52.14063 3.40278 -31.98682 1.000 50.78114 242 LYS D N 1
ATOM 13134 C CA . LYS D 1 242 ? 53.12675 4.29715 -32.56834 1.000 52.32268 242 LYS D CA 1
ATOM 13135 C C . LYS D 1 242 ? 53.12735 4.14607 -34.08575 1.000 49.77856 242 LYS D C 1
ATOM 13136 O O . LYS D 1 242 ? 52.81670 3.08094 -34.62608 1.000 48.49308 242 LYS D O 1
ATOM 13142 N N . SER D 1 243 ? 53.46114 5.23218 -34.77629 1.000 46.30600 243 SER D N 1
ATOM 13143 C CA . SER D 1 243 ? 53.56312 5.18131 -36.22731 1.000 42.38891 243 SER D CA 1
ATOM 13144 C C . SER D 1 243 ? 54.74807 4.31787 -36.64313 1.000 44.40048 243 SER D C 1
ATOM 13145 O O . SER D 1 243 ? 55.80303 4.33019 -36.00197 1.000 48.35977 243 SER D O 1
ATOM 13148 N N . THR D 1 244 ? 54.56467 3.55143 -37.72066 1.000 40.68439 244 THR D N 1
ATOM 13149 C CA . THR D 1 244 ? 55.65071 2.70930 -38.21157 1.000 40.24579 244 THR D CA 1
ATOM 13150 C C . THR D 1 244 ? 56.77272 3.55223 -38.80535 1.000 42.25942 244 THR D C 1
ATOM 13151 O O . THR D 1 244 ? 57.95551 3.26332 -38.58910 1.000 48.64093 244 THR D O 1
ATOM 13155 N N . LEU D 1 245 ? 56.42379 4.59690 -39.54884 1.000 38.04903 245 LEU D N 1
ATOM 13156 C CA . LEU D 1 245 ? 57.38636 5.54595 -40.08439 1.000 37.24607 245 LEU D CA 1
ATOM 13157 C C . LEU D 1 245 ? 57.26802 6.87237 -39.34795 1.000 33.23656 245 LEU D C 1
ATOM 13158 O O . LEU D 1 245 ? 56.23156 7.18808 -38.75779 1.000 34.57913 245 LEU D O 1
ATOM 13163 N N . SER D 1 246 ? 58.35075 7.64629 -39.38856 1.000 32.52054 246 SER D N 1
ATOM 13164 C CA . SER D 1 246 ? 58.37697 8.92926 -38.70009 1.000 39.15497 246 SER D CA 1
ATOM 13165 C C . SER D 1 246 ? 57.26102 9.83204 -39.20780 1.000 42.79072 246 SER D C 1
ATOM 13166 O O . SER D 1 246 ? 56.97195 9.87717 -40.40655 1.000 50.22700 246 SER D O 1
ATOM 13169 N N . VAL D 1 247 ? 56.62762 10.55165 -38.27931 1.000 39.78716 247 VAL D N 1
ATOM 13170 C CA . VAL D 1 247 ? 55.51905 11.42663 -38.64844 1.000 41.04809 247 VAL D CA 1
ATOM 13171 C C . VAL D 1 247 ? 56.00065 12.53798 -39.56986 1.000 44.94678 247 VAL D C 1
ATOM 13172 O O . VAL D 1 247 ? 55.31041 12.91507 -40.52486 1.000 51.04020 247 VAL D O 1
ATOM 13176 N N . GLN D 1 248 ? 57.19491 13.07439 -39.30777 1.000 43.81756 248 GLN D N 1
ATOM 13177 C CA . GLN D 1 248 ? 57.72237 14.13788 -40.15319 1.000 44.86554 248 GLN D CA 1
ATOM 13178 C C . GLN D 1 248 ? 58.15785 13.62362 -41.51878 1.000 42.57029 248 GLN D C 1
ATOM 13179 O O . GLN D 1 248 ? 58.28602 14.42022 -42.45435 1.000 45.87568 248 GLN D O 1
ATOM 13185 N N . LYS D 1 249 ? 58.38263 12.31522 -41.65972 1.000 41.48421 249 LYS D N 1
ATOM 13186 C CA . LYS D 1 249 ? 58.60329 11.75769 -42.98910 1.000 40.65100 249 LYS D CA 1
ATOM 13187 C C . LYS D 1 249 ? 57.35417 11.91211 -43.84849 1.000 39.86505 249 LYS D C 1
ATOM 13188 O O . LYS D 1 249 ? 57.44714 12.14809 -45.05900 1.000 44.95169 249 LYS D O 1
ATOM 13194 N N . PHE D 1 250 ? 56.17344 11.79543 -43.23339 1.000 33.49282 250 PHE D N 1
ATOM 13195 C CA . PHE D 1 250 ? 54.92678 12.02371 -43.95817 1.000 37.94468 250 PHE D CA 1
ATOM 13196 C C . PHE D 1 250 ? 54.72629 13.50474 -44.25657 1.000 44.78854 250 PHE D C 1
ATOM 13197 O O . PHE D 1 250 ? 54.35478 13.87791 -45.37584 1.000 51.75688 250 PHE D O 1
ATOM 13205 N N . VAL D 1 251 ? 54.96098 14.36369 -43.26125 1.000 42.66500 251 VAL D N 1
ATOM 13206 C CA . VAL D 1 251 ? 54.68325 15.78848 -43.42133 1.000 39.58629 251 VAL D CA 1
ATOM 13207 C C . VAL D 1 251 ? 55.59087 16.39536 -44.48452 1.000 42.40336 251 VAL D C 1
ATOM 13208 O O . VAL D 1 251 ? 55.13298 17.13633 -45.36215 1.000 46.67111 251 VAL D O 1
ATOM 13212 N N . ASP D 1 252 ? 56.88952 16.08697 -44.42565 1.000 41.96802 252 ASP D N 1
ATOM 13213 C CA . ASP D 1 252 ? 57.82287 16.62457 -45.41259 1.000 44.38824 252 ASP D CA 1
ATOM 13214 C C . ASP D 1 252 ? 57.44625 16.19615 -46.82526 1.000 43.59635 252 ASP D C 1
ATOM 13215 O O . ASP D 1 252 ? 57.53946 16.98997 -47.76904 1.000 43.04865 252 ASP D O 1
ATOM 13220 N N . TRP D 1 253 ? 57.01649 14.94386 -46.99000 1.000 42.86663 253 TRP D N 1
ATOM 13221 C CA . TRP D 1 253 ? 56.62965 14.46264 -48.31219 1.000 42.93288 253 TRP D CA 1
ATOM 13222 C C . TRP D 1 253 ? 55.33265 15.11253 -48.77907 1.000 46.37495 253 TRP D C 1
ATOM 13223 O O . TRP D 1 253 ? 55.20475 15.48586 -49.95230 1.000 51.44036 253 TRP D O 1
ATOM 13234 N N . LEU D 1 254 ? 54.36236 15.26223 -47.87373 1.000 42.04116 254 LEU D N 1
ATOM 13235 C CA . LEU D 1 254 ? 53.09039 15.87925 -48.23096 1.000 38.38381 254 LEU D CA 1
ATOM 13236 C C . LEU D 1 254 ? 53.20552 17.39080 -48.39134 1.000 42.07341 254 LEU D C 1
ATOM 13237 O O . LEU D 1 254 ? 52.46843 17.97958 -49.18927 1.000 45.42703 254 LEU D O 1
ATOM 13242 N N . ASN D 1 255 ? 54.11307 18.03450 -47.65115 1.000 40.73441 255 ASN D N 1
ATOM 13243 C CA . ASN D 1 255 ? 54.25274 19.48355 -47.75912 1.000 39.39638 255 ASN D CA 1
ATOM 13244 C C . ASN D 1 255 ? 54.71995 19.90311 -49.14550 1.000 42.88473 255 ASN D C 1
ATOM 13245 O O . ASN D 1 255 ? 54.37971 20.99776 -49.60776 1.000 44.00075 255 ASN D O 1
ATOM 13250 N N . LYS D 1 256 ? 55.49828 19.05531 -49.82200 1.000 44.19149 256 LYS D N 1
ATOM 13251 C CA . LYS D 1 256 ? 55.94007 19.38351 -51.17365 1.000 49.07678 256 LYS D CA 1
ATOM 13252 C C . LYS D 1 256 ? 54.79768 19.28397 -52.17518 1.000 47.94149 256 LYS D C 1
ATOM 13253 O O . LYS D 1 256 ? 54.80449 19.98084 -53.19659 1.000 44.95615 256 LYS D O 1
ATOM 13259 N N . LYS D 1 257 ? 53.81600 18.43242 -51.90014 1.000 47.52623 257 LYS D N 1
ATOM 13260 C CA . LYS D 1 257 ? 52.71650 18.20531 -52.82189 1.000 49.05825 257 LYS D CA 1
ATOM 13261 C C . LYS D 1 257 ? 51.73023 19.36664 -52.79071 1.000 57.81149 257 LYS D C 1
ATOM 13262 O O . LYS D 1 257 ? 51.57255 20.05399 -51.77762 1.000 62.16513 257 LYS D O 1
ATOM 13268 N N . ARG D 1 258 ? 51.06649 19.58226 -53.92318 1.000 60.17905 258 ARG D N 1
ATOM 13269 C CA . ARG D 1 258 ? 50.02602 20.59305 -54.00920 1.000 62.28006 258 ARG D CA 1
ATOM 13270 C C . ARG D 1 258 ? 48.77102 20.11920 -53.27785 1.000 58.04959 258 ARG D C 1
ATOM 13271 O O . ARG D 1 258 ? 48.62145 18.94180 -52.93745 1.000 55.99733 258 ARG D O 1
ATOM 13279 N N . ASP D 1 259 ? 47.85833 21.05821 -53.03786 1.000 51.67986 259 ASP D N 1
ATOM 13280 C CA . ASP D 1 259 ? 46.64192 20.74380 -52.30143 1.000 52.77941 259 ASP D CA 1
ATOM 13281 C C . ASP D 1 259 ? 45.76012 19.78641 -53.09297 1.000 51.06913 259 ASP D C 1
ATOM 13282 O O . ASP D 1 259 ? 45.63144 19.90023 -54.31519 1.000 52.56327 259 ASP D O 1
ATOM 13287 N N . ASN D 1 260 ? 45.16217 18.82851 -52.38212 1.000 45.70448 260 ASN D N 1
ATOM 13288 C CA . ASN D 1 260 ? 44.18978 17.89611 -52.95363 1.000 45.12952 260 ASN D CA 1
ATOM 13289 C C . ASN D 1 260 ? 44.78210 17.06191 -54.08749 1.000 46.63603 260 ASN D C 1
ATOM 13290 O O . ASN D 1 260 ? 44.06307 16.62889 -54.99192 1.000 48.35607 260 ASN D O 1
ATOM 13295 N N . SER D 1 261 ? 46.09283 16.81989 -54.05012 1.000 38.21658 261 SER D N 1
ATOM 13296 C CA . SER D 1 261 ? 46.75783 16.02947 -55.07621 1.000 38.37593 261 SER D CA 1
ATOM 13297 C C . SER D 1 261 ? 47.10997 14.61829 -54.62683 1.000 49.74751 261 SER D C 1
ATOM 13298 O O . SER D 1 261 ? 47.53885 13.81222 -55.46043 1.000 53.91064 261 SER D O 1
ATOM 13301 N N . VAL D 1 262 ? 46.94339 14.29589 -53.34644 1.000 44.96990 262 VAL D N 1
ATOM 13302 C CA . VAL D 1 262 ? 47.28290 12.98465 -52.80665 1.000 41.84727 262 VAL D CA 1
ATOM 13303 C C . VAL D 1 262 ? 45.99759 12.26738 -52.41914 1.000 41.63336 262 VAL D C 1
ATOM 13304 O O . VAL D 1 262 ? 45.06253 12.88671 -51.89764 1.000 42.25795 262 VAL D O 1
ATOM 13308 N N . ILE D 1 263 ? 45.94883 10.96225 -52.67783 1.000 38.95314 263 ILE D N 1
ATOM 13309 C CA . ILE D 1 263 ? 44.83370 10.11648 -52.26877 1.000 40.09722 263 ILE D CA 1
ATOM 13310 C C . ILE D 1 263 ? 45.30340 9.21644 -51.13456 1.000 41.95174 263 ILE D C 1
ATOM 13311 O O . ILE D 1 263 ? 46.36651 8.59017 -51.22561 1.000 42.92477 263 ILE D O 1
ATOM 13316 N N . TYR D 1 264 ? 44.51826 9.16412 -50.06390 1.000 41.45080 264 TYR D N 1
ATOM 13317 C CA . TYR D 1 264 ? 44.78372 8.28955 -48.93187 1.000 35.74560 264 TYR D CA 1
ATOM 13318 C C . TYR D 1 264 ? 43.95550 7.01939 -49.07383 1.000 33.94690 264 TYR D C 1
ATOM 13319 O O . TYR D 1 264 ? 42.78153 7.07071 -49.45259 1.000 33.97018 264 TYR D O 1
ATOM 13328 N N . ILE D 1 265 ? 44.58011 5.87817 -48.79384 1.000 38.19462 265 ILE D N 1
ATOM 13329 C CA . ILE D 1 265 ? 43.96310 4.57104 -48.98424 1.000 40.21287 265 ILE D CA 1
ATOM 13330 C C . ILE D 1 265 ? 44.23403 3.73457 -47.74467 1.000 42.93092 265 ILE D C 1
ATOM 13331 O O . ILE D 1 265 ? 45.39574 3.48722 -47.39595 1.000 45.70661 265 ILE D O 1
ATOM 13336 N N . SER D 1 266 ? 43.16355 3.30859 -47.08102 1.000 40.19739 266 SER D N 1
ATOM 13337 C CA . SER D 1 266 ? 43.25631 2.52618 -45.85752 1.000 36.06209 266 SER D CA 1
ATOM 13338 C C . SER D 1 266 ? 41.90498 1.87014 -45.60941 1.000 39.74914 266 SER D C 1
ATOM 13339 O O . SER D 1 266 ? 40.86236 2.51952 -45.72744 1.000 43.25549 266 SER D O 1
ATOM 13342 N N . PHE D 1 267 ? 41.92676 0.58279 -45.27799 1.000 36.19843 267 PHE D N 1
ATOM 13343 C CA . PHE D 1 267 ? 40.71414 -0.19631 -45.07019 1.000 32.81577 267 PHE D CA 1
ATOM 13344 C C . PHE D 1 267 ? 40.55109 -0.62342 -43.61555 1.000 37.54824 267 PHE D C 1
ATOM 13345 O O . PHE D 1 267 ? 39.91621 -1.64026 -43.33153 1.000 44.42022 267 PHE D O 1
ATOM 13353 N N . GLY D 1 268 ? 41.13114 0.12674 -42.68803 1.000 35.77057 268 GLY D N 1
ATOM 13354 C CA . GLY D 1 268 ? 40.92399 -0.13801 -41.27806 1.000 33.92452 268 GLY D CA 1
ATOM 13355 C C . GLY D 1 268 ? 41.91970 -1.12304 -40.69615 1.000 32.74880 268 GLY D C 1
ATOM 13356 O O . GLY D 1 268 ? 42.97318 -1.41725 -41.26821 1.000 32.50514 268 GLY D O 1
ATOM 13357 N N . THR D 1 269 ? 41.56394 -1.64281 -39.52064 1.000 31.16073 269 THR D N 1
ATOM 13358 C CA . THR D 1 269 ? 42.43199 -2.52943 -38.75515 1.000 32.70963 269 THR D CA 1
ATOM 13359 C C . THR D 1 269 ? 41.89220 -3.95036 -38.66346 1.000 31.87291 269 THR D C 1
ATOM 13360 O O . THR D 1 269 ? 42.43351 -4.76254 -37.90565 1.000 25.00482 269 THR D O 1
ATOM 13364 N N . MET D 1 270 ? 40.83587 -4.26891 -39.41089 1.000 32.08534 270 MET D N 1
ATOM 13365 C CA . MET D 1 270 ? 40.24529 -5.59985 -39.39288 1.000 36.66967 270 MET D CA 1
ATOM 13366 C C . MET D 1 270 ? 40.14765 -6.20663 -40.78516 1.000 38.29585 270 MET D C 1
ATOM 13367 O O . MET D 1 270 ? 39.57907 -7.29333 -40.93329 1.000 40.30806 270 MET D O 1
ATOM 13372 N N . CYS D 1 271 ? 40.69173 -5.54511 -41.80217 1.000 38.29555 271 CYS D N 1
ATOM 13373 C CA . CYS D 1 271 ? 40.51105 -5.94641 -43.18933 1.000 34.01828 271 CYS D CA 1
ATOM 13374 C C . CYS D 1 271 ? 41.85473 -6.30304 -43.80680 1.000 31.19093 271 CYS D C 1
ATOM 13375 O O . CYS D 1 271 ? 42.79962 -5.50907 -43.75087 1.000 33.13166 271 CYS D O 1
ATOM 13378 N N . HIS D 1 272 ? 41.93274 -7.49736 -44.39176 1.000 29.99672 272 HIS D N 1
ATOM 13379 C CA . HIS D 1 272 ? 43.11005 -7.95852 -45.12215 1.000 28.23603 272 HIS D CA 1
ATOM 13380 C C . HIS D 1 272 ? 42.64285 -8.52060 -46.45619 1.000 27.79653 272 HIS D C 1
ATOM 13381 O O . HIS D 1 272 ? 42.03075 -9.59160 -46.49743 1.000 27.51607 272 HIS D O 1
ATOM 13388 N N . PHE D 1 273 ? 42.92391 -7.80514 -47.54061 1.000 30.71512 273 PHE D N 1
ATOM 13389 C CA . PHE D 1 273 ? 42.54749 -8.30524 -48.85234 1.000 30.47359 273 PHE D CA 1
ATOM 13390 C C . PHE D 1 273 ? 43.54781 -9.35337 -49.33429 1.000 33.67664 273 PHE D C 1
ATOM 13391 O O . PHE D 1 273 ? 44.72761 -9.30680 -48.97600 1.000 41.13000 273 PHE D O 1
ATOM 13399 N N . PRO D 1 274 ? 43.10066 -10.31396 -50.14103 1.000 31.75215 274 PRO D N 1
ATOM 13400 C CA . PRO D 1 274 ? 44.04664 -11.23585 -50.77992 1.000 37.22171 274 PRO D CA 1
ATOM 13401 C C . PRO D 1 274 ? 44.96740 -10.49231 -51.73753 1.000 40.55210 274 PRO D C 1
ATOM 13402 O O . PRO D 1 274 ? 44.75339 -9.32789 -52.08299 1.000 29.80495 274 PRO D O 1
ATOM 13406 N N . ASP D 1 275 ? 46.02039 -11.19242 -52.16867 1.000 36.32638 275 ASP D N 1
ATOM 13407 C CA . ASP D 1 275 ? 47.05049 -10.55622 -52.98598 1.000 38.06725 275 ASP D CA 1
ATOM 13408 C C . ASP D 1 275 ? 46.49225 -10.07276 -54.32061 1.000 44.78350 275 ASP D C 1
ATOM 13409 O O . ASP D 1 275 ? 46.90116 -9.02053 -54.82639 1.000 46.79509 275 ASP D O 1
ATOM 13414 N N . LYS D 1 276 ? 45.55336 -10.82319 -54.90530 1.000 47.51183 276 LYS D N 1
ATOM 13415 C CA . LYS D 1 276 ? 45.01387 -10.44263 -56.20765 1.000 45.86400 276 LYS D CA 1
ATOM 13416 C C . LYS D 1 276 ? 44.11931 -9.21241 -56.11447 1.000 42.98258 276 LYS D C 1
ATOM 13417 O O . LYS D 1 276 ? 44.00731 -8.45741 -57.08785 1.000 44.34359 276 LYS D O 1
ATOM 13423 N N . GLN D 1 277 ? 43.47711 -8.99119 -54.96475 1.000 37.30492 277 GLN D N 1
ATOM 13424 C CA . GLN D 1 277 ? 42.71796 -7.75944 -54.77712 1.000 36.53904 277 GLN D CA 1
ATOM 13425 C C . GLN D 1 277 ? 43.64498 -6.57164 -54.54783 1.000 39.24890 277 GLN D C 1
ATOM 13426 O O . GLN D 1 277 ? 43.36831 -5.46425 -55.02140 1.000 35.15720 277 GLN D O 1
ATOM 13432 N N . LEU D 1 278 ? 44.74969 -6.78479 -53.82753 1.000 27.08570 278 LEU D N 1
ATOM 13433 C CA . LEU D 1 278 ? 45.75432 -5.73606 -53.69155 1.000 33.49505 278 LEU D CA 1
ATOM 13434 C C . LEU D 1 278 ? 46.36502 -5.37651 -55.03869 1.000 39.32320 278 LEU D C 1
ATOM 13435 O O . LEU D 1 278 ? 46.77678 -4.22972 -55.24689 1.000 44.77174 278 LEU D O 1
ATOM 13440 N N . PHE D 1 279 ? 46.42792 -6.33845 -55.96434 1.000 39.10335 279 PHE D N 1
ATOM 13441 C CA . PHE D 1 279 ? 46.96445 -6.05784 -57.29209 1.000 34.44077 279 PHE D CA 1
ATOM 13442 C C . PHE D 1 279 ? 46.05627 -5.11038 -58.06514 1.000 34.10313 279 PHE D C 1
ATOM 13443 O O . PHE D 1 279 ? 46.53805 -4.18240 -58.72536 1.000 36.11446 279 PHE D O 1
ATOM 13451 N N . GLU D 1 280 ? 44.74030 -5.33278 -58.00302 1.000 33.20389 280 GLU D N 1
ATOM 13452 C CA . GLU D 1 280 ? 43.80963 -4.45311 -58.70386 1.000 35.09092 280 GLU D CA 1
ATOM 13453 C C . GLU D 1 280 ? 43.80116 -3.06012 -58.08880 1.000 36.81612 280 GLU D C 1
ATOM 13454 O O . GLU D 1 280 ? 43.67881 -2.06008 -58.80578 1.000 38.45004 280 GLU D O 1
ATOM 13460 N N . ILE D 1 281 ? 43.92319 -2.97600 -56.76190 1.000 38.30124 281 ILE D N 1
ATOM 13461 C CA . ILE D 1 281 ? 44.02875 -1.67621 -56.10400 1.000 33.89318 281 ILE D CA 1
ATOM 13462 C C . ILE D 1 281 ? 45.28362 -0.95236 -56.57258 1.000 31.17167 281 ILE D C 1
ATOM 13463 O O . ILE D 1 281 ? 45.24065 0.22372 -56.95035 1.000 30.79678 281 ILE D O 1
ATOM 13468 N N . ALA D 1 282 ? 46.41922 -1.65390 -56.56909 1.000 30.41960 282 ALA D N 1
ATOM 13469 C CA . ALA D 1 282 ? 47.67009 -1.04430 -57.00635 1.000 32.52911 282 ALA D CA 1
ATOM 13470 C C . ALA D 1 282 ? 47.60960 -0.64663 -58.47529 1.000 38.70902 282 ALA D C 1
ATOM 13471 O O . ALA D 1 282 ? 48.07632 0.43485 -58.85253 1.000 43.43438 282 ALA D O 1
ATOM 13473 N N . SER D 1 283 ? 47.03944 -1.50929 -59.32079 1.000 39.04039 283 SER D N 1
ATOM 13474 C CA . SER D 1 283 ? 46.92350 -1.18405 -60.73870 1.000 34.49326 283 SER D CA 1
ATOM 13475 C C . SER D 1 283 ? 46.00661 0.01240 -60.95433 1.000 40.92955 283 SER D C 1
ATOM 13476 O O . SER D 1 283 ? 46.26585 0.85544 -61.82108 1.000 36.28568 283 SER D O 1
ATOM 13479 N N . ALA D 1 284 ? 44.92862 0.10502 -60.17281 1.000 36.96845 284 ALA D N 1
ATOM 13480 C CA . ALA D 1 284 ? 44.03636 1.25370 -60.28319 1.000 37.28056 284 ALA D CA 1
ATOM 13481 C C . ALA D 1 284 ? 44.70989 2.52327 -59.77986 1.000 37.41300 284 ALA D C 1
ATOM 13482 O O . ALA D 1 284 ? 44.51966 3.60280 -60.35317 1.000 40.39149 284 ALA D O 1
ATOM 13484 N N . ILE D 1 285 ? 45.49388 2.41361 -58.70501 1.000 33.32784 285 ILE D N 1
ATOM 13485 C CA . ILE D 1 285 ? 46.24930 3.56079 -58.20887 1.000 33.56878 285 ILE D CA 1
ATOM 13486 C C . ILE D 1 285 ? 47.17576 4.08950 -59.29453 1.000 46.83329 285 ILE D C 1
ATOM 13487 O O . ILE D 1 285 ? 47.23899 5.29745 -59.55301 1.000 51.33037 285 ILE D O 1
ATOM 13492 N N . GLU D 1 286 ? 47.90381 3.18528 -59.95161 1.000 46.04762 286 GLU D N 1
ATOM 13493 C CA . GLU D 1 286 ? 48.84959 3.59481 -60.98293 1.000 44.81561 286 GLU D CA 1
ATOM 13494 C C . GLU D 1 286 ? 48.13131 4.16702 -62.19683 1.000 49.02587 286 GLU D C 1
ATOM 13495 O O . GLU D 1 286 ? 48.57860 5.16252 -62.77803 1.000 46.95085 286 GLU D O 1
ATOM 13501 N N . ALA D 1 287 ? 47.01418 3.55161 -62.59172 1.000 59.42488 287 ALA D N 1
ATOM 13502 C CA . ALA D 1 287 ? 46.27792 4.02646 -63.75743 1.000 62.01370 287 ALA D CA 1
ATOM 13503 C C . ALA D 1 287 ? 45.69784 5.41608 -63.53089 1.000 63.40718 287 ALA D C 1
ATOM 13504 O O . ALA D 1 287 ? 45.58232 6.20102 -64.47935 1.000 66.57511 287 ALA D O 1
ATOM 13506 N N . SER D 1 288 ? 45.32863 5.74030 -62.28919 1.000 59.74758 288 SER D N 1
ATOM 13507 C CA . SER D 1 288 ? 44.82937 7.08063 -62.00044 1.000 57.68498 288 SER D CA 1
ATOM 13508 C C . SER D 1 288 ? 45.92123 8.12510 -62.19361 1.000 58.80960 288 SER D C 1
ATOM 13509 O O . SER D 1 288 ? 45.65874 9.22036 -62.70360 1.000 59.09944 288 SER D O 1
ATOM 13512 N N . GLY D 1 289 ? 47.15078 7.80232 -61.80031 1.000 56.28223 289 GLY D N 1
ATOM 13513 C CA . GLY D 1 289 ? 48.25457 8.73000 -61.92016 1.000 51.62684 289 GLY D CA 1
ATOM 13514 C C . GLY D 1 289 ? 48.36711 9.74105 -60.80505 1.000 46.23201 289 GLY D C 1
ATOM 13515 O O . GLY D 1 289 ? 49.11042 10.71881 -60.95079 1.000 49.26798 289 GLY D O 1
ATOM 13516 N N . TYR D 1 290 ? 47.65835 9.54228 -59.69869 1.000 43.70610 290 TYR D N 1
ATOM 13517 C CA . TYR D 1 290 ? 47.67254 10.47284 -58.58155 1.000 46.43275 290 TYR D CA 1
ATOM 13518 C C . TYR D 1 290 ? 48.63089 9.99277 -57.50165 1.000 47.41337 290 TYR D C 1
ATOM 13519 O O . TYR D 1 290 ? 48.78800 8.79031 -57.27592 1.000 46.67609 290 TYR D O 1
ATOM 13528 N N . ASP D 1 291 ? 49.27969 10.95205 -56.84324 1.000 48.01662 291 ASP D N 1
ATOM 13529 C CA . ASP D 1 291 ? 50.09710 10.63439 -55.68400 1.000 47.56576 291 ASP D CA 1
ATOM 13530 C C . ASP D 1 291 ? 49.22921 10.02304 -54.59086 1.000 48.51047 291 ASP D C 1
ATOM 13531 O O . ASP D 1 291 ? 48.05686 10.37177 -54.42988 1.000 49.97435 291 ASP D O 1
ATOM 13536 N N . PHE D 1 292 ? 49.80946 9.09020 -53.83952 1.000 48.98330 292 PHE D N 1
ATOM 13537 C CA . PHE D 1 292 ? 49.02985 8.28171 -52.91601 1.000 48.90853 292 PHE D CA 1
ATOM 13538 C C . PHE D 1 292 ? 49.82344 7.99699 -51.65031 1.000 50.30028 292 PHE D C 1
ATOM 13539 O O . PHE D 1 292 ? 51.04459 8.15447 -51.60148 1.000 52.10599 292 PHE D O 1
ATOM 13547 N N . ILE D 1 293 ? 49.09362 7.59130 -50.61352 1.000 46.70149 293 ILE D N 1
ATOM 13548 C CA . ILE D 1 293 ? 49.65943 6.95085 -49.43202 1.000 40.82580 293 ILE D CA 1
ATOM 13549 C C . ILE D 1 293 ? 48.74872 5.78021 -49.09437 1.000 41.20303 293 ILE D C 1
ATOM 13550 O O . ILE D 1 293 ? 47.57915 5.97875 -48.74590 1.000 44.00228 293 ILE D O 1
ATOM 13555 N N . TRP D 1 294 ? 49.27506 4.56586 -49.21103 1.000 37.71165 294 TRP D N 1
ATOM 13556 C CA . TRP D 1 294 ? 48.47642 3.34562 -49.20375 1.000 32.69402 294 TRP D CA 1
ATOM 13557 C C . TRP D 1 294 ? 48.86854 2.50869 -47.99134 1.000 34.18979 294 TRP D C 1
ATOM 13558 O O . TRP D 1 294 ? 50.00568 2.03152 -47.90143 1.000 28.19830 294 TRP D O 1
ATOM 13569 N N . VAL D 1 295 ? 47.92955 2.33630 -47.06394 1.000 33.06682 295 VAL D N 1
ATOM 13570 C CA . VAL D 1 295 ? 48.15523 1.52866 -45.86947 1.000 29.54532 295 VAL D CA 1
ATOM 13571 C C . VAL D 1 295 ? 47.90127 0.06810 -46.21939 1.000 29.21293 295 VAL D C 1
ATOM 13572 O O . VAL D 1 295 ? 46.78333 -0.30777 -46.58628 1.000 25.08788 295 VAL D O 1
ATOM 13576 N N . VAL D 1 296 ? 48.93872 -0.75610 -46.11312 1.000 33.63770 296 VAL D N 1
ATOM 13577 C CA . VAL D 1 296 ? 48.84341 -2.16513 -46.48781 1.000 37.25757 296 VAL D CA 1
ATOM 13578 C C . VAL D 1 296 ? 49.19602 -3.03600 -45.28705 1.000 37.86622 296 VAL D C 1
ATOM 13579 O O . VAL D 1 296 ? 50.33282 -3.52023 -45.18817 1.000 25.72365 296 VAL D O 1
ATOM 13583 N N . PRO D 1 297 ? 48.26510 -3.26363 -44.35403 1.000 38.87259 297 PRO D N 1
ATOM 13584 C CA . PRO D 1 297 ? 48.56110 -4.15372 -43.21869 1.000 33.00133 297 PRO D CA 1
ATOM 13585 C C . PRO D 1 297 ? 48.76055 -5.60497 -43.62091 1.000 28.30331 297 PRO D C 1
ATOM 13586 O O . PRO D 1 297 ? 49.28304 -6.38544 -42.81408 1.000 24.82469 297 PRO D O 1
ATOM 13590 N N . GLU D 1 298 ? 48.36252 -5.98753 -44.83615 1.000 28.86416 298 GLU D N 1
ATOM 13591 C CA . GLU D 1 298 ? 48.56261 -7.35144 -45.30792 1.000 30.49974 298 GLU D CA 1
ATOM 13592 C C . GLU D 1 298 ? 50.03701 -7.71083 -45.44597 1.000 28.29004 298 GLU D C 1
ATOM 13593 O O . GLU D 1 298 ? 50.36984 -8.89989 -45.48422 1.000 28.32688 298 GLU D O 1
ATOM 13599 N N . LYS D 1 299 ? 50.92726 -6.71611 -45.52355 1.000 25.72016 299 LYS D N 1
ATOM 13600 C CA . LYS D 1 299 ? 52.33932 -6.96598 -45.79142 1.000 26.99038 299 LYS D CA 1
ATOM 13601 C C . LYS D 1 299 ? 53.25022 -6.36993 -44.72316 1.000 34.96362 299 LYS D C 1
ATOM 13602 O O . LYS D 1 299 ? 54.43271 -6.13506 -44.99139 1.000 37.20155 299 LYS D O 1
ATOM 13608 N N . LYS D 1 300 ? 52.73323 -6.11724 -43.52336 1.000 38.78528 300 LYS D N 1
ATOM 13609 C CA . LYS D 1 300 ? 53.57969 -5.62054 -42.44829 1.000 41.25383 300 LYS D CA 1
ATOM 13610 C C . LYS D 1 300 ? 54.56934 -6.69806 -42.02515 1.000 39.37571 300 LYS D C 1
ATOM 13611 O O . LYS D 1 300 ? 54.24354 -7.88800 -41.99583 1.000 38.70260 300 LYS D O 1
ATOM 13617 N N . GLY D 1 301 ? 55.79163 -6.27698 -41.71027 1.000 38.97791 301 GLY D N 1
ATOM 13618 C CA . GLY D 1 301 ? 56.83297 -7.23259 -41.39847 1.000 41.45790 301 GLY D CA 1
ATOM 13619 C C . GLY D 1 301 ? 57.35447 -8.00815 -42.58397 1.000 48.62727 301 GLY D C 1
ATOM 13620 O O . GLY D 1 301 ? 58.09751 -8.97587 -42.39552 1.000 49.57081 301 GLY D O 1
ATOM 13621 N N . LYS D 1 302 ? 56.98273 -7.61832 -43.80264 1.000 50.77856 302 LYS D N 1
ATOM 13622 C CA . LYS D 1 302 ? 57.47830 -8.27297 -45.00570 1.000 45.35872 302 LYS D CA 1
ATOM 13623 C C . LYS D 1 302 ? 58.25219 -7.28391 -45.86636 1.000 48.72738 302 LYS D C 1
ATOM 13624 O O . LYS D 1 302 ? 57.98640 -7.14621 -47.06435 1.000 49.21163 302 LYS D O 1
ATOM 13630 N N . GLU D 1 303 ? 59.20537 -6.58730 -45.25671 1.000 56.07676 303 GLU D N 1
ATOM 13631 C CA . GLU D 1 303 ? 60.06030 -5.66513 -45.98427 1.000 61.14214 303 GLU D CA 1
ATOM 13632 C C . GLU D 1 303 ? 61.10453 -6.43663 -46.78090 1.000 61.34385 303 GLU D C 1
ATOM 13633 O O . GLU D 1 303 ? 61.49579 -7.54960 -46.41604 1.000 62.75750 303 GLU D O 1
ATOM 13639 N N . ASN D 1 304 ? 61.55310 -5.83015 -47.88091 1.000 56.77328 304 ASN D N 1
ATOM 13640 C CA . ASN D 1 304 ? 62.57870 -6.41871 -48.74225 1.000 52.77943 304 ASN D CA 1
ATOM 13641 C C . ASN D 1 304 ? 62.17389 -7.81015 -49.22411 1.000 49.41056 304 ASN D C 1
ATOM 13642 O O . ASN D 1 304 ? 62.96752 -8.75301 -49.19194 1.000 49.19001 304 ASN D O 1
ATOM 13647 N N . GLU D 1 305 ? 60.92416 -7.94329 -49.66355 1.000 48.93748 305 GLU D N 1
ATOM 13648 C CA . GLU D 1 305 ? 60.48412 -9.18964 -50.27360 1.000 49.44017 305 GLU D CA 1
ATOM 13649 C C . GLU D 1 305 ? 61.29708 -9.48132 -51.52846 1.000 53.68213 305 GLU D C 1
ATOM 13650 O O . GLU D 1 305 ? 61.81654 -8.57521 -52.18680 1.000 51.91176 305 GLU D O 1
ATOM 13656 N N . SER D 1 306 ? 61.40004 -10.76403 -51.86306 1.000 58.42254 306 SER D N 1
ATOM 13657 C CA . SER D 1 306 ? 61.94463 -11.13385 -53.15753 1.000 35.94665 306 SER D CA 1
ATOM 13658 C C . SER D 1 306 ? 61.03533 -10.60506 -54.26060 1.000 49.18117 306 SER D C 1
ATOM 13659 O O . SER D 1 306 ? 59.85816 -10.30674 -54.03989 1.000 55.20352 306 SER D O 1
ATOM 13662 N N . GLU D 1 307 ? 61.59649 -10.48393 -55.46512 1.000 43.48578 307 GLU D N 1
ATOM 13663 C CA . GLU D 1 307 ? 60.81817 -9.95633 -56.58125 1.000 46.18244 307 GLU D CA 1
ATOM 13664 C C . GLU D 1 307 ? 59.58696 -10.80870 -56.85723 1.000 44.12284 307 GLU D C 1
ATOM 13665 O O . GLU D 1 307 ? 58.54329 -10.28147 -57.25917 1.000 44.19800 307 GLU D O 1
ATOM 13671 N N . ASP D 1 308 ? 59.68214 -12.11994 -56.63076 1.000 42.65247 308 ASP D N 1
ATOM 13672 C CA . ASP D 1 308 ? 58.53782 -12.99629 -56.85552 1.000 36.55931 308 ASP D CA 1
ATOM 13673 C C . ASP D 1 308 ? 57.42038 -12.70989 -55.85984 1.000 38.31021 308 ASP D C 1
ATOM 13674 O O . ASP D 1 308 ? 56.25131 -12.58834 -56.24344 1.000 41.26832 308 ASP D O 1
ATOM 13679 N N . ASP D 1 309 ? 57.75945 -12.60477 -54.57184 1.000 37.54319 309 ASP D N 1
ATOM 13680 C CA . ASP D 1 309 ? 56.73960 -12.33494 -53.56298 1.000 38.65916 309 ASP D CA 1
ATOM 13681 C C . ASP D 1 309 ? 56.12834 -10.95164 -53.74190 1.000 37.92664 309 ASP D C 1
ATOM 13682 O O . ASP D 1 309 ? 54.93330 -10.76176 -53.48517 1.000 35.23887 309 ASP D O 1
ATOM 13687 N N . LYS D 1 310 ? 56.92809 -9.97745 -54.18259 1.000 37.89936 310 LYS D N 1
ATOM 13688 C CA . LYS D 1 310 ? 56.41175 -8.62904 -54.39248 1.000 39.82933 310 LYS D CA 1
ATOM 13689 C C . LYS D 1 310 ? 55.44964 -8.58096 -55.57123 1.000 41.62222 310 LYS D C 1
ATOM 13690 O O . LYS D 1 310 ? 54.44413 -7.86271 -55.52960 1.000 40.30972 310 LYS D O 1
ATOM 13696 N N . GLU D 1 311 ? 55.73644 -9.34008 -56.62808 1.000 41.01454 311 GLU D N 1
ATOM 13697 C CA . GLU D 1 311 ? 54.88006 -9.35275 -57.80699 1.000 38.25741 311 GLU D CA 1
ATOM 13698 C C . GLU D 1 311 ? 53.58629 -10.13123 -57.59997 1.000 33.88573 311 GLU D C 1
ATOM 13699 O O . GLU D 1 311 ? 52.76016 -10.17249 -58.51928 1.000 32.64416 311 GLU D O 1
ATOM 13705 N N . LYS D 1 312 ? 53.38359 -10.74067 -56.42865 1.000 32.05131 312 LYS D N 1
ATOM 13706 C CA . LYS D 1 312 ? 52.10361 -11.38124 -56.14551 1.000 32.48545 312 LYS D CA 1
ATOM 13707 C C . LYS D 1 312 ? 50.99061 -10.35748 -55.96073 1.000 31.74880 312 LYS D C 1
ATOM 13708 O O . LYS D 1 312 ? 49.82029 -10.66635 -56.21153 1.000 29.64568 312 LYS D O 1
ATOM 13714 N N . TRP D 1 313 ? 51.33005 -9.14014 -55.52743 1.000 32.56079 313 TRP D N 1
ATOM 13715 C CA . TRP D 1 313 ? 50.33063 -8.13199 -55.20865 1.000 34.21516 313 TRP D CA 1
ATOM 13716 C C . TRP D 1 313 ? 50.62804 -6.75241 -55.78272 1.000 38.31277 313 TRP D C 1
ATOM 13717 O O . TRP D 1 313 ? 49.80984 -5.84335 -55.60531 1.000 39.89403 313 TRP D O 1
ATOM 13728 N N . LEU D 1 314 ? 51.75569 -6.56516 -56.46139 1.000 38.59306 314 LEU D N 1
ATOM 13729 C CA . LEU D 1 314 ? 52.10292 -5.26949 -57.02183 1.000 39.27814 314 LEU D CA 1
ATOM 13730 C C . LEU D 1 314 ? 52.52470 -5.41175 -58.47549 1.000 44.98724 314 LEU D C 1
ATOM 13731 O O . LEU D 1 314 ? 53.13596 -6.41601 -58.85463 1.000 51.09489 314 LEU D O 1
ATOM 13736 N N . PRO D 1 315 ? 52.20509 -4.42467 -59.31292 1.000 43.98667 315 PRO D N 1
ATOM 13737 C CA . PRO D 1 315 ? 52.74729 -4.41537 -60.67565 1.000 39.59520 315 PRO D CA 1
ATOM 13738 C C . PRO D 1 315 ? 54.26585 -4.34172 -60.64866 1.000 41.72923 315 PRO D C 1
ATOM 13739 O O . PRO D 1 315 ? 54.86691 -3.83560 -59.69901 1.000 47.06460 315 PRO D O 1
ATOM 13743 N N . LYS D 1 316 ? 54.88718 -4.86362 -61.70317 1.000 38.12241 316 LYS D N 1
ATOM 13744 C CA . LYS D 1 316 ? 56.34257 -4.88780 -61.77038 1.000 39.24260 316 LYS D CA 1
ATOM 13745 C C . LYS D 1 316 ? 56.89879 -3.47013 -61.77963 1.000 48.37485 316 LYS D C 1
ATOM 13746 O O . LYS D 1 316 ? 56.56640 -2.66617 -62.65607 1.000 53.04645 316 LYS D O 1
ATOM 13752 N N . GLY D 1 317 ? 57.74367 -3.16657 -60.79663 1.000 44.27325 317 GLY D N 1
ATOM 13753 C CA . GLY D 1 317 ? 58.30173 -1.83651 -60.66650 1.000 47.22834 317 GLY D CA 1
ATOM 13754 C C . GLY D 1 317 ? 57.39937 -0.83435 -59.98798 1.000 51.67974 317 GLY D C 1
ATOM 13755 O O . GLY D 1 317 ? 57.63869 0.37200 -60.10036 1.000 55.64468 317 GLY D O 1
ATOM 13756 N N . PHE D 1 318 ? 56.36603 -1.29805 -59.27944 1.000 49.96438 318 PHE D N 1
ATOM 13757 C CA . PHE D 1 318 ? 55.42166 -0.38303 -58.64662 1.000 46.85205 318 PHE D CA 1
ATOM 13758 C C . PHE D 1 318 ? 56.08667 0.45500 -57.56313 1.000 49.50148 318 PHE D C 1
ATOM 13759 O O . PHE D 1 318 ? 55.65267 1.58163 -57.29694 1.000 48.81291 318 PHE D O 1
ATOM 13767 N N . GLU D 1 319 ? 57.14099 -0.06543 -56.93693 1.000 57.11769 319 GLU D N 1
ATOM 13768 C CA . GLU D 1 319 ? 57.76522 0.62302 -55.81376 1.000 61.83238 319 GLU D CA 1
ATOM 13769 C C . GLU D 1 319 ? 58.81778 1.63606 -56.24557 1.000 65.72736 319 GLU D C 1
ATOM 13770 O O . GLU D 1 319 ? 58.86513 2.74002 -55.69271 1.000 67.95445 319 GLU D O 1
ATOM 13776 N N . GLU D 1 320 ? 59.67182 1.29070 -57.21450 1.000 71.03008 320 GLU D N 1
ATOM 13777 C CA . GLU D 1 320 ? 60.66576 2.25717 -57.67091 1.000 78.53433 320 GLU D CA 1
ATOM 13778 C C . GLU D 1 320 ? 60.00788 3.44747 -58.35667 1.000 84.31495 320 GLU D C 1
ATOM 13779 O O . GLU D 1 320 ? 60.55225 4.55693 -58.32359 1.000 88.99893 320 GLU D O 1
ATOM 13785 N N . ARG D 1 321 ? 58.85104 3.24138 -58.98649 1.000 86.27978 321 ARG D N 1
ATOM 13786 C CA . ARG D 1 321 ? 58.02997 4.36540 -59.41604 1.000 87.72776 321 ARG D CA 1
ATOM 13787 C C . ARG D 1 321 ? 57.56107 5.12476 -58.18449 1.000 90.16237 321 ARG D C 1
ATOM 13788 O O . ARG D 1 321 ? 56.63522 4.68652 -57.49392 1.000 93.33779 321 ARG D O 1
ATOM 13796 N N . ASP D 1 322 ? 58.19972 6.25449 -57.89175 1.000 88.32903 322 ASP D N 1
ATOM 13797 C CA . ASP D 1 322 ? 57.94439 6.97990 -56.64934 1.000 87.85470 322 ASP D CA 1
ATOM 13798 C C . ASP D 1 322 ? 56.86827 8.02684 -56.90185 1.000 85.79415 322 ASP D C 1
ATOM 13799 O O . ASP D 1 322 ? 57.15170 9.18121 -57.22568 1.000 90.86537 322 ASP D O 1
ATOM 13804 N N . ASN D 1 323 ? 55.61169 7.61125 -56.75245 1.000 77.09758 323 ASN D N 1
ATOM 13805 C CA . ASN D 1 323 ? 54.48658 8.53318 -56.68399 1.000 67.04662 323 ASN D CA 1
ATOM 13806 C C . ASN D 1 323 ? 53.69356 8.36007 -55.39713 1.000 59.07655 323 ASN D C 1
ATOM 13807 O O . ASN D 1 323 ? 52.65363 9.00496 -55.23113 1.000 58.20612 323 ASN D O 1
ATOM 13812 N N . GLY D 1 324 ? 54.15319 7.51246 -54.48186 1.000 52.33415 324 GLY D N 1
ATOM 13813 C CA . GLY D 1 324 ? 53.40750 7.30070 -53.25901 1.000 48.94459 324 GLY D CA 1
ATOM 13814 C C . GLY D 1 324 ? 54.23535 6.60838 -52.20015 1.000 44.34201 324 GLY D C 1
ATOM 13815 O O . GLY D 1 324 ? 55.41249 6.29731 -52.39674 1.000 36.24739 324 GLY D O 1
ATOM 13816 N N . MET D 1 325 ? 53.58834 6.36904 -51.06121 1.000 34.94494 325 MET D N 1
ATOM 13817 C CA . MET D 1 325 ? 54.20766 5.73042 -49.90746 1.000 35.15153 325 MET D CA 1
ATOM 13818 C C . MET D 1 325 ? 53.38053 4.51865 -49.50623 1.000 37.19838 325 MET D C 1
ATOM 13819 O O . MET D 1 325 ? 52.18264 4.64374 -49.22889 1.000 40.97919 325 MET D O 1
ATOM 13824 N N . ILE D 1 326 ? 54.01836 3.35313 -49.47569 1.000 38.48930 326 ILE D N 1
ATOM 13825 C CA . ILE D 1 326 ? 53.37914 2.12387 -49.02075 1.000 36.72408 326 ILE D CA 1
ATOM 13826 C C . ILE D 1 326 ? 53.66290 1.97841 -47.52978 1.000 38.72420 326 ILE D C 1
ATOM 13827 O O . ILE D 1 326 ? 54.81395 1.80427 -47.12066 1.000 43.93835 326 ILE D O 1
ATOM 13832 N N . VAL D 1 327 ? 52.61444 2.05539 -46.71829 1.000 34.21925 327 VAL D N 1
ATOM 13833 C CA . VAL D 1 327 ? 52.73444 1.95944 -45.26561 1.000 28.75300 327 VAL D CA 1
ATOM 13834 C C . VAL D 1 327 ? 52.34523 0.53289 -44.89236 1.000 37.62704 327 VAL D C 1
ATOM 13835 O O . VAL D 1 327 ? 51.16888 0.21103 -44.70994 1.000 35.19380 327 VAL D O 1
ATOM 13839 N N . LYS D 1 328 ? 53.34951 -0.33615 -44.77782 1.000 38.36701 328 LYS D N 1
ATOM 13840 C CA . LYS D 1 328 ? 53.13403 -1.72468 -44.36789 1.000 39.10656 328 LYS D CA 1
ATOM 13841 C C . LYS D 1 328 ? 53.17290 -1.81173 -42.84131 1.000 39.24406 328 LYS D C 1
ATOM 13842 O O . LYS D 1 328 ? 54.08509 -2.36980 -42.22869 1.000 44.76795 328 LYS D O 1
ATOM 13848 N N . GLY D 1 329 ? 52.14478 -1.22991 -42.22860 1.000 36.71925 329 GLY D N 1
ATOM 13849 C CA . GLY D 1 329 ? 52.04567 -1.19615 -40.78281 1.000 35.64370 329 GLY D CA 1
ATOM 13850 C C . GLY D 1 329 ? 50.97919 -0.24857 -40.27240 1.000 31.66867 329 GLY D C 1
ATOM 13851 O O . GLY D 1 329 ? 49.80407 -0.37551 -40.62874 1.000 29.77904 329 GLY D O 1
ATOM 13852 N N . TRP D 1 330 ? 51.37869 0.70853 -39.43848 1.000 27.24542 330 TRP D N 1
ATOM 13853 C CA . TRP D 1 330 ? 50.46355 1.65118 -38.80967 1.000 27.00112 330 TRP D CA 1
ATOM 13854 C C . TRP D 1 330 ? 50.81525 3.06318 -39.25178 1.000 33.86027 330 TRP D C 1
ATOM 13855 O O . TRP D 1 330 ? 51.97452 3.47825 -39.14897 1.000 38.47765 330 TRP D O 1
ATOM 13866 N N . SER D 1 331 ? 49.81802 3.79740 -39.74070 1.000 27.14002 331 SER D N 1
ATOM 13867 C CA . SER D 1 331 ? 50.05694 5.15228 -40.20717 1.000 31.18318 331 SER D CA 1
ATOM 13868 C C . SER D 1 331 ? 49.33529 6.15992 -39.31924 1.000 31.51913 331 SER D C 1
ATOM 13869 O O . SER D 1 331 ? 48.26845 5.86408 -38.77293 1.000 35.05280 331 SER D O 1
ATOM 13872 N N . PRO D 1 332 ? 49.89498 7.35612 -39.14640 1.000 30.26189 332 PRO D N 1
ATOM 13873 C CA . PRO D 1 332 ? 49.18775 8.39777 -38.38854 1.000 40.04069 332 PRO D CA 1
ATOM 13874 C C . PRO D 1 332 ? 48.01234 8.95876 -39.17467 1.000 41.91324 332 PRO D C 1
ATOM 13875 O O . PRO D 1 332 ? 48.14617 9.97352 -39.86561 1.000 45.77622 332 PRO D O 1
ATOM 13879 N N . GLN D 1 333 ? 46.85189 8.30536 -39.07225 1.000 37.51336 333 GLN D N 1
ATOM 13880 C CA . GLN D 1 333 ? 45.72960 8.64637 -39.94307 1.000 32.81474 333 GLN D CA 1
ATOM 13881 C C . GLN D 1 333 ? 45.23702 10.06919 -39.70153 1.000 36.78667 333 GLN D C 1
ATOM 13882 O O . GLN D 1 333 ? 44.91085 10.78838 -40.65366 1.000 39.04582 333 GLN D O 1
ATOM 13888 N N . MET D 1 334 ? 45.17371 10.49576 -38.43777 1.000 32.92219 334 MET D N 1
ATOM 13889 C CA . MET D 1 334 ? 44.71826 11.85226 -38.14897 1.000 30.61896 334 MET D CA 1
ATOM 13890 C C . MET D 1 334 ? 45.68337 12.88984 -38.70734 1.000 29.02119 334 MET D C 1
ATOM 13891 O O . MET D 1 334 ? 45.25835 13.93616 -39.21158 1.000 29.40932 334 MET D O 1
ATOM 13896 N N . VAL D 1 335 ? 46.98774 12.61733 -38.62750 1.000 32.02033 335 VAL D N 1
ATOM 13897 C CA . VAL D 1 335 ? 47.97450 13.54495 -39.17111 1.000 34.80990 335 VAL D CA 1
ATOM 13898 C C . VAL D 1 335 ? 47.85100 13.62850 -40.68730 1.000 37.90258 335 VAL D C 1
ATOM 13899 O O . VAL D 1 335 ? 47.87982 14.72109 -41.26792 1.000 39.37751 335 VAL D O 1
ATOM 13903 N N . ILE D 1 336 ? 47.69466 12.48135 -41.35058 1.000 41.68256 336 ILE D N 1
ATOM 13904 C CA . ILE D 1 336 ? 47.59821 12.46753 -42.80815 1.000 41.67063 336 ILE D CA 1
ATOM 13905 C C . ILE D 1 336 ? 46.31536 13.15131 -43.26810 1.000 43.08896 336 ILE D C 1
ATOM 13906 O O . ILE D 1 336 ? 46.34282 14.04049 -44.12684 1.000 44.01152 336 ILE D O 1
ATOM 13911 N N . LEU D 1 337 ? 45.17291 12.75288 -42.69865 1.000 38.72173 337 LEU D N 1
ATOM 13912 C CA . LEU D 1 337 ? 43.89448 13.31193 -43.13150 1.000 35.29307 337 LEU D CA 1
ATOM 13913 C C . LEU D 1 337 ? 43.83013 14.81882 -42.92192 1.000 37.13653 337 LEU D C 1
ATOM 13914 O O . LEU D 1 337 ? 43.16876 15.52379 -43.69271 1.000 38.09414 337 LEU D O 1
ATOM 13919 N N . GLY D 1 338 ? 44.50360 15.33078 -41.89667 1.000 37.45601 338 GLY D N 1
ATOM 13920 C CA . GLY D 1 338 ? 44.49672 16.75318 -41.63600 1.000 34.17218 338 GLY D CA 1
ATOM 13921 C C . GLY D 1 338 ? 45.37145 17.59055 -42.53741 1.000 34.10273 338 GLY D C 1
ATOM 13922 O O . GLY D 1 338 ? 45.38681 18.81617 -42.39611 1.000 39.02514 338 GLY D O 1
ATOM 13923 N N . HIS D 1 339 ? 46.09896 16.97159 -43.46788 1.000 32.59015 339 HIS D N 1
ATOM 13924 C CA . HIS D 1 339 ? 47.02389 17.69007 -44.33779 1.000 34.02725 339 HIS D CA 1
ATOM 13925 C C . HIS D 1 339 ? 46.30536 18.18429 -45.59330 1.000 37.49331 339 HIS D C 1
ATOM 13926 O O . HIS D 1 339 ? 45.47211 17.46590 -46.15467 1.000 33.55327 339 HIS D O 1
ATOM 13933 N N . PRO D 1 340 ? 46.61029 19.40601 -46.04629 1.000 36.96124 340 PRO D N 1
ATOM 13934 C CA . PRO D 1 340 ? 45.91700 19.94616 -47.22854 1.000 37.87706 340 PRO D CA 1
ATOM 13935 C C . PRO D 1 340 ? 46.23400 19.21265 -48.51964 1.000 40.38945 340 PRO D C 1
ATOM 13936 O O . PRO D 1 340 ? 45.42477 19.27029 -49.45417 1.000 41.01596 340 PRO D O 1
ATOM 13940 N N . ALA D 1 341 ? 47.38191 18.53796 -48.61282 1.000 42.86001 341 ALA D N 1
ATOM 13941 C CA . ALA D 1 341 ? 47.71323 17.81060 -49.83218 1.000 46.12687 341 ALA D CA 1
ATOM 13942 C C . ALA D 1 341 ? 46.80020 16.61313 -50.05765 1.000 43.41456 341 ALA D C 1
ATOM 13943 O O . ALA D 1 341 ? 46.69157 16.13812 -51.19312 1.000 45.29839 341 ALA D O 1
ATOM 13945 N N . VAL D 1 342 ? 46.14513 16.11992 -49.01167 1.000 40.01006 342 VAL D N 1
ATOM 13946 C CA . VAL D 1 342 ? 45.22413 14.99727 -49.14274 1.000 40.11111 342 VAL D CA 1
ATOM 13947 C C . VAL D 1 342 ? 43.91083 15.50055 -49.72357 1.000 38.06026 342 VAL D C 1
ATOM 13948 O O . VAL D 1 342 ? 43.30878 16.44674 -49.20232 1.000 37.69992 342 VAL D O 1
ATOM 13952 N N . GLY D 1 343 ? 43.46453 14.86979 -50.80684 1.000 40.14567 343 GLY D N 1
ATOM 13953 C CA . GLY D 1 343 ? 42.25957 15.30164 -51.48564 1.000 45.92670 343 GLY D CA 1
ATOM 13954 C C . GLY D 1 343 ? 41.11439 14.31520 -51.40545 1.000 48.89469 343 GLY D C 1
ATOM 13955 O O . GLY D 1 343 ? 39.94718 14.71675 -51.37193 1.000 47.74243 343 GLY D O 1
ATOM 13956 N N . ALA D 1 344 ? 41.43232 13.02228 -51.37635 1.000 54.19475 344 ALA D N 1
ATOM 13957 C CA . ALA D 1 344 ? 40.41966 11.97881 -51.33168 1.000 56.55103 344 ALA D CA 1
ATOM 13958 C C . ALA D 1 344 ? 40.84767 10.89480 -50.35285 1.000 54.13302 344 ALA D C 1
ATOM 13959 O O . ALA D 1 344 ? 42.02013 10.78362 -49.98642 1.000 53.78620 344 ALA D O 1
ATOM 13961 N N . PHE D 1 345 ? 39.87240 10.08748 -49.93741 1.000 51.99284 345 PHE D N 1
ATOM 13962 C CA . PHE D 1 345 ? 40.09056 9.01667 -48.96463 1.000 50.05603 345 PHE D CA 1
ATOM 13963 C C . PHE D 1 345 ? 39.33340 7.78962 -49.46532 1.000 50.02874 345 PHE D C 1
ATOM 13964 O O . PHE D 1 345 ? 38.10569 7.72233 -49.35468 1.000 49.44792 345 PHE D O 1
ATOM 13972 N N . LEU D 1 346 ? 40.06709 6.82730 -50.01916 1.000 48.31581 346 LEU D N 1
ATOM 13973 C CA . LEU D 1 346 ? 39.49811 5.53009 -50.37826 1.000 45.98570 346 LEU D CA 1
ATOM 13974 C C . LEU D 1 346 ? 39.42287 4.69812 -49.10541 1.000 44.57833 346 LEU D C 1
ATOM 13975 O O . LEU D 1 346 ? 40.43166 4.16833 -48.63418 1.000 48.81813 346 LEU D O 1
ATOM 13980 N N . THR D 1 347 ? 38.22507 4.58790 -48.53804 1.000 36.98510 347 THR D N 1
ATOM 13981 C CA . THR D 1 347 ? 38.03369 3.98777 -47.22793 1.000 33.89848 347 THR D CA 1
ATOM 13982 C C . THR D 1 347 ? 37.06735 2.81376 -47.30428 1.000 33.30761 347 THR D C 1
ATOM 13983 O O . THR D 1 347 ? 36.33152 2.64222 -48.28087 1.000 35.17855 347 THR D O 1
ATOM 13987 N N . HIS D 1 348 ? 37.08660 2.00057 -46.25174 1.000 30.73302 348 HIS D N 1
ATOM 13988 C CA . HIS D 1 348 ? 36.13222 0.91780 -46.07721 1.000 29.03577 348 HIS D CA 1
ATOM 13989 C C . HIS D 1 348 ? 34.91026 1.35365 -45.28103 1.000 28.60975 348 HIS D C 1
ATOM 13990 O O . HIS D 1 348 ? 34.12167 0.49681 -44.86587 1.000 27.72452 348 HIS D O 1
ATOM 13997 N N . CYS D 1 349 ? 34.76313 2.66083 -45.04564 1.000 31.17453 349 CYS D N 1
ATOM 13998 C CA . CYS D 1 349 ? 33.65114 3.27094 -44.32663 1.000 34.35221 349 CYS D CA 1
ATOM 13999 C C . CYS D 1 349 ? 33.58134 2.84081 -42.86566 1.000 35.18370 349 CYS D C 1
ATOM 14000 O O . CYS D 1 349 ? 32.50116 2.85970 -42.26483 1.000 41.72524 349 CYS D O 1
ATOM 14003 N N . GLY D 1 350 ? 34.70342 2.44649 -42.27180 1.000 31.85936 350 GLY D N 1
ATOM 14004 C CA . GLY D 1 350 ? 34.70216 2.19399 -40.84580 1.000 30.97519 350 GLY D CA 1
ATOM 14005 C C . GLY D 1 350 ? 34.36149 3.47589 -40.12445 1.000 32.20705 350 GLY D C 1
ATOM 14006 O O . GLY D 1 350 ? 34.74796 4.54885 -40.59174 1.000 37.05348 350 GLY D O 1
ATOM 14007 N N . TRP D 1 351 ? 33.63115 3.40492 -39.00957 1.000 26.37441 351 TRP D N 1
ATOM 14008 C CA . TRP D 1 351 ? 32.98729 4.61838 -38.51297 1.000 27.89440 351 TRP D CA 1
ATOM 14009 C C . TRP D 1 351 ? 33.99829 5.62325 -37.97747 1.000 28.04957 351 TRP D C 1
ATOM 14010 O O . TRP D 1 351 ? 33.78900 6.83786 -38.08260 1.000 30.21922 351 TRP D O 1
ATOM 14021 N N . ASN D 1 352 ? 35.09055 5.13780 -37.38425 1.000 26.31098 352 ASN D N 1
ATOM 14022 C CA . ASN D 1 352 ? 36.14051 6.03841 -36.92580 1.000 28.98682 352 ASN D CA 1
ATOM 14023 C C . ASN D 1 352 ? 36.76629 6.79086 -38.09499 1.000 32.27850 352 ASN D C 1
ATOM 14024 O O . ASN D 1 352 ? 36.95163 8.01106 -38.02857 1.000 25.42390 352 ASN D O 1
ATOM 14029 N N . SER D 1 353 ? 37.07810 6.08397 -39.18495 1.000 32.41684 353 SER D N 1
ATOM 14030 C CA . SER D 1 353 ? 37.64162 6.74402 -40.35831 1.000 34.26908 353 SER D CA 1
ATOM 14031 C C . SER D 1 353 ? 36.64239 7.69614 -41.00231 1.000 36.02881 353 SER D C 1
ATOM 14032 O O . SER D 1 353 ? 37.04604 8.67286 -41.64312 1.000 34.69258 353 SER D O 1
ATOM 14035 N N . THR D 1 354 ? 35.34298 7.43349 -40.84472 1.000 36.15423 354 THR D N 1
ATOM 14036 C CA . THR D 1 354 ? 34.33498 8.31584 -41.42416 1.000 35.99590 354 THR D CA 1
ATOM 14037 C C . THR D 1 354 ? 34.31658 9.66669 -40.71806 1.000 40.85850 354 THR D C 1
ATOM 14038 O O . THR D 1 354 ? 34.40419 10.71680 -41.36498 1.000 42.67241 354 THR D O 1
ATOM 14042 N N . VAL D 1 355 ? 34.20828 9.66015 -39.38618 1.000 39.35684 355 VAL D N 1
ATOM 14043 C CA . VAL D 1 355 ? 34.14184 10.91786 -38.64799 1.000 33.57779 355 VAL D CA 1
ATOM 14044 C C . VAL D 1 355 ? 35.48283 11.63844 -38.67858 1.000 32.05461 355 VAL D C 1
ATOM 14045 O O . VAL D 1 355 ? 35.53465 12.86914 -38.56357 1.000 36.94368 355 VAL D O 1
ATOM 14049 N N . GLU D 1 356 ? 36.58427 10.89964 -38.83131 1.000 27.74196 356 GLU D N 1
ATOM 14050 C CA . GLU D 1 356 ? 37.88799 11.54545 -38.94884 1.000 28.47515 356 GLU D CA 1
ATOM 14051 C C . GLU D 1 356 ? 38.00749 12.30254 -40.26524 1.000 28.30983 356 GLU D C 1
ATOM 14052 O O . GLU D 1 356 ? 38.53065 13.42251 -40.29856 1.000 29.13359 356 GLU D O 1
ATOM 14058 N N . ALA D 1 357 ? 37.52522 11.70862 -41.36002 1.000 30.05567 357 ALA D N 1
ATOM 14059 C CA . ALA D 1 357 ? 37.52402 12.40807 -42.63996 1.000 34.49968 357 ALA D CA 1
ATOM 14060 C C . ALA D 1 357 ? 36.52866 13.56066 -42.64677 1.000 29.98150 357 ALA D C 1
ATOM 14061 O O . ALA D 1 357 ? 36.74395 14.55854 -43.34434 1.000 31.05883 357 ALA D O 1
ATOM 14063 N N . VAL D 1 358 ? 35.44107 13.44331 -41.88168 1.000 29.55724 358 VAL D N 1
ATOM 14064 C CA . VAL D 1 358 ? 34.46898 14.52958 -41.79005 1.000 41.15784 358 VAL D CA 1
ATOM 14065 C C . VAL D 1 358 ? 35.09188 15.74753 -41.11578 1.000 41.20792 358 VAL D C 1
ATOM 14066 O O . VAL D 1 358 ? 34.94072 16.88176 -41.58544 1.000 36.09969 358 VAL D O 1
ATOM 14070 N N . SER D 1 359 ? 35.80265 15.53180 -40.00420 1.000 44.03536 359 SER D N 1
ATOM 14071 C CA . SER D 1 359 ? 36.46039 16.64252 -39.32112 1.000 44.23005 359 SER D CA 1
ATOM 14072 C C . SER D 1 359 ? 37.53216 17.27155 -40.20116 1.000 43.57227 359 SER D C 1
ATOM 14073 O O . SER D 1 359 ? 37.69753 18.49729 -40.21312 1.000 44.08583 359 SER D O 1
ATOM 14076 N N . ALA D 1 360 ? 38.26911 16.44749 -40.94633 1.000 43.67754 360 ALA D N 1
ATOM 14077 C CA . ALA D 1 360 ? 39.31991 16.93996 -41.82519 1.000 32.64156 360 ALA D CA 1
ATOM 14078 C C . ALA D 1 360 ? 38.78816 17.47237 -43.14837 1.000 33.64329 360 ALA D C 1
ATOM 14079 O O . ALA D 1 360 ? 39.55729 18.07054 -43.90827 1.000 34.70117 360 ALA D O 1
ATOM 14081 N N . GLY D 1 361 ? 37.50680 17.27496 -43.44005 1.000 43.11740 361 GLY D N 1
ATOM 14082 C CA . GLY D 1 361 ? 36.92999 17.77332 -44.67753 1.000 43.04916 361 GLY D CA 1
ATOM 14083 C C . GLY D 1 361 ? 37.45082 17.09535 -45.92624 1.000 40.64300 361 GLY D C 1
ATOM 14084 O O . GLY D 1 361 ? 37.63925 17.75876 -46.95456 1.000 35.94364 361 GLY D O 1
ATOM 14085 N N . VAL D 1 362 ? 37.68742 15.79238 -45.86442 1.000 40.02968 362 VAL D N 1
ATOM 14086 C CA . VAL D 1 362 ? 38.20336 15.01528 -46.98666 1.000 37.73594 362 VAL D CA 1
ATOM 14087 C C . VAL D 1 362 ? 37.06883 14.14500 -47.51593 1.000 42.79630 362 VAL D C 1
ATOM 14088 O O . VAL D 1 362 ? 36.52655 13.32360 -46.76389 1.000 44.09118 362 VAL D O 1
ATOM 14092 N N . PRO D 1 363 ? 36.67106 14.29206 -48.77770 1.000 41.87615 363 PRO D N 1
ATOM 14093 C CA . PRO D 1 363 ? 35.65809 13.39493 -49.34204 1.000 33.76734 363 PRO D CA 1
ATOM 14094 C C . PRO D 1 363 ? 36.17827 11.96750 -49.42462 1.000 38.36711 363 PRO D C 1
ATOM 14095 O O . PRO D 1 363 ? 37.38427 11.71209 -49.45730 1.000 32.53696 363 PRO D O 1
ATOM 14099 N N . MET D 1 364 ? 35.24006 11.02507 -49.45737 1.000 37.55339 364 MET D N 1
ATOM 14100 C CA . MET D 1 364 ? 35.54520 9.61582 -49.25224 1.000 34.33918 364 MET D CA 1
ATOM 14101 C C . MET D 1 364 ? 35.07328 8.77624 -50.42875 1.000 33.17069 364 MET D C 1
ATOM 14102 O O . MET D 1 364 ? 33.90486 8.84509 -50.81951 1.000 34.45032 364 MET D O 1
ATOM 14107 N N . ILE D 1 365 ? 35.98088 7.97332 -50.97377 1.000 35.15757 365 ILE D N 1
ATOM 14108 C CA . ILE D 1 365 ? 35.64177 6.96231 -51.96837 1.000 37.22152 365 ILE D CA 1
ATOM 14109 C C . ILE D 1 365 ? 35.32465 5.67965 -51.20658 1.000 40.48518 365 ILE D C 1
ATOM 14110 O O . ILE D 1 365 ? 36.20659 5.08296 -50.58347 1.000 47.89508 365 ILE D O 1
ATOM 14115 N N . THR D 1 366 ? 34.06408 5.25526 -51.25366 1.000 35.58706 366 THR D N 1
ATOM 14116 C CA . THR D 1 366 ? 33.54980 4.25023 -50.33150 1.000 33.93931 366 THR D CA 1
ATOM 14117 C C . THR D 1 366 ? 33.76355 2.83823 -50.86513 1.000 31.39840 366 THR D C 1
ATOM 14118 O O . THR D 1 366 ? 33.44028 2.54487 -52.02064 1.000 30.78830 366 THR D O 1
ATOM 14122 N N . TRP D 1 367 ? 34.29608 1.96695 -50.00743 1.000 30.41836 367 TRP D N 1
ATOM 14123 C CA . TRP D 1 367 ? 34.49874 0.54984 -50.31901 1.000 30.19751 367 TRP D CA 1
ATOM 14124 C C . TRP D 1 367 ? 34.19252 -0.26039 -49.06414 1.000 29.88167 367 TRP D C 1
ATOM 14125 O O . TRP D 1 367 ? 35.09264 -0.81952 -48.42641 1.000 29.34739 367 TRP D O 1
ATOM 14136 N N . PRO D 1 368 ? 32.92004 -0.34595 -48.68001 1.000 29.51346 368 PRO D N 1
ATOM 14137 C CA . PRO D 1 368 ? 32.56634 -1.08479 -47.46363 1.000 32.99791 368 PRO D CA 1
ATOM 14138 C C . PRO D 1 368 ? 32.77644 -2.58174 -47.63172 1.000 38.28243 368 PRO D C 1
ATOM 14139 O O . PRO D 1 368 ? 32.76544 -3.12415 -48.73927 1.000 44.81415 368 PRO D O 1
ATOM 14143 N N . VAL D 1 369 ? 32.96477 -3.25392 -46.49508 1.000 35.05438 369 VAL D N 1
ATOM 14144 C CA . VAL D 1 369 ? 33.29150 -4.67641 -46.49057 1.000 31.61391 369 VAL D CA 1
ATOM 14145 C C . VAL D 1 369 ? 32.29567 -5.45905 -45.64145 1.000 32.99435 369 VAL D C 1
ATOM 14146 O O . VAL D 1 369 ? 31.58567 -6.33161 -46.15358 1.000 37.32023 369 VAL D O 1
ATOM 14150 N N . LEU D 1 370 ? 32.23865 -5.16903 -44.34345 1.000 31.13788 370 LEU D N 1
ATOM 14151 C CA . LEU D 1 370 ? 31.36360 -5.91149 -43.44023 1.000 35.12094 370 LEU D CA 1
ATOM 14152 C C . LEU D 1 370 ? 30.84328 -4.96971 -42.35969 1.000 39.79205 370 LEU D C 1
ATOM 14153 O O . LEU D 1 370 ? 31.07874 -3.75895 -42.39876 1.000 45.53275 370 LEU D O 1
ATOM 14158 N N . GLY D 1 371 ? 30.13183 -5.54077 -41.38902 1.000 36.71362 371 GLY D N 1
ATOM 14159 C CA . GLY D 1 371 ? 29.71076 -4.79504 -40.21483 1.000 33.19134 371 GLY D CA 1
ATOM 14160 C C . GLY D 1 371 ? 28.80941 -3.62746 -40.55682 1.000 32.47800 371 GLY D C 1
ATOM 14161 O O . GLY D 1 371 ? 27.92043 -3.71726 -41.41094 1.000 36.30277 371 GLY D O 1
ATOM 14162 N N . ASP D 1 372 ? 29.04378 -2.50710 -39.87678 1.000 30.41355 372 ASP D N 1
ATOM 14163 C CA . ASP D 1 372 ? 28.26079 -1.29355 -40.06645 1.000 35.24728 372 ASP D CA 1
ATOM 14164 C C . ASP D 1 372 ? 28.66044 -0.51471 -41.31179 1.000 39.17249 372 ASP D C 1
ATOM 14165 O O . ASP D 1 372 ? 28.08108 0.54578 -41.57004 1.000 42.99434 372 ASP D O 1
ATOM 14170 N N . GLN D 1 373 ? 29.61560 -1.02100 -42.09438 1.000 36.17511 373 GLN D N 1
ATOM 14171 C CA . GLN D 1 373 ? 30.23143 -0.20834 -43.13860 1.000 34.28584 373 GLN D CA 1
ATOM 14172 C C . GLN D 1 373 ? 29.29838 -0.00337 -44.32631 1.000 30.71214 373 GLN D C 1
ATOM 14173 O O . GLN D 1 373 ? 29.29048 1.07492 -44.93104 1.000 34.10881 373 GLN D O 1
ATOM 14179 N N . PHE D 1 374 ? 28.50875 -1.01980 -44.68305 1.000 32.61643 374 PHE D N 1
ATOM 14180 C CA . PHE D 1 374 ? 27.57551 -0.85202 -45.79373 1.000 36.33405 374 PHE D CA 1
ATOM 14181 C C . PHE D 1 374 ? 26.49673 0.17419 -45.46961 1.000 36.28571 374 PHE D C 1
ATOM 14182 O O . PHE D 1 374 ? 26.03563 0.88884 -46.36683 1.000 36.25055 374 PHE D O 1
ATOM 14190 N N . TYR D 1 375 ? 26.08834 0.26989 -44.20156 1.000 35.08433 375 TYR D N 1
ATOM 14191 C CA . TYR D 1 375 ? 25.17915 1.33996 -43.80374 1.000 33.09795 375 TYR D CA 1
ATOM 14192 C C . TYR D 1 375 ? 25.88563 2.68975 -43.80984 1.000 35.51194 375 TYR D C 1
ATOM 14193 O O . TYR D 1 375 ? 25.30451 3.69966 -44.22345 1.000 36.58024 375 TYR D O 1
ATOM 14202 N N . ASN D 1 376 ? 27.14013 2.72698 -43.35117 1.000 38.07648 376 ASN D N 1
ATOM 14203 C CA . ASN D 1 376 ? 27.88579 3.98103 -43.32862 1.000 37.43071 376 ASN D CA 1
ATOM 14204 C C . ASN D 1 376 ? 28.15913 4.50169 -44.73360 1.000 37.19489 376 ASN D C 1
ATOM 14205 O O . ASN D 1 376 ? 28.29238 5.71579 -44.92573 1.000 35.13940 376 ASN D O 1
ATOM 14210 N N . GLU D 1 377 ? 28.24146 3.60651 -45.72128 1.000 39.99398 377 GLU D N 1
ATOM 14211 C CA . GLU D 1 377 ? 28.52523 4.02651 -47.09068 1.000 41.58166 377 GLU D CA 1
ATOM 14212 C C . GLU D 1 377 ? 27.44864 4.96869 -47.61497 1.000 40.97322 377 GLU D C 1
ATOM 14213 O O . GLU D 1 377 ? 27.75329 6.01471 -48.19965 1.000 43.42023 377 GLU D O 1
ATOM 14219 N N . LYS D 1 378 ? 26.17834 4.61244 -47.41632 1.000 38.14384 378 LYS D N 1
ATOM 14220 C CA . LYS D 1 378 ? 25.08420 5.42920 -47.92572 1.000 43.62147 378 LYS D CA 1
ATOM 14221 C C . LYS D 1 378 ? 24.86532 6.69601 -47.10904 1.000 40.75015 378 LYS D C 1
ATOM 14222 O O . LYS D 1 378 ? 24.31207 7.66782 -47.63608 1.000 36.85961 378 LYS D O 1
ATOM 14228 N N . LEU D 1 379 ? 25.27984 6.70842 -45.83973 1.000 40.22097 379 LEU D N 1
ATOM 14229 C CA . LEU D 1 379 ? 25.28513 7.95535 -45.08250 1.000 41.86856 379 LEU D CA 1
ATOM 14230 C C . LEU D 1 379 ? 26.31519 8.93087 -45.63743 1.000 40.33419 379 LEU D C 1
ATOM 14231 O O . LEU D 1 379 ? 26.11184 10.14952 -45.58179 1.000 38.05705 379 LEU D O 1
ATOM 14236 N N . ILE D 1 380 ? 27.41106 8.41284 -46.19089 1.000 36.00219 380 ILE D N 1
ATOM 14237 C CA . ILE D 1 380 ? 28.46183 9.26483 -46.73510 1.000 33.90216 380 ILE D CA 1
ATOM 14238 C C . ILE D 1 380 ? 28.04373 9.85454 -48.07537 1.000 38.08221 380 ILE D C 1
ATOM 14239 O O . ILE D 1 380 ? 28.20215 11.05618 -48.31840 1.000 44.01970 380 ILE D O 1
ATOM 14244 N N . THR D 1 381 ? 27.50027 9.02256 -48.96253 1.000 39.23470 381 THR D N 1
ATOM 14245 C CA . THR D 1 381 ? 27.28729 9.39718 -50.35589 1.000 42.98171 381 THR D CA 1
ATOM 14246 C C . THR D 1 381 ? 25.88734 9.92440 -50.64554 1.000 48.48532 381 THR D C 1
ATOM 14247 O O . THR D 1 381 ? 25.74461 10.88717 -51.40524 1.000 54.11050 381 THR D O 1
ATOM 14251 N N . GLN D 1 382 ? 24.84499 9.32027 -50.07554 1.000 44.60214 382 GLN D N 1
ATOM 14252 C CA . GLN D 1 382 ? 23.48653 9.76046 -50.37596 1.000 41.86898 382 GLN D CA 1
ATOM 14253 C C . GLN D 1 382 ? 22.96677 10.76931 -49.35806 1.000 40.79469 382 GLN D C 1
ATOM 14254 O O . GLN D 1 382 ? 22.52601 11.86094 -49.73097 1.000 40.52528 382 GLN D O 1
ATOM 14260 N N . VAL D 1 383 ? 23.01271 10.41606 -48.07279 1.000 43.80051 383 VAL D N 1
ATOM 14261 C CA . VAL D 1 383 ? 22.41506 11.26242 -47.04415 1.000 45.22966 383 VAL D CA 1
ATOM 14262 C C . VAL D 1 383 ? 23.12595 12.60822 -46.97202 1.000 45.89239 383 VAL D C 1
ATOM 14263 O O . VAL D 1 383 ? 22.48421 13.66248 -46.88965 1.000 46.70331 383 VAL D O 1
ATOM 14267 N N . ARG D 1 384 ? 24.45914 12.59832 -47.01183 1.000 45.81139 384 ARG D N 1
ATOM 14268 C CA . ARG D 1 384 ? 25.23877 13.81633 -46.85096 1.000 46.31732 384 ARG D CA 1
ATOM 14269 C C . ARG D 1 384 ? 25.98657 14.24082 -48.10629 1.000 39.34093 384 ARG D C 1
ATOM 14270 O O . ARG D 1 384 ? 26.34226 15.41747 -48.22075 1.000 36.89235 384 ARG D O 1
ATOM 14278 N N . GLY D 1 385 ? 26.22968 13.32725 -49.04005 1.000 38.85654 385 GLY D N 1
ATOM 14279 C CA . GLY D 1 385 ? 26.84692 13.68468 -50.30701 1.000 42.39010 385 GLY D CA 1
ATOM 14280 C C . GLY D 1 385 ? 28.29509 14.11432 -50.21642 1.000 46.92126 385 GLY D C 1
ATOM 14281 O O . GLY D 1 385 ? 28.69931 15.06195 -50.90280 1.000 49.29394 385 GLY D O 1
ATOM 14282 N N . ILE D 1 386 ? 29.09129 13.43902 -49.38964 1.000 47.23953 386 ILE D N 1
ATOM 14283 C CA . ILE D 1 386 ? 30.49887 13.78665 -49.23301 1.000 43.56252 386 ILE D CA 1
ATOM 14284 C C . ILE D 1 386 ? 31.37086 12.64545 -49.73564 1.000 41.48677 386 ILE D C 1
ATOM 14285 O O . ILE D 1 386 ? 32.43049 12.36393 -49.16458 1.000 39.92760 386 ILE D O 1
ATOM 14290 N N . GLY D 1 387 ? 30.94226 11.98466 -50.80264 1.000 39.74318 387 GLY D N 1
ATOM 14291 C CA . GLY D 1 387 ? 31.75141 10.92337 -51.36699 1.000 38.93219 387 GLY D CA 1
ATOM 14292 C C . GLY D 1 387 ? 31.03148 10.20747 -52.48422 1.000 42.83671 387 GLY D C 1
ATOM 14293 O O . GLY D 1 387 ? 29.83608 10.40365 -52.72341 1.000 46.44327 387 GLY D O 1
ATOM 14294 N N . VAL D 1 388 ? 31.79623 9.36171 -53.17424 1.000 41.63884 388 VAL D N 1
ATOM 14295 C CA . VAL D 1 388 ? 31.29241 8.53807 -54.26327 1.000 43.27655 388 VAL D CA 1
ATOM 14296 C C . VAL D 1 388 ? 31.57349 7.07806 -53.93513 1.000 42.67575 388 VAL D C 1
ATOM 14297 O O . VAL D 1 388 ? 32.37585 6.75499 -53.05604 1.000 41.31517 388 VAL D O 1
ATOM 14301 N N . GLU D 1 389 ? 30.90701 6.18986 -54.66647 1.000 43.17858 389 GLU D N 1
ATOM 14302 C CA . GLU D 1 389 ? 30.95465 4.76047 -54.39749 1.000 39.40427 389 GLU D CA 1
ATOM 14303 C C . GLU D 1 389 ? 31.77135 4.03737 -55.45880 1.000 41.27798 389 GLU D C 1
ATOM 14304 O O . GLU D 1 389 ? 31.68745 4.35745 -56.64843 1.000 41.68487 389 GLU D O 1
ATOM 14310 N N . VAL D 1 390 ? 32.56461 3.05886 -55.01616 1.000 45.65502 390 VAL D N 1
ATOM 14311 C CA . VAL D 1 390 ? 33.26361 2.19028 -55.95654 1.000 44.94086 390 VAL D CA 1
ATOM 14312 C C . VAL D 1 390 ? 32.27530 1.27931 -56.67097 1.000 47.57297 390 VAL D C 1
ATOM 14313 O O . VAL D 1 390 ? 32.46153 0.94605 -57.84822 1.000 49.13143 390 VAL D O 1
ATOM 14317 N N . GLY D 1 391 ? 31.20861 0.87994 -55.98947 1.000 46.98092 391 GLY D N 1
ATOM 14318 C CA . GLY D 1 391 ? 30.25925 -0.06591 -56.53064 1.000 44.67528 391 GLY D CA 1
ATOM 14319 C C . GLY D 1 391 ? 30.37539 -1.47134 -55.98662 1.000 41.21590 391 GLY D C 1
ATOM 14320 O O . GLY D 1 391 ? 29.80561 -2.39227 -56.58327 1.000 37.18632 391 GLY D O 1
ATOM 14321 N N . VAL D 1 392 ? 31.09351 -1.66458 -54.87774 1.000 40.97229 392 VAL D N 1
ATOM 14322 C CA . VAL D 1 392 ? 31.27843 -2.99642 -54.31788 1.000 37.94346 392 VAL D CA 1
ATOM 14323 C C . VAL D 1 392 ? 29.94808 -3.53087 -53.80201 1.000 42.63251 392 VAL D C 1
ATOM 14324 O O . VAL D 1 392 ? 29.03807 -2.76970 -53.44391 1.000 45.87972 392 VAL D O 1
ATOM 14328 N N . ASP D 1 393 ? 29.82770 -4.86483 -53.76475 1.000 43.38446 393 ASP D N 1
ATOM 14329 C CA . ASP D 1 393 ? 28.57678 -5.45627 -53.30252 1.000 44.26767 393 ASP D CA 1
ATOM 14330 C C . ASP D 1 393 ? 28.75767 -6.77963 -52.56259 1.000 44.21631 393 ASP D C 1
ATOM 14331 O O . ASP D 1 393 ? 27.78199 -7.52888 -52.43533 1.000 44.28712 393 ASP D O 1
ATOM 14336 N N . GLU D 1 394 ? 29.95235 -7.09668 -52.07083 1.000 38.79413 394 GLU D N 1
ATOM 14337 C CA . GLU D 1 394 ? 30.17343 -8.32077 -51.30859 1.000 34.41078 394 GLU D CA 1
ATOM 14338 C C . GLU D 1 394 ? 30.24368 -7.96733 -49.82751 1.000 35.99426 394 GLU D C 1
ATOM 14339 O O . GLU D 1 394 ? 31.22092 -7.36684 -49.36874 1.000 39.07612 394 GLU D O 1
ATOM 14345 N N . TRP D 1 395 ? 29.20376 -8.34032 -49.08728 1.000 35.60676 395 TRP D N 1
ATOM 14346 C CA . TRP D 1 395 ? 29.14963 -8.16208 -47.63793 1.000 35.13961 395 TRP D CA 1
ATOM 14347 C C . TRP D 1 395 ? 29.63991 -9.46155 -47.00869 1.000 35.43823 395 TRP D C 1
ATOM 14348 O O . TRP D 1 395 ? 28.88726 -10.43178 -46.89418 1.000 31.38008 395 TRP D O 1
ATOM 14359 N N . VAL D 1 396 ? 30.91022 -9.48399 -46.60260 1.000 42.13982 396 VAL D N 1
ATOM 14360 C CA . VAL D 1 396 ? 31.57118 -10.72301 -46.20048 1.000 46.79394 396 VAL D CA 1
ATOM 14361 C C . VAL D 1 396 ? 31.35835 -11.00319 -44.71939 1.000 45.96660 396 VAL D C 1
ATOM 14362 O O . VAL D 1 396 ? 30.92379 -10.12958 -43.96027 1.000 42.00026 396 VAL D O 1
ATOM 14366 N N . VAL D 1 397 ? 31.67135 -12.22629 -44.30334 1.000 52.66186 397 VAL D N 1
ATOM 14367 C CA . VAL D 1 397 ? 31.61582 -12.59826 -42.89393 1.000 58.57494 397 VAL D CA 1
ATOM 14368 C C . VAL D 1 397 ? 32.92483 -12.27466 -42.18755 1.000 58.29136 397 VAL D C 1
ATOM 14369 O O . VAL D 1 397 ? 32.93077 -11.73090 -41.08019 1.000 59.25952 397 VAL D O 1
ATOM 14373 N N . THR D 1 398 ? 34.05133 -12.60105 -42.81432 1.000 56.48229 398 THR D N 1
ATOM 14374 C CA . THR D 1 398 ? 35.37092 -12.31195 -42.27425 1.000 54.15629 398 THR D CA 1
ATOM 14375 C C . THR D 1 398 ? 36.11264 -11.41596 -43.25072 1.000 50.97932 398 THR D C 1
ATOM 14376 O O . THR D 1 398 ? 36.17318 -11.71362 -44.44854 1.000 54.82241 398 THR D O 1
ATOM 14380 N N . SER D 1 399 ? 36.66928 -10.32249 -42.74323 1.000 41.89873 399 SER D N 1
ATOM 14381 C CA . SER D 1 399 ? 37.54413 -9.47834 -43.54021 1.000 38.58497 399 SER D CA 1
ATOM 14382 C C . SER D 1 399 ? 38.99082 -9.95576 -43.50814 1.000 32.70883 399 SER D C 1
ATOM 14383 O O . SER D 1 399 ? 39.89069 -9.20513 -43.89776 1.000 28.79363 399 SER D O 1
ATOM 14386 N N . PHE D 1 400 ? 39.22872 -11.18493 -43.05065 1.000 30.18483 400 PHE D N 1
ATOM 14387 C CA . PHE D 1 400 ? 40.55659 -11.79362 -43.09925 1.000 32.07401 400 PHE D CA 1
ATOM 14388 C C . PHE D 1 400 ? 40.67969 -12.62264 -44.37815 1.000 33.13192 400 PHE D C 1
ATOM 14389 O O . PHE D 1 400 ? 40.66352 -13.85428 -44.37319 1.000 37.14927 400 PHE D O 1
ATOM 14397 N N . ARG D 1 401 ? 40.79585 -11.90342 -45.49602 1.000 32.81496 401 ARG D N 1
ATOM 14398 C CA . ARG D 1 401 ? 40.92678 -12.50311 -46.82648 1.000 35.54121 401 ARG D CA 1
ATOM 14399 C C . ARG D 1 401 ? 39.72019 -13.36132 -47.18775 1.000 32.94687 401 ARG D C 1
ATOM 14400 O O . ARG D 1 401 ? 39.82002 -14.27495 -48.00657 1.000 34.90208 401 ARG D O 1
ATOM 14408 N N . GLY D 1 402 ? 38.57339 -13.07510 -46.57927 1.000 32.36495 402 GLY D N 1
ATOM 14409 C CA . GLY D 1 402 ? 37.35154 -13.77684 -46.89660 1.000 37.40053 402 GLY D CA 1
ATOM 14410 C C . GLY D 1 402 ? 36.64186 -13.29482 -48.13588 1.000 41.93635 402 GLY D C 1
ATOM 14411 O O . GLY D 1 402 ? 35.55266 -13.78651 -48.44206 1.000 46.11558 402 GLY D O 1
ATOM 14412 N N . MET D 1 403 ? 37.22530 -12.34320 -48.86179 1.000 41.94645 403 MET D N 1
ATOM 14413 C CA . MET D 1 403 ? 36.59535 -11.82599 -50.06864 1.000 41.45123 403 MET D CA 1
ATOM 14414 C C . MET D 1 403 ? 36.70472 -12.84312 -51.19766 1.000 40.12971 403 MET D C 1
ATOM 14415 O O . MET D 1 403 ? 37.79852 -13.31897 -51.51605 1.000 39.53557 403 MET D O 1
ATOM 14420 N N . LYS D 1 404 ? 35.56760 -13.17761 -51.80431 1.000 39.42518 404 LYS D N 1
ATOM 14421 C CA . LYS D 1 404 ? 35.52843 -14.12874 -52.90568 1.000 40.07877 404 LYS D CA 1
ATOM 14422 C C . LYS D 1 404 ? 35.13689 -13.48937 -54.22893 1.000 39.61580 404 LYS D C 1
ATOM 14423 O O . LYS D 1 404 ? 35.12351 -14.17887 -55.25445 1.000 39.96495 404 LYS D O 1
ATOM 14429 N N . GLN D 1 405 ? 34.82516 -12.19705 -54.23706 1.000 39.97782 405 GLN D N 1
ATOM 14430 C CA . GLN D 1 405 ? 34.53517 -11.45853 -55.45878 1.000 39.90169 405 GLN D CA 1
ATOM 14431 C C . GLN D 1 405 ? 35.62896 -10.42024 -55.66436 1.000 38.74018 405 GLN D C 1
ATOM 14432 O O . GLN D 1 405 ? 35.87270 -9.58620 -54.78496 1.000 34.86835 405 GLN D O 1
ATOM 14438 N N . LEU D 1 406 ? 36.28707 -10.48037 -56.81826 1.000 40.11872 406 LEU D N 1
ATOM 14439 C CA . LEU D 1 406 ? 37.38018 -9.56989 -57.12376 1.000 36.48239 406 LEU D CA 1
ATOM 14440 C C . LEU D 1 406 ? 36.83102 -8.23367 -57.60586 1.000 39.24285 406 LEU D C 1
ATOM 14441 O O . LEU D 1 406 ? 36.04052 -8.18194 -58.55346 1.000 45.35620 406 LEU D O 1
ATOM 14446 N N . VAL D 1 407 ? 37.24490 -7.15526 -56.95005 1.000 38.66291 407 VAL D N 1
ATOM 14447 C CA . VAL D 1 407 ? 36.88310 -5.80568 -57.36918 1.000 41.58315 407 VAL D CA 1
ATOM 14448 C C . VAL D 1 407 ? 37.87228 -5.35904 -58.43944 1.000 43.07733 407 VAL D C 1
ATOM 14449 O O . VAL D 1 407 ? 39.08689 -5.34469 -58.20972 1.000 40.58467 407 VAL D O 1
ATOM 14453 N N . GLY D 1 408 ? 37.35216 -4.99483 -59.61008 1.000 43.34203 408 GLY D N 1
ATOM 14454 C CA . GLY D 1 408 ? 38.20936 -4.70930 -60.74265 1.000 44.81867 408 GLY D CA 1
ATOM 14455 C C . GLY D 1 408 ? 38.91860 -3.37308 -60.62694 1.000 45.28930 408 GLY D C 1
ATOM 14456 O O . GLY D 1 408 ? 38.44274 -2.43565 -59.98810 1.000 45.18448 408 GLY D O 1
ATOM 14457 N N . ARG D 1 409 ? 40.08352 -3.29737 -61.27671 1.000 42.69239 409 ARG D N 1
ATOM 14458 C CA . ARG D 1 409 ? 40.87266 -2.07090 -61.25849 1.000 42.06760 409 ARG D CA 1
ATOM 14459 C C . ARG D 1 409 ? 40.14287 -0.92079 -61.94105 1.000 42.95486 409 ARG D C 1
ATOM 14460 O O . ARG D 1 409 ? 40.30015 0.23797 -61.53931 1.000 43.13098 409 ARG D O 1
ATOM 14468 N N . ASP D 1 410 ? 39.33702 -1.21705 -62.96476 1.000 45.75839 410 ASP D N 1
ATOM 14469 C CA . ASP D 1 410 ? 38.61349 -0.15963 -63.66396 1.000 49.22555 410 ASP D CA 1
ATOM 14470 C C . ASP D 1 410 ? 37.57207 0.48947 -62.76166 1.000 49.50920 410 ASP D C 1
ATOM 14471 O O . ASP D 1 410 ? 37.39707 1.71288 -62.78982 1.000 49.89177 410 ASP D O 1
ATOM 14476 N N . CYS D 1 411 ? 36.87035 -0.31068 -61.95487 1.000 48.84156 411 CYS D N 1
ATOM 14477 C CA . CYS D 1 411 ? 35.89119 0.25452 -61.03226 1.000 47.62642 411 CYS D CA 1
ATOM 14478 C C . CYS D 1 411 ? 36.55804 1.09365 -59.95108 1.000 47.57688 411 CYS D C 1
ATOM 14479 O O . CYS D 1 411 ? 35.97335 2.07738 -59.48374 1.000 46.03569 411 CYS D O 1
ATOM 14482 N N . ILE D 1 412 ? 37.77468 0.72739 -59.54534 1.000 48.44455 412 ILE D N 1
ATOM 14483 C CA . ILE D 1 412 ? 38.47007 1.48198 -58.50854 1.000 46.44229 412 ILE D CA 1
ATOM 14484 C C . ILE D 1 412 ? 39.05453 2.77009 -59.07628 1.000 46.95082 412 ILE D C 1
ATOM 14485 O O . ILE D 1 412 ? 38.96440 3.83158 -58.45025 1.000 46.67615 412 ILE D O 1
ATOM 14490 N N . GLU D 1 413 ? 39.65861 2.70514 -60.26642 1.000 48.64475 413 GLU D N 1
ATOM 14491 C CA . GLU D 1 413 ? 40.22199 3.91058 -60.86797 1.000 45.34271 413 GLU D CA 1
ATOM 14492 C C . GLU D 1 413 ? 39.12973 4.90139 -61.25045 1.000 46.87538 413 GLU D C 1
ATOM 14493 O O . GLU D 1 413 ? 39.27540 6.10962 -61.03070 1.000 45.72272 413 GLU D O 1
ATOM 14499 N N . LYS D 1 414 ? 38.03234 4.40844 -61.83122 1.000 50.68980 414 LYS D N 1
ATOM 14500 C CA . LYS D 1 414 ? 36.91929 5.28148 -62.19025 1.000 51.92173 414 LYS D CA 1
ATOM 14501 C C . LYS D 1 414 ? 36.34688 5.99111 -60.96930 1.000 51.72014 414 LYS D C 1
ATOM 14502 O O . LYS D 1 414 ? 35.90416 7.14151 -61.06925 1.000 50.70234 414 LYS D O 1
ATOM 14508 N N . ALA D 1 415 ? 36.36353 5.33367 -59.80830 1.000 50.01114 415 ALA D N 1
ATOM 14509 C CA . ALA D 1 415 ? 35.85353 5.95712 -58.59239 1.000 46.33021 415 ALA D CA 1
ATOM 14510 C C . ALA D 1 415 ? 36.83485 6.97758 -58.02754 1.000 41.63576 415 ALA D C 1
ATOM 14511 O O . ALA D 1 415 ? 36.42023 8.03011 -57.52892 1.000 39.66651 415 ALA D O 1
ATOM 14513 N N . ILE D 1 416 ? 38.13491 6.68221 -58.09199 1.000 38.84360 416 ILE D N 1
ATOM 14514 C CA . ILE D 1 416 ? 39.13482 7.60688 -57.56767 1.000 43.96957 416 ILE D CA 1
ATOM 14515 C C . ILE D 1 416 ? 39.16382 8.88692 -58.39052 1.000 46.11362 416 ILE D C 1
ATOM 14516 O O . ILE D 1 416 ? 39.24121 9.99352 -57.84216 1.000 46.85846 416 ILE D O 1
ATOM 14521 N N . ARG D 1 417 ? 39.09658 8.75955 -59.71714 1.000 46.29324 417 ARG D N 1
ATOM 14522 C CA . ARG D 1 417 ? 39.13697 9.93867 -60.57328 1.000 49.64203 417 ARG D CA 1
ATOM 14523 C C . ARG D 1 417 ? 37.95771 10.86614 -60.31772 1.000 48.92213 417 ARG D C 1
ATOM 14524 O O . ARG D 1 417 ? 38.08489 12.08202 -60.48501 1.000 47.42179 417 ARG D O 1
ATOM 14532 N N . ARG D 1 418 ? 36.81351 10.32344 -59.89404 1.000 49.43991 418 ARG D N 1
ATOM 14533 C CA . ARG D 1 418 ? 35.63656 11.16413 -59.69571 1.000 45.90719 418 ARG D CA 1
ATOM 14534 C C . ARG D 1 418 ? 35.86623 12.22990 -58.63210 1.000 41.54866 418 ARG D C 1
ATOM 14535 O O . ARG D 1 418 ? 35.27927 13.31438 -58.70956 1.000 45.74161 418 ARG D O 1
ATOM 14543 N N . LEU D 1 419 ? 36.71061 11.94926 -57.63919 1.000 39.76617 419 LEU D N 1
ATOM 14544 C CA . LEU D 1 419 ? 37.00992 12.92164 -56.59606 1.000 45.34053 419 LEU D CA 1
ATOM 14545 C C . LEU D 1 419 ? 38.32666 13.65564 -56.80576 1.000 49.03193 419 LEU D C 1
ATOM 14546 O O . LEU D 1 419 ? 38.54456 14.69171 -56.16883 1.000 52.59364 419 LEU D O 1
ATOM 14551 N N . MET D 1 420 ? 39.20458 13.15462 -57.67650 1.000 49.23689 420 MET D N 1
ATOM 14552 C CA . MET D 1 420 ? 40.51989 13.74902 -57.86432 1.000 51.92032 420 MET D CA 1
ATOM 14553 C C . MET D 1 420 ? 40.68464 14.49973 -59.17821 1.000 55.23229 420 MET D C 1
ATOM 14554 O O . MET D 1 420 ? 41.62568 15.29001 -59.29901 1.000 58.10524 420 MET D O 1
ATOM 14559 N N . ASP D 1 421 ? 39.80558 14.27931 -60.16005 1.000 54.97251 421 ASP D N 1
ATOM 14560 C CA . ASP D 1 421 ? 40.00767 14.87610 -61.47664 1.000 54.37172 421 ASP D CA 1
ATOM 14561 C C . ASP D 1 421 ? 39.77618 16.37924 -61.48389 1.000 55.44975 421 ASP D C 1
ATOM 14562 O O . ASP D 1 421 ? 40.25380 17.06229 -62.39614 1.000 60.96181 421 ASP D O 1
ATOM 14567 N N . GLY D 1 422 ? 39.06207 16.90730 -60.49765 1.000 54.75926 422 GLY D N 1
ATOM 14568 C CA . GLY D 1 422 ? 38.65028 18.29083 -60.52942 1.000 61.57450 422 GLY D CA 1
ATOM 14569 C C . GLY D 1 422 ? 37.35171 18.54458 -61.25730 1.000 64.75203 422 GLY D C 1
ATOM 14570 O O . GLY D 1 422 ? 37.01948 19.70982 -61.50703 1.000 69.05918 422 GLY D O 1
ATOM 14571 N N . GLY D 1 423 ? 36.61641 17.49513 -61.62104 1.000 63.37242 423 GLY D N 1
ATOM 14572 C CA . GLY D 1 423 ? 35.30598 17.68386 -62.20689 1.000 65.96218 423 GLY D CA 1
ATOM 14573 C C . GLY D 1 423 ? 34.35319 18.36720 -61.24724 1.000 70.11271 423 GLY D C 1
ATOM 14574 O O . GLY D 1 423 ? 34.54504 18.37781 -60.03041 1.000 72.93429 423 GLY D O 1
ATOM 14575 N N . ASP D 1 424 ? 33.29923 18.95147 -61.81598 1.000 70.78130 424 ASP D N 1
ATOM 14576 C CA . ASP D 1 424 ? 32.38509 19.75118 -61.01155 1.000 70.17063 424 ASP D CA 1
ATOM 14577 C C . ASP D 1 424 ? 31.55511 18.90955 -60.04956 1.000 63.15087 424 ASP D C 1
ATOM 14578 O O . ASP D 1 424 ? 30.98321 19.46264 -59.10438 1.000 63.80468 424 ASP D O 1
ATOM 14583 N N . GLU D 1 425 ? 31.47494 17.59284 -60.25717 1.000 58.97380 425 GLU D N 1
ATOM 14584 C CA . GLU D 1 425 ? 30.90396 16.73859 -59.22100 1.000 54.38087 425 GLU D CA 1
ATOM 14585 C C . GLU D 1 425 ? 31.83620 16.65818 -58.02002 1.000 51.57023 425 GLU D C 1
ATOM 14586 O O . GLU D 1 425 ? 31.38260 16.66112 -56.87029 1.000 52.17068 425 GLU D O 1
ATOM 14592 N N . ALA D 1 426 ? 33.14569 16.59442 -58.27092 1.000 47.60534 426 ALA D N 1
ATOM 14593 C CA . ALA D 1 426 ? 34.11602 16.60072 -57.18353 1.000 44.10628 426 ALA D CA 1
ATOM 14594 C C . ALA D 1 426 ? 34.15581 17.94535 -56.47330 1.000 48.94538 426 ALA D C 1
ATOM 14595 O O . ALA D 1 426 ? 34.45247 18.00401 -55.27454 1.000 54.12932 426 ALA D O 1
ATOM 14597 N N . ILE D 1 427 ? 33.86256 19.02989 -57.19059 1.000 52.05238 427 ILE D N 1
ATOM 14598 C CA . ILE D 1 427 ? 33.96103 20.36128 -56.60138 1.000 55.31140 427 ILE D CA 1
ATOM 14599 C C . ILE D 1 427 ? 32.82151 20.59674 -55.61702 1.000 59.24034 427 ILE D C 1
ATOM 14600 O O . ILE D 1 427 ? 33.03664 21.07525 -54.49802 1.000 62.92129 427 ILE D O 1
ATOM 14605 N N . GLN D 1 428 ? 31.59036 20.26759 -56.01372 1.000 58.89613 428 GLN D N 1
ATOM 14606 C CA . GLN D 1 428 ? 30.46922 20.45355 -55.10137 1.000 55.80869 428 GLN D CA 1
ATOM 14607 C C . GLN D 1 428 ? 30.44073 19.39388 -54.00728 1.000 52.67941 428 GLN D C 1
ATOM 14608 O O . GLN D 1 428 ? 29.86050 19.63821 -52.94412 1.000 51.37318 428 GLN D O 1
ATOM 14614 N N . ILE D 1 429 ? 31.05184 18.22931 -54.23895 1.000 52.02063 429 ILE D N 1
ATOM 14615 C CA . ILE D 1 429 ? 31.19253 17.24083 -53.17344 1.000 49.63786 429 ILE D CA 1
ATOM 14616 C C . ILE D 1 429 ? 32.18298 17.73261 -52.12649 1.000 45.36857 429 ILE D C 1
ATOM 14617 O O . ILE D 1 429 ? 31.92030 17.67037 -50.91950 1.000 46.46923 429 ILE D O 1
ATOM 14622 N N . ARG D 1 430 ? 33.33673 18.23314 -52.57450 1.000 43.84530 430 ARG D N 1
ATOM 14623 C CA . ARG D 1 430 ? 34.32147 18.76438 -51.63984 1.000 45.90618 430 ARG D CA 1
ATOM 14624 C C . ARG D 1 430 ? 33.79029 19.98999 -50.90883 1.000 50.91815 430 ARG D C 1
ATOM 14625 O O . ARG D 1 430 ? 34.12851 20.20850 -49.74047 1.000 54.81440 430 ARG D O 1
ATOM 14633 N N . GLU D 1 431 ? 32.95242 20.79277 -51.57105 1.000 53.20609 431 GLU D N 1
ATOM 14634 C CA . GLU D 1 431 ? 32.33867 21.93352 -50.89832 1.000 55.78220 431 GLU D CA 1
ATOM 14635 C C . GLU D 1 431 ? 31.42589 21.47762 -49.76746 1.000 50.39527 431 GLU D C 1
ATOM 14636 O O . GLU D 1 431 ? 31.37984 22.10775 -48.70424 1.000 49.75231 431 GLU D O 1
ATOM 14642 N N . ARG D 1 432 ? 30.69169 20.38164 -49.97655 1.000 48.87412 432 ARG D N 1
ATOM 14643 C CA . ARG D 1 432 ? 29.87955 19.82822 -48.89864 1.000 50.92944 432 ARG D CA 1
ATOM 14644 C C . ARG D 1 432 ? 30.74834 19.24319 -47.79211 1.000 47.00427 432 ARG D C 1
ATOM 14645 O O . ARG D 1 432 ? 30.33585 19.22372 -46.62687 1.000 43.81667 432 ARG D O 1
ATOM 14653 N N . SER D 1 433 ? 31.94991 18.76966 -48.13261 1.000 46.35215 433 SER D N 1
ATOM 14654 C CA . SER D 1 433 ? 32.87460 18.29465 -47.10840 1.000 44.44638 433 SER D CA 1
ATOM 14655 C C . SER D 1 433 ? 33.41650 19.44929 -46.27521 1.000 48.90470 433 SER D C 1
ATOM 14656 O O . SER D 1 433 ? 33.56449 19.32412 -45.05361 1.000 51.83007 433 SER D O 1
ATOM 14659 N N . GLN D 1 434 ? 33.71543 20.58248 -46.91685 1.000 51.72415 434 GLN D N 1
ATOM 14660 C CA . GLN D 1 434 ? 34.30012 21.70808 -46.19430 1.000 54.20046 434 GLN D CA 1
ATOM 14661 C C . GLN D 1 434 ? 33.29394 22.34236 -45.24231 1.000 53.17580 434 GLN D C 1
ATOM 14662 O O . GLN D 1 434 ? 33.64669 22.70842 -44.11494 1.000 54.34232 434 GLN D O 1
ATOM 14668 N N . LYS D 1 435 ? 32.03908 22.48919 -45.67639 1.000 50.56386 435 LYS D N 1
ATOM 14669 C CA . LYS D 1 435 ? 31.02287 23.04650 -44.79000 1.000 49.95990 435 LYS D CA 1
ATOM 14670 C C . LYS D 1 435 ? 30.73452 22.11516 -43.61882 1.000 49.60788 435 LYS D C 1
ATOM 14671 O O . LYS D 1 435 ? 30.46356 22.58567 -42.50819 1.000 55.59586 435 LYS D O 1
ATOM 14677 N N . LEU D 1 436 ? 30.79206 20.79918 -43.84235 1.000 41.90199 436 LEU D N 1
ATOM 14678 C CA . LEU D 1 436 ? 30.61891 19.85536 -42.74237 1.000 38.05504 436 LEU D CA 1
ATOM 14679 C C . LEU D 1 436 ? 31.77584 19.94142 -41.75648 1.000 39.92031 436 LEU D C 1
ATOM 14680 O O . LEU D 1 436 ? 31.57124 19.85103 -40.53990 1.000 39.14092 436 LEU D O 1
ATOM 14685 N N . ALA D 1 437 ? 32.99986 20.10623 -42.26296 1.000 39.59772 437 ALA D N 1
ATOM 14686 C CA . ALA D 1 437 ? 34.14421 20.28221 -41.37696 1.000 35.35670 437 ALA D CA 1
ATOM 14687 C C . ALA D 1 437 ? 34.01113 21.56121 -40.56185 1.000 44.30358 437 ALA D C 1
ATOM 14688 O O . ALA D 1 437 ? 34.34787 21.58532 -39.37244 1.000 41.97918 437 ALA D O 1
ATOM 14690 N N . LYS D 1 438 ? 33.51422 22.63399 -41.18646 1.000 47.15748 438 LYS D N 1
ATOM 14691 C CA . LYS D 1 438 ? 33.30653 23.88877 -40.46926 1.000 48.84441 438 LYS D CA 1
ATOM 14692 C C . LYS D 1 438 ? 32.36062 23.69763 -39.29069 1.000 49.11862 438 LYS D C 1
ATOM 14693 O O . LYS D 1 438 ? 32.59188 24.24003 -38.20318 1.000 48.97456 438 LYS D O 1
ATOM 14699 N N . ILE D 1 439 ? 31.29012 22.92542 -39.48766 1.000 47.45741 439 ILE D N 1
ATOM 14700 C CA . ILE D 1 439 ? 30.39811 22.59571 -38.38193 1.000 44.48422 439 ILE D CA 1
ATOM 14701 C C . ILE D 1 439 ? 31.13205 21.76211 -37.34205 1.000 49.75412 439 ILE D C 1
ATOM 14702 O O . ILE D 1 439 ? 30.99758 21.98770 -36.13355 1.000 53.49575 439 ILE D O 1
ATOM 14707 N N . THR D 1 440 ? 31.94635 20.80951 -37.79907 1.000 52.08561 440 THR D N 1
ATOM 14708 C CA . THR D 1 440 ? 32.51416 19.80618 -36.90687 1.000 51.61723 440 THR D CA 1
ATOM 14709 C C . THR D 1 440 ? 33.55373 20.39299 -35.95915 1.000 54.06684 440 THR D C 1
ATOM 14710 O O . THR D 1 440 ? 33.73663 19.87496 -34.85174 1.000 53.40644 440 THR D O 1
ATOM 14714 N N . LYS D 1 441 ? 34.23074 21.47198 -36.36105 1.000 59.19266 441 LYS D N 1
ATOM 14715 C CA . LYS D 1 441 ? 35.37181 21.95982 -35.59254 1.000 63.63329 441 LYS D CA 1
ATOM 14716 C C . LYS D 1 441 ? 34.98416 22.46918 -34.21072 1.000 73.02129 441 LYS D C 1
ATOM 14717 O O . LYS D 1 441 ? 35.83938 22.51055 -33.31924 1.000 73.53301 441 LYS D O 1
ATOM 14723 N N . HIS D 1 442 ? 33.72406 22.85198 -34.00395 1.000 82.00989 442 HIS D N 1
ATOM 14724 C CA . HIS D 1 442 ? 33.28954 23.35934 -32.70773 1.000 86.86860 442 HIS D CA 1
ATOM 14725 C C . HIS D 1 442 ? 32.07177 22.60365 -32.18818 1.000 81.44225 442 HIS D C 1
ATOM 14726 O O . HIS D 1 442 ? 31.27744 23.14826 -31.41624 1.000 80.55281 442 HIS D O 1
ATOM 14733 N N . VAL D 1 443 ? 31.91609 21.34294 -32.59535 1.000 74.45432 443 VAL D N 1
ATOM 14734 C CA . VAL D 1 443 ? 30.85777 20.51434 -32.02910 1.000 68.48493 443 VAL D CA 1
ATOM 14735 C C . VAL D 1 443 ? 31.19810 20.12814 -30.59502 1.000 62.50826 443 VAL D C 1
ATOM 14736 O O . VAL D 1 443 ? 30.32749 20.11666 -29.71614 1.000 65.57689 443 VAL D O 1
ATOM 14740 N N . VAL D 1 444 ? 32.47110 19.81554 -30.33102 1.000 55.54732 444 VAL D N 1
ATOM 14741 C CA . VAL D 1 444 ? 32.90962 19.49847 -28.97447 1.000 49.96170 444 VAL D CA 1
ATOM 14742 C C . VAL D 1 444 ? 33.33748 20.73191 -28.19371 1.000 50.73202 444 VAL D C 1
ATOM 14743 O O . VAL D 1 444 ? 33.53494 20.63984 -26.97245 1.000 52.67929 444 VAL D O 1
ATOM 14747 N N . GLN D 1 445 ? 33.49571 21.87739 -28.85280 1.000 52.49803 445 GLN D N 1
ATOM 14748 C CA . GLN D 1 445 ? 33.80318 23.11989 -28.16373 1.000 56.19624 445 GLN D CA 1
ATOM 14749 C C . GLN D 1 445 ? 32.55212 23.67246 -27.48396 1.000 55.10302 445 GLN D C 1
ATOM 14750 O O . GLN D 1 445 ? 31.42851 23.23129 -27.73650 1.000 51.65448 445 GLN D O 1
ATOM 14756 N N . GLU D 1 446 ? 32.76254 24.66326 -26.61796 1.000 56.91193 446 GLU D N 1
ATOM 14757 C CA . GLU D 1 446 ? 31.68253 25.19328 -25.79367 1.000 57.06674 446 GLU D CA 1
ATOM 14758 C C . GLU D 1 446 ? 30.52884 25.69551 -26.65410 1.000 60.02957 446 GLU D C 1
ATOM 14759 O O . GLU D 1 446 ? 30.73285 26.32333 -27.69682 1.000 62.88479 446 GLU D O 1
ATOM 14765 N N . GLY D 1 447 ? 29.30595 25.40119 -26.21215 1.000 60.23766 447 GLY D N 1
ATOM 14766 C CA . GLY D 1 447 ? 28.11388 25.75210 -26.95013 1.000 56.48977 447 GLY D CA 1
ATOM 14767 C C . GLY D 1 447 ? 27.75366 24.80920 -28.07587 1.000 53.88590 447 GLY D C 1
ATOM 14768 O O . GLY D 1 447 ? 26.67202 24.95969 -28.66369 1.000 51.95434 447 GLY D O 1
ATOM 14769 N N . GLY D 1 448 ? 28.61503 23.84608 -28.39763 1.000 52.92628 448 GLY D N 1
ATOM 14770 C CA . GLY D 1 448 ? 28.33333 22.91837 -29.47183 1.000 47.19247 448 GLY D CA 1
ATOM 14771 C C . GLY D 1 448 ? 27.30387 21.87610 -29.08523 1.000 42.93667 448 GLY D C 1
ATOM 14772 O O . GLY D 1 448 ? 26.93422 21.71565 -27.92263 1.000 43.00799 448 GLY D O 1
ATOM 14773 N N . SER D 1 449 ? 26.83535 21.14712 -30.10094 1.000 39.26753 449 SER D N 1
ATOM 14774 C CA . SER D 1 449 ? 25.78091 20.16376 -29.87965 1.000 38.26088 449 SER D CA 1
ATOM 14775 C C . SER D 1 449 ? 26.27339 19.00547 -29.01816 1.000 39.05479 449 SER D C 1
ATOM 14776 O O . SER D 1 449 ? 25.60971 18.61367 -28.05162 1.000 39.68469 449 SER D O 1
ATOM 14779 N N . SER D 1 450 ? 27.43915 18.44465 -29.34713 1.000 39.29569 450 SER D N 1
ATOM 14780 C CA . SER D 1 450 ? 27.96559 17.34185 -28.55020 1.000 42.45117 450 SER D CA 1
ATOM 14781 C C . SER D 1 450 ? 28.55549 17.81781 -27.23096 1.000 41.43127 450 SER D C 1
ATOM 14782 O O . SER D 1 450 ? 28.62067 17.03700 -26.27500 1.000 42.16143 450 SER D O 1
ATOM 14785 N N . TYR D 1 451 ? 28.99464 19.07697 -27.16127 1.000 42.80606 451 TYR D N 1
ATOM 14786 C CA . TYR D 1 451 ? 29.43067 19.64256 -25.88854 1.000 43.71891 451 TYR D CA 1
ATOM 14787 C C . TYR D 1 451 ? 28.29062 19.63882 -24.87861 1.000 38.02894 451 TYR D C 1
ATOM 14788 O O . TYR D 1 451 ? 28.43271 19.13227 -23.75940 1.000 33.84466 451 TYR D O 1
ATOM 14797 N N . GLU D 1 452 ? 27.14420 20.20031 -25.26357 1.000 40.93063 452 GLU D N 1
ATOM 14798 C CA . GLU D 1 452 ? 26.01802 20.28460 -24.34381 1.000 42.76117 452 GLU D CA 1
ATOM 14799 C C . GLU D 1 452 ? 25.41176 18.91452 -24.06932 1.000 41.46144 452 GLU D C 1
ATOM 14800 O O . GLU D 1 452 ? 24.86052 18.69244 -22.98551 1.000 41.71253 452 GLU D O 1
ATOM 14806 N N . ASN D 1 453 ? 25.50918 17.98479 -25.02486 1.000 37.44157 453 ASN D N 1
ATOM 14807 C CA . ASN D 1 453 ? 25.06383 16.61808 -24.76780 1.000 35.68075 453 ASN D CA 1
ATOM 14808 C C . ASN D 1 453 ? 25.86871 15.98237 -23.64251 1.000 37.07905 453 ASN D C 1
ATOM 14809 O O . ASN D 1 453 ? 25.32006 15.24414 -22.81579 1.000 38.43806 453 ASN D O 1
ATOM 14814 N N . LEU D 1 454 ? 27.17392 16.25893 -23.59437 1.000 36.56089 454 LEU D N 1
ATOM 14815 C CA . LEU D 1 454 ? 28.00790 15.70786 -22.53214 1.000 33.95451 454 LEU D CA 1
ATOM 14816 C C . LEU D 1 454 ? 27.65068 16.31027 -21.17933 1.000 34.11391 454 LEU D C 1
ATOM 14817 O O . LEU D 1 454 ? 27.54373 15.58793 -20.18193 1.000 36.58629 454 LEU D O 1
ATOM 14822 N N . THR D 1 455 ? 27.45648 17.62947 -21.12504 1.000 32.54646 455 THR D N 1
ATOM 14823 C CA . THR D 1 455 ? 27.12530 18.26944 -19.85672 1.000 36.66722 455 THR D CA 1
ATOM 14824 C C . THR D 1 455 ? 25.78183 17.78187 -19.32719 1.000 37.39083 455 THR D C 1
ATOM 14825 O O . THR D 1 455 ? 25.60405 17.62997 -18.11296 1.000 37.50833 455 THR D O 1
ATOM 14829 N N . VAL D 1 456 ? 24.82448 17.52603 -20.22226 1.000 37.27289 456 VAL D N 1
ATOM 14830 C CA . VAL D 1 456 ? 23.55399 16.94461 -19.79772 1.000 38.10520 456 VAL D CA 1
ATOM 14831 C C . VAL D 1 456 ? 23.76404 15.52121 -19.29723 1.000 35.12271 456 VAL D C 1
ATOM 14832 O O . VAL D 1 456 ? 23.19662 15.11569 -18.27541 1.000 31.53370 456 VAL D O 1
ATOM 14836 N N . LEU D 1 457 ? 24.58773 14.74395 -20.00397 1.000 30.42579 457 LEU D N 1
ATOM 14837 C CA . LEU D 1 457 ? 24.89094 13.38634 -19.56424 1.000 33.29932 457 LEU D CA 1
ATOM 14838 C C . LEU D 1 457 ? 25.61052 13.38760 -18.22108 1.000 34.74182 457 LEU D C 1
ATOM 14839 O O . LEU D 1 457 ? 25.33909 12.54037 -17.36265 1.000 37.69693 457 LEU D O 1
ATOM 14844 N N . ILE D 1 458 ? 26.53211 14.33179 -18.02049 1.000 32.52739 458 ILE D N 1
ATOM 14845 C CA . ILE D 1 458 ? 27.25286 14.40800 -16.75361 1.000 33.77498 458 ILE D CA 1
ATOM 14846 C C . ILE D 1 458 ? 26.30357 14.77420 -15.61924 1.000 40.00791 458 ILE D C 1
ATOM 14847 O O . ILE D 1 458 ? 26.39236 14.22270 -14.51514 1.000 45.07356 458 ILE D O 1
ATOM 14852 N N . ASN D 1 459 ? 25.37380 15.69926 -15.87317 1.000 37.42968 459 ASN D N 1
ATOM 14853 C CA . ASN D 1 459 ? 24.42760 16.10053 -14.83611 1.000 37.57257 459 ASN D CA 1
ATOM 14854 C C . ASN D 1 459 ? 23.52128 14.94444 -14.43211 1.000 39.33680 459 ASN D C 1
ATOM 14855 O O . ASN D 1 459 ? 23.25422 14.74371 -13.24120 1.000 41.97675 459 ASN D O 1
ATOM 14860 N N . GLU D 1 460 ? 23.03666 14.17263 -15.40833 1.000 41.56344 460 GLU D N 1
ATOM 14861 C CA . GLU D 1 460 ? 22.20475 13.01826 -15.08379 1.000 45.71409 460 GLU D CA 1
ATOM 14862 C C . GLU D 1 460 ? 22.99832 11.97076 -14.31389 1.000 47.38419 460 GLU D C 1
ATOM 14863 O O . GLU D 1 460 ? 22.46947 11.32699 -13.40013 1.000 50.88446 460 GLU D O 1
ATOM 14869 N N . LEU D 1 461 ? 24.27350 11.78966 -14.66455 1.000 43.91203 461 LEU D N 1
ATOM 14870 C CA . LEU D 1 461 ? 25.11277 10.85639 -13.92306 1.000 39.54474 461 LEU D CA 1
ATOM 14871 C C . LEU D 1 461 ? 25.42975 11.37628 -12.52792 1.000 45.07212 461 LEU D C 1
ATOM 14872 O O . LEU D 1 461 ? 25.64974 10.58072 -11.60755 1.000 49.89552 461 LEU D O 1
ATOM 14877 N N . LYS D 1 462 ? 25.45650 12.69885 -12.34747 1.000 46.04570 462 LYS D N 1
ATOM 14878 C CA . LYS D 1 462 ? 25.73075 13.24666 -11.02331 1.000 47.98868 462 LYS D CA 1
ATOM 14879 C C . LYS D 1 462 ? 24.55510 13.02821 -10.07932 1.000 47.69096 462 LYS D C 1
ATOM 14880 O O . LYS D 1 462 ? 24.74901 12.63728 -8.92210 1.000 48.72078 462 LYS D O 1
ATOM 14886 N N . GLN D 1 463 ? 23.32824 13.26338 -10.55143 1.000 49.14215 463 GLN D N 1
ATOM 14887 C CA . GLN D 1 463 ? 22.16513 13.06787 -9.69427 1.000 52.37208 463 GLN D CA 1
ATOM 14888 C C . GLN D 1 463 ? 21.84638 11.59721 -9.45853 1.000 48.70755 463 GLN D C 1
ATOM 14889 O O . GLN D 1 463 ? 21.23044 11.27063 -8.43897 1.000 51.54152 463 GLN D O 1
ATOM 14895 N N . LEU D 1 464 ? 22.24688 10.70463 -10.36785 1.000 42.60164 464 LEU D N 1
ATOM 14896 C CA . LEU D 1 464 ? 22.11304 9.27799 -10.09116 1.000 42.21306 464 LEU D CA 1
ATOM 14897 C C . LEU D 1 464 ? 23.03325 8.85743 -8.95429 1.000 49.44610 464 LEU D C 1
ATOM 14898 O O . LEU D 1 464 ? 22.64806 8.04991 -8.10080 1.000 58.19325 464 LEU D O 1
ATOM 14903 N N . ARG D 1 465 ? 24.25430 9.39473 -8.92852 1.000 46.29438 465 ARG D N 1
ATOM 14904 C CA . ARG D 1 465 ? 25.16118 9.11987 -7.82036 1.000 45.96382 465 ARG D CA 1
ATOM 14905 C C . ARG D 1 465 ? 24.63373 9.71158 -6.51944 1.000 46.73059 465 ARG D C 1
ATOM 14906 O O . ARG D 1 465 ? 24.74208 9.08684 -5.45806 1.000 48.37466 465 ARG D O 1
ATOM 14914 N N . ASP D 1 466 ? 24.05292 10.91320 -6.58299 1.000 48.23250 466 ASP D N 1
ATOM 14915 C CA . ASP D 1 466 ? 23.50332 11.53404 -5.38190 1.000 51.06839 466 ASP D CA 1
ATOM 14916 C C . ASP D 1 466 ? 22.33285 10.73641 -4.82168 1.000 53.09339 466 ASP D C 1
ATOM 14917 O O . ASP D 1 466 ? 22.10865 10.73586 -3.60587 1.000 55.10949 466 ASP D O 1
ATOM 14922 N N . CYS D 1 467 ? 21.57705 10.05491 -5.68594 1.000 54.61015 467 CYS D N 1
ATOM 14923 C CA . CYS D 1 467 ? 20.48730 9.20978 -5.20807 1.000 58.00960 467 CYS D CA 1
ATOM 14924 C C . CYS D 1 467 ? 21.01862 7.98189 -4.47806 1.000 61.19731 467 CYS D C 1
ATOM 14925 O O . CYS D 1 467 ? 20.42376 7.53390 -3.49089 1.000 62.11066 467 CYS D O 1
ATOM 14928 N N . LYS D 1 468 ? 22.14101 7.42842 -4.94400 1.000 62.56294 468 LYS D N 1
ATOM 14929 C CA . LYS D 1 468 ? 22.70553 6.24389 -4.30563 1.000 66.20519 468 LYS D CA 1
ATOM 14930 C C . LYS D 1 468 ? 23.33015 6.57458 -2.95627 1.000 75.59957 468 LYS D C 1
ATOM 14931 O O . LYS D 1 468 ? 23.39632 5.70730 -2.07713 1.000 78.29219 468 LYS D O 1
ATOM 14937 N N . VAL D 1 469 ? 23.79157 7.81479 -2.77411 1.000 81.10557 469 VAL D N 1
ATOM 14938 C CA . VAL D 1 469 ? 24.42682 8.19937 -1.51566 1.000 84.90313 469 VAL D CA 1
ATOM 14939 C C . VAL D 1 469 ? 23.42842 8.12744 -0.36715 1.000 88.61190 469 VAL D C 1
ATOM 14940 O O . VAL D 1 469 ? 23.74753 7.63338 0.72284 1.000 90.61376 469 VAL D O 1
ATOM 14944 N N . LEU D 1 470 ? 22.20103 8.60394 -0.59542 1.000 89.19722 470 LEU D N 1
ATOM 14945 C CA . LEU D 1 470 ? 21.17491 8.56663 0.44059 1.000 87.94007 470 LEU D CA 1
ATOM 14946 C C . LEU D 1 470 ? 20.76732 7.14447 0.80203 1.000 86.89488 470 LEU D C 1
ATOM 14947 O O . LEU D 1 470 ? 20.29109 6.91242 1.91875 1.000 86.32344 470 LEU D O 1
ATOM 14952 N N . ASN D 1 471 ? 20.93906 6.19472 -0.11226 1.000 86.01463 471 ASN D N 1
ATOM 14953 C CA . ASN D 1 471 ? 20.60706 4.79768 0.15669 1.000 85.18094 471 ASN D CA 1
ATOM 14954 C C . ASN D 1 471 ? 21.65457 4.14332 1.05449 1.000 84.73251 471 ASN D C 1
ATOM 14955 O O . ASN D 1 471 ? 22.50438 4.81676 1.63662 1.000 85.11772 471 ASN D O 1
#

Secondary structure (DSSP, 8-state):
--S--EEEEE--SSHHHHHHHHHHHHHHHHHT-EEEEEE-HHHHHTS---TTEEEEE----HHHHT--TT--SGGG--SHHHHHHHHHHHHHHHHHHHHHHHHS--SEEEEETT-TTHHHHHHHTT--EEEE-S--HHHHHHHHHHHHSPPPTT--S-EEPTT-SS--EESSPPPHHHHHHHHHHHHHHTTSSEEEESS-HHHH-HHHHHHIIIII---EEE---GGGG--SHHHHH-BSB--SS-HHHHHHHHHTSPTT-EEEEE--SS-B--HHHHHHHHHHHHHHT-EEEEE-GGGTT-TT--HHHHTTTS-TTTTTS-SEEEESS---HHHHHTSTTEEEEEE---HHHHHHHHHHT--EEE---STTHHHHHHIIIIIS--EEE-------S--BS---S---HHHHHHHHHHHHT--HHHHHHHHHHHHHHHHHTTTSSTTSHHHHHHHHHHHHHHHHHHHHHH-/--S--EEEEE--SSHHHHHHHHHHHHHHHHHT-EEEEEE-HHHHHTSPP-TTEEEEE----HHHHT--TT--SGGG--SHHHHHHHHHHHHHHHHHHHHHHHHS--SEEEEETT-TTHHHHHHHTT--EEEE-S--HHHHHHHHHHHHSPPPTT--S-EEPTT-SS--EESSPPPHHHHHHHHHHHHHHHTSSEEEESS-HHHH-HHHHHHHHHTS---EEE---GGGG--SHHHHHSBSB--SS-HHHHHHHHHTSPTT-EEEEE--SS-B--HHHHHHHHHHHHHHT-EEEEE-GGGTT--S--HHHHTTTS-TTTTTS-SEEEESS---HHHHHTSTTEEEEEE---HHHHHHHHHHT--EEE---STTHHHHHHIIIIIS--EEE-------S-TBT---S---HHHHHHHHHHHHT--HHHHHHHHHHHHHHHHHTTTSSTTSHHHHHHHHHHHHHHHHHHHHHH-/--S--EEEEE--SSHHHHHHHHHHHHHHHHHT-EEEEEE-HHHHHSSPP-TTEEEEE----HHHHT--TT--SGGG--SHHHHHHHHHHHHHHHHHHHHHHHHS--SEEEEETT-TTHHHHHHHHT--EEEE-S--HHHHHHHHHHHHSPPPTT--S-EE-TT-SS--EESSPPPHHHHHHHHHHHHHHTTSSEEEESS-HHHH-HHHHHIIIIIS---EEE---GGGG--SHHHHH-BSB--SS-HHHHHHHHHTSPTT-EEEEE--SS-B--HHHHHHHHHHHHHHT-EEEEE-GGGTT-TT--HHHHTTTS-TTTTTS-SEEEESS---HHHHHTSTTEEEEEE---HHHHHHHHHTT--EEE---STTHHHHHHIIIIIS--EEE-------S--BS---SPPPHHHHHHHHHHHHS--HHHHHHHHHHHHHHHHHTTSSSTTSHHHHHHHHHHHHHHHHHHHHH--/--S--EEEEE--SSHHHHHHHHHHHHHHHHTT-EEEEEE-HHHHHTS---TTEEEEE----HHHHT--TT--SGGG--SHHHHHHHHHHHHHHHHHHHHHHHHS--SEEEEETT-TTHHHHHHHHT--EEEE-S--HHHHHHHHHHHHSPPPTT--S-EE-TT-SS--EESSPPPHHHHHHHHHHHHHHTTSSEEEESS-HHHH-HHHHHHHHHTS---EEE---GGGG--SHHHHH-BSB--SS-HHHHHHHHHHSPTT-EEEEE--SS-B--HHHHHHHHHHHHHHT-EEEEE-GGGTT-TT--HHHHTTTS-TTTTTS-SEEEESS---HHHHHTSTTEEEEEE---HHHHHHHHHHT--EEE---STTHHHHHHIIIIIS--EEE-------S-TBT---SPPPHHHHHHHHHHHHS--HHHHHHHHHHHHHHHHHTTTSSTTSHHHHHHHHHHHHHHHHHHHHHH-

Sequence (1884 aa):
MDKPLKLYFIPYLAAGHMIPLCDIAALFASRGHFVTIITTPLNAKILPKYNNFNVHTFQFPSQEVGLPEGVENLSAVTDLDGAYKIYQAMALLREHIENFVEQHPPDCIVADFLLPWVDELANKLSIPRLAFNGFSLFTICAMESLRSHPLPEDASGPFVIPNFPQDIVINSTPPAESKTFMDPLFTIALKSNGFIINSFVEFDGEEYVKYYEKTIGHKAWHLGPASLVRETIQEKAERGEKSTLSVQKFVDWLNKKRDNSVIYISFGTMCHFPDKQLFEIASAIEASGYDFIWVVPEKKGKENESEDDKEKWLPKGFEERDNGMIVKGWSPQMVILGHPAVGAFLTHCGWNSTVEAVSAGVPMITWPVLGDQFYNEKLITQVRGIGVEVGVDEWVVTSFRGMKQLVGRDCIEKAIRRLMDGGDEAIQIRERSQKLAKITKHVVQEGGSSYENLTVLINELKQLRDCKVLNMDKPLKLYFIPYLAAGHMIPLCDIAALFASRGHFVTIITTPLNAKILPKYNNFNVHTFQFPSQEVGLPEGVENLSAVTDLDGAYKIYQAMALLREHIENFVEQHPPDCIVADFLLPWVDELANKLSIPRLAFNGFSLFTICAMESLRSHPLPEDASGPFVIPNFPQDIVINSTPPAESKTFMDPLFTIALKSNGFIINSFVEFDGEEYVKYYEKTIGHKAWHLGPASLVRETIQEKAERGEKSTLSVQKFVDWLNKKRDNSVIYISFGTMCHFPDKQLFEIASAIEASGYDFIWVVPEKKGKENESEDDKEKWLPKGFEERDNGMIVKGWSPQMVILGHPAVGAFLTHCGWNSTVEAVSAGVPMITWPVLGDQFYNEKLITQVRGIGVEVGVDEWVVTSFRGMKQLVGRDCIEKAIRRLMDGGDEAIQIRERSQKLAKITKHVVQEGGSSYENLTVLINELKQLRDCKVLNMDKPLKLYFIPYLAAGHMIPLCDIAALFASRGHFVTIITTPLNAKILPKYNNFNVHTFQFPSQEVGLPEGVENLSAVTDLDGAYKIYQAMALLREHIENFVEQHPPDCIVADFLLPWVDELANKLSIPRLAFNGFSLFTICAMESLRSHPLPEDASGPFVIPNFPQDIVINSTPPAESKTFMDPLFTIALKSNGFIINSFVEFDGEEYVKYYEKTIGHKAWHLGPASLVRETIQEKAERGEKSTLSVQKFVDWLNKKRDNSVIYISFGTMCHFPDKQLFEIASAIEASGYDFIWVVPEKKGKENESEDDKEKWLPKGFEERDNGMIVKGWSPQMVILGHPAVGAFLTHCGWNSTVEAVSAGVPMITWPVLGDQFYNEKLITQVRGIGVEVGVDEWVVTSFRGMKQLVGRDCIEKAIRRLMDGGDEAIQIRERSQKLAKITKHVVQEGGSSYENLTVLINELKQLRDCKVLNMDKPLKLYFIPYLAAGHMIPLCDIAALFASRGHFVTIITTPLNAKILPKYNNFNVHTFQFPSQEVGLPEGVENLSAVTDLDGAYKIYQAMALLREHIENFVEQHPPDCIVADFLLPWVDELANKLSIPRLAFNGFSLFTICAMESLRSHPLPEDASGPFVIPNFPQDIVINSTPPAESKTFMDPLFTIALKSNGFIINSFVEFDGEEYVKYYEKTIGHKAWHLGPASLVRETIQEKAERGEKSTLSVQKFVDWLNKKRDNSVIYISFGTMCHFPDKQLFEIASAIEASGYDFIWVVPEKKGKENESEDDKEKWLPKGFEERDNGMIVKGWSPQMVILGHPAVGAFLTHCGWNSTVEAVSAGVPMITWPVLGDQFYNEKLITQVRGIGVEVGVDEWVVTSFRGMKQLVGRDCIEKAIRRLMDGGDEAIQIRERSQKLAKITKHVVQEGGSSYENLTVLINELKQLRDCKVLN

Nearest PDB structures (foldseek):
  7vej-assembly1_A  TM=8.914E-01  e=8.144E-45  Phytolacca americana
  6lzy-assembly1_B  TM=8.703E-01  e=3.162E-44  Phytolacca americana
  8hok-assembly1_A  TM=7.685E-01  e=1.041E-29  Scutellaria baicalensis
  8w53-assembly2_A  TM=7.788E-01  e=5.597E-29  Lycium barbarum
  6lg0-assembly1_B  TM=8.129E-01  e=5.815E-26  Scutellaria baicalensis

Foldseek 3Di:
DVDAFEEEEEFQQAQLTLQQRLLLQLLSQVVPHQYEYEFAPLQCVLRDDDHSYYYDHDHQPCVVLPHDRNDQHLLVDLDPSVVVSSVVSVVVCVVVVLVVCVVPPTLEYEYELSPLVVLVSCVVVVHAYEYEHSFALLLVLQLVQCVVVPDPPVDFAKDFSPPAPDTDIQGTDADPVQCVSVVVSSVSNQVGQEYEYLAFCVLSHVSSQCCCCPVVPGHYAHQHVSLLSQDDPSSLQRTSHHAPDDLVVLVVVLVVADFLQEEEEDEGSFAAAFLLQLQLQLVLVVVLVTQYEHEHCNQAVPPPHDPVVCVSRHPPCSVVPRSYHYRNGGGSLLSNLQRRNHAEYAYQQSSNSVVSNLLNLHAYEYNHAEDSRSVSVCSRPPVQNQAHYLSDHHHFPGNSNRDPDHSGNVSVNVRVCVQRVDDPSNVVSSVSSVVSNVLNNPLCPPPHRSVVSVVVVSVVSVVVVVVVVVD/DPDAFEEEEEFAQAQLTLQQRLLVQVLSVVVPHQYEYEFAPLQPVLRDDDHSYYYDHDHQPCVVLPHDRNDQHLLSDLDVSVVVSSVVSVVVCVVVVLVVCVVPPTQEYEYELVCLCVLVSCVVVVHAYEYEHSFFLLLVLQLVQCVVVPDDVVDFAKDWSPPAPDTDIFGTDADPVVCVPVVVSVVSNQVGQEYEYLAFCVLSHPSSQCSCCPVVPGHYAHQHVSLLSQDDPSSLQRTSHHAPDDLVVLVVVLVVADFQQEEEEDAGSFAAADQCQLQLVLVLVVVLVTAYEHEHCNQAVPPPHDVVVVVSRHPPCSVVPPRYHYRNGDHSLLSNLQRRRHAEYAYQQSSNSVVSNLLSLHAYEYNHAEDSRSVSVCSRPPVQNQAHYLSDHHHAPHSSNRDPDHSGNVSNNVRVCVQRVPDPSNVVSSVSSVVSNVLRSPQCPPPHRSVVSVVVVSVVSVVSSVVVVVD/DPDAFEEEEEFAQAQLTLFQRLLLLVLSVVVPHQYEYEFAPLQPVLRDDDRSYYYDHDHQPCVVLPHDRNDQHLLPDLDPSVVVSSVVSVVVCVVVVLVVCVVPPTQEYEYELSPLCVLVSCVVVVHAYEYEHQFFLLLLLQLVQCVVVPDDVVDFAWDFSPPAPDTDIQGTDADPVCNVPVVVSSVSNQVGQEYEYLAFCVLRHVSSQVCCCPVVNGHYAHQHVSLLSQDDVSSLQRTSHHAPDDLVVLVVVLVVADFLQEEEEDAGSQAAAFLLQLQLLQVLVVVLVGAYEHEHCNQAVPPPPDQVVCVSRHPRCSVVPPRYHYRNGDGSLLSNLLRRNHAEYAYQLSSSSVVSNLLSLHAYEHNHAEDSRSVSVCSRPPVQNQAHYLSDYDHAPHNSNRDPDHRGSVSNNVRVCQQRVPDPSNVVSSVSSVVSNVLNSPQCPPPHRSVVSVVVVSVVSVVSSVVVVVD/DPDAFEEEEEFAQEQLTLFQSLLVQVLSVVVPHQYEYEFAPQQPVLRDDDHSYYYDHDHQPCVVLPHDRNDQHLLSDLDPSVVVSSVVSVVVCVVVVLVVCVVPPTQEYEYELSCLVVLVSCVVVVHAYEYEHQFFLLLVLLLVQCVVVPDDPVDWAWDWSPPAPDTDIQGTDADPVQNVVVVVSVVSNQPGQEYEYLAFCVLSPVSSQCCCCPVVNGHYAHQHVSLLSQDDPSSLQRTSHHAPDDLVVLVVVLVVADFQQEEEEDAGSFAAADQQLLALLQVLVVVLVGQYEYEHCNQAPPPPPDQVVVVSRYPRCSVVPPRYHYRNGDGSLLSNLLGRNYAEYAYQQSSNSVVSNLLSLHAYAHNHAEDSSSVSVCSRPPVQNQAHYLSDYHHADGSSNRDPDHRGSVSNNVRVCQLRVPDPSNVVSSVSSVVSNVLRSCLCPPPHRSVVSVVVVSVVSVVSSVVVVVD

B-factor: mean 37.65, std 14.74, range [6.03, 127.27]